Protein 2CNR (pdb70)

Foldseek 3Di:
DAQDLLRLLLLLLVQLCVQARDHSVRRDLPAFCVPRSVHALCSQLPRVVVSLVVSAFDDDSNVSSVGGGPNSSSVVSVVRHD

InterPro domains:
  IPR001633 EAL domain [PS50883] (1-82)
  IPR003231 Acyl carrier protein [MF_01217] (7-81)
  IPR003231 Acyl carrier protein [PTHR20863] (3-81)
  IPR009081 Phosphopantetheine binding ACP domain [PF00550] (12-77)
  IPR009081 Phosphopantetheine binding ACP domain [PS50075] (3-81)
  IPR036736 ACP-like superfamily [G3DSA:1.10.1200.10] (2-82)
  IPR036736 ACP-like superfamily [SSF47336] (2-81)

Solvent-accessible surface area: 4601 Å² total; per-residue (Å²): 173,78,12,92,79,140,92,1,19,56,10,0,0,99,22,0,76,131,42,49,44,21,80,83,158,46,8,99,50,134,18,28,0,62,110,61,1,113,10,91,61,130,29,0,26,114,23,1,24,52,0,6,111,120,41,66,0,118,19,77,98,90,45,3,82,92,3,119,32,0,1,79,1,0,105,66,3,31,116,98,55,74

Structure (mmCIF, N/CA/C/O backbone):
data_2CNR
#
_entry.id   2CNR
#
_cell.length_a   1.000
_cell.length_b   1.000
_cell.length_c   1.000
_cell.angle_alpha   90.00
_cell.angle_beta   90.00
_cell.angle_gamma   90.00
#
_symmetry.space_group_name_H-M   'P 1'
#
loop_
_atom_site.group_PDB
_atom_site.id
_atom_site.type_symbol
_atom_site.label_atom_id
_atom_site.label_alt_id
_atom_site.label_comp_id
_atom_site.label_asym_id
_atom_site.label_entity_id
_atom_site.label_seq_id
_atom_site.pdbx_PDB_ins_code
_atom_site.Cartn_x
_atom_site.Cartn_y
_atom_site.Cartn_z
_atom_site.occupancy
_atom_site.B_iso_or_equiv
_atom_site.auth_seq_id
_atom_site.auth_comp_id
_atom_site.auth_asym_id
_atom_site.auth_atom_id
_atom_site.pdbx_PDB_model_num
ATOM 1 N N . MET A 1 1 ? 14.892 -1.597 3.726 1.00 0.00 1 MET A N 1
ATOM 2 C CA . MET A 1 1 ? 15.452 -2.831 3.135 1.00 0.00 1 MET A CA 1
ATOM 3 C C . MET A 1 1 ? 14.608 -3.267 1.948 1.00 0.00 1 MET A C 1
ATOM 4 O O . MET A 1 1 ? 13.385 -3.135 1.964 1.00 0.00 1 MET A O 1
ATOM 20 N N . ALA A 1 2 ? 15.266 -3.795 0.926 1.00 0.00 2 ALA A N 1
ATOM 21 C CA . ALA A 1 2 ? 14.605 -4.120 -0.330 1.00 0.00 2 ALA A CA 1
ATOM 22 C C . ALA A 1 2 ? 13.762 -5.389 -0.224 1.00 0.00 2 ALA A C 1
ATOM 23 O O . ALA A 1 2 ? 14.285 -6.488 -0.026 1.00 0.00 2 ALA A O 1
ATOM 30 N N . ALA A 1 3 ? 12.454 -5.223 -0.349 1.00 0.00 3 ALA A N 1
ATOM 31 C CA . ALA A 1 3 ? 11.530 -6.347 -0.391 1.00 0.00 3 ALA A CA 1
ATOM 32 C C . ALA A 1 3 ? 10.862 -6.398 -1.755 1.00 0.00 3 ALA A C 1
ATOM 33 O O . ALA A 1 3 ? 10.625 -5.355 -2.368 1.00 0.00 3 ALA A O 1
ATOM 40 N N . THR A 1 4 ? 10.563 -7.591 -2.240 1.00 0.00 4 THR A N 1
ATOM 41 C CA . THR A 1 4 ? 9.931 -7.723 -3.538 1.00 0.00 4 THR A CA 1
ATOM 42 C C . THR A 1 4 ? 8.410 -7.672 -3.395 1.00 0.00 4 THR A C 1
ATOM 43 O O . THR A 1 4 ? 7.898 -7.373 -2.313 1.00 0.00 4 THR A O 1
ATOM 54 N N . GLN A 1 5 ? 7.700 -7.984 -4.476 1.00 0.00 5 GLN A N 1
ATOM 55 C CA . GLN A 1 5 ? 6.263 -7.754 -4.559 1.00 0.00 5 GLN A CA 1
ATOM 56 C C . GLN A 1 5 ? 5.499 -8.465 -3.447 1.00 0.00 5 GLN A C 1
ATOM 57 O O . GLN A 1 5 ? 4.794 -7.821 -2.683 1.00 0.00 5 GLN A O 1
ATOM 71 N N . GLU A 1 6 ? 5.667 -9.779 -3.334 1.00 0.00 6 GLU A N 1
ATOM 72 C CA . GLU A 1 6 ? 4.894 -10.565 -2.372 1.00 0.00 6 GLU A CA 1
ATOM 73 C C . GLU A 1 6 ? 5.266 -10.213 -0.932 1.00 0.00 6 GLU A C 1
ATOM 74 O O . GLU A 1 6 ? 4.412 -10.210 -0.046 1.00 0.00 6 GLU A O 1
ATOM 86 N N . GLU A 1 7 ? 6.535 -9.899 -0.717 1.00 0.00 7 GLU A N 1
ATOM 87 C CA . GLU A 1 7 ? 7.034 -9.546 0.606 1.00 0.00 7 GLU A CA 1
ATOM 88 C C . GLU A 1 7 ? 6.391 -8.251 1.085 1.00 0.00 7 GLU A C 1
ATOM 89 O O . GLU A 1 7 ? 5.797 -8.190 2.170 1.00 0.00 7 GLU A O 1
ATOM 101 N N . ILE A 1 8 ? 6.488 -7.222 0.253 1.00 0.00 8 ILE A N 1
ATOM 102 C CA . ILE A 1 8 ? 5.940 -5.918 0.584 1.00 0.00 8 ILE A CA 1
ATOM 103 C C . ILE A 1 8 ? 4.404 -5.972 0.556 1.00 0.00 8 ILE A C 1
ATOM 104 O O . ILE A 1 8 ? 3.744 -5.344 1.378 1.00 0.00 8 ILE A O 1
ATOM 120 N N . VAL A 1 9 ? 3.845 -6.767 -0.359 1.00 0.00 9 VAL A N 1
ATOM 121 C CA . VAL A 1 9 ? 2.397 -6.963 -0.425 1.00 0.00 9 VAL A CA 1
ATOM 122 C C . VAL A 1 9 ? 1.867 -7.549 0.878 1.00 0.00 9 VAL A C 1
ATOM 123 O O . VAL A 1 9 ? 0.832 -7.115 1.373 1.00 0.00 9 VAL A O 1
ATOM 136 N N . ALA A 1 10 ? 2.588 -8.512 1.442 1.00 0.00 10 ALA A N 1
ATOM 137 C CA . ALA A 1 10 ? 2.199 -9.105 2.714 1.00 0.00 10 ALA A CA 1
ATOM 138 C C . ALA A 1 10 ? 2.142 -8.043 3.808 1.00 0.00 10 ALA A C 1
ATOM 139 O O . ALA A 1 10 ? 1.165 -7.961 4.556 1.00 0.00 10 ALA A O 1
ATOM 146 N N . GLY A 1 11 ? 3.182 -7.216 3.879 1.00 0.00 11 GLY A N 1
ATOM 147 C CA . GLY A 1 11 ? 3.218 -6.153 4.869 1.00 0.00 11 GLY A CA 1
ATOM 148 C C . GLY A 1 11 ? 2.194 -5.060 4.601 1.00 0.00 11 GLY A C 1
ATOM 149 O O . GLY A 1 11 ? 1.689 -4.433 5.531 1.00 0.00 11 GLY A O 1
ATOM 153 N N . LEU A 1 12 ? 1.901 -4.832 3.328 1.00 0.00 12 LEU A N 1
ATOM 154 C CA . LEU A 1 12 ? 0.902 -3.851 2.923 1.00 0.00 12 LEU A CA 1
ATOM 155 C C . LEU A 1 12 ? -0.498 -4.379 3.258 1.00 0.00 12 LEU A C 1
ATOM 156 O O . LEU A 1 12 ? -1.296 -3.700 3.905 1.00 0.00 12 LEU A O 1
ATOM 172 N N . ALA A 1 13 ? -0.766 -5.612 2.829 1.00 0.00 13 ALA A N 1
ATOM 173 C CA . ALA A 1 13 ? -2.046 -6.282 3.064 1.00 0.00 13 ALA A CA 1
ATOM 174 C C . ALA A 1 13 ? -2.401 -6.301 4.540 1.00 0.00 13 ALA A C 1
ATOM 175 O O . ALA A 1 13 ? -3.511 -5.933 4.933 1.00 0.00 13 ALA A O 1
ATOM 182 N N . GLU A 1 14 ? -1.439 -6.728 5.340 1.00 0.00 14 GLU A N 1
ATOM 183 C CA . GLU A 1 14 ? -1.591 -6.816 6.781 1.00 0.00 14 GLU A CA 1
ATOM 184 C C . GLU A 1 14 ? -2.064 -5.485 7.363 1.00 0.00 14 GLU A C 1
ATOM 185 O O . GLU A 1 14 ? -2.862 -5.446 8.299 1.00 0.00 14 GLU A O 1
ATOM 197 N N . ILE A 1 15 ? -1.577 -4.400 6.783 1.00 0.00 15 ILE A N 1
ATOM 198 C CA . ILE A 1 15 ? -1.843 -3.078 7.304 1.00 0.00 15 ILE A CA 1
ATOM 199 C C . ILE A 1 15 ? -3.143 -2.471 6.752 1.00 0.00 15 ILE A C 1
ATOM 200 O O . ILE A 1 15 ? -3.843 -1.756 7.465 1.00 0.00 15 ILE A O 1
ATOM 216 N N . VAL A 1 16 ? -3.484 -2.760 5.498 1.00 0.00 16 VAL A N 1
ATOM 217 C CA . VAL A 1 16 ? -4.734 -2.245 4.935 1.00 0.00 16 VAL A CA 1
ATOM 218 C C . VAL A 1 16 ? -5.917 -2.930 5.608 1.00 0.00 16 VAL A C 1
ATOM 219 O O . VAL A 1 16 ? -7.022 -2.385 5.668 1.00 0.00 16 VAL A O 1
ATOM 232 N N . ASN A 1 17 ? -5.667 -4.131 6.119 1.00 0.00 17 ASN A N 1
ATOM 233 C CA . ASN A 1 17 ? -6.664 -4.880 6.876 1.00 0.00 17 ASN A CA 1
ATOM 234 C C . ASN A 1 17 ? -7.041 -4.118 8.150 1.00 0.00 17 ASN A C 1
ATOM 235 O O . ASN A 1 17 ? -8.114 -4.317 8.717 1.00 0.00 17 ASN A O 1
ATOM 246 N N . GLU A 1 18 ? -6.150 -3.221 8.572 1.00 0.00 18 GLU A N 1
ATOM 247 C CA . GLU A 1 18 ? -6.375 -2.378 9.733 1.00 0.00 18 GLU A CA 1
ATOM 248 C C . GLU A 1 18 ? -7.323 -1.238 9.366 1.00 0.00 18 GLU A C 1
ATOM 249 O O . GLU A 1 18 ? -8.058 -0.724 10.203 1.00 0.00 18 GLU A O 1
ATOM 261 N N . ILE A 1 19 ? -7.306 -0.865 8.090 1.00 0.00 19 ILE A N 1
ATOM 262 C CA . ILE A 1 19 ? -8.085 0.267 7.609 1.00 0.00 19 ILE A CA 1
ATOM 263 C C . ILE A 1 19 ? -9.481 -0.163 7.177 1.00 0.00 19 ILE A C 1
ATOM 264 O O . ILE A 1 19 ? -10.482 0.406 7.612 1.00 0.00 19 ILE A O 1
ATOM 280 N N . ALA A 1 20 ? -9.543 -1.166 6.315 1.00 0.00 20 ALA A N 1
ATOM 281 C CA . ALA A 1 20 ? -10.814 -1.606 5.764 1.00 0.00 20 ALA A CA 1
ATOM 282 C C . ALA A 1 20 ? -11.028 -3.094 5.999 1.00 0.00 20 ALA A C 1
ATOM 283 O O . ALA A 1 20 ? -11.635 -3.485 6.997 1.00 0.00 20 ALA A O 1
ATOM 290 N N . GLY A 1 21 ? -10.533 -3.928 5.091 1.00 0.00 21 GLY A N 1
ATOM 291 C CA . GLY A 1 21 ? -10.663 -5.356 5.288 1.00 0.00 21 GLY A CA 1
ATOM 292 C C . GLY A 1 21 ? -10.590 -6.168 4.008 1.00 0.00 21 GLY A C 1
ATOM 293 O O . GLY A 1 21 ? -11.489 -6.953 3.723 1.00 0.00 21 GLY A O 1
ATOM 297 N N . ILE A 1 22 ? -9.538 -5.973 3.224 1.00 0.00 22 ILE A N 1
ATOM 298 C CA . ILE A 1 22 ? -9.232 -6.904 2.150 1.00 0.00 22 ILE A CA 1
ATOM 299 C C . ILE A 1 22 ? -8.340 -8.003 2.716 1.00 0.00 22 ILE A C 1
ATOM 300 O O . ILE A 1 22 ? -7.322 -7.707 3.348 1.00 0.00 22 ILE A O 1
ATOM 316 N N . PRO A 1 23 ? -8.731 -9.276 2.550 1.00 0.00 23 PRO A N 1
ATOM 317 C CA . PRO A 1 23 ? -7.918 -10.411 2.993 1.00 0.00 23 PRO A CA 1
ATOM 318 C C . PRO A 1 23 ? -6.500 -10.331 2.438 1.00 0.00 23 PRO A C 1
ATOM 319 O O . PRO A 1 23 ? -6.300 -9.881 1.308 1.00 0.00 23 PRO A O 1
ATOM 330 N N . VAL A 1 24 ? -5.526 -10.768 3.229 1.00 0.00 24 VAL A N 1
ATOM 331 C CA . VAL A 1 24 ? -4.117 -10.677 2.844 1.00 0.00 24 VAL A CA 1
ATOM 332 C C . VAL A 1 24 ? -3.850 -11.335 1.487 1.00 0.00 24 VAL A C 1
ATOM 333 O O . VAL A 1 24 ? -3.001 -10.878 0.728 1.00 0.00 24 VAL A O 1
ATOM 346 N N . GLU A 1 25 ? -4.593 -12.394 1.178 1.00 0.00 25 GLU A N 1
ATOM 347 C CA . GLU A 1 25 ? -4.421 -13.103 -0.085 1.00 0.00 25 GLU A CA 1
ATOM 348 C C . GLU A 1 25 ? -5.129 -12.392 -1.239 1.00 0.00 25 GLU A C 1
ATOM 349 O O . GLU A 1 25 ? -4.832 -12.650 -2.406 1.00 0.00 25 GLU A O 1
ATOM 361 N N . ASP A 1 26 ? -6.066 -11.505 -0.923 1.00 0.00 26 ASP A N 1
ATOM 362 C CA . ASP A 1 26 ? -6.836 -10.825 -1.961 1.00 0.00 26 ASP A CA 1
ATOM 363 C C . ASP A 1 26 ? -6.111 -9.577 -2.440 1.00 0.00 26 ASP A C 1
ATOM 364 O O . ASP A 1 26 ? -6.407 -9.049 -3.513 1.00 0.00 26 ASP A O 1
ATOM 373 N N . VAL A 1 27 ? -5.166 -9.108 -1.637 1.00 0.00 27 VAL A N 1
ATOM 374 C CA . VAL A 1 27 ? -4.387 -7.932 -1.980 1.00 0.00 27 VAL A CA 1
ATOM 375 C C . VAL A 1 27 ? -3.558 -8.193 -3.229 1.00 0.00 27 VAL A C 1
ATOM 376 O O . VAL A 1 27 ? -2.647 -9.018 -3.238 1.00 0.00 27 VAL A O 1
ATOM 389 N N . LYS A 1 28 ? -3.921 -7.489 -4.284 1.00 0.00 28 LYS A N 1
ATOM 390 C CA . LYS A 1 28 ? -3.330 -7.676 -5.590 1.00 0.00 28 LYS A CA 1
ATOM 391 C C . LYS A 1 28 ? -3.036 -6.322 -6.188 1.00 0.00 28 LYS A C 1
ATOM 392 O O . LYS A 1 28 ? -3.599 -5.314 -5.758 1.00 0.00 28 LYS A O 1
ATOM 411 N N . LEU A 1 29 ? -2.194 -6.296 -7.198 1.00 0.00 29 LEU A N 1
ATOM 412 C CA . LEU A 1 29 ? -1.865 -5.056 -7.870 1.00 0.00 29 LEU A CA 1
ATOM 413 C C . LEU A 1 29 ? -2.997 -4.638 -8.805 1.00 0.00 29 LEU A C 1
ATOM 414 O O . LEU A 1 29 ? -2.953 -3.569 -9.410 1.00 0.00 29 LEU A O 1
ATOM 430 N N . ASP A 1 30 ? -4.022 -5.482 -8.891 1.00 0.00 30 ASP A N 1
ATOM 431 C CA . ASP A 1 30 ? -5.139 -5.250 -9.802 1.00 0.00 30 ASP A CA 1
ATOM 432 C C . ASP A 1 30 ? -6.370 -4.687 -9.099 1.00 0.00 30 ASP A C 1
ATOM 433 O O . ASP A 1 30 ? -7.332 -4.307 -9.765 1.00 0.00 30 ASP A O 1
ATOM 442 N N . LYS A 1 31 ? -6.368 -4.625 -7.769 1.00 0.00 31 LYS A N 1
ATOM 443 C CA . LYS A 1 31 ? -7.546 -4.142 -7.075 1.00 0.00 31 LYS A CA 1
ATOM 444 C C . LYS A 1 31 ? -7.334 -2.699 -6.638 1.00 0.00 31 LYS A C 1
ATOM 445 O O . LYS A 1 31 ? -6.239 -2.314 -6.217 1.00 0.00 31 LYS A O 1
ATOM 464 N N . SER A 1 32 ? -8.372 -1.903 -6.765 1.00 0.00 32 SER A N 1
ATOM 465 C CA . SER A 1 32 ? -8.272 -0.471 -6.555 1.00 0.00 32 SER A CA 1
ATOM 466 C C . SER A 1 32 ? -8.427 -0.121 -5.078 1.00 0.00 32 SER A C 1
ATOM 467 O O . SER A 1 32 ? -9.324 -0.620 -4.412 1.00 0.00 32 SER A O 1
ATOM 475 N N . PHE A 1 33 ? -7.544 0.734 -4.573 1.00 0.00 33 PHE A N 1
ATOM 476 C CA . PHE A 1 33 ? -7.600 1.170 -3.183 1.00 0.00 33 PHE A CA 1
ATOM 477 C C . PHE A 1 33 ? -8.923 1.863 -2.900 1.00 0.00 33 PHE A C 1
ATOM 478 O O . PHE A 1 33 ? -9.598 1.577 -1.914 1.00 0.00 33 PHE A O 1
ATOM 495 N N . THR A 1 34 ? -9.290 2.759 -3.790 1.00 0.00 34 THR A N 1
ATOM 496 C CA . THR A 1 34 ? -10.488 3.549 -3.634 1.00 0.00 34 THR A CA 1
ATOM 497 C C . THR A 1 34 ? -11.749 2.702 -3.850 1.00 0.00 34 THR A C 1
ATOM 498 O O . THR A 1 34 ? -12.776 2.921 -3.203 1.00 0.00 34 THR A O 1
ATOM 509 N N . ASP A 1 35 ? -11.666 1.735 -4.765 1.00 0.00 35 ASP A N 1
ATOM 510 C CA . ASP A 1 35 ? -12.829 0.908 -5.109 1.00 0.00 35 ASP A CA 1
ATOM 511 C C . ASP A 1 35 ? -12.873 -0.389 -4.298 1.00 0.00 35 ASP A C 1
ATOM 512 O O . ASP A 1 35 ? -13.722 -0.564 -3.425 1.00 0.00 35 ASP A O 1
ATOM 521 N N . ASP A 1 36 ? -11.926 -1.276 -4.581 1.00 0.00 36 ASP A N 1
ATOM 522 C CA . ASP A 1 36 ? -11.898 -2.617 -3.992 1.00 0.00 36 ASP A CA 1
ATOM 523 C C . ASP A 1 36 ? -11.572 -2.571 -2.511 1.00 0.00 36 ASP A C 1
ATOM 524 O O . ASP A 1 36 ? -12.241 -3.204 -1.699 1.00 0.00 36 ASP A O 1
ATOM 533 N N . LEU A 1 37 ? -10.520 -1.841 -2.171 1.00 0.00 37 LEU A N 1
ATOM 534 C CA . LEU A 1 37 ? -10.076 -1.741 -0.785 1.00 0.00 37 LEU A CA 1
ATOM 535 C C . LEU A 1 37 ? -11.111 -0.987 0.043 1.00 0.00 37 LEU A C 1
ATOM 536 O O . LEU A 1 37 ? -11.147 -1.119 1.265 1.00 0.00 37 LEU A O 1
ATOM 552 N N . ASP A 1 38 ? -11.952 -0.204 -0.649 1.00 0.00 38 ASP A N 1
ATOM 553 C CA . ASP A 1 38 ? -13.009 0.589 -0.015 1.00 0.00 38 ASP A CA 1
ATOM 554 C C . ASP A 1 38 ? -12.391 1.556 0.990 1.00 0.00 38 ASP A C 1
ATOM 555 O O . ASP A 1 38 ? -12.940 1.819 2.060 1.00 0.00 38 ASP A O 1
ATOM 564 N N . VAL A 1 39 ? -11.239 2.097 0.614 1.00 0.00 39 VAL A N 1
ATOM 565 C CA . VAL A 1 39 ? -10.471 2.947 1.500 1.00 0.00 39 VAL A CA 1
ATOM 566 C C . VAL A 1 39 ? -10.681 4.420 1.148 1.00 0.00 39 VAL A C 1
ATOM 567 O O . VAL A 1 39 ? -11.036 4.757 0.012 1.00 0.00 39 VAL A O 1
ATOM 580 N N . ASP A 1 40 ? -10.462 5.290 2.124 1.00 0.00 40 ASP A N 1
ATOM 581 C CA . ASP A 1 40 ? -10.544 6.727 1.902 1.00 0.00 40 ASP A CA 1
ATOM 582 C C . ASP A 1 40 ? -9.161 7.305 1.727 1.00 0.00 40 ASP A C 1
ATOM 583 O O . ASP A 1 40 ? -8.195 6.754 2.243 1.00 0.00 40 ASP A O 1
ATOM 592 N N . SER A 1 41 ? -9.090 8.434 1.034 1.00 0.00 41 SER A N 1
ATOM 593 C CA . SER A 1 41 ? -7.828 9.106 0.754 1.00 0.00 41 SER A CA 1
ATOM 594 C C . SER A 1 41 ? -7.010 9.313 2.030 1.00 0.00 41 SER A C 1
ATOM 595 O O . SER A 1 41 ? -5.811 9.050 2.054 1.00 0.00 41 SER A O 1
ATOM 603 N N . LEU A 1 42 ? -7.661 9.766 3.093 1.00 0.00 42 LEU A N 1
ATOM 604 C CA . LEU A 1 42 ? -6.981 9.961 4.366 1.00 0.00 42 LEU A CA 1
ATOM 605 C C . LEU A 1 42 ? -6.620 8.604 4.967 1.00 0.00 42 LEU A C 1
ATOM 606 O O . LEU A 1 42 ? -5.484 8.377 5.381 1.00 0.00 42 LEU A O 1
ATOM 622 N N . SER A 1 43 ? -7.597 7.709 4.986 1.00 0.00 43 SER A N 1
ATOM 623 C CA . SER A 1 43 ? -7.435 6.380 5.565 1.00 0.00 43 SER A CA 1
ATOM 624 C C . SER A 1 43 ? -6.235 5.643 4.960 1.00 0.00 43 SER A C 1
ATOM 625 O O . SER A 1 43 ? -5.363 5.139 5.689 1.00 0.00 43 SER A O 1
ATOM 633 N N . MET A 1 44 ? -6.184 5.600 3.628 1.00 0.00 44 MET A N 1
ATOM 634 C CA . MET A 1 44 ? -5.093 4.938 2.926 1.00 0.00 44 MET A CA 1
ATOM 635 C C . MET A 1 44 ? -3.761 5.584 3.273 1.00 0.00 44 MET A C 1
ATOM 636 O O . MET A 1 44 ? -2.815 4.903 3.631 1.00 0.00 44 MET A O 1
ATOM 650 N N . VAL A 1 45 ? -3.702 6.899 3.224 1.00 0.00 45 VAL A N 1
ATOM 651 C CA . VAL A 1 45 ? -2.470 7.601 3.538 1.00 0.00 45 VAL A CA 1
ATOM 652 C C . VAL A 1 45 ? -2.032 7.337 4.982 1.00 0.00 45 VAL A C 1
ATOM 653 O O . VAL A 1 45 ? -0.845 7.328 5.280 1.00 0.00 45 VAL A O 1
ATOM 666 N N . GLU A 1 46 ? -2.973 7.058 5.869 1.00 0.00 46 GLU A N 1
ATOM 667 C CA . GLU A 1 46 ? -2.626 6.918 7.273 1.00 0.00 46 GLU A CA 1
ATOM 668 C C . GLU A 1 46 ? -1.898 5.608 7.549 1.00 0.00 46 GLU A C 1
ATOM 669 O O . GLU A 1 46 ? -0.706 5.613 7.885 1.00 0.00 46 GLU A O 1
ATOM 681 N N . VAL A 1 47 ? -2.570 4.481 7.370 1.00 0.00 47 VAL A N 1
ATOM 682 C CA . VAL A 1 47 ? -1.961 3.227 7.760 1.00 0.00 47 VAL A CA 1
ATOM 683 C C . VAL A 1 47 ? -1.089 2.674 6.637 1.00 0.00 47 VAL A C 1
ATOM 684 O O . VAL A 1 47 ? -0.173 1.898 6.886 1.00 0.00 47 VAL A O 1
ATOM 697 N N . VAL A 1 48 ? -1.323 3.112 5.405 1.00 0.00 48 VAL A N 1
ATOM 698 C CA . VAL A 1 48 ? -0.515 2.624 4.292 1.00 0.00 48 VAL A CA 1
ATOM 699 C C . VAL A 1 48 ? 0.830 3.361 4.247 1.00 0.00 48 VAL A C 1
ATOM 700 O O . VAL A 1 48 ? 1.824 2.812 3.780 1.00 0.00 48 VAL A O 1
ATOM 713 N N . VAL A 1 49 ? 0.871 4.591 4.767 1.00 0.00 49 VAL A N 1
ATOM 714 C CA . VAL A 1 49 ? 2.151 5.266 4.998 1.00 0.00 49 VAL A CA 1
ATOM 715 C C . VAL A 1 49 ? 2.882 4.591 6.155 1.00 0.00 49 VAL A C 1
ATOM 716 O O . VAL A 1 49 ? 4.102 4.445 6.143 1.00 0.00 49 VAL A O 1
ATOM 729 N N . ALA A 1 50 ? 2.126 4.140 7.146 1.00 0.00 50 ALA A N 1
ATOM 730 C CA . ALA A 1 50 ? 2.702 3.325 8.208 1.00 0.00 50 ALA A CA 1
ATOM 731 C C . ALA A 1 50 ? 3.247 2.014 7.628 1.00 0.00 50 ALA A C 1
ATOM 732 O O . ALA A 1 50 ? 4.141 1.387 8.198 1.00 0.00 50 ALA A O 1
ATOM 739 N N . ALA A 1 51 ? 2.710 1.618 6.473 1.00 0.00 51 ALA A N 1
ATOM 740 C CA . ALA A 1 51 ? 3.154 0.412 5.781 1.00 0.00 51 ALA A CA 1
ATOM 741 C C . ALA A 1 51 ? 4.378 0.676 4.916 1.00 0.00 51 ALA A C 1
ATOM 742 O O . ALA A 1 51 ? 5.226 -0.200 4.760 1.00 0.00 51 ALA A O 1
ATOM 749 N N . GLU A 1 52 ? 4.474 1.872 4.345 1.00 0.00 52 GLU A N 1
ATOM 750 C CA . GLU A 1 52 ? 5.599 2.188 3.477 1.00 0.00 52 GLU A CA 1
ATOM 751 C C . GLU A 1 52 ? 6.885 2.253 4.299 1.00 0.00 52 GLU A C 1
ATOM 752 O O . GLU A 1 52 ? 7.880 1.598 3.981 1.00 0.00 52 GLU A O 1
ATOM 764 N N . GLU A 1 53 ? 6.842 2.995 5.391 1.00 0.00 53 GLU A N 1
ATOM 765 C CA . GLU A 1 53 ? 8.025 3.232 6.195 1.00 0.00 53 GLU A CA 1
ATOM 766 C C . GLU A 1 53 ? 8.522 1.965 6.884 1.00 0.00 53 GLU A C 1
ATOM 767 O O . GLU A 1 53 ? 9.693 1.877 7.252 1.00 0.00 53 GLU A O 1
ATOM 779 N N . ARG A 1 54 ? 7.649 0.979 7.055 1.00 0.00 54 ARG A N 1
ATOM 780 C CA . ARG A 1 54 ? 8.030 -0.228 7.779 1.00 0.00 54 ARG A CA 1
ATOM 781 C C . ARG A 1 54 ? 8.984 -1.088 6.949 1.00 0.00 54 ARG A C 1
ATOM 782 O O . ARG A 1 54 ? 9.703 -1.927 7.491 1.00 0.00 54 ARG A O 1
ATOM 803 N N . PHE A 1 55 ? 8.997 -0.863 5.639 1.00 0.00 55 PHE A N 1
ATOM 804 C CA . PHE A 1 55 ? 9.960 -1.521 4.756 1.00 0.00 55 PHE A CA 1
ATOM 805 C C . PHE A 1 55 ? 11.109 -0.570 4.442 1.00 0.00 55 PHE A C 1
ATOM 806 O O . PHE A 1 55 ? 12.089 -0.945 3.797 1.00 0.00 55 PHE A O 1
ATOM 823 N N . ASP A 1 56 ? 10.970 0.659 4.934 1.00 0.00 56 ASP A N 1
ATOM 824 C CA . ASP A 1 56 ? 11.923 1.742 4.686 1.00 0.00 56 ASP A CA 1
ATOM 825 C C . ASP A 1 56 ? 11.944 2.124 3.208 1.00 0.00 56 ASP A C 1
ATOM 826 O O . ASP A 1 56 ? 12.902 1.865 2.483 1.00 0.00 56 ASP A O 1
ATOM 835 N N . VAL A 1 57 ? 10.839 2.697 2.762 1.00 0.00 57 VAL A N 1
ATOM 836 C CA . VAL A 1 57 ? 10.749 3.270 1.422 1.00 0.00 57 VAL A CA 1
ATOM 837 C C . VAL A 1 57 ? 10.489 4.769 1.547 1.00 0.00 57 VAL A C 1
ATOM 838 O O . VAL A 1 57 ? 10.152 5.241 2.630 1.00 0.00 57 VAL A O 1
ATOM 851 N N . LYS A 1 58 ? 10.679 5.525 0.474 1.00 0.00 58 LYS A N 1
ATOM 852 C CA . LYS A 1 58 ? 10.433 6.954 0.525 1.00 0.00 58 LYS A CA 1
ATOM 853 C C . LYS A 1 58 ? 9.404 7.372 -0.526 1.00 0.00 58 LYS A C 1
ATOM 854 O O . LYS A 1 58 ? 9.674 7.341 -1.734 1.00 0.00 58 LYS A O 1
ATOM 873 N N . ILE A 1 59 ? 8.221 7.743 -0.049 1.00 0.00 59 ILE A N 1
ATOM 874 C CA . ILE A 1 59 ? 7.168 8.309 -0.885 1.00 0.00 59 ILE A CA 1
ATOM 875 C C . ILE A 1 59 ? 6.475 9.434 -0.117 1.00 0.00 59 ILE A C 1
ATOM 876 O O . ILE A 1 59 ? 6.357 9.367 1.104 1.00 0.00 59 ILE A O 1
ATOM 892 N N . PRO A 1 60 ? 6.075 10.518 -0.805 1.00 0.00 60 PRO A N 1
ATOM 893 C CA . PRO A 1 60 ? 5.374 11.633 -0.167 1.00 0.00 60 PRO A CA 1
ATOM 894 C C . PRO A 1 60 ? 4.052 11.185 0.451 1.00 0.00 60 PRO A C 1
ATOM 895 O O . PRO A 1 60 ? 3.313 10.410 -0.155 1.00 0.00 60 PRO A O 1
ATOM 906 N N . ASP A 1 61 ? 3.762 11.691 1.647 1.00 0.00 61 ASP A N 1
ATOM 907 C CA . ASP A 1 61 ? 2.561 11.312 2.402 1.00 0.00 61 ASP A CA 1
ATOM 908 C C . ASP A 1 61 ? 1.318 11.353 1.517 1.00 0.00 61 ASP A C 1
ATOM 909 O O . ASP A 1 61 ? 0.615 10.355 1.335 1.00 0.00 61 ASP A O 1
ATOM 918 N N . ASP A 1 62 ? 1.085 12.524 0.941 1.00 0.00 62 ASP A N 1
ATOM 919 C CA . ASP A 1 62 ? -0.117 12.796 0.156 1.00 0.00 62 ASP A CA 1
ATOM 920 C C . ASP A 1 62 ? -0.171 11.932 -1.103 1.00 0.00 62 ASP A C 1
ATOM 921 O O . ASP A 1 62 ? -1.239 11.699 -1.654 1.00 0.00 62 ASP A O 1
ATOM 930 N N . ASP A 1 63 ? 0.982 11.423 -1.526 1.00 0.00 63 ASP A N 1
ATOM 931 C CA . ASP A 1 63 ? 1.094 10.705 -2.797 1.00 0.00 63 ASP A CA 1
ATOM 932 C C . ASP A 1 63 ? 0.317 9.389 -2.760 1.00 0.00 63 ASP A C 1
ATOM 933 O O . ASP A 1 63 ? -0.070 8.864 -3.803 1.00 0.00 63 ASP A O 1
ATOM 942 N N . VAL A 1 64 ? 0.063 8.867 -1.558 1.00 0.00 64 VAL A N 1
ATOM 943 C CA . VAL A 1 64 ? -0.689 7.622 -1.426 1.00 0.00 64 VAL A CA 1
ATOM 944 C C . VAL A 1 64 ? -2.126 7.799 -1.939 1.00 0.00 64 VAL A C 1
ATOM 945 O O . VAL A 1 64 ? -2.724 6.862 -2.450 1.00 0.00 64 VAL A O 1
ATOM 958 N N . LYS A 1 65 ? -2.664 9.015 -1.841 1.00 0.00 65 LYS A N 1
ATOM 959 C CA . LYS A 1 65 ? -4.022 9.289 -2.318 1.00 0.00 65 LYS A CA 1
ATOM 960 C C . LYS A 1 65 ? -4.059 9.352 -3.849 1.00 0.00 65 LYS A C 1
ATOM 961 O O . LYS A 1 65 ? -5.124 9.303 -4.471 1.00 0.00 65 LYS A O 1
ATOM 980 N N . ASN A 1 66 ? -2.879 9.455 -4.445 1.00 0.00 66 ASN A N 1
ATOM 981 C CA . ASN A 1 66 ? -2.755 9.600 -5.889 1.00 0.00 66 ASN A CA 1
ATOM 982 C C . ASN A 1 66 ? -2.912 8.248 -6.578 1.00 0.00 66 ASN A C 1
ATOM 983 O O . ASN A 1 66 ? -3.456 8.156 -7.681 1.00 0.00 66 ASN A O 1
ATOM 994 N N . LEU A 1 67 ? -2.468 7.199 -5.901 1.00 0.00 67 LEU A N 1
ATOM 995 C CA . LEU A 1 67 ? -2.557 5.850 -6.436 1.00 0.00 67 LEU A CA 1
ATOM 996 C C . LEU A 1 67 ? -3.940 5.273 -6.180 1.00 0.00 67 LEU A C 1
ATOM 997 O O . LEU A 1 67 ? -4.406 5.207 -5.047 1.00 0.00 67 LEU A O 1
ATOM 1013 N N . LYS A 1 68 ? -4.599 4.876 -7.256 1.00 0.00 68 LYS A N 1
ATOM 1014 C CA . LYS A 1 68 ? -5.982 4.437 -7.186 1.00 0.00 68 LYS A CA 1
ATOM 1015 C C . LYS A 1 68 ? -6.084 2.947 -6.907 1.00 0.00 68 LYS A C 1
ATOM 1016 O O . LYS A 1 68 ? -7.162 2.442 -6.607 1.00 0.00 68 LYS A O 1
ATOM 1035 N N . THR A 1 69 ? -4.969 2.242 -7.001 1.00 0.00 69 THR A N 1
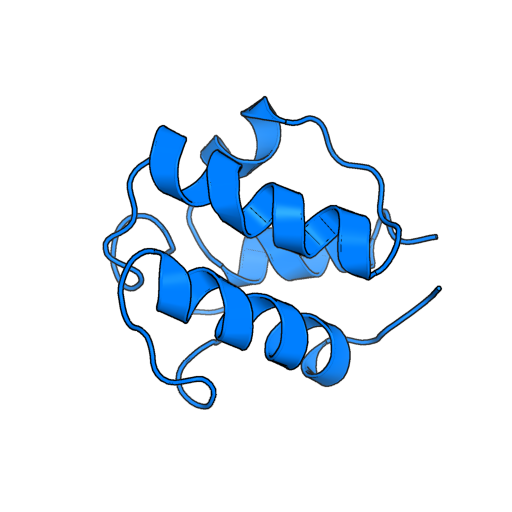ATOM 1036 C CA . THR A 1 69 ? -4.951 0.821 -6.697 1.00 0.00 69 THR A CA 1
ATOM 1037 C C . THR A 1 69 ? -3.889 0.533 -5.655 1.00 0.00 69 THR A C 1
ATOM 1038 O O . THR A 1 69 ? -2.935 1.299 -5.511 1.00 0.00 69 THR A O 1
ATOM 1049 N N . VAL A 1 70 ? -4.054 -0.558 -4.924 1.00 0.00 70 VAL A N 1
ATOM 1050 C CA . VAL A 1 70 ? -3.052 -0.962 -3.950 1.00 0.00 70 VAL A CA 1
ATOM 1051 C C . VAL A 1 70 ? -1.777 -1.374 -4.664 1.00 0.00 70 VAL A C 1
ATOM 1052 O O . VAL A 1 70 ? -0.672 -1.143 -4.171 1.00 0.00 70 VAL A O 1
ATOM 1065 N N . GLY A 1 71 ? -1.943 -1.937 -5.853 1.00 0.00 71 GLY A N 1
ATOM 1066 C CA . GLY A 1 71 ? -0.814 -2.395 -6.623 1.00 0.00 71 GLY A CA 1
ATOM 1067 C C . GLY A 1 71 ? 0.021 -1.260 -7.177 1.00 0.00 71 GLY A C 1
ATOM 1068 O O . GLY A 1 71 ? 1.246 -1.371 -7.269 1.00 0.00 71 GLY A O 1
ATOM 1072 N N . ASP A 1 72 ? -0.641 -0.166 -7.545 1.00 0.00 72 ASP A N 1
ATOM 1073 C CA . ASP A 1 72 ? 0.045 1.018 -8.056 1.00 0.00 72 ASP A CA 1
ATOM 1074 C C . ASP A 1 72 ? 0.993 1.546 -6.991 1.00 0.00 72 ASP A C 1
ATOM 1075 O O . ASP A 1 72 ? 2.109 1.977 -7.280 1.00 0.00 72 ASP A O 1
ATOM 1084 N N . ALA A 1 73 ? 0.534 1.464 -5.747 1.00 0.00 73 ALA A N 1
ATOM 1085 C CA . ALA A 1 73 ? 1.343 1.831 -4.598 1.00 0.00 73 ALA A CA 1
ATOM 1086 C C . ALA A 1 73 ? 2.543 0.933 -4.481 1.00 0.00 73 ALA A C 1
ATOM 1087 O O . ALA A 1 73 ? 3.662 1.396 -4.276 1.00 0.00 73 ALA A O 1
ATOM 1094 N N . THR A 1 74 ? 2.298 -0.362 -4.612 1.00 0.00 74 THR A N 1
ATOM 1095 C CA . THR A 1 74 ? 3.312 -1.342 -4.333 1.00 0.00 74 THR A CA 1
ATOM 1096 C C . THR A 1 74 ? 4.466 -1.163 -5.287 1.00 0.00 74 THR A C 1
ATOM 1097 O O . THR A 1 74 ? 5.605 -1.056 -4.870 1.00 0.00 74 THR A O 1
ATOM 1108 N N . LYS A 1 75 ? 4.151 -1.074 -6.567 1.00 0.00 75 LYS A N 1
ATOM 1109 C CA . LYS A 1 75 ? 5.167 -0.914 -7.587 1.00 0.00 75 LYS A CA 1
ATOM 1110 C C . LYS A 1 75 ? 5.937 0.394 -7.408 1.00 0.00 75 LYS A C 1
ATOM 1111 O O . LYS A 1 75 ? 7.144 0.427 -7.609 1.00 0.00 75 LYS A O 1
ATOM 1130 N N . TYR A 1 76 ? 5.249 1.458 -6.995 1.00 0.00 76 TYR A N 1
ATOM 1131 C CA . TYR A 1 76 ? 5.920 2.724 -6.715 1.00 0.00 76 TYR A CA 1
ATOM 1132 C C . TYR A 1 76 ? 6.822 2.578 -5.492 1.00 0.00 76 TYR A C 1
ATOM 1133 O O . TYR A 1 76 ? 7.944 3.087 -5.466 1.00 0.00 76 TYR A O 1
ATOM 1151 N N . ILE A 1 77 ? 6.328 1.869 -4.483 1.00 0.00 77 ILE A N 1
ATOM 1152 C CA . ILE A 1 77 ? 7.128 1.546 -3.312 1.00 0.00 77 ILE A CA 1
ATOM 1153 C C . ILE A 1 77 ? 8.320 0.675 -3.713 1.00 0.00 77 ILE A C 1
ATOM 1154 O O . ILE A 1 77 ? 9.422 0.827 -3.195 1.00 0.00 77 ILE A O 1
ATOM 1170 N N . LEU A 1 78 ? 8.085 -0.212 -4.667 1.00 0.00 78 LEU A N 1
ATOM 1171 C CA . LEU A 1 78 ? 9.105 -1.127 -5.154 1.00 0.00 78 LEU A CA 1
ATOM 1172 C C . LEU A 1 78 ? 10.153 -0.395 -5.988 1.00 0.00 78 LEU A C 1
ATOM 1173 O O . LEU A 1 78 ? 11.299 -0.835 -6.078 1.00 0.00 78 LEU A O 1
ATOM 1189 N N . ASP A 1 79 ? 9.764 0.715 -6.599 1.00 0.00 79 ASP A N 1
ATOM 1190 C CA . ASP A 1 79 ? 10.697 1.525 -7.375 1.00 0.00 79 ASP A CA 1
ATOM 1191 C C . ASP A 1 79 ? 11.501 2.450 -6.471 1.00 0.00 79 ASP A C 1
ATOM 1192 O O . ASP A 1 79 ? 12.678 2.697 -6.714 1.00 0.00 79 ASP A O 1
ATOM 1201 N N . HIS A 1 80 ? 10.863 2.950 -5.423 1.00 0.00 80 HIS A N 1
ATOM 1202 C CA . HIS A 1 80 ? 11.483 3.948 -4.558 1.00 0.00 80 HIS A CA 1
ATOM 1203 C C . HIS A 1 80 ? 11.904 3.355 -3.216 1.00 0.00 80 HIS A C 1
ATOM 1204 O O . HIS A 1 80 ? 12.090 4.086 -2.237 1.00 0.00 80 HIS A O 1
ATOM 1219 N N . GLN A 1 81 ? 12.056 2.038 -3.174 1.00 0.00 81 GLN A N 1
ATOM 1220 C CA . GLN A 1 81 ? 12.428 1.347 -1.941 1.00 0.00 81 GLN A CA 1
ATOM 1221 C C . GLN A 1 81 ? 13.907 1.527 -1.634 1.00 0.00 81 GLN A C 1
ATOM 1222 O O . GLN A 1 81 ? 14.719 1.723 -2.539 1.00 0.00 81 GLN A O 1
ATOM 1236 N N . ALA A 1 82 ? 14.244 1.465 -0.359 1.00 0.00 82 ALA A N 1
ATOM 1237 C CA . ALA A 1 82 ? 15.627 1.573 0.068 1.00 0.00 82 ALA A CA 1
ATOM 1238 C C . ALA A 1 82 ? 16.052 0.310 0.802 1.00 0.00 82 ALA A C 1
ATOM 1239 O O . ALA A 1 82 ? 15.633 0.129 1.959 1.00 0.00 82 ALA A O 1
ATOM 1247 N N . MET A 1 1 ? 17.654 -4.436 2.609 1.00 0.00 1 MET A N 2
ATOM 1248 C CA . MET A 1 1 ? 16.335 -4.294 3.272 1.00 0.00 1 MET A CA 2
ATOM 1249 C C . MET A 1 1 ? 15.212 -4.219 2.241 1.00 0.00 1 MET A C 2
ATOM 1250 O O . MET A 1 1 ? 14.090 -3.831 2.562 1.00 0.00 1 MET A O 2
ATOM 1266 N N . ALA A 1 2 ? 15.508 -4.618 1.011 1.00 0.00 2 ALA A N 2
ATOM 1267 C CA . ALA A 1 2 ? 14.525 -4.576 -0.059 1.00 0.00 2 ALA A CA 2
ATOM 1268 C C . ALA A 1 2 ? 13.611 -5.795 0.001 1.00 0.00 2 ALA A C 2
ATOM 1269 O O . ALA A 1 2 ? 14.080 -6.927 0.136 1.00 0.00 2 ALA A O 2
ATOM 1276 N N . ALA A 1 3 ? 12.313 -5.557 -0.080 1.00 0.00 3 ALA A N 2
ATOM 1277 C CA . ALA A 1 3 ? 11.333 -6.629 -0.038 1.00 0.00 3 ALA A CA 2
ATOM 1278 C C . ALA A 1 3 ? 10.628 -6.756 -1.377 1.00 0.00 3 ALA A C 2
ATOM 1279 O O . ALA A 1 3 ? 10.321 -5.750 -2.017 1.00 0.00 3 ALA A O 2
ATOM 1286 N N . THR A 1 4 ? 10.374 -7.981 -1.802 1.00 0.00 4 THR A N 2
ATOM 1287 C CA . THR A 1 4 ? 9.683 -8.212 -3.055 1.00 0.00 4 THR A CA 2
ATOM 1288 C C . THR A 1 4 ? 8.170 -8.147 -2.859 1.00 0.00 4 THR A C 2
ATOM 1289 O O . THR A 1 4 ? 7.690 -7.763 -1.785 1.00 0.00 4 THR A O 2
ATOM 1300 N N . GLN A 1 5 ? 7.427 -8.544 -3.885 1.00 0.00 5 GLN A N 2
ATOM 1301 C CA . GLN A 1 5 ? 5.993 -8.318 -3.929 1.00 0.00 5 GLN A CA 2
ATOM 1302 C C . GLN A 1 5 ? 5.244 -9.144 -2.884 1.00 0.00 5 GLN A C 2
ATOM 1303 O O . GLN A 1 5 ? 4.415 -8.604 -2.162 1.00 0.00 5 GLN A O 2
ATOM 1317 N N . GLU A 1 6 ? 5.544 -10.438 -2.783 1.00 0.00 6 GLU A N 2
ATOM 1318 C CA . GLU A 1 6 ? 4.792 -11.328 -1.893 1.00 0.00 6 GLU A CA 2
ATOM 1319 C C . GLU A 1 6 ? 4.922 -10.890 -0.437 1.00 0.00 6 GLU A C 2
ATOM 1320 O O . GLU A 1 6 ? 3.944 -10.869 0.308 1.00 0.00 6 GLU A O 2
ATOM 1332 N N . GLU A 1 7 ? 6.130 -10.513 -0.053 1.00 0.00 7 GLU A N 2
ATOM 1333 C CA . GLU A 1 7 ? 6.410 -10.123 1.318 1.00 0.00 7 GLU A CA 2
ATOM 1334 C C . GLU A 1 7 ? 5.731 -8.800 1.649 1.00 0.00 7 GLU A C 2
ATOM 1335 O O . GLU A 1 7 ? 5.007 -8.685 2.642 1.00 0.00 7 GLU A O 2
ATOM 1347 N N . ILE A 1 8 ? 5.960 -7.804 0.800 1.00 0.00 8 ILE A N 2
ATOM 1348 C CA . ILE A 1 8 ? 5.422 -6.471 1.019 1.00 0.00 8 ILE A CA 2
ATOM 1349 C C . ILE A 1 8 ? 3.892 -6.502 0.934 1.00 0.00 8 ILE A C 2
ATOM 1350 O O . ILE A 1 8 ? 3.211 -5.814 1.688 1.00 0.00 8 ILE A O 2
ATOM 1366 N N . VAL A 1 9 ? 3.363 -7.332 0.034 1.00 0.00 9 VAL A N 2
ATOM 1367 C CA . VAL A 1 9 ? 1.923 -7.469 -0.135 1.00 0.00 9 VAL A CA 2
ATOM 1368 C C . VAL A 1 9 ? 1.263 -7.968 1.144 1.00 0.00 9 VAL A C 2
ATOM 1369 O O . VAL A 1 9 ? 0.216 -7.462 1.528 1.00 0.00 9 VAL A O 2
ATOM 1382 N N . ALA A 1 10 ? 1.878 -8.933 1.815 1.00 0.00 10 ALA A N 2
ATOM 1383 C CA . ALA A 1 10 ? 1.335 -9.431 3.073 1.00 0.00 10 ALA A CA 2
ATOM 1384 C C . ALA A 1 10 ? 1.300 -8.321 4.113 1.00 0.00 10 ALA A C 2
ATOM 1385 O O . ALA A 1 10 ? 0.307 -8.152 4.823 1.00 0.00 10 ALA A O 2
ATOM 1392 N N . GLY A 1 11 ? 2.389 -7.561 4.186 1.00 0.00 11 GLY A N 2
ATOM 1393 C CA . GLY A 1 11 ? 2.461 -6.446 5.112 1.00 0.00 11 GLY A CA 2
ATOM 1394 C C . GLY A 1 11 ? 1.455 -5.360 4.780 1.00 0.00 11 GLY A C 2
ATOM 1395 O O . GLY A 1 11 ? 0.766 -4.849 5.662 1.00 0.00 11 GLY A O 2
ATOM 1399 N N . LEU A 1 12 ? 1.376 -5.017 3.500 1.00 0.00 12 LEU A N 2
ATOM 1400 C CA . LEU A 1 12 ? 0.424 -4.023 3.017 1.00 0.00 12 LEU A CA 2
ATOM 1401 C C . LEU A 1 12 ? -1.001 -4.508 3.300 1.00 0.00 12 LEU A C 2
ATOM 1402 O O . LEU A 1 12 ? -1.798 -3.799 3.903 1.00 0.00 12 LEU A O 2
ATOM 1418 N N . ALA A 1 13 ? -1.281 -5.743 2.890 1.00 0.00 13 ALA A N 2
ATOM 1419 C CA . ALA A 1 13 ? -2.611 -6.339 3.001 1.00 0.00 13 ALA A CA 2
ATOM 1420 C C . ALA A 1 13 ? -3.167 -6.265 4.413 1.00 0.00 13 ALA A C 2
ATOM 1421 O O . ALA A 1 13 ? -4.242 -5.706 4.639 1.00 0.00 13 ALA A O 2
ATOM 1428 N N . GLU A 1 14 ? -2.434 -6.831 5.359 1.00 0.00 14 GLU A N 2
ATOM 1429 C CA . GLU A 1 14 ? -2.890 -6.898 6.737 1.00 0.00 14 GLU A CA 2
ATOM 1430 C C . GLU A 1 14 ? -3.059 -5.497 7.312 1.00 0.00 14 GLU A C 2
ATOM 1431 O O . GLU A 1 14 ? -3.960 -5.240 8.111 1.00 0.00 14 GLU A O 2
ATOM 1443 N N . ILE A 1 15 ? -2.212 -4.588 6.869 1.00 0.00 15 ILE A N 2
ATOM 1444 C CA . ILE A 1 15 ? -2.253 -3.219 7.339 1.00 0.00 15 ILE A CA 2
ATOM 1445 C C . ILE A 1 15 ? -3.475 -2.483 6.778 1.00 0.00 15 ILE A C 2
ATOM 1446 O O . ILE A 1 15 ? -4.078 -1.660 7.463 1.00 0.00 15 ILE A O 2
ATOM 1462 N N . VAL A 1 16 ? -3.866 -2.802 5.550 1.00 0.00 16 VAL A N 2
ATOM 1463 C CA . VAL A 1 16 ? -5.065 -2.201 4.974 1.00 0.00 16 VAL A CA 2
ATOM 1464 C C . VAL A 1 16 ? -6.304 -2.813 5.608 1.00 0.00 16 VAL A C 2
ATOM 1465 O O . VAL A 1 16 ? -7.368 -2.194 5.653 1.00 0.00 16 VAL A O 2
ATOM 1478 N N . ASN A 1 17 ? -6.155 -4.031 6.108 1.00 0.00 17 ASN A N 2
ATOM 1479 C CA . ASN A 1 17 ? -7.240 -4.704 6.805 1.00 0.00 17 ASN A CA 2
ATOM 1480 C C . ASN A 1 17 ? -7.575 -3.952 8.092 1.00 0.00 17 ASN A C 2
ATOM 1481 O O . ASN A 1 17 ? -8.715 -3.968 8.550 1.00 0.00 17 ASN A O 2
ATOM 1492 N N . GLU A 1 18 ? -6.572 -3.278 8.661 1.00 0.00 18 GLU A N 2
ATOM 1493 C CA . GLU A 1 18 ? -6.788 -2.417 9.819 1.00 0.00 18 GLU A CA 2
ATOM 1494 C C . GLU A 1 18 ? -7.684 -1.252 9.432 1.00 0.00 18 GLU A C 2
ATOM 1495 O O . GLU A 1 18 ? -8.559 -0.834 10.191 1.00 0.00 18 GLU A O 2
ATOM 1507 N N . ILE A 1 19 ? -7.464 -0.755 8.228 1.00 0.00 19 ILE A N 2
ATOM 1508 C CA . ILE A 1 19 ? -8.163 0.418 7.742 1.00 0.00 19 ILE A CA 2
ATOM 1509 C C . ILE A 1 19 ? -9.596 0.082 7.352 1.00 0.00 19 ILE A C 2
ATOM 1510 O O . ILE A 1 19 ? -10.544 0.713 7.815 1.00 0.00 19 ILE A O 2
ATOM 1526 N N . ALA A 1 20 ? -9.741 -0.922 6.500 1.00 0.00 20 ALA A N 2
ATOM 1527 C CA . ALA A 1 20 ? -11.045 -1.294 5.978 1.00 0.00 20 ALA A CA 2
ATOM 1528 C C . ALA A 1 20 ? -11.283 -2.793 6.133 1.00 0.00 20 ALA A C 2
ATOM 1529 O O . ALA A 1 20 ? -11.856 -3.228 7.131 1.00 0.00 20 ALA A O 2
ATOM 1536 N N . GLY A 1 21 ? -10.830 -3.590 5.167 1.00 0.00 21 GLY A N 2
ATOM 1537 C CA . GLY A 1 21 ? -10.931 -5.027 5.327 1.00 0.00 21 GLY A CA 2
ATOM 1538 C C . GLY A 1 21 ? -10.982 -5.817 4.030 1.00 0.00 21 GLY A C 2
ATOM 1539 O O . GLY A 1 21 ? -11.968 -6.500 3.757 1.00 0.00 21 GLY A O 2
ATOM 1543 N N . ILE A 1 22 ? -9.930 -5.730 3.228 1.00 0.00 22 ILE A N 2
ATOM 1544 C CA . ILE A 1 22 ? -9.732 -6.687 2.148 1.00 0.00 22 ILE A CA 2
ATOM 1545 C C . ILE A 1 22 ? -8.948 -7.874 2.703 1.00 0.00 22 ILE A C 2
ATOM 1546 O O . ILE A 1 22 ? -7.984 -7.678 3.450 1.00 0.00 22 ILE A O 2
ATOM 1562 N N . PRO A 1 23 ? -9.370 -9.113 2.399 1.00 0.00 23 PRO A N 2
ATOM 1563 C CA . PRO A 1 23 ? -8.615 -10.311 2.776 1.00 0.00 23 PRO A CA 2
ATOM 1564 C C . PRO A 1 23 ? -7.168 -10.225 2.297 1.00 0.00 23 PRO A C 2
ATOM 1565 O O . PRO A 1 23 ? -6.902 -9.728 1.203 1.00 0.00 23 PRO A O 2
ATOM 1576 N N . VAL A 1 24 ? -6.235 -10.715 3.105 1.00 0.00 24 VAL A N 2
ATOM 1577 C CA . VAL A 1 24 ? -4.814 -10.561 2.805 1.00 0.00 24 VAL A CA 2
ATOM 1578 C C . VAL A 1 24 ? -4.438 -11.261 1.500 1.00 0.00 24 VAL A C 2
ATOM 1579 O O . VAL A 1 24 ? -3.539 -10.824 0.783 1.00 0.00 24 VAL A O 2
ATOM 1592 N N . GLU A 1 25 ? -5.148 -12.335 1.198 1.00 0.00 25 GLU A N 2
ATOM 1593 C CA . GLU A 1 25 ? -4.930 -13.091 -0.026 1.00 0.00 25 GLU A CA 2
ATOM 1594 C C . GLU A 1 25 ? -5.615 -12.423 -1.218 1.00 0.00 25 GLU A C 2
ATOM 1595 O O . GLU A 1 25 ? -5.305 -12.728 -2.372 1.00 0.00 25 GLU A O 2
ATOM 1607 N N . ASP A 1 26 ? -6.552 -11.520 -0.940 1.00 0.00 26 ASP A N 2
ATOM 1608 C CA . ASP A 1 26 ? -7.292 -10.841 -2.000 1.00 0.00 26 ASP A CA 2
ATOM 1609 C C . ASP A 1 26 ? -6.532 -9.603 -2.465 1.00 0.00 26 ASP A C 2
ATOM 1610 O O . ASP A 1 26 ? -6.832 -9.030 -3.519 1.00 0.00 26 ASP A O 2
ATOM 1619 N N . VAL A 1 27 ? -5.545 -9.195 -1.674 1.00 0.00 27 VAL A N 2
ATOM 1620 C CA . VAL A 1 27 ? -4.751 -8.019 -1.986 1.00 0.00 27 VAL A CA 2
ATOM 1621 C C . VAL A 1 27 ? -3.829 -8.295 -3.154 1.00 0.00 27 VAL A C 2
ATOM 1622 O O . VAL A 1 27 ? -2.934 -9.134 -3.086 1.00 0.00 27 VAL A O 2
ATOM 1635 N N . LYS A 1 28 ? -4.088 -7.577 -4.231 1.00 0.00 28 LYS A N 2
ATOM 1636 C CA . LYS A 1 28 ? -3.398 -7.763 -5.488 1.00 0.00 28 LYS A CA 2
ATOM 1637 C C . LYS A 1 28 ? -3.043 -6.407 -6.058 1.00 0.00 28 LYS A C 2
ATOM 1638 O O . LYS A 1 28 ? -3.535 -5.385 -5.582 1.00 0.00 28 LYS A O 2
ATOM 1657 N N . LEU A 1 29 ? -2.227 -6.396 -7.087 1.00 0.00 29 LEU A N 2
ATOM 1658 C CA . LEU A 1 29 ? -1.842 -5.152 -7.724 1.00 0.00 29 LEU A CA 2
ATOM 1659 C C . LEU A 1 29 ? -2.951 -4.650 -8.639 1.00 0.00 29 LEU A C 2
ATOM 1660 O O . LEU A 1 29 ? -2.858 -3.569 -9.215 1.00 0.00 29 LEU A O 2
ATOM 1676 N N . ASP A 1 30 ? -4.012 -5.436 -8.736 1.00 0.00 30 ASP A N 2
ATOM 1677 C CA . ASP A 1 30 ? -5.089 -5.159 -9.672 1.00 0.00 30 ASP A CA 2
ATOM 1678 C C . ASP A 1 30 ? -6.243 -4.429 -9.001 1.00 0.00 30 ASP A C 2
ATOM 1679 O O . ASP A 1 30 ? -7.032 -3.769 -9.675 1.00 0.00 30 ASP A O 2
ATOM 1688 N N . LYS A 1 31 ? -6.352 -4.534 -7.680 1.00 0.00 31 LYS A N 2
ATOM 1689 C CA . LYS A 1 31 ? -7.540 -4.042 -7.009 1.00 0.00 31 LYS A CA 2
ATOM 1690 C C . LYS A 1 31 ? -7.332 -2.602 -6.547 1.00 0.00 31 LYS A C 2
ATOM 1691 O O . LYS A 1 31 ? -6.228 -2.215 -6.151 1.00 0.00 31 LYS A O 2
ATOM 1710 N N . SER A 1 32 ? -8.389 -1.811 -6.614 1.00 0.00 32 SER A N 2
ATOM 1711 C CA . SER A 1 32 ? -8.293 -0.383 -6.365 1.00 0.00 32 SER A CA 2
ATOM 1712 C C . SER A 1 32 ? -8.363 -0.070 -4.873 1.00 0.00 32 SER A C 2
ATOM 1713 O O . SER A 1 32 ? -9.205 -0.606 -4.162 1.00 0.00 32 SER A O 2
ATOM 1721 N N . PHE A 1 33 ? -7.479 0.810 -4.408 1.00 0.00 33 PHE A N 2
ATOM 1722 C CA . PHE A 1 33 ? -7.445 1.209 -3.006 1.00 0.00 33 PHE A CA 2
ATOM 1723 C C . PHE A 1 33 ? -8.748 1.884 -2.615 1.00 0.00 33 PHE A C 2
ATOM 1724 O O . PHE A 1 33 ? -9.346 1.570 -1.591 1.00 0.00 33 PHE A O 2
ATOM 1741 N N . THR A 1 34 ? -9.187 2.802 -3.447 1.00 0.00 34 THR A N 2
ATOM 1742 C CA . THR A 1 34 ? -10.377 3.571 -3.160 1.00 0.00 34 THR A CA 2
ATOM 1743 C C . THR A 1 34 ? -11.649 2.762 -3.433 1.00 0.00 34 THR A C 2
ATOM 1744 O O . THR A 1 34 ? -12.681 2.968 -2.789 1.00 0.00 34 THR A O 2
ATOM 1755 N N . ASP A 1 35 ? -11.565 1.840 -4.384 1.00 0.00 35 ASP A N 2
ATOM 1756 C CA . ASP A 1 35 ? -12.728 1.051 -4.800 1.00 0.00 35 ASP A CA 2
ATOM 1757 C C . ASP A 1 35 ? -12.831 -0.261 -4.019 1.00 0.00 35 ASP A C 2
ATOM 1758 O O . ASP A 1 35 ? -13.754 -0.455 -3.226 1.00 0.00 35 ASP A O 2
ATOM 1767 N N . ASP A 1 36 ? -11.861 -1.144 -4.236 1.00 0.00 36 ASP A N 2
ATOM 1768 C CA . ASP A 1 36 ? -11.854 -2.474 -3.620 1.00 0.00 36 ASP A CA 2
ATOM 1769 C C . ASP A 1 36 ? -11.548 -2.387 -2.139 1.00 0.00 36 ASP A C 2
ATOM 1770 O O . ASP A 1 36 ? -12.313 -2.864 -1.305 1.00 0.00 36 ASP A O 2
ATOM 1779 N N . LEU A 1 37 ? -10.408 -1.779 -1.823 1.00 0.00 37 LEU A N 2
ATOM 1780 C CA . LEU A 1 37 ? -9.950 -1.670 -0.445 1.00 0.00 37 LEU A CA 2
ATOM 1781 C C . LEU A 1 37 ? -10.918 -0.807 0.352 1.00 0.00 37 LEU A C 2
ATOM 1782 O O . LEU A 1 37 ? -10.979 -0.911 1.572 1.00 0.00 37 LEU A O 2
ATOM 1798 N N . ASP A 1 38 ? -11.675 0.031 -0.366 1.00 0.00 38 ASP A N 2
ATOM 1799 C CA . ASP A 1 38 ? -12.643 0.949 0.237 1.00 0.00 38 ASP A CA 2
ATOM 1800 C C . ASP A 1 38 ? -11.963 1.800 1.299 1.00 0.00 38 ASP A C 2
ATOM 1801 O O . ASP A 1 38 ? -12.238 1.681 2.496 1.00 0.00 38 ASP A O 2
ATOM 1810 N N . VAL A 1 39 ? -11.047 2.639 0.846 1.00 0.00 39 VAL A N 2
ATOM 1811 C CA . VAL A 1 39 ? -10.206 3.392 1.744 1.00 0.00 39 VAL A CA 2
ATOM 1812 C C . VAL A 1 39 ? -10.333 4.902 1.485 1.00 0.00 39 VAL A C 2
ATOM 1813 O O . VAL A 1 39 ? -10.511 5.333 0.343 1.00 0.00 39 VAL A O 2
ATOM 1826 N N . ASP A 1 40 ? -10.283 5.700 2.551 1.00 0.00 40 ASP A N 2
ATOM 1827 C CA . ASP A 1 40 ? -10.350 7.158 2.423 1.00 0.00 40 ASP A CA 2
ATOM 1828 C C . ASP A 1 40 ? -8.964 7.730 2.238 1.00 0.00 40 ASP A C 2
ATOM 1829 O O . ASP A 1 40 ? -7.983 7.073 2.565 1.00 0.00 40 ASP A O 2
ATOM 1838 N N . SER A 1 41 ? -8.902 8.970 1.757 1.00 0.00 41 SER A N 2
ATOM 1839 C CA . SER A 1 41 ? -7.632 9.644 1.515 1.00 0.00 41 SER A CA 2
ATOM 1840 C C . SER A 1 41 ? -6.768 9.626 2.770 1.00 0.00 41 SER A C 2
ATOM 1841 O O . SER A 1 41 ? -5.600 9.244 2.726 1.00 0.00 41 SER A O 2
ATOM 1849 N N . LEU A 1 42 ? -7.356 10.020 3.893 1.00 0.00 42 LEU A N 2
ATOM 1850 C CA . LEU A 1 42 ? -6.653 10.001 5.166 1.00 0.00 42 LEU A CA 2
ATOM 1851 C C . LEU A 1 42 ? -6.289 8.566 5.530 1.00 0.00 42 LEU A C 2
ATOM 1852 O O . LEU A 1 42 ? -5.144 8.262 5.849 1.00 0.00 42 LEU A O 2
ATOM 1868 N N . SER A 1 43 ? -7.281 7.693 5.451 1.00 0.00 43 SER A N 2
ATOM 1869 C CA . SER A 1 43 ? -7.147 6.302 5.847 1.00 0.00 43 SER A CA 2
ATOM 1870 C C . SER A 1 43 ? -5.991 5.605 5.119 1.00 0.00 43 SER A C 2
ATOM 1871 O O . SER A 1 43 ? -5.134 4.972 5.754 1.00 0.00 43 SER A O 2
ATOM 1879 N N . MET A 1 44 ? -5.961 5.737 3.792 1.00 0.00 44 MET A N 2
ATOM 1880 C CA . MET A 1 44 ? -4.911 5.119 2.986 1.00 0.00 44 MET A CA 2
ATOM 1881 C C . MET A 1 44 ? -3.546 5.679 3.349 1.00 0.00 44 MET A C 2
ATOM 1882 O O . MET A 1 44 ? -2.592 4.935 3.520 1.00 0.00 44 MET A O 2
ATOM 1896 N N . VAL A 1 45 ? -3.456 6.978 3.515 1.00 0.00 45 VAL A N 2
ATOM 1897 C CA . VAL A 1 45 ? -2.192 7.588 3.882 1.00 0.00 45 VAL A CA 2
ATOM 1898 C C . VAL A 1 45 ? -1.800 7.211 5.316 1.00 0.00 45 VAL A C 2
ATOM 1899 O O . VAL A 1 45 ? -0.629 7.147 5.646 1.00 0.00 45 VAL A O 2
ATOM 1912 N N . GLU A 1 46 ? -2.772 6.894 6.150 1.00 0.00 46 GLU A N 2
ATOM 1913 C CA . GLU A 1 46 ? -2.489 6.671 7.559 1.00 0.00 46 GLU A CA 2
ATOM 1914 C C . GLU A 1 46 ? -1.759 5.346 7.777 1.00 0.00 46 GLU A C 2
ATOM 1915 O O . GLU A 1 46 ? -0.573 5.324 8.137 1.00 0.00 46 GLU A O 2
ATOM 1927 N N . VAL A 1 47 ? -2.427 4.238 7.497 1.00 0.00 47 VAL A N 2
ATOM 1928 C CA . VAL A 1 47 ? -1.847 2.950 7.816 1.00 0.00 47 VAL A CA 2
ATOM 1929 C C . VAL A 1 47 ? -0.969 2.440 6.675 1.00 0.00 47 VAL A C 2
ATOM 1930 O O . VAL A 1 47 ? -0.058 1.646 6.895 1.00 0.00 47 VAL A O 2
ATOM 1943 N N . VAL A 1 48 ? -1.198 2.928 5.458 1.00 0.00 48 VAL A N 2
ATOM 1944 C CA . VAL A 1 48 ? -0.386 2.479 4.335 1.00 0.00 48 VAL A CA 2
ATOM 1945 C C . VAL A 1 48 ? 0.967 3.199 4.347 1.00 0.00 48 VAL A C 2
ATOM 1946 O O . VAL A 1 48 ? 1.966 2.661 3.875 1.00 0.00 48 VAL A O 2
ATOM 1959 N N . VAL A 1 49 ? 1.011 4.402 4.928 1.00 0.00 49 VAL A N 2
ATOM 1960 C CA . VAL A 1 49 ? 2.291 5.056 5.197 1.00 0.00 49 VAL A CA 2
ATOM 1961 C C . VAL A 1 49 ? 3.020 4.303 6.305 1.00 0.00 49 VAL A C 2
ATOM 1962 O O . VAL A 1 49 ? 4.234 4.106 6.251 1.00 0.00 49 VAL A O 2
ATOM 1975 N N . ALA A 1 50 ? 2.269 3.842 7.298 1.00 0.00 50 ALA A N 2
ATOM 1976 C CA . ALA A 1 50 ? 2.833 2.969 8.322 1.00 0.00 50 ALA A CA 2
ATOM 1977 C C . ALA A 1 50 ? 3.408 1.693 7.690 1.00 0.00 50 ALA A C 2
ATOM 1978 O O . ALA A 1 50 ? 4.307 1.056 8.246 1.00 0.00 50 ALA A O 2
ATOM 1985 N N . ALA A 1 51 ? 2.882 1.331 6.520 1.00 0.00 51 ALA A N 2
ATOM 1986 C CA . ALA A 1 51 ? 3.339 0.149 5.798 1.00 0.00 51 ALA A CA 2
ATOM 1987 C C . ALA A 1 51 ? 4.565 0.432 4.932 1.00 0.00 51 ALA A C 2
ATOM 1988 O O . ALA A 1 51 ? 5.443 -0.415 4.816 1.00 0.00 51 ALA A O 2
ATOM 1995 N N . GLU A 1 52 ? 4.627 1.606 4.321 1.00 0.00 52 GLU A N 2
ATOM 1996 C CA . GLU A 1 52 ? 5.744 1.929 3.445 1.00 0.00 52 GLU A CA 2
ATOM 1997 C C . GLU A 1 52 ? 7.025 2.070 4.257 1.00 0.00 52 GLU A C 2
ATOM 1998 O O . GLU A 1 52 ? 8.045 1.445 3.953 1.00 0.00 52 GLU A O 2
ATOM 2010 N N . GLU A 1 53 ? 6.945 2.840 5.330 1.00 0.00 53 GLU A N 2
ATOM 2011 C CA . GLU A 1 53 ? 8.113 3.165 6.124 1.00 0.00 53 GLU A CA 2
ATOM 2012 C C . GLU A 1 53 ? 8.722 1.928 6.783 1.00 0.00 53 GLU A C 2
ATOM 2013 O O . GLU A 1 53 ? 9.930 1.882 7.028 1.00 0.00 53 GLU A O 2
ATOM 2025 N N . ARG A 1 54 ? 7.899 0.913 7.056 1.00 0.00 54 ARG A N 2
ATOM 2026 C CA . ARG A 1 54 ? 8.391 -0.295 7.720 1.00 0.00 54 ARG A CA 2
ATOM 2027 C C . ARG A 1 54 ? 9.172 -1.174 6.751 1.00 0.00 54 ARG A C 2
ATOM 2028 O O . ARG A 1 54 ? 9.805 -2.146 7.154 1.00 0.00 54 ARG A O 2
ATOM 2049 N N . PHE A 1 55 ? 9.120 -0.832 5.472 1.00 0.00 55 PHE A N 2
ATOM 2050 C CA . PHE A 1 55 ? 9.939 -1.502 4.473 1.00 0.00 55 PHE A CA 2
ATOM 2051 C C . PHE A 1 55 ? 11.078 -0.587 4.047 1.00 0.00 55 PHE A C 2
ATOM 2052 O O . PHE A 1 55 ? 11.695 -0.777 2.997 1.00 0.00 55 PHE A O 2
ATOM 2069 N N . ASP A 1 56 ? 11.327 0.417 4.889 1.00 0.00 56 ASP A N 2
ATOM 2070 C CA . ASP A 1 56 ? 12.465 1.324 4.745 1.00 0.00 56 ASP A CA 2
ATOM 2071 C C . ASP A 1 56 ? 12.362 2.199 3.504 1.00 0.00 56 ASP A C 2
ATOM 2072 O O . ASP A 1 56 ? 13.367 2.706 3.008 1.00 0.00 56 ASP A O 2
ATOM 2081 N N . VAL A 1 57 ? 11.149 2.411 3.024 1.00 0.00 57 VAL A N 2
ATOM 2082 C CA . VAL A 1 57 ? 10.927 3.332 1.924 1.00 0.00 57 VAL A CA 2
ATOM 2083 C C . VAL A 1 57 ? 10.113 4.517 2.426 1.00 0.00 57 VAL A C 2
ATOM 2084 O O . VAL A 1 57 ? 9.360 4.392 3.393 1.00 0.00 57 VAL A O 2
ATOM 2097 N N . LYS A 1 58 ? 10.291 5.669 1.812 1.00 0.00 58 LYS A N 2
ATOM 2098 C CA . LYS A 1 58 ? 9.412 6.781 2.081 1.00 0.00 58 LYS A CA 2
ATOM 2099 C C . LYS A 1 58 ? 9.014 7.463 0.781 1.00 0.00 58 LYS A C 2
ATOM 2100 O O . LYS A 1 58 ? 9.848 8.053 0.091 1.00 0.00 58 LYS A O 2
ATOM 2119 N N . ILE A 1 59 ? 7.737 7.368 0.464 1.00 0.00 59 ILE A N 2
ATOM 2120 C CA . ILE A 1 59 ? 7.172 7.994 -0.712 1.00 0.00 59 ILE A CA 2
ATOM 2121 C C . ILE A 1 59 ? 6.418 9.246 -0.284 1.00 0.00 59 ILE A C 2
ATOM 2122 O O . ILE A 1 59 ? 6.179 9.447 0.911 1.00 0.00 59 ILE A O 2
ATOM 2138 N N . PRO A 1 60 ? 6.069 10.129 -1.226 1.00 0.00 60 PRO A N 2
ATOM 2139 C CA . PRO A 1 60 ? 5.225 11.278 -0.919 1.00 0.00 60 PRO A CA 2
ATOM 2140 C C . PRO A 1 60 ? 3.922 10.839 -0.265 1.00 0.00 60 PRO A C 2
ATOM 2141 O O . PRO A 1 60 ? 3.159 10.074 -0.849 1.00 0.00 60 PRO A O 2
ATOM 2152 N N . ASP A 1 61 ? 3.688 11.301 0.957 1.00 0.00 61 ASP A N 2
ATOM 2153 C CA . ASP A 1 61 ? 2.490 10.929 1.713 1.00 0.00 61 ASP A CA 2
ATOM 2154 C C . ASP A 1 61 ? 1.238 11.229 0.909 1.00 0.00 61 ASP A C 2
ATOM 2155 O O . ASP A 1 61 ? 0.291 10.441 0.876 1.00 0.00 61 ASP A O 2
ATOM 2164 N N . ASP A 1 62 ? 1.262 12.369 0.238 1.00 0.00 62 ASP A N 2
ATOM 2165 C CA . ASP A 1 62 ? 0.164 12.797 -0.613 1.00 0.00 62 ASP A CA 2
ATOM 2166 C C . ASP A 1 62 ? -0.025 11.850 -1.799 1.00 0.00 62 ASP A C 2
ATOM 2167 O O . ASP A 1 62 ? -1.120 11.759 -2.360 1.00 0.00 62 ASP A O 2
ATOM 2176 N N . ASP A 1 63 ? 1.028 11.130 -2.166 1.00 0.00 63 ASP A N 2
ATOM 2177 C CA . ASP A 1 63 ? 0.979 10.267 -3.340 1.00 0.00 63 ASP A CA 2
ATOM 2178 C C . ASP A 1 63 ? 0.238 8.976 -3.030 1.00 0.00 63 ASP A C 2
ATOM 2179 O O . ASP A 1 63 ? -0.342 8.369 -3.925 1.00 0.00 63 ASP A O 2
ATOM 2188 N N . VAL A 1 64 ? 0.221 8.568 -1.757 1.00 0.00 64 VAL A N 2
ATOM 2189 C CA . VAL A 1 64 ? -0.580 7.408 -1.361 1.00 0.00 64 VAL A CA 2
ATOM 2190 C C . VAL A 1 64 ? -2.051 7.710 -1.629 1.00 0.00 64 VAL A C 2
ATOM 2191 O O . VAL A 1 64 ? -2.826 6.827 -1.967 1.00 0.00 64 VAL A O 2
ATOM 2204 N N . LYS A 1 65 ? -2.410 8.982 -1.495 1.00 0.00 65 LYS A N 2
ATOM 2205 C CA . LYS A 1 65 ? -3.746 9.457 -1.838 1.00 0.00 65 LYS A CA 2
ATOM 2206 C C . LYS A 1 65 ? -3.923 9.467 -3.358 1.00 0.00 65 LYS A C 2
ATOM 2207 O O . LYS A 1 65 ? -5.022 9.252 -3.879 1.00 0.00 65 LYS A O 2
ATOM 2226 N N . ASN A 1 66 ? -2.824 9.714 -4.052 1.00 0.00 66 ASN A N 2
ATOM 2227 C CA . ASN A 1 66 ? -2.830 9.904 -5.494 1.00 0.00 66 ASN A CA 2
ATOM 2228 C C . ASN A 1 66 ? -3.080 8.580 -6.213 1.00 0.00 66 ASN A C 2
ATOM 2229 O O . ASN A 1 66 ? -3.803 8.526 -7.209 1.00 0.00 66 ASN A O 2
ATOM 2240 N N . LEU A 1 67 ? -2.478 7.517 -5.698 1.00 0.00 67 LEU A N 2
ATOM 2241 C CA . LEU A 1 67 ? -2.669 6.184 -6.252 1.00 0.00 67 LEU A CA 2
ATOM 2242 C C . LEU A 1 67 ? -4.019 5.618 -5.847 1.00 0.00 67 LEU A C 2
ATOM 2243 O O . LEU A 1 67 ? -4.406 5.657 -4.680 1.00 0.00 67 LEU A O 2
ATOM 2259 N N . LYS A 1 68 ? -4.738 5.096 -6.827 1.00 0.00 68 LYS A N 2
ATOM 2260 C CA . LYS A 1 68 ? -6.101 4.646 -6.610 1.00 0.00 68 LYS A CA 2
ATOM 2261 C C . LYS A 1 68 ? -6.185 3.129 -6.553 1.00 0.00 68 LYS A C 2
ATOM 2262 O O . LYS A 1 68 ? -7.260 2.577 -6.354 1.00 0.00 68 LYS A O 2
ATOM 2281 N N . THR A 1 69 ? -5.056 2.453 -6.729 1.00 0.00 69 THR A N 2
ATOM 2282 C CA . THR A 1 69 ? -5.006 1.003 -6.588 1.00 0.00 69 THR A CA 2
ATOM 2283 C C . THR A 1 69 ? -3.907 0.622 -5.610 1.00 0.00 69 THR A C 2
ATOM 2284 O O . THR A 1 69 ? -2.892 1.318 -5.512 1.00 0.00 69 THR A O 2
ATOM 2295 N N . VAL A 1 70 ? -4.103 -0.465 -4.874 1.00 0.00 70 VAL A N 2
ATOM 2296 C CA . VAL A 1 70 ? -3.081 -0.921 -3.945 1.00 0.00 70 VAL A CA 2
ATOM 2297 C C . VAL A 1 70 ? -1.851 -1.376 -4.715 1.00 0.00 70 VAL A C 2
ATOM 2298 O O . VAL A 1 70 ? -0.721 -1.198 -4.269 1.00 0.00 70 VAL A O 2
ATOM 2311 N N . GLY A 1 71 ? -2.076 -1.917 -5.900 1.00 0.00 71 GLY A N 2
ATOM 2312 C CA . GLY A 1 71 ? -0.983 -2.414 -6.692 1.00 0.00 71 GLY A CA 2
ATOM 2313 C C . GLY A 1 71 ? -0.072 -1.317 -7.189 1.00 0.00 71 GLY A C 2
ATOM 2314 O O . GLY A 1 71 ? 1.149 -1.456 -7.134 1.00 0.00 71 GLY A O 2
ATOM 2318 N N . ASP A 1 72 ? -0.662 -0.224 -7.662 1.00 0.00 72 ASP A N 2
ATOM 2319 C CA . ASP A 1 72 ? 0.112 0.920 -8.131 1.00 0.00 72 ASP A CA 2
ATOM 2320 C C . ASP A 1 72 ? 1.002 1.433 -7.009 1.00 0.00 72 ASP A C 2
ATOM 2321 O O . ASP A 1 72 ? 2.172 1.744 -7.224 1.00 0.00 72 ASP A O 2
ATOM 2330 N N . ALA A 1 73 ? 0.436 1.479 -5.805 1.00 0.00 73 ALA A N 2
ATOM 2331 C CA . ALA A 1 73 ? 1.185 1.847 -4.608 1.00 0.00 73 ALA A CA 2
ATOM 2332 C C . ALA A 1 73 ? 2.335 0.908 -4.378 1.00 0.00 73 ALA A C 2
ATOM 2333 O O . ALA A 1 73 ? 3.495 1.309 -4.330 1.00 0.00 73 ALA A O 2
ATOM 2340 N N . THR A 1 74 ? 1.977 -0.352 -4.220 1.00 0.00 74 THR A N 2
ATOM 2341 C CA . THR A 1 74 ? 2.913 -1.375 -3.845 1.00 0.00 74 THR A CA 2
ATOM 2342 C C . THR A 1 74 ? 4.051 -1.469 -4.851 1.00 0.00 74 THR A C 2
ATOM 2343 O O . THR A 1 74 ? 5.216 -1.470 -4.473 1.00 0.00 74 THR A O 2
ATOM 2354 N N . LYS A 1 75 ? 3.713 -1.492 -6.135 1.00 0.00 75 LYS A N 2
ATOM 2355 C CA . LYS A 1 75 ? 4.721 -1.595 -7.181 1.00 0.00 75 LYS A CA 2
ATOM 2356 C C . LYS A 1 75 ? 5.593 -0.338 -7.203 1.00 0.00 75 LYS A C 2
ATOM 2357 O O . LYS A 1 75 ? 6.782 -0.412 -7.490 1.00 0.00 75 LYS A O 2
ATOM 2376 N N . TYR A 1 76 ? 4.995 0.811 -6.879 1.00 0.00 76 TYR A N 2
ATOM 2377 C CA . TYR A 1 76 ? 5.737 2.067 -6.765 1.00 0.00 76 TYR A CA 2
ATOM 2378 C C . TYR A 1 76 ? 6.699 2.002 -5.579 1.00 0.00 76 TYR A C 2
ATOM 2379 O O . TYR A 1 76 ? 7.850 2.434 -5.670 1.00 0.00 76 TYR A O 2
ATOM 2397 N N . ILE A 1 77 ? 6.213 1.448 -4.474 1.00 0.00 77 ILE A N 2
ATOM 2398 C CA . ILE A 1 77 ? 7.043 1.181 -3.303 1.00 0.00 77 ILE A CA 2
ATOM 2399 C C . ILE A 1 77 ? 8.205 0.268 -3.676 1.00 0.00 77 ILE A C 2
ATOM 2400 O O . ILE A 1 77 ? 9.352 0.522 -3.323 1.00 0.00 77 ILE A O 2
ATOM 2416 N N . LEU A 1 78 ? 7.883 -0.782 -4.410 1.00 0.00 78 LEU A N 2
ATOM 2417 C CA . LEU A 1 78 ? 8.857 -1.777 -4.831 1.00 0.00 78 LEU A CA 2
ATOM 2418 C C . LEU A 1 78 ? 9.867 -1.185 -5.809 1.00 0.00 78 LEU A C 2
ATOM 2419 O O . LEU A 1 78 ? 11.059 -1.491 -5.757 1.00 0.00 78 LEU A O 2
ATOM 2435 N N . ASP A 1 79 ? 9.380 -0.321 -6.683 1.00 0.00 79 ASP A N 2
ATOM 2436 C CA . ASP A 1 79 ? 10.198 0.287 -7.724 1.00 0.00 79 ASP A CA 2
ATOM 2437 C C . ASP A 1 79 ? 11.129 1.356 -7.144 1.00 0.00 79 ASP A C 2
ATOM 2438 O O . ASP A 1 79 ? 12.141 1.703 -7.747 1.00 0.00 79 ASP A O 2
ATOM 2447 N N . HIS A 1 80 ? 10.788 1.875 -5.968 1.00 0.00 80 HIS A N 2
ATOM 2448 C CA . HIS A 1 80 ? 11.570 2.948 -5.353 1.00 0.00 80 HIS A CA 2
ATOM 2449 C C . HIS A 1 80 ? 11.954 2.628 -3.915 1.00 0.00 80 HIS A C 2
ATOM 2450 O O . HIS A 1 80 ? 12.137 3.532 -3.104 1.00 0.00 80 HIS A O 2
ATOM 2465 N N . GLN A 1 81 ? 12.099 1.354 -3.609 1.00 0.00 81 GLN A N 2
ATOM 2466 C CA . GLN A 1 81 ? 12.406 0.931 -2.248 1.00 0.00 81 GLN A CA 2
ATOM 2467 C C . GLN A 1 81 ? 13.888 1.107 -1.930 1.00 0.00 81 GLN A C 2
ATOM 2468 O O . GLN A 1 81 ? 14.664 1.563 -2.772 1.00 0.00 81 GLN A O 2
ATOM 2482 N N . ALA A 1 82 ? 14.271 0.740 -0.715 1.00 0.00 82 ALA A N 2
ATOM 2483 C CA . ALA A 1 82 ? 15.645 0.885 -0.262 1.00 0.00 82 ALA A CA 2
ATOM 2484 C C . ALA A 1 82 ? 16.461 -0.358 -0.589 1.00 0.00 82 ALA A C 2
ATOM 2485 O O . ALA A 1 82 ? 16.208 -1.411 0.025 1.00 0.00 82 ALA A O 2
ATOM 2493 N N . MET A 1 1 ? -16.732 -7.495 -3.021 1.00 0.00 1 MET A N 3
ATOM 2494 C CA . MET A 1 1 ? -16.783 -6.014 -3.028 1.00 0.00 1 MET A CA 3
ATOM 2495 C C . MET A 1 1 ? -15.715 -5.447 -2.100 1.00 0.00 1 MET A C 3
ATOM 2496 O O . MET A 1 1 ? -14.729 -4.871 -2.554 1.00 0.00 1 MET A O 3
ATOM 2512 N N . ALA A 1 2 ? -15.912 -5.621 -0.799 1.00 0.00 2 ALA A N 3
ATOM 2513 C CA . ALA A 1 2 ? -14.917 -5.212 0.177 1.00 0.00 2 ALA A CA 3
ATOM 2514 C C . ALA A 1 2 ? -13.760 -6.198 0.160 1.00 0.00 2 ALA A C 3
ATOM 2515 O O . ALA A 1 2 ? -13.963 -7.401 -0.019 1.00 0.00 2 ALA A O 3
ATOM 2522 N N . ALA A 1 3 ? -12.556 -5.694 0.339 1.00 0.00 3 ALA A N 3
ATOM 2523 C CA . ALA A 1 3 ? -11.372 -6.523 0.231 1.00 0.00 3 ALA A CA 3
ATOM 2524 C C . ALA A 1 3 ? -10.684 -6.632 1.577 1.00 0.00 3 ALA A C 3
ATOM 2525 O O . ALA A 1 3 ? -10.466 -5.628 2.252 1.00 0.00 3 ALA A O 3
ATOM 2532 N N . THR A 1 4 ? -10.361 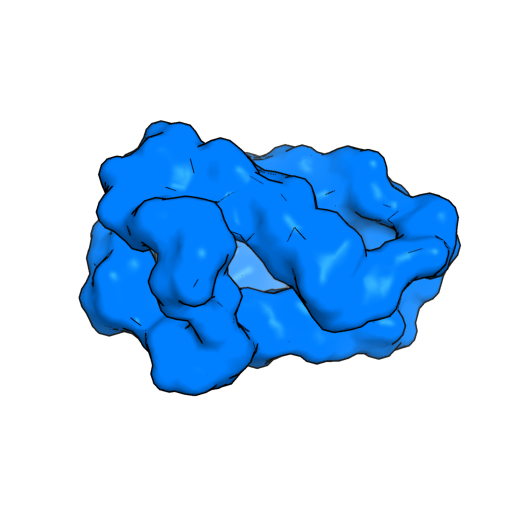-7.850 1.971 1.00 0.00 4 THR A N 3
ATOM 2533 C CA . THR A 1 4 ? -9.664 -8.078 3.218 1.00 0.00 4 THR A CA 3
ATOM 2534 C C . THR A 1 4 ? -8.156 -7.994 2.989 1.00 0.00 4 THR A C 3
ATOM 2535 O O . THR A 1 4 ? -7.716 -7.530 1.931 1.00 0.00 4 THR A O 3
ATOM 2546 N N . GLN A 1 5 ? -7.372 -8.452 3.959 1.00 0.00 5 GLN A N 3
ATOM 2547 C CA . GLN A 1 5 ? -5.934 -8.258 3.930 1.00 0.00 5 GLN A CA 3
ATOM 2548 C C . GLN A 1 5 ? -5.308 -8.963 2.735 1.00 0.00 5 GLN A C 3
ATOM 2549 O O . GLN A 1 5 ? -4.671 -8.328 1.906 1.00 0.00 5 GLN A O 3
ATOM 2563 N N . GLU A 1 6 ? -5.540 -10.263 2.620 1.00 0.00 6 GLU A N 3
ATOM 2564 C CA . GLU A 1 6 ? -4.886 -11.074 1.598 1.00 0.00 6 GLU A CA 3
ATOM 2565 C C . GLU A 1 6 ? -5.232 -10.583 0.197 1.00 0.00 6 GLU A C 3
ATOM 2566 O O . GLU A 1 6 ? -4.388 -10.596 -0.700 1.00 0.00 6 GLU A O 3
ATOM 2578 N N . GLU A 1 7 ? -6.463 -10.130 0.025 1.00 0.00 7 GLU A N 3
ATOM 2579 C CA . GLU A 1 7 ? -6.933 -9.664 -1.270 1.00 0.00 7 GLU A CA 3
ATOM 2580 C C . GLU A 1 7 ? -6.240 -8.360 -1.649 1.00 0.00 7 GLU A C 3
ATOM 2581 O O . GLU A 1 7 ? -5.586 -8.257 -2.693 1.00 0.00 7 GLU A O 3
ATOM 2593 N N . ILE A 1 8 ? -6.364 -7.373 -0.772 1.00 0.00 8 ILE A N 3
ATOM 2594 C CA . ILE A 1 8 ? -5.803 -6.054 -1.018 1.00 0.00 8 ILE A CA 3
ATOM 2595 C C . ILE A 1 8 ? -4.279 -6.141 -1.091 1.00 0.00 8 ILE A C 3
ATOM 2596 O O . ILE A 1 8 ? -3.647 -5.443 -1.882 1.00 0.00 8 ILE A O 3
ATOM 2612 N N . VAL A 1 9 ? -3.704 -7.035 -0.290 1.00 0.00 9 VAL A N 3
ATOM 2613 C CA . VAL A 1 9 ? -2.268 -7.257 -0.290 1.00 0.00 9 VAL A CA 3
ATOM 2614 C C . VAL A 1 9 ? -1.796 -7.742 -1.654 1.00 0.00 9 VAL A C 3
ATOM 2615 O O . VAL A 1 9 ? -0.753 -7.318 -2.127 1.00 0.00 9 VAL A O 3
ATOM 2628 N N . ALA A 1 10 ? -2.575 -8.602 -2.299 1.00 0.00 10 ALA A N 3
ATOM 2629 C CA . ALA A 1 10 ? -2.223 -9.078 -3.632 1.00 0.00 10 ALA A CA 3
ATOM 2630 C C . ALA A 1 10 ? -2.148 -7.918 -4.613 1.00 0.00 10 ALA A C 3
ATOM 2631 O O . ALA A 1 10 ? -1.187 -7.799 -5.378 1.00 0.00 10 ALA A O 3
ATOM 2638 N N . GLY A 1 11 ? -3.158 -7.058 -4.578 1.00 0.00 11 GLY A N 3
ATOM 2639 C CA . GLY A 1 11 ? -3.172 -5.898 -5.454 1.00 0.00 11 GLY A CA 3
ATOM 2640 C C . GLY A 1 11 ? -2.085 -4.896 -5.108 1.00 0.00 11 GLY A C 3
ATOM 2641 O O . GLY A 1 11 ? -1.471 -4.299 -5.994 1.00 0.00 11 GLY A O 3
ATOM 2645 N N . LEU A 1 12 ? -1.861 -4.714 -3.812 1.00 0.00 12 LEU A N 3
ATOM 2646 C CA . LEU A 1 12 ? -0.835 -3.806 -3.316 1.00 0.00 12 LEU A CA 3
ATOM 2647 C C . LEU A 1 12 ? 0.554 -4.335 -3.687 1.00 0.00 12 LEU A C 3
ATOM 2648 O O . LEU A 1 12 ? 1.362 -3.623 -4.281 1.00 0.00 12 LEU A O 3
ATOM 2664 N N . ALA A 1 13 ? 0.799 -5.600 -3.354 1.00 0.00 13 ALA A N 3
ATOM 2665 C CA . ALA A 1 13 ? 2.085 -6.256 -3.589 1.00 0.00 13 ALA A CA 3
ATOM 2666 C C . ALA A 1 13 ? 2.485 -6.200 -5.050 1.00 0.00 13 ALA A C 3
ATOM 2667 O O . ALA A 1 13 ? 3.615 -5.837 -5.380 1.00 0.00 13 ALA A O 3
ATOM 2674 N N . GLU A 1 14 ? 1.547 -6.565 -5.914 1.00 0.00 14 GLU A N 3
ATOM 2675 C CA . GLU A 1 14 ? 1.755 -6.540 -7.357 1.00 0.00 14 GLU A CA 3
ATOM 2676 C C . GLU A 1 14 ? 2.275 -5.179 -7.806 1.00 0.00 14 GLU A C 3
ATOM 2677 O O . GLU A 1 14 ? 3.118 -5.078 -8.699 1.00 0.00 14 GLU A O 3
ATOM 2689 N N . ILE A 1 15 ? 1.781 -4.140 -7.157 1.00 0.00 15 ILE A N 3
ATOM 2690 C CA . ILE A 1 15 ? 2.076 -2.780 -7.545 1.00 0.00 15 ILE A CA 3
ATOM 2691 C C . ILE A 1 15 ? 3.377 -2.267 -6.912 1.00 0.00 15 ILE A C 3
ATOM 2692 O O . ILE A 1 15 ? 4.169 -1.599 -7.578 1.00 0.00 15 ILE A O 3
ATOM 2708 N N . VAL A 1 16 ? 3.622 -2.596 -5.641 1.00 0.00 16 VAL A N 3
ATOM 2709 C CA . VAL A 1 16 ? 4.854 -2.158 -4.984 1.00 0.00 16 VAL A CA 3
ATOM 2710 C C . VAL A 1 16 ? 6.043 -2.871 -5.604 1.00 0.00 16 VAL A C 3
ATOM 2711 O O . VAL A 1 16 ? 7.178 -2.386 -5.559 1.00 0.00 16 VAL A O 3
ATOM 2724 N N . ASN A 1 17 ? 5.764 -4.034 -6.178 1.00 0.00 17 ASN A N 3
ATOM 2725 C CA . ASN A 1 17 ? 6.773 -4.818 -6.863 1.00 0.00 17 ASN A CA 3
ATOM 2726 C C . ASN A 1 17 ? 7.392 -4.015 -8.007 1.00 0.00 17 ASN A C 3
ATOM 2727 O O . ASN A 1 17 ? 8.549 -4.234 -8.365 1.00 0.00 17 ASN A O 3
ATOM 2738 N N . GLU A 1 18 ? 6.630 -3.069 -8.561 1.00 0.00 18 GLU A N 3
ATOM 2739 C CA . GLU A 1 18 ? 7.163 -2.183 -9.588 1.00 0.00 18 GLU A CA 3
ATOM 2740 C C . GLU A 1 18 ? 8.117 -1.179 -8.970 1.00 0.00 18 GLU A C 3
ATOM 2741 O O . GLU A 1 18 ? 9.230 -0.976 -9.460 1.00 0.00 18 GLU A O 3
ATOM 2753 N N . ILE A 1 19 ? 7.671 -0.567 -7.882 1.00 0.00 19 ILE A N 3
ATOM 2754 C CA . ILE A 1 19 ? 8.413 0.505 -7.243 1.00 0.00 19 ILE A CA 3
ATOM 2755 C C . ILE A 1 19 ? 9.792 0.034 -6.814 1.00 0.00 19 ILE A C 3
ATOM 2756 O O . ILE A 1 19 ? 10.805 0.641 -7.160 1.00 0.00 19 ILE A O 3
ATOM 2772 N N . ALA A 1 20 ? 9.825 -1.060 -6.070 1.00 0.00 20 ALA A N 3
ATOM 2773 C CA . ALA A 1 20 ? 11.078 -1.573 -5.550 1.00 0.00 20 ALA A CA 3
ATOM 2774 C C . ALA A 1 20 ? 11.255 -3.039 -5.914 1.00 0.00 20 ALA A C 3
ATOM 2775 O O . ALA A 1 20 ? 11.888 -3.360 -6.922 1.00 0.00 20 ALA A O 3
ATOM 2782 N N . GLY A 1 21 ? 10.683 -3.932 -5.115 1.00 0.00 21 GLY A N 3
ATOM 2783 C CA . GLY A 1 21 ? 10.762 -5.340 -5.437 1.00 0.00 21 GLY A CA 3
ATOM 2784 C C . GLY A 1 21 ? 10.620 -6.257 -4.235 1.00 0.00 21 GLY A C 3
ATOM 2785 O O . GLY A 1 21 ? 11.529 -7.025 -3.930 1.00 0.00 21 GLY A O 3
ATOM 2789 N N . ILE A 1 22 ? 9.493 -6.169 -3.536 1.00 0.00 22 ILE A N 3
ATOM 2790 C CA . ILE A 1 22 ? 9.135 -7.186 -2.552 1.00 0.00 22 ILE A CA 3
ATOM 2791 C C . ILE A 1 22 ? 8.219 -8.207 -3.224 1.00 0.00 22 ILE A C 3
ATOM 2792 O O . ILE A 1 22 ? 7.246 -7.825 -3.883 1.00 0.00 22 ILE A O 3
ATOM 2808 N N . PRO A 1 23 ? 8.532 -9.507 -3.120 1.00 0.00 23 PRO A N 3
ATOM 2809 C CA . PRO A 1 23 ? 7.658 -10.565 -3.634 1.00 0.00 23 PRO A CA 3
ATOM 2810 C C . PRO A 1 23 ? 6.248 -10.449 -3.071 1.00 0.00 23 PRO A C 3
ATOM 2811 O O . PRO A 1 23 ? 6.065 -10.019 -1.929 1.00 0.00 23 PRO A O 3
ATOM 2822 N N . VAL A 1 24 ? 5.257 -10.855 -3.855 1.00 0.00 24 VAL A N 3
ATOM 2823 C CA . VAL A 1 24 ? 3.861 -10.726 -3.448 1.00 0.00 24 VAL A CA 3
ATOM 2824 C C . VAL A 1 24 ? 3.573 -11.597 -2.226 1.00 0.00 24 VAL A C 3
ATOM 2825 O O . VAL A 1 24 ? 2.579 -11.407 -1.529 1.00 0.00 24 VAL A O 3
ATOM 2838 N N . GLU A 1 25 ? 4.459 -12.553 -1.988 1.00 0.00 25 GLU A N 3
ATOM 2839 C CA . GLU A 1 25 ? 4.346 -13.462 -0.858 1.00 0.00 25 GLU A CA 3
ATOM 2840 C C . GLU A 1 25 ? 4.868 -12.815 0.427 1.00 0.00 25 GLU A C 3
ATOM 2841 O O . GLU A 1 25 ? 4.510 -13.229 1.529 1.00 0.00 25 GLU A O 3
ATOM 2853 N N . ASP A 1 26 ? 5.707 -11.790 0.281 1.00 0.00 26 ASP A N 3
ATOM 2854 C CA . ASP A 1 26 ? 6.401 -11.208 1.430 1.00 0.00 26 ASP A CA 3
ATOM 2855 C C . ASP A 1 26 ? 5.707 -9.944 1.918 1.00 0.00 26 ASP A C 3
ATOM 2856 O O . ASP A 1 26 ? 6.001 -9.443 3.007 1.00 0.00 26 ASP A O 3
ATOM 2865 N N . VAL A 1 27 ? 4.798 -9.415 1.110 1.00 0.00 27 VAL A N 3
ATOM 2866 C CA . VAL A 1 27 ? 4.085 -8.199 1.472 1.00 0.00 27 VAL A CA 3
ATOM 2867 C C . VAL A 1 27 ? 3.122 -8.473 2.614 1.00 0.00 27 VAL A C 3
ATOM 2868 O O . VAL A 1 27 ? 2.244 -9.326 2.518 1.00 0.00 27 VAL A O 3
ATOM 2881 N N . LYS A 1 28 ? 3.312 -7.740 3.698 1.00 0.00 28 LYS A N 3
ATOM 2882 C CA . LYS A 1 28 ? 2.589 -7.967 4.935 1.00 0.00 28 LYS A CA 3
ATOM 2883 C C . LYS A 1 28 ? 2.342 -6.634 5.603 1.00 0.00 28 LYS A C 3
ATOM 2884 O O . LYS A 1 28 ? 2.983 -5.644 5.258 1.00 0.00 28 LYS A O 3
ATOM 2903 N N . LEU A 1 29 ? 1.455 -6.614 6.577 1.00 0.00 29 LEU A N 3
ATOM 2904 C CA . LEU A 1 29 ? 1.187 -5.401 7.339 1.00 0.00 29 LEU A CA 3
ATOM 2905 C C . LEU A 1 29 ? 2.321 -5.147 8.323 1.00 0.00 29 LEU A C 3
ATOM 2906 O O . LEU A 1 29 ? 2.324 -4.162 9.058 1.00 0.00 29 LEU A O 3
ATOM 2922 N N . ASP A 1 30 ? 3.283 -6.057 8.308 1.00 0.00 30 ASP A N 3
ATOM 2923 C CA . ASP A 1 30 ? 4.378 -6.061 9.261 1.00 0.00 30 ASP A CA 3
ATOM 2924 C C . ASP A 1 30 ? 5.633 -5.394 8.695 1.00 0.00 30 ASP A C 3
ATOM 2925 O O . ASP A 1 30 ? 6.475 -4.918 9.453 1.00 0.00 30 ASP A O 3
ATOM 2934 N N . LYS A 1 31 ? 5.753 -5.325 7.365 1.00 0.00 31 LYS A N 3
ATOM 2935 C CA . LYS A 1 31 ? 6.987 -4.844 6.766 1.00 0.00 31 LYS A CA 3
ATOM 2936 C C . LYS A 1 31 ? 6.878 -3.355 6.430 1.00 0.00 31 LYS A C 3
ATOM 2937 O O . LYS A 1 31 ? 5.824 -2.869 6.008 1.00 0.00 31 LYS A O 3
ATOM 2956 N N . SER A 1 32 ? 7.965 -2.636 6.641 1.00 0.00 32 SER A N 3
ATOM 2957 C CA . SER A 1 32 ? 7.973 -1.190 6.502 1.00 0.00 32 SER A CA 3
ATOM 2958 C C . SER A 1 32 ? 8.116 -0.776 5.041 1.00 0.00 32 SER A C 3
ATOM 2959 O O . SER A 1 32 ? 8.963 -1.295 4.326 1.00 0.00 32 SER A O 3
ATOM 2967 N N . PHE A 1 33 ? 7.279 0.163 4.607 1.00 0.00 33 PHE A N 3
ATOM 2968 C CA . PHE A 1 33 ? 7.360 0.708 3.258 1.00 0.00 33 PHE A CA 3
ATOM 2969 C C . PHE A 1 33 ? 8.720 1.341 3.033 1.00 0.00 33 PHE A C 3
ATOM 2970 O O . PHE A 1 33 ? 9.386 1.093 2.033 1.00 0.00 33 PHE A O 3
ATOM 2987 N N . THR A 1 34 ? 9.132 2.149 3.983 1.00 0.00 34 THR A N 3
ATOM 2988 C CA . THR A 1 34 ? 10.367 2.883 3.863 1.00 0.00 34 THR A CA 3
ATOM 2989 C C . THR A 1 34 ? 11.583 1.975 4.067 1.00 0.00 34 THR A C 3
ATOM 2990 O O . THR A 1 34 ? 12.595 2.125 3.386 1.00 0.00 34 THR A O 3
ATOM 3001 N N . ASP A 1 35 ? 11.474 1.022 4.989 1.00 0.00 35 ASP A N 3
ATOM 3002 C CA . ASP A 1 35 ? 12.614 0.165 5.323 1.00 0.00 35 ASP A CA 3
ATOM 3003 C C . ASP A 1 35 ? 12.638 -1.125 4.498 1.00 0.00 35 ASP A C 3
ATOM 3004 O O . ASP A 1 35 ? 13.599 -1.392 3.773 1.00 0.00 35 ASP A O 3
ATOM 3013 N N . ASP A 1 36 ? 11.580 -1.924 4.616 1.00 0.00 36 ASP A N 3
ATOM 3014 C CA . ASP A 1 36 ? 11.511 -3.230 3.954 1.00 0.00 36 ASP A CA 3
ATOM 3015 C C . ASP A 1 36 ? 11.273 -3.076 2.460 1.00 0.00 36 ASP A C 3
ATOM 3016 O O . ASP A 1 36 ? 11.964 -3.683 1.647 1.00 0.00 36 ASP A O 3
ATOM 3025 N N . LEU A 1 37 ? 10.280 -2.270 2.110 1.00 0.00 37 LEU A N 3
ATOM 3026 C CA . LEU A 1 37 ? 9.943 -2.038 0.710 1.00 0.00 37 LEU A CA 3
ATOM 3027 C C . LEU A 1 37 ? 11.014 -1.162 0.063 1.00 0.00 37 LEU A C 3
ATOM 3028 O O . LEU A 1 37 ? 11.097 -1.087 -1.156 1.00 0.00 37 LEU A O 3
ATOM 3044 N N . ASP A 1 38 ? 11.822 -0.503 0.907 1.00 0.00 38 ASP A N 3
ATOM 3045 C CA . ASP A 1 38 ? 12.902 0.389 0.451 1.00 0.00 38 ASP A CA 3
ATOM 3046 C C . ASP A 1 38 ? 12.318 1.478 -0.443 1.00 0.00 38 ASP A C 3
ATOM 3047 O O . ASP A 1 38 ? 12.940 1.943 -1.397 1.00 0.00 38 ASP A O 3
ATOM 3056 N N . VAL A 1 39 ? 11.109 1.890 -0.110 1.00 0.00 39 VAL A N 3
ATOM 3057 C CA . VAL A 1 39 ? 10.349 2.778 -0.962 1.00 0.00 39 VAL A CA 3
ATOM 3058 C C . VAL A 1 39 ? 10.657 4.243 -0.668 1.00 0.00 39 VAL A C 3
ATOM 3059 O O . VAL A 1 39 ? 11.155 4.594 0.402 1.00 0.00 39 VAL A O 3
ATOM 3072 N N . ASP A 1 40 ? 10.337 5.086 -1.630 1.00 0.00 40 ASP A N 3
ATOM 3073 C CA . ASP A 1 40 ? 10.631 6.507 -1.550 1.00 0.00 40 ASP A CA 3
ATOM 3074 C C . ASP A 1 40 ? 9.356 7.320 -1.450 1.00 0.00 40 ASP A C 3
ATOM 3075 O O . ASP A 1 40 ? 8.318 6.872 -1.907 1.00 0.00 40 ASP A O 3
ATOM 3084 N N . SER A 1 41 ? 9.471 8.520 -0.878 1.00 0.00 41 SER A N 3
ATOM 3085 C CA . SER A 1 41 ? 8.348 9.444 -0.696 1.00 0.00 41 SER A CA 3
ATOM 3086 C C . SER A 1 41 ? 7.435 9.494 -1.926 1.00 0.00 41 SER A C 3
ATOM 3087 O O . SER A 1 41 ? 6.246 9.164 -1.847 1.00 0.00 41 SER A O 3
ATOM 3095 N N . LEU A 1 42 ? 7.996 9.871 -3.066 1.00 0.00 42 LEU A N 3
ATOM 3096 C CA . LEU A 1 42 ? 7.214 9.989 -4.284 1.00 0.00 42 LEU A CA 3
ATOM 3097 C C . LEU A 1 42 ? 6.877 8.594 -4.794 1.00 0.00 42 LEU A C 3
ATOM 3098 O O . LEU A 1 42 ? 5.752 8.321 -5.187 1.00 0.00 42 LEU A O 3
ATOM 3114 N N . SER A 1 43 ? 7.864 7.713 -4.748 1.00 0.00 43 SER A N 3
ATOM 3115 C CA . SER A 1 43 ? 7.718 6.350 -5.244 1.00 0.00 43 SER A CA 3
ATOM 3116 C C . SER A 1 43 ? 6.510 5.645 -4.622 1.00 0.00 43 SER A C 3
ATOM 3117 O O . SER A 1 43 ? 5.664 5.088 -5.337 1.00 0.00 43 SER A O 3
ATOM 3125 N N . MET A 1 44 ? 6.427 5.679 -3.295 1.00 0.00 44 MET A N 3
ATOM 3126 C CA . MET A 1 44 ? 5.327 5.047 -2.583 1.00 0.00 44 MET A CA 3
ATOM 3127 C C . MET A 1 44 ? 4.009 5.697 -2.951 1.00 0.00 44 MET A C 3
ATOM 3128 O O . MET A 1 44 ? 3.055 5.015 -3.291 1.00 0.00 44 MET A O 3
ATOM 3142 N N . VAL A 1 45 ? 3.964 7.012 -2.935 1.00 0.00 45 VAL A N 3
ATOM 3143 C CA . VAL A 1 45 ? 2.737 7.710 -3.269 1.00 0.00 45 VAL A CA 3
ATOM 3144 C C . VAL A 1 45 ? 2.369 7.494 -4.741 1.00 0.00 45 VAL A C 3
ATOM 3145 O O . VAL A 1 45 ? 1.210 7.572 -5.112 1.00 0.00 45 VAL A O 3
ATOM 3158 N N . GLU A 1 46 ? 3.342 7.157 -5.572 1.00 0.00 46 GLU A N 3
ATOM 3159 C CA . GLU A 1 46 ? 3.093 7.049 -7.002 1.00 0.00 46 GLU A CA 3
ATOM 3160 C C . GLU A 1 46 ? 2.326 5.768 -7.350 1.00 0.00 46 GLU A C 3
ATOM 3161 O O . GLU A 1 46 ? 1.141 5.813 -7.721 1.00 0.00 46 GLU A O 3
ATOM 3173 N N . VAL A 1 47 ? 2.956 4.616 -7.164 1.00 0.00 47 VAL A N 3
ATOM 3174 C CA . VAL A 1 47 ? 2.330 3.384 -7.592 1.00 0.00 47 VAL A CA 3
ATOM 3175 C C . VAL A 1 47 ? 1.367 2.867 -6.527 1.00 0.00 47 VAL A C 3
ATOM 3176 O O . VAL A 1 47 ? 0.422 2.145 -6.833 1.00 0.00 47 VAL A O 3
ATOM 3189 N N . VAL A 1 48 ? 1.567 3.273 -5.277 1.00 0.00 48 VAL A N 3
ATOM 3190 C CA . VAL A 1 48 ? 0.678 2.831 -4.211 1.00 0.00 48 VAL A CA 3
ATOM 3191 C C . VAL A 1 48 ? -0.615 3.659 -4.221 1.00 0.00 48 VAL A C 3
ATOM 3192 O O . VAL A 1 48 ? -1.652 3.203 -3.744 1.00 0.00 48 VAL A O 3
ATOM 3205 N N . VAL A 1 49 ? -0.569 4.866 -4.799 1.00 0.00 49 VAL A N 3
ATOM 3206 C CA . VAL A 1 49 ? -1.804 5.591 -5.104 1.00 0.00 49 VAL A CA 3
ATOM 3207 C C . VAL A 1 49 ? -2.551 4.866 -6.214 1.00 0.00 49 VAL A C 3
ATOM 3208 O O . VAL A 1 49 ? -3.776 4.769 -6.203 1.00 0.00 49 VAL A O 3
ATOM 3221 N N . ALA A 1 50 ? -1.807 4.324 -7.168 1.00 0.00 50 ALA A N 3
ATOM 3222 C CA . ALA A 1 50 ? -2.414 3.472 -8.180 1.00 0.00 50 ALA A CA 3
ATOM 3223 C C . ALA A 1 50 ? -3.011 2.214 -7.532 1.00 0.00 50 ALA A C 3
ATOM 3224 O O . ALA A 1 50 ? -3.943 1.607 -8.059 1.00 0.00 50 ALA A O 3
ATOM 3231 N N . ALA A 1 51 ? -2.471 1.842 -6.372 1.00 0.00 51 ALA A N 3
ATOM 3232 C CA . ALA A 1 51 ? -2.916 0.649 -5.655 1.00 0.00 51 ALA A CA 3
ATOM 3233 C C . ALA A 1 51 ? -4.162 0.908 -4.816 1.00 0.00 51 ALA A C 3
ATOM 3234 O O . ALA A 1 51 ? -5.031 0.046 -4.714 1.00 0.00 51 ALA A O 3
ATOM 3241 N N . GLU A 1 52 ? -4.258 2.079 -4.209 1.00 0.00 52 GLU A N 3
ATOM 3242 C CA . GLU A 1 52 ? -5.415 2.398 -3.386 1.00 0.00 52 GLU A CA 3
ATOM 3243 C C . GLU A 1 52 ? -6.659 2.510 -4.254 1.00 0.00 52 GLU A C 3
ATOM 3244 O O . GLU A 1 52 ? -7.687 1.882 -3.990 1.00 0.00 52 GLU A O 3
ATOM 3256 N N . GLU A 1 53 ? -6.533 3.261 -5.329 1.00 0.00 53 GLU A N 3
ATOM 3257 C CA . GLU A 1 53 ? -7.663 3.598 -6.165 1.00 0.00 53 GLU A CA 3
ATOM 3258 C C . GLU A 1 53 ? -8.175 2.390 -6.947 1.00 0.00 53 GLU A C 3
ATOM 3259 O O . GLU A 1 53 ? -9.344 2.352 -7.336 1.00 0.00 53 GLU A O 3
ATOM 3271 N N . ARG A 1 54 ? -7.315 1.393 -7.163 1.00 0.00 54 ARG A N 3
ATOM 3272 C CA . ARG A 1 54 ? -7.734 0.181 -7.866 1.00 0.00 54 ARG A CA 3
ATOM 3273 C C . ARG A 1 54 ? -8.625 -0.676 -6.965 1.00 0.00 54 ARG A C 3
ATOM 3274 O O . ARG A 1 54 ? -9.240 -1.640 -7.418 1.00 0.00 54 ARG A O 3
ATOM 3295 N N . PHE A 1 55 ? -8.681 -0.319 -5.684 1.00 0.00 55 PHE A N 3
ATOM 3296 C CA . PHE A 1 55 ? -9.560 -0.986 -4.735 1.00 0.00 55 PHE A CA 3
ATOM 3297 C C . PHE A 1 55 ? -10.704 -0.064 -4.331 1.00 0.00 55 PHE A C 3
ATOM 3298 O O . PHE A 1 55 ? -11.345 -0.266 -3.299 1.00 0.00 55 PHE A O 3
ATOM 3315 N N . ASP A 1 56 ? -10.940 0.953 -5.163 1.00 0.00 56 ASP A N 3
ATOM 3316 C CA . ASP A 1 56 ? -12.097 1.844 -5.031 1.00 0.00 56 ASP A CA 3
ATOM 3317 C C . ASP A 1 56 ? -12.032 2.702 -3.770 1.00 0.00 56 ASP A C 3
ATOM 3318 O O . ASP A 1 56 ? -13.064 3.133 -3.252 1.00 0.00 56 ASP A O 3
ATOM 3327 N N . VAL A 1 57 ? -10.826 2.971 -3.284 1.00 0.00 57 VAL A N 3
ATOM 3328 C CA . VAL A 1 57 ? -10.656 3.881 -2.162 1.00 0.00 57 VAL A CA 3
ATOM 3329 C C . VAL A 1 57 ? -9.822 5.081 -2.593 1.00 0.00 57 VAL A C 3
ATOM 3330 O O . VAL A 1 57 ? -9.073 5.003 -3.566 1.00 0.00 57 VAL A O 3
ATOM 3343 N N . LYS A 1 58 ? -9.983 6.196 -1.897 1.00 0.00 58 LYS A N 3
ATOM 3344 C CA . LYS A 1 58 ? -9.103 7.329 -2.091 1.00 0.00 58 LYS A CA 3
ATOM 3345 C C . LYS A 1 58 ? -8.669 7.905 -0.751 1.00 0.00 58 LYS A C 3
ATOM 3346 O O . LYS A 1 58 ? -9.487 8.414 0.021 1.00 0.00 58 LYS A O 3
ATOM 3365 N N . ILE A 1 59 ? -7.381 7.800 -0.484 1.00 0.00 59 ILE A N 3
ATOM 3366 C CA . ILE A 1 59 ? -6.786 8.353 0.716 1.00 0.00 59 ILE A CA 3
ATOM 3367 C C . ILE A 1 59 ? -6.025 9.631 0.364 1.00 0.00 59 ILE A C 3
ATOM 3368 O O . ILE A 1 59 ? -5.754 9.889 -0.813 1.00 0.00 59 ILE A O 3
ATOM 3384 N N . PRO A 1 60 ? -5.695 10.469 1.360 1.00 0.00 60 PRO A N 3
ATOM 3385 C CA . PRO A 1 60 ? -4.891 11.665 1.129 1.00 0.00 60 PRO A CA 3
ATOM 3386 C C . PRO A 1 60 ? -3.512 11.305 0.583 1.00 0.00 60 PRO A C 3
ATOM 3387 O O . PRO A 1 60 ? -2.850 10.405 1.100 1.00 0.00 60 PRO A O 3
ATOM 3398 N N . ASP A 1 61 ? -3.099 11.994 -0.472 1.00 0.00 61 ASP A N 3
ATOM 3399 C CA . ASP A 1 61 ? -1.811 11.739 -1.116 1.00 0.00 61 ASP A CA 3
ATOM 3400 C C . ASP A 1 61 ? -0.681 11.726 -0.092 1.00 0.00 61 ASP A C 3
ATOM 3401 O O . ASP A 1 61 ? 0.098 10.770 -0.009 1.00 0.00 61 ASP A O 3
ATOM 3410 N N . ASP A 1 62 ? -0.631 12.781 0.712 1.00 0.00 62 ASP A N 3
ATOM 3411 C CA . ASP A 1 62 ? 0.412 12.946 1.721 1.00 0.00 62 ASP A CA 3
ATOM 3412 C C . ASP A 1 62 ? 0.375 11.835 2.765 1.00 0.00 62 ASP A C 3
ATOM 3413 O O . ASP A 1 62 ? 1.372 11.581 3.441 1.00 0.00 62 ASP A O 3
ATOM 3422 N N . ASP A 1 63 ? -0.767 11.164 2.887 1.00 0.00 63 ASP A N 3
ATOM 3423 C CA . ASP A 1 63 ? -0.956 10.178 3.944 1.00 0.00 63 ASP A CA 3
ATOM 3424 C C . ASP A 1 63 ? -0.132 8.924 3.674 1.00 0.00 63 ASP A C 3
ATOM 3425 O O . ASP A 1 63 ? 0.379 8.314 4.606 1.00 0.00 63 ASP A O 3
ATOM 3434 N N . VAL A 1 64 ? 0.028 8.548 2.400 1.00 0.00 64 VAL A N 3
ATOM 3435 C CA . VAL A 1 64 ? 0.845 7.376 2.064 1.00 0.00 64 VAL A CA 3
ATOM 3436 C C . VAL A 1 64 ? 2.274 7.583 2.556 1.00 0.00 64 VAL A C 3
ATOM 3437 O O . VAL A 1 64 ? 2.907 6.672 3.074 1.00 0.00 64 VAL A O 3
ATOM 3450 N N . LYS A 1 65 ? 2.755 8.806 2.406 1.00 0.00 65 LYS A N 3
ATOM 3451 C CA . LYS A 1 65 ? 4.085 9.190 2.861 1.00 0.00 65 LYS A CA 3
ATOM 3452 C C . LYS A 1 65 ? 4.137 9.275 4.394 1.00 0.00 65 LYS A C 3
ATOM 3453 O O . LYS A 1 65 ? 5.206 9.195 5.005 1.00 0.00 65 LYS A O 3
ATOM 3472 N N . ASN A 1 66 ? 2.974 9.411 5.011 1.00 0.00 66 ASN A N 3
ATOM 3473 C CA . ASN A 1 66 ? 2.886 9.563 6.458 1.00 0.00 66 ASN A CA 3
ATOM 3474 C C . ASN A 1 66 ? 3.131 8.231 7.165 1.00 0.00 66 ASN A C 3
ATOM 3475 O O . ASN A 1 66 ? 3.738 8.188 8.237 1.00 0.00 66 ASN A O 3
ATOM 3486 N N . LEU A 1 67 ? 2.678 7.148 6.550 1.00 0.00 67 LEU A N 3
ATOM 3487 C CA . LEU A 1 67 ? 2.840 5.813 7.119 1.00 0.00 67 LEU A CA 3
ATOM 3488 C C . LEU A 1 67 ? 4.226 5.248 6.851 1.00 0.00 67 LEU A C 3
ATOM 3489 O O . LEU A 1 67 ? 4.896 5.625 5.890 1.00 0.00 67 LEU A O 3
ATOM 3505 N N . LYS A 1 68 ? 4.661 4.351 7.726 1.00 0.00 68 LYS A N 3
ATOM 3506 C CA . LYS A 1 68 ? 6.010 3.815 7.653 1.00 0.00 68 LYS A CA 3
ATOM 3507 C C . LYS A 1 68 ? 6.006 2.401 7.109 1.00 0.00 68 LYS A C 3
ATOM 3508 O O . LYS A 1 68 ? 6.974 1.972 6.494 1.00 0.00 68 LYS A O 3
ATOM 3527 N N . THR A 1 69 ? 4.925 1.676 7.340 1.00 0.00 69 THR A N 3
ATOM 3528 C CA . THR A 1 69 ? 4.828 0.302 6.886 1.00 0.00 69 THR A CA 3
ATOM 3529 C C . THR A 1 69 ? 3.798 0.206 5.781 1.00 0.00 69 THR A C 3
ATOM 3530 O O . THR A 1 69 ? 2.912 1.055 5.686 1.00 0.00 69 THR A O 3
ATOM 3541 N N . VAL A 1 70 ? 3.904 -0.813 4.944 1.00 0.00 70 VAL A N 3
ATOM 3542 C CA . VAL A 1 70 ? 2.890 -1.034 3.933 1.00 0.00 70 VAL A CA 3
ATOM 3543 C C . VAL A 1 70 ? 1.565 -1.357 4.611 1.00 0.00 70 VAL A C 3
ATOM 3544 O O . VAL A 1 70 ? 0.499 -0.961 4.140 1.00 0.00 70 VAL A O 3
ATOM 3557 N N . GLY A 1 71 ? 1.657 -1.999 5.768 1.00 0.00 71 GLY A N 3
ATOM 3558 C CA . GLY A 1 71 ? 0.477 -2.395 6.499 1.00 0.00 71 GLY A CA 3
ATOM 3559 C C . GLY A 1 71 ? -0.375 -1.220 6.940 1.00 0.00 71 GLY A C 3
ATOM 3560 O O . GLY A 1 71 ? -1.604 -1.316 6.954 1.00 0.00 71 GLY A O 3
ATOM 3564 N N . ASP A 1 72 ? 0.278 -0.112 7.297 1.00 0.00 72 ASP A N 3
ATOM 3565 C CA . ASP A 1 72 ? -0.427 1.104 7.702 1.00 0.00 72 ASP A CA 3
ATOM 3566 C C . ASP A 1 72 ? -1.385 1.549 6.612 1.00 0.00 72 ASP A C 3
ATOM 3567 O O . ASP A 1 72 ? -2.586 1.680 6.847 1.00 0.00 72 ASP A O 3
ATOM 3576 N N . ALA A 1 73 ? -0.840 1.777 5.418 1.00 0.00 73 ALA A N 3
ATOM 3577 C CA . ALA A 1 73 ? -1.648 2.158 4.264 1.00 0.00 73 ALA A CA 3
ATOM 3578 C C . ALA A 1 73 ? -2.723 1.137 4.018 1.00 0.00 73 ALA A C 3
ATOM 3579 O O . ALA A 1 73 ? -3.872 1.478 3.770 1.00 0.00 73 ALA A O 3
ATOM 3586 N N . THR A 1 74 ? -2.330 -0.122 4.086 1.00 0.00 74 THR A N 3
ATOM 3587 C CA . THR A 1 74 ? -3.227 -1.210 3.800 1.00 0.00 74 THR A CA 3
ATOM 3588 C C . THR A 1 74 ? -4.463 -1.142 4.695 1.00 0.00 74 THR A C 3
ATOM 3589 O O . THR A 1 74 ? -5.581 -1.101 4.197 1.00 0.00 74 THR A O 3
ATOM 3600 N N . LYS A 1 75 ? -4.260 -1.074 6.008 1.00 0.00 75 LYS A N 3
ATOM 3601 C CA . LYS A 1 75 ? -5.379 -1.009 6.943 1.00 0.00 75 LYS A CA 3
ATOM 3602 C C . LYS A 1 75 ? -6.138 0.306 6.768 1.00 0.00 75 LYS A C 3
ATOM 3603 O O . LYS A 1 75 ? -7.364 0.346 6.866 1.00 0.00 75 LYS A O 3
ATOM 3622 N N . TYR A 1 76 ? -5.398 1.378 6.502 1.00 0.00 76 TYR A N 3
ATOM 3623 C CA . TYR A 1 76 ? -5.991 2.686 6.250 1.00 0.00 76 TYR A CA 3
ATOM 3624 C C . TYR A 1 76 ? -6.924 2.605 5.038 1.00 0.00 76 TYR A C 3
ATOM 3625 O O . TYR A 1 76 ? -8.019 3.167 5.038 1.00 0.00 76 TYR A O 3
ATOM 3643 N N . ILE A 1 77 ? -6.470 1.889 4.018 1.00 0.00 77 ILE A N 3
ATOM 3644 C CA . ILE A 1 77 ? -7.274 1.601 2.838 1.00 0.00 77 ILE A CA 3
ATOM 3645 C C . ILE A 1 77 ? -8.467 0.730 3.197 1.00 0.00 77 ILE A C 3
ATOM 3646 O O . ILE A 1 77 ? -9.600 1.022 2.829 1.00 0.00 77 ILE A O 3
ATOM 3662 N N . LEU A 1 78 ? -8.197 -0.331 3.933 1.00 0.00 78 LEU A N 3
ATOM 3663 C CA . LEU A 1 78 ? -9.196 -1.344 4.238 1.00 0.00 78 LEU A CA 3
ATOM 3664 C C . LEU A 1 78 ? -10.338 -0.798 5.090 1.00 0.00 78 LEU A C 3
ATOM 3665 O O . LEU A 1 78 ? -11.509 -1.069 4.818 1.00 0.00 78 LEU A O 3
ATOM 3681 N N . ASP A 1 79 ? -10.002 -0.025 6.109 1.00 0.00 79 ASP A N 3
ATOM 3682 C CA . ASP A 1 79 ? -11.010 0.510 7.019 1.00 0.00 79 ASP A CA 3
ATOM 3683 C C . ASP A 1 79 ? -11.641 1.791 6.490 1.00 0.00 79 ASP A C 3
ATOM 3684 O O . ASP A 1 79 ? -12.576 2.317 7.091 1.00 0.00 79 ASP A O 3
ATOM 3693 N N . HIS A 1 80 ? -11.139 2.298 5.372 1.00 0.00 80 HIS A N 3
ATOM 3694 C CA . HIS A 1 80 ? -11.685 3.519 4.787 1.00 0.00 80 HIS A CA 3
ATOM 3695 C C . HIS A 1 80 ? -12.070 3.326 3.326 1.00 0.00 80 HIS A C 3
ATOM 3696 O O . HIS A 1 80 ? -12.287 4.301 2.606 1.00 0.00 80 HIS A O 3
ATOM 3711 N N . GLN A 1 81 ? -12.168 2.077 2.888 1.00 0.00 81 GLN A N 3
ATOM 3712 C CA . GLN A 1 81 ? -12.560 1.795 1.515 1.00 0.00 81 GLN A CA 3
ATOM 3713 C C . GLN A 1 81 ? -14.062 1.992 1.363 1.00 0.00 81 GLN A C 3
ATOM 3714 O O . GLN A 1 81 ? -14.805 1.865 2.338 1.00 0.00 81 GLN A O 3
ATOM 3728 N N . ALA A 1 82 ? -14.498 2.315 0.153 1.00 0.00 82 ALA A N 3
ATOM 3729 C CA . ALA A 1 82 ? -15.893 2.651 -0.098 1.00 0.00 82 ALA A CA 3
ATOM 3730 C C . ALA A 1 82 ? -16.795 1.424 0.023 1.00 0.00 82 ALA A C 3
ATOM 3731 O O . ALA A 1 82 ? -17.329 1.185 1.127 1.00 0.00 82 ALA A O 3
ATOM 3739 N N . MET A 1 1 ? -16.485 -8.368 -3.265 1.00 0.00 1 MET A N 4
ATOM 3740 C CA . MET A 1 1 ? -16.051 -7.265 -4.152 1.00 0.00 1 MET A CA 4
ATOM 3741 C C . MET A 1 1 ? -14.986 -6.428 -3.465 1.00 0.00 1 MET A C 4
ATOM 3742 O O . MET A 1 1 ? -13.972 -6.083 -4.067 1.00 0.00 1 MET A O 4
ATOM 3758 N N . ALA A 1 2 ? -15.231 -6.088 -2.203 1.00 0.00 2 ALA A N 4
ATOM 3759 C CA . ALA A 1 2 ? -14.245 -5.383 -1.406 1.00 0.00 2 ALA A CA 4
ATOM 3760 C C . ALA A 1 2 ? -13.081 -6.311 -1.095 1.00 0.00 2 ALA A C 4
ATOM 3761 O O . ALA A 1 2 ? -13.277 -7.418 -0.595 1.00 0.00 2 ALA A O 4
ATOM 3768 N N . ALA A 1 3 ? -11.878 -5.859 -1.403 1.00 0.00 3 ALA A N 4
ATOM 3769 C CA . ALA A 1 3 ? -10.692 -6.678 -1.251 1.00 0.00 3 ALA A CA 4
ATOM 3770 C C . ALA A 1 3 ? -10.289 -6.760 0.205 1.00 0.00 3 ALA A C 4
ATOM 3771 O O . ALA A 1 3 ? -9.979 -5.745 0.834 1.00 0.00 3 ALA A O 4
ATOM 3778 N N . THR A 1 4 ? -10.326 -7.964 0.744 1.00 0.00 4 THR A N 4
ATOM 3779 C CA . THR A 1 4 ? -9.913 -8.184 2.115 1.00 0.00 4 THR A CA 4
ATOM 3780 C C . THR A 1 4 ? -8.394 -8.282 2.180 1.00 0.00 4 THR A C 4
ATOM 3781 O O . THR A 1 4 ? -7.735 -8.228 1.143 1.00 0.00 4 THR A O 4
ATOM 3792 N N . GLN A 1 5 ? -7.843 -8.441 3.381 1.00 0.00 5 GLN A N 4
ATOM 3793 C CA . GLN A 1 5 ? -6.405 -8.374 3.591 1.00 0.00 5 GLN A CA 4
ATOM 3794 C C . GLN A 1 5 ? -5.629 -9.256 2.608 1.00 0.00 5 GLN A C 4
ATOM 3795 O O . GLN A 1 5 ? -4.733 -8.776 1.931 1.00 0.00 5 GLN A O 4
ATOM 3809 N N . GLU A 1 6 ? -5.987 -10.534 2.526 1.00 0.00 6 GLU A N 4
ATOM 3810 C CA . GLU A 1 6 ? -5.320 -11.467 1.611 1.00 0.00 6 GLU A CA 4
ATOM 3811 C C . GLU A 1 6 ? -5.349 -10.955 0.164 1.00 0.00 6 GLU A C 4
ATOM 3812 O O . GLU A 1 6 ? -4.319 -10.894 -0.517 1.00 0.00 6 GLU A O 4
ATOM 3824 N N . GLU A 1 7 ? -6.528 -10.555 -0.276 1.00 0.00 7 GLU A N 4
ATOM 3825 C CA . GLU A 1 7 ? -6.741 -10.114 -1.645 1.00 0.00 7 GLU A CA 4
ATOM 3826 C C . GLU A 1 7 ? -5.991 -8.816 -1.930 1.00 0.00 7 GLU A C 4
ATOM 3827 O O . GLU A 1 7 ? -5.264 -8.709 -2.922 1.00 0.00 7 GLU A O 4
ATOM 3839 N N . ILE A 1 8 ? -6.183 -7.834 -1.055 1.00 0.00 8 ILE A N 4
ATOM 3840 C CA . ILE A 1 8 ? -5.584 -6.517 -1.229 1.00 0.00 8 ILE A CA 4
ATOM 3841 C C . ILE A 1 8 ? -4.070 -6.588 -1.093 1.00 0.00 8 ILE A C 4
ATOM 3842 O O . ILE A 1 8 ? -3.351 -5.874 -1.782 1.00 0.00 8 ILE A O 4
ATOM 3858 N N . VAL A 1 9 ? -3.593 -7.457 -0.207 1.00 0.00 9 VAL A N 4
ATOM 3859 C CA . VAL A 1 9 ? -2.164 -7.650 -0.010 1.00 0.00 9 VAL A CA 4
ATOM 3860 C C . VAL A 1 9 ? -1.508 -8.111 -1.304 1.00 0.00 9 VAL A C 4
ATOM 3861 O O . VAL A 1 9 ? -0.396 -7.698 -1.625 1.00 0.00 9 VAL A O 4
ATOM 3874 N N . ALA A 1 10 ? -2.221 -8.925 -2.070 1.00 0.00 10 ALA A N 4
ATOM 3875 C CA . ALA A 1 10 ? -1.709 -9.377 -3.362 1.00 0.00 10 ALA A CA 4
ATOM 3876 C C . ALA A 1 10 ? -1.640 -8.216 -4.350 1.00 0.00 10 ALA A C 4
ATOM 3877 O O . ALA A 1 10 ? -0.653 -8.055 -5.070 1.00 0.00 10 ALA A O 4
ATOM 3884 N N . GLY A 1 11 ? -2.691 -7.404 -4.362 1.00 0.00 11 GLY A N 4
ATOM 3885 C CA . GLY A 1 11 ? -2.736 -6.253 -5.241 1.00 0.00 11 GLY A CA 4
ATOM 3886 C C . GLY A 1 11 ? -1.722 -5.199 -4.841 1.00 0.00 11 GLY A C 4
ATOM 3887 O O . GLY A 1 11 ? -1.052 -4.613 -5.690 1.00 0.00 11 GLY A O 4
ATOM 3891 N N . LEU A 1 12 ? -1.618 -4.965 -3.539 1.00 0.00 12 LEU A N 4
ATOM 3892 C CA . LEU A 1 12 ? -0.658 -4.017 -2.988 1.00 0.00 12 LEU A CA 4
ATOM 3893 C C . LEU A 1 12 ? 0.760 -4.486 -3.303 1.00 0.00 12 LEU A C 4
ATOM 3894 O O . LEU A 1 12 ? 1.607 -3.697 -3.719 1.00 0.00 12 LEU A O 4
ATOM 3910 N N . ALA A 1 13 ? 0.994 -5.786 -3.121 1.00 0.00 13 ALA A N 4
ATOM 3911 C CA . ALA A 1 13 ? 2.277 -6.407 -3.438 1.00 0.00 13 ALA A CA 4
ATOM 3912 C C . ALA A 1 13 ? 2.673 -6.141 -4.879 1.00 0.00 13 ALA A C 4
ATOM 3913 O O . ALA A 1 13 ? 3.756 -5.622 -5.148 1.00 0.00 13 ALA A O 4
ATOM 3920 N N . GLU A 1 14 ? 1.778 -6.497 -5.792 1.00 0.00 14 GLU A N 4
ATOM 3921 C CA . GLU A 1 14 ? 1.985 -6.282 -7.216 1.00 0.00 14 GLU A CA 4
ATOM 3922 C C . GLU A 1 14 ? 2.339 -4.823 -7.492 1.00 0.00 14 GLU A C 4
ATOM 3923 O O . GLU A 1 14 ? 3.245 -4.521 -8.268 1.00 0.00 14 GLU A O 4
ATOM 3935 N N . ILE A 1 15 ? 1.615 -3.936 -6.833 1.00 0.00 15 ILE A N 4
ATOM 3936 C CA . ILE A 1 15 ? 1.796 -2.504 -6.984 1.00 0.00 15 ILE A CA 4
ATOM 3937 C C . ILE A 1 15 ? 3.190 -2.047 -6.548 1.00 0.00 15 ILE A C 4
ATOM 3938 O O . ILE A 1 15 ? 3.903 -1.397 -7.311 1.00 0.00 15 ILE A O 4
ATOM 3954 N N . VAL A 1 16 ? 3.585 -2.390 -5.331 1.00 0.00 16 VAL A N 4
ATOM 3955 C CA . VAL A 1 16 ? 4.866 -1.936 -4.804 1.00 0.00 16 VAL A CA 4
ATOM 3956 C C . VAL A 1 16 ? 6.018 -2.632 -5.519 1.00 0.00 16 VAL A C 4
ATOM 3957 O O . VAL A 1 16 ? 7.144 -2.126 -5.552 1.00 0.00 16 VAL A O 4
ATOM 3970 N N . ASN A 1 17 ? 5.733 -3.794 -6.086 1.00 0.00 17 ASN A N 4
ATOM 3971 C CA . ASN A 1 17 ? 6.724 -4.531 -6.855 1.00 0.00 17 ASN A CA 4
ATOM 3972 C C . ASN A 1 17 ? 7.191 -3.698 -8.050 1.00 0.00 17 ASN A C 4
ATOM 3973 O O . ASN A 1 17 ? 8.333 -3.819 -8.491 1.00 0.00 17 ASN A O 4
ATOM 3984 N N . GLU A 1 18 ? 6.308 -2.832 -8.555 1.00 0.00 18 GLU A N 4
ATOM 3985 C CA . GLU A 1 18 ? 6.677 -1.912 -9.627 1.00 0.00 18 GLU A CA 4
ATOM 3986 C C . GLU A 1 18 ? 7.607 -0.833 -9.098 1.00 0.00 18 GLU A C 4
ATOM 3987 O O . GLU A 1 18 ? 8.602 -0.487 -9.733 1.00 0.00 18 GLU A O 4
ATOM 3999 N N . ILE A 1 19 ? 7.276 -0.313 -7.927 1.00 0.00 19 ILE A N 4
ATOM 4000 C CA . ILE A 1 19 ? 8.024 0.780 -7.337 1.00 0.00 19 ILE A CA 4
ATOM 4001 C C . ILE A 1 19 ? 9.440 0.349 -6.982 1.00 0.00 19 ILE A C 4
ATOM 4002 O O . ILE A 1 19 ? 10.416 0.984 -7.382 1.00 0.00 19 ILE A O 4
ATOM 4018 N N . ALA A 1 20 ? 9.543 -0.739 -6.240 1.00 0.00 20 ALA A N 4
ATOM 4019 C CA . ALA A 1 20 ? 10.829 -1.224 -5.784 1.00 0.00 20 ALA A CA 4
ATOM 4020 C C . ALA A 1 20 ? 11.013 -2.695 -6.137 1.00 0.00 20 ALA A C 4
ATOM 4021 O O . ALA A 1 20 ? 11.736 -3.021 -7.078 1.00 0.00 20 ALA A O 4
ATOM 4028 N N . GLY A 1 21 ? 10.366 -3.585 -5.392 1.00 0.00 21 GLY A N 4
ATOM 4029 C CA . GLY A 1 21 ? 10.419 -4.990 -5.742 1.00 0.00 21 GLY A CA 4
ATOM 4030 C C . GLY A 1 21 ? 10.377 -5.932 -4.556 1.00 0.00 21 GLY A C 4
ATOM 4031 O O . GLY A 1 21 ? 11.228 -6.814 -4.435 1.00 0.00 21 GLY A O 4
ATOM 4035 N N . ILE A 1 22 ? 9.402 -5.754 -3.674 1.00 0.00 22 ILE A N 4
ATOM 4036 C CA . ILE A 1 22 ? 9.132 -6.753 -2.649 1.00 0.00 22 ILE A CA 4
ATOM 4037 C C . ILE A 1 22 ? 8.303 -7.876 -3.273 1.00 0.00 22 ILE A C 4
ATOM 4038 O O . ILE A 1 22 ? 7.261 -7.607 -3.880 1.00 0.00 22 ILE A O 4
ATOM 4054 N N . PRO A 1 23 ? 8.775 -9.136 -3.174 1.00 0.00 23 PRO A N 4
ATOM 4055 C CA . PRO A 1 23 ? 8.033 -10.299 -3.663 1.00 0.00 23 PRO A CA 4
ATOM 4056 C C . PRO A 1 23 ? 6.620 -10.344 -3.088 1.00 0.00 23 PRO A C 4
ATOM 4057 O O . PRO A 1 23 ? 6.396 -9.937 -1.949 1.00 0.00 23 PRO A O 4
ATOM 4068 N N . VAL A 1 24 ? 5.681 -10.858 -3.871 1.00 0.00 24 VAL A N 4
ATOM 4069 C CA . VAL A 1 24 ? 4.263 -10.810 -3.516 1.00 0.00 24 VAL A CA 4
ATOM 4070 C C . VAL A 1 24 ? 3.965 -11.559 -2.214 1.00 0.00 24 VAL A C 4
ATOM 4071 O O . VAL A 1 24 ? 3.061 -11.191 -1.467 1.00 0.00 24 VAL A O 4
ATOM 4084 N N . GLU A 1 25 ? 4.739 -12.599 -1.938 1.00 0.00 25 GLU A N 4
ATOM 4085 C CA . GLU A 1 25 ? 4.556 -13.389 -0.726 1.00 0.00 25 GLU A CA 4
ATOM 4086 C C . GLU A 1 25 ? 5.191 -12.705 0.488 1.00 0.00 25 GLU A C 4
ATOM 4087 O O . GLU A 1 25 ? 4.873 -13.028 1.633 1.00 0.00 25 GLU A O 4
ATOM 4099 N N . ASP A 1 26 ? 6.076 -11.752 0.232 1.00 0.00 26 ASP A N 4
ATOM 4100 C CA . ASP A 1 26 ? 6.841 -11.109 1.296 1.00 0.00 26 ASP A CA 4
ATOM 4101 C C . ASP A 1 26 ? 6.064 -9.944 1.898 1.00 0.00 26 ASP A C 4
ATOM 4102 O O . ASP A 1 26 ? 6.360 -9.493 3.007 1.00 0.00 26 ASP A O 4
ATOM 4111 N N . VAL A 1 27 ? 5.070 -9.456 1.161 1.00 0.00 27 VAL A N 4
ATOM 4112 C CA . VAL A 1 27 ? 4.268 -8.327 1.615 1.00 0.00 27 VAL A CA 4
ATOM 4113 C C . VAL A 1 27 ? 3.433 -8.718 2.820 1.00 0.00 27 VAL A C 4
ATOM 4114 O O . VAL A 1 27 ? 2.622 -9.646 2.772 1.00 0.00 27 VAL A O 4
ATOM 4127 N N . LYS A 1 28 ? 3.666 -8.007 3.906 1.00 0.00 28 LYS A N 4
ATOM 4128 C CA . LYS A 1 28 ? 3.033 -8.289 5.172 1.00 0.00 28 LYS A CA 4
ATOM 4129 C C . LYS A 1 28 ? 2.721 -6.974 5.855 1.00 0.00 28 LYS A C 4
ATOM 4130 O O . LYS A 1 28 ? 3.257 -5.935 5.471 1.00 0.00 28 LYS A O 4
ATOM 4149 N N . LEU A 1 29 ? 1.884 -7.014 6.869 1.00 0.00 29 LEU A N 4
ATOM 4150 C CA . LEU A 1 29 ? 1.463 -5.800 7.552 1.00 0.00 29 LEU A CA 4
ATOM 4151 C C . LEU A 1 29 ? 2.535 -5.286 8.514 1.00 0.00 29 LEU A C 4
ATOM 4152 O O . LEU A 1 29 ? 2.376 -4.223 9.119 1.00 0.00 29 LEU A O 4
ATOM 4168 N N . ASP A 1 30 ? 3.629 -6.025 8.641 1.00 0.00 30 ASP A N 4
ATOM 4169 C CA . ASP A 1 30 ? 4.675 -5.678 9.595 1.00 0.00 30 ASP A CA 4
ATOM 4170 C C . ASP A 1 30 ? 5.923 -5.131 8.905 1.00 0.00 30 ASP A C 4
ATOM 4171 O O . ASP A 1 30 ? 6.829 -4.626 9.570 1.00 0.00 30 ASP A O 4
ATOM 4180 N N . LYS A 1 31 ? 5.974 -5.198 7.576 1.00 0.00 31 LYS A N 4
ATOM 4181 C CA . LYS A 1 31 ? 7.151 -4.732 6.868 1.00 0.00 31 LYS A CA 4
ATOM 4182 C C . LYS A 1 31 ? 6.972 -3.255 6.520 1.00 0.00 31 LYS A C 4
ATOM 4183 O O . LYS A 1 31 ? 5.877 -2.809 6.169 1.00 0.00 31 LYS A O 4
ATOM 4202 N N . SER A 1 32 ? 8.036 -2.491 6.655 1.00 0.00 32 SER A N 4
ATOM 4203 C CA . SER A 1 32 ? 7.955 -1.046 6.541 1.00 0.00 32 SER A CA 4
ATOM 4204 C C . SER A 1 32 ? 8.148 -0.591 5.100 1.00 0.00 32 SER A C 4
ATOM 4205 O O . SER A 1 32 ? 9.036 -1.074 4.405 1.00 0.00 32 SER A O 4
ATOM 4213 N N . PHE A 1 33 ? 7.306 0.340 4.659 1.00 0.00 33 PHE A N 4
ATOM 4214 C CA . PHE A 1 33 ? 7.391 0.889 3.310 1.00 0.00 33 PHE A CA 4
ATOM 4215 C C . PHE A 1 33 ? 8.760 1.505 3.080 1.00 0.00 33 PHE A C 4
ATOM 4216 O O . PHE A 1 33 ? 9.419 1.243 2.075 1.00 0.00 33 PHE A O 4
ATOM 4233 N N . THR A 1 34 ? 9.185 2.302 4.036 1.00 0.00 34 THR A N 4
ATOM 4234 C CA . THR A 1 34 ? 10.440 3.011 3.938 1.00 0.00 34 THR A CA 4
ATOM 4235 C C . THR A 1 34 ? 11.630 2.066 4.094 1.00 0.00 34 THR A C 4
ATOM 4236 O O . THR A 1 34 ? 12.687 2.280 3.496 1.00 0.00 34 THR A O 4
ATOM 4247 N N . ASP A 1 35 ? 11.459 1.016 4.894 1.00 0.00 35 ASP A N 4
ATOM 4248 C CA . ASP A 1 35 ? 12.556 0.094 5.174 1.00 0.00 35 ASP A CA 4
ATOM 4249 C C . ASP A 1 35 ? 12.559 -1.084 4.208 1.00 0.00 35 ASP A C 4
ATOM 4250 O O . ASP A 1 35 ? 13.420 -1.193 3.337 1.00 0.00 35 ASP A O 4
ATOM 4259 N N . ASP A 1 36 ? 11.564 -1.944 4.361 1.00 0.00 36 ASP A N 4
ATOM 4260 C CA . ASP A 1 36 ? 11.516 -3.216 3.649 1.00 0.00 36 ASP A CA 4
ATOM 4261 C C . ASP A 1 36 ? 11.149 -3.009 2.197 1.00 0.00 36 ASP A C 4
ATOM 4262 O O . ASP A 1 36 ? 11.804 -3.538 1.303 1.00 0.00 36 ASP A O 4
ATOM 4271 N N . LEU A 1 37 ? 10.099 -2.232 1.965 1.00 0.00 37 LEU A N 4
ATOM 4272 C CA . LEU A 1 37 ? 9.618 -1.980 0.611 1.00 0.00 37 LEU A CA 4
ATOM 4273 C C . LEU A 1 37 ? 10.644 -1.174 -0.177 1.00 0.00 37 LEU A C 4
ATOM 4274 O O . LEU A 1 37 ? 10.588 -1.140 -1.400 1.00 0.00 37 LEU A O 4
ATOM 4290 N N . ASP A 1 38 ? 11.574 -0.532 0.539 1.00 0.00 38 ASP A N 4
ATOM 4291 C CA . ASP A 1 38 ? 12.634 0.273 -0.080 1.00 0.00 38 ASP A CA 4
ATOM 4292 C C . ASP A 1 38 ? 12.013 1.416 -0.874 1.00 0.00 38 ASP A C 4
ATOM 4293 O O . ASP A 1 38 ? 12.511 1.827 -1.919 1.00 0.00 38 ASP A O 4
ATOM 4302 N N . VAL A 1 39 ? 10.926 1.946 -0.347 1.00 0.00 39 VAL A N 4
ATOM 4303 C CA . VAL A 1 39 ? 10.133 2.902 -1.084 1.00 0.00 39 VAL A CA 4
ATOM 4304 C C . VAL A 1 39 ? 10.460 4.345 -0.678 1.00 0.00 39 VAL A C 4
ATOM 4305 O O . VAL A 1 39 ? 10.864 4.622 0.454 1.00 0.00 39 VAL A O 4
ATOM 4318 N N . ASP A 1 40 ? 10.299 5.252 -1.631 1.00 0.00 40 ASP A N 4
ATOM 4319 C CA . ASP A 1 40 ? 10.439 6.684 -1.382 1.00 0.00 40 ASP A CA 4
ATOM 4320 C C . ASP A 1 40 ? 9.077 7.307 -1.164 1.00 0.00 40 ASP A C 4
ATOM 4321 O O . ASP A 1 40 ? 8.083 6.788 -1.659 1.00 0.00 40 ASP A O 4
ATOM 4330 N N . SER A 1 41 ? 9.044 8.422 -0.439 1.00 0.00 41 SER A N 4
ATOM 4331 C CA . SER A 1 41 ? 7.797 9.092 -0.096 1.00 0.00 41 SER A CA 4
ATOM 4332 C C . SER A 1 41 ? 6.935 9.349 -1.335 1.00 0.00 41 SER A C 4
ATOM 4333 O O . SER A 1 41 ? 5.732 9.080 -1.328 1.00 0.00 41 SER A O 4
ATOM 4341 N N . LEU A 1 42 ? 7.546 9.831 -2.408 1.00 0.00 42 LEU A N 4
ATOM 4342 C CA . LEU A 1 42 ? 6.800 10.075 -3.632 1.00 0.00 42 LEU A CA 4
ATOM 4343 C C . LEU A 1 42 ? 6.553 8.765 -4.358 1.00 0.00 42 LEU A C 4
ATOM 4344 O O . LEU A 1 42 ? 5.471 8.543 -4.885 1.00 0.00 42 LEU A O 4
ATOM 4360 N N . SER A 1 43 ? 7.548 7.892 -4.354 1.00 0.00 43 SER A N 4
ATOM 4361 C CA . SER A 1 43 ? 7.423 6.596 -4.998 1.00 0.00 43 SER A CA 4
ATOM 4362 C C . SER A 1 43 ? 6.213 5.828 -4.467 1.00 0.00 43 SER A C 4
ATOM 4363 O O . SER A 1 43 ? 5.399 5.330 -5.246 1.00 0.00 43 SER A O 4
ATOM 4371 N N . MET A 1 44 ? 6.078 5.759 -3.146 1.00 0.00 44 MET A N 4
ATOM 4372 C CA . MET A 1 44 ? 4.942 5.077 -2.543 1.00 0.00 44 MET A CA 4
ATOM 4373 C C . MET A 1 44 ? 3.640 5.757 -2.928 1.00 0.00 44 MET A C 4
ATOM 4374 O O . MET A 1 44 ? 2.695 5.100 -3.338 1.00 0.00 44 MET A O 4
ATOM 4388 N N . VAL A 1 45 ? 3.595 7.072 -2.847 1.00 0.00 45 VAL A N 4
ATOM 4389 C CA . VAL A 1 45 ? 2.382 7.787 -3.220 1.00 0.00 45 VAL A CA 4
ATOM 4390 C C . VAL A 1 45 ? 2.082 7.604 -4.711 1.00 0.00 45 VAL A C 4
ATOM 4391 O O . VAL A 1 45 ? 0.944 7.684 -5.143 1.00 0.00 45 VAL A O 4
ATOM 4404 N N . GLU A 1 46 ? 3.102 7.290 -5.486 1.00 0.00 46 GLU A N 4
ATOM 4405 C CA . GLU A 1 46 ? 2.965 7.213 -6.930 1.00 0.00 46 GLU A CA 4
ATOM 4406 C C . GLU A 1 46 ? 2.208 5.955 -7.360 1.00 0.00 46 GLU A C 4
ATOM 4407 O O . GLU A 1 46 ? 1.073 6.033 -7.850 1.00 0.00 46 GLU A O 4
ATOM 4419 N N . VAL A 1 47 ? 2.785 4.785 -7.128 1.00 0.00 47 VAL A N 4
ATOM 4420 C CA . VAL A 1 47 ? 2.149 3.573 -7.598 1.00 0.00 47 VAL A CA 4
ATOM 4421 C C . VAL A 1 47 ? 1.191 3.008 -6.551 1.00 0.00 47 VAL A C 4
ATOM 4422 O O . VAL A 1 47 ? 0.274 2.266 -6.887 1.00 0.00 47 VAL A O 4
ATOM 4435 N N . VAL A 1 48 ? 1.353 3.382 -5.282 1.00 0.00 48 VAL A N 4
ATOM 4436 C CA . VAL A 1 48 ? 0.432 2.894 -4.257 1.00 0.00 48 VAL A CA 4
ATOM 4437 C C . VAL A 1 48 ? -0.864 3.717 -4.290 1.00 0.00 48 VAL A C 4
ATOM 4438 O O . VAL A 1 48 ? -1.891 3.294 -3.769 1.00 0.00 48 VAL A O 4
ATOM 4451 N N . VAL A 1 49 ? -0.819 4.887 -4.931 1.00 0.00 49 VAL A N 4
ATOM 4452 C CA . VAL A 1 49 ? -2.046 5.595 -5.287 1.00 0.00 49 VAL A CA 4
ATOM 4453 C C . VAL A 1 49 ? -2.654 4.952 -6.530 1.00 0.00 49 VAL A C 4
ATOM 4454 O O . VAL A 1 49 ? -3.872 4.859 -6.676 1.00 0.00 49 VAL A O 4
ATOM 4467 N N . ALA A 1 50 ? -1.802 4.471 -7.424 1.00 0.00 50 ALA A N 4
ATOM 4468 C CA . ALA A 1 50 ? -2.276 3.610 -8.499 1.00 0.00 50 ALA A CA 4
ATOM 4469 C C . ALA A 1 50 ? -2.938 2.364 -7.904 1.00 0.00 50 ALA A C 4
ATOM 4470 O O . ALA A 1 50 ? -3.787 1.731 -8.530 1.00 0.00 50 ALA A O 4
ATOM 4477 N N . ALA A 1 51 ? -2.543 2.034 -6.676 1.00 0.00 51 ALA A N 4
ATOM 4478 C CA . ALA A 1 51 ? -3.122 0.919 -5.947 1.00 0.00 51 ALA A CA 4
ATOM 4479 C C . ALA A 1 51 ? -4.435 1.304 -5.281 1.00 0.00 51 ALA A C 4
ATOM 4480 O O . ALA A 1 51 ? -5.364 0.509 -5.258 1.00 0.00 51 ALA A O 4
ATOM 4487 N N . GLU A 1 52 ? -4.525 2.519 -4.739 1.00 0.00 52 GLU A N 4
ATOM 4488 C CA . GLU A 1 52 ? -5.716 2.907 -3.993 1.00 0.00 52 GLU A CA 4
ATOM 4489 C C . GLU A 1 52 ? -6.934 2.834 -4.907 1.00 0.00 52 GLU A C 4
ATOM 4490 O O . GLU A 1 52 ? -7.947 2.213 -4.586 1.00 0.00 52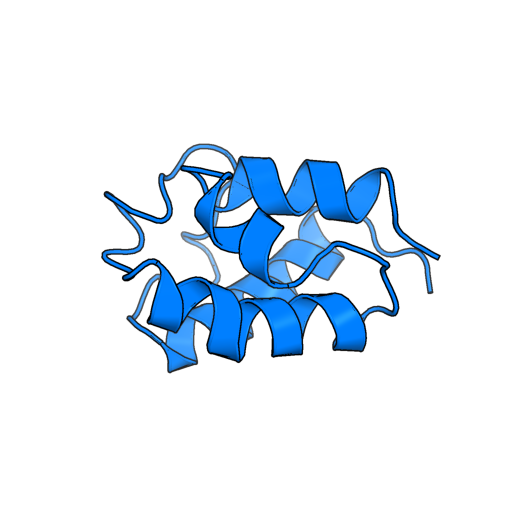 GLU A O 4
ATOM 4502 N N . GLU A 1 53 ? -6.791 3.400 -6.087 1.00 0.00 53 GLU A N 4
ATOM 4503 C CA . GLU A 1 53 ? -7.912 3.559 -6.980 1.00 0.00 53 GLU A CA 4
ATOM 4504 C C . GLU A 1 53 ? -8.329 2.246 -7.649 1.00 0.00 53 GLU A C 4
ATOM 4505 O O . GLU A 1 53 ? -9.469 2.120 -8.093 1.00 0.00 53 GLU A O 4
ATOM 4517 N N . ARG A 1 54 ? -7.432 1.261 -7.721 1.00 0.00 54 ARG A N 4
ATOM 4518 C CA . ARG A 1 54 ? -7.819 -0.041 -8.272 1.00 0.00 54 ARG A CA 4
ATOM 4519 C C . ARG A 1 54 ? -8.683 -0.796 -7.269 1.00 0.00 54 ARG A C 4
ATOM 4520 O O . ARG A 1 54 ? -9.305 -1.804 -7.602 1.00 0.00 54 ARG A O 4
ATOM 4541 N N . PHE A 1 55 ? -8.721 -0.296 -6.038 1.00 0.00 55 PHE A N 4
ATOM 4542 C CA . PHE A 1 55 ? -9.589 -0.857 -5.017 1.00 0.00 55 PHE A CA 4
ATOM 4543 C C . PHE A 1 55 ? -10.821 0.028 -4.851 1.00 0.00 55 PHE A C 4
ATOM 4544 O O . PHE A 1 55 ? -11.597 -0.143 -3.910 1.00 0.00 55 PHE A O 4
ATOM 4561 N N . ASP A 1 56 ? -10.974 0.982 -5.779 1.00 0.00 56 ASP A N 4
ATOM 4562 C CA . ASP A 1 56 ? -12.119 1.898 -5.800 1.00 0.00 56 ASP A CA 4
ATOM 4563 C C . ASP A 1 56 ? -12.172 2.773 -4.556 1.00 0.00 56 ASP A C 4
ATOM 4564 O O . ASP A 1 56 ? -13.247 3.192 -4.130 1.00 0.00 56 ASP A O 4
ATOM 4573 N N . VAL A 1 57 ? -11.013 3.076 -3.995 1.00 0.00 57 VAL A N 4
ATOM 4574 C CA . VAL A 1 57 ? -10.937 3.912 -2.808 1.00 0.00 57 VAL A CA 4
ATOM 4575 C C . VAL A 1 57 ? -10.215 5.214 -3.140 1.00 0.00 57 VAL A C 4
ATOM 4576 O O . VAL A 1 57 ? -9.549 5.310 -4.170 1.00 0.00 57 VAL A O 4
ATOM 4589 N N . LYS A 1 58 ? -10.371 6.213 -2.284 1.00 0.00 58 LYS A N 4
ATOM 4590 C CA . LYS A 1 58 ? -9.643 7.464 -2.427 1.00 0.00 58 LYS A CA 4
ATOM 4591 C C . LYS A 1 58 ? -8.954 7.825 -1.119 1.00 0.00 58 LYS A C 4
ATOM 4592 O O . LYS A 1 58 ? -9.618 8.060 -0.107 1.00 0.00 58 LYS A O 4
ATOM 4611 N N . ILE A 1 59 ? -7.630 7.859 -1.132 1.00 0.00 59 ILE A N 4
ATOM 4612 C CA . ILE A 1 59 ? -6.870 8.271 0.041 1.00 0.00 59 ILE A CA 4
ATOM 4613 C C . ILE A 1 59 ? -6.063 9.532 -0.271 1.00 0.00 59 ILE A C 4
ATOM 4614 O O . ILE A 1 59 ? -5.833 9.860 -1.434 1.00 0.00 59 ILE A O 4
ATOM 4630 N N . PRO A 1 60 ? -5.670 10.281 0.764 1.00 0.00 60 PRO A N 4
ATOM 4631 C CA . PRO A 1 60 ? -4.825 11.466 0.603 1.00 0.00 60 PRO A CA 4
ATOM 4632 C C . PRO A 1 60 ? -3.399 11.109 0.182 1.00 0.00 60 PRO A C 4
ATOM 4633 O O . PRO A 1 60 ? -2.799 10.188 0.740 1.00 0.00 60 PRO A O 4
ATOM 4644 N N . ASP A 1 61 ? -2.868 11.851 -0.794 1.00 0.00 61 ASP A N 4
ATOM 4645 C CA . ASP A 1 61 ? -1.498 11.651 -1.282 1.00 0.00 61 ASP A CA 4
ATOM 4646 C C . ASP A 1 61 ? -0.513 11.601 -0.122 1.00 0.00 61 ASP A C 4
ATOM 4647 O O . ASP A 1 61 ? 0.198 10.615 0.079 1.00 0.00 61 ASP A O 4
ATOM 4656 N N . ASP A 1 62 ? -0.497 12.673 0.654 1.00 0.00 62 ASP A N 4
ATOM 4657 C CA . ASP A 1 62 ? 0.453 12.821 1.750 1.00 0.00 62 ASP A CA 4
ATOM 4658 C C . ASP A 1 62 ? 0.186 11.842 2.883 1.00 0.00 62 ASP A C 4
ATOM 4659 O O . ASP A 1 62 ? 1.054 11.606 3.713 1.00 0.00 62 ASP A O 4
ATOM 4668 N N . ASP A 1 63 ? -1.004 11.268 2.930 1.00 0.00 63 ASP A N 4
ATOM 4669 C CA . ASP A 1 63 ? -1.309 10.323 3.990 1.00 0.00 63 ASP A CA 4
ATOM 4670 C C . ASP A 1 63 ? -0.631 8.983 3.710 1.00 0.00 63 ASP A C 4
ATOM 4671 O O . ASP A 1 63 ? -0.420 8.183 4.619 1.00 0.00 63 ASP A O 4
ATOM 4680 N N . VAL A 1 64 ? -0.255 8.757 2.448 1.00 0.00 64 VAL A N 4
ATOM 4681 C CA . VAL A 1 64 ? 0.502 7.562 2.088 1.00 0.00 64 VAL A CA 4
ATOM 4682 C C . VAL A 1 64 ? 1.935 7.684 2.595 1.00 0.00 64 VAL A C 4
ATOM 4683 O O . VAL A 1 64 ? 2.419 6.814 3.306 1.00 0.00 64 VAL A O 4
ATOM 4696 N N . LYS A 1 65 ? 2.605 8.788 2.258 1.00 0.00 65 LYS A N 4
ATOM 4697 C CA . LYS A 1 65 ? 3.980 9.007 2.717 1.00 0.00 65 LYS A CA 4
ATOM 4698 C C . LYS A 1 65 ? 4.015 9.249 4.228 1.00 0.00 65 LYS A C 4
ATOM 4699 O O . LYS A 1 65 ? 5.084 9.332 4.838 1.00 0.00 65 LYS A O 4
ATOM 4718 N N . ASN A 1 66 ? 2.831 9.369 4.814 1.00 0.00 66 ASN A N 4
ATOM 4719 C CA . ASN A 1 66 ? 2.678 9.526 6.250 1.00 0.00 66 ASN A CA 4
ATOM 4720 C C . ASN A 1 66 ? 2.888 8.184 6.950 1.00 0.00 66 ASN A C 4
ATOM 4721 O O . ASN A 1 66 ? 3.478 8.118 8.026 1.00 0.00 66 ASN A O 4
ATOM 4732 N N . LEU A 1 67 ? 2.435 7.111 6.306 1.00 0.00 67 LEU A N 4
ATOM 4733 C CA . LEU A 1 67 ? 2.569 5.767 6.860 1.00 0.00 67 LEU A CA 4
ATOM 4734 C C . LEU A 1 67 ? 3.886 5.129 6.434 1.00 0.00 67 LEU A C 4
ATOM 4735 O O . LEU A 1 67 ? 4.228 5.091 5.256 1.00 0.00 67 LEU A O 4
ATOM 4751 N N . LYS A 1 68 ? 4.628 4.635 7.416 1.00 0.00 68 LYS A N 4
ATOM 4752 C CA . LYS A 1 68 ? 5.961 4.092 7.172 1.00 0.00 68 LYS A CA 4
ATOM 4753 C C . LYS A 1 68 ? 5.932 2.584 6.977 1.00 0.00 68 LYS A C 4
ATOM 4754 O O . LYS A 1 68 ? 6.972 1.962 6.781 1.00 0.00 68 LYS A O 4
ATOM 4773 N N . THR A 1 69 ? 4.750 1.993 7.031 1.00 0.00 69 THR A N 4
ATOM 4774 C CA . THR A 1 69 ? 4.615 0.556 6.844 1.00 0.00 69 THR A CA 4
ATOM 4775 C C . THR A 1 69 ? 3.535 0.251 5.822 1.00 0.00 69 THR A C 4
ATOM 4776 O O . THR A 1 69 ? 2.556 0.991 5.705 1.00 0.00 69 THR A O 4
ATOM 4787 N N . VAL A 1 70 ? 3.708 -0.831 5.077 1.00 0.00 70 VAL A N 4
ATOM 4788 C CA . VAL A 1 70 ? 2.705 -1.231 4.106 1.00 0.00 70 VAL A CA 4
ATOM 4789 C C . VAL A 1 70 ? 1.454 -1.720 4.823 1.00 0.00 70 VAL A C 4
ATOM 4790 O O . VAL A 1 70 ? 0.338 -1.484 4.371 1.00 0.00 70 VAL A O 4
ATOM 4803 N N . GLY A 1 71 ? 1.651 -2.360 5.967 1.00 0.00 71 GLY A N 4
ATOM 4804 C CA . GLY A 1 71 ? 0.535 -2.861 6.737 1.00 0.00 71 GLY A CA 4
ATOM 4805 C C . GLY A 1 71 ? -0.421 -1.763 7.156 1.00 0.00 71 GLY A C 4
ATOM 4806 O O . GLY A 1 71 ? -1.640 -1.937 7.096 1.00 0.00 71 GLY A O 4
ATOM 4810 N N . ASP A 1 72 ? 0.135 -0.628 7.569 1.00 0.00 72 ASP A N 4
ATOM 4811 C CA . ASP A 1 72 ? -0.672 0.522 7.970 1.00 0.00 72 ASP A CA 4
ATOM 4812 C C . ASP A 1 72 ? -1.504 1.005 6.790 1.00 0.00 72 ASP A C 4
ATOM 4813 O O . ASP A 1 72 ? -2.715 1.175 6.905 1.00 0.00 72 ASP A O 4
ATOM 4822 N N . ALA A 1 73 ? -0.839 1.192 5.648 1.00 0.00 73 ALA A N 4
ATOM 4823 C CA . ALA A 1 73 ? -1.507 1.581 4.406 1.00 0.00 73 ALA A CA 4
ATOM 4824 C C . ALA A 1 73 ? -2.649 0.657 4.092 1.00 0.00 73 ALA A C 4
ATOM 4825 O O . ALA A 1 73 ? -3.779 1.082 3.873 1.00 0.00 73 ALA A O 4
ATOM 4832 N N . THR A 1 74 ? -2.318 -0.617 4.056 1.00 0.00 74 THR A N 4
ATOM 4833 C CA . THR A 1 74 ? -3.250 -1.635 3.659 1.00 0.00 74 THR A CA 4
ATOM 4834 C C . THR A 1 74 ? -4.482 -1.614 4.555 1.00 0.00 74 THR A C 4
ATOM 4835 O O . THR A 1 74 ? -5.601 -1.565 4.066 1.00 0.00 74 THR A O 4
ATOM 4846 N N . LYS A 1 75 ? -4.265 -1.582 5.864 1.00 0.00 75 LYS A N 4
ATOM 4847 C CA . LYS A 1 75 ? -5.368 -1.592 6.817 1.00 0.00 75 LYS A CA 4
ATOM 4848 C C . LYS A 1 75 ? -6.137 -0.270 6.750 1.00 0.00 75 LYS A C 4
ATOM 4849 O O . LYS A 1 75 ? -7.333 -0.223 7.016 1.00 0.00 75 LYS A O 4
ATOM 4868 N N . TYR A 1 76 ? -5.435 0.800 6.387 1.00 0.00 76 TYR A N 4
ATOM 4869 C CA . TYR A 1 76 ? -6.054 2.104 6.155 1.00 0.00 76 TYR A CA 4
ATOM 4870 C C . TYR A 1 76 ? -6.993 2.025 4.949 1.00 0.00 76 TYR A C 4
ATOM 4871 O O . TYR A 1 76 ? -8.131 2.495 4.998 1.00 0.00 76 TYR A O 4
ATOM 4889 N N . ILE A 1 77 ? -6.500 1.413 3.876 1.00 0.00 77 ILE A N 4
ATOM 4890 C CA . ILE A 1 77 ? -7.302 1.153 2.683 1.00 0.00 77 ILE A CA 4
ATOM 4891 C C . ILE A 1 77 ? -8.466 0.220 3.019 1.00 0.00 77 ILE A C 4
ATOM 4892 O O . ILE A 1 77 ? -9.570 0.369 2.504 1.00 0.00 77 ILE A O 4
ATOM 4908 N N . LEU A 1 78 ? -8.203 -0.730 3.903 1.00 0.00 78 LEU A N 4
ATOM 4909 C CA . LEU A 1 78 ? -9.197 -1.712 4.316 1.00 0.00 78 LEU A CA 4
ATOM 4910 C C . LEU A 1 78 ? -10.291 -1.083 5.178 1.00 0.00 78 LEU A C 4
ATOM 4911 O O . LEU A 1 78 ? -11.445 -1.514 5.147 1.00 0.00 78 LEU A O 4
ATOM 4927 N N . ASP A 1 79 ? -9.926 -0.067 5.944 1.00 0.00 79 ASP A N 4
ATOM 4928 C CA . ASP A 1 79 ? -10.881 0.619 6.811 1.00 0.00 79 ASP A CA 4
ATOM 4929 C C . ASP A 1 79 ? -11.666 1.674 6.036 1.00 0.00 79 ASP A C 4
ATOM 4930 O O . ASP A 1 79 ? -12.881 1.799 6.194 1.00 0.00 79 ASP A O 4
ATOM 4939 N N . HIS A 1 80 ? -10.968 2.414 5.187 1.00 0.00 80 HIS A N 4
ATOM 4940 C CA . HIS A 1 80 ? -11.565 3.535 4.469 1.00 0.00 80 HIS A CA 4
ATOM 4941 C C . HIS A 1 80 ? -12.032 3.150 3.070 1.00 0.00 80 HIS A C 4
ATOM 4942 O O . HIS A 1 80 ? -12.333 4.027 2.260 1.00 0.00 80 HIS A O 4
ATOM 4957 N N . GLN A 1 81 ? -12.099 1.856 2.783 1.00 0.00 81 GLN A N 4
ATOM 4958 C CA . GLN A 1 81 ? -12.551 1.398 1.472 1.00 0.00 81 GLN A CA 4
ATOM 4959 C C . GLN A 1 81 ? -14.013 1.773 1.250 1.00 0.00 81 GLN A C 4
ATOM 4960 O O . GLN A 1 81 ? -14.851 1.611 2.143 1.00 0.00 81 GLN A O 4
ATOM 4974 N N . ALA A 1 82 ? -14.312 2.283 0.067 1.00 0.00 82 ALA A N 4
ATOM 4975 C CA . ALA A 1 82 ? -15.646 2.768 -0.229 1.00 0.00 82 ALA A CA 4
ATOM 4976 C C . ALA A 1 82 ? -16.052 2.417 -1.650 1.00 0.00 82 ALA A C 4
ATOM 4977 O O . ALA A 1 82 ? -16.006 3.313 -2.515 1.00 0.00 82 ALA A O 4
ATOM 4985 N N . MET A 1 1 ? 18.097 4.695 -4.250 1.00 0.00 1 MET A N 5
ATOM 4986 C CA . MET A 1 1 ? 17.391 5.607 -3.326 1.00 0.00 1 MET A CA 5
ATOM 4987 C C . MET A 1 1 ? 16.096 4.972 -2.849 1.00 0.00 1 MET A C 5
ATOM 4988 O O . MET A 1 1 ? 15.262 4.559 -3.655 1.00 0.00 1 MET A O 5
ATOM 5004 N N . ALA A 1 2 ? 15.941 4.885 -1.539 1.00 0.00 2 ALA A N 5
ATOM 5005 C CA . ALA A 1 2 ? 14.752 4.297 -0.948 1.00 0.00 2 ALA A CA 5
ATOM 5006 C C . ALA A 1 2 ? 13.691 5.359 -0.681 1.00 0.00 2 ALA A C 5
ATOM 5007 O O . ALA A 1 2 ? 14.010 6.507 -0.364 1.00 0.00 2 ALA A O 5
ATOM 5014 N N . ALA A 1 3 ? 12.434 4.967 -0.798 1.00 0.00 3 ALA A N 5
ATOM 5015 C CA . ALA A 1 3 ? 11.327 5.880 -0.601 1.00 0.00 3 ALA A CA 5
ATOM 5016 C C . ALA A 1 3 ? 10.918 5.883 0.854 1.00 0.00 3 ALA A C 5
ATOM 5017 O O . ALA A 1 3 ? 10.840 4.829 1.485 1.00 0.00 3 ALA A O 5
ATOM 5024 N N . THR A 1 4 ? 10.666 7.055 1.398 1.00 0.00 4 THR A N 5
ATOM 5025 C CA . THR A 1 4 ? 10.240 7.143 2.773 1.00 0.00 4 THR A CA 5
ATOM 5026 C C . THR A 1 4 ? 8.725 7.314 2.823 1.00 0.00 4 THR A C 5
ATOM 5027 O O . THR A 1 4 ? 8.060 7.184 1.792 1.00 0.00 4 THR A O 5
ATOM 5038 N N . GLN A 1 5 ? 8.191 7.596 4.007 1.00 0.00 5 GLN A N 5
ATOM 5039 C CA . GLN A 1 5 ? 6.748 7.664 4.227 1.00 0.00 5 GLN A CA 5
ATOM 5040 C C . GLN A 1 5 ? 6.040 8.517 3.177 1.00 0.00 5 GLN A C 5
ATOM 5041 O O . GLN A 1 5 ? 5.108 8.057 2.533 1.00 0.00 5 GLN A O 5
ATOM 5055 N N . GLU A 1 6 ? 6.503 9.742 2.999 1.00 0.00 6 GLU A N 5
ATOM 5056 C CA . GLU A 1 6 ? 5.840 10.699 2.119 1.00 0.00 6 GLU A CA 5
ATOM 5057 C C . GLU A 1 6 ? 5.815 10.219 0.660 1.00 0.00 6 GLU A C 5
ATOM 5058 O O . GLU A 1 6 ? 4.773 10.250 0.008 1.00 0.00 6 GLU A O 5
ATOM 5070 N N . GLU A 1 7 ? 6.949 9.749 0.160 1.00 0.00 7 GLU A N 5
ATOM 5071 C CA . GLU A 1 7 ? 7.050 9.353 -1.240 1.00 0.00 7 GLU A CA 5
ATOM 5072 C C . GLU A 1 7 ? 6.361 8.015 -1.488 1.00 0.00 7 GLU A C 5
ATOM 5073 O O . GLU A 1 7 ? 5.641 7.848 -2.475 1.00 0.00 7 GLU A O 5
ATOM 5085 N N . ILE A 1 8 ? 6.579 7.065 -0.587 1.00 0.00 8 ILE A N 5
ATOM 5086 C CA . ILE A 1 8 ? 5.985 5.745 -0.720 1.00 0.00 8 ILE A CA 5
ATOM 5087 C C . ILE A 1 8 ? 4.461 5.870 -0.646 1.00 0.00 8 ILE A C 5
ATOM 5088 O O . ILE A 1 8 ? 3.735 5.166 -1.342 1.00 0.00 8 ILE A O 5
ATOM 5104 N N . VAL A 1 9 ? 3.994 6.819 0.160 1.00 0.00 9 VAL A N 5
ATOM 5105 C CA . VAL A 1 9 ? 2.577 7.118 0.255 1.00 0.00 9 VAL A CA 5
ATOM 5106 C C . VAL A 1 9 ? 2.065 7.654 -1.073 1.00 0.00 9 VAL A C 5
ATOM 5107 O O . VAL A 1 9 ? 1.002 7.258 -1.537 1.00 0.00 9 VAL A O 5
ATOM 5120 N N . ALA A 1 10 ? 2.843 8.529 -1.696 1.00 0.00 10 ALA A N 5
ATOM 5121 C CA . ALA A 1 10 ? 2.484 9.073 -2.996 1.00 0.00 10 ALA A CA 5
ATOM 5122 C C . ALA A 1 10 ? 2.373 7.957 -4.034 1.00 0.00 10 ALA A C 5
ATOM 5123 O O . ALA A 1 10 ? 1.410 7.901 -4.798 1.00 0.00 10 ALA A O 5
ATOM 5130 N N . GLY A 1 11 ? 3.361 7.064 -4.038 1.00 0.00 11 GLY A N 5
ATOM 5131 C CA . GLY A 1 11 ? 3.356 5.938 -4.955 1.00 0.00 11 GLY A CA 5
ATOM 5132 C C . GLY A 1 11 ? 2.234 4.960 -4.652 1.00 0.00 11 GLY A C 5
ATOM 5133 O O . GLY A 1 11 ? 1.610 4.414 -5.566 1.00 0.00 11 GLY A O 5
ATOM 5137 N N . LEU A 1 12 ? 1.985 4.736 -3.364 1.00 0.00 12 LEU A N 5
ATOM 5138 C CA . LEU A 1 12 ? 0.897 3.871 -2.924 1.00 0.00 12 LEU A CA 5
ATOM 5139 C C . LEU A 1 12 ? -0.441 4.485 -3.328 1.00 0.00 12 LEU A C 5
ATOM 5140 O O . LEU A 1 12 ? -1.281 3.822 -3.933 1.00 0.00 12 LEU A O 5
ATOM 5156 N N . ALA A 1 13 ? -0.614 5.766 -3.014 1.00 0.00 13 ALA A N 5
ATOM 5157 C CA . ALA A 1 13 ? -1.831 6.502 -3.352 1.00 0.00 13 ALA A CA 5
ATOM 5158 C C . ALA A 1 13 ? -2.112 6.445 -4.843 1.00 0.00 13 ALA A C 5
ATOM 5159 O O . ALA A 1 13 ? -3.221 6.116 -5.269 1.00 0.00 13 ALA A O 5
ATOM 5166 N N . GLU A 1 14 ? -1.086 6.770 -5.619 1.00 0.00 14 GLU A N 5
ATOM 5167 C CA . GLU A 1 14 ? -1.159 6.783 -7.072 1.00 0.00 14 GLU A CA 5
ATOM 5168 C C . GLU A 1 14 ? -1.690 5.451 -7.602 1.00 0.00 14 GLU A C 5
ATOM 5169 O O . GLU A 1 14 ? -2.447 5.409 -8.573 1.00 0.00 14 GLU A O 5
ATOM 5181 N N . ILE A 1 15 ? -1.302 4.371 -6.939 1.00 0.00 15 ILE A N 5
ATOM 5182 C CA . ILE A 1 15 ? -1.655 3.038 -7.382 1.00 0.00 15 ILE A CA 5
ATOM 5183 C C . ILE A 1 15 ? -3.011 2.580 -6.825 1.00 0.00 15 ILE A C 5
ATOM 5184 O O . ILE A 1 15 ? -3.797 1.958 -7.540 1.00 0.00 15 ILE A O 5
ATOM 5200 N N . VAL A 1 16 ? -3.305 2.900 -5.567 1.00 0.00 16 VAL A N 5
ATOM 5201 C CA . VAL A 1 16 ? -4.579 2.497 -4.974 1.00 0.00 16 VAL A CA 5
ATOM 5202 C C . VAL A 1 16 ? -5.722 3.286 -5.603 1.00 0.00 16 VAL A C 5
ATOM 5203 O O . VAL A 1 16 ? -6.869 2.836 -5.626 1.00 0.00 16 VAL A O 5
ATOM 5216 N N . ASN A 1 17 ? -5.399 4.465 -6.120 1.00 0.00 17 ASN A N 5
ATOM 5217 C CA . ASN A 1 17 ? -6.381 5.298 -6.803 1.00 0.00 17 ASN A CA 5
ATOM 5218 C C . ASN A 1 17 ? -6.913 4.571 -8.039 1.00 0.00 17 ASN A C 5
ATOM 5219 O O . ASN A 1 17 ? -8.034 4.819 -8.481 1.00 0.00 17 ASN A O 5
ATOM 5230 N N . GLU A 1 18 ? -6.113 3.641 -8.568 1.00 0.00 18 GLU A N 5
ATOM 5231 C CA . GLU A 1 18 ? -6.537 2.819 -9.698 1.00 0.00 18 GLU A CA 5
ATOM 5232 C C . GLU A 1 18 ? -7.578 1.805 -9.237 1.00 0.00 18 GLU A C 5
ATOM 5233 O O . GLU A 1 18 ? -8.560 1.536 -9.932 1.00 0.00 18 GLU A O 5
ATOM 5245 N N . ILE A 1 19 ? -7.352 1.261 -8.048 1.00 0.00 19 ILE A N 5
ATOM 5246 C CA . ILE A 1 19 ? -8.218 0.237 -7.491 1.00 0.00 19 ILE A CA 5
ATOM 5247 C C . ILE A 1 19 ? -9.552 0.826 -7.042 1.00 0.00 19 ILE A C 5
ATOM 5248 O O . ILE A 1 19 ? -10.618 0.317 -7.393 1.00 0.00 19 ILE A O 5
ATOM 5264 N N . ALA A 1 20 ? -9.484 1.893 -6.259 1.00 0.00 20 ALA A N 5
ATOM 5265 C CA . ALA A 1 20 ? -10.685 2.499 -5.710 1.00 0.00 20 ALA A CA 5
ATOM 5266 C C . ALA A 1 20 ? -10.755 3.985 -6.041 1.00 0.00 20 ALA A C 5
ATOM 5267 O O . ALA A 1 20 ? -11.484 4.390 -6.946 1.00 0.00 20 ALA A O 5
ATOM 5274 N N . GLY A 1 21 ? -9.995 4.795 -5.318 1.00 0.00 21 GLY A N 5
ATOM 5275 C CA . GLY A 1 21 ? -9.950 6.209 -5.623 1.00 0.00 21 GLY A CA 5
ATOM 5276 C C . GLY A 1 21 ? -9.816 7.095 -4.399 1.00 0.00 21 GLY A C 5
ATOM 5277 O O . GLY A 1 21 ? -10.501 8.110 -4.291 1.00 0.00 21 GLY A O 5
ATOM 5281 N N . ILE A 1 22 ? -8.940 6.726 -3.475 1.00 0.00 22 ILE A N 5
ATOM 5282 C CA . ILE A 1 22 ? -8.618 7.612 -2.365 1.00 0.00 22 ILE A CA 5
ATOM 5283 C C . ILE A 1 22 ? -7.715 8.735 -2.871 1.00 0.00 22 ILE A C 5
ATOM 5284 O O . ILE A 1 22 ? -6.794 8.484 -3.655 1.00 0.00 22 ILE A O 5
ATOM 5300 N N . PRO A 1 23 ? -8.001 9.988 -2.478 1.00 0.00 23 PRO A N 5
ATOM 5301 C CA . PRO A 1 23 ? -7.155 11.131 -2.821 1.00 0.00 23 PRO A CA 5
ATOM 5302 C C . PRO A 1 23 ? -5.702 10.893 -2.413 1.00 0.00 23 PRO A C 5
ATOM 5303 O O . PRO A 1 23 ? -5.434 10.279 -1.379 1.00 0.00 23 PRO A O 5
ATOM 5314 N N . VAL A 1 24 ? -4.773 11.385 -3.220 1.00 0.00 24 VAL A N 5
ATOM 5315 C CA . VAL A 1 24 ? -3.352 11.151 -2.989 1.00 0.00 24 VAL A CA 5
ATOM 5316 C C . VAL A 1 24 ? -2.920 11.698 -1.627 1.00 0.00 24 VAL A C 5
ATOM 5317 O O . VAL A 1 24 ? -2.127 11.078 -0.921 1.00 0.00 24 VAL A O 5
ATOM 5330 N N . GLU A 1 25 ? -3.473 12.845 -1.253 1.00 0.00 25 GLU A N 5
ATOM 5331 C CA . GLU A 1 25 ? -3.180 13.452 0.041 1.00 0.00 25 GLU A CA 5
ATOM 5332 C C . GLU A 1 25 ? -3.876 12.708 1.186 1.00 0.00 25 GLU A C 5
ATOM 5333 O O . GLU A 1 25 ? -3.498 12.854 2.348 1.00 0.00 25 GLU A O 5
ATOM 5345 N N . ASP A 1 26 ? -4.890 11.908 0.865 1.00 0.00 26 ASP A N 5
ATOM 5346 C CA . ASP A 1 26 ? -5.723 11.295 1.900 1.00 0.00 26 ASP A CA 5
ATOM 5347 C C . ASP A 1 26 ? -5.141 9.974 2.377 1.00 0.00 26 ASP A C 5
ATOM 5348 O O . ASP A 1 26 ? -5.530 9.467 3.427 1.00 0.00 26 ASP A O 5
ATOM 5357 N N . VAL A 1 27 ? -4.226 9.408 1.605 1.00 0.00 27 VAL A N 5
ATOM 5358 C CA . VAL A 1 27 ? -3.611 8.143 1.976 1.00 0.00 27 VAL A CA 5
ATOM 5359 C C . VAL A 1 27 ? -2.788 8.304 3.252 1.00 0.00 27 VAL A C 5
ATOM 5360 O O . VAL A 1 27 ? -1.815 9.058 3.301 1.00 0.00 27 VAL A O 5
ATOM 5373 N N . LYS A 1 28 ? -3.210 7.590 4.286 1.00 0.00 28 LYS A N 5
ATOM 5374 C CA . LYS A 1 28 ? -2.665 7.746 5.621 1.00 0.00 28 LYS A CA 5
ATOM 5375 C C . LYS A 1 28 ? -2.547 6.382 6.274 1.00 0.00 28 LYS A C 5
ATOM 5376 O O . LYS A 1 28 ? -3.192 5.429 5.843 1.00 0.00 28 LYS A O 5
ATOM 5395 N N . LEU A 1 29 ? -1.750 6.289 7.320 1.00 0.00 29 LEU A N 5
ATOM 5396 C CA . LEU A 1 29 ? -1.519 5.013 7.978 1.00 0.00 29 LEU A CA 5
ATOM 5397 C C . LEU A 1 29 ? -2.681 4.657 8.900 1.00 0.00 29 LEU A C 5
ATOM 5398 O O . LEU A 1 29 ? -2.717 3.569 9.472 1.00 0.00 29 LEU A O 5
ATOM 5414 N N . ASP A 1 30 ? -3.641 5.566 9.025 1.00 0.00 30 ASP A N 5
ATOM 5415 C CA . ASP A 1 30 ? -4.774 5.345 9.915 1.00 0.00 30 ASP A CA 5
ATOM 5416 C C . ASP A 1 30 ? -6.027 4.934 9.148 1.00 0.00 30 ASP A C 5
ATOM 5417 O O . ASP A 1 30 ? -7.021 4.538 9.757 1.00 0.00 30 ASP A O 5
ATOM 5426 N N . LYS A 1 31 ? -5.990 4.996 7.816 1.00 0.00 31 LYS A N 5
ATOM 5427 C CA . LYS A 1 31 ? -7.166 4.667 7.041 1.00 0.00 31 LYS A CA 5
ATOM 5428 C C . LYS A 1 31 ? -7.041 3.217 6.570 1.00 0.00 31 LYS A C 5
ATOM 5429 O O . LYS A 1 31 ? -5.971 2.772 6.155 1.00 0.00 31 LYS A O 5
ATOM 5448 N N . SER A 1 32 ? -8.110 2.457 6.703 1.00 0.00 32 SER A N 5
ATOM 5449 C CA . SER A 1 32 ? -8.039 1.019 6.477 1.00 0.00 32 SER A CA 5
ATOM 5450 C C . SER A 1 32 ? -8.310 0.669 5.015 1.00 0.00 32 SER A C 5
ATOM 5451 O O . SER A 1 32 ? -9.164 1.272 4.385 1.00 0.00 32 SER A O 5
ATOM 5459 N N . PHE A 1 33 ? -7.572 -0.305 4.481 1.00 0.00 33 PHE A N 5
ATOM 5460 C CA . PHE A 1 33 ? -7.788 -0.776 3.115 1.00 0.00 33 PHE A CA 5
ATOM 5461 C C . PHE A 1 33 ? -9.210 -1.286 2.956 1.00 0.00 33 PHE A C 5
ATOM 5462 O O . PHE A 1 33 ? -9.936 -0.882 2.049 1.00 0.00 33 PHE A O 5
ATOM 5479 N N . THR A 1 34 ? -9.599 -2.157 3.866 1.00 0.00 34 THR A N 5
ATOM 5480 C CA . THR A 1 34 ? -10.901 -2.792 3.816 1.00 0.00 34 THR A CA 5
ATOM 5481 C C . THR A 1 34 ? -12.021 -1.793 4.111 1.00 0.00 34 THR A C 5
ATOM 5482 O O . THR A 1 34 ? -13.123 -1.897 3.573 1.00 0.00 34 THR A O 5
ATOM 5493 N N . ASP A 1 35 ? -11.728 -0.823 4.971 1.00 0.00 35 ASP A N 5
ATOM 5494 C CA . ASP A 1 35 ? -12.729 0.150 5.412 1.00 0.00 35 ASP A CA 5
ATOM 5495 C C . ASP A 1 35 ? -12.729 1.401 4.536 1.00 0.00 35 ASP A C 5
ATOM 5496 O O . ASP A 1 35 ? -13.670 1.656 3.784 1.00 0.00 35 ASP A O 5
ATOM 5505 N N . ASP A 1 36 ? -11.644 2.159 4.638 1.00 0.00 36 ASP A N 5
ATOM 5506 C CA . ASP A 1 36 ? -11.534 3.483 4.028 1.00 0.00 36 ASP A CA 5
ATOM 5507 C C . ASP A 1 36 ? -11.245 3.385 2.534 1.00 0.00 36 ASP A C 5
ATOM 5508 O O . ASP A 1 36 ? -11.941 3.988 1.714 1.00 0.00 36 ASP A O 5
ATOM 5517 N N . LEU A 1 37 ? -10.217 2.608 2.185 1.00 0.00 37 LEU A N 5
ATOM 5518 C CA . LEU A 1 37 ? -9.772 2.490 0.797 1.00 0.00 37 LEU A CA 5
ATOM 5519 C C . LEU A 1 37 ? -10.847 1.844 -0.062 1.00 0.00 37 LEU A C 5
ATOM 5520 O O . LEU A 1 37 ? -10.758 1.874 -1.283 1.00 0.00 37 LEU A O 5
ATOM 5536 N N . ASP A 1 38 ? -11.853 1.256 0.592 1.00 0.00 38 ASP A N 5
ATOM 5537 C CA . ASP A 1 38 ? -12.956 0.586 -0.103 1.00 0.00 38 ASP A CA 5
ATOM 5538 C C . ASP A 1 38 ? -12.400 -0.521 -0.995 1.00 0.00 38 ASP A C 5
ATOM 5539 O O . ASP A 1 38 ? -12.874 -0.755 -2.108 1.00 0.00 38 ASP A O 5
ATOM 5548 N N . VAL A 1 39 ? -11.386 -1.214 -0.488 1.00 0.00 39 VAL A N 5
ATOM 5549 C CA . VAL A 1 39 ? -10.662 -2.187 -1.285 1.00 0.00 39 VAL A CA 5
ATOM 5550 C C . VAL A 1 39 ? -11.059 -3.613 -0.899 1.00 0.00 39 VAL A C 5
ATOM 5551 O O . VAL A 1 39 ? -11.444 -3.877 0.241 1.00 0.00 39 VAL A O 5
ATOM 5564 N N . ASP A 1 40 ? -10.996 -4.517 -1.864 1.00 0.00 40 ASP A N 5
ATOM 5565 C CA . ASP A 1 40 ? -11.193 -5.933 -1.594 1.00 0.00 40 ASP A CA 5
ATOM 5566 C C . ASP A 1 40 ? -9.839 -6.609 -1.432 1.00 0.00 40 ASP A C 5
ATOM 5567 O O . ASP A 1 40 ? -8.806 -6.024 -1.780 1.00 0.00 40 ASP A O 5
ATOM 5576 N N . SER A 1 41 ? -9.840 -7.827 -0.910 1.00 0.00 41 SER A N 5
ATOM 5577 C CA . SER A 1 41 ? -8.602 -8.552 -0.653 1.00 0.00 41 SER A CA 5
ATOM 5578 C C . SER A 1 41 ? -7.737 -8.657 -1.913 1.00 0.00 41 SER A C 5
ATOM 5579 O O . SER A 1 41 ? -6.589 -8.215 -1.915 1.00 0.00 41 SER A O 5
ATOM 5587 N N . LEU A 1 42 ? -8.289 -9.218 -2.985 1.00 0.00 42 LEU A N 5
ATOM 5588 C CA . LEU A 1 42 ? -7.553 -9.348 -4.238 1.00 0.00 42 LEU A CA 5
ATOM 5589 C C . LEU A 1 42 ? -7.222 -7.984 -4.828 1.00 0.00 42 LEU A C 5
ATOM 5590 O O . LEU A 1 42 ? -6.134 -7.781 -5.356 1.00 0.00 42 LEU A O 5
ATOM 5606 N N . SER A 1 43 ? -8.156 -7.052 -4.722 1.00 0.00 43 SER A N 5
ATOM 5607 C CA . SER A 1 43 ? -7.979 -5.727 -5.296 1.00 0.00 43 SER A CA 5
ATOM 5608 C C . SER A 1 43 ? -6.661 -5.099 -4.833 1.00 0.00 43 SER A C 5
ATOM 5609 O O . SER A 1 43 ? -5.824 -4.710 -5.662 1.00 0.00 43 SER A O 5
ATOM 5617 N N . MET A 1 44 ? -6.458 -5.030 -3.513 1.00 0.00 44 MET A N 5
ATOM 5618 C CA . MET A 1 44 ? -5.224 -4.466 -2.980 1.00 0.00 44 MET A CA 5
ATOM 5619 C C . MET A 1 44 ? -4.033 -5.313 -3.380 1.00 0.00 44 MET A C 5
ATOM 5620 O O . MET A 1 44 ? -3.056 -4.791 -3.891 1.00 0.00 44 MET A O 5
ATOM 5634 N N . VAL A 1 45 ? -4.130 -6.617 -3.200 1.00 0.00 45 VAL A N 5
ATOM 5635 C CA . VAL A 1 45 ? -3.031 -7.502 -3.550 1.00 0.00 45 VAL A CA 5
ATOM 5636 C C . VAL A 1 45 ? -2.618 -7.312 -5.012 1.00 0.00 45 VAL A C 5
ATOM 5637 O O . VAL A 1 45 ? -1.459 -7.469 -5.355 1.00 0.00 45 VAL A O 5
ATOM 5650 N N . GLU A 1 46 ? -3.545 -6.906 -5.864 1.00 0.00 46 GLU A N 5
ATOM 5651 C CA . GLU A 1 46 ? -3.225 -6.781 -7.273 1.00 0.00 46 GLU A CA 5
ATOM 5652 C C . GLU A 1 46 ? -2.419 -5.514 -7.561 1.00 0.00 46 GLU A C 5
ATOM 5653 O O . GLU A 1 46 ? -1.230 -5.590 -7.898 1.00 0.00 46 GLU A O 5
ATOM 5665 N N . VAL A 1 47 ? -3.015 -4.340 -7.376 1.00 0.00 47 VAL A N 5
ATOM 5666 C CA . VAL A 1 47 ? -2.321 -3.127 -7.762 1.00 0.00 47 VAL A CA 5
ATOM 5667 C C . VAL A 1 47 ? -1.357 -2.670 -6.665 1.00 0.00 47 VAL A C 5
ATOM 5668 O O . VAL A 1 47 ? -0.376 -1.984 -6.937 1.00 0.00 47 VAL A O 5
ATOM 5681 N N . VAL A 1 48 ? -1.598 -3.091 -5.430 1.00 0.00 48 VAL A N 5
ATOM 5682 C CA . VAL A 1 48 ? -0.712 -2.715 -4.334 1.00 0.00 48 VAL A CA 5
ATOM 5683 C C . VAL A 1 48 ? 0.542 -3.601 -4.335 1.00 0.00 48 VAL A C 5
ATOM 5684 O O . VAL A 1 48 ? 1.573 -3.226 -3.781 1.00 0.00 48 VAL A O 5
ATOM 5697 N N . VAL A 1 49 ? 0.469 -4.766 -4.989 1.00 0.00 49 VAL A N 5
ATOM 5698 C CA . VAL A 1 49 ? 1.682 -5.537 -5.275 1.00 0.00 49 VAL A CA 5
ATOM 5699 C C . VAL A 1 49 ? 2.443 -4.872 -6.420 1.00 0.00 49 VAL A C 5
ATOM 5700 O O . VAL A 1 49 ? 3.672 -4.870 -6.466 1.00 0.00 49 VAL A O 5
ATOM 5713 N N . ALA A 1 50 ? 1.713 -4.268 -7.338 1.00 0.00 50 ALA A N 5
ATOM 5714 C CA . ALA A 1 50 ? 2.347 -3.425 -8.337 1.00 0.00 50 ALA A CA 5
ATOM 5715 C C . ALA A 1 50 ? 3.046 -2.248 -7.648 1.00 0.00 50 ALA A C 5
ATOM 5716 O O . ALA A 1 50 ? 4.003 -1.676 -8.173 1.00 0.00 50 ALA A O 5
ATOM 5723 N N . ALA A 1 51 ? 2.565 -1.911 -6.449 1.00 0.00 51 ALA A N 5
ATOM 5724 C CA . ALA A 1 51 ? 3.138 -0.828 -5.657 1.00 0.00 51 ALA A CA 5
ATOM 5725 C C . ALA A 1 51 ? 4.363 -1.284 -4.873 1.00 0.00 51 ALA A C 5
ATOM 5726 O O . ALA A 1 51 ? 5.282 -0.500 -4.657 1.00 0.00 51 ALA A O 5
ATOM 5733 N N . GLU A 1 52 ? 4.389 -2.544 -4.444 1.00 0.00 52 GLU A N 5
ATOM 5734 C CA . GLU A 1 52 ? 5.521 -3.035 -3.663 1.00 0.00 52 GLU A CA 5
ATOM 5735 C C . GLU A 1 52 ? 6.771 -3.045 -4.538 1.00 0.00 52 GLU A C 5
ATOM 5736 O O . GLU A 1 52 ? 7.780 -2.414 -4.220 1.00 0.00 52 GLU A O 5
ATOM 5748 N N . GLU A 1 53 ? 6.673 -3.701 -5.679 1.00 0.00 53 GLU A N 5
ATOM 5749 C CA . GLU A 1 53 ? 7.819 -3.894 -6.539 1.00 0.00 53 GLU A CA 5
ATOM 5750 C C . GLU A 1 53 ? 8.249 -2.599 -7.229 1.00 0.00 53 GLU A C 5
ATOM 5751 O O . GLU A 1 53 ? 9.391 -2.485 -7.674 1.00 0.00 53 GLU A O 5
ATOM 5763 N N . ARG A 1 54 ? 7.349 -1.618 -7.314 1.00 0.00 54 ARG A N 5
ATOM 5764 C CA . ARG A 1 54 ? 7.697 -0.333 -7.925 1.00 0.00 54 ARG A CA 5
ATOM 5765 C C . ARG A 1 54 ? 8.678 0.426 -7.028 1.00 0.00 54 ARG A C 5
ATOM 5766 O O . ARG A 1 54 ? 9.316 1.389 -7.455 1.00 0.00 54 ARG A O 5
ATOM 5787 N N . PHE A 1 55 ? 8.788 -0.018 -5.779 1.00 0.00 55 PHE A N 5
ATOM 5788 C CA . PHE A 1 55 ? 9.760 0.537 -4.845 1.00 0.00 55 PHE A CA 5
ATOM 5789 C C . PHE A 1 55 ? 10.894 -0.458 -4.619 1.00 0.00 55 PHE A C 5
ATOM 5790 O O . PHE A 1 55 ? 11.668 -0.336 -3.668 1.00 0.00 55 PHE A O 5
ATOM 5807 N N . ASP A 1 56 ? 10.959 -1.450 -5.508 1.00 0.00 56 ASP A N 5
ATOM 5808 C CA . ASP A 1 56 ? 12.047 -2.431 -5.546 1.00 0.00 56 ASP A CA 5
ATOM 5809 C C . ASP A 1 56 ? 12.033 -3.341 -4.314 1.00 0.00 56 ASP A C 5
ATOM 5810 O O . ASP A 1 56 ? 13.063 -3.890 -3.919 1.00 0.00 56 ASP A O 5
ATOM 5819 N N . VAL A 1 57 ? 10.861 -3.539 -3.727 1.00 0.00 57 VAL A N 5
ATOM 5820 C CA . VAL A 1 57 ? 10.740 -4.416 -2.573 1.00 0.00 57 VAL A CA 5
ATOM 5821 C C . VAL A 1 57 ? 9.903 -5.637 -2.943 1.00 0.00 57 VAL A C 5
ATOM 5822 O O . VAL A 1 57 ? 9.255 -5.652 -3.989 1.00 0.00 57 VAL A O 5
ATOM 5835 N N . LYS A 1 58 ? 9.948 -6.665 -2.108 1.00 0.00 58 LYS A N 5
ATOM 5836 C CA . LYS A 1 58 ? 9.127 -7.845 -2.310 1.00 0.00 58 LYS A CA 5
ATOM 5837 C C . LYS A 1 58 ? 8.430 -8.235 -1.015 1.00 0.00 58 LYS A C 5
ATOM 5838 O O . LYS A 1 58 ? 9.080 -8.508 -0.003 1.00 0.00 58 LYS A O 5
ATOM 5857 N N . ILE A 1 59 ? 7.113 -8.225 -1.045 1.00 0.00 59 ILE A N 5
ATOM 5858 C CA . ILE A 1 59 ? 6.317 -8.688 0.075 1.00 0.00 59 ILE A CA 5
ATOM 5859 C C . ILE A 1 59 ? 5.463 -9.866 -0.380 1.00 0.00 59 ILE A C 5
ATOM 5860 O O . ILE A 1 59 ? 5.190 -10.012 -1.572 1.00 0.00 59 ILE A O 5
ATOM 5876 N N . PRO A 1 60 ? 5.065 -10.749 0.540 1.00 0.00 60 PRO A N 5
ATOM 5877 C CA . PRO A 1 60 ? 4.158 -11.849 0.214 1.00 0.00 60 PRO A CA 5
ATOM 5878 C C . PRO A 1 60 ? 2.791 -11.335 -0.229 1.00 0.00 60 PRO A C 5
ATOM 5879 O O . PRO A 1 60 ? 2.192 -10.497 0.447 1.00 0.00 60 PRO A O 5
ATOM 5890 N N . ASP A 1 61 ? 2.313 -11.820 -1.376 1.00 0.00 61 ASP A N 5
ATOM 5891 C CA . ASP A 1 61 ? 0.966 -11.497 -1.853 1.00 0.00 61 ASP A CA 5
ATOM 5892 C C . ASP A 1 61 ? -0.046 -11.769 -0.753 1.00 0.00 61 ASP A C 5
ATOM 5893 O O . ASP A 1 61 ? -0.988 -11.000 -0.539 1.00 0.00 61 ASP A O 5
ATOM 5902 N N . ASP A 1 62 ? 0.184 -12.873 -0.050 1.00 0.00 62 ASP A N 5
ATOM 5903 C CA . ASP A 1 62 ? -0.642 -13.275 1.080 1.00 0.00 62 ASP A CA 5
ATOM 5904 C C . ASP A 1 62 ? -0.713 -12.167 2.132 1.00 0.00 62 ASP A C 5
ATOM 5905 O O . ASP A 1 62 ? -1.753 -11.944 2.738 1.00 0.00 62 ASP A O 5
ATOM 5914 N N . ASP A 1 63 ? 0.382 -11.440 2.310 1.00 0.00 63 ASP A N 5
ATOM 5915 C CA . ASP A 1 63 ? 0.470 -10.454 3.381 1.00 0.00 63 ASP A CA 5
ATOM 5916 C C . ASP A 1 63 ? -0.338 -9.202 3.087 1.00 0.00 63 ASP A C 5
ATOM 5917 O O . ASP A 1 63 ? -0.830 -8.569 4.016 1.00 0.00 63 ASP A O 5
ATOM 5926 N N . VAL A 1 64 ? -0.501 -8.844 1.813 1.00 0.00 64 VAL A N 5
ATOM 5927 C CA . VAL A 1 64 ? -1.236 -7.622 1.479 1.00 0.00 64 VAL A CA 5
ATOM 5928 C C . VAL A 1 64 ? -2.678 -7.717 1.973 1.00 0.00 64 VAL A C 5
ATOM 5929 O O . VAL A 1 64 ? -3.220 -6.755 2.500 1.00 0.00 64 VAL A O 5
ATOM 5942 N N . LYS A 1 65 ? -3.292 -8.886 1.822 1.00 0.00 65 LYS A N 5
ATOM 5943 C CA . LYS A 1 65 ? -4.650 -9.091 2.314 1.00 0.00 65 LYS A CA 5
ATOM 5944 C C . LYS A 1 65 ? -4.667 -9.467 3.800 1.00 0.00 65 LYS A C 5
ATOM 5945 O O . LYS A 1 65 ? -5.734 -9.575 4.406 1.00 0.00 65 LYS A O 5
ATOM 5964 N N . ASN A 1 66 ? -3.491 -9.666 4.389 1.00 0.00 66 ASN A N 5
ATOM 5965 C CA . ASN A 1 66 ? -3.408 -9.955 5.822 1.00 0.00 66 ASN A CA 5
ATOM 5966 C C . ASN A 1 66 ? -3.508 -8.668 6.626 1.00 0.00 66 ASN A C 5
ATOM 5967 O O . ASN A 1 66 ? -3.891 -8.678 7.797 1.00 0.00 66 ASN A O 5
ATOM 5978 N N . LEU A 1 67 ? -3.163 -7.559 5.987 1.00 0.00 67 LEU A N 5
ATOM 5979 C CA . LEU A 1 67 ? -3.240 -6.256 6.625 1.00 0.00 67 LEU A CA 5
ATOM 5980 C C . LEU A 1 67 ? -4.557 -5.576 6.285 1.00 0.00 67 LEU A C 5
ATOM 5981 O O . LEU A 1 67 ? -5.077 -5.724 5.183 1.00 0.00 67 LEU A O 5
ATOM 5997 N N . LYS A 1 68 ? -5.106 -4.851 7.250 1.00 0.00 68 LYS A N 5
ATOM 5998 C CA . LYS A 1 68 ? -6.438 -4.284 7.103 1.00 0.00 68 LYS A CA 5
ATOM 5999 C C . LYS A 1 68 ? -6.375 -2.804 6.755 1.00 0.00 68 LYS A C 5
ATOM 6000 O O . LYS A 1 68 ? -7.360 -2.231 6.292 1.00 0.00 68 LYS A O 5
ATOM 6019 N N . THR A 1 69 ? -5.228 -2.180 6.988 1.00 0.00 69 THR A N 5
ATOM 6020 C CA . THR A 1 69 ? -5.068 -0.763 6.705 1.00 0.00 69 THR A CA 5
ATOM 6021 C C . THR A 1 69 ? -3.977 -0.556 5.668 1.00 0.00 69 THR A C 5
ATOM 6022 O O . THR A 1 69 ? -3.089 -1.394 5.523 1.00 0.00 69 THR A O 5
ATOM 6033 N N . VAL A 1 70 ? -4.033 0.562 4.956 1.00 0.00 70 VAL A N 5
ATOM 6034 C CA . VAL A 1 70 ? -2.980 0.900 4.007 1.00 0.00 70 VAL A CA 5
ATOM 6035 C C . VAL A 1 70 ? -1.671 1.148 4.749 1.00 0.00 70 VAL A C 5
ATOM 6036 O O . VAL A 1 70 ? -0.592 0.798 4.268 1.00 0.00 70 VAL A O 5
ATOM 6049 N N . GLY A 1 71 ? -1.786 1.703 5.949 1.00 0.00 71 GLY A N 5
ATOM 6050 C CA . GLY A 1 71 ? -0.619 2.012 6.742 1.00 0.00 71 GLY A CA 5
ATOM 6051 C C . GLY A 1 71 ? 0.216 0.786 7.056 1.00 0.00 71 GLY A C 5
ATOM 6052 O O . GLY A 1 71 ? 1.447 0.866 7.102 1.00 0.00 71 GLY A O 5
ATOM 6056 N N . ASP A 1 72 ? -0.457 -0.347 7.265 1.00 0.00 72 ASP A N 5
ATOM 6057 C CA . ASP A 1 72 ? 0.224 -1.606 7.552 1.00 0.00 72 ASP A CA 5
ATOM 6058 C C . ASP A 1 72 ? 1.168 -1.972 6.424 1.00 0.00 72 ASP A C 5
ATOM 6059 O O . ASP A 1 72 ? 2.369 -2.123 6.640 1.00 0.00 72 ASP A O 5
ATOM 6068 N N . ALA A 1 73 ? 0.616 -2.107 5.218 1.00 0.00 73 ALA A N 5
ATOM 6069 C CA . ALA A 1 73 ? 1.410 -2.436 4.039 1.00 0.00 73 ALA A CA 5
ATOM 6070 C C . ALA A 1 73 ? 2.529 -1.449 3.855 1.00 0.00 73 ALA A C 5
ATOM 6071 O O . ALA A 1 73 ? 3.674 -1.825 3.631 1.00 0.00 73 ALA A O 5
ATOM 6078 N N . THR A 1 74 ? 2.176 -0.182 3.949 1.00 0.00 74 THR A N 5
ATOM 6079 C CA . THR A 1 74 ? 3.108 0.886 3.699 1.00 0.00 74 THR A CA 5
ATOM 6080 C C . THR A 1 74 ? 4.331 0.774 4.611 1.00 0.00 74 THR A C 5
ATOM 6081 O O . THR A 1 74 ? 5.461 0.719 4.131 1.00 0.00 74 THR A O 5
ATOM 6092 N N . LYS A 1 75 ? 4.105 0.697 5.920 1.00 0.00 75 LYS A N 5
ATOM 6093 C CA . LYS A 1 75 ? 5.210 0.625 6.868 1.00 0.00 75 LYS A CA 5
ATOM 6094 C C . LYS A 1 75 ? 5.917 -0.727 6.754 1.00 0.00 75 LYS A C 5
ATOM 6095 O O . LYS A 1 75 ? 7.121 -0.825 6.964 1.00 0.00 75 LYS A O 5
ATOM 6114 N N . TYR A 1 76 ? 5.156 -1.759 6.406 1.00 0.00 76 TYR A N 5
ATOM 6115 C CA . TYR A 1 76 ? 5.709 -3.090 6.152 1.00 0.00 76 TYR A CA 5
ATOM 6116 C C . TYR A 1 76 ? 6.699 -3.030 4.986 1.00 0.00 76 TYR A C 5
ATOM 6117 O O . TYR A 1 76 ? 7.793 -3.591 5.055 1.00 0.00 76 TYR A O 5
ATOM 6135 N N . ILE A 1 77 ? 6.294 -2.338 3.925 1.00 0.00 77 ILE A N 5
ATOM 6136 C CA . ILE A 1 77 ? 7.152 -2.084 2.772 1.00 0.00 77 ILE A CA 5
ATOM 6137 C C . ILE A 1 77 ? 8.399 -1.322 3.192 1.00 0.00 77 ILE A C 5
ATOM 6138 O O . ILE A 1 77 ? 9.515 -1.658 2.803 1.00 0.00 77 ILE A O 5
ATOM 6154 N N . LEU A 1 78 ? 8.191 -0.317 4.016 1.00 0.00 78 LEU A N 5
ATOM 6155 C CA . LEU A 1 78 ? 9.253 0.581 4.429 1.00 0.00 78 LEU A CA 5
ATOM 6156 C C . LEU A 1 78 ? 10.226 -0.091 5.391 1.00 0.00 78 LEU A C 5
ATOM 6157 O O . LEU A 1 78 ? 11.405 0.258 5.438 1.00 0.00 78 LEU A O 5
ATOM 6173 N N . ASP A 1 79 ? 9.730 -1.051 6.154 1.00 0.00 79 ASP A N 5
ATOM 6174 C CA . ASP A 1 79 ? 10.554 -1.755 7.130 1.00 0.00 79 ASP A CA 5
ATOM 6175 C C . ASP A 1 79 ? 11.524 -2.704 6.431 1.00 0.00 79 ASP A C 5
ATOM 6176 O O . ASP A 1 79 ? 12.587 -3.023 6.963 1.00 0.00 79 ASP A O 5
ATOM 6185 N N . HIS A 1 80 ? 11.157 -3.129 5.225 1.00 0.00 80 HIS A N 5
ATOM 6186 C CA . HIS A 1 80 ? 11.966 -4.073 4.458 1.00 0.00 80 HIS A CA 5
ATOM 6187 C C . HIS A 1 80 ? 12.311 -3.500 3.087 1.00 0.00 80 HIS A C 5
ATOM 6188 O O . HIS A 1 80 ? 12.514 -4.247 2.131 1.00 0.00 80 HIS A O 5
ATOM 6203 N N . GLN A 1 81 ? 12.396 -2.178 3.003 1.00 0.00 81 GLN A N 5
ATOM 6204 C CA . GLN A 1 81 ? 12.586 -1.496 1.721 1.00 0.00 81 GLN A CA 5
ATOM 6205 C C . GLN A 1 81 ? 13.971 -1.764 1.126 1.00 0.00 81 GLN A C 5
ATOM 6206 O O . GLN A 1 81 ? 14.847 -2.329 1.781 1.00 0.00 81 GLN A O 5
ATOM 6220 N N . ALA A 1 82 ? 14.157 -1.343 -0.118 1.00 0.00 82 ALA A N 5
ATOM 6221 C CA . ALA A 1 82 ? 15.428 -1.517 -0.805 1.00 0.00 82 ALA A CA 5
ATOM 6222 C C . ALA A 1 82 ? 16.231 -0.220 -0.793 1.00 0.00 82 ALA A C 5
ATOM 6223 O O . ALA A 1 82 ? 17.095 -0.065 0.095 1.00 0.00 82 ALA A O 5
ATOM 6231 N N . MET A 1 1 ? -17.277 7.493 2.653 1.00 0.00 1 MET A N 6
ATOM 6232 C CA . MET A 1 1 ? -16.643 6.929 3.866 1.00 0.00 1 MET A CA 6
ATOM 6233 C C . MET A 1 1 ? -15.312 6.276 3.505 1.00 0.00 1 MET A C 6
ATOM 6234 O O . MET A 1 1 ? -14.585 5.804 4.376 1.00 0.00 1 MET A O 6
ATOM 6250 N N . ALA A 1 2 ? -15.001 6.239 2.213 1.00 0.00 2 ALA A N 6
ATOM 6251 C CA . ALA A 1 2 ? -13.758 5.652 1.747 1.00 0.00 2 ALA A CA 6
ATOM 6252 C C . ALA A 1 2 ? -12.767 6.740 1.363 1.00 0.00 2 ALA A C 6
ATOM 6253 O O . ALA A 1 2 ? -13.136 7.907 1.236 1.00 0.00 2 ALA A O 6
ATOM 6260 N N . ALA A 1 3 ? -11.514 6.359 1.184 1.00 0.00 3 ALA A N 6
ATOM 6261 C CA . ALA A 1 3 ? -10.476 7.310 0.847 1.00 0.00 3 ALA A CA 6
ATOM 6262 C C . ALA A 1 3 ? -10.086 7.168 -0.612 1.00 0.00 3 ALA A C 6
ATOM 6263 O O . ALA A 1 3 ? -10.012 6.056 -1.139 1.00 0.00 3 ALA A O 6
ATOM 6270 N N . THR A 1 4 ? -9.857 8.290 -1.269 1.00 0.00 4 THR A N 6
ATOM 6271 C CA . THR A 1 4 ? -9.450 8.275 -2.656 1.00 0.00 4 THR A CA 6
ATOM 6272 C C . THR A 1 4 ? -7.933 8.142 -2.752 1.00 0.00 4 THR A C 6
ATOM 6273 O O . THR A 1 4 ? -7.272 7.885 -1.747 1.00 0.00 4 THR A O 6
ATOM 6284 N N . GLN A 1 5 ? -7.387 8.339 -3.946 1.00 0.00 5 GLN A N 6
ATOM 6285 C CA . GLN A 1 5 ? -5.979 8.059 -4.212 1.00 0.00 5 GLN A CA 6
ATOM 6286 C C . GLN A 1 5 ? -5.056 8.802 -3.247 1.00 0.00 5 GLN A C 6
ATOM 6287 O O . GLN A 1 5 ? -4.266 8.185 -2.542 1.00 0.00 5 GLN A O 6
ATOM 6301 N N . GLU A 1 6 ? -5.178 10.121 -3.198 1.00 0.00 6 GLU A N 6
ATOM 6302 C CA . GLU A 1 6 ? -4.287 10.939 -2.376 1.00 0.00 6 GLU A CA 6
ATOM 6303 C C . GLU A 1 6 ? -4.474 10.648 -0.888 1.00 0.00 6 GLU A C 6
ATOM 6304 O O . GLU A 1 6 ? -3.517 10.668 -0.115 1.00 0.00 6 GLU A O 6
ATOM 6316 N N . GLU A 1 7 ? -5.708 10.352 -0.505 1.00 0.00 7 GLU A N 6
ATOM 6317 C CA . GLU A 1 7 ? -6.039 10.071 0.884 1.00 0.00 7 GLU A CA 6
ATOM 6318 C C . GLU A 1 7 ? -5.461 8.729 1.312 1.00 0.00 7 GLU A C 6
ATOM 6319 O O . GLU A 1 7 ? -4.780 8.628 2.332 1.00 0.00 7 GLU A O 6
ATOM 6331 N N . ILE A 1 8 ? -5.737 7.701 0.516 1.00 0.00 8 ILE A N 6
ATOM 6332 C CA . ILE A 1 8 ? -5.274 6.354 0.815 1.00 0.00 8 ILE A CA 6
ATOM 6333 C C . ILE A 1 8 ? -3.746 6.298 0.719 1.00 0.00 8 ILE A C 6
ATOM 6334 O O . ILE A 1 8 ? -3.100 5.563 1.458 1.00 0.00 8 ILE A O 6
ATOM 6350 N N . VAL A 1 9 ? -3.179 7.104 -0.177 1.00 0.00 9 VAL A N 6
ATOM 6351 C CA . VAL A 1 9 ? -1.732 7.217 -0.309 1.00 0.00 9 VAL A CA 6
ATOM 6352 C C . VAL A 1 9 ? -1.106 7.683 1.003 1.00 0.00 9 VAL A C 6
ATOM 6353 O O . VAL A 1 9 ? -0.104 7.130 1.441 1.00 0.00 9 VAL A O 6
ATOM 6366 N N . ALA A 1 10 ? -1.715 8.678 1.640 1.00 0.00 10 ALA A N 6
ATOM 6367 C CA . ALA A 1 10 ? -1.236 9.163 2.929 1.00 0.00 10 ALA A CA 6
ATOM 6368 C C . ALA A 1 10 ? -1.316 8.062 3.983 1.00 0.00 10 ALA A C 6
ATOM 6369 O O . ALA A 1 10 ? -0.436 7.937 4.836 1.00 0.00 10 ALA A O 6
ATOM 6376 N N . GLY A 1 11 ? -2.376 7.263 3.914 1.00 0.00 11 GLY A N 6
ATOM 6377 C CA . GLY A 1 11 ? -2.534 6.157 4.838 1.00 0.00 11 GLY A CA 6
ATOM 6378 C C . GLY A 1 11 ? -1.543 5.041 4.563 1.00 0.00 11 GLY A C 6
ATOM 6379 O O . GLY A 1 11 ? -0.954 4.483 5.486 1.00 0.00 11 GLY A O 6
ATOM 6383 N N . LEU A 1 12 ? -1.359 4.724 3.287 1.00 0.00 12 LEU A N 6
ATOM 6384 C CA . LEU A 1 12 ? -0.388 3.723 2.869 1.00 0.00 12 LEU A CA 6
ATOM 6385 C C . LEU A 1 12 ? 1.017 4.195 3.239 1.00 0.00 12 LEU A C 6
ATOM 6386 O O . LEU A 1 12 ? 1.840 3.419 3.714 1.00 0.00 12 LEU A O 6
ATOM 6402 N N . ALA A 1 13 ? 1.263 5.483 3.033 1.00 0.00 13 ALA A N 6
ATOM 6403 C CA . ALA A 1 13 ? 2.532 6.108 3.386 1.00 0.00 13 ALA A CA 6
ATOM 6404 C C . ALA A 1 13 ? 2.833 5.937 4.864 1.00 0.00 13 ALA A C 6
ATOM 6405 O O . ALA A 1 13 ? 3.914 5.487 5.241 1.00 0.00 13 ALA A O 6
ATOM 6412 N N . GLU A 1 14 ? 1.863 6.304 5.689 1.00 0.00 14 GLU A N 6
ATOM 6413 C CA . GLU A 1 14 ? 1.957 6.150 7.132 1.00 0.00 14 GLU A CA 6
ATOM 6414 C C . GLU A 1 14 ? 2.284 4.703 7.487 1.00 0.00 14 GLU A C 6
ATOM 6415 O O . GLU A 1 14 ? 3.079 4.423 8.382 1.00 0.00 14 GLU A O 6
ATOM 6427 N N . ILE A 1 15 ? 1.666 3.796 6.750 1.00 0.00 15 ILE A N 6
ATOM 6428 C CA . ILE A 1 15 ? 1.831 2.369 6.951 1.00 0.00 15 ILE A CA 6
ATOM 6429 C C . ILE A 1 15 ? 3.243 1.892 6.590 1.00 0.00 15 ILE A C 6
ATOM 6430 O O . ILE A 1 15 ? 3.912 1.246 7.395 1.00 0.00 15 ILE A O 6
ATOM 6446 N N . VAL A 1 16 ? 3.703 2.215 5.388 1.00 0.00 16 VAL A N 6
ATOM 6447 C CA . VAL A 1 16 ? 5.021 1.766 4.947 1.00 0.00 16 VAL A CA 6
ATOM 6448 C C . VAL A 1 16 ? 6.112 2.457 5.762 1.00 0.00 16 VAL A C 6
ATOM 6449 O O . VAL A 1 16 ? 7.239 1.972 5.855 1.00 0.00 16 VAL A O 6
ATOM 6462 N N . ASN A 1 17 ? 5.769 3.605 6.331 1.00 0.00 17 ASN A N 6
ATOM 6463 C CA . ASN A 1 17 ? 6.665 4.323 7.229 1.00 0.00 17 ASN A CA 6
ATOM 6464 C C . ASN A 1 17 ? 7.028 3.452 8.434 1.00 0.00 17 ASN A C 6
ATOM 6465 O O . ASN A 1 17 ? 8.131 3.549 8.972 1.00 0.00 17 ASN A O 6
ATOM 6476 N N . GLU A 1 18 ? 6.096 2.589 8.842 1.00 0.00 18 GLU A N 6
ATOM 6477 C CA . GLU A 1 18 ? 6.336 1.659 9.941 1.00 0.00 18 GLU A CA 6
ATOM 6478 C C . GLU A 1 18 ? 7.207 0.497 9.474 1.00 0.00 18 GLU A C 6
ATOM 6479 O O . GLU A 1 18 ? 7.904 -0.142 10.266 1.00 0.00 18 GLU A O 6
ATOM 6491 N N . ILE A 1 19 ? 7.159 0.238 8.176 1.00 0.00 19 ILE A N 6
ATOM 6492 C CA . ILE A 1 19 ? 7.882 -0.873 7.581 1.00 0.00 19 ILE A CA 6
ATOM 6493 C C . ILE A 1 19 ? 9.340 -0.521 7.323 1.00 0.00 19 ILE A C 6
ATOM 6494 O O . ILE A 1 19 ? 10.251 -1.211 7.784 1.00 0.00 19 ILE A O 6
ATOM 6510 N N . ALA A 1 20 ? 9.552 0.564 6.604 1.00 0.00 20 ALA A N 6
ATOM 6511 C CA . ALA A 1 20 ? 10.880 0.922 6.155 1.00 0.00 20 ALA A CA 6
ATOM 6512 C C . ALA A 1 20 ? 11.162 2.393 6.412 1.00 0.00 20 ALA A C 6
ATOM 6513 O O . ALA A 1 20 ? 11.851 2.734 7.371 1.00 0.00 20 ALA A O 6
ATOM 6520 N N . GLY A 1 21 ? 10.628 3.270 5.569 1.00 0.00 21 GLY A N 6
ATOM 6521 C CA . GLY A 1 21 ? 10.791 4.688 5.815 1.00 0.00 21 GLY A CA 6
ATOM 6522 C C . GLY A 1 21 ? 10.774 5.555 4.567 1.00 0.00 21 GLY A C 6
ATOM 6523 O O . GLY A 1 21 ? 11.740 6.271 4.299 1.00 0.00 21 GLY A O 6
ATOM 6527 N N . ILE A 1 22 ? 9.699 5.485 3.791 1.00 0.00 22 ILE A N 6
ATOM 6528 C CA . ILE A 1 22 ? 9.443 6.502 2.777 1.00 0.00 22 ILE A CA 6
ATOM 6529 C C . ILE A 1 22 ? 8.596 7.599 3.411 1.00 0.00 22 ILE A C 6
ATOM 6530 O O . ILE A 1 22 ? 7.598 7.305 4.076 1.00 0.00 22 ILE A O 6
ATOM 6546 N N . PRO A 1 23 ? 9.005 8.868 3.262 1.00 0.00 23 PRO A N 6
ATOM 6547 C CA . PRO A 1 23 ? 8.240 10.004 3.781 1.00 0.00 23 PRO A CA 6
ATOM 6548 C C . PRO A 1 23 ? 6.791 9.986 3.298 1.00 0.00 23 PRO A C 6
ATOM 6549 O O . PRO A 1 23 ? 6.507 9.550 2.182 1.00 0.00 23 PRO A O 6
ATOM 6560 N N . VAL A 1 24 ? 5.877 10.471 4.135 1.00 0.00 24 VAL A N 6
ATOM 6561 C CA . VAL A 1 24 ? 4.453 10.448 3.810 1.00 0.00 24 VAL A CA 6
ATOM 6562 C C . VAL A 1 24 ? 4.155 11.257 2.550 1.00 0.00 24 VAL A C 6
ATOM 6563 O O . VAL A 1 24 ? 3.187 10.993 1.841 1.00 0.00 24 VAL A O 6
ATOM 6576 N N . GLU A 1 25 ? 5.002 12.239 2.283 1.00 0.00 25 GLU A N 6
ATOM 6577 C CA . GLU A 1 25 ? 4.863 13.085 1.108 1.00 0.00 25 GLU A CA 6
ATOM 6578 C C . GLU A 1 25 ? 5.435 12.413 -0.142 1.00 0.00 25 GLU A C 6
ATOM 6579 O O . GLU A 1 25 ? 5.131 12.820 -1.263 1.00 0.00 25 GLU A O 6
ATOM 6591 N N . ASP A 1 26 ? 6.262 11.391 0.050 1.00 0.00 26 ASP A N 6
ATOM 6592 C CA . ASP A 1 26 ? 7.012 10.806 -1.060 1.00 0.00 26 ASP A CA 6
ATOM 6593 C C . ASP A 1 26 ? 6.315 9.577 -1.638 1.00 0.00 26 ASP A C 6
ATOM 6594 O O . ASP A 1 26 ? 6.652 9.120 -2.731 1.00 0.00 26 ASP A O 6
ATOM 6603 N N . VAL A 1 27 ? 5.358 9.031 -0.902 1.00 0.00 27 VAL A N 6
ATOM 6604 C CA . VAL A 1 27 ? 4.624 7.868 -1.378 1.00 0.00 27 VAL A CA 6
ATOM 6605 C C . VAL A 1 27 ? 3.741 8.240 -2.559 1.00 0.00 27 VAL A C 6
ATOM 6606 O O . VAL A 1 27 ? 2.956 9.185 -2.504 1.00 0.00 27 VAL A O 6
ATOM 6619 N N . LYS A 1 28 ? 3.906 7.492 -3.635 1.00 0.00 28 LYS A N 6
ATOM 6620 C CA . LYS A 1 28 ? 3.232 7.760 -4.890 1.00 0.00 28 LYS A CA 6
ATOM 6621 C C . LYS A 1 28 ? 2.800 6.441 -5.501 1.00 0.00 28 LYS A C 6
ATOM 6622 O O . LYS A 1 28 ? 3.173 5.384 -5.003 1.00 0.00 28 LYS A O 6
ATOM 6641 N N . LEU A 1 29 ? 2.050 6.490 -6.588 1.00 0.00 29 LEU A N 6
ATOM 6642 C CA . LEU A 1 29 ? 1.733 5.278 -7.334 1.00 0.00 29 LEU A CA 6
ATOM 6643 C C . LEU A 1 29 ? 2.904 4.950 -8.254 1.00 0.00 29 LEU A C 6
ATOM 6644 O O . LEU A 1 29 ? 2.923 3.932 -8.944 1.00 0.00 29 LEU A O 6
ATOM 6660 N N . ASP A 1 30 ? 3.880 5.842 -8.225 1.00 0.00 30 ASP A N 6
ATOM 6661 C CA . ASP A 1 30 ? 4.997 5.843 -9.156 1.00 0.00 30 ASP A CA 6
ATOM 6662 C C . ASP A 1 30 ? 6.230 5.129 -8.596 1.00 0.00 30 ASP A C 6
ATOM 6663 O O . ASP A 1 30 ? 7.029 4.579 -9.352 1.00 0.00 30 ASP A O 6
ATOM 6672 N N . LYS A 1 31 ? 6.381 5.099 -7.276 1.00 0.00 31 LYS A N 6
ATOM 6673 C CA . LYS A 1 31 ? 7.588 4.536 -6.696 1.00 0.00 31 LYS A CA 6
ATOM 6674 C C . LYS A 1 31 ? 7.383 3.051 -6.403 1.00 0.00 31 LYS A C 6
ATOM 6675 O O . LYS A 1 31 ? 6.285 2.621 -6.045 1.00 0.00 31 LYS A O 6
ATOM 6694 N N . SER A 1 32 ? 8.430 2.268 -6.584 1.00 0.00 32 SER A N 6
ATOM 6695 C CA . SER A 1 32 ? 8.317 0.823 -6.504 1.00 0.00 32 SER A CA 6
ATOM 6696 C C . SER A 1 32 ? 8.423 0.345 -5.059 1.00 0.00 32 SER A C 6
ATOM 6697 O O . SER A 1 32 ? 9.288 0.796 -4.312 1.00 0.00 32 SER A O 6
ATOM 6705 N N . PHE A 1 33 ? 7.539 -0.572 -4.678 1.00 0.00 33 PHE A N 6
ATOM 6706 C CA . PHE A 1 33 ? 7.511 -1.126 -3.329 1.00 0.00 33 PHE A CA 6
ATOM 6707 C C . PHE A 1 33 ? 8.823 -1.825 -3.024 1.00 0.00 33 PHE A C 6
ATOM 6708 O O . PHE A 1 33 ? 9.442 -1.595 -1.987 1.00 0.00 33 PHE A O 6
ATOM 6725 N N . THR A 1 34 ? 9.248 -2.658 -3.957 1.00 0.00 34 THR A N 6
ATOM 6726 C CA . THR A 1 34 ? 10.454 -3.445 -3.795 1.00 0.00 34 THR A CA 6
ATOM 6727 C C . THR A 1 34 ? 11.699 -2.561 -3.761 1.00 0.00 34 THR A C 6
ATOM 6728 O O . THR A 1 34 ? 12.630 -2.812 -2.998 1.00 0.00 34 THR A O 6
ATOM 6739 N N . ASP A 1 35 ? 11.700 -1.518 -4.582 1.00 0.00 35 ASP A N 6
ATOM 6740 C CA . ASP A 1 35 ? 12.884 -0.680 -4.742 1.00 0.00 35 ASP A CA 6
ATOM 6741 C C . ASP A 1 35 ? 12.869 0.520 -3.793 1.00 0.00 35 ASP A C 6
ATOM 6742 O O . ASP A 1 35 ? 13.698 0.625 -2.891 1.00 0.00 35 ASP A O 6
ATOM 6751 N N . ASP A 1 36 ? 11.903 1.407 -4.004 1.00 0.00 36 ASP A N 6
ATOM 6752 C CA . ASP A 1 36 ? 11.821 2.673 -3.271 1.00 0.00 36 ASP A CA 6
ATOM 6753 C C . ASP A 1 36 ? 11.462 2.459 -1.814 1.00 0.00 36 ASP A C 6
ATOM 6754 O O . ASP A 1 36 ? 12.095 3.016 -0.922 1.00 0.00 36 ASP A O 6
ATOM 6763 N N . LEU A 1 37 ? 10.429 1.659 -1.582 1.00 0.00 37 LEU A N 6
ATOM 6764 C CA . LEU A 1 37 ? 9.861 1.504 -0.249 1.00 0.00 37 LEU A CA 6
ATOM 6765 C C . LEU A 1 37 ? 10.756 0.646 0.632 1.00 0.00 37 LEU A C 6
ATOM 6766 O O . LEU A 1 37 ? 10.471 0.488 1.814 1.00 0.00 37 LEU A O 6
ATOM 6782 N N . ASP A 1 38 ? 11.831 0.107 0.044 1.00 0.00 38 ASP A N 6
ATOM 6783 C CA . ASP A 1 38 ? 12.760 -0.774 0.758 1.00 0.00 38 ASP A CA 6
ATOM 6784 C C . ASP A 1 38 ? 11.972 -1.870 1.468 1.00 0.00 38 ASP A C 6
ATOM 6785 O O . ASP A 1 38 ? 12.015 -2.008 2.690 1.00 0.00 38 ASP A O 6
ATOM 6794 N N . VAL A 1 39 ? 11.225 -2.636 0.694 1.00 0.00 39 VAL A N 6
ATOM 6795 C CA . VAL A 1 39 ? 10.288 -3.572 1.270 1.00 0.00 39 VAL A CA 6
ATOM 6796 C C . VAL A 1 39 ? 10.564 -5.001 0.811 1.00 0.00 39 VAL A C 6
ATOM 6797 O O . VAL A 1 39 ? 11.112 -5.229 -0.269 1.00 0.00 39 VAL A O 6
ATOM 6810 N N . ASP A 1 40 ? 10.193 -5.953 1.656 1.00 0.00 40 ASP A N 6
ATOM 6811 C CA . ASP A 1 40 ? 10.332 -7.371 1.342 1.00 0.00 40 ASP A CA 6
ATOM 6812 C C . ASP A 1 40 ? 8.957 -8.037 1.357 1.00 0.00 40 ASP A C 6
ATOM 6813 O O . ASP A 1 40 ? 8.011 -7.477 1.908 1.00 0.00 40 ASP A O 6
ATOM 6822 N N . SER A 1 41 ? 8.866 -9.217 0.746 1.00 0.00 41 SER A N 6
ATOM 6823 C CA . SER A 1 41 ? 7.635 -10.005 0.686 1.00 0.00 41 SER A CA 6
ATOM 6824 C C . SER A 1 41 ? 6.827 -9.973 1.992 1.00 0.00 41 SER A C 6
ATOM 6825 O O . SER A 1 41 ? 5.669 -9.555 1.998 1.00 0.00 41 SER A O 6
ATOM 6833 N N . LEU A 1 42 ? 7.430 -10.391 3.095 1.00 0.00 42 LEU A N 6
ATOM 6834 C CA . LEU A 1 42 ? 6.708 -10.437 4.359 1.00 0.00 42 LEU A CA 6
ATOM 6835 C C . LEU A 1 42 ? 6.525 -9.037 4.914 1.00 0.00 42 LEU A C 6
ATOM 6836 O O . LEU A 1 42 ? 5.446 -8.678 5.365 1.00 0.00 42 LEU A O 6
ATOM 6852 N N . SER A 1 43 ? 7.592 -8.266 4.860 1.00 0.00 43 SER A N 6
ATOM 6853 C CA . SER A 1 43 ? 7.593 -6.884 5.306 1.00 0.00 43 SER A CA 6
ATOM 6854 C C . SER A 1 43 ? 6.359 -6.124 4.798 1.00 0.00 43 SER A C 6
ATOM 6855 O O . SER A 1 43 ? 5.534 -5.626 5.592 1.00 0.00 43 SER A O 6
ATOM 6863 N N . MET A 1 44 ? 6.215 -6.078 3.475 1.00 0.00 44 MET A N 6
ATOM 6864 C CA . MET A 1 44 ? 5.107 -5.377 2.844 1.00 0.00 44 MET A CA 6
ATOM 6865 C C . MET A 1 44 ? 3.777 -5.975 3.273 1.00 0.00 44 MET A C 6
ATOM 6866 O O . MET A 1 44 ? 2.894 -5.265 3.729 1.00 0.00 44 MET A O 6
ATOM 6880 N N . VAL A 1 45 ? 3.653 -7.283 3.175 1.00 0.00 45 VAL A N 6
ATOM 6881 C CA . VAL A 1 45 ? 2.402 -7.939 3.511 1.00 0.00 45 VAL A CA 6
ATOM 6882 C C . VAL A 1 45 ? 2.064 -7.756 4.995 1.00 0.00 45 VAL A C 6
ATOM 6883 O O . VAL A 1 45 ? 0.912 -7.823 5.385 1.00 0.00 45 VAL A O 6
ATOM 6896 N N . GLU A 1 46 ? 3.064 -7.468 5.812 1.00 0.00 46 GLU A N 6
ATOM 6897 C CA . GLU A 1 46 ? 2.832 -7.293 7.239 1.00 0.00 46 GLU A CA 6
ATOM 6898 C C . GLU A 1 46 ? 2.064 -6.014 7.522 1.00 0.00 46 GLU A C 6
ATOM 6899 O O . GLU A 1 46 ? 0.894 -6.050 7.928 1.00 0.00 46 GLU A O 6
ATOM 6911 N N . VAL A 1 47 ? 2.676 -4.879 7.253 1.00 0.00 47 VAL A N 6
ATOM 6912 C CA . VAL A 1 47 ? 2.040 -3.641 7.639 1.00 0.00 47 VAL A CA 6
ATOM 6913 C C . VAL A 1 47 ? 1.141 -3.121 6.522 1.00 0.00 47 VAL A C 6
ATOM 6914 O O . VAL A 1 47 ? 0.200 -2.375 6.778 1.00 0.00 47 VAL A O 6
ATOM 6927 N N . VAL A 1 48 ? 1.383 -3.550 5.286 1.00 0.00 48 VAL A N 6
ATOM 6928 C CA . VAL A 1 48 ? 0.549 -3.094 4.174 1.00 0.00 48 VAL A CA 6
ATOM 6929 C C . VAL A 1 48 ? -0.762 -3.879 4.142 1.00 0.00 48 VAL A C 6
ATOM 6930 O O . VAL A 1 48 ? -1.772 -3.388 3.648 1.00 0.00 48 VAL A O 6
ATOM 6943 N N . VAL A 1 49 ? -0.763 -5.086 4.711 1.00 0.00 49 VAL A N 6
ATOM 6944 C CA . VAL A 1 49 ? -2.020 -5.783 4.970 1.00 0.00 49 VAL A CA 6
ATOM 6945 C C . VAL A 1 49 ? -2.758 -5.066 6.093 1.00 0.00 49 VAL A C 6
ATOM 6946 O O . VAL A 1 49 ? -3.976 -4.886 6.047 1.00 0.00 49 VAL A O 6
ATOM 6959 N N . ALA A 1 50 ? -2.003 -4.610 7.091 1.00 0.00 50 ALA A N 6
ATOM 6960 C CA . ALA A 1 50 ? -2.570 -3.740 8.113 1.00 0.00 50 ALA A CA 6
ATOM 6961 C C . ALA A 1 50 ? -3.119 -2.453 7.482 1.00 0.00 50 ALA A C 6
ATOM 6962 O O . ALA A 1 50 ? -3.972 -1.779 8.064 1.00 0.00 50 ALA A O 6
ATOM 6969 N N . ALA A 1 51 ? -2.626 -2.125 6.288 1.00 0.00 51 ALA A N 6
ATOM 6970 C CA . ALA A 1 51 ? -3.076 -0.943 5.560 1.00 0.00 51 ALA A CA 6
ATOM 6971 C C . ALA A 1 51 ? -4.333 -1.220 4.755 1.00 0.00 51 ALA A C 6
ATOM 6972 O O . ALA A 1 51 ? -5.277 -0.437 4.789 1.00 0.00 51 ALA A O 6
ATOM 6979 N N . GLU A 1 52 ? -4.353 -2.326 4.028 1.00 0.00 52 GLU A N 6
ATOM 6980 C CA . GLU A 1 52 ? -5.475 -2.619 3.154 1.00 0.00 52 GLU A CA 6
ATOM 6981 C C . GLU A 1 52 ? -6.745 -2.793 3.972 1.00 0.00 52 GLU A C 6
ATOM 6982 O O . GLU A 1 52 ? -7.782 -2.194 3.678 1.00 0.00 52 GLU A O 6
ATOM 6994 N N . GLU A 1 53 ? -6.642 -3.560 5.040 1.00 0.00 53 GLU A N 6
ATOM 6995 C CA . GLU A 1 53 ? -7.796 -3.876 5.852 1.00 0.00 53 GLU A CA 6
ATOM 6996 C C . GLU A 1 53 ? -8.327 -2.660 6.612 1.00 0.00 53 GLU A C 6
ATOM 6997 O O . GLU A 1 53 ? -9.510 -2.622 6.952 1.00 0.00 53 GLU A O 6
ATOM 7009 N N . ARG A 1 54 ? -7.474 -1.666 6.876 1.00 0.00 54 ARG A N 6
ATOM 7010 C CA . ARG A 1 54 ? -7.920 -0.478 7.606 1.00 0.00 54 ARG A CA 6
ATOM 7011 C C . ARG A 1 54 ? -8.756 0.417 6.696 1.00 0.00 54 ARG A C 6
ATOM 7012 O O . ARG A 1 54 ? -9.504 1.270 7.171 1.00 0.00 54 ARG A O 6
ATOM 7033 N N . PHE A 1 55 ? -8.626 0.216 5.384 1.00 0.00 55 PHE A N 6
ATOM 7034 C CA . PHE A 1 55 ? -9.484 0.894 4.421 1.00 0.00 55 PHE A CA 6
ATOM 7035 C C . PHE A 1 55 ? -10.629 -0.033 4.023 1.00 0.00 55 PHE A C 6
ATOM 7036 O O . PHE A 1 55 ? -11.381 0.242 3.089 1.00 0.00 55 PHE A O 6
ATOM 7053 N N . ASP A 1 56 ? -10.726 -1.135 4.763 1.00 0.00 56 ASP A N 6
ATOM 7054 C CA . ASP A 1 56 ? -11.806 -2.110 4.635 1.00 0.00 56 ASP A CA 6
ATOM 7055 C C . ASP A 1 56 ? -11.772 -2.837 3.289 1.00 0.00 56 ASP A C 6
ATOM 7056 O O . ASP A 1 56 ? -12.762 -2.885 2.556 1.00 0.00 56 ASP A O 6
ATOM 7065 N N . VAL A 1 57 ? -10.611 -3.394 2.973 1.00 0.00 57 VAL A N 6
ATOM 7066 C CA . VAL A 1 57 ? -10.460 -4.279 1.833 1.00 0.00 57 VAL A CA 6
ATOM 7067 C C . VAL A 1 57 ? -9.588 -5.461 2.246 1.00 0.00 57 VAL A C 6
ATOM 7068 O O . VAL A 1 57 ? -8.792 -5.344 3.176 1.00 0.00 57 VAL A O 6
ATOM 7081 N N . LYS A 1 58 ? -9.779 -6.602 1.607 1.00 0.00 58 LYS A N 6
ATOM 7082 C CA . LYS A 1 58 ? -8.962 -7.770 1.891 1.00 0.00 58 LYS A CA 6
ATOM 7083 C C . LYS A 1 58 ? -8.505 -8.429 0.598 1.00 0.00 58 LYS A C 6
ATOM 7084 O O . LYS A 1 58 ? -9.319 -8.982 -0.150 1.00 0.00 58 LYS A O 6
ATOM 7103 N N . ILE A 1 59 ? -7.212 -8.365 0.332 1.00 0.00 59 ILE A N 6
ATOM 7104 C CA . ILE A 1 59 ? -6.648 -8.987 -0.852 1.00 0.00 59 ILE A CA 6
ATOM 7105 C C . ILE A 1 59 ? -5.803 -10.190 -0.438 1.00 0.00 59 ILE A C 6
ATOM 7106 O O . ILE A 1 59 ? -5.508 -10.361 0.744 1.00 0.00 59 ILE A O 6
ATOM 7122 N N . PRO A 1 60 ? -5.441 -11.075 -1.376 1.00 0.00 60 PRO A N 6
ATOM 7123 C CA . PRO A 1 60 ? -4.545 -12.190 -1.075 1.00 0.00 60 PRO A CA 6
ATOM 7124 C C . PRO A 1 60 ? -3.158 -11.697 -0.676 1.00 0.00 60 PRO A C 6
ATOM 7125 O O . PRO A 1 60 ? -2.604 -10.812 -1.324 1.00 0.00 60 PRO A O 6
ATOM 7136 N N . ASP A 1 61 ? -2.606 -12.274 0.390 1.00 0.00 61 ASP A N 6
ATOM 7137 C CA . ASP A 1 61 ? -1.271 -11.906 0.878 1.00 0.00 61 ASP A CA 6
ATOM 7138 C C . ASP A 1 61 ? -0.266 -11.956 -0.263 1.00 0.00 61 ASP A C 6
ATOM 7139 O O . ASP A 1 61 ? 0.569 -11.067 -0.430 1.00 0.00 61 ASP A O 6
ATOM 7148 N N . ASP A 1 62 ? -0.375 -13.015 -1.049 1.00 0.00 62 ASP A N 6
ATOM 7149 C CA . ASP A 1 62 ? 0.495 -13.238 -2.195 1.00 0.00 62 ASP A CA 6
ATOM 7150 C C . ASP A 1 62 ? 0.443 -12.074 -3.184 1.00 0.00 62 ASP A C 6
ATOM 7151 O O . ASP A 1 62 ? 1.444 -11.754 -3.828 1.00 0.00 62 ASP A O 6
ATOM 7160 N N . ASP A 1 63 ? -0.709 -11.418 -3.272 1.00 0.00 63 ASP A N 6
ATOM 7161 C CA . ASP A 1 63 ? -0.916 -10.382 -4.275 1.00 0.00 63 ASP A CA 6
ATOM 7162 C C . ASP A 1 63 ? -0.151 -9.111 -3.920 1.00 0.00 63 ASP A C 6
ATOM 7163 O O . ASP A 1 63 ? 0.363 -8.435 -4.808 1.00 0.00 63 ASP A O 6
ATOM 7172 N N . VAL A 1 64 ? -0.049 -8.795 -2.622 1.00 0.00 64 VAL A N 6
ATOM 7173 C CA . VAL A 1 64 ? 0.721 -7.626 -2.186 1.00 0.00 64 VAL A CA 6
ATOM 7174 C C . VAL A 1 64 ? 2.164 -7.757 -2.658 1.00 0.00 64 VAL A C 6
ATOM 7175 O O . VAL A 1 64 ? 2.754 -6.805 -3.156 1.00 0.00 64 VAL A O 6
ATOM 7188 N N . LYS A 1 65 ? 2.714 -8.957 -2.527 1.00 0.00 65 LYS A N 6
ATOM 7189 C CA . LYS A 1 65 ? 4.080 -9.231 -2.964 1.00 0.00 65 LYS A CA 6
ATOM 7190 C C . LYS A 1 65 ? 4.155 -9.326 -4.493 1.00 0.00 65 LYS A C 6
ATOM 7191 O O . LYS A 1 65 ? 5.219 -9.149 -5.091 1.00 0.00 65 LYS A O 6
ATOM 7210 N N . ASN A 1 66 ? 3.020 -9.576 -5.125 1.00 0.00 66 ASN A N 6
ATOM 7211 C CA . ASN A 1 66 ? 2.970 -9.728 -6.573 1.00 0.00 66 ASN A CA 6
ATOM 7212 C C . ASN A 1 66 ? 3.128 -8.365 -7.248 1.00 0.00 66 ASN A C 6
ATOM 7213 O O . ASN A 1 66 ? 3.641 -8.264 -8.361 1.00 0.00 66 ASN A O 6
ATOM 7224 N N . LEU A 1 67 ? 2.708 -7.314 -6.555 1.00 0.00 67 LEU A N 6
ATOM 7225 C CA . LEU A 1 67 ? 2.837 -5.958 -7.077 1.00 0.00 67 LEU A CA 6
ATOM 7226 C C . LEU A 1 67 ? 4.186 -5.354 -6.702 1.00 0.00 67 LEU A C 6
ATOM 7227 O O . LEU A 1 67 ? 4.658 -5.502 -5.575 1.00 0.00 67 LEU A O 6
ATOM 7243 N N . LYS A 1 68 ? 4.809 -4.683 -7.665 1.00 0.00 68 LYS A N 6
ATOM 7244 C CA . LYS A 1 68 ? 6.181 -4.211 -7.503 1.00 0.00 68 LYS A CA 6
ATOM 7245 C C . LYS A 1 68 ? 6.246 -2.732 -7.130 1.00 0.00 68 LYS A C 6
ATOM 7246 O O . LYS A 1 68 ? 7.295 -2.244 -6.715 1.00 0.00 68 LYS A O 6
ATOM 7265 N N . THR A 1 69 ? 5.146 -2.011 -7.294 1.00 0.00 69 THR A N 6
ATOM 7266 C CA . THR A 1 69 ? 5.100 -0.606 -6.902 1.00 0.00 69 THR A CA 6
ATOM 7267 C C . THR A 1 69 ? 4.100 -0.427 -5.775 1.00 0.00 69 THR A C 6
ATOM 7268 O O . THR A 1 69 ? 3.207 -1.256 -5.606 1.00 0.00 69 THR A O 6
ATOM 7279 N N . VAL A 1 70 ? 4.235 0.638 -4.995 1.00 0.00 70 VAL A N 6
ATOM 7280 C CA . VAL A 1 70 ? 3.263 0.902 -3.948 1.00 0.00 70 VAL A CA 6
ATOM 7281 C C . VAL A 1 70 ? 1.940 1.323 -4.578 1.00 0.00 70 VAL A C 6
ATOM 7282 O O . VAL A 1 70 ? 0.865 1.119 -4.010 1.00 0.00 70 VAL A O 6
ATOM 7295 N N . GLY A 1 71 ? 2.030 1.847 -5.793 1.00 0.00 71 GLY A N 6
ATOM 7296 C CA . GLY A 1 71 ? 0.853 2.276 -6.505 1.00 0.00 71 GLY A CA 6
ATOM 7297 C C . GLY A 1 71 ? -0.082 1.132 -6.837 1.00 0.00 71 GLY A C 6
ATOM 7298 O O . GLY A 1 71 ? -1.301 1.291 -6.784 1.00 0.00 71 GLY A O 6
ATOM 7302 N N . ASP A 1 72 ? 0.491 -0.021 -7.170 1.00 0.00 72 ASP A N 6
ATOM 7303 C CA . ASP A 1 72 ? -0.297 -1.194 -7.539 1.00 0.00 72 ASP A CA 6
ATOM 7304 C C . ASP A 1 72 ? -1.269 -1.567 -6.427 1.00 0.00 72 ASP A C 6
ATOM 7305 O O . ASP A 1 72 ? -2.476 -1.605 -6.644 1.00 0.00 72 ASP A O 6
ATOM 7314 N N . ALA A 1 73 ? -0.735 -1.831 -5.233 1.00 0.00 73 ALA A N 6
ATOM 7315 C CA . ALA A 1 73 ? -1.563 -2.182 -4.077 1.00 0.00 73 ALA A CA 6
ATOM 7316 C C . ALA A 1 73 ? -2.594 -1.122 -3.820 1.00 0.00 73 ALA A C 6
ATOM 7317 O O . ALA A 1 73 ? -3.774 -1.408 -3.663 1.00 0.00 73 ALA A O 6
ATOM 7324 N N . THR A 1 74 ? -2.121 0.103 -3.769 1.00 0.00 74 THR A N 6
ATOM 7325 C CA . THR A 1 74 ? -2.960 1.228 -3.468 1.00 0.00 74 THR A CA 6
ATOM 7326 C C . THR A 1 74 ? -4.148 1.295 -4.427 1.00 0.00 74 THR A C 6
ATOM 7327 O O . THR A 1 74 ? -5.295 1.369 -3.997 1.00 0.00 74 THR A O 6
ATOM 7338 N N . LYS A 1 75 ? -3.865 1.223 -5.723 1.00 0.00 75 LYS A N 6
ATOM 7339 C CA . LYS A 1 75 ? -4.906 1.285 -6.738 1.00 0.00 75 LYS A CA 6
ATOM 7340 C C . LYS A 1 75 ? -5.786 0.037 -6.674 1.00 0.00 75 LYS A C 6
ATOM 7341 O O . LYS A 1 75 ? -6.978 0.089 -6.971 1.00 0.00 75 LYS A O 6
ATOM 7360 N N . TYR A 1 76 ? -5.181 -1.079 -6.276 1.00 0.00 76 TYR A N 6
ATOM 7361 C CA . TYR A 1 76 ? -5.889 -2.348 -6.118 1.00 0.00 76 TYR A CA 6
ATOM 7362 C C . TYR A 1 76 ? -6.892 -2.240 -4.973 1.00 0.00 76 TYR A C 6
ATOM 7363 O O . TYR A 1 76 ? -8.033 -2.695 -5.081 1.00 0.00 76 TYR A O 6
ATOM 7381 N N . ILE A 1 77 ? -6.445 -1.619 -3.882 1.00 0.00 77 ILE A N 6
ATOM 7382 C CA . ILE A 1 77 ? -7.302 -1.321 -2.741 1.00 0.00 77 ILE A CA 6
ATOM 7383 C C . ILE A 1 77 ? -8.458 -0.426 -3.169 1.00 0.00 77 ILE A C 6
ATOM 7384 O O . ILE A 1 77 ? -9.599 -0.613 -2.757 1.00 0.00 77 ILE A O 6
ATOM 7400 N N . LEU A 1 78 ? -8.144 0.527 -4.023 1.00 0.00 78 LEU A N 6
ATOM 7401 C CA . LEU A 1 78 ? -9.101 1.531 -4.455 1.00 0.00 78 LEU A CA 6
ATOM 7402 C C . LEU A 1 78 ? -10.139 0.956 -5.414 1.00 0.00 78 LEU A C 6
ATOM 7403 O O . LEU A 1 78 ? -11.319 1.299 -5.347 1.00 0.00 78 LEU A O 6
ATOM 7419 N N . ASP A 1 79 ? -9.699 0.076 -6.298 1.00 0.00 79 ASP A N 6
ATOM 7420 C CA . ASP A 1 79 ? -10.584 -0.504 -7.301 1.00 0.00 79 ASP A CA 6
ATOM 7421 C C . ASP A 1 79 ? -11.480 -1.583 -6.693 1.00 0.00 79 ASP A C 6
ATOM 7422 O O . ASP A 1 79 ? -12.591 -1.817 -7.165 1.00 0.00 79 ASP A O 6
ATOM 7431 N N . HIS A 1 80 ? -11.005 -2.223 -5.628 1.00 0.00 80 HIS A N 6
ATOM 7432 C CA . HIS A 1 80 ? -11.742 -3.325 -5.015 1.00 0.00 80 HIS A CA 6
ATOM 7433 C C . HIS A 1 80 ? -12.161 -2.989 -3.588 1.00 0.00 80 HIS A C 6
ATOM 7434 O O . HIS A 1 80 ? -12.356 -3.882 -2.766 1.00 0.00 80 HIS A O 6
ATOM 7449 N N . GLN A 1 81 ? -12.318 -1.703 -3.305 1.00 0.00 81 GLN A N 6
ATOM 7450 C CA . GLN A 1 81 ? -12.672 -1.254 -1.960 1.00 0.00 81 GLN A CA 6
ATOM 7451 C C . GLN A 1 81 ? -14.119 -1.613 -1.614 1.00 0.00 81 GLN A C 6
ATOM 7452 O O . GLN A 1 81 ? -15.029 -1.406 -2.425 1.00 0.00 81 GLN A O 6
ATOM 7466 N N . ALA A 1 82 ? -14.309 -2.154 -0.406 1.00 0.00 82 ALA A N 6
ATOM 7467 C CA . ALA A 1 82 ? -15.633 -2.484 0.124 1.00 0.00 82 ALA A CA 6
ATOM 7468 C C . ALA A 1 82 ? -16.354 -3.511 -0.748 1.00 0.00 82 ALA A C 6
ATOM 7469 O O . ALA A 1 82 ? -15.994 -4.705 -0.679 1.00 0.00 82 ALA A O 6
ATOM 7477 N N . MET A 1 1 ? 17.334 -8.541 1.694 1.00 0.00 1 MET A N 7
ATOM 7478 C CA . MET A 1 1 ? 16.914 -8.333 3.102 1.00 0.00 1 MET A CA 7
ATOM 7479 C C . MET A 1 1 ? 15.683 -7.435 3.166 1.00 0.00 1 MET A C 7
ATOM 7480 O O . MET A 1 1 ? 14.891 -7.521 4.103 1.00 0.00 1 MET A O 7
ATOM 7496 N N . ALA A 1 2 ? 15.526 -6.567 2.171 1.00 0.00 2 ALA A N 7
ATOM 7497 C CA . ALA A 1 2 ? 14.346 -5.723 2.083 1.00 0.00 2 ALA A CA 7
ATOM 7498 C C . ALA A 1 2 ? 13.180 -6.522 1.529 1.00 0.00 2 ALA A C 7
ATOM 7499 O O . ALA A 1 2 ? 13.377 -7.539 0.866 1.00 0.00 2 ALA A O 7
ATOM 7506 N N . ALA A 1 3 ? 11.974 -6.058 1.792 1.00 0.00 3 ALA A N 7
ATOM 7507 C CA . ALA A 1 3 ? 10.787 -6.782 1.394 1.00 0.00 3 ALA A CA 7
ATOM 7508 C C . ALA A 1 3 ? 10.517 -6.575 -0.081 1.00 0.00 3 ALA A C 7
ATOM 7509 O O . ALA A 1 3 ? 10.342 -5.444 -0.539 1.00 0.00 3 ALA A O 7
ATOM 7516 N N . THR A 1 4 ? 10.505 -7.663 -0.824 1.00 0.00 4 THR A N 7
ATOM 7517 C CA . THR A 1 4 ? 10.207 -7.604 -2.237 1.00 0.00 4 THR A CA 7
ATOM 7518 C C . THR A 1 4 ? 8.694 -7.641 -2.438 1.00 0.00 4 THR A C 7
ATOM 7519 O O . THR A 1 4 ? 7.950 -7.562 -1.461 1.00 0.00 4 THR A O 7
ATOM 7530 N N . GLN A 1 5 ? 8.242 -7.770 -3.682 1.00 0.00 5 GLN A N 7
ATOM 7531 C CA . GLN A 1 5 ? 6.827 -7.591 -4.017 1.00 0.00 5 GLN A CA 7
ATOM 7532 C C . GLN A 1 5 ? 5.900 -8.429 -3.133 1.00 0.00 5 GLN A C 7
ATOM 7533 O O . GLN A 1 5 ? 5.012 -7.886 -2.483 1.00 0.00 5 GLN A O 7
ATOM 7547 N N . GLU A 1 6 ? 6.112 -9.738 -3.100 1.00 0.00 6 GLU A N 7
ATOM 7548 C CA . GLU A 1 6 ? 5.242 -10.634 -2.334 1.00 0.00 6 GLU A CA 7
ATOM 7549 C C . GLU A 1 6 ? 5.336 -10.350 -0.832 1.00 0.00 6 GLU A C 7
ATOM 7550 O O . GLU A 1 6 ? 4.344 -10.436 -0.103 1.00 0.00 6 GLU A O 7
ATOM 7562 N N . GLU A 1 7 ? 6.530 -9.990 -0.387 1.00 0.00 7 GLU A N 7
ATOM 7563 C CA . GLU A 1 7 ? 6.798 -9.778 1.027 1.00 0.00 7 GLU A CA 7
ATOM 7564 C C . GLU A 1 7 ? 6.172 -8.476 1.508 1.00 0.00 7 GLU A C 7
ATOM 7565 O O . GLU A 1 7 ? 5.479 -8.442 2.527 1.00 0.00 7 GLU A O 7
ATOM 7577 N N . ILE A 1 8 ? 6.401 -7.405 0.759 1.00 0.00 8 ILE A N 7
ATOM 7578 C CA . ILE A 1 8 ? 5.844 -6.110 1.109 1.00 0.00 8 ILE A CA 7
ATOM 7579 C C . ILE A 1 8 ? 4.332 -6.127 0.935 1.00 0.00 8 ILE A C 7
ATOM 7580 O O . ILE A 1 8 ? 3.613 -5.479 1.684 1.00 0.00 8 ILE A O 7
ATOM 7596 N N . VAL A 1 9 ? 3.857 -6.885 -0.050 1.00 0.00 9 VAL A N 7
ATOM 7597 C CA . VAL A 1 9 ? 2.429 -7.047 -0.268 1.00 0.00 9 VAL A CA 7
ATOM 7598 C C . VAL A 1 9 ? 1.768 -7.635 0.973 1.00 0.00 9 VAL A C 7
ATOM 7599 O O . VAL A 1 9 ? 0.660 -7.248 1.336 1.00 0.00 9 VAL A O 7
ATOM 7612 N N . ALA A 1 10 ? 2.477 -8.529 1.650 1.00 0.00 10 ALA A N 7
ATOM 7613 C CA . ALA A 1 10 ? 1.981 -9.106 2.892 1.00 0.00 10 ALA A CA 7
ATOM 7614 C C . ALA A 1 10 ? 1.886 -8.034 3.974 1.00 0.00 10 ALA A C 7
ATOM 7615 O O . ALA A 1 10 ? 0.887 -7.938 4.684 1.00 0.00 10 ALA A O 7
ATOM 7622 N N . GLY A 1 11 ? 2.922 -7.209 4.068 1.00 0.00 11 GLY A N 7
ATOM 7623 C CA . GLY A 1 11 ? 2.938 -6.142 5.055 1.00 0.00 11 GLY A CA 7
ATOM 7624 C C . GLY A 1 11 ? 1.963 -5.027 4.726 1.00 0.00 11 GLY A C 7
ATOM 7625 O O . GLY A 1 11 ? 1.328 -4.461 5.616 1.00 0.00 11 GLY A O 7
ATOM 7629 N N . LEU A 1 12 ? 1.855 -4.712 3.440 1.00 0.00 12 LEU A N 7
ATOM 7630 C CA . LEU A 1 12 ? 0.905 -3.721 2.957 1.00 0.00 12 LEU A CA 7
ATOM 7631 C C . LEU A 1 12 ? -0.509 -4.201 3.271 1.00 0.00 12 LEU A C 7
ATOM 7632 O O . LEU A 1 12 ? -1.343 -3.442 3.757 1.00 0.00 12 LEU A O 7
ATOM 7648 N N . ALA A 1 13 ? -0.749 -5.479 3.007 1.00 0.00 13 ALA A N 7
ATOM 7649 C CA . ALA A 1 13 ? -2.026 -6.112 3.307 1.00 0.00 13 ALA A CA 7
ATOM 7650 C C . ALA A 1 13 ? -2.357 -6.023 4.788 1.00 0.00 13 ALA A C 7
ATOM 7651 O O . ALA A 1 13 ? -3.463 -5.632 5.168 1.00 0.00 13 ALA A O 7
ATOM 7658 N N . GLU A 1 14 ? -1.380 -6.387 5.611 1.00 0.00 14 GLU A N 7
ATOM 7659 C CA . GLU A 1 14 ? -1.499 -6.312 7.065 1.00 0.00 14 GLU A CA 7
ATOM 7660 C C . GLU A 1 14 ? -1.900 -4.899 7.488 1.00 0.00 14 GLU A C 7
ATOM 7661 O O . GLU A 1 14 ? -2.621 -4.699 8.466 1.00 0.00 14 GLU A O 7
ATOM 7673 N N . ILE A 1 15 ? -1.427 -3.932 6.719 1.00 0.00 15 ILE A N 7
ATOM 7674 C CA . ILE A 1 15 ? -1.680 -2.529 6.974 1.00 0.00 15 ILE A CA 7
ATOM 7675 C C . ILE A 1 15 ? -3.079 -2.095 6.532 1.00 0.00 15 ILE A C 7
ATOM 7676 O O . ILE A 1 15 ? -3.810 -1.478 7.303 1.00 0.00 15 ILE A O 7
ATOM 7692 N N . VAL A 1 16 ? -3.454 -2.404 5.294 1.00 0.00 16 VAL A N 7
ATOM 7693 C CA . VAL A 1 16 ? -4.747 -1.971 4.769 1.00 0.00 16 VAL A CA 7
ATOM 7694 C C . VAL A 1 16 ? -5.873 -2.678 5.511 1.00 0.00 16 VAL A C 7
ATOM 7695 O O . VAL A 1 16 ? -7.008 -2.198 5.558 1.00 0.00 16 VAL A O 7
ATOM 7708 N N . ASN A 1 17 ? -5.544 -3.830 6.083 1.00 0.00 17 ASN A N 7
ATOM 7709 C CA . ASN A 1 17 ? -6.471 -4.574 6.927 1.00 0.00 17 ASN A CA 7
ATOM 7710 C C . ASN A 1 17 ? -6.885 -3.729 8.137 1.00 0.00 17 ASN A C 7
ATOM 7711 O O . ASN A 1 17 ? -7.965 -3.910 8.698 1.00 0.00 17 ASN A O 7
ATOM 7722 N N . GLU A 1 18 ? -6.025 -2.785 8.508 1.00 0.00 18 GLU A N 7
ATOM 7723 C CA . GLU A 1 18 ? -6.312 -1.847 9.589 1.00 0.00 18 GLU A CA 7
ATOM 7724 C C . GLU A 1 18 ? -7.337 -0.817 9.130 1.00 0.00 18 GLU A C 7
ATOM 7725 O O . GLU A 1 18 ? -8.129 -0.308 9.923 1.00 0.00 18 GLU A O 7
ATOM 7737 N N . ILE A 1 19 ? -7.318 -0.524 7.835 1.00 0.00 19 ILE A N 7
ATOM 7738 C CA . ILE A 1 19 ? -8.120 0.556 7.280 1.00 0.00 19 ILE A CA 7
ATOM 7739 C C . ILE A 1 19 ? -9.540 0.100 6.969 1.00 0.00 19 ILE A C 7
ATOM 7740 O O . ILE A 1 19 ? -10.511 0.710 7.421 1.00 0.00 19 ILE A O 7
ATOM 7756 N N . ALA A 1 20 ? -9.662 -0.981 6.210 1.00 0.00 20 ALA A N 7
ATOM 7757 C CA . ALA A 1 20 ? -10.965 -1.427 5.741 1.00 0.00 20 ALA A CA 7
ATOM 7758 C C . ALA A 1 20 ? -11.180 -2.912 6.000 1.00 0.00 20 ALA A C 7
ATOM 7759 O O . ALA A 1 20 ? -11.713 -3.290 7.043 1.00 0.00 20 ALA A O 7
ATOM 7766 N N . GLY A 1 21 ? -10.767 -3.762 5.062 1.00 0.00 21 GLY A N 7
ATOM 7767 C CA . GLY A 1 21 ? -10.940 -5.186 5.267 1.00 0.00 21 GLY A CA 7
ATOM 7768 C C . GLY A 1 21 ? -10.716 -6.032 4.028 1.00 0.00 21 GLY A C 7
ATOM 7769 O O . GLY A 1 21 ? -11.606 -6.773 3.610 1.00 0.00 21 GLY A O 7
ATOM 7773 N N . ILE A 1 22 ? -9.541 -5.914 3.426 1.00 0.00 22 ILE A N 7
ATOM 7774 C CA . ILE A 1 22 ? -9.092 -6.909 2.464 1.00 0.00 22 ILE A CA 7
ATOM 7775 C C . ILE A 1 22 ? -8.151 -7.874 3.177 1.00 0.00 22 ILE A C 7
ATOM 7776 O O . ILE A 1 22 ? -7.160 -7.440 3.768 1.00 0.00 22 ILE A O 7
ATOM 7792 N N . PRO A 1 23 ? -8.466 -9.181 3.172 1.00 0.00 23 PRO A N 7
ATOM 7793 C CA . PRO A 1 23 ? -7.606 -10.200 3.783 1.00 0.00 23 PRO A CA 7
ATOM 7794 C C . PRO A 1 23 ? -6.180 -10.118 3.253 1.00 0.00 23 PRO A C 7
ATOM 7795 O O . PRO A 1 23 ? -5.966 -9.796 2.081 1.00 0.00 23 PRO A O 7
ATOM 7806 N N . VAL A 1 24 ? -5.214 -10.419 4.113 1.00 0.00 24 VAL A N 7
ATOM 7807 C CA . VAL A 1 24 ? -3.799 -10.336 3.751 1.00 0.00 24 VAL A CA 7
ATOM 7808 C C . VAL A 1 24 ? -3.462 -11.233 2.561 1.00 0.00 24 VAL A C 7
ATOM 7809 O O . VAL A 1 24 ? -2.472 -11.021 1.865 1.00 0.00 24 VAL A O 7
ATOM 7822 N N . GLU A 1 25 ? -4.297 -12.233 2.343 1.00 0.00 25 GLU A N 7
ATOM 7823 C CA . GLU A 1 25 ? -4.120 -13.174 1.250 1.00 0.00 25 GLU A CA 7
ATOM 7824 C C . GLU A 1 25 ? -4.655 -12.617 -0.072 1.00 0.00 25 GLU A C 7
ATOM 7825 O O . GLU A 1 25 ? -4.309 -13.117 -1.142 1.00 0.00 25 GLU A O 7
ATOM 7837 N N . ASP A 1 26 ? -5.498 -11.584 -0.004 1.00 0.00 26 ASP A N 7
ATOM 7838 C CA . ASP A 1 26 ? -6.192 -11.097 -1.196 1.00 0.00 26 ASP A CA 7
ATOM 7839 C C . ASP A 1 26 ? -5.559 -9.828 -1.754 1.00 0.00 26 ASP A C 7
ATOM 7840 O O . ASP A 1 26 ? -5.927 -9.377 -2.838 1.00 0.00 26 ASP A O 7
ATOM 7849 N N . VAL A 1 27 ? -4.630 -9.236 -1.019 1.00 0.00 27 VAL A N 7
ATOM 7850 C CA . VAL A 1 27 ? -3.967 -8.029 -1.497 1.00 0.00 27 VAL A CA 7
ATOM 7851 C C . VAL A 1 27 ? -3.086 -8.347 -2.694 1.00 0.00 27 VAL A C 7
ATOM 7852 O O . VAL A 1 27 ? -2.201 -9.199 -2.630 1.00 0.00 27 VAL A O 7
ATOM 7865 N N . LYS A 1 28 ? -3.360 -7.652 -3.786 1.00 0.00 28 LYS A N 7
ATOM 7866 C CA . LYS A 1 28 ? -2.749 -7.932 -5.070 1.00 0.00 28 LYS A CA 7
ATOM 7867 C C . LYS A 1 28 ? -2.457 -6.616 -5.763 1.00 0.00 28 LYS A C 7
ATOM 7868 O O . LYS A 1 28 ? -2.982 -5.580 -5.366 1.00 0.00 28 LYS A O 7
ATOM 7887 N N . LEU A 1 29 ? -1.655 -6.653 -6.807 1.00 0.00 29 LEU A N 7
ATOM 7888 C CA . LEU A 1 29 ? -1.412 -5.469 -7.611 1.00 0.00 29 LEU A CA 7
ATOM 7889 C C . LEU A 1 29 ? -2.588 -5.242 -8.548 1.00 0.00 29 LEU A C 7
ATOM 7890 O O . LEU A 1 29 ? -2.642 -4.254 -9.277 1.00 0.00 29 LEU A O 7
ATOM 7906 N N . ASP A 1 30 ? -3.538 -6.166 -8.497 1.00 0.00 30 ASP A N 7
ATOM 7907 C CA . ASP A 1 30 ? -4.665 -6.170 -9.411 1.00 0.00 30 ASP A CA 7
ATOM 7908 C C . ASP A 1 30 ? -5.874 -5.449 -8.818 1.00 0.00 30 ASP A C 7
ATOM 7909 O O . ASP A 1 30 ? -6.768 -5.033 -9.554 1.00 0.00 30 ASP A O 7
ATOM 7918 N N . LYS A 1 31 ? -5.924 -5.293 -7.499 1.00 0.00 31 LYS A N 7
ATOM 7919 C CA . LYS A 1 31 ? -7.123 -4.753 -6.887 1.00 0.00 31 LYS A CA 7
ATOM 7920 C C . LYS A 1 31 ? -6.954 -3.268 -6.572 1.00 0.00 31 LYS A C 7
ATOM 7921 O O . LYS A 1 31 ? -5.864 -2.805 -6.233 1.00 0.00 31 LYS A O 7
ATOM 7940 N N . SER A 1 32 ? -8.037 -2.531 -6.714 1.00 0.00 32 SER A N 7
ATOM 7941 C CA . SER A 1 32 ? -8.011 -1.084 -6.610 1.00 0.00 32 SER A CA 7
ATOM 7942 C C . SER A 1 32 ? -8.186 -0.634 -5.161 1.00 0.00 32 SER A C 7
ATOM 7943 O O . SER A 1 32 ? -9.054 -1.133 -4.452 1.00 0.00 32 SER A O 7
ATOM 7951 N N . PHE A 1 33 ? -7.351 0.308 -4.730 1.00 0.00 33 PHE A N 7
ATOM 7952 C CA . PHE A 1 33 ? -7.459 0.887 -3.397 1.00 0.00 33 PHE A CA 7
ATOM 7953 C C . PHE A 1 33 ? -8.829 1.519 -3.207 1.00 0.00 33 PHE A C 7
ATOM 7954 O O . PHE A 1 33 ? -9.470 1.360 -2.170 1.00 0.00 33 PHE A O 7
ATOM 7971 N N . THR A 1 34 ? -9.274 2.218 -4.233 1.00 0.00 34 THR A N 7
ATOM 7972 C CA . THR A 1 34 ? -10.518 2.953 -4.174 1.00 0.00 34 THR A CA 7
ATOM 7973 C C . THR A 1 34 ? -11.728 2.032 -4.364 1.00 0.00 34 THR A C 7
ATOM 7974 O O . THR A 1 34 ? -12.791 2.266 -3.794 1.00 0.00 34 THR A O 7
ATOM 7985 N N . ASP A 1 35 ? -11.555 0.986 -5.162 1.00 0.00 35 ASP A N 7
ATOM 7986 C CA . ASP A 1 35 ? -12.658 0.085 -5.493 1.00 0.00 35 ASP A CA 7
ATOM 7987 C C . ASP A 1 35 ? -12.722 -1.108 -4.541 1.00 0.00 35 ASP A C 7
ATOM 7988 O O . ASP A 1 35 ? -13.738 -1.349 -3.895 1.00 0.00 35 ASP A O 7
ATOM 7997 N N . ASP A 1 36 ? -11.619 -1.845 -4.461 1.00 0.00 36 ASP A N 7
ATOM 7998 C CA . ASP A 1 36 ? -11.581 -3.115 -3.740 1.00 0.00 36 ASP A CA 7
ATOM 7999 C C . ASP A 1 36 ? -11.222 -2.930 -2.270 1.00 0.00 36 ASP A C 7
ATOM 8000 O O . ASP A 1 36 ? -11.779 -3.596 -1.398 1.00 0.00 36 ASP A O 7
ATOM 8009 N N . LEU A 1 37 ? -10.275 -2.039 -1.999 1.00 0.00 37 LEU A N 7
ATOM 8010 C CA . LEU A 1 37 ? -9.756 -1.860 -0.644 1.00 0.00 37 LEU A CA 7
ATOM 8011 C C . LEU A 1 37 ? -10.710 -1.035 0.217 1.00 0.00 37 LEU A C 7
ATOM 8012 O O . LEU A 1 37 ? -10.451 -0.856 1.402 1.00 0.00 37 LEU A O 7
ATOM 8028 N N . ASP A 1 38 ? -11.802 -0.541 -0.383 1.00 0.00 38 ASP A N 7
ATOM 8029 C CA . ASP A 1 38 ? -12.778 0.309 0.327 1.00 0.00 38 ASP A CA 7
ATOM 8030 C C . ASP A 1 38 ? -12.083 1.482 1.006 1.00 0.00 38 ASP A C 7
ATOM 8031 O O . ASP A 1 38 ? -12.450 1.886 2.111 1.00 0.00 38 ASP A O 7
ATOM 8040 N N . VAL A 1 39 ? -11.094 2.042 0.334 1.00 0.00 39 VAL A N 7
ATOM 8041 C CA . VAL A 1 39 ? -10.233 3.032 0.950 1.00 0.00 39 VAL A CA 7
ATOM 8042 C C . VAL A 1 39 ? -10.496 4.443 0.398 1.00 0.00 39 VAL A C 7
ATOM 8043 O O . VAL A 1 39 ? -10.765 4.621 -0.794 1.00 0.00 39 VAL A O 7
ATOM 8056 N N . ASP A 1 40 ? -10.451 5.433 1.287 1.00 0.00 40 ASP A N 7
ATOM 8057 C CA . ASP A 1 40 ? -10.534 6.841 0.892 1.00 0.00 40 ASP A CA 7
ATOM 8058 C C . ASP A 1 40 ? -9.149 7.418 0.753 1.00 0.00 40 ASP A C 7
ATOM 8059 O O . ASP A 1 40 ? -8.202 6.863 1.298 1.00 0.00 40 ASP A O 7
ATOM 8068 N N . SER A 1 41 ? -9.049 8.553 0.062 1.00 0.00 41 SER A N 7
ATOM 8069 C CA . SER A 1 41 ? -7.778 9.246 -0.118 1.00 0.00 41 SER A CA 7
ATOM 8070 C C . SER A 1 41 ? -7.059 9.440 1.223 1.00 0.00 41 SER A C 7
ATOM 8071 O O . SER A 1 41 ? -5.849 9.244 1.324 1.00 0.00 41 SER A O 7
ATOM 8079 N N . LEU A 1 42 ? -7.814 9.801 2.254 1.00 0.00 42 LEU A N 7
ATOM 8080 C CA . LEU A 1 42 ? -7.247 9.945 3.585 1.00 0.00 42 LEU A CA 7
ATOM 8081 C C . LEU A 1 42 ? -6.881 8.581 4.162 1.00 0.00 42 LEU A C 7
ATOM 8082 O O . LEU A 1 42 ? -5.744 8.361 4.564 1.00 0.00 42 LEU A O 7
ATOM 8098 N N . SER A 1 43 ? -7.845 7.667 4.171 1.00 0.00 43 SER A N 7
ATOM 8099 C CA . SER A 1 43 ? -7.654 6.342 4.746 1.00 0.00 43 SER A CA 7
ATOM 8100 C C . SER A 1 43 ? -6.397 5.667 4.195 1.00 0.00 43 SER A C 7
ATOM 8101 O O . SER A 1 43 ? -5.566 5.165 4.961 1.00 0.00 43 SER A O 7
ATOM 8109 N N . MET A 1 44 ? -6.250 5.678 2.870 1.00 0.00 44 MET A N 7
ATOM 8110 C CA . MET A 1 44 ? -5.075 5.096 2.234 1.00 0.00 44 MET A CA 7
ATOM 8111 C C . MET A 1 44 ? -3.809 5.795 2.699 1.00 0.00 44 MET A C 7
ATOM 8112 O O . MET A 1 44 ? -2.928 5.164 3.259 1.00 0.00 44 MET A O 7
ATOM 8126 N N . VAL A 1 45 ? -3.734 7.098 2.523 1.00 0.00 45 VAL A N 7
ATOM 8127 C CA . VAL A 1 45 ? -2.530 7.827 2.887 1.00 0.00 45 VAL A CA 7
ATOM 8128 C C . VAL A 1 45 ? -2.233 7.707 4.387 1.00 0.00 45 VAL A C 7
ATOM 8129 O O . VAL A 1 45 ? -1.090 7.788 4.804 1.00 0.00 45 VAL A O 7
ATOM 8142 N N . GLU A 1 46 ? -3.247 7.449 5.193 1.00 0.00 46 GLU A N 7
ATOM 8143 C CA . GLU A 1 46 ? -3.049 7.405 6.629 1.00 0.00 46 GLU A CA 7
ATOM 8144 C C . GLU A 1 46 ? -2.293 6.139 7.048 1.00 0.00 46 GLU A C 7
ATOM 8145 O O . GLU A 1 46 ? -1.135 6.205 7.483 1.00 0.00 46 GLU A O 7
ATOM 8157 N N . VAL A 1 47 ? -2.901 4.974 6.859 1.00 0.00 47 VAL A N 7
ATOM 8158 C CA . VAL A 1 47 ? -2.293 3.761 7.355 1.00 0.00 47 VAL A CA 7
ATOM 8159 C C . VAL A 1 47 ? -1.336 3.174 6.319 1.00 0.00 47 VAL A C 7
ATOM 8160 O O . VAL A 1 47 ? -0.437 2.418 6.663 1.00 0.00 47 VAL A O 7
ATOM 8173 N N . VAL A 1 48 ? -1.496 3.550 5.051 1.00 0.00 48 VAL A N 7
ATOM 8174 C CA . VAL A 1 48 ? -0.588 3.062 4.015 1.00 0.00 48 VAL A CA 7
ATOM 8175 C C . VAL A 1 48 ? 0.718 3.867 4.041 1.00 0.00 48 VAL A C 7
ATOM 8176 O O . VAL A 1 48 ? 1.746 3.404 3.556 1.00 0.00 48 VAL A O 7
ATOM 8189 N N . VAL A 1 49 ? 0.686 5.059 4.641 1.00 0.00 49 VAL A N 7
ATOM 8190 C CA . VAL A 1 49 ? 1.922 5.754 4.991 1.00 0.00 49 VAL A CA 7
ATOM 8191 C C . VAL A 1 49 ? 2.551 5.058 6.196 1.00 0.00 49 VAL A C 7
ATOM 8192 O O . VAL A 1 49 ? 3.771 4.937 6.308 1.00 0.00 49 VAL A O 7
ATOM 8205 N N . ALA A 1 50 ? 1.708 4.554 7.085 1.00 0.00 50 ALA A N 7
ATOM 8206 C CA . ALA A 1 50 ? 2.192 3.677 8.144 1.00 0.00 50 ALA A CA 7
ATOM 8207 C C . ALA A 1 50 ? 2.785 2.401 7.533 1.00 0.00 50 ALA A C 7
ATOM 8208 O O . ALA A 1 50 ? 3.608 1.728 8.149 1.00 0.00 50 ALA A O 7
ATOM 8215 N N . ALA A 1 51 ? 2.374 2.097 6.300 1.00 0.00 51 ALA A N 7
ATOM 8216 C CA . ALA A 1 51 ? 2.861 0.925 5.584 1.00 0.00 51 ALA A CA 7
ATOM 8217 C C . ALA A 1 51 ? 4.176 1.208 4.877 1.00 0.00 51 ALA A C 7
ATOM 8218 O O . ALA A 1 51 ? 5.023 0.327 4.774 1.00 0.00 51 ALA A O 7
ATOM 8225 N N . GLU A 1 52 ? 4.355 2.427 4.385 1.00 0.00 52 GLU A N 7
ATOM 8226 C CA . GLU A 1 52 ? 5.571 2.749 3.665 1.00 0.00 52 GLU A CA 7
ATOM 8227 C C . GLU A 1 52 ? 6.754 2.750 4.633 1.00 0.00 52 GLU A C 7
ATOM 8228 O O . GLU A 1 52 ? 7.763 2.074 4.416 1.00 0.00 52 GLU A O 7
ATOM 8240 N N . GLU A 1 53 ? 6.595 3.453 5.740 1.00 0.00 53 GLU A N 7
ATOM 8241 C CA . GLU A 1 53 ? 7.687 3.660 6.670 1.00 0.00 53 GLU A CA 7
ATOM 8242 C C . GLU A 1 53 ? 8.113 2.368 7.368 1.00 0.00 53 GLU A C 7
ATOM 8243 O O . GLU A 1 53 ? 9.260 2.250 7.805 1.00 0.00 53 GLU A O 7
ATOM 8255 N N . ARG A 1 54 ? 7.207 1.401 7.474 1.00 0.00 54 ARG A N 7
ATOM 8256 C CA . ARG A 1 54 ? 7.535 0.141 8.139 1.00 0.00 54 ARG A CA 7
ATOM 8257 C C . ARG A 1 54 ? 8.474 -0.692 7.277 1.00 0.00 54 ARG A C 7
ATOM 8258 O O . ARG A 1 54 ? 9.111 -1.626 7.755 1.00 0.00 54 ARG A O 7
ATOM 8279 N N . PHE A 1 55 ? 8.557 -0.344 6.002 1.00 0.00 55 PHE A N 7
ATOM 8280 C CA . PHE A 1 55 ? 9.508 -0.970 5.103 1.00 0.00 55 PHE A CA 7
ATOM 8281 C C . PHE A 1 55 ? 10.637 0.005 4.808 1.00 0.00 55 PHE A C 7
ATOM 8282 O O . PHE A 1 55 ? 11.395 -0.166 3.856 1.00 0.00 55 PHE A O 7
ATOM 8299 N N . ASP A 1 56 ? 10.707 1.038 5.647 1.00 0.00 56 ASP A N 7
ATOM 8300 C CA . ASP A 1 56 ? 11.787 2.030 5.628 1.00 0.00 56 ASP A CA 7
ATOM 8301 C C . ASP A 1 56 ? 11.840 2.787 4.304 1.00 0.00 56 ASP A C 7
ATOM 8302 O O . ASP A 1 56 ? 12.897 3.233 3.869 1.00 0.00 56 ASP A O 7
ATOM 8311 N N . VAL A 1 57 ? 10.686 3.000 3.700 1.00 0.00 57 VAL A N 7
ATOM 8312 C CA . VAL A 1 57 ? 10.623 3.716 2.436 1.00 0.00 57 VAL A CA 7
ATOM 8313 C C . VAL A 1 57 ? 9.943 5.057 2.654 1.00 0.00 57 VAL A C 7
ATOM 8314 O O . VAL A 1 57 ? 9.281 5.265 3.671 1.00 0.00 57 VAL A O 7
ATOM 8327 N N . LYS A 1 58 ? 10.143 5.967 1.718 1.00 0.00 58 LYS A N 7
ATOM 8328 C CA . LYS A 1 58 ? 9.630 7.314 1.841 1.00 0.00 58 LYS A CA 7
ATOM 8329 C C . LYS A 1 58 ? 8.991 7.740 0.521 1.00 0.00 58 LYS A C 7
ATOM 8330 O O . LYS A 1 58 ? 9.689 7.926 -0.479 1.00 0.00 58 LYS A O 7
ATOM 8349 N N . ILE A 1 59 ? 7.672 7.879 0.512 1.00 0.00 59 ILE A N 7
ATOM 8350 C CA . ILE A 1 59 ? 6.958 8.310 -0.685 1.00 0.00 59 ILE A CA 7
ATOM 8351 C C . ILE A 1 59 ? 6.175 9.590 -0.404 1.00 0.00 59 ILE A C 7
ATOM 8352 O O . ILE A 1 59 ? 5.955 9.947 0.754 1.00 0.00 59 ILE A O 7
ATOM 8368 N N . PRO A 1 60 ? 5.793 10.329 -1.456 1.00 0.00 60 PRO A N 7
ATOM 8369 C CA . PRO A 1 60 ? 4.950 11.520 -1.321 1.00 0.00 60 PRO A CA 7
ATOM 8370 C C . PRO A 1 60 ? 3.548 11.166 -0.836 1.00 0.00 60 PRO A C 7
ATOM 8371 O O . PRO A 1 60 ? 2.958 10.188 -1.295 1.00 0.00 60 PRO A O 7
ATOM 8382 N N . ASP A 1 61 ? 3.019 11.966 0.084 1.00 0.00 61 ASP A N 7
ATOM 8383 C CA . ASP A 1 61 ? 1.696 11.708 0.649 1.00 0.00 61 ASP A CA 7
ATOM 8384 C C . ASP A 1 61 ? 0.619 11.734 -0.436 1.00 0.00 61 ASP A C 7
ATOM 8385 O O . ASP A 1 61 ? -0.231 10.845 -0.500 1.00 0.00 61 ASP A O 7
ATOM 8394 N N . ASP A 1 62 ? 0.684 12.726 -1.317 1.00 0.00 62 ASP A N 7
ATOM 8395 C CA . ASP A 1 62 ? -0.332 12.899 -2.349 1.00 0.00 62 ASP A CA 7
ATOM 8396 C C . ASP A 1 62 ? -0.199 11.826 -3.418 1.00 0.00 62 ASP A C 7
ATOM 8397 O O . ASP A 1 62 ? -1.126 11.578 -4.183 1.00 0.00 62 ASP A O 7
ATOM 8406 N N . ASP A 1 63 ? 0.961 11.188 -3.471 1.00 0.00 63 ASP A N 7
ATOM 8407 C CA . ASP A 1 63 ? 1.195 10.128 -4.441 1.00 0.00 63 ASP A CA 7
ATOM 8408 C C . ASP A 1 63 ? 0.312 8.928 -4.120 1.00 0.00 63 ASP A C 7
ATOM 8409 O O . ASP A 1 63 ? -0.299 8.344 -5.014 1.00 0.00 63 ASP A O 7
ATOM 8418 N N . VAL A 1 64 ? 0.207 8.598 -2.827 1.00 0.00 64 VAL A N 7
ATOM 8419 C CA . VAL A 1 64 ? -0.579 7.441 -2.391 1.00 0.00 64 VAL A CA 7
ATOM 8420 C C . VAL A 1 64 ? -2.036 7.580 -2.806 1.00 0.00 64 VAL A C 7
ATOM 8421 O O . VAL A 1 64 ? -2.618 6.662 -3.365 1.00 0.00 64 VAL A O 7
ATOM 8434 N N . LYS A 1 65 ? -2.616 8.743 -2.550 1.00 0.00 65 LYS A N 7
ATOM 8435 C CA . LYS A 1 65 ? -4.032 8.970 -2.835 1.00 0.00 65 LYS A CA 7
ATOM 8436 C C . LYS A 1 65 ? -4.277 9.211 -4.326 1.00 0.00 65 LYS A C 7
ATOM 8437 O O . LYS A 1 65 ? -5.417 9.401 -4.759 1.00 0.00 65 LYS A O 7
ATOM 8456 N N . ASN A 1 66 ? -3.202 9.209 -5.100 1.00 0.00 66 ASN A N 7
ATOM 8457 C CA . ASN A 1 66 ? -3.289 9.401 -6.541 1.00 0.00 66 ASN A CA 7
ATOM 8458 C C . ASN A 1 66 ? -3.402 8.055 -7.249 1.00 0.00 66 ASN A C 7
ATOM 8459 O O . ASN A 1 66 ? -4.111 7.918 -8.250 1.00 0.00 66 ASN A O 7
ATOM 8470 N N . LEU A 1 67 ? -2.700 7.063 -6.717 1.00 0.00 67 LEU A N 7
ATOM 8471 C CA . LEU A 1 67 ? -2.717 5.724 -7.285 1.00 0.00 67 LEU A CA 7
ATOM 8472 C C . LEU A 1 67 ? -4.027 5.019 -6.966 1.00 0.00 67 LEU A C 7
ATOM 8473 O O . LEU A 1 67 ? -4.548 5.112 -5.854 1.00 0.00 67 LEU A O 7
ATOM 8489 N N . LYS A 1 68 ? -4.558 4.320 -7.955 1.00 0.00 68 LYS A N 7
ATOM 8490 C CA . LYS A 1 68 ? -5.898 3.768 -7.854 1.00 0.00 68 LYS A CA 7
ATOM 8491 C C . LYS A 1 68 ? -5.889 2.323 -7.376 1.00 0.00 68 LYS A C 7
ATOM 8492 O O . LYS A 1 68 ? -6.899 1.834 -6.884 1.00 0.00 68 LYS A O 7
ATOM 8511 N N . THR A 1 69 ? -4.765 1.636 -7.517 1.00 0.00 69 THR A N 7
ATOM 8512 C CA . THR A 1 69 ? -4.677 0.246 -7.088 1.00 0.00 69 THR A CA 7
ATOM 8513 C C . THR A 1 69 ? -3.659 0.120 -5.968 1.00 0.00 69 THR A C 7
ATOM 8514 O O . THR A 1 69 ? -2.771 0.959 -5.841 1.00 0.00 69 THR A O 7
ATOM 8525 N N . VAL A 1 70 ? -3.781 -0.916 -5.148 1.00 0.00 70 VAL A N 7
ATOM 8526 C CA . VAL A 1 70 ? -2.803 -1.141 -4.094 1.00 0.00 70 VAL A CA 7
ATOM 8527 C C . VAL A 1 70 ? -1.456 -1.490 -4.717 1.00 0.00 70 VAL A C 7
ATOM 8528 O O . VAL A 1 70 ? -0.397 -1.163 -4.175 1.00 0.00 70 VAL A O 7
ATOM 8541 N N . GLY A 1 71 ? -1.513 -2.097 -5.896 1.00 0.00 71 GLY A N 7
ATOM 8542 C CA . GLY A 1 71 ? -0.309 -2.484 -6.594 1.00 0.00 71 GLY A CA 7
ATOM 8543 C C . GLY A 1 71 ? 0.545 -1.292 -6.989 1.00 0.00 71 GLY A C 7
ATOM 8544 O O . GLY A 1 71 ? 1.775 -1.371 -6.947 1.00 0.00 71 GLY A O 7
ATOM 8548 N N . ASP A 1 72 ? -0.106 -0.186 -7.360 1.00 0.00 72 ASP A N 7
ATOM 8549 C CA . ASP A 1 72 ? 0.600 1.030 -7.779 1.00 0.00 72 ASP A CA 7
ATOM 8550 C C . ASP A 1 72 ? 1.585 1.485 -6.712 1.00 0.00 72 ASP A C 7
ATOM 8551 O O . ASP A 1 72 ? 2.786 1.576 -6.966 1.00 0.00 72 ASP A O 7
ATOM 8560 N N . ALA A 1 73 ? 1.065 1.763 -5.516 1.00 0.00 73 ALA A N 7
ATOM 8561 C CA . ALA A 1 73 ? 1.897 2.205 -4.397 1.00 0.00 73 ALA A CA 7
ATOM 8562 C C . ALA A 1 73 ? 2.999 1.223 -4.134 1.00 0.00 73 ALA A C 7
ATOM 8563 O O . ALA A 1 73 ? 4.152 1.594 -3.983 1.00 0.00 73 ALA A O 7
ATOM 8570 N N . THR A 1 74 ? 2.619 -0.034 -4.075 1.00 0.00 74 THR A N 7
ATOM 8571 C CA . THR A 1 74 ? 3.539 -1.083 -3.728 1.00 0.00 74 THR A CA 7
ATOM 8572 C C . THR A 1 74 ? 4.728 -1.102 -4.687 1.00 0.00 74 THR A C 7
ATOM 8573 O O . THR A 1 74 ? 5.873 -1.046 -4.254 1.00 0.00 74 THR A O 7
ATOM 8584 N N . LYS A 1 75 ? 4.453 -1.125 -5.988 1.00 0.00 75 LYS A N 7
ATOM 8585 C CA . LYS A 1 75 ? 5.514 -1.150 -6.990 1.00 0.00 75 LYS A CA 7
ATOM 8586 C C . LYS A 1 75 ? 6.308 0.157 -6.949 1.00 0.00 75 LYS A C 7
ATOM 8587 O O . LYS A 1 75 ? 7.521 0.170 -7.150 1.00 0.00 75 LYS A O 7
ATOM 8606 N N . TYR A 1 76 ? 5.610 1.247 -6.667 1.00 0.00 76 TYR A N 7
ATOM 8607 C CA . TYR A 1 76 ? 6.231 2.559 -6.525 1.00 0.00 76 TYR A CA 7
ATOM 8608 C C . TYR A 1 76 ? 7.212 2.556 -5.351 1.00 0.00 76 TYR A C 7
ATOM 8609 O O . TYR A 1 76 ? 8.339 3.041 -5.461 1.00 0.00 76 TYR A O 7
ATOM 8627 N N . ILE A 1 77 ? 6.762 1.994 -4.233 1.00 0.00 77 ILE A N 7
ATOM 8628 C CA . ILE A 1 77 ? 7.591 1.820 -3.046 1.00 0.00 77 ILE A CA 7
ATOM 8629 C C . ILE A 1 77 ? 8.841 1.011 -3.370 1.00 0.00 77 ILE A C 7
ATOM 8630 O O . ILE A 1 77 ? 9.954 1.372 -2.993 1.00 0.00 77 ILE A O 7
ATOM 8646 N N . LEU A 1 78 ? 8.633 -0.068 -4.100 1.00 0.00 78 LEU A N 7
ATOM 8647 C CA . LEU A 1 78 ? 9.664 -1.056 -4.354 1.00 0.00 78 LEU A CA 7
ATOM 8648 C C . LEU A 1 78 ? 10.820 -0.497 -5.180 1.00 0.00 78 LEU A C 7
ATOM 8649 O O . LEU A 1 78 ? 11.926 -1.034 -5.146 1.00 0.00 78 LEU A O 7
ATOM 8665 N N . ASP A 1 79 ? 10.572 0.579 -5.914 1.00 0.00 79 ASP A N 7
ATOM 8666 C CA . ASP A 1 79 ? 11.619 1.199 -6.722 1.00 0.00 79 ASP A CA 7
ATOM 8667 C C . ASP A 1 79 ? 12.441 2.192 -5.895 1.00 0.00 79 ASP A C 7
ATOM 8668 O O . ASP A 1 79 ? 13.593 2.481 -6.216 1.00 0.00 79 ASP A O 7
ATOM 8677 N N . HIS A 1 80 ? 11.853 2.687 -4.813 1.00 0.00 80 HIS A N 7
ATOM 8678 C CA . HIS A 1 80 ? 12.490 3.724 -3.995 1.00 0.00 80 HIS A CA 7
ATOM 8679 C C . HIS A 1 80 ? 12.637 3.278 -2.545 1.00 0.00 80 HIS A C 7
ATOM 8680 O O . HIS A 1 80 ? 12.683 4.110 -1.638 1.00 0.00 80 HIS A O 7
ATOM 8695 N N . GLN A 1 81 ? 12.741 1.976 -2.333 1.00 0.00 81 GLN A N 7
ATOM 8696 C CA . GLN A 1 81 ? 12.711 1.416 -0.989 1.00 0.00 81 GLN A CA 7
ATOM 8697 C C . GLN A 1 81 ? 14.018 1.658 -0.233 1.00 0.00 81 GLN A C 7
ATOM 8698 O O . GLN A 1 81 ? 15.092 1.709 -0.834 1.00 0.00 81 GLN A O 7
ATOM 8712 N N . ALA A 1 82 ? 13.892 1.807 1.089 1.00 0.00 82 ALA A N 7
ATOM 8713 C CA . ALA A 1 82 ? 15.025 2.027 1.990 1.00 0.00 82 ALA A CA 7
ATOM 8714 C C . ALA A 1 82 ? 15.717 3.357 1.714 1.00 0.00 82 ALA A C 7
ATOM 8715 O O . ALA A 1 82 ? 16.890 3.340 1.285 1.00 0.00 82 ALA A O 7
ATOM 8723 N N . MET A 1 1 ? -18.496 5.558 3.538 1.00 0.00 1 MET A N 8
ATOM 8724 C CA . MET A 1 1 ? -17.808 6.469 2.603 1.00 0.00 1 MET A CA 8
ATOM 8725 C C . MET A 1 1 ? -16.560 5.801 2.052 1.00 0.00 1 MET A C 8
ATOM 8726 O O . MET A 1 1 ? -15.869 5.080 2.771 1.00 0.00 1 MET A O 8
ATOM 8742 N N . ALA A 1 2 ? -16.277 6.031 0.778 1.00 0.00 2 ALA A N 8
ATOM 8743 C CA . ALA A 1 2 ? -15.116 5.431 0.136 1.00 0.00 2 ALA A CA 8
ATOM 8744 C C . ALA A 1 2 ? -13.878 6.295 0.337 1.00 0.00 2 ALA A C 8
ATOM 8745 O O . ALA A 1 2 ? -13.977 7.501 0.568 1.00 0.00 2 ALA A O 8
ATOM 8752 N N . ALA A 1 3 ? -12.716 5.671 0.250 1.00 0.00 3 ALA A N 8
ATOM 8753 C CA . ALA A 1 3 ? -11.457 6.378 0.400 1.00 0.00 3 ALA A CA 8
ATOM 8754 C C . ALA A 1 3 ? -10.785 6.516 -0.952 1.00 0.00 3 ALA A C 8
ATOM 8755 O O . ALA A 1 3 ? -10.486 5.519 -1.604 1.00 0.00 3 ALA A O 8
ATOM 8762 N N . THR A 1 4 ? -10.574 7.747 -1.385 1.00 0.00 4 THR A N 8
ATOM 8763 C CA . THR A 1 4 ? -9.931 7.998 -2.659 1.00 0.00 4 THR A CA 8
ATOM 8764 C C . THR A 1 4 ? -8.413 7.811 -2.550 1.00 0.00 4 THR A C 8
ATOM 8765 O O . THR A 1 4 ? -7.898 7.438 -1.489 1.00 0.00 4 THR A O 8
ATOM 8776 N N . GLN A 1 5 ? -7.708 8.079 -3.644 1.00 0.00 5 GLN A N 8
ATOM 8777 C CA . GLN A 1 5 ? -6.271 7.867 -3.715 1.00 0.00 5 GLN A CA 8
ATOM 8778 C C . GLN A 1 5 ? -5.545 8.673 -2.645 1.00 0.00 5 GLN A C 8
ATOM 8779 O O . GLN A 1 5 ? -4.797 8.116 -1.853 1.00 0.00 5 GLN A O 8
ATOM 8793 N N . GLU A 1 6 ? -5.809 9.971 -2.597 1.00 0.00 6 GLU A N 8
ATOM 8794 C CA . GLU A 1 6 ? -5.136 10.870 -1.668 1.00 0.00 6 GLU A CA 8
ATOM 8795 C C . GLU A 1 6 ? -5.373 10.447 -0.216 1.00 0.00 6 GLU A C 8
ATOM 8796 O O . GLU A 1 6 ? -4.486 10.561 0.632 1.00 0.00 6 GLU A O 8
ATOM 8808 N N . GLU A 1 7 ? -6.564 9.933 0.048 1.00 0.00 7 GLU A N 8
ATOM 8809 C CA . GLU A 1 7 ? -6.946 9.498 1.385 1.00 0.00 7 GLU A CA 8
ATOM 8810 C C . GLU A 1 7 ? -6.149 8.261 1.796 1.00 0.00 7 GLU A C 8
ATOM 8811 O O . GLU A 1 7 ? -5.426 8.258 2.806 1.00 0.00 7 GLU A O 8
ATOM 8823 N N . ILE A 1 8 ? -6.279 7.214 0.993 1.00 0.00 8 ILE A N 8
ATOM 8824 C CA . ILE A 1 8 ? -5.664 5.936 1.293 1.00 0.00 8 ILE A CA 8
ATOM 8825 C C . ILE A 1 8 ? -4.141 6.039 1.179 1.00 0.00 8 ILE A C 8
ATOM 8826 O O . ILE A 1 8 ? -3.417 5.404 1.938 1.00 0.00 8 ILE A O 8
ATOM 8842 N N . VAL A 1 9 ? -3.660 6.869 0.255 1.00 0.00 9 VAL A N 8
ATOM 8843 C CA . VAL A 1 9 ? -2.229 7.094 0.098 1.00 0.00 9 VAL A CA 8
ATOM 8844 C C . VAL A 1 9 ? -1.631 7.676 1.371 1.00 0.00 9 VAL A C 8
ATOM 8845 O O . VAL A 1 9 ? -0.565 7.249 1.796 1.00 0.00 9 VAL A O 8
ATOM 8858 N N . ALA A 1 10 ? -2.328 8.624 1.991 1.00 0.00 10 ALA A N 8
ATOM 8859 C CA . ALA A 1 10 ? -1.860 9.195 3.248 1.00 0.00 10 ALA A CA 8
ATOM 8860 C C . ALA A 1 10 ? -1.718 8.108 4.303 1.00 0.00 10 ALA A C 8
ATOM 8861 O O . ALA A 1 10 ? -0.723 8.057 5.029 1.00 0.00 10 ALA A O 8
ATOM 8868 N N . GLY A 1 11 ? -2.714 7.230 4.371 1.00 0.00 11 GLY A N 8
ATOM 8869 C CA . GLY A 1 11 ? -2.666 6.133 5.321 1.00 0.00 11 GLY A CA 8
ATOM 8870 C C . GLY A 1 11 ? -1.614 5.098 4.962 1.00 0.00 11 GLY A C 8
ATOM 8871 O O . GLY A 1 11 ? -0.908 4.592 5.836 1.00 0.00 11 GLY A O 8
ATOM 8875 N N . LEU A 1 12 ? -1.517 4.782 3.674 1.00 0.00 12 LEU A N 8
ATOM 8876 C CA . LEU A 1 12 ? -0.528 3.833 3.174 1.00 0.00 12 LEU A CA 8
ATOM 8877 C C . LEU A 1 12 ? 0.877 4.374 3.458 1.00 0.00 12 LEU A C 8
ATOM 8878 O O . LEU A 1 12 ? 1.732 3.669 3.988 1.00 0.00 12 LEU A O 8
ATOM 8894 N N . ALA A 1 13 ? 1.078 5.645 3.128 1.00 0.00 13 ALA A N 8
ATOM 8895 C CA . ALA A 1 13 ? 2.356 6.324 3.324 1.00 0.00 13 ALA A CA 8
ATOM 8896 C C . ALA A 1 13 ? 2.792 6.293 4.781 1.00 0.00 13 ALA A C 8
ATOM 8897 O O . ALA A 1 13 ? 3.926 5.921 5.093 1.00 0.00 13 ALA A O 8
ATOM 8904 N N . GLU A 1 14 ? 1.877 6.688 5.658 1.00 0.00 14 GLU A N 8
ATOM 8905 C CA . GLU A 1 14 ? 2.129 6.728 7.092 1.00 0.00 14 GLU A CA 8
ATOM 8906 C C . GLU A 1 14 ? 2.656 5.387 7.589 1.00 0.00 14 GLU A C 8
ATOM 8907 O O . GLU A 1 14 ? 3.527 5.325 8.461 1.00 0.00 14 GLU A O 8
ATOM 8919 N N . ILE A 1 15 ? 2.126 4.323 7.010 1.00 0.00 15 ILE A N 8
ATOM 8920 C CA . ILE A 1 15 ? 2.434 2.981 7.449 1.00 0.00 15 ILE A CA 8
ATOM 8921 C C . ILE A 1 15 ? 3.688 2.410 6.768 1.00 0.00 15 ILE A C 8
ATOM 8922 O O . ILE A 1 15 ? 4.446 1.666 7.386 1.00 0.00 15 ILE A O 8
ATOM 8938 N N . VAL A 1 16 ? 3.928 2.760 5.506 1.00 0.00 16 VAL A N 8
ATOM 8939 C CA . VAL A 1 16 ? 5.128 2.277 4.824 1.00 0.00 16 VAL A CA 8
ATOM 8940 C C . VAL A 1 16 ? 6.353 2.960 5.409 1.00 0.00 16 VAL A C 8
ATOM 8941 O O . VAL A 1 16 ? 7.465 2.433 5.363 1.00 0.00 16 VAL A O 8
ATOM 8954 N N . ASN A 1 17 ? 6.134 4.138 5.973 1.00 0.00 17 ASN A N 8
ATOM 8955 C CA . ASN A 1 17 ? 7.192 4.870 6.644 1.00 0.00 17 ASN A CA 8
ATOM 8956 C C . ASN A 1 17 ? 7.643 4.108 7.894 1.00 0.00 17 ASN A C 8
ATOM 8957 O O . ASN A 1 17 ? 8.756 4.299 8.386 1.00 0.00 17 ASN A O 8
ATOM 8968 N N . GLU A 1 18 ? 6.776 3.219 8.384 1.00 0.00 18 GLU A N 8
ATOM 8969 C CA . GLU A 1 18 ? 7.124 2.335 9.492 1.00 0.00 18 GLU A CA 8
ATOM 8970 C C . GLU A 1 18 ? 8.034 1.221 9.008 1.00 0.00 18 GLU A C 8
ATOM 8971 O O . GLU A 1 18 ? 8.858 0.700 9.758 1.00 0.00 18 GLU A O 8
ATOM 8983 N N . ILE A 1 19 ? 7.873 0.859 7.747 1.00 0.00 19 ILE A N 8
ATOM 8984 C CA . ILE A 1 19 ? 8.632 -0.234 7.171 1.00 0.00 19 ILE A CA 8
ATOM 8985 C C . ILE A 1 19 ? 9.997 0.246 6.703 1.00 0.00 19 ILE A C 8
ATOM 8986 O O . ILE A 1 19 ? 11.025 -0.314 7.079 1.00 0.00 19 ILE A O 8
ATOM 9002 N N . ALA A 1 20 ? 10.005 1.294 5.892 1.00 0.00 20 ALA A N 8
ATOM 9003 C CA . ALA A 1 20 ? 11.250 1.795 5.337 1.00 0.00 20 ALA A CA 8
ATOM 9004 C C . ALA A 1 20 ? 11.389 3.295 5.558 1.00 0.00 20 ALA A C 8
ATOM 9005 O O . ALA A 1 20 ? 11.890 3.721 6.599 1.00 0.00 20 ALA A O 8
ATOM 9012 N N . GLY A 1 21 ? 10.936 4.105 4.604 1.00 0.00 21 GLY A N 8
ATOM 9013 C CA . GLY A 1 21 ? 11.021 5.536 4.799 1.00 0.00 21 GLY A CA 8
ATOM 9014 C C . GLY A 1 21 ? 10.809 6.363 3.544 1.00 0.00 21 GLY A C 8
ATOM 9015 O O . GLY A 1 21 ? 11.654 7.184 3.195 1.00 0.00 21 GLY A O 8
ATOM 9019 N N . ILE A 1 22 ? 9.696 6.153 2.854 1.00 0.00 22 ILE A N 8
ATOM 9020 C CA . ILE A 1 22 ? 9.266 7.112 1.843 1.00 0.00 22 ILE A CA 8
ATOM 9021 C C . ILE A 1 22 ? 8.408 8.176 2.528 1.00 0.00 22 ILE A C 8
ATOM 9022 O O . ILE A 1 22 ? 7.452 7.839 3.230 1.00 0.00 22 ILE A O 8
ATOM 9038 N N . PRO A 1 23 ? 8.763 9.467 2.379 1.00 0.00 23 PRO A N 8
ATOM 9039 C CA . PRO A 1 23 ? 7.968 10.573 2.923 1.00 0.00 23 PRO A CA 8
ATOM 9040 C C . PRO A 1 23 ? 6.519 10.495 2.450 1.00 0.00 23 PRO A C 8
ATOM 9041 O O . PRO A 1 23 ? 6.258 10.069 1.325 1.00 0.00 23 PRO A O 8
ATOM 9052 N N . VAL A 1 24 ? 5.581 10.911 3.298 1.00 0.00 24 VAL A N 8
ATOM 9053 C CA . VAL A 1 24 ? 4.159 10.752 2.994 1.00 0.00 24 VAL A CA 8
ATOM 9054 C C . VAL A 1 24 ? 3.764 11.500 1.718 1.00 0.00 24 VAL A C 8
ATOM 9055 O O . VAL A 1 24 ? 2.824 11.114 1.026 1.00 0.00 24 VAL A O 8
ATOM 9068 N N . GLU A 1 25 ? 4.504 12.558 1.399 1.00 0.00 25 GLU A N 8
ATOM 9069 C CA . GLU A 1 25 ? 4.235 13.358 0.206 1.00 0.00 25 GLU A CA 8
ATOM 9070 C C . GLU A 1 25 ? 4.803 12.696 -1.047 1.00 0.00 25 GLU A C 8
ATOM 9071 O O . GLU A 1 25 ? 4.393 13.000 -2.169 1.00 0.00 25 GLU A O 8
ATOM 9083 N N . ASP A 1 26 ? 5.739 11.778 -0.846 1.00 0.00 26 ASP A N 8
ATOM 9084 C CA . ASP A 1 26 ? 6.443 11.148 -1.958 1.00 0.00 26 ASP A CA 8
ATOM 9085 C C . ASP A 1 26 ? 5.721 9.891 -2.417 1.00 0.00 26 ASP A C 8
ATOM 9086 O O . ASP A 1 26 ? 5.947 9.407 -3.524 1.00 0.00 26 ASP A O 8
ATOM 9095 N N . VAL A 1 27 ? 4.860 9.355 -1.560 1.00 0.00 27 VAL A N 8
ATOM 9096 C CA . VAL A 1 27 ? 4.113 8.151 -1.891 1.00 0.00 27 VAL A CA 8
ATOM 9097 C C . VAL A 1 27 ? 3.136 8.422 -3.022 1.00 0.00 27 VAL A C 8
ATOM 9098 O O . VAL A 1 27 ? 2.216 9.231 -2.901 1.00 0.00 27 VAL A O 8
ATOM 9111 N N . LYS A 1 28 ? 3.362 7.734 -4.125 1.00 0.00 28 LYS A N 8
ATOM 9112 C CA . LYS A 1 28 ? 2.633 7.971 -5.351 1.00 0.00 28 LYS A CA 8
ATOM 9113 C C . LYS A 1 28 ? 2.371 6.643 -6.023 1.00 0.00 28 LYS A C 8
ATOM 9114 O O . LYS A 1 28 ? 2.930 5.623 -5.619 1.00 0.00 28 LYS A O 8
ATOM 9133 N N . LEU A 1 29 ? 1.556 6.650 -7.057 1.00 0.00 29 LEU A N 8
ATOM 9134 C CA . LEU A 1 29 ? 1.233 5.424 -7.760 1.00 0.00 29 LEU A CA 8
ATOM 9135 C C . LEU A 1 29 ? 2.340 5.077 -8.751 1.00 0.00 29 LEU A C 8
ATOM 9136 O O . LEU A 1 29 ? 2.316 4.025 -9.383 1.00 0.00 29 LEU A O 8
ATOM 9152 N N . ASP A 1 30 ? 3.325 5.964 -8.862 1.00 0.00 30 ASP A N 8
ATOM 9153 C CA . ASP A 1 30 ? 4.367 5.828 -9.873 1.00 0.00 30 ASP A CA 8
ATOM 9154 C C . ASP A 1 30 ? 5.733 5.505 -9.270 1.00 0.00 30 ASP A C 8
ATOM 9155 O O . ASP A 1 30 ? 6.752 5.597 -9.958 1.00 0.00 30 ASP A O 8
ATOM 9164 N N . LYS A 1 31 ? 5.770 5.121 -7.999 1.00 0.00 31 LYS A N 8
ATOM 9165 C CA . LYS A 1 31 ? 7.021 4.698 -7.398 1.00 0.00 31 LYS A CA 8
ATOM 9166 C C . LYS A 1 31 ? 6.941 3.213 -7.042 1.00 0.00 31 LYS A C 8
ATOM 9167 O O . LYS A 1 31 ? 5.884 2.713 -6.647 1.00 0.00 31 LYS A O 8
ATOM 9186 N N . SER A 1 32 ? 8.045 2.505 -7.207 1.00 0.00 32 SER A N 8
ATOM 9187 C CA . SER A 1 32 ? 8.050 1.059 -7.055 1.00 0.00 32 SER A CA 8
ATOM 9188 C C . SER A 1 32 ? 8.159 0.674 -5.585 1.00 0.00 32 SER A C 8
ATOM 9189 O O . SER A 1 32 ? 8.952 1.247 -4.843 1.00 0.00 32 SER A O 8
ATOM 9197 N N . PHE A 1 33 ? 7.359 -0.300 -5.176 1.00 0.00 33 PHE A N 8
ATOM 9198 C CA . PHE A 1 33 ? 7.337 -0.757 -3.796 1.00 0.00 33 PHE A CA 8
ATOM 9199 C C . PHE A 1 33 ? 8.672 -1.388 -3.438 1.00 0.00 33 PHE A C 8
ATOM 9200 O O . PHE A 1 33 ? 9.269 -1.077 -2.410 1.00 0.00 33 PHE A O 8
ATOM 9217 N N . THR A 1 34 ? 9.139 -2.262 -4.314 1.00 0.00 34 THR A N 8
ATOM 9218 C CA . THR A 1 34 ? 10.378 -2.982 -4.094 1.00 0.00 34 THR A CA 8
ATOM 9219 C C . THR A 1 34 ? 11.580 -2.042 -4.129 1.00 0.00 34 THR A C 8
ATOM 9220 O O . THR A 1 34 ? 12.515 -2.184 -3.345 1.00 0.00 34 THR A O 8
ATOM 9231 N N . ASP A 1 35 ? 11.531 -1.071 -5.029 1.00 0.00 35 ASP A N 8
ATOM 9232 C CA . ASP A 1 35 ? 12.674 -0.197 -5.269 1.00 0.00 35 ASP A CA 8
ATOM 9233 C C . ASP A 1 35 ? 12.618 1.055 -4.402 1.00 0.00 35 ASP A C 8
ATOM 9234 O O . ASP A 1 35 ? 13.427 1.231 -3.494 1.00 0.00 35 ASP A O 8
ATOM 9243 N N . ASP A 1 36 ? 11.648 1.918 -4.681 1.00 0.00 36 ASP A N 8
ATOM 9244 C CA . ASP A 1 36 ? 11.569 3.228 -4.038 1.00 0.00 36 ASP A CA 8
ATOM 9245 C C . ASP A 1 36 ? 11.176 3.101 -2.578 1.00 0.00 36 ASP A C 8
ATOM 9246 O O . ASP A 1 36 ? 11.817 3.679 -1.702 1.00 0.00 36 ASP A O 8
ATOM 9255 N N . LEU A 1 37 ? 10.130 2.324 -2.318 1.00 0.00 37 LEU A N 8
ATOM 9256 C CA . LEU A 1 37 ? 9.611 2.174 -0.963 1.00 0.00 37 LEU A CA 8
ATOM 9257 C C . LEU A 1 37 ? 10.596 1.408 -0.090 1.00 0.00 37 LEU A C 8
ATOM 9258 O O . LEU A 1 37 ? 10.412 1.352 1.120 1.00 0.00 37 LEU A O 8
ATOM 9274 N N . ASP A 1 38 ? 11.623 0.814 -0.718 1.00 0.00 38 ASP A N 8
ATOM 9275 C CA . ASP A 1 38 ? 12.674 0.083 0.006 1.00 0.00 38 ASP A CA 8
ATOM 9276 C C . ASP A 1 38 ? 12.038 -1.004 0.870 1.00 0.00 38 ASP A C 8
ATOM 9277 O O . ASP A 1 38 ? 12.295 -1.113 2.070 1.00 0.00 38 ASP A O 8
ATOM 9286 N N . VAL A 1 39 ? 11.198 -1.813 0.242 1.00 0.00 39 VAL A N 8
ATOM 9287 C CA . VAL A 1 39 ? 10.359 -2.737 0.976 1.00 0.00 39 VAL A CA 8
ATOM 9288 C C . VAL A 1 39 ? 10.599 -4.185 0.537 1.00 0.00 39 VAL A C 8
ATOM 9289 O O . VAL A 1 39 ? 10.903 -4.455 -0.628 1.00 0.00 39 VAL A O 8
ATOM 9302 N N . ASP A 1 40 ? 10.480 -5.108 1.487 1.00 0.00 40 ASP A N 8
ATOM 9303 C CA . ASP A 1 40 ? 10.617 -6.535 1.203 1.00 0.00 40 ASP A CA 8
ATOM 9304 C C . ASP A 1 40 ? 9.258 -7.183 1.155 1.00 0.00 40 ASP A C 8
ATOM 9305 O O . ASP A 1 40 ? 8.305 -6.630 1.691 1.00 0.00 40 ASP A O 8
ATOM 9314 N N . SER A 1 41 ? 9.198 -8.374 0.565 1.00 0.00 41 SER A N 8
ATOM 9315 C CA . SER A 1 41 ? 7.953 -9.129 0.432 1.00 0.00 41 SER A CA 8
ATOM 9316 C C . SER A 1 41 ? 7.210 -9.211 1.768 1.00 0.00 41 SER A C 8
ATOM 9317 O O . SER A 1 41 ? 6.027 -8.877 1.855 1.00 0.00 41 SER A O 8
ATOM 9325 N N . LEU A 1 42 ? 7.917 -9.625 2.811 1.00 0.00 42 LEU A N 8
ATOM 9326 C CA . LEU A 1 42 ? 7.319 -9.722 4.136 1.00 0.00 42 LEU A CA 8
ATOM 9327 C C . LEU A 1 42 ? 7.060 -8.336 4.709 1.00 0.00 42 LEU A C 8
ATOM 9328 O O . LEU A 1 42 ? 6.001 -8.082 5.269 1.00 0.00 42 LEU A O 8
ATOM 9344 N N . SER A 1 43 ? 8.027 -7.446 4.549 1.00 0.00 43 SER A N 8
ATOM 9345 C CA . SER A 1 43 ? 7.927 -6.093 5.074 1.00 0.00 43 SER A CA 8
ATOM 9346 C C . SER A 1 43 ? 6.656 -5.395 4.568 1.00 0.00 43 SER A C 8
ATOM 9347 O O . SER A 1 43 ? 5.822 -4.951 5.371 1.00 0.00 43 SER A O 8
ATOM 9355 N N . MET A 1 44 ? 6.495 -5.335 3.238 1.00 0.00 44 MET A N 8
ATOM 9356 C CA . MET A 1 44 ? 5.313 -4.721 2.636 1.00 0.00 44 MET A CA 8
ATOM 9357 C C . MET A 1 44 ? 4.053 -5.364 3.170 1.00 0.00 44 MET A C 8
ATOM 9358 O O . MET A 1 44 ? 3.231 -4.702 3.786 1.00 0.00 44 MET A O 8
ATOM 9372 N N . VAL A 1 45 ? 3.933 -6.662 2.987 1.00 0.00 45 VAL A N 8
ATOM 9373 C CA . VAL A 1 45 ? 2.720 -7.360 3.356 1.00 0.00 45 VAL A CA 8
ATOM 9374 C C . VAL A 1 45 ? 2.395 -7.183 4.840 1.00 0.00 45 VAL A C 8
ATOM 9375 O O . VAL A 1 45 ? 1.238 -7.201 5.229 1.00 0.00 45 VAL A O 8
ATOM 9388 N N . GLU A 1 46 ? 3.399 -6.946 5.665 1.00 0.00 46 GLU A N 8
ATOM 9389 C CA . GLU A 1 46 ? 3.157 -6.839 7.091 1.00 0.00 46 GLU A CA 8
ATOM 9390 C C . GLU A 1 46 ? 2.458 -5.531 7.440 1.00 0.00 46 GLU A C 8
ATOM 9391 O O . GLU A 1 46 ? 1.293 -5.529 7.855 1.00 0.00 46 GLU A O 8
ATOM 9403 N N . VAL A 1 47 ? 3.127 -4.409 7.238 1.00 0.00 47 VAL A N 8
ATOM 9404 C CA . VAL A 1 47 ? 2.562 -3.161 7.689 1.00 0.00 47 VAL A CA 8
ATOM 9405 C C . VAL A 1 47 ? 1.599 -2.593 6.647 1.00 0.00 47 VAL A C 8
ATOM 9406 O O . VAL A 1 47 ? 0.677 -1.857 6.985 1.00 0.00 47 VAL A O 8
ATOM 9419 N N . VAL A 1 48 ? 1.763 -2.985 5.387 1.00 0.00 48 VAL A N 8
ATOM 9420 C CA . VAL A 1 48 ? 0.864 -2.502 4.343 1.00 0.00 48 VAL A CA 8
ATOM 9421 C C . VAL A 1 48 ? -0.496 -3.194 4.462 1.00 0.00 48 VAL A C 8
ATOM 9422 O O . VAL A 1 48 ? -1.529 -2.594 4.172 1.00 0.00 48 VAL A O 8
ATOM 9435 N N . VAL A 1 49 ? -0.502 -4.442 4.939 1.00 0.00 49 VAL A N 8
ATOM 9436 C CA . VAL A 1 49 ? -1.759 -5.117 5.253 1.00 0.00 49 VAL A CA 8
ATOM 9437 C C . VAL A 1 49 ? -2.404 -4.462 6.476 1.00 0.00 49 VAL A C 8
ATOM 9438 O O . VAL A 1 49 ? -3.623 -4.334 6.565 1.00 0.00 49 VAL A O 8
ATOM 9451 N N . ALA A 1 50 ? -1.580 -4.008 7.412 1.00 0.00 50 ALA A N 8
ATOM 9452 C CA . ALA A 1 50 ? -2.087 -3.223 8.530 1.00 0.00 50 ALA A CA 8
ATOM 9453 C C . ALA A 1 50 ? -2.741 -1.926 8.028 1.00 0.00 50 ALA A C 8
ATOM 9454 O O . ALA A 1 50 ? -3.619 -1.361 8.685 1.00 0.00 50 ALA A O 8
ATOM 9461 N N . ALA A 1 51 ? -2.304 -1.464 6.859 1.00 0.00 51 ALA A N 8
ATOM 9462 C CA . ALA A 1 51 ? -2.850 -0.255 6.247 1.00 0.00 51 ALA A CA 8
ATOM 9463 C C . ALA A 1 51 ? -4.107 -0.547 5.436 1.00 0.00 51 ALA A C 8
ATOM 9464 O O . ALA A 1 51 ? -5.066 0.220 5.479 1.00 0.00 51 ALA A O 8
ATOM 9471 N N . GLU A 1 52 ? -4.100 -1.647 4.698 1.00 0.00 52 GLU A N 8
ATOM 9472 C CA . GLU A 1 52 ? -5.222 -1.989 3.835 1.00 0.00 52 GLU A CA 8
ATOM 9473 C C . GLU A 1 52 ? -6.488 -2.187 4.665 1.00 0.00 52 GLU A C 8
ATOM 9474 O O . GLU A 1 52 ? -7.554 -1.660 4.339 1.00 0.00 52 GLU A O 8
ATOM 9486 N N . GLU A 1 53 ? -6.349 -2.894 5.770 1.00 0.00 53 GLU A N 8
ATOM 9487 C CA . GLU A 1 53 ? -7.480 -3.218 6.617 1.00 0.00 53 GLU A CA 8
ATOM 9488 C C . GLU A 1 53 ? -8.064 -1.983 7.305 1.00 0.00 53 GLU A C 8
ATOM 9489 O O . GLU A 1 53 ? -9.270 -1.917 7.544 1.00 0.00 53 GLU A O 8
ATOM 9501 N N . ARG A 1 54 ? -7.226 -0.996 7.611 1.00 0.00 54 ARG A N 8
ATOM 9502 C CA . ARG A 1 54 ? -7.700 0.187 8.329 1.00 0.00 54 ARG A CA 8
ATOM 9503 C C . ARG A 1 54 ? -8.510 1.102 7.407 1.00 0.00 54 ARG A C 8
ATOM 9504 O O . ARG A 1 54 ? -9.245 1.971 7.871 1.00 0.00 54 ARG A O 8
ATOM 9525 N N . PHE A 1 55 ? -8.376 0.896 6.102 1.00 0.00 55 PHE A N 8
ATOM 9526 C CA . PHE A 1 55 ? -9.166 1.640 5.127 1.00 0.00 55 PHE A CA 8
ATOM 9527 C C . PHE A 1 55 ? -10.273 0.767 4.557 1.00 0.00 55 PHE A C 8
ATOM 9528 O O . PHE A 1 55 ? -10.901 1.119 3.557 1.00 0.00 55 PHE A O 8
ATOM 9545 N N . ASP A 1 56 ? -10.498 -0.368 5.217 1.00 0.00 56 ASP A N 8
ATOM 9546 C CA . ASP A 1 56 ? -11.559 -1.299 4.852 1.00 0.00 56 ASP A CA 8
ATOM 9547 C C . ASP A 1 56 ? -11.430 -1.778 3.413 1.00 0.00 56 ASP A C 8
ATOM 9548 O O . ASP A 1 56 ? -12.203 -1.384 2.546 1.00 0.00 56 ASP A O 8
ATOM 9557 N N . VAL A 1 57 ? -10.427 -2.595 3.150 1.00 0.00 57 VAL A N 8
ATOM 9558 C CA . VAL A 1 57 ? -10.315 -3.258 1.862 1.00 0.00 57 VAL A CA 8
ATOM 9559 C C . VAL A 1 57 ? -10.101 -4.756 2.065 1.00 0.00 57 VAL A C 8
ATOM 9560 O O . VAL A 1 57 ? -9.817 -5.198 3.182 1.00 0.00 57 VAL A O 8
ATOM 9573 N N . LYS A 1 58 ? -10.270 -5.532 1.003 1.00 0.00 58 LYS A N 8
ATOM 9574 C CA . LYS A 1 58 ? -10.021 -6.960 1.059 1.00 0.00 58 LYS A CA 8
ATOM 9575 C C . LYS A 1 58 ? -9.085 -7.376 -0.068 1.00 0.00 58 LYS A C 8
ATOM 9576 O O . LYS A 1 58 ? -9.447 -7.329 -1.245 1.00 0.00 58 LYS A O 8
ATOM 9595 N N . ILE A 1 59 ? -7.880 -7.769 0.307 1.00 0.00 59 ILE A N 8
ATOM 9596 C CA . ILE A 1 59 ? -6.866 -8.205 -0.640 1.00 0.00 59 ILE A CA 8
ATOM 9597 C C . ILE A 1 59 ? -5.971 -9.251 0.020 1.00 0.00 59 ILE A C 8
ATOM 9598 O O . ILE A 1 59 ? -5.557 -9.090 1.162 1.00 0.00 59 ILE A O 8
ATOM 9614 N N . PRO A 1 60 ? -5.708 -10.368 -0.669 1.00 0.00 60 PRO A N 8
ATOM 9615 C CA . PRO A 1 60 ? -4.836 -11.416 -0.146 1.00 0.00 60 PRO A CA 8
ATOM 9616 C C . PRO A 1 60 ? -3.404 -10.918 0.010 1.00 0.00 60 PRO A C 8
ATOM 9617 O O . PRO A 1 60 ? -2.902 -10.180 -0.836 1.00 0.00 60 PRO A O 8
ATOM 9628 N N . ASP A 1 61 ? -2.752 -11.335 1.089 1.00 0.00 61 ASP A N 8
ATOM 9629 C CA . ASP A 1 61 ? -1.366 -10.946 1.359 1.00 0.00 61 ASP A CA 8
ATOM 9630 C C . ASP A 1 61 ? -0.476 -11.338 0.189 1.00 0.00 61 ASP A C 8
ATOM 9631 O O . ASP A 1 61 ? 0.505 -10.662 -0.136 1.00 0.00 61 ASP A O 8
ATOM 9640 N N . ASP A 1 62 ? -0.860 -12.432 -0.448 1.00 0.00 62 ASP A N 8
ATOM 9641 C CA . ASP A 1 62 ? -0.172 -12.956 -1.614 1.00 0.00 62 ASP A CA 8
ATOM 9642 C C . ASP A 1 62 ? -0.163 -11.945 -2.762 1.00 0.00 62 ASP A C 8
ATOM 9643 O O . ASP A 1 62 ? 0.747 -11.944 -3.588 1.00 0.00 62 ASP A O 8
ATOM 9652 N N . ASP A 1 63 ? -1.160 -11.065 -2.797 1.00 0.00 63 ASP A N 8
ATOM 9653 C CA . ASP A 1 63 ? -1.278 -10.102 -3.883 1.00 0.00 63 ASP A CA 8
ATOM 9654 C C . ASP A 1 63 ? -0.408 -8.872 -3.616 1.00 0.00 63 ASP A C 8
ATOM 9655 O O . ASP A 1 63 ? 0.195 -8.329 -4.542 1.00 0.00 63 ASP A O 8
ATOM 9664 N N . VAL A 1 64 ? -0.302 -8.453 -2.343 1.00 0.00 64 VAL A N 8
ATOM 9665 C CA . VAL A 1 64 ? 0.479 -7.259 -2.004 1.00 0.00 64 VAL A CA 8
ATOM 9666 C C . VAL A 1 64 ? 1.939 -7.440 -2.407 1.00 0.00 64 VAL A C 8
ATOM 9667 O O . VAL A 1 64 ? 2.539 -6.551 -2.995 1.00 0.00 64 VAL A O 8
ATOM 9680 N N . LYS A 1 65 ? 2.504 -8.604 -2.115 1.00 0.00 65 LYS A N 8
ATOM 9681 C CA . LYS A 1 65 ? 3.900 -8.863 -2.450 1.00 0.00 65 LYS A CA 8
ATOM 9682 C C . LYS A 1 65 ? 4.059 -9.234 -3.923 1.00 0.00 65 LYS A C 8
ATOM 9683 O O . LYS A 1 65 ? 5.171 -9.445 -4.404 1.00 0.00 65 LYS A O 8
ATOM 9702 N N . ASN A 1 66 ? 2.940 -9.311 -4.632 1.00 0.00 66 ASN A N 8
ATOM 9703 C CA . ASN A 1 66 ? 2.961 -9.639 -6.052 1.00 0.00 66 ASN A CA 8
ATOM 9704 C C . ASN A 1 66 ? 3.006 -8.359 -6.876 1.00 0.00 66 ASN A C 8
ATOM 9705 O O . ASN A 1 66 ? 3.398 -8.366 -8.042 1.00 0.00 66 ASN A O 8
ATOM 9716 N N . LEU A 1 67 ? 2.620 -7.254 -6.252 1.00 0.00 67 LEU A N 8
ATOM 9717 C CA . LEU A 1 67 ? 2.699 -5.951 -6.892 1.00 0.00 67 LEU A CA 8
ATOM 9718 C C . LEU A 1 67 ? 4.012 -5.269 -6.527 1.00 0.00 67 LEU A C 8
ATOM 9719 O O . LEU A 1 67 ? 4.372 -5.171 -5.355 1.00 0.00 67 LEU A O 8
ATOM 9735 N N . LYS A 1 68 ? 4.738 -4.813 -7.541 1.00 0.00 68 LYS A N 8
ATOM 9736 C CA . LYS A 1 68 ? 6.073 -4.259 -7.334 1.00 0.00 68 LYS A CA 8
ATOM 9737 C C . LYS A 1 68 ? 6.041 -2.736 -7.252 1.00 0.00 68 LYS A C 8
ATOM 9738 O O . LYS A 1 68 ? 7.081 -2.093 -7.140 1.00 0.00 68 LYS A O 8
ATOM 9757 N N . THR A 1 69 ? 4.849 -2.157 -7.302 1.00 0.00 69 THR A N 8
ATOM 9758 C CA . THR A 1 69 ? 4.690 -0.719 -7.143 1.00 0.00 69 THR A CA 8
ATOM 9759 C C . THR A 1 69 ? 3.632 -0.445 -6.090 1.00 0.00 69 THR A C 8
ATOM 9760 O O . THR A 1 69 ? 2.652 -1.183 -5.989 1.00 0.00 69 THR A O 8
ATOM 9771 N N . VAL A 1 70 ? 3.824 0.603 -5.301 1.00 0.00 70 VAL A N 8
ATOM 9772 C CA . VAL A 1 70 ? 2.857 0.939 -4.269 1.00 0.00 70 VAL A CA 8
ATOM 9773 C C . VAL A 1 70 ? 1.531 1.331 -4.906 1.00 0.00 70 VAL A C 8
ATOM 9774 O O . VAL A 1 70 ? 0.462 0.963 -4.419 1.00 0.00 70 VAL A O 8
ATOM 9787 N N . GLY A 1 71 ? 1.616 2.024 -6.033 1.00 0.00 71 GLY A N 8
ATOM 9788 C CA . GLY A 1 71 ? 0.430 2.486 -6.710 1.00 0.00 71 GLY A CA 8
ATOM 9789 C C . GLY A 1 71 ? -0.445 1.354 -7.198 1.00 0.00 71 GLY A C 8
ATOM 9790 O O . GLY A 1 71 ? -1.670 1.488 -7.229 1.00 0.00 71 GLY A O 8
ATOM 9794 N N . ASP A 1 72 ? 0.178 0.237 -7.574 1.00 0.00 72 ASP A N 8
ATOM 9795 C CA . ASP A 1 72 ? -0.567 -0.942 -8.006 1.00 0.00 72 ASP A CA 8
ATOM 9796 C C . ASP A 1 72 ? -1.469 -1.406 -6.875 1.00 0.00 72 ASP A C 8
ATOM 9797 O O . ASP A 1 72 ? -2.673 -1.570 -7.060 1.00 0.00 72 ASP A O 8
ATOM 9806 N N . ALA A 1 73 ? -0.877 -1.571 -5.691 1.00 0.00 73 ALA A N 8
ATOM 9807 C CA . ALA A 1 73 ? -1.632 -1.926 -4.492 1.00 0.00 73 ALA A CA 8
ATOM 9808 C C . ALA A 1 73 ? -2.734 -0.937 -4.247 1.00 0.00 73 ALA A C 8
ATOM 9809 O O . ALA A 1 73 ? -3.874 -1.307 -4.021 1.00 0.00 73 ALA A O 8
ATOM 9816 N N . THR A 1 74 ? -2.367 0.328 -4.283 1.00 0.00 74 THR A N 8
ATOM 9817 C CA . THR A 1 74 ? -3.281 1.383 -3.932 1.00 0.00 74 THR A CA 8
ATOM 9818 C C . THR A 1 74 ? -4.511 1.350 -4.832 1.00 0.00 74 THR A C 8
ATOM 9819 O O . THR A 1 74 ? -5.634 1.283 -4.345 1.00 0.00 74 THR A O 8
ATOM 9830 N N . LYS A 1 75 ? -4.294 1.341 -6.143 1.00 0.00 75 LYS A N 8
ATOM 9831 C CA . LYS A 1 75 ? -5.395 1.337 -7.100 1.00 0.00 75 LYS A CA 8
ATOM 9832 C C . LYS A 1 75 ? -6.179 0.025 -6.994 1.00 0.00 75 LYS A C 8
ATOM 9833 O O . LYS A 1 75 ? -7.403 0.004 -7.147 1.00 0.00 75 LYS A O 8
ATOM 9852 N N . TYR A 1 76 ? -5.458 -1.058 -6.711 1.00 0.00 76 TYR A N 8
ATOM 9853 C CA . TYR A 1 76 ? -6.064 -2.367 -6.470 1.00 0.00 76 TYR A CA 8
ATOM 9854 C C . TYR A 1 76 ? -6.969 -2.299 -5.241 1.00 0.00 76 TYR A C 8
ATOM 9855 O O . TYR A 1 76 ? -8.116 -2.755 -5.268 1.00 0.00 76 TYR A O 8
ATOM 9873 N N . ILE A 1 77 ? -6.438 -1.706 -4.175 1.00 0.00 77 ILE A N 8
ATOM 9874 C CA . ILE A 1 77 ? -7.176 -1.511 -2.937 1.00 0.00 77 ILE A CA 8
ATOM 9875 C C . ILE A 1 77 ? -8.431 -0.686 -3.186 1.00 0.00 77 ILE A C 8
ATOM 9876 O O . ILE A 1 77 ? -9.526 -1.046 -2.756 1.00 0.00 77 ILE A O 8
ATOM 9892 N N . LEU A 1 78 ? -8.254 0.397 -3.921 1.00 0.00 78 LEU A N 8
ATOM 9893 C CA . LEU A 1 78 ? -9.324 1.343 -4.195 1.00 0.00 78 LEU A CA 8
ATOM 9894 C C . LEU A 1 78 ? -10.479 0.694 -4.958 1.00 0.00 78 LEU A C 8
ATOM 9895 O O . LEU A 1 78 ? -11.624 1.136 -4.862 1.00 0.00 78 LEU A O 8
ATOM 9911 N N . ASP A 1 79 ? -10.177 -0.356 -5.708 1.00 0.00 79 ASP A N 8
ATOM 9912 C CA . ASP A 1 79 ? -11.187 -1.032 -6.512 1.00 0.00 79 ASP A CA 8
ATOM 9913 C C . ASP A 1 79 ? -11.909 -2.116 -5.713 1.00 0.00 79 ASP A C 8
ATOM 9914 O O . ASP A 1 79 ? -13.084 -2.395 -5.949 1.00 0.00 79 ASP A O 8
ATOM 9923 N N . HIS A 1 80 ? -11.212 -2.709 -4.748 1.00 0.00 80 HIS A N 8
ATOM 9924 C CA . HIS A 1 80 ? -11.744 -3.862 -4.017 1.00 0.00 80 HIS A CA 8
ATOM 9925 C C . HIS A 1 80 ? -11.958 -3.552 -2.540 1.00 0.00 80 HIS A C 8
ATOM 9926 O O . HIS A 1 80 ? -11.865 -4.446 -1.695 1.00 0.00 80 HIS A O 8
ATOM 9941 N N . GLN A 1 81 ? -12.259 -2.302 -2.224 1.00 0.00 81 GLN A N 8
ATOM 9942 C CA . GLN A 1 81 ? -12.444 -1.911 -0.836 1.00 0.00 81 GLN A CA 8
ATOM 9943 C C . GLN A 1 81 ? -13.892 -2.091 -0.393 1.00 0.00 81 GLN A C 8
ATOM 9944 O O . GLN A 1 81 ? -14.815 -2.061 -1.215 1.00 0.00 81 GLN A O 8
ATOM 9958 N N . ALA A 1 82 ? -14.062 -2.270 0.915 1.00 0.00 82 ALA A N 8
ATOM 9959 C CA . ALA A 1 82 ? -15.368 -2.426 1.549 1.00 0.00 82 ALA A CA 8
ATOM 9960 C C . ALA A 1 82 ? -16.170 -3.572 0.942 1.00 0.00 82 ALA A C 8
ATOM 9961 O O . ALA A 1 82 ? -17.258 -3.313 0.384 1.00 0.00 82 ALA A O 8
ATOM 9969 N N . MET A 1 1 ? 13.987 2.690 -3.348 1.00 0.00 1 MET A N 9
ATOM 9970 C CA . MET A 1 1 ? 13.890 4.128 -3.029 1.00 0.00 1 MET A CA 9
ATOM 9971 C C . MET A 1 1 ? 13.142 4.304 -1.715 1.00 0.00 1 MET A C 9
ATOM 9972 O O . MET A 1 1 ? 12.001 3.859 -1.575 1.00 0.00 1 MET A O 9
ATOM 9988 N N . ALA A 1 2 ? 13.795 4.927 -0.745 1.00 0.00 2 ALA A N 9
ATOM 9989 C CA . ALA A 1 2 ? 13.182 5.154 0.553 1.00 0.00 2 ALA A CA 9
ATOM 9990 C C . ALA A 1 2 ? 12.461 6.492 0.572 1.00 0.00 2 ALA A C 9
ATOM 9991 O O . ALA A 1 2 ? 13.095 7.551 0.593 1.00 0.00 2 ALA A O 9
ATOM 9998 N N . ALA A 1 3 ? 11.138 6.432 0.545 1.00 0.00 3 ALA A N 9
ATOM 9999 C CA . ALA A 1 3 ? 10.309 7.621 0.569 1.00 0.00 3 ALA A CA 9
ATOM 10000 C C . ALA A 1 3 ? 9.514 7.642 1.858 1.00 0.00 3 ALA A C 9
ATOM 10001 O O . ALA A 1 3 ? 9.078 6.595 2.336 1.00 0.00 3 ALA A O 9
ATOM 10008 N N . THR A 1 4 ? 9.333 8.819 2.426 1.00 0.00 4 THR A N 9
ATOM 10009 C CA . THR A 1 4 ? 8.651 8.937 3.695 1.00 0.00 4 THR A CA 9
ATOM 10010 C C . THR A 1 4 ? 7.140 8.761 3.523 1.00 0.00 4 THR A C 9
ATOM 10011 O O . THR A 1 4 ? 6.656 8.572 2.405 1.00 0.00 4 THR A O 9
ATOM 10022 N N . GLN A 1 5 ? 6.405 8.857 4.626 1.00 0.00 5 GLN A N 9
ATOM 10023 C CA . GLN A 1 5 ? 5.010 8.477 4.674 1.00 0.00 5 GLN A CA 9
ATOM 10024 C C . GLN A 1 5 ? 4.168 9.177 3.609 1.00 0.00 5 GLN A C 9
ATOM 10025 O O . GLN A 1 5 ? 3.548 8.518 2.789 1.00 0.00 5 GLN A O 9
ATOM 10039 N N . GLU A 1 6 ? 4.183 10.500 3.592 1.00 0.00 6 GLU A N 9
ATOM 10040 C CA . GLU A 1 6 ? 3.300 11.255 2.712 1.00 0.00 6 GLU A CA 9
ATOM 10041 C C . GLU A 1 6 ? 3.662 11.045 1.244 1.00 0.00 6 GLU A C 9
ATOM 10042 O O . GLU A 1 6 ? 2.792 11.026 0.374 1.00 0.00 6 GLU A O 9
ATOM 10054 N N . GLU A 1 7 ? 4.944 10.857 0.985 1.00 0.00 7 GLU A N 9
ATOM 10055 C CA . GLU A 1 7 ? 5.438 10.727 -0.375 1.00 0.00 7 GLU A CA 9
ATOM 10056 C C . GLU A 1 7 ? 5.134 9.335 -0.930 1.00 0.00 7 GLU A C 9
ATOM 10057 O O . GLU A 1 7 ? 4.607 9.194 -2.041 1.00 0.00 7 GLU A O 9
ATOM 10069 N N . ILE A 1 8 ? 5.441 8.308 -0.147 1.00 0.00 8 ILE A N 9
ATOM 10070 C CA . ILE A 1 8 ? 5.170 6.936 -0.555 1.00 0.00 8 ILE A CA 9
ATOM 10071 C C . ILE A 1 8 ? 3.656 6.708 -0.590 1.00 0.00 8 ILE A C 9
ATOM 10072 O O . ILE A 1 8 ? 3.146 5.994 -1.452 1.00 0.00 8 ILE A O 9
ATOM 10088 N N . VAL A 1 9 ? 2.943 7.354 0.333 1.00 0.00 9 VAL A N 9
ATOM 10089 C CA . VAL A 1 9 ? 1.488 7.300 0.357 1.00 0.00 9 VAL A CA 9
ATOM 10090 C C . VAL A 1 9 ? 0.908 7.872 -0.931 1.00 0.00 9 VAL A C 9
ATOM 10091 O O . VAL A 1 9 ? -0.058 7.342 -1.459 1.00 0.00 9 VAL A O 9
ATOM 10104 N N . ALA A 1 10 ? 1.513 8.934 -1.449 1.00 0.00 10 ALA A N 9
ATOM 10105 C CA . ALA A 1 10 ? 1.083 9.502 -2.719 1.00 0.00 10 ALA A CA 9
ATOM 10106 C C . ALA A 1 10 ? 1.174 8.460 -3.827 1.00 0.00 10 ALA A C 9
ATOM 10107 O O . ALA A 1 10 ? 0.220 8.253 -4.576 1.00 0.00 10 ALA A O 9
ATOM 10114 N N . GLY A 1 11 ? 2.316 7.783 -3.904 1.00 0.00 11 GLY A N 9
ATOM 10115 C CA . GLY A 1 11 ? 2.497 6.751 -4.913 1.00 0.00 11 GLY A CA 9
ATOM 10116 C C . GLY A 1 11 ? 1.600 5.545 -4.691 1.00 0.00 11 GLY A C 9
ATOM 10117 O O . GLY A 1 11 ? 1.103 4.947 -5.646 1.00 0.00 11 GLY A O 9
ATOM 10121 N N . LEU A 1 12 ? 1.397 5.191 -3.429 1.00 0.00 12 LEU A N 9
ATOM 10122 C CA . LEU A 1 12 ? 0.534 4.072 -3.066 1.00 0.00 12 LEU A CA 9
ATOM 10123 C C . LEU A 1 12 ? -0.928 4.424 -3.385 1.00 0.00 12 LEU A C 9
ATOM 10124 O O . LEU A 1 12 ? -1.633 3.661 -4.044 1.00 0.00 12 LEU A O 9
ATOM 10140 N N . ALA A 1 13 ? -1.352 5.606 -2.933 1.00 0.00 13 ALA A N 9
ATOM 10141 C CA . ALA A 1 13 ? -2.718 6.097 -3.131 1.00 0.00 13 ALA A CA 9
ATOM 10142 C C . ALA A 1 13 ? -3.075 6.162 -4.603 1.00 0.00 13 ALA A C 9
ATOM 10143 O O . ALA A 1 13 ? -4.152 5.724 -5.013 1.00 0.00 13 ALA A O 9
ATOM 10150 N N . GLU A 1 14 ? -2.154 6.715 -5.382 1.00 0.00 14 GLU A N 9
ATOM 10151 C CA . GLU A 1 14 ? -2.307 6.834 -6.825 1.00 0.00 14 GLU A CA 9
ATOM 10152 C C . GLU A 1 14 ? -2.678 5.488 -7.437 1.00 0.00 14 GLU A C 9
ATOM 10153 O O . GLU A 1 14 ? -3.476 5.408 -8.369 1.00 0.00 14 GLU A O 9
ATOM 10165 N N . ILE A 1 15 ? -2.110 4.434 -6.878 1.00 0.00 15 ILE A N 9
ATOM 10166 C CA . ILE A 1 15 ? -2.297 3.099 -7.402 1.00 0.00 15 ILE A CA 9
ATOM 10167 C C . ILE A 1 15 ? -3.550 2.412 -6.833 1.00 0.00 15 ILE A C 9
ATOM 10168 O O . ILE A 1 15 ? -4.254 1.708 -7.556 1.00 0.00 15 ILE A O 9
ATOM 10184 N N . VAL A 1 16 ? -3.851 2.627 -5.551 1.00 0.00 16 VAL A N 9
ATOM 10185 C CA . VAL A 1 16 ? -5.029 1.999 -4.948 1.00 0.00 16 VAL A CA 9
ATOM 10186 C C . VAL A 1 16 ? -6.299 2.598 -5.532 1.00 0.00 16 VAL A C 9
ATOM 10187 O O . VAL A 1 16 ? -7.355 1.958 -5.558 1.00 0.00 16 VAL A O 9
ATOM 10200 N N . ASN A 1 17 ? -6.185 3.829 -6.011 1.00 0.00 17 ASN A N 9
ATOM 10201 C CA . ASN A 1 17 ? -7.305 4.512 -6.635 1.00 0.00 17 ASN A CA 9
ATOM 10202 C C . ASN A 1 17 ? -7.745 3.754 -7.888 1.00 0.00 17 ASN A C 9
ATOM 10203 O O . ASN A 1 17 ? -8.896 3.849 -8.310 1.00 0.00 17 ASN A O 9
ATOM 10214 N N . GLU A 1 18 ? -6.819 2.986 -8.464 1.00 0.00 18 GLU A N 9
ATOM 10215 C CA . GLU A 1 18 ? -7.132 2.142 -9.612 1.00 0.00 18 GLU A CA 9
ATOM 10216 C C . GLU A 1 18 ? -7.964 0.948 -9.167 1.00 0.00 18 GLU A C 9
ATOM 10217 O O . GLU A 1 18 ? -8.934 0.565 -9.826 1.00 0.00 18 GLU A O 9
ATOM 10229 N N . ILE A 1 19 ? -7.586 0.375 -8.033 1.00 0.00 19 ILE A N 9
ATOM 10230 C CA . ILE A 1 19 ? -8.240 -0.822 -7.522 1.00 0.00 19 ILE A CA 9
ATOM 10231 C C . ILE A 1 19 ? -9.665 -0.524 -7.084 1.00 0.00 19 ILE A C 9
ATOM 10232 O O . ILE A 1 19 ? -10.614 -1.181 -7.517 1.00 0.00 19 ILE A O 9
ATOM 10248 N N . ALA A 1 20 ? -9.813 0.473 -6.229 1.00 0.00 20 ALA A N 9
ATOM 10249 C CA . ALA A 1 20 ? -11.115 0.811 -5.690 1.00 0.00 20 ALA A CA 9
ATOM 10250 C C . ALA A 1 20 ? -11.420 2.286 -5.902 1.00 0.00 20 ALA A C 9
ATOM 10251 O O . ALA A 1 20 ? -12.062 2.654 -6.888 1.00 0.00 20 ALA A O 9
ATOM 10258 N N . GLY A 1 21 ? -10.953 3.136 -4.994 1.00 0.00 21 GLY A N 9
ATOM 10259 C CA . GLY A 1 21 ? -11.135 4.559 -5.185 1.00 0.00 21 GLY A CA 9
ATOM 10260 C C . GLY A 1 21 ? -11.179 5.362 -3.901 1.00 0.00 21 GLY A C 9
ATOM 10261 O O . GLY A 1 21 ? -12.135 6.099 -3.664 1.00 0.00 21 GLY A O 9
ATOM 10265 N N . ILE A 1 22 ? -10.164 5.223 -3.060 1.00 0.00 22 ILE A N 9
ATOM 10266 C CA . ILE A 1 22 ? -9.983 6.163 -1.963 1.00 0.00 22 ILE A CA 9
ATOM 10267 C C . ILE A 1 22 ? -9.270 7.392 -2.513 1.00 0.00 22 ILE A C 9
ATOM 10268 O O . ILE A 1 22 ? -8.280 7.255 -3.238 1.00 0.00 22 ILE A O 9
ATOM 10284 N N . PRO A 1 23 ? -9.784 8.599 -2.236 1.00 0.00 23 PRO A N 9
ATOM 10285 C CA . PRO A 1 23 ? -9.119 9.839 -2.634 1.00 0.00 23 PRO A CA 9
ATOM 10286 C C . PRO A 1 23 ? -7.654 9.836 -2.210 1.00 0.00 23 PRO A C 9
ATOM 10287 O O . PRO A 1 23 ? -7.331 9.417 -1.100 1.00 0.00 23 PRO A O 9
ATOM 10298 N N . VAL A 1 24 ? -6.774 10.297 -3.091 1.00 0.00 24 VAL A N 9
ATOM 10299 C CA . VAL A 1 24 ? -5.333 10.259 -2.832 1.00 0.00 24 VAL A CA 9
ATOM 10300 C C . VAL A 1 24 ? -4.961 10.989 -1.539 1.00 0.00 24 VAL A C 9
ATOM 10301 O O . VAL A 1 24 ? -3.972 10.652 -0.892 1.00 0.00 24 VAL A O 9
ATOM 10314 N N . GLU A 1 25 ? -5.764 11.973 -1.162 1.00 0.00 25 GLU A N 9
ATOM 10315 C CA . GLU A 1 25 ? -5.530 12.725 0.063 1.00 0.00 25 GLU A CA 9
ATOM 10316 C C . GLU A 1 25 ? -6.060 11.977 1.292 1.00 0.00 25 GLU A C 9
ATOM 10317 O O . GLU A 1 25 ? -5.664 12.268 2.421 1.00 0.00 25 GLU A O 9
ATOM 10329 N N . ASP A 1 26 ? -6.948 11.008 1.066 1.00 0.00 26 ASP A N 9
ATOM 10330 C CA . ASP A 1 26 ? -7.614 10.301 2.162 1.00 0.00 26 ASP A CA 9
ATOM 10331 C C . ASP A 1 26 ? -6.828 9.067 2.575 1.00 0.00 26 ASP A C 9
ATOM 10332 O O . ASP A 1 26 ? -7.063 8.500 3.643 1.00 0.00 26 ASP A O 9
ATOM 10341 N N . VAL A 1 27 ? -5.913 8.635 1.715 1.00 0.00 27 VAL A N 9
ATOM 10342 C CA . VAL A 1 27 ? -5.095 7.468 2.003 1.00 0.00 27 VAL A CA 9
ATOM 10343 C C . VAL A 1 27 ? -4.189 7.743 3.191 1.00 0.00 27 VAL A C 9
ATOM 10344 O O . VAL A 1 27 ? -3.333 8.627 3.160 1.00 0.00 27 VAL A O 9
ATOM 10357 N N . LYS A 1 28 ? -4.406 6.980 4.242 1.00 0.00 28 LYS A N 9
ATOM 10358 C CA . LYS A 1 28 ? -3.741 7.194 5.505 1.00 0.00 28 LYS A CA 9
ATOM 10359 C C . LYS A 1 28 ? -3.252 5.865 6.033 1.00 0.00 28 LYS A C 9
ATOM 10360 O O . LYS A 1 28 ? -3.663 4.815 5.547 1.00 0.00 28 LYS A O 9
ATOM 10379 N N . LEU A 1 29 ? -2.404 5.906 7.038 1.00 0.00 29 LEU A N 9
ATOM 10380 C CA . LEU A 1 29 ? -1.936 4.688 7.679 1.00 0.00 29 LEU A CA 9
ATOM 10381 C C . LEU A 1 29 ? -2.992 4.178 8.646 1.00 0.00 29 LEU A C 9
ATOM 10382 O O . LEU A 1 29 ? -2.850 3.118 9.251 1.00 0.00 29 LEU A O 9
ATOM 10398 N N . ASP A 1 30 ? -4.063 4.945 8.760 1.00 0.00 30 ASP A N 9
ATOM 10399 C CA . ASP A 1 30 ? -5.099 4.689 9.741 1.00 0.00 30 ASP A CA 9
ATOM 10400 C C . ASP A 1 30 ? -6.308 3.984 9.125 1.00 0.00 30 ASP A C 9
ATOM 10401 O O . ASP A 1 30 ? -7.162 3.484 9.855 1.00 0.00 30 ASP A O 9
ATOM 10410 N N . LYS A 1 31 ? -6.401 3.937 7.793 1.00 0.00 31 LYS A N 9
ATOM 10411 C CA . LYS A 1 31 ? -7.594 3.392 7.163 1.00 0.00 31 LYS A CA 9
ATOM 10412 C C . LYS A 1 31 ? -7.345 1.959 6.696 1.00 0.00 31 LYS A C 9
ATOM 10413 O O . LYS A 1 31 ? -6.244 1.617 6.255 1.00 0.00 31 LYS A O 9
ATOM 10432 N N . SER A 1 32 ? -8.361 1.121 6.815 1.00 0.00 32 SER A N 9
ATOM 10433 C CA . SER A 1 32 ? -8.212 -0.300 6.545 1.00 0.00 32 SER A CA 9
ATOM 10434 C C . SER A 1 32 ? -8.358 -0.601 5.059 1.00 0.00 32 SER A C 9
ATOM 10435 O O . SER A 1 32 ? -9.267 -0.097 4.408 1.00 0.00 32 SER A O 9
ATOM 10443 N N . PHE A 1 33 ? -7.458 -1.429 4.535 1.00 0.00 33 PHE A N 9
ATOM 10444 C CA . PHE A 1 33 ? -7.514 -1.865 3.144 1.00 0.00 33 PHE A CA 9
ATOM 10445 C C . PHE A 1 33 ? -8.833 -2.569 2.868 1.00 0.00 33 PHE A C 9
ATOM 10446 O O . PHE A 1 33 ? -9.467 -2.356 1.840 1.00 0.00 33 PHE A O 9
ATOM 10463 N N . THR A 1 34 ? -9.243 -3.399 3.806 1.00 0.00 34 THR A N 9
ATOM 10464 C CA . THR A 1 34 ? -10.441 -4.191 3.645 1.00 0.00 34 THR A CA 9
ATOM 10465 C C . THR A 1 34 ? -11.698 -3.351 3.883 1.00 0.00 34 THR A C 9
ATOM 10466 O O . THR A 1 34 ? -12.705 -3.518 3.196 1.00 0.00 34 THR A O 9
ATOM 10477 N N . ASP A 1 35 ? -11.621 -2.424 4.837 1.00 0.00 35 ASP A N 9
ATOM 10478 C CA . ASP A 1 35 ? -12.795 -1.650 5.250 1.00 0.00 35 ASP A CA 9
ATOM 10479 C C . ASP A 1 35 ? -12.927 -0.355 4.443 1.00 0.00 35 ASP A C 9
ATOM 10480 O O . ASP A 1 35 ? -13.943 -0.114 3.792 1.00 0.00 35 ASP A O 9
ATOM 10489 N N . ASP A 1 36 ? -11.885 0.470 4.488 1.00 0.00 36 ASP A N 9
ATOM 10490 C CA . ASP A 1 36 ? -11.883 1.765 3.804 1.00 0.00 36 ASP A CA 9
ATOM 10491 C C . ASP A 1 36 ? -11.644 1.595 2.317 1.00 0.00 36 ASP A C 9
ATOM 10492 O O . ASP A 1 36 ? -12.442 2.032 1.493 1.00 0.00 36 ASP A O 9
ATOM 10501 N N . LEU A 1 37 ? -10.524 0.957 1.988 1.00 0.00 37 LEU A N 9
ATOM 10502 C CA . LEU A 1 37 ? -10.094 0.806 0.604 1.00 0.00 37 LEU A CA 9
ATOM 10503 C C . LEU A 1 37 ? -11.035 -0.133 -0.147 1.00 0.00 37 LEU A C 9
ATOM 10504 O O . LEU A 1 37 ? -10.990 -0.199 -1.370 1.00 0.00 37 LEU A O 9
ATOM 10520 N N . ASP A 1 38 ? -11.873 -0.855 0.606 1.00 0.00 38 ASP A N 9
ATOM 10521 C CA . ASP A 1 38 ? -12.869 -1.776 0.036 1.00 0.00 38 ASP A CA 9
ATOM 10522 C C . ASP A 1 38 ? -12.192 -2.772 -0.907 1.00 0.00 38 ASP A C 9
ATOM 10523 O O . ASP A 1 38 ? -12.744 -3.190 -1.927 1.00 0.00 38 ASP A O 9
ATOM 10532 N N . VAL A 1 39 ? -10.994 -3.173 -0.534 1.00 0.00 39 VAL A N 9
ATOM 10533 C CA . VAL A 1 39 ? -10.153 -3.968 -1.403 1.00 0.00 39 VAL A CA 9
ATOM 10534 C C . VAL A 1 39 ? -10.260 -5.460 -1.066 1.00 0.00 39 VAL A C 9
ATOM 10535 O O . VAL A 1 39 ? -10.510 -5.830 0.083 1.00 0.00 39 VAL A O 9
ATOM 10548 N N . ASP A 1 40 ? -10.107 -6.308 -2.080 1.00 0.00 40 ASP A N 9
ATOM 10549 C CA . ASP A 1 40 ? -10.013 -7.751 -1.871 1.00 0.00 40 ASP A CA 9
ATOM 10550 C C . ASP A 1 40 ? -8.553 -8.155 -1.796 1.00 0.00 40 ASP A C 9
ATOM 10551 O O . ASP A 1 40 ? -7.685 -7.391 -2.217 1.00 0.00 40 ASP A O 9
ATOM 10560 N N . SER A 1 41 ? -8.288 -9.352 -1.278 1.00 0.00 41 SER A N 9
ATOM 10561 C CA . SER A 1 41 ? -6.918 -9.847 -1.128 1.00 0.00 41 SER A CA 9
ATOM 10562 C C . SER A 1 41 ? -6.172 -9.845 -2.461 1.00 0.00 41 SER A C 9
ATOM 10563 O O . SER A 1 41 ? -5.008 -9.452 -2.530 1.00 0.00 41 SER A O 9
ATOM 10571 N N . LEU A 1 42 ? -6.835 -10.273 -3.522 1.00 0.00 42 LEU A N 9
ATOM 10572 C CA . LEU A 1 42 ? -6.212 -10.242 -4.834 1.00 0.00 42 LEU A CA 9
ATOM 10573 C C . LEU A 1 42 ? -6.108 -8.813 -5.350 1.00 0.00 42 LEU A C 9
ATOM 10574 O O . LEU A 1 42 ? -5.051 -8.396 -5.808 1.00 0.00 42 LEU A O 9
ATOM 10590 N N . SER A 1 43 ? -7.199 -8.067 -5.246 1.00 0.00 43 SER A N 9
ATOM 10591 C CA . SER A 1 43 ? -7.247 -6.695 -5.731 1.00 0.00 43 SER A CA 9
ATOM 10592 C C . SER A 1 43 ? -6.062 -5.877 -5.196 1.00 0.00 43 SER A C 9
ATOM 10593 O O . SER A 1 43 ? -5.318 -5.250 -5.969 1.00 0.00 43 SER A O 9
ATOM 10601 N N . MET A 1 44 ? -5.876 -5.912 -3.875 1.00 0.00 44 MET A N 9
ATOM 10602 C CA . MET A 1 44 ? -4.767 -5.203 -3.242 1.00 0.00 44 MET A CA 9
ATOM 10603 C C . MET A 1 44 ? -3.436 -5.689 -3.783 1.00 0.00 44 MET A C 9
ATOM 10604 O O . MET A 1 44 ? -2.690 -4.921 -4.369 1.00 0.00 44 MET A O 9
ATOM 10618 N N . VAL A 1 45 ? -3.162 -6.976 -3.628 1.00 0.00 45 VAL A N 9
ATOM 10619 C CA . VAL A 1 45 ? -1.879 -7.535 -4.023 1.00 0.00 45 VAL A CA 9
ATOM 10620 C C . VAL A 1 45 ? -1.613 -7.301 -5.513 1.00 0.00 45 VAL A C 9
ATOM 10621 O O . VAL A 1 45 ? -0.477 -7.289 -5.955 1.00 0.00 45 VAL A O 9
ATOM 10634 N N . GLU A 1 46 ? -2.663 -7.073 -6.279 1.00 0.00 46 GLU A N 9
ATOM 10635 C CA . GLU A 1 46 ? -2.510 -6.848 -7.704 1.00 0.00 46 GLU A CA 9
ATOM 10636 C C . GLU A 1 46 ? -1.845 -5.498 -7.973 1.00 0.00 46 GLU A C 9
ATOM 10637 O O . GLU A 1 46 ? -0.695 -5.433 -8.427 1.00 0.00 46 GLU A O 9
ATOM 10649 N N . VAL A 1 47 ? -2.525 -4.412 -7.633 1.00 0.00 47 VAL A N 9
ATOM 10650 C CA . VAL A 1 47 ? -1.996 -3.104 -7.966 1.00 0.00 47 VAL A CA 9
ATOM 10651 C C . VAL A 1 47 ? -1.095 -2.568 -6.849 1.00 0.00 47 VAL A C 9
ATOM 10652 O O . VAL A 1 47 ? -0.221 -1.744 -7.096 1.00 0.00 47 VAL A O 9
ATOM 10665 N N . VAL A 1 48 ? -1.273 -3.068 -5.628 1.00 0.00 48 VAL A N 9
ATOM 10666 C CA . VAL A 1 48 ? -0.442 -2.625 -4.506 1.00 0.00 48 VAL A CA 9
ATOM 10667 C C . VAL A 1 48 ? 0.933 -3.303 -4.556 1.00 0.00 48 VAL A C 9
ATOM 10668 O O . VAL A 1 48 ? 1.916 -2.765 -4.053 1.00 0.00 48 VAL A O 9
ATOM 10681 N N . VAL A 1 49 ? 1.008 -4.476 -5.186 1.00 0.00 49 VAL A N 9
ATOM 10682 C CA . VAL A 1 49 ? 2.301 -5.087 -5.480 1.00 0.00 49 VAL A CA 9
ATOM 10683 C C . VAL A 1 49 ? 2.952 -4.349 -6.642 1.00 0.00 49 VAL A C 9
ATOM 10684 O O . VAL A 1 49 ? 4.163 -4.131 -6.666 1.00 0.00 49 VAL A O 9
ATOM 10697 N N . ALA A 1 50 ? 2.135 -3.920 -7.594 1.00 0.00 50 ALA A N 9
ATOM 10698 C CA . ALA A 1 50 ? 2.621 -3.019 -8.628 1.00 0.00 50 ALA A CA 9
ATOM 10699 C C . ALA A 1 50 ? 3.123 -1.713 -7.997 1.00 0.00 50 ALA A C 9
ATOM 10700 O O . ALA A 1 50 ? 3.934 -0.990 -8.580 1.00 0.00 50 ALA A O 9
ATOM 10707 N N . ALA A 1 51 ? 2.633 -1.424 -6.793 1.00 0.00 51 ALA A N 9
ATOM 10708 C CA . ALA A 1 51 ? 3.025 -0.229 -6.059 1.00 0.00 51 ALA A CA 9
ATOM 10709 C C . ALA A 1 51 ? 4.299 -0.443 -5.248 1.00 0.00 51 ALA A C 9
ATOM 10710 O O . ALA A 1 51 ? 5.087 0.486 -5.082 1.00 0.00 51 ALA A O 9
ATOM 10717 N N . GLU A 1 52 ? 4.510 -1.654 -4.741 1.00 0.00 52 GLU A N 9
ATOM 10718 C CA . GLU A 1 52 ? 5.674 -1.913 -3.908 1.00 0.00 52 GLU A CA 9
ATOM 10719 C C . GLU A 1 52 ? 6.940 -1.839 -4.753 1.00 0.00 52 GLU A C 9
ATOM 10720 O O . GLU A 1 52 ? 7.889 -1.124 -4.426 1.00 0.00 52 GLU A O 9
ATOM 10732 N N . GLU A 1 53 ? 6.925 -2.527 -5.876 1.00 0.00 53 GLU A N 9
ATOM 10733 C CA . GLU A 1 53 ? 8.108 -2.647 -6.700 1.00 0.00 53 GLU A CA 9
ATOM 10734 C C . GLU A 1 53 ? 8.524 -1.312 -7.315 1.00 0.00 53 GLU A C 9
ATOM 10735 O O . GLU A 1 53 ? 9.703 -1.092 -7.577 1.00 0.00 53 GLU A O 9
ATOM 10747 N N . ARG A 1 54 ? 7.569 -0.412 -7.522 1.00 0.00 54 ARG A N 9
ATOM 10748 C CA . ARG A 1 54 ? 7.874 0.867 -8.156 1.00 0.00 54 ARG A CA 9
ATOM 10749 C C . ARG A 1 54 ? 8.625 1.789 -7.199 1.00 0.00 54 ARG A C 9
ATOM 10750 O O . ARG A 1 54 ? 9.169 2.814 -7.608 1.00 0.00 54 ARG A O 9
ATOM 10771 N N . PHE A 1 55 ? 8.644 1.423 -5.923 1.00 0.00 55 PHE A N 9
ATOM 10772 C CA . PHE A 1 55 ? 9.434 2.146 -4.935 1.00 0.00 55 PHE A CA 9
ATOM 10773 C C . PHE A 1 55 ? 10.688 1.358 -4.581 1.00 0.00 55 PHE A C 9
ATOM 10774 O O . PHE A 1 55 ? 11.468 1.768 -3.722 1.00 0.00 55 PHE A O 9
ATOM 10791 N N . ASP A 1 56 ? 10.873 0.234 -5.266 1.00 0.00 56 ASP A N 9
ATOM 10792 C CA . ASP A 1 56 ? 12.006 -0.660 -5.031 1.00 0.00 56 ASP A CA 9
ATOM 10793 C C . ASP A 1 56 ? 12.047 -1.130 -3.583 1.00 0.00 56 ASP A C 9
ATOM 10794 O O . ASP A 1 56 ? 13.014 -0.891 -2.857 1.00 0.00 56 ASP A O 9
ATOM 10803 N N . VAL A 1 57 ? 10.972 -1.775 -3.168 1.00 0.00 57 VAL A N 9
ATOM 10804 C CA . VAL A 1 57 ? 10.895 -2.391 -1.853 1.00 0.00 57 VAL A CA 9
ATOM 10805 C C . VAL A 1 57 ? 10.640 -3.884 -2.019 1.00 0.00 57 VAL A C 9
ATOM 10806 O O . VAL A 1 57 ? 10.248 -4.324 -3.101 1.00 0.00 57 VAL A O 9
ATOM 10819 N N . LYS A 1 58 ? 10.889 -4.660 -0.979 1.00 0.00 58 LYS A N 9
ATOM 10820 C CA . LYS A 1 58 ? 10.623 -6.084 -1.035 1.00 0.00 58 LYS A CA 9
ATOM 10821 C C . LYS A 1 58 ? 9.693 -6.501 0.100 1.00 0.00 58 LYS A C 9
ATOM 10822 O O . LYS A 1 58 ? 10.073 -6.478 1.273 1.00 0.00 58 LYS A O 9
ATOM 10841 N N . ILE A 1 59 ? 8.473 -6.871 -0.258 1.00 0.00 59 ILE A N 9
ATOM 10842 C CA . ILE A 1 59 ? 7.497 -7.358 0.705 1.00 0.00 59 ILE A CA 9
ATOM 10843 C C . ILE A 1 59 ? 6.810 -8.607 0.163 1.00 0.00 59 ILE A C 9
ATOM 10844 O O . ILE A 1 59 ? 6.500 -8.686 -1.023 1.00 0.00 59 ILE A O 9
ATOM 10860 N N . PRO A 1 60 ? 6.624 -9.632 1.015 1.00 0.00 60 PRO A N 9
ATOM 10861 C CA . PRO A 1 60 ? 5.909 -10.848 0.629 1.00 0.00 60 PRO A CA 9
ATOM 10862 C C . PRO A 1 60 ? 4.479 -10.541 0.195 1.00 0.00 60 PRO A C 9
ATOM 10863 O O . PRO A 1 60 ? 3.724 -9.901 0.928 1.00 0.00 60 PRO A O 9
ATOM 10874 N N . ASP A 1 61 ? 4.116 -11.003 -0.998 1.00 0.00 61 ASP A N 9
ATOM 10875 C CA . ASP A 1 61 ? 2.796 -10.737 -1.569 1.00 0.00 61 ASP A CA 9
ATOM 10876 C C . ASP A 1 61 ? 1.678 -11.212 -0.639 1.00 0.00 61 ASP A C 9
ATOM 10877 O O . ASP A 1 61 ? 0.639 -10.563 -0.520 1.00 0.00 61 ASP A O 9
ATOM 10886 N N . ASP A 1 62 ? 1.911 -12.322 0.052 1.00 0.00 62 ASP A N 9
ATOM 10887 C CA . ASP A 1 62 ? 0.915 -12.883 0.960 1.00 0.00 62 ASP A CA 9
ATOM 10888 C C . ASP A 1 62 ? 0.757 -12.012 2.202 1.00 0.00 62 ASP A C 9
ATOM 10889 O O . ASP A 1 62 ? -0.255 -12.088 2.896 1.00 0.00 62 ASP A O 9
ATOM 10898 N N . ASP A 1 63 ? 1.749 -11.175 2.476 1.00 0.00 63 ASP A N 9
ATOM 10899 C CA . ASP A 1 63 ? 1.713 -10.341 3.664 1.00 0.00 63 ASP A CA 9
ATOM 10900 C C . ASP A 1 63 ? 0.879 -9.088 3.414 1.00 0.00 63 ASP A C 9
ATOM 10901 O O . ASP A 1 63 ? 0.363 -8.483 4.353 1.00 0.00 63 ASP A O 9
ATOM 10910 N N . VAL A 1 64 ? 0.702 -8.720 2.143 1.00 0.00 64 VAL A N 9
ATOM 10911 C CA . VAL A 1 64 ? -0.110 -7.557 1.810 1.00 0.00 64 VAL A CA 9
ATOM 10912 C C . VAL A 1 64 ? -1.564 -7.827 2.174 1.00 0.00 64 VAL A C 9
ATOM 10913 O O . VAL A 1 64 ? -2.252 -6.959 2.698 1.00 0.00 64 VAL A O 9
ATOM 10926 N N . LYS A 1 65 ? -2.020 -9.054 1.938 1.00 0.00 65 LYS A N 9
ATOM 10927 C CA . LYS A 1 65 ? -3.391 -9.419 2.278 1.00 0.00 65 LYS A CA 9
ATOM 10928 C C . LYS A 1 65 ? -3.490 -9.826 3.742 1.00 0.00 65 LYS A C 9
ATOM 10929 O O . LYS A 1 65 ? -4.573 -10.134 4.246 1.00 0.00 65 LYS A O 9
ATOM 10948 N N . ASN A 1 66 ? -2.346 -9.848 4.402 1.00 0.00 66 ASN A N 9
ATOM 10949 C CA . ASN A 1 66 ? -2.275 -10.136 5.824 1.00 0.00 66 ASN A CA 9
ATOM 10950 C C . ASN A 1 66 ? -2.586 -8.869 6.608 1.00 0.00 66 ASN A C 9
ATOM 10951 O O . ASN A 1 66 ? -3.231 -8.908 7.655 1.00 0.00 66 ASN A O 9
ATOM 10962 N N . LEU A 1 67 ? -2.136 -7.745 6.075 1.00 0.00 67 LEU A N 9
ATOM 10963 C CA . LEU A 1 67 ? -2.396 -6.447 6.677 1.00 0.00 67 LEU A CA 9
ATOM 10964 C C . LEU A 1 67 ? -3.757 -5.921 6.244 1.00 0.00 67 LEU A C 9
ATOM 10965 O O . LEU A 1 67 ? -4.075 -5.863 5.058 1.00 0.00 67 LEU A O 9
ATOM 10981 N N . LYS A 1 68 ? -4.572 -5.563 7.225 1.00 0.00 68 LYS A N 9
ATOM 10982 C CA . LYS A 1 68 ? -5.935 -5.130 6.965 1.00 0.00 68 LYS A CA 9
ATOM 10983 C C . LYS A 1 68 ? -6.034 -3.619 6.814 1.00 0.00 68 LYS A C 9
ATOM 10984 O O . LYS A 1 68 ? -7.105 -3.100 6.537 1.00 0.00 68 LYS A O 9
ATOM 11003 N N . THR A 1 69 ? -4.923 -2.919 6.986 1.00 0.00 69 THR A N 9
ATOM 11004 C CA . THR A 1 69 ? -4.894 -1.475 6.802 1.00 0.00 69 THR A CA 9
ATOM 11005 C C . THR A 1 69 ? -3.858 -1.116 5.749 1.00 0.00 69 THR A C 9
ATOM 11006 O O . THR A 1 69 ? -2.844 -1.797 5.627 1.00 0.00 69 THR A O 9
ATOM 11017 N N . VAL A 1 70 ? -4.098 -0.052 4.991 1.00 0.00 70 VAL A N 9
ATOM 11018 C CA . VAL A 1 70 ? -3.131 0.375 3.989 1.00 0.00 70 VAL A CA 9
ATOM 11019 C C . VAL A 1 70 ? -1.860 0.861 4.670 1.00 0.00 70 VAL A C 9
ATOM 11020 O O . VAL A 1 70 ? -0.754 0.653 4.173 1.00 0.00 70 VAL A O 9
ATOM 11033 N N . GLY A 1 71 ? -2.029 1.456 5.842 1.00 0.00 71 GLY A N 9
ATOM 11034 C CA . GLY A 1 71 ? -0.905 1.987 6.576 1.00 0.00 71 GLY A CA 9
ATOM 11035 C C . GLY A 1 71 ? 0.076 0.920 7.016 1.00 0.00 71 GLY A C 9
ATOM 11036 O O . GLY A 1 71 ? 1.286 1.148 7.010 1.00 0.00 71 GLY A O 9
ATOM 11040 N N . ASP A 1 72 ? -0.441 -0.244 7.390 1.00 0.00 72 ASP A N 9
ATOM 11041 C CA . ASP A 1 72 ? 0.403 -1.344 7.838 1.00 0.00 72 ASP A CA 9
ATOM 11042 C C . ASP A 1 72 ? 1.356 -1.748 6.717 1.00 0.00 72 ASP A C 9
ATOM 11043 O O . ASP A 1 72 ? 2.561 -1.889 6.936 1.00 0.00 72 ASP A O 9
ATOM 11052 N N . ALA A 1 73 ? 0.807 -1.901 5.510 1.00 0.00 73 ALA A N 9
ATOM 11053 C CA . ALA A 1 73 ? 1.616 -2.164 4.320 1.00 0.00 73 ALA A CA 9
ATOM 11054 C C . ALA A 1 73 ? 2.650 -1.092 4.143 1.00 0.00 73 ALA A C 9
ATOM 11055 O O . ALA A 1 73 ? 3.839 -1.364 4.020 1.00 0.00 73 ALA A O 9
ATOM 11062 N N . THR A 1 74 ? 2.159 0.132 4.107 1.00 0.00 74 THR A N 9
ATOM 11063 C CA . THR A 1 74 ? 2.984 1.281 3.848 1.00 0.00 74 THR A CA 9
ATOM 11064 C C . THR A 1 74 ? 4.166 1.321 4.810 1.00 0.00 74 THR A C 9
ATOM 11065 O O . THR A 1 74 ? 5.309 1.405 4.381 1.00 0.00 74 THR A O 9
ATOM 11076 N N . LYS A 1 75 ? 3.886 1.190 6.103 1.00 0.00 75 LYS A N 9
ATOM 11077 C CA . LYS A 1 75 ? 4.925 1.247 7.124 1.00 0.00 75 LYS A CA 9
ATOM 11078 C C . LYS A 1 75 ? 5.876 0.055 6.997 1.00 0.00 75 LYS A C 9
ATOM 11079 O O . LYS A 1 75 ? 7.080 0.182 7.225 1.00 0.00 75 LYS A O 9
ATOM 11098 N N . TYR A 1 76 ? 5.326 -1.098 6.625 1.00 0.00 76 TYR A N 9
ATOM 11099 C CA . TYR A 1 76 ? 6.125 -2.298 6.388 1.00 0.00 76 TYR A CA 9
ATOM 11100 C C . TYR A 1 76 ? 7.050 -2.067 5.198 1.00 0.00 76 TYR A C 9
ATOM 11101 O O . TYR A 1 76 ? 8.229 -2.436 5.222 1.00 0.00 76 TYR A O 9
ATOM 11119 N N . ILE A 1 77 ? 6.501 -1.441 4.166 1.00 0.00 77 ILE A N 9
ATOM 11120 C CA . ILE A 1 77 ? 7.275 -1.011 3.014 1.00 0.00 77 ILE A CA 9
ATOM 11121 C C . ILE A 1 77 ? 8.359 -0.031 3.447 1.00 0.00 77 ILE A C 9
ATOM 11122 O O . ILE A 1 77 ? 9.500 -0.125 3.017 1.00 0.00 77 ILE A O 9
ATOM 11138 N N . LEU A 1 78 ? 7.987 0.881 4.334 1.00 0.00 78 LEU A N 9
ATOM 11139 C CA . LEU A 1 78 ? 8.882 1.930 4.810 1.00 0.00 78 LEU A CA 9
ATOM 11140 C C . LEU A 1 78 ? 10.079 1.365 5.576 1.00 0.00 78 LEU A C 9
ATOM 11141 O O . LEU A 1 78 ? 11.116 2.017 5.695 1.00 0.00 78 LEU A O 9
ATOM 11157 N N . ASP A 1 79 ? 9.932 0.162 6.107 1.00 0.00 79 ASP A N 9
ATOM 11158 C CA . ASP A 1 79 ? 11.019 -0.478 6.833 1.00 0.00 79 ASP A CA 9
ATOM 11159 C C . ASP A 1 79 ? 11.923 -1.266 5.889 1.00 0.00 79 ASP A C 9
ATOM 11160 O O . ASP A 1 79 ? 13.149 -1.232 6.009 1.00 0.00 79 ASP A O 9
ATOM 11169 N N . HIS A 1 80 ? 11.312 -1.954 4.932 1.00 0.00 80 HIS A N 9
ATOM 11170 C CA . HIS A 1 80 ? 12.040 -2.896 4.083 1.00 0.00 80 HIS A CA 9
ATOM 11171 C C . HIS A 1 80 ? 12.288 -2.328 2.689 1.00 0.00 80 HIS A C 9
ATOM 11172 O O . HIS A 1 80 ? 12.540 -3.076 1.743 1.00 0.00 80 HIS A O 9
ATOM 11187 N N . GLN A 1 81 ? 12.218 -1.013 2.561 1.00 0.00 81 GLN A N 9
ATOM 11188 C CA . GLN A 1 81 ? 12.454 -0.369 1.278 1.00 0.00 81 GLN A CA 9
ATOM 11189 C C . GLN A 1 81 ? 13.939 -0.110 1.074 1.00 0.00 81 GLN A C 9
ATOM 11190 O O . GLN A 1 81 ? 14.645 0.263 2.011 1.00 0.00 81 GLN A O 9
ATOM 11204 N N . ALA A 1 82 ? 14.404 -0.326 -0.149 1.00 0.00 82 ALA A N 9
ATOM 11205 C CA . ALA A 1 82 ? 15.816 -0.157 -0.469 1.00 0.00 82 ALA A CA 9
ATOM 11206 C C . ALA A 1 82 ? 16.183 1.318 -0.582 1.00 0.00 82 ALA A C 9
ATOM 11207 O O . ALA A 1 82 ? 15.551 2.028 -1.390 1.00 0.00 82 ALA A O 9
ATOM 11215 N N . MET A 1 1 ? -16.762 -6.421 -2.324 1.00 0.00 1 MET A N 10
ATOM 11216 C CA . MET A 1 1 ? -16.111 -5.481 -3.266 1.00 0.00 1 MET A CA 10
ATOM 11217 C C . MET A 1 1 ? -14.670 -5.239 -2.846 1.00 0.00 1 MET A C 10
ATOM 11218 O O . MET A 1 1 ? -13.750 -5.270 -3.668 1.00 0.00 1 MET A O 10
ATOM 11234 N N . ALA A 1 2 ? -14.484 -4.998 -1.557 1.00 0.00 2 ALA A N 10
ATOM 11235 C CA . ALA A 1 2 ? -13.166 -4.751 -1.004 1.00 0.00 2 ALA A CA 10
ATOM 11236 C C . ALA A 1 2 ? -12.393 -6.049 -0.814 1.00 0.00 2 ALA A C 10
ATOM 11237 O O . ALA A 1 2 ? -12.960 -7.140 -0.882 1.00 0.00 2 ALA A O 10
ATOM 11244 N N . ALA A 1 3 ? -11.095 -5.921 -0.581 1.00 0.00 3 ALA A N 10
ATOM 11245 C CA . ALA A 1 3 ? -10.230 -7.066 -0.365 1.00 0.00 3 ALA A CA 10
ATOM 11246 C C . ALA A 1 3 ? -9.687 -7.042 1.047 1.00 0.00 3 ALA A C 10
ATOM 11247 O O . ALA A 1 3 ? -9.343 -5.975 1.563 1.00 0.00 3 ALA A O 10
ATOM 11254 N N . THR A 1 4 ? -9.605 -8.202 1.674 1.00 0.00 4 THR A N 10
ATOM 11255 C CA . THR A 1 4 ? -9.077 -8.283 3.018 1.00 0.00 4 THR A CA 10
ATOM 11256 C C . THR A 1 4 ? -7.549 -8.238 2.991 1.00 0.00 4 THR A C 10
ATOM 11257 O O . THR A 1 4 ? -6.953 -8.067 1.927 1.00 0.00 4 THR A O 10
ATOM 11268 N N . GLN A 1 5 ? -6.926 -8.410 4.151 1.00 0.00 5 GLN A N 10
ATOM 11269 C CA . GLN A 1 5 ? -5.496 -8.174 4.317 1.00 0.00 5 GLN A CA 10
ATOM 11270 C C . GLN A 1 5 ? -4.649 -8.961 3.321 1.00 0.00 5 GLN A C 10
ATOM 11271 O O . GLN A 1 5 ? -3.866 -8.380 2.582 1.00 0.00 5 GLN A O 10
ATOM 11285 N N . GLU A 1 6 ? -4.820 -10.273 3.286 1.00 0.00 6 GLU A N 10
ATOM 11286 C CA . GLU A 1 6 ? -3.959 -11.131 2.477 1.00 0.00 6 GLU A CA 10
ATOM 11287 C C . GLU A 1 6 ? -4.178 -10.877 0.989 1.00 0.00 6 GLU A C 10
ATOM 11288 O O . GLU A 1 6 ? -3.245 -10.939 0.187 1.00 0.00 6 GLU A O 10
ATOM 11300 N N . GLU A 1 7 ? -5.412 -10.572 0.633 1.00 0.00 7 GLU A N 10
ATOM 11301 C CA . GLU A 1 7 ? -5.767 -10.317 -0.753 1.00 0.00 7 GLU A CA 10
ATOM 11302 C C . GLU A 1 7 ? -5.267 -8.942 -1.186 1.00 0.00 7 GLU A C 10
ATOM 11303 O O . GLU A 1 7 ? -4.654 -8.795 -2.244 1.00 0.00 7 GLU A O 10
ATOM 11315 N N . ILE A 1 8 ? -5.520 -7.939 -0.353 1.00 0.00 8 ILE A N 10
ATOM 11316 C CA . ILE A 1 8 ? -5.117 -6.573 -0.652 1.00 0.00 8 ILE A CA 10
ATOM 11317 C C . ILE A 1 8 ? -3.591 -6.459 -0.581 1.00 0.00 8 ILE A C 10
ATOM 11318 O O . ILE A 1 8 ? -2.984 -5.687 -1.315 1.00 0.00 8 ILE A O 10
ATOM 11334 N N . VAL A 1 9 ? -2.978 -7.260 0.291 1.00 0.00 9 VAL A N 10
ATOM 11335 C CA . VAL A 1 9 ? -1.524 -7.336 0.393 1.00 0.00 9 VAL A CA 10
ATOM 11336 C C . VAL A 1 9 ? -0.921 -7.836 -0.916 1.00 0.00 9 VAL A C 10
ATOM 11337 O O . VAL A 1 9 ? 0.093 -7.316 -1.375 1.00 0.00 9 VAL A O 10
ATOM 11350 N N . ALA A 1 10 ? -1.562 -8.828 -1.526 1.00 0.00 10 ALA A N 10
ATOM 11351 C CA . ALA A 1 10 ? -1.118 -9.333 -2.818 1.00 0.00 10 ALA A CA 10
ATOM 11352 C C . ALA A 1 10 ? -1.188 -8.231 -3.870 1.00 0.00 10 ALA A C 10
ATOM 11353 O O . ALA A 1 10 ? -0.241 -8.022 -4.628 1.00 0.00 10 ALA A O 10
ATOM 11360 N N . GLY A 1 11 ? -2.310 -7.518 -3.894 1.00 0.00 11 GLY A N 10
ATOM 11361 C CA . GLY A 1 11 ? -2.479 -6.414 -4.825 1.00 0.00 11 GLY A CA 10
ATOM 11362 C C . GLY A 1 11 ? -1.524 -5.269 -4.542 1.00 0.00 11 GLY A C 10
ATOM 11363 O O . GLY A 1 11 ? -1.023 -4.626 -5.466 1.00 0.00 11 GLY A O 10
ATOM 11367 N N . LEU A 1 12 ? -1.287 -5.011 -3.262 1.00 0.00 12 LEU A N 10
ATOM 11368 C CA . LEU A 1 12 ? -0.340 -3.991 -2.837 1.00 0.00 12 LEU A CA 10
ATOM 11369 C C . LEU A 1 12 ? 1.056 -4.388 -3.299 1.00 0.00 12 LEU A C 10
ATOM 11370 O O . LEU A 1 12 ? 1.748 -3.613 -3.952 1.00 0.00 12 LEU A O 10
ATOM 11386 N N . ALA A 1 13 ? 1.436 -5.623 -2.981 1.00 0.00 13 ALA A N 10
ATOM 11387 C CA . ALA A 1 13 ? 2.735 -6.172 -3.353 1.00 0.00 13 ALA A CA 10
ATOM 11388 C C . ALA A 1 13 ? 2.971 -6.075 -4.850 1.00 0.00 13 ALA A C 10
ATOM 11389 O O . ALA A 1 13 ? 3.990 -5.545 -5.296 1.00 0.00 13 ALA A O 10
ATOM 11396 N N . GLU A 1 14 ? 2.008 -6.587 -5.612 1.00 0.00 14 GLU A N 10
ATOM 11397 C CA . GLU A 1 14 ? 2.056 -6.555 -7.070 1.00 0.00 14 GLU A CA 10
ATOM 11398 C C . GLU A 1 14 ? 2.365 -5.147 -7.569 1.00 0.00 14 GLU A C 10
ATOM 11399 O O . GLU A 1 14 ? 3.157 -4.953 -8.491 1.00 0.00 14 GLU A O 10
ATOM 11411 N N . ILE A 1 15 ? 1.755 -4.171 -6.926 1.00 0.00 15 ILE A N 10
ATOM 11412 C CA . ILE A 1 15 ? 1.826 -2.802 -7.379 1.00 0.00 15 ILE A CA 10
ATOM 11413 C C . ILE A 1 15 ? 3.083 -2.086 -6.864 1.00 0.00 15 ILE A C 10
ATOM 11414 O O . ILE A 1 15 ? 3.607 -1.197 -7.529 1.00 0.00 15 ILE A O 10
ATOM 11430 N N . VAL A 1 16 ? 3.586 -2.474 -5.697 1.00 0.00 16 VAL A N 10
ATOM 11431 C CA . VAL A 1 16 ? 4.825 -1.884 -5.199 1.00 0.00 16 VAL A CA 10
ATOM 11432 C C . VAL A 1 16 ? 6.015 -2.476 -5.944 1.00 0.00 16 VAL A C 10
ATOM 11433 O O . VAL A 1 16 ? 7.075 -1.854 -6.048 1.00 0.00 16 VAL A O 10
ATOM 11446 N N . ASN A 1 17 ? 5.827 -3.682 -6.469 1.00 0.00 17 ASN A N 10
ATOM 11447 C CA . ASN A 1 17 ? 6.821 -4.304 -7.338 1.00 0.00 17 ASN A CA 10
ATOM 11448 C C . ASN A 1 17 ? 7.010 -3.449 -8.591 1.00 0.00 17 ASN A C 10
ATOM 11449 O O . ASN A 1 17 ? 8.100 -3.385 -9.159 1.00 0.00 17 ASN A O 10
ATOM 11460 N N . GLU A 1 18 ? 5.932 -2.775 -8.994 1.00 0.00 18 GLU A N 10
ATOM 11461 C CA . GLU A 1 18 ? 5.980 -1.790 -10.074 1.00 0.00 18 GLU A CA 10
ATOM 11462 C C . GLU A 1 18 ? 6.897 -0.628 -9.688 1.00 0.00 18 GLU A C 10
ATOM 11463 O O . GLU A 1 18 ? 7.694 -0.151 -10.498 1.00 0.00 18 GLU A O 10
ATOM 11475 N N . ILE A 1 19 ? 6.792 -0.202 -8.434 1.00 0.00 19 ILE A N 10
ATOM 11476 C CA . ILE A 1 19 ? 7.503 0.979 -7.956 1.00 0.00 19 ILE A CA 10
ATOM 11477 C C . ILE A 1 19 ? 8.978 0.694 -7.704 1.00 0.00 19 ILE A C 10
ATOM 11478 O O . ILE A 1 19 ? 9.851 1.375 -8.240 1.00 0.00 19 ILE A O 10
ATOM 11494 N N . ALA A 1 20 ? 9.248 -0.316 -6.894 1.00 0.00 20 ALA A N 10
ATOM 11495 C CA . ALA A 1 20 ? 10.607 -0.603 -6.469 1.00 0.00 20 ALA A CA 10
ATOM 11496 C C . ALA A 1 20 ? 10.935 -2.074 -6.667 1.00 0.00 20 ALA A C 10
ATOM 11497 O O . ALA A 1 20 ? 11.620 -2.436 -7.622 1.00 0.00 20 ALA A O 10
ATOM 11504 N N . GLY A 1 21 ? 10.452 -2.925 -5.769 1.00 0.00 21 GLY A N 10
ATOM 11505 C CA . GLY A 1 21 ? 10.615 -4.349 -5.976 1.00 0.00 21 GLY A CA 10
ATOM 11506 C C . GLY A 1 21 ? 10.812 -5.159 -4.707 1.00 0.00 21 GLY A C 10
ATOM 11507 O O . GLY A 1 21 ? 11.854 -5.785 -4.533 1.00 0.00 21 GLY A O 10
ATOM 11511 N N . ILE A 1 22 ? 9.829 -5.137 -3.810 1.00 0.00 22 ILE A N 10
ATOM 11512 C CA . ILE A 1 22 ? 9.769 -6.124 -2.740 1.00 0.00 22 ILE A CA 10
ATOM 11513 C C . ILE A 1 22 ? 9.001 -7.336 -3.255 1.00 0.00 22 ILE A C 10
ATOM 11514 O O . ILE A 1 22 ? 7.924 -7.180 -3.837 1.00 0.00 22 ILE A O 10
ATOM 11530 N N . PRO A 1 23 ? 9.564 -8.547 -3.102 1.00 0.00 23 PRO A N 10
ATOM 11531 C CA . PRO A 1 23 ? 8.873 -9.786 -3.461 1.00 0.00 23 PRO A CA 10
ATOM 11532 C C . PRO A 1 23 ? 7.475 -9.849 -2.843 1.00 0.00 23 PRO A C 10
ATOM 11533 O O . PRO A 1 23 ? 7.278 -9.444 -1.694 1.00 0.00 23 PRO A O 10
ATOM 11544 N N . VAL A 1 24 ? 6.523 -10.372 -3.606 1.00 0.00 24 VAL A N 10
ATOM 11545 C CA . VAL A 1 24 ? 5.118 -10.386 -3.206 1.00 0.00 24 VAL A CA 10
ATOM 11546 C C . VAL A 1 24 ? 4.934 -11.080 -1.856 1.00 0.00 24 VAL A C 10
ATOM 11547 O O . VAL A 1 24 ? 4.085 -10.693 -1.050 1.00 0.00 24 VAL A O 10
ATOM 11560 N N . GLU A 1 25 ? 5.758 -12.086 -1.603 1.00 0.00 25 GLU A N 10
ATOM 11561 C CA . GLU A 1 25 ? 5.667 -12.867 -0.375 1.00 0.00 25 GLU A CA 10
ATOM 11562 C C . GLU A 1 25 ? 6.253 -12.118 0.827 1.00 0.00 25 GLU A C 10
ATOM 11563 O O . GLU A 1 25 ? 5.911 -12.407 1.974 1.00 0.00 25 GLU A O 10
ATOM 11575 N N . ASP A 1 26 ? 7.117 -11.144 0.566 1.00 0.00 26 ASP A N 10
ATOM 11576 C CA . ASP A 1 26 ? 7.822 -10.443 1.642 1.00 0.00 26 ASP A CA 10
ATOM 11577 C C . ASP A 1 26 ? 6.997 -9.271 2.145 1.00 0.00 26 ASP A C 10
ATOM 11578 O O . ASP A 1 26 ? 7.261 -8.726 3.220 1.00 0.00 26 ASP A O 10
ATOM 11587 N N . VAL A 1 27 ? 5.997 -8.888 1.363 1.00 0.00 27 VAL A N 10
ATOM 11588 C CA . VAL A 1 27 ? 5.146 -7.753 1.695 1.00 0.00 27 VAL A CA 10
ATOM 11589 C C . VAL A 1 27 ? 4.276 -8.073 2.897 1.00 0.00 27 VAL A C 10
ATOM 11590 O O . VAL A 1 27 ? 3.492 -9.019 2.884 1.00 0.00 27 VAL A O 10
ATOM 11603 N N . LYS A 1 28 ? 4.428 -7.269 3.933 1.00 0.00 28 LYS A N 10
ATOM 11604 C CA . LYS A 1 28 ? 3.810 -7.533 5.216 1.00 0.00 28 LYS A CA 10
ATOM 11605 C C . LYS A 1 28 ? 3.398 -6.225 5.849 1.00 0.00 28 LYS A C 10
ATOM 11606 O O . LYS A 1 28 ? 3.680 -5.164 5.308 1.00 0.00 28 LYS A O 10
ATOM 11625 N N . LEU A 1 29 ? 2.764 -6.295 7.004 1.00 0.00 29 LEU A N 10
ATOM 11626 C CA . LEU A 1 29 ? 2.351 -5.090 7.699 1.00 0.00 29 LEU A CA 10
ATOM 11627 C C . LEU A 1 29 ? 3.523 -4.510 8.480 1.00 0.00 29 LEU A C 10
ATOM 11628 O O . LEU A 1 29 ? 3.439 -3.415 9.037 1.00 0.00 29 LEU A O 10
ATOM 11644 N N . ASP A 1 30 ? 4.615 -5.258 8.512 1.00 0.00 30 ASP A N 10
ATOM 11645 C CA . ASP A 1 30 ? 5.751 -4.922 9.359 1.00 0.00 30 ASP A CA 10
ATOM 11646 C C . ASP A 1 30 ? 6.773 -4.085 8.611 1.00 0.00 30 ASP A C 10
ATOM 11647 O O . ASP A 1 30 ? 7.442 -3.237 9.200 1.00 0.00 30 ASP A O 10
ATOM 11656 N N . LYS A 1 31 ? 6.894 -4.320 7.314 1.00 0.00 31 LYS A N 10
ATOM 11657 C CA . LYS A 1 31 ? 8.000 -3.764 6.574 1.00 0.00 31 LYS A CA 10
ATOM 11658 C C . LYS A 1 31 ? 7.673 -2.333 6.158 1.00 0.00 31 LYS A C 10
ATOM 11659 O O . LYS A 1 31 ? 6.542 -2.021 5.781 1.00 0.00 31 LYS A O 10
ATOM 11678 N N . SER A 1 32 ? 8.651 -1.463 6.256 1.00 0.00 32 SER A N 10
ATOM 11679 C CA . SER A 1 32 ? 8.415 -0.040 6.093 1.00 0.00 32 SER A CA 10
ATOM 11680 C C . SER A 1 32 ? 8.516 0.364 4.624 1.00 0.00 32 SER A C 10
ATOM 11681 O O . SER A 1 32 ? 9.427 -0.065 3.923 1.00 0.00 32 SER A O 10
ATOM 11689 N N . PHE A 1 33 ? 7.571 1.178 4.158 1.00 0.00 33 PHE A N 10
ATOM 11690 C CA . PHE A 1 33 ? 7.579 1.665 2.779 1.00 0.00 33 PHE A CA 10
ATOM 11691 C C . PHE A 1 33 ? 8.883 2.390 2.480 1.00 0.00 33 PHE A C 10
ATOM 11692 O O . PHE A 1 33 ? 9.521 2.165 1.451 1.00 0.00 33 PHE A O 10
ATOM 11709 N N . THR A 1 34 ? 9.278 3.243 3.404 1.00 0.00 34 THR A N 10
ATOM 11710 C CA . THR A 1 34 ? 10.468 4.048 3.249 1.00 0.00 34 THR A CA 10
ATOM 11711 C C . THR A 1 34 ? 11.733 3.214 3.466 1.00 0.00 34 THR A C 10
ATOM 11712 O O . THR A 1 34 ? 12.757 3.441 2.820 1.00 0.00 34 THR A O 10
ATOM 11723 N N . ASP A 1 35 ? 11.644 2.233 4.359 1.00 0.00 35 ASP A N 10
ATOM 11724 C CA . ASP A 1 35 ? 12.820 1.469 4.778 1.00 0.00 35 ASP A CA 10
ATOM 11725 C C . ASP A 1 35 ? 13.024 0.219 3.922 1.00 0.00 35 ASP A C 10
ATOM 11726 O O . ASP A 1 35 ? 14.068 0.048 3.296 1.00 0.00 35 ASP A O 10
ATOM 11735 N N . ASP A 1 36 ? 12.015 -0.648 3.895 1.00 0.00 36 ASP A N 10
ATOM 11736 C CA . ASP A 1 36 ? 12.110 -1.934 3.202 1.00 0.00 36 ASP A CA 10
ATOM 11737 C C . ASP A 1 36 ? 11.662 -1.824 1.750 1.00 0.00 36 ASP A C 10
ATOM 11738 O O . ASP A 1 36 ? 12.337 -2.320 0.850 1.00 0.00 36 ASP A O 10
ATOM 11747 N N . LEU A 1 37 ? 10.516 -1.180 1.531 1.00 0.00 37 LEU A N 10
ATOM 11748 C CA . LEU A 1 37 ? 9.923 -1.099 0.193 1.00 0.00 37 LEU A CA 10
ATOM 11749 C C . LEU A 1 37 ? 10.785 -0.252 -0.737 1.00 0.00 37 LEU A C 10
ATOM 11750 O O . LEU A 1 37 ? 10.618 -0.312 -1.952 1.00 0.00 37 LEU A O 10
ATOM 11766 N N . ASP A 1 38 ? 11.694 0.538 -0.153 1.00 0.00 38 ASP A N 10
ATOM 11767 C CA . ASP A 1 38 ? 12.615 1.376 -0.925 1.00 0.00 38 ASP A CA 10
ATOM 11768 C C . ASP A 1 38 ? 11.844 2.409 -1.738 1.00 0.00 38 ASP A C 10
ATOM 11769 O O . ASP A 1 38 ? 12.273 2.814 -2.818 1.00 0.00 38 ASP A O 10
ATOM 11778 N N . VAL A 1 39 ? 10.725 2.861 -1.193 1.00 0.00 39 VAL A N 10
ATOM 11779 C CA . VAL A 1 39 ? 9.816 3.710 -1.936 1.00 0.00 39 VAL A CA 10
ATOM 11780 C C . VAL A 1 39 ? 10.008 5.189 -1.581 1.00 0.00 39 VAL A C 10
ATOM 11781 O O . VAL A 1 39 ? 10.371 5.530 -0.453 1.00 0.00 39 VAL A O 10
ATOM 11794 N N . ASP A 1 40 ? 9.779 6.056 -2.562 1.00 0.00 40 ASP A N 10
ATOM 11795 C CA . ASP A 1 40 ? 9.821 7.500 -2.346 1.00 0.00 40 ASP A CA 10
ATOM 11796 C C . ASP A 1 40 ? 8.415 8.014 -2.115 1.00 0.00 40 ASP A C 10
ATOM 11797 O O . ASP A 1 40 ? 7.447 7.324 -2.437 1.00 0.00 40 ASP A O 10
ATOM 11806 N N . SER A 1 41 ? 8.311 9.231 -1.595 1.00 0.00 41 SER A N 10
ATOM 11807 C CA . SER A 1 41 ? 7.022 9.853 -1.318 1.00 0.00 41 SER A CA 10
ATOM 11808 C C . SER A 1 41 ? 6.140 9.899 -2.569 1.00 0.00 41 SER A C 10
ATOM 11809 O O . SER A 1 41 ? 4.970 9.512 -2.532 1.00 0.00 41 SER A O 10
ATOM 11817 N N . LEU A 1 42 ? 6.701 10.365 -3.677 1.00 0.00 42 LEU A N 10
ATOM 11818 C CA . LEU A 1 42 ? 5.960 10.407 -4.932 1.00 0.00 42 LEU A CA 10
ATOM 11819 C C . LEU A 1 42 ? 5.691 8.983 -5.416 1.00 0.00 42 LEU A C 10
ATOM 11820 O O . LEU A 1 42 ? 4.554 8.626 -5.715 1.00 0.00 42 LEU A O 10
ATOM 11836 N N . SER A 1 43 ? 6.750 8.182 -5.467 1.00 0.00 43 SER A N 10
ATOM 11837 C CA . SER A 1 43 ? 6.683 6.803 -5.938 1.00 0.00 43 SER A CA 10
ATOM 11838 C C . SER A 1 43 ? 5.516 6.038 -5.300 1.00 0.00 43 SER A C 10
ATOM 11839 O O . SER A 1 43 ? 4.683 5.440 -6.001 1.00 0.00 43 SER A O 10
ATOM 11847 N N . MET A 1 44 ? 5.452 6.073 -3.973 1.00 0.00 44 MET A N 10
ATOM 11848 C CA . MET A 1 44 ? 4.399 5.379 -3.236 1.00 0.00 44 MET A CA 10
ATOM 11849 C C . MET A 1 44 ? 3.022 5.925 -3.594 1.00 0.00 44 MET A C 10
ATOM 11850 O O . MET A 1 44 ? 2.136 5.166 -3.963 1.00 0.00 44 MET A O 10
ATOM 11864 N N . VAL A 1 45 ? 2.852 7.238 -3.538 1.00 0.00 45 VAL A N 10
ATOM 11865 C CA . VAL A 1 45 ? 1.557 7.836 -3.841 1.00 0.00 45 VAL A CA 10
ATOM 11866 C C . VAL A 1 45 ? 1.126 7.511 -5.273 1.00 0.00 45 VAL A C 10
ATOM 11867 O O . VAL A 1 45 ? -0.055 7.446 -5.571 1.00 0.00 45 VAL A O 10
ATOM 11880 N N . GLU A 1 46 ? 2.081 7.244 -6.145 1.00 0.00 46 GLU A N 10
ATOM 11881 C CA . GLU A 1 46 ? 1.767 7.009 -7.543 1.00 0.00 46 GLU A CA 10
ATOM 11882 C C . GLU A 1 46 ? 1.116 5.643 -7.741 1.00 0.00 46 GLU A C 10
ATOM 11883 O O . GLU A 1 46 ? -0.079 5.546 -8.059 1.00 0.00 46 GLU A O 10
ATOM 11895 N N . VAL A 1 47 ? 1.859 4.577 -7.489 1.00 0.00 47 VAL A N 10
ATOM 11896 C CA . VAL A 1 47 ? 1.346 3.267 -7.811 1.00 0.00 47 VAL A CA 10
ATOM 11897 C C . VAL A 1 47 ? 0.541 2.691 -6.649 1.00 0.00 47 VAL A C 10
ATOM 11898 O O . VAL A 1 47 ? -0.325 1.845 -6.853 1.00 0.00 47 VAL A O 10
ATOM 11911 N N . VAL A 1 48 ? 0.774 3.179 -5.435 1.00 0.00 48 VAL A N 10
ATOM 11912 C CA . VAL A 1 48 ? 0.019 2.680 -4.287 1.00 0.00 48 VAL A CA 10
ATOM 11913 C C . VAL A 1 48 ? -1.365 3.332 -4.244 1.00 0.00 48 VAL A C 10
ATOM 11914 O O . VAL A 1 48 ? -2.321 2.734 -3.756 1.00 0.00 48 VAL A O 10
ATOM 11927 N N . VAL A 1 49 ? -1.484 4.543 -4.788 1.00 0.00 49 VAL A N 10
ATOM 11928 C CA . VAL A 1 49 ? -2.805 5.132 -5.003 1.00 0.00 49 VAL A CA 10
ATOM 11929 C C . VAL A 1 49 ? -3.527 4.367 -6.109 1.00 0.00 49 VAL A C 10
ATOM 11930 O O . VAL A 1 49 ? -4.743 4.174 -6.068 1.00 0.00 49 VAL A O 10
ATOM 11943 N N . ALA A 1 50 ? -2.769 3.902 -7.094 1.00 0.00 50 ALA A N 10
ATOM 11944 C CA . ALA A 1 50 ? -3.323 2.997 -8.088 1.00 0.00 50 ALA A CA 10
ATOM 11945 C C . ALA A 1 50 ? -3.794 1.698 -7.423 1.00 0.00 50 ALA A C 10
ATOM 11946 O O . ALA A 1 50 ? -4.698 1.028 -7.919 1.00 0.00 50 ALA A O 10
ATOM 11953 N N . ALA A 1 51 ? -3.181 1.357 -6.286 1.00 0.00 51 ALA A N 10
ATOM 11954 C CA . ALA A 1 51 ? -3.537 0.146 -5.548 1.00 0.00 51 ALA A CA 10
ATOM 11955 C C . ALA A 1 51 ? -4.779 0.341 -4.701 1.00 0.00 51 ALA A C 10
ATOM 11956 O O . ALA A 1 51 ? -5.575 -0.581 -4.550 1.00 0.00 51 ALA A O 10
ATOM 11963 N N . GLU A 1 52 ? -4.949 1.529 -4.140 1.00 0.00 52 GLU A N 10
ATOM 11964 C CA . GLU A 1 52 ? -6.094 1.781 -3.297 1.00 0.00 52 GLU A CA 10
ATOM 11965 C C . GLU A 1 52 ? -7.354 1.831 -4.157 1.00 0.00 52 GLU A C 10
ATOM 11966 O O . GLU A 1 52 ? -8.308 1.080 -3.937 1.00 0.00 52 GLU A O 10
ATOM 11978 N N . GLU A 1 53 ? -7.324 2.654 -5.191 1.00 0.00 53 GLU A N 10
ATOM 11979 C CA . GLU A 1 53 ? -8.491 2.864 -6.022 1.00 0.00 53 GLU A CA 10
ATOM 11980 C C . GLU A 1 53 ? -8.890 1.606 -6.798 1.00 0.00 53 GLU A C 10
ATOM 11981 O O . GLU A 1 53 ? -10.033 1.482 -7.238 1.00 0.00 53 GLU A O 10
ATOM 11993 N N . ARG A 1 54 ? -7.966 0.667 -6.974 1.00 0.00 54 ARG A N 10
ATOM 11994 C CA . ARG A 1 54 ? -8.280 -0.554 -7.712 1.00 0.00 54 ARG A CA 10
ATOM 11995 C C . ARG A 1 54 ? -9.201 -1.460 -6.886 1.00 0.00 54 ARG A C 10
ATOM 11996 O O . ARG A 1 54 ? -9.659 -2.498 -7.356 1.00 0.00 54 ARG A O 10
ATOM 12017 N N . PHE A 1 55 ? -9.456 -1.052 -5.644 1.00 0.00 55 PHE A N 10
ATOM 12018 C CA . PHE A 1 55 ? -10.435 -1.717 -4.792 1.00 0.00 55 PHE A CA 10
ATOM 12019 C C . PHE A 1 55 ? -11.533 -0.729 -4.399 1.00 0.00 55 PHE A C 10
ATOM 1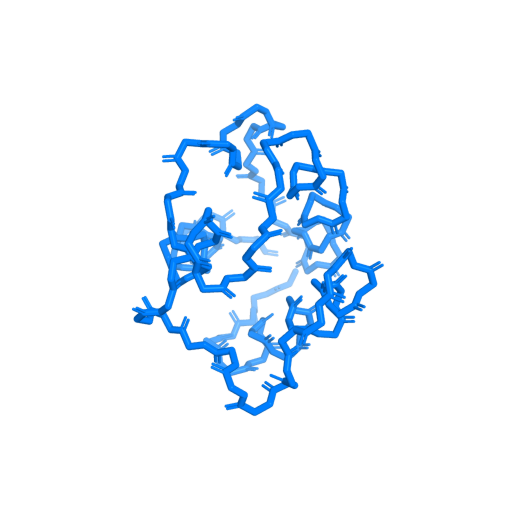2020 O O . PHE A 1 55 ? -12.338 -0.990 -3.506 1.00 0.00 55 PHE A O 10
ATOM 12037 N N . ASP A 1 56 ? -11.539 0.406 -5.101 1.00 0.00 56 ASP A N 10
ATOM 12038 C CA . ASP A 1 56 ? -12.488 1.506 -4.888 1.00 0.00 56 ASP A CA 10
ATOM 12039 C C . ASP A 1 56 ? -12.397 2.063 -3.474 1.00 0.00 56 ASP A C 10
ATOM 12040 O O . ASP A 1 56 ? -13.405 2.364 -2.832 1.00 0.00 56 ASP A O 10
ATOM 12049 N N . VAL A 1 57 ? -11.181 2.209 -2.993 1.00 0.00 57 VAL A N 10
ATOM 12050 C CA . VAL A 1 57 ? -10.940 2.964 -1.783 1.00 0.00 57 VAL A CA 10
ATOM 12051 C C . VAL A 1 57 ? -10.111 4.180 -2.154 1.00 0.00 57 VAL A C 10
ATOM 12052 O O . VAL A 1 57 ? -9.214 4.089 -2.986 1.00 0.00 57 VAL A O 10
ATOM 12065 N N . LYS A 1 58 ? -10.452 5.322 -1.595 1.00 0.00 58 LYS A N 10
ATOM 12066 C CA . LYS A 1 58 ? -9.808 6.564 -1.987 1.00 0.00 58 LYS A CA 10
ATOM 12067 C C . LYS A 1 58 ? -9.419 7.389 -0.774 1.00 0.00 58 LYS A C 10
ATOM 12068 O O . LYS A 1 58 ? -10.270 7.800 0.021 1.00 0.00 58 LYS A O 10
ATOM 12087 N N . ILE A 1 59 ? -8.127 7.612 -0.631 1.00 0.00 59 ILE A N 10
ATOM 12088 C CA . ILE A 1 59 ? -7.598 8.400 0.460 1.00 0.00 59 ILE A CA 10
ATOM 12089 C C . ILE A 1 59 ? -6.923 9.651 -0.093 1.00 0.00 59 ILE A C 10
ATOM 12090 O O . ILE A 1 59 ? -6.673 9.744 -1.296 1.00 0.00 59 ILE A O 10
ATOM 12106 N N . PRO A 1 60 ? -6.646 10.648 0.757 1.00 0.00 60 PRO A N 10
ATOM 12107 C CA . PRO A 1 60 ? -5.862 11.806 0.346 1.00 0.00 60 PRO A CA 10
ATOM 12108 C C . PRO A 1 60 ? -4.457 11.390 -0.079 1.00 0.00 60 PRO A C 10
ATOM 12109 O O . PRO A 1 60 ? -3.806 10.593 0.600 1.00 0.00 60 PRO A O 10
ATOM 12120 N N . ASP A 1 61 ? -4.000 11.926 -1.204 1.00 0.00 61 ASP A N 10
ATOM 12121 C CA . ASP A 1 61 ? -2.686 11.585 -1.761 1.00 0.00 61 ASP A CA 10
ATOM 12122 C C . ASP A 1 61 ? -1.589 11.751 -0.717 1.00 0.00 61 ASP A C 10
ATOM 12123 O O . ASP A 1 61 ? -0.684 10.918 -0.595 1.00 0.00 61 ASP A O 10
ATOM 12132 N N . ASP A 1 62 ? -1.696 12.825 0.054 1.00 0.00 62 ASP A N 10
ATOM 12133 C CA . ASP A 1 62 ? -0.688 13.175 1.047 1.00 0.00 62 ASP A CA 10
ATOM 12134 C C . ASP A 1 62 ? -0.614 12.124 2.155 1.00 0.00 62 ASP A C 10
ATOM 12135 O O . ASP A 1 62 ? 0.397 12.007 2.843 1.00 0.00 62 ASP A O 10
ATOM 12144 N N . ASP A 1 63 ? -1.677 11.339 2.304 1.00 0.00 63 ASP A N 10
ATOM 12145 C CA . ASP A 1 63 ? -1.734 10.327 3.353 1.00 0.00 63 ASP A CA 10
ATOM 12146 C C . ASP A 1 63 ? -0.813 9.153 3.050 1.00 0.00 63 ASP A C 10
ATOM 12147 O O . ASP A 1 63 ? -0.123 8.671 3.949 1.00 0.00 63 ASP A O 10
ATOM 12156 N N . VAL A 1 64 ? -0.780 8.699 1.790 1.00 0.00 64 VAL A N 10
ATOM 12157 C CA . VAL A 1 64 ? 0.104 7.589 1.415 1.00 0.00 64 VAL A CA 10
ATOM 12158 C C . VAL A 1 64 ? 1.547 7.970 1.712 1.00 0.00 64 VAL A C 10
ATOM 12159 O O . VAL A 1 64 ? 2.300 7.195 2.279 1.00 0.00 64 VAL A O 10
ATOM 12172 N N . LYS A 1 65 ? 1.899 9.195 1.363 1.00 0.00 65 LYS A N 10
ATOM 12173 C CA . LYS A 1 65 ? 3.256 9.700 1.546 1.00 0.00 65 LYS A CA 10
ATOM 12174 C C . LYS A 1 65 ? 3.636 9.803 3.029 1.00 0.00 65 LYS A C 10
ATOM 12175 O O . LYS A 1 65 ? 4.817 9.791 3.384 1.00 0.00 65 LYS A O 10
ATOM 12194 N N . ASN A 1 66 ? 2.633 9.889 3.892 1.00 0.00 66 ASN A N 10
ATOM 12195 C CA . ASN A 1 66 ? 2.872 10.144 5.307 1.00 0.00 66 ASN A CA 10
ATOM 12196 C C . ASN A 1 66 ? 2.968 8.840 6.102 1.00 0.00 66 ASN A C 10
ATOM 12197 O O . ASN A 1 66 ? 3.485 8.824 7.219 1.00 0.00 66 ASN A O 10
ATOM 12208 N N . LEU A 1 67 ? 2.482 7.745 5.533 1.00 0.00 67 LEU A N 10
ATOM 12209 C CA . LEU A 1 67 ? 2.585 6.453 6.201 1.00 0.00 67 LEU A CA 10
ATOM 12210 C C . LEU A 1 67 ? 3.900 5.772 5.854 1.00 0.00 67 LEU A C 10
ATOM 12211 O O . LEU A 1 67 ? 4.264 5.634 4.688 1.00 0.00 67 LEU A O 10
ATOM 12227 N N . LYS A 1 68 ? 4.616 5.354 6.888 1.00 0.00 68 LYS A N 10
ATOM 12228 C CA . LYS A 1 68 ? 5.979 4.876 6.731 1.00 0.00 68 LYS A CA 10
ATOM 12229 C C . LYS A 1 68 ? 6.054 3.373 6.492 1.00 0.00 68 LYS A C 10
ATOM 12230 O O . LYS A 1 68 ? 7.120 2.852 6.188 1.00 0.00 68 LYS A O 10
ATOM 12249 N N . THR A 1 69 ? 4.938 2.669 6.624 1.00 0.00 69 THR A N 10
ATOM 12250 C CA . THR A 1 69 ? 4.943 1.223 6.426 1.00 0.00 69 THR A CA 10
ATOM 12251 C C . THR A 1 69 ? 3.850 0.819 5.449 1.00 0.00 69 THR A C 10
ATOM 12252 O O . THR A 1 69 ? 2.868 1.541 5.262 1.00 0.00 69 THR A O 10
ATOM 12263 N N . VAL A 1 70 ? 4.023 -0.337 4.826 1.00 0.00 70 VAL A N 10
ATOM 12264 C CA . VAL A 1 70 ? 3.006 -0.880 3.941 1.00 0.00 70 VAL A CA 10
ATOM 12265 C C . VAL A 1 70 ? 1.865 -1.482 4.760 1.00 0.00 70 VAL A C 10
ATOM 12266 O O . VAL A 1 70 ? 0.743 -1.644 4.274 1.00 0.00 70 VAL A O 10
ATOM 12279 N N . GLY A 1 71 ? 2.144 -1.765 6.024 1.00 0.00 71 GLY A N 10
ATOM 12280 C CA . GLY A 1 71 ? 1.129 -2.304 6.898 1.00 0.00 71 GLY A CA 10
ATOM 12281 C C . GLY A 1 71 ? 0.143 -1.245 7.348 1.00 0.00 71 GLY A C 10
ATOM 12282 O O . GLY A 1 71 ? -1.067 -1.484 7.377 1.00 0.00 71 GLY A O 10
ATOM 12286 N N . ASP A 1 72 ? 0.662 -0.071 7.698 1.00 0.00 72 ASP A N 10
ATOM 12287 C CA . ASP A 1 72 ? -0.187 1.071 8.011 1.00 0.00 72 ASP A CA 10
ATOM 12288 C C . ASP A 1 72 ? -1.042 1.407 6.807 1.00 0.00 72 ASP A C 10
ATOM 12289 O O . ASP A 1 72 ? -2.214 1.735 6.941 1.00 0.00 72 ASP A O 10
ATOM 12298 N N . ALA A 1 73 ? -0.436 1.306 5.627 1.00 0.00 73 ALA A N 10
ATOM 12299 C CA . ALA A 1 73 ? -1.139 1.536 4.373 1.00 0.00 73 ALA A CA 10
ATOM 12300 C C . ALA A 1 73 ? -2.332 0.614 4.234 1.00 0.00 73 ALA A C 10
ATOM 12301 O O . ALA A 1 73 ? -3.458 1.063 4.046 1.00 0.00 73 ALA A O 10
ATOM 12308 N N . THR A 1 74 ? -2.069 -0.681 4.312 1.00 0.00 74 THR A N 10
ATOM 12309 C CA . THR A 1 74 ? -3.110 -1.673 4.147 1.00 0.00 74 THR A CA 10
ATOM 12310 C C . THR A 1 74 ? -4.208 -1.503 5.177 1.00 0.00 74 THR A C 10
ATOM 12311 O O . THR A 1 74 ? -5.369 -1.432 4.818 1.00 0.00 74 THR A O 10
ATOM 12322 N N . LYS A 1 75 ? -3.844 -1.410 6.447 1.00 0.00 75 LYS A N 10
ATOM 12323 C CA . LYS A 1 75 ? -4.834 -1.260 7.504 1.00 0.00 75 LYS A CA 10
ATOM 12324 C C . LYS A 1 75 ? -5.616 0.044 7.332 1.00 0.00 75 LYS A C 10
ATOM 12325 O O . LYS A 1 75 ? -6.822 0.084 7.569 1.00 0.00 75 LYS A O 10
ATOM 12344 N N . TYR A 1 76 ? -4.928 1.101 6.901 1.00 0.00 76 TYR A N 10
ATOM 12345 C CA . TYR A 1 76 ? -5.576 2.376 6.604 1.00 0.00 76 TYR A CA 10
ATOM 12346 C C . TYR A 1 76 ? -6.553 2.198 5.444 1.00 0.00 76 TYR A C 10
ATOM 12347 O O . TYR A 1 76 ? -7.663 2.738 5.461 1.00 0.00 76 TYR A O 10
ATOM 12365 N N . ILE A 1 77 ? -6.131 1.428 4.443 1.00 0.00 77 ILE A N 10
ATOM 12366 C CA . ILE A 1 77 ? -7.000 1.058 3.337 1.00 0.00 77 ILE A CA 10
ATOM 12367 C C . ILE A 1 77 ? -8.176 0.237 3.839 1.00 0.00 77 ILE A C 10
ATOM 12368 O O . ILE A 1 77 ? -9.321 0.568 3.577 1.00 0.00 77 ILE A O 10
ATOM 12384 N N . LEU A 1 78 ? -7.863 -0.813 4.582 1.00 0.00 78 LEU A N 10
ATOM 12385 C CA . LEU A 1 78 ? -8.849 -1.773 5.055 1.00 0.00 78 LEU A CA 10
ATOM 12386 C C . LEU A 1 78 ? -9.897 -1.104 5.935 1.00 0.00 78 LEU A C 10
ATOM 12387 O O . LEU A 1 78 ? -11.071 -1.474 5.906 1.00 0.00 78 LEU A O 10
ATOM 12403 N N . ASP A 1 79 ? -9.472 -0.113 6.704 1.00 0.00 79 ASP A N 10
ATOM 12404 C CA . ASP A 1 79 ? -10.383 0.650 7.548 1.00 0.00 79 ASP A CA 10
ATOM 12405 C C . ASP A 1 79 ? -11.322 1.500 6.692 1.00 0.00 79 ASP A C 10
ATOM 12406 O O . ASP A 1 79 ? -12.500 1.652 7.006 1.00 0.00 79 ASP A O 10
ATOM 12415 N N . HIS A 1 80 ? -10.797 2.023 5.585 1.00 0.00 80 HIS A N 10
ATOM 12416 C CA . HIS A 1 80 ? -11.571 2.898 4.701 1.00 0.00 80 HIS A CA 10
ATOM 12417 C C . HIS A 1 80 ? -12.120 2.132 3.498 1.00 0.00 80 HIS A C 10
ATOM 12418 O O . HIS A 1 80 ? -12.669 2.730 2.574 1.00 0.00 80 HIS A O 10
ATOM 12433 N N . GLN A 1 81 ? -11.963 0.813 3.519 1.00 0.00 81 GLN A N 10
ATOM 12434 C CA . GLN A 1 81 ? -12.398 -0.035 2.415 1.00 0.00 81 GLN A CA 10
ATOM 12435 C C . GLN A 1 81 ? -13.917 -0.061 2.314 1.00 0.00 81 GLN A C 10
ATOM 12436 O O . GLN A 1 81 ? -14.617 0.076 3.319 1.00 0.00 81 GLN A O 10
ATOM 12450 N N . ALA A 1 82 ? -14.421 -0.247 1.105 1.00 0.00 82 ALA A N 10
ATOM 12451 C CA . ALA A 1 82 ? -15.853 -0.232 0.871 1.00 0.00 82 ALA A CA 10
ATOM 12452 C C . ALA A 1 82 ? -16.414 -1.647 0.769 1.00 0.00 82 ALA A C 10
ATOM 12453 O O . ALA A 1 82 ? -16.423 -2.213 -0.345 1.00 0.00 82 ALA A O 10
ATOM 12461 N N . MET A 1 1 ? 16.893 -7.119 3.407 1.00 0.00 1 MET A N 11
ATOM 12462 C CA . MET A 1 1 ? 16.132 -5.914 3.823 1.00 0.00 1 MET A CA 11
ATOM 12463 C C . MET A 1 1 ? 15.058 -5.576 2.796 1.00 0.00 1 MET A C 11
ATOM 12464 O O . MET A 1 1 ? 13.993 -5.079 3.145 1.00 0.00 1 MET A O 11
ATOM 12480 N N . ALA A 1 2 ? 15.344 -5.849 1.528 1.00 0.00 2 ALA A N 11
ATOM 12481 C CA . ALA A 1 2 ? 14.410 -5.542 0.454 1.00 0.00 2 ALA A CA 11
ATOM 12482 C C . ALA A 1 2 ? 13.335 -6.619 0.341 1.00 0.00 2 ALA A C 11
ATOM 12483 O O . ALA A 1 2 ? 13.638 -7.809 0.234 1.00 0.00 2 ALA A O 11
ATOM 12490 N N . ALA A 1 3 ? 12.086 -6.189 0.366 1.00 0.00 3 ALA A N 11
ATOM 12491 C CA . ALA A 1 3 ? 10.960 -7.087 0.231 1.00 0.00 3 ALA A CA 11
ATOM 12492 C C . ALA A 1 3 ? 10.407 -6.997 -1.176 1.00 0.00 3 ALA A C 11
ATOM 12493 O O . ALA A 1 3 ? 10.104 -5.907 -1.662 1.00 0.00 3 ALA A O 11
ATOM 12500 N N . THR A 1 4 ? 10.305 -8.132 -1.842 1.00 0.00 4 THR A N 11
ATOM 12501 C CA . THR A 1 4 ? 9.773 -8.157 -3.186 1.00 0.00 4 THR A CA 11
ATOM 12502 C C . THR A 1 4 ? 8.251 -8.035 -3.162 1.00 0.00 4 THR A C 11
ATOM 12503 O O . THR A 1 4 ? 7.673 -7.686 -2.132 1.00 0.00 4 THR A O 11
ATOM 12514 N N . GLN A 1 5 ? 7.607 -8.342 -4.282 1.00 0.00 5 GLN A N 11
ATOM 12515 C CA . GLN A 1 5 ? 6.182 -8.090 -4.440 1.00 0.00 5 GLN A CA 11
ATOM 12516 C C . GLN A 1 5 ? 5.361 -8.774 -3.353 1.00 0.00 5 GLN A C 11
ATOM 12517 O O . GLN A 1 5 ? 4.640 -8.114 -2.619 1.00 0.00 5 GLN A O 11
ATOM 12531 N N . GLU A 1 6 ? 5.500 -10.083 -3.219 1.00 0.00 6 GLU A N 11
ATOM 12532 C CA . GLU A 1 6 ? 4.662 -10.840 -2.292 1.00 0.00 6 GLU A CA 11
ATOM 12533 C C . GLU A 1 6 ? 5.041 -10.553 -0.841 1.00 0.00 6 GLU A C 11
ATOM 12534 O O . GLU A 1 6 ? 4.193 -10.582 0.047 1.00 0.00 6 GLU A O 11
ATOM 12546 N N . GLU A 1 7 ? 6.312 -10.254 -0.616 1.00 0.00 7 GLU A N 11
ATOM 12547 C CA . GLU A 1 7 ? 6.789 -9.894 0.712 1.00 0.00 7 GLU A CA 11
ATOM 12548 C C . GLU A 1 7 ? 6.156 -8.584 1.162 1.00 0.00 7 GLU A C 11
ATOM 12549 O O . GLU A 1 7 ? 5.546 -8.504 2.232 1.00 0.00 7 GLU A O 11
ATOM 12561 N N . ILE A 1 8 ? 6.288 -7.561 0.325 1.00 0.00 8 ILE A N 11
ATOM 12562 C CA . ILE A 1 8 ? 5.755 -6.247 0.636 1.00 0.00 8 ILE A CA 11
ATOM 12563 C C . ILE A 1 8 ? 4.222 -6.293 0.612 1.00 0.00 8 ILE A C 11
ATOM 12564 O O . ILE A 1 8 ? 3.565 -5.626 1.407 1.00 0.00 8 ILE A O 11
ATOM 12580 N N . VAL A 1 9 ? 3.665 -7.125 -0.272 1.00 0.00 9 VAL A N 11
ATOM 12581 C CA . VAL A 1 9 ? 2.220 -7.315 -0.353 1.00 0.00 9 VAL A CA 11
ATOM 12582 C C . VAL A 1 9 ? 1.675 -7.885 0.953 1.00 0.00 9 VAL A C 11
ATOM 12583 O O . VAL A 1 9 ? 0.601 -7.495 1.399 1.00 0.00 9 VAL A O 11
ATOM 12596 N N . ALA A 1 10 ? 2.433 -8.785 1.577 1.00 0.00 10 ALA A N 11
ATOM 12597 C CA . ALA A 1 10 ? 2.046 -9.344 2.869 1.00 0.00 10 ALA A CA 11
ATOM 12598 C C . ALA A 1 10 ? 1.996 -8.251 3.930 1.00 0.00 10 ALA A C 11
ATOM 12599 O O . ALA A 1 10 ? 1.050 -8.180 4.719 1.00 0.00 10 ALA A O 11
ATOM 12606 N N . GLY A 1 11 ? 3.015 -7.395 3.940 1.00 0.00 11 GLY A N 11
ATOM 12607 C CA . GLY A 1 11 ? 3.046 -6.285 4.877 1.00 0.00 11 GLY A CA 11
ATOM 12608 C C . GLY A 1 11 ? 1.972 -5.256 4.573 1.00 0.00 11 GLY A C 11
ATOM 12609 O O . GLY A 1 11 ? 1.341 -4.718 5.483 1.00 0.00 11 GLY A O 11
ATOM 12613 N N . LEU A 1 12 ? 1.766 -4.994 3.285 1.00 0.00 12 LEU A N 11
ATOM 12614 C CA . LEU A 1 12 ? 0.740 -4.063 2.820 1.00 0.00 12 LEU A CA 11
ATOM 12615 C C . LEU A 1 12 ? -0.645 -4.585 3.215 1.00 0.00 12 LEU A C 11
ATOM 12616 O O . LEU A 1 12 ? -1.453 -3.860 3.793 1.00 0.00 12 LEU A O 11
ATOM 12632 N N . ALA A 1 13 ? -0.889 -5.860 2.922 1.00 0.00 13 ALA A N 11
ATOM 12633 C CA . ALA A 1 13 ? -2.150 -6.518 3.256 1.00 0.00 13 ALA A CA 11
ATOM 12634 C C . ALA A 1 13 ? -2.445 -6.408 4.739 1.00 0.00 13 ALA A C 11
ATOM 12635 O O . ALA A 1 13 ? -3.537 -6.001 5.143 1.00 0.00 13 ALA A O 11
ATOM 12642 N N . GLU A 1 14 ? -1.449 -6.761 5.534 1.00 0.00 14 GLU A N 11
ATOM 12643 C CA . GLU A 1 14 ? -1.550 -6.731 6.983 1.00 0.00 14 GLU A CA 11
ATOM 12644 C C . GLU A 1 14 ? -1.971 -5.352 7.476 1.00 0.00 14 GLU A C 11
ATOM 12645 O O . GLU A 1 14 ? -2.763 -5.227 8.411 1.00 0.00 14 GLU A O 11
ATOM 12657 N N . ILE A 1 15 ? -1.452 -4.322 6.831 1.00 0.00 15 ILE A N 11
ATOM 12658 C CA . ILE A 1 15 ? -1.648 -2.962 7.297 1.00 0.00 15 ILE A CA 11
ATOM 12659 C C . ILE A 1 15 ? -2.942 -2.335 6.766 1.00 0.00 15 ILE A C 11
ATOM 12660 O O . ILE A 1 15 ? -3.577 -1.542 7.457 1.00 0.00 15 ILE A O 11
ATOM 12676 N N . VAL A 1 16 ? -3.351 -2.690 5.555 1.00 0.00 16 VAL A N 11
ATOM 12677 C CA . VAL A 1 16 ? -4.609 -2.177 5.023 1.00 0.00 16 VAL A CA 11
ATOM 12678 C C . VAL A 1 16 ? -5.771 -2.880 5.709 1.00 0.00 16 VAL A C 11
ATOM 12679 O O . VAL A 1 16 ? -6.886 -2.357 5.782 1.00 0.00 16 VAL A O 11
ATOM 12692 N N . ASN A 1 17 ? -5.497 -4.072 6.220 1.00 0.00 17 ASN A N 11
ATOM 12693 C CA . ASN A 1 17 ? -6.470 -4.811 7.012 1.00 0.00 17 ASN A CA 11
ATOM 12694 C C . ASN A 1 17 ? -6.797 -4.030 8.292 1.00 0.00 17 ASN A C 11
ATOM 12695 O O . ASN A 1 17 ? -7.874 -4.177 8.865 1.00 0.00 17 ASN A O 11
ATOM 12706 N N . GLU A 1 18 ? -5.860 -3.176 8.712 1.00 0.00 18 GLU A N 11
ATOM 12707 C CA . GLU A 1 18 ? -6.064 -2.284 9.854 1.00 0.00 18 GLU A CA 11
ATOM 12708 C C . GLU A 1 18 ? -7.039 -1.169 9.494 1.00 0.00 18 GLU A C 11
ATOM 12709 O O . GLU A 1 18 ? -7.737 -0.630 10.354 1.00 0.00 18 GLU A O 11
ATOM 12721 N N . ILE A 1 19 ? -7.074 -0.830 8.210 1.00 0.00 19 ILE A N 11
ATOM 12722 C CA . ILE A 1 19 ? -7.846 0.309 7.737 1.00 0.00 19 ILE A CA 11
ATOM 12723 C C . ILE A 1 19 ? -9.255 -0.099 7.335 1.00 0.00 19 ILE A C 11
ATOM 12724 O O . ILE A 1 19 ? -10.237 0.462 7.816 1.00 0.00 19 ILE A O 11
ATOM 12740 N N . ALA A 1 20 ? -9.348 -1.085 6.460 1.00 0.00 20 ALA A N 11
ATOM 12741 C CA . ALA A 1 20 ? -10.632 -1.499 5.929 1.00 0.00 20 ALA A CA 11
ATOM 12742 C C . ALA A 1 20 ? -10.869 -2.980 6.178 1.00 0.00 20 ALA A C 11
ATOM 12743 O O . ALA A 1 20 ? -11.545 -3.348 7.134 1.00 0.00 20 ALA A O 11
ATOM 12750 N N . GLY A 1 21 ? -10.311 -3.832 5.325 1.00 0.00 21 GLY A N 11
ATOM 12751 C CA . GLY A 1 21 ? -10.412 -5.253 5.567 1.00 0.00 21 GLY A CA 11
ATOM 12752 C C . GLY A 1 21 ? -10.420 -6.101 4.311 1.00 0.00 21 GLY A C 11
ATOM 12753 O O . GLY A 1 21 ? -11.376 -6.830 4.068 1.00 0.00 21 GLY A O 11
ATOM 12757 N N . ILE A 1 22 ? -9.373 -6.010 3.503 1.00 0.00 22 ILE A N 11
ATOM 12758 C CA . ILE A 1 22 ? -9.168 -6.991 2.445 1.00 0.00 22 ILE A CA 11
ATOM 12759 C C . ILE A 1 22 ? -8.364 -8.153 3.014 1.00 0.00 22 ILE A C 11
ATOM 12760 O O . ILE A 1 22 ? -7.357 -7.933 3.694 1.00 0.00 22 ILE A O 11
ATOM 12776 N N . PRO A 1 23 ? -8.817 -9.400 2.795 1.00 0.00 23 PRO A N 11
ATOM 12777 C CA . PRO A 1 23 ? -8.066 -10.588 3.199 1.00 0.00 23 PRO A CA 11
ATOM 12778 C C . PRO A 1 23 ? -6.642 -10.549 2.649 1.00 0.00 23 PRO A C 11
ATOM 12779 O O . PRO A 1 23 ? -6.424 -10.123 1.513 1.00 0.00 23 PRO A O 11
ATOM 12790 N N . VAL A 1 24 ? -5.679 -11.000 3.445 1.00 0.00 24 VAL A N 11
ATOM 12791 C CA . VAL A 1 24 ? -4.269 -10.875 3.085 1.00 0.00 24 VAL A CA 11
ATOM 12792 C C . VAL A 1 24 ? -3.938 -11.658 1.814 1.00 0.00 24 VAL A C 11
ATOM 12793 O O . VAL A 1 24 ? -2.936 -11.395 1.152 1.00 0.00 24 VAL A O 11
ATOM 12806 N N . GLU A 1 25 ? -4.782 -12.626 1.485 1.00 0.00 25 GLU A N 11
ATOM 12807 C CA . GLU A 1 25 ? -4.598 -13.429 0.286 1.00 0.00 25 GLU A CA 11
ATOM 12808 C C . GLU A 1 25 ? -5.123 -12.703 -0.952 1.00 0.00 25 GLU A C 11
ATOM 12809 O O . GLU A 1 25 ? -4.728 -13.008 -2.080 1.00 0.00 25 GLU A O 11
ATOM 12821 N N . ASP A 1 26 ? -6.005 -11.728 -0.743 1.00 0.00 26 ASP A N 11
ATOM 12822 C CA . ASP A 1 26 ? -6.680 -11.070 -1.857 1.00 0.00 26 ASP A CA 11
ATOM 12823 C C . ASP A 1 26 ? -5.999 -9.764 -2.215 1.00 0.00 26 ASP A C 11
ATOM 12824 O O . ASP A 1 26 ? -6.338 -9.135 -3.214 1.00 0.00 26 ASP A O 11
ATOM 12833 N N . VAL A 1 27 ? -5.055 -9.340 -1.389 1.00 0.00 27 VAL A N 11
ATOM 12834 C CA . VAL A 1 27 ? -4.283 -8.148 -1.693 1.00 0.00 27 VAL A CA 11
ATOM 12835 C C . VAL A 1 27 ? -3.411 -8.409 -2.906 1.00 0.00 27 VAL A C 11
ATOM 12836 O O . VAL A 1 27 ? -2.463 -9.192 -2.864 1.00 0.00 27 VAL A O 11
ATOM 12849 N N . LYS A 1 28 ? -3.770 -7.756 -3.992 1.00 0.00 28 LYS A N 11
ATOM 12850 C CA . LYS A 1 28 ? -3.189 -8.020 -5.288 1.00 0.00 28 LYS A CA 11
ATOM 12851 C C . LYS A 1 28 ? -2.881 -6.710 -5.972 1.00 0.00 28 LYS A C 11
ATOM 12852 O O . LYS A 1 28 ? -3.404 -5.664 -5.587 1.00 0.00 28 LYS A O 11
ATOM 12871 N N . LEU A 1 29 ? -2.073 -6.768 -7.005 1.00 0.00 29 LEU A N 11
ATOM 12872 C CA . LEU A 1 29 ? -1.761 -5.586 -7.787 1.00 0.00 29 LEU A CA 11
ATOM 12873 C C . LEU A 1 29 ? -2.944 -5.212 -8.672 1.00 0.00 29 LEU A C 11
ATOM 12874 O O . LEU A 1 29 ? -2.925 -4.195 -9.365 1.00 0.00 29 LEU A O 11
ATOM 12890 N N . ASP A 1 30 ? -3.980 -6.034 -8.618 1.00 0.00 30 ASP A N 11
ATOM 12891 C CA . ASP A 1 30 ? -5.102 -5.909 -9.530 1.00 0.00 30 ASP A CA 11
ATOM 12892 C C . ASP A 1 30 ? -6.329 -5.290 -8.867 1.00 0.00 30 ASP A C 11
ATOM 12893 O O . ASP A 1 30 ? -7.311 -5.001 -9.547 1.00 0.00 30 ASP A O 11
ATOM 12902 N N . LYS A 1 31 ? -6.303 -5.088 -7.551 1.00 0.00 31 LYS A N 11
ATOM 12903 C CA . LYS A 1 31 ? -7.467 -4.539 -6.883 1.00 0.00 31 LYS A CA 11
ATOM 12904 C C . LYS A 1 31 ? -7.240 -3.068 -6.548 1.00 0.00 31 LYS A C 11
ATOM 12905 O O . LYS A 1 31 ? -6.130 -2.650 -6.194 1.00 0.00 31 LYS A O 11
ATOM 12924 N N . SER A 1 32 ? -8.284 -2.277 -6.693 1.00 0.00 32 SER A N 11
ATOM 12925 C CA . SER A 1 32 ? -8.170 -0.836 -6.562 1.00 0.00 32 SER A CA 11
ATOM 12926 C C . SER A 1 32 ? -8.244 -0.410 -5.098 1.00 0.00 32 SER A C 11
ATOM 12927 O O . SER A 1 32 ? -9.119 -0.850 -4.359 1.00 0.00 32 SER A O 11
ATOM 12935 N N . PHE A 1 33 ? -7.316 0.444 -4.689 1.00 0.00 33 PHE A N 11
ATOM 12936 C CA . PHE A 1 33 ? -7.267 0.936 -3.317 1.00 0.00 33 PHE A CA 11
ATOM 12937 C C . PHE A 1 33 ? -8.549 1.681 -2.978 1.00 0.00 33 PHE A C 11
ATOM 12938 O O . PHE A 1 33 ? -9.183 1.426 -1.958 1.00 0.00 33 PHE A O 11
ATOM 12955 N N . THR A 1 34 ? -8.939 2.580 -3.855 1.00 0.00 34 THR A N 11
ATOM 12956 C CA . THR A 1 34 ? -10.123 3.380 -3.646 1.00 0.00 34 THR A CA 11
ATOM 12957 C C . THR A 1 34 ? -11.396 2.540 -3.769 1.00 0.00 34 THR A C 11
ATOM 12958 O O . THR A 1 34 ? -12.364 2.750 -3.041 1.00 0.00 34 THR A O 11
ATOM 12969 N N . ASP A 1 35 ? -11.375 1.569 -4.676 1.00 0.00 35 ASP A N 11
ATOM 12970 C CA . ASP A 1 35 ? -12.569 0.788 -4.980 1.00 0.00 35 ASP A CA 11
ATOM 12971 C C . ASP A 1 35 ? -12.656 -0.467 -4.114 1.00 0.00 35 ASP A C 11
ATOM 12972 O O . ASP A 1 35 ? -13.499 -0.563 -3.222 1.00 0.00 35 ASP A O 11
ATOM 12981 N N . ASP A 1 36 ? -11.752 -1.407 -4.364 1.00 0.00 36 ASP A N 11
ATOM 12982 C CA . ASP A 1 36 ? -11.786 -2.724 -3.726 1.00 0.00 36 ASP A CA 11
ATOM 12983 C C . ASP A 1 36 ? -11.394 -2.650 -2.264 1.00 0.00 36 ASP A C 11
ATOM 12984 O O . ASP A 1 36 ? -12.033 -3.263 -1.411 1.00 0.00 36 ASP A O 11
ATOM 12993 N N . LEU A 1 37 ? -10.336 -1.901 -1.977 1.00 0.00 37 LEU A N 11
ATOM 12994 C CA . LEU A 1 37 ? -9.843 -1.775 -0.610 1.00 0.00 37 LEU A CA 11
ATOM 12995 C C . LEU A 1 37 ? -10.822 -0.955 0.219 1.00 0.00 37 LEU A C 11
ATOM 12996 O O . LEU A 1 37 ? -10.756 -0.967 1.441 1.00 0.00 37 LEU A O 11
ATOM 13012 N N . ASP A 1 38 ? -11.726 -0.243 -0.467 1.00 0.00 38 ASP A N 11
ATOM 13013 C CA . ASP A 1 38 ? -12.745 0.590 0.190 1.00 0.00 38 ASP A CA 11
ATOM 13014 C C . ASP A 1 38 ? -12.068 1.668 1.033 1.00 0.00 38 ASP A C 11
ATOM 13015 O O . ASP A 1 38 ? -12.606 2.133 2.037 1.00 0.00 38 ASP A O 11
ATOM 13024 N N . VAL A 1 39 ? -10.888 2.087 0.601 1.00 0.00 39 VAL A N 11
ATOM 13025 C CA . VAL A 1 39 ? -10.070 2.980 1.395 1.00 0.00 39 VAL A CA 11
ATOM 13026 C C . VAL A 1 39 ? -10.344 4.441 1.031 1.00 0.00 39 VAL A C 11
ATOM 13027 O O . VAL A 1 39 ? -10.639 4.763 -0.124 1.00 0.00 39 VAL A O 11
ATOM 13040 N N . ASP A 1 40 ? -10.280 5.315 2.025 1.00 0.00 40 ASP A N 11
ATOM 13041 C CA . ASP A 1 40 ? -10.431 6.744 1.799 1.00 0.00 40 ASP A CA 11
ATOM 13042 C C . ASP A 1 40 ? -9.053 7.378 1.676 1.00 0.00 40 ASP A C 11
ATOM 13043 O O . ASP A 1 40 ? -8.064 6.806 2.146 1.00 0.00 40 ASP A O 11
ATOM 13052 N N . SER A 1 41 ? -8.992 8.552 1.058 1.00 0.00 41 SER A N 11
ATOM 13053 C CA . SER A 1 41 ? -7.732 9.237 0.803 1.00 0.00 41 SER A CA 11
ATOM 13054 C C . SER A 1 41 ? -6.910 9.402 2.082 1.00 0.00 41 SER A C 11
ATOM 13055 O O . SER A 1 41 ? -5.699 9.171 2.085 1.00 0.00 41 SER A O 11
ATOM 13063 N N . LEU A 1 42 ? -7.565 9.768 3.173 1.00 0.00 42 LEU A N 11
ATOM 13064 C CA . LEU A 1 42 ? -6.856 9.954 4.429 1.00 0.00 42 LEU A CA 11
ATOM 13065 C C . LEU A 1 42 ? -6.475 8.593 5.011 1.00 0.00 42 LEU A C 11
ATOM 13066 O O . LEU A 1 42 ? -5.340 8.384 5.436 1.00 0.00 42 LEU A O 11
ATOM 13082 N N . SER A 1 43 ? -7.430 7.672 5.001 1.00 0.00 43 SER A N 11
ATOM 13083 C CA . SER A 1 43 ? -7.231 6.330 5.532 1.00 0.00 43 SER A CA 11
ATOM 13084 C C . SER A 1 43 ? -5.982 5.669 4.939 1.00 0.00 43 SER A C 11
ATOM 13085 O O . SER A 1 43 ? -5.100 5.195 5.671 1.00 0.00 43 SER A O 11
ATOM 13093 N N . MET A 1 44 ? -5.917 5.652 3.611 1.00 0.00 44 MET A N 11
ATOM 13094 C CA . MET A 1 44 ? -4.798 5.052 2.903 1.00 0.00 44 MET A CA 11
ATOM 13095 C C . MET A 1 44 ? -3.490 5.720 3.290 1.00 0.00 44 MET A C 11
ATOM 13096 O O . MET A 1 44 ? -2.540 5.051 3.667 1.00 0.00 44 MET A O 11
ATOM 13110 N N . VAL A 1 45 ? -3.445 7.038 3.248 1.00 0.00 45 VAL A N 11
ATOM 13111 C CA . VAL A 1 45 ? -2.217 7.739 3.574 1.00 0.00 45 VAL A CA 11
ATOM 13112 C C . VAL A 1 45 ? -1.792 7.465 5.024 1.00 0.00 45 VAL A C 11
ATOM 13113 O O . VAL A 1 45 ? -0.612 7.473 5.337 1.00 0.00 45 VAL A O 11
ATOM 13126 N N . GLU A 1 46 ? -2.743 7.147 5.892 1.00 0.00 46 GLU A N 11
ATOM 13127 C CA . GLU A 1 46 ? -2.423 6.980 7.303 1.00 0.00 46 GLU A CA 11
ATOM 13128 C C . GLU A 1 46 ? -1.679 5.669 7.562 1.00 0.00 46 GLU A C 11
ATOM 13129 O O . GLU A 1 46 ? -0.489 5.679 7.903 1.00 0.00 46 GLU A O 11
ATOM 13141 N N . VAL A 1 47 ? -2.338 4.536 7.347 1.00 0.00 47 VAL A N 11
ATOM 13142 C CA . VAL A 1 47 ? -1.730 3.273 7.717 1.00 0.00 47 VAL A CA 11
ATOM 13143 C C . VAL A 1 47 ? -0.897 2.706 6.570 1.00 0.00 47 VAL A C 11
ATOM 13144 O O . VAL A 1 47 ? 0.001 1.901 6.788 1.00 0.00 47 VAL A O 11
ATOM 13157 N N . VAL A 1 48 ? -1.150 3.161 5.350 1.00 0.00 48 VAL A N 11
ATOM 13158 C CA . VAL A 1 48 ? -0.354 2.698 4.221 1.00 0.00 48 VAL A CA 11
ATOM 13159 C C . VAL A 1 48 ? 0.979 3.456 4.184 1.00 0.00 48 VAL A C 11
ATOM 13160 O O . VAL A 1 48 ? 1.962 2.970 3.632 1.00 0.00 48 VAL A O 11
ATOM 13173 N N . VAL A 1 49 ? 1.025 4.634 4.808 1.00 0.00 49 VAL A N 11
ATOM 13174 C CA . VAL A 1 49 ? 2.306 5.296 5.055 1.00 0.00 49 VAL A CA 11
ATOM 13175 C C . VAL A 1 49 ? 3.012 4.612 6.221 1.00 0.00 49 VAL A C 11
ATOM 13176 O O . VAL A 1 49 ? 4.235 4.534 6.273 1.00 0.00 49 VAL A O 11
ATOM 13189 N N . ALA A 1 50 ? 2.238 4.082 7.151 1.00 0.00 50 ALA A N 11
ATOM 13190 C CA . ALA A 1 50 ? 2.805 3.206 8.162 1.00 0.00 50 ALA A CA 11
ATOM 13191 C C . ALA A 1 50 ? 3.410 1.966 7.487 1.00 0.00 50 ALA A C 11
ATOM 13192 O O . ALA A 1 50 ? 4.332 1.342 8.010 1.00 0.00 50 ALA A O 11
ATOM 13199 N N . ALA A 1 51 ? 2.892 1.635 6.303 1.00 0.00 51 ALA A N 11
ATOM 13200 C CA . ALA A 1 51 ? 3.384 0.502 5.529 1.00 0.00 51 ALA A CA 11
ATOM 13201 C C . ALA A 1 51 ? 4.628 0.868 4.727 1.00 0.00 51 ALA A C 11
ATOM 13202 O O . ALA A 1 51 ? 5.532 0.050 4.580 1.00 0.00 51 ALA A O 11
ATOM 13209 N N . GLU A 1 52 ? 4.684 2.094 4.214 1.00 0.00 52 GLU A N 11
ATOM 13210 C CA . GLU A 1 52 ? 5.828 2.507 3.418 1.00 0.00 52 GLU A CA 11
ATOM 13211 C C . GLU A 1 52 ? 7.081 2.505 4.285 1.00 0.00 52 GLU A C 11
ATOM 13212 O O . GLU A 1 52 ? 8.117 1.949 3.921 1.00 0.00 52 GLU A O 11
ATOM 13224 N N . GLU A 1 53 ? 6.949 3.067 5.471 1.00 0.00 53 GLU A N 11
ATOM 13225 C CA . GLU A 1 53 ? 8.082 3.300 6.334 1.00 0.00 53 GLU A CA 11
ATOM 13226 C C . GLU A 1 53 ? 8.579 2.017 6.994 1.00 0.00 53 GLU A C 11
ATOM 13227 O O . GLU A 1 53 ? 9.731 1.946 7.415 1.00 0.00 53 GLU A O 11
ATOM 13239 N N . ARG A 1 54 ? 7.729 0.993 7.080 1.00 0.00 54 ARG A N 11
ATOM 13240 C CA . ARG A 1 54 ? 8.160 -0.278 7.666 1.00 0.00 54 ARG A CA 11
ATOM 13241 C C . ARG A 1 54 ? 9.008 -1.060 6.665 1.00 0.00 54 ARG A C 11
ATOM 13242 O O . ARG A 1 54 ? 9.546 -2.120 6.982 1.00 0.00 54 ARG A O 11
ATOM 13263 N N . PHE A 1 55 ? 9.116 -0.524 5.455 1.00 0.00 55 PHE A N 11
ATOM 13264 C CA . PHE A 1 55 ? 10.017 -1.069 4.448 1.00 0.00 55 PHE A CA 11
ATOM 13265 C C . PHE A 1 55 ? 11.075 -0.024 4.103 1.00 0.00 55 PHE A C 11
ATOM 13266 O O . PHE A 1 55 ? 11.754 -0.110 3.076 1.00 0.00 55 PHE A O 11
ATOM 13283 N N . ASP A 1 56 ? 11.185 0.971 4.990 1.00 0.00 56 ASP A N 11
ATOM 13284 C CA . ASP A 1 56 ? 12.207 2.018 4.909 1.00 0.00 56 ASP A CA 11
ATOM 13285 C C . ASP A 1 56 ? 12.132 2.809 3.612 1.00 0.00 56 ASP A C 11
ATOM 13286 O O . ASP A 1 56 ? 13.133 2.981 2.918 1.00 0.00 56 ASP A O 11
ATOM 13295 N N . VAL A 1 57 ? 10.951 3.303 3.294 1.00 0.00 57 VAL A N 11
ATOM 13296 C CA . VAL A 1 57 ? 10.784 4.194 2.156 1.00 0.00 57 VAL A CA 11
ATOM 13297 C C . VAL A 1 57 ? 9.944 5.393 2.577 1.00 0.00 57 VAL A C 11
ATOM 13298 O O . VAL A 1 57 ? 9.200 5.308 3.554 1.00 0.00 57 VAL A O 11
ATOM 13311 N N . LYS A 1 58 ? 10.091 6.511 1.884 1.00 0.00 58 LYS A N 11
ATOM 13312 C CA . LYS A 1 58 ? 9.218 7.640 2.124 1.00 0.00 58 LYS A CA 11
ATOM 13313 C C . LYS A 1 58 ? 8.739 8.234 0.808 1.00 0.00 58 LYS A C 11
ATOM 13314 O O . LYS A 1 58 ? 9.522 8.801 0.042 1.00 0.00 58 LYS A O 11
ATOM 13333 N N . ILE A 1 59 ? 7.453 8.083 0.554 1.00 0.00 59 ILE A N 11
ATOM 13334 C CA . ILE A 1 59 ? 6.819 8.626 -0.630 1.00 0.00 59 ILE A CA 11
ATOM 13335 C C . ILE A 1 59 ? 5.998 9.854 -0.252 1.00 0.00 59 ILE A C 11
ATOM 13336 O O . ILE A 1 59 ? 5.722 10.078 0.928 1.00 0.00 59 ILE A O 11
ATOM 13352 N N . PRO A 1 60 ? 5.619 10.686 -1.234 1.00 0.00 60 PRO A N 11
ATOM 13353 C CA . PRO A 1 60 ? 4.787 11.864 -0.974 1.00 0.00 60 PRO A CA 11
ATOM 13354 C C . PRO A 1 60 ? 3.422 11.486 -0.400 1.00 0.00 60 PRO A C 11
ATOM 13355 O O . PRO A 1 60 ? 2.773 10.554 -0.880 1.00 0.00 60 PRO A O 11
ATOM 13366 N N . ASP A 1 61 ? 2.993 12.224 0.624 1.00 0.00 61 ASP A N 11
ATOM 13367 C CA . ASP A 1 61 ? 1.703 11.987 1.282 1.00 0.00 61 ASP A CA 11
ATOM 13368 C C . ASP A 1 61 ? 0.577 11.905 0.264 1.00 0.00 61 ASP A C 11
ATOM 13369 O O . ASP A 1 61 ? -0.181 10.934 0.222 1.00 0.00 61 ASP A O 11
ATOM 13378 N N . ASP A 1 62 ? 0.494 12.926 -0.576 1.00 0.00 62 ASP A N 11
ATOM 13379 C CA . ASP A 1 62 ? -0.592 13.055 -1.532 1.00 0.00 62 ASP A CA 11
ATOM 13380 C C . ASP A 1 62 ? -0.470 12.034 -2.656 1.00 0.00 62 ASP A C 11
ATOM 13381 O O . ASP A 1 62 ? -1.440 11.761 -3.355 1.00 0.00 62 ASP A O 11
ATOM 13390 N N . ASP A 1 63 ? 0.712 11.466 -2.835 1.00 0.00 63 ASP A N 11
ATOM 13391 C CA . ASP A 1 63 ? 0.925 10.514 -3.917 1.00 0.00 63 ASP A CA 11
ATOM 13392 C C . ASP A 1 63 ? 0.283 9.169 -3.577 1.00 0.00 63 ASP A C 11
ATOM 13393 O O . ASP A 1 63 ? -0.039 8.387 -4.468 1.00 0.00 63 ASP A O 11
ATOM 13402 N N . VAL A 1 64 ? 0.073 8.903 -2.281 1.00 0.00 64 VAL A N 11
ATOM 13403 C CA . VAL A 1 64 ? -0.613 7.676 -1.868 1.00 0.00 64 VAL A CA 11
ATOM 13404 C C . VAL A 1 64 ? -2.072 7.719 -2.313 1.00 0.00 64 VAL A C 11
ATOM 13405 O O . VAL A 1 64 ? -2.591 6.747 -2.842 1.00 0.00 64 VAL A O 11
ATOM 13418 N N . LYS A 1 65 ? -2.726 8.861 -2.126 1.00 0.00 65 LYS A N 11
ATOM 13419 C CA . LYS A 1 65 ? -4.118 9.007 -2.553 1.00 0.00 65 LYS A CA 11
ATOM 13420 C C . LYS A 1 65 ? -4.188 9.157 -4.073 1.00 0.00 65 LYS A C 11
ATOM 13421 O O . LYS A 1 65 ? -5.254 9.040 -4.680 1.00 0.00 65 LYS A O 11
ATOM 13440 N N . ASN A 1 66 ? -3.033 9.424 -4.670 1.00 0.00 66 ASN A N 11
ATOM 13441 C CA . ASN A 1 66 ? -2.921 9.607 -6.108 1.00 0.00 66 ASN A CA 11
ATOM 13442 C C . ASN A 1 66 ? -3.041 8.262 -6.817 1.00 0.00 66 ASN A C 11
ATOM 13443 O O . ASN A 1 66 ? -3.696 8.146 -7.855 1.00 0.00 66 ASN A O 11
ATOM 13454 N N . LEU A 1 67 ? -2.417 7.245 -6.238 1.00 0.00 67 LEU A N 11
ATOM 13455 C CA . LEU A 1 67 ? -2.480 5.898 -6.787 1.00 0.00 67 LEU A CA 11
ATOM 13456 C C . LEU A 1 67 ? -3.799 5.235 -6.413 1.00 0.00 67 LEU A C 11
ATOM 13457 O O . LEU A 1 67 ? -4.246 5.301 -5.267 1.00 0.00 67 LEU A O 11
ATOM 13473 N N . LYS A 1 68 ? -4.428 4.602 -7.391 1.00 0.00 68 LYS A N 11
ATOM 13474 C CA . LYS A 1 68 ? -5.783 4.096 -7.211 1.00 0.00 68 LYS A CA 11
ATOM 13475 C C . LYS A 1 68 ? -5.815 2.587 -7.017 1.00 0.00 68 LYS A C 11
ATOM 13476 O O . LYS A 1 68 ? -6.882 2.011 -6.825 1.00 0.00 68 LYS A O 11
ATOM 13495 N N . THR A 1 69 ? -4.657 1.939 -7.055 1.00 0.00 69 THR A N 11
ATOM 13496 C CA . THR A 1 69 ? -4.597 0.499 -6.831 1.00 0.00 69 THR A CA 11
ATOM 13497 C C . THR A 1 69 ? -3.502 0.169 -5.825 1.00 0.00 69 THR A C 11
ATOM 13498 O O . THR A 1 69 ? -2.495 0.873 -5.741 1.00 0.00 69 THR A O 11
ATOM 13509 N N . VAL A 1 70 ? -3.697 -0.896 -5.056 1.00 0.00 70 VAL A N 11
ATOM 13510 C CA . VAL A 1 70 ? -2.688 -1.332 -4.102 1.00 0.00 70 VAL A CA 11
ATOM 13511 C C . VAL A 1 70 ? -1.482 -1.898 -4.849 1.00 0.00 70 VAL A C 11
ATOM 13512 O O . VAL A 1 70 ? -0.361 -1.925 -4.335 1.00 0.00 70 VAL A O 11
ATOM 13525 N N . GLY A 1 71 ? -1.716 -2.298 -6.091 1.00 0.00 71 GLY A N 11
ATOM 13526 C CA . GLY A 1 71 ? -0.648 -2.825 -6.907 1.00 0.00 71 GLY A CA 11
ATOM 13527 C C . GLY A 1 71 ? 0.277 -1.742 -7.425 1.00 0.00 71 GLY A C 11
ATOM 13528 O O . GLY A 1 71 ? 1.491 -1.928 -7.482 1.00 0.00 71 GLY A O 11
ATOM 13532 N N . ASP A 1 72 ? -0.295 -0.611 -7.811 1.00 0.00 72 ASP A N 11
ATOM 13533 C CA . ASP A 1 72 ? 0.505 0.528 -8.236 1.00 0.00 72 ASP A CA 11
ATOM 13534 C C . ASP A 1 72 ? 1.280 1.068 -7.044 1.00 0.00 72 ASP A C 11
ATOM 13535 O O . ASP A 1 72 ? 2.427 1.502 -7.165 1.00 0.00 72 ASP A O 11
ATOM 13544 N N . ALA A 1 73 ? 0.638 1.004 -5.881 1.00 0.00 73 ALA A N 11
ATOM 13545 C CA . ALA A 1 73 ? 1.255 1.412 -4.627 1.00 0.00 73 ALA A CA 11
ATOM 13546 C C . ALA A 1 73 ? 2.517 0.621 -4.351 1.00 0.00 73 ALA A C 11
ATOM 13547 O O . ALA A 1 73 ? 3.546 1.182 -3.978 1.00 0.00 73 ALA A O 11
ATOM 13554 N N . THR A 1 74 ? 2.422 -0.688 -4.527 1.00 0.00 74 THR A N 11
ATOM 13555 C CA . THR A 1 74 ? 3.514 -1.570 -4.189 1.00 0.00 74 THR A CA 11
ATOM 13556 C C . THR A 1 74 ? 4.696 -1.290 -5.081 1.00 0.00 74 THR A C 11
ATOM 13557 O O . THR A 1 74 ? 5.789 -1.049 -4.594 1.00 0.00 74 THR A O 11
ATOM 13568 N N . LYS A 1 75 ? 4.458 -1.282 -6.382 1.00 0.00 75 LYS A N 11
ATOM 13569 C CA . LYS A 1 75 ? 5.503 -0.985 -7.348 1.00 0.00 75 LYS A CA 11
ATOM 13570 C C . LYS A 1 75 ? 6.123 0.387 -7.075 1.00 0.00 75 LYS A C 11
ATOM 13571 O O . LYS A 1 75 ? 7.335 0.571 -7.209 1.00 0.00 75 LYS A O 11
ATOM 13590 N N . TYR A 1 76 ? 5.290 1.345 -6.675 1.00 0.00 76 TYR A N 11
ATOM 13591 C CA . TYR A 1 76 ? 5.770 2.674 -6.313 1.00 0.00 76 TYR A CA 11
ATOM 13592 C C . TYR A 1 76 ? 6.699 2.590 -5.096 1.00 0.00 76 TYR A C 11
ATOM 13593 O O . TYR A 1 76 ? 7.757 3.223 -5.063 1.00 0.00 76 TYR A O 11
ATOM 13611 N N . ILE A 1 77 ? 6.294 1.795 -4.106 1.00 0.00 77 ILE A N 11
ATOM 13612 C CA . ILE A 1 77 ? 7.114 1.540 -2.922 1.00 0.00 77 ILE A CA 11
ATOM 13613 C C . ILE A 1 77 ? 8.392 0.782 -3.288 1.00 0.00 77 ILE A C 11
ATOM 13614 O O . ILE A 1 77 ? 9.494 1.172 -2.903 1.00 0.00 77 ILE A O 11
ATOM 13630 N N . LEU A 1 78 ? 8.221 -0.278 -4.065 1.00 0.00 78 LEU A N 11
ATOM 13631 C CA . LEU A 1 78 ? 9.291 -1.214 -4.384 1.00 0.00 78 LEU A CA 11
ATOM 13632 C C . LEU A 1 78 ? 10.503 -0.528 -5.010 1.00 0.00 78 LEU A C 11
ATOM 13633 O O . LEU A 1 78 ? 11.640 -0.776 -4.604 1.00 0.00 78 LEU A O 11
ATOM 13649 N N . ASP A 1 79 ? 10.259 0.347 -5.978 1.00 0.00 79 ASP A N 11
ATOM 13650 C CA . ASP A 1 79 ? 11.341 0.987 -6.727 1.00 0.00 79 ASP A CA 11
ATOM 13651 C C . ASP A 1 79 ? 12.105 2.019 -5.896 1.00 0.00 79 ASP A C 11
ATOM 13652 O O . ASP A 1 79 ? 13.101 2.571 -6.360 1.00 0.00 79 ASP A O 11
ATOM 13661 N N . HIS A 1 80 ? 11.635 2.300 -4.684 1.00 0.00 80 HIS A N 11
ATOM 13662 C CA . HIS A 1 80 ? 12.294 3.289 -3.829 1.00 0.00 80 HIS A CA 11
ATOM 13663 C C . HIS A 1 80 ? 12.576 2.739 -2.433 1.00 0.00 80 HIS A C 11
ATOM 13664 O O . HIS A 1 80 ? 13.107 3.450 -1.579 1.00 0.00 80 HIS A O 11
ATOM 13679 N N . GLN A 1 81 ? 12.229 1.478 -2.203 1.00 0.00 81 GLN A N 11
ATOM 13680 C CA . GLN A 1 81 ? 12.336 0.890 -0.868 1.00 0.00 81 GLN A CA 11
ATOM 13681 C C . GLN A 1 81 ? 13.802 0.728 -0.453 1.00 0.00 81 GLN A C 11
ATOM 13682 O O . GLN A 1 81 ? 14.684 0.648 -1.311 1.00 0.00 81 GLN A O 11
ATOM 13696 N N . ALA A 1 82 ? 14.043 0.687 0.862 1.00 0.00 82 ALA A N 11
ATOM 13697 C CA . ALA A 1 82 ? 15.380 0.476 1.428 1.00 0.00 82 ALA A CA 11
ATOM 13698 C C . ALA A 1 82 ? 16.416 1.419 0.816 1.00 0.00 82 ALA A C 11
ATOM 13699 O O . ALA A 1 82 ? 17.212 0.968 -0.034 1.00 0.00 82 ALA A O 11
ATOM 13707 N N . MET A 1 1 ? -19.083 6.262 1.213 1.00 0.00 1 MET A N 12
ATOM 13708 C CA . MET A 1 1 ? -17.797 6.815 1.695 1.00 0.00 1 MET A CA 12
ATOM 13709 C C . MET A 1 1 ? -16.637 6.028 1.105 1.00 0.00 1 MET A C 12
ATOM 13710 O O . MET A 1 1 ? -16.342 4.918 1.547 1.00 0.00 1 MET A O 12
ATOM 13726 N N . ALA A 1 2 ? -16.003 6.586 0.088 1.00 0.00 2 ALA A N 12
ATOM 13727 C CA . ALA A 1 2 ? -14.870 5.942 -0.553 1.00 0.00 2 ALA A CA 12
ATOM 13728 C C . ALA A 1 2 ? -13.618 6.781 -0.382 1.00 0.00 2 ALA A C 12
ATOM 13729 O O . ALA A 1 2 ? -13.681 8.010 -0.372 1.00 0.00 2 ALA A O 12
ATOM 13736 N N . ALA A 1 3 ? -12.482 6.120 -0.237 1.00 0.00 3 ALA A N 12
ATOM 13737 C CA . ALA A 1 3 ? -11.222 6.819 -0.128 1.00 0.00 3 ALA A CA 12
ATOM 13738 C C . ALA A 1 3 ? -10.518 6.781 -1.464 1.00 0.00 3 ALA A C 12
ATOM 13739 O O . ALA A 1 3 ? -10.282 5.706 -2.016 1.00 0.00 3 ALA A O 12
ATOM 13746 N N . THR A 1 4 ? -10.211 7.948 -1.987 1.00 0.00 4 THR A N 12
ATOM 13747 C CA . THR A 1 4 ? -9.566 8.053 -3.276 1.00 0.00 4 THR A CA 12
ATOM 13748 C C . THR A 1 4 ? -8.051 7.918 -3.113 1.00 0.00 4 THR A C 12
ATOM 13749 O O . THR A 1 4 ? -7.570 7.428 -2.087 1.00 0.00 4 THR A O 12
ATOM 13760 N N . GLN A 1 5 ? -7.311 8.359 -4.119 1.00 0.00 5 GLN A N 12
ATOM 13761 C CA . GLN A 1 5 ? -5.878 8.175 -4.171 1.00 0.00 5 GLN A CA 12
ATOM 13762 C C . GLN A 1 5 ? -5.166 8.829 -2.986 1.00 0.00 5 GLN A C 12
ATOM 13763 O O . GLN A 1 5 ? -4.461 8.159 -2.240 1.00 0.00 5 GLN A O 12
ATOM 13777 N N . GLU A 1 6 ? -5.383 10.121 -2.790 1.00 0.00 6 GLU A N 12
ATOM 13778 C CA . GLU A 1 6 ? -4.616 10.877 -1.802 1.00 0.00 6 GLU A CA 12
ATOM 13779 C C . GLU A 1 6 ? -4.910 10.417 -0.370 1.00 0.00 6 GLU A C 12
ATOM 13780 O O . GLU A 1 6 ? -3.998 10.313 0.452 1.00 0.00 6 GLU A O 12
ATOM 13792 N N . GLU A 1 7 ? -6.173 10.127 -0.081 1.00 0.00 7 GLU A N 12
ATOM 13793 C CA . GLU A 1 7 ? -6.573 9.713 1.259 1.00 0.00 7 GLU A CA 12
ATOM 13794 C C . GLU A 1 7 ? -5.911 8.391 1.630 1.00 0.00 7 GLU A C 12
ATOM 13795 O O . GLU A 1 7 ? -5.239 8.274 2.661 1.00 0.00 7 GLU A O 12
ATOM 13807 N N . ILE A 1 8 ? -6.088 7.404 0.766 1.00 0.00 8 ILE A N 12
ATOM 13808 C CA . ILE A 1 8 ? -5.568 6.071 1.014 1.00 0.00 8 ILE A CA 12
ATOM 13809 C C . ILE A 1 8 ? -4.038 6.083 0.950 1.00 0.00 8 ILE A C 12
ATOM 13810 O O . ILE A 1 8 ? -3.375 5.321 1.649 1.00 0.00 8 ILE A O 12
ATOM 13826 N N . VAL A 1 9 ? -3.486 6.979 0.134 1.00 0.00 9 VAL A N 12
ATOM 13827 C CA . VAL A 1 9 ? -2.041 7.136 0.030 1.00 0.00 9 VAL A CA 12
ATOM 13828 C C . VAL A 1 9 ? -1.448 7.574 1.363 1.00 0.00 9 VAL A C 12
ATOM 13829 O O . VAL A 1 9 ? -0.393 7.092 1.755 1.00 0.00 9 VAL A O 12
ATOM 13842 N N . ALA A 1 10 ? -2.136 8.464 2.074 1.00 0.00 10 ALA A N 12
ATOM 13843 C CA . ALA A 1 10 ? -1.690 8.867 3.406 1.00 0.00 10 ALA A CA 12
ATOM 13844 C C . ALA A 1 10 ? -1.705 7.672 4.347 1.00 0.00 10 ALA A C 12
ATOM 13845 O O . ALA A 1 10 ? -0.798 7.495 5.163 1.00 0.00 10 ALA A O 12
ATOM 13852 N N . GLY A 1 11 ? -2.742 6.853 4.223 1.00 0.00 11 GLY A N 12
ATOM 13853 C CA . GLY A 1 11 ? -2.827 5.638 5.007 1.00 0.00 11 GLY A CA 12
ATOM 13854 C C . GLY A 1 11 ? -1.722 4.659 4.659 1.00 0.00 11 GLY A C 12
ATOM 13855 O O . GLY A 1 11 ? -1.061 4.120 5.543 1.00 0.00 11 GLY A O 12
ATOM 13859 N N . LEU A 1 12 ? -1.522 4.442 3.364 1.00 0.00 12 LEU A N 12
ATOM 13860 C CA . LEU A 1 12 ? -0.466 3.563 2.873 1.00 0.00 12 LEU A CA 12
ATOM 13861 C C . LEU A 1 12 ? 0.899 4.106 3.297 1.00 0.00 12 LEU A C 12
ATOM 13862 O O . LEU A 1 12 ? 1.793 3.351 3.669 1.00 0.00 12 LEU A O 12
ATOM 13878 N N . ALA A 1 13 ? 1.036 5.425 3.245 1.00 0.00 13 ALA A N 12
ATOM 13879 C CA . ALA A 1 13 ? 2.255 6.107 3.664 1.00 0.00 13 ALA A CA 12
ATOM 13880 C C . ALA A 1 13 ? 2.590 5.794 5.112 1.00 0.00 13 ALA A C 12
ATOM 13881 O O . ALA A 1 13 ? 3.687 5.324 5.415 1.00 0.00 13 ALA A O 12
ATOM 13888 N N . GLU A 1 14 ? 1.629 6.064 5.993 1.00 0.00 14 GLU A N 12
ATOM 13889 C CA . GLU A 1 14 ? 1.760 5.776 7.421 1.00 0.00 14 GLU A CA 12
ATOM 13890 C C . GLU A 1 14 ? 2.210 4.336 7.618 1.00 0.00 14 GLU A C 12
ATOM 13891 O O . GLU A 1 14 ? 3.066 4.029 8.449 1.00 0.00 14 GLU A O 12
ATOM 13903 N N . ILE A 1 15 ? 1.625 3.477 6.810 1.00 0.00 15 ILE A N 12
ATOM 13904 C CA . ILE A 1 15 ? 1.882 2.056 6.840 1.00 0.00 15 ILE A CA 12
ATOM 13905 C C . ILE A 1 15 ? 3.321 1.714 6.471 1.00 0.00 15 ILE A C 12
ATOM 13906 O O . ILE A 1 15 ? 4.032 1.091 7.255 1.00 0.00 15 ILE A O 12
ATOM 13922 N N . VAL A 1 16 ? 3.755 2.120 5.288 1.00 0.00 16 VAL A N 12
ATOM 13923 C CA . VAL A 1 16 ? 5.078 1.744 4.812 1.00 0.00 16 VAL A CA 12
ATOM 13924 C C . VAL A 1 16 ? 6.155 2.496 5.584 1.00 0.00 16 VAL A C 12
ATOM 13925 O O . VAL A 1 16 ? 7.299 2.046 5.680 1.00 0.00 16 VAL A O 12
ATOM 13938 N N . ASN A 1 17 ? 5.780 3.641 6.140 1.00 0.00 17 ASN A N 12
ATOM 13939 C CA . ASN A 1 17 ? 6.668 4.405 7.012 1.00 0.00 17 ASN A CA 12
ATOM 13940 C C . ASN A 1 17 ? 7.068 3.550 8.212 1.00 0.00 17 ASN A C 12
ATOM 13941 O O . ASN A 1 17 ? 8.165 3.687 8.752 1.00 0.00 17 ASN A O 12
ATOM 13952 N N . GLU A 1 18 ? 6.166 2.651 8.606 1.00 0.00 18 GLU A N 12
ATOM 13953 C CA . GLU A 1 18 ? 6.412 1.735 9.713 1.00 0.00 18 GLU A CA 12
ATOM 13954 C C . GLU A 1 18 ? 7.296 0.577 9.259 1.00 0.00 18 GLU A C 12
ATOM 13955 O O . GLU A 1 18 ? 7.950 -0.081 10.070 1.00 0.00 18 GLU A O 12
ATOM 13967 N N . ILE A 1 19 ? 7.328 0.353 7.952 1.00 0.00 19 ILE A N 12
ATOM 13968 C CA . ILE A 1 19 ? 8.055 -0.772 7.387 1.00 0.00 19 ILE A CA 12
ATOM 13969 C C . ILE A 1 19 ? 9.498 -0.405 7.045 1.00 0.00 19 ILE A C 12
ATOM 13970 O O . ILE A 1 19 ? 10.435 -1.063 7.499 1.00 0.00 19 ILE A O 12
ATOM 13986 N N . ALA A 1 20 ? 9.678 0.649 6.256 1.00 0.00 20 ALA A N 12
ATOM 13987 C CA . ALA A 1 20 ? 10.998 0.983 5.749 1.00 0.00 20 ALA A CA 12
ATOM 13988 C C . ALA A 1 20 ? 11.332 2.460 5.959 1.00 0.00 20 ALA A C 12
ATOM 13989 O O . ALA A 1 20 ? 11.815 2.840 7.027 1.00 0.00 20 ALA A O 12
ATOM 13996 N N . GLY A 1 21 ? 11.067 3.304 4.960 1.00 0.00 21 GLY A N 12
ATOM 13997 C CA . GLY A 1 21 ? 11.385 4.711 5.119 1.00 0.00 21 GLY A CA 12
ATOM 13998 C C . GLY A 1 21 ? 11.053 5.596 3.926 1.00 0.00 21 GLY A C 12
ATOM 13999 O O . GLY A 1 21 ? 11.825 6.497 3.601 1.00 0.00 21 GLY A O 12
ATOM 14003 N N . ILE A 1 22 ? 9.925 5.359 3.265 1.00 0.00 22 ILE A N 12
ATOM 14004 C CA . ILE A 1 22 ? 9.414 6.346 2.314 1.00 0.00 22 ILE A CA 12
ATOM 14005 C C . ILE A 1 22 ? 8.556 7.355 3.073 1.00 0.00 22 ILE A C 12
ATOM 14006 O O . ILE A 1 22 ? 7.626 6.966 3.786 1.00 0.00 22 ILE A O 12
ATOM 14022 N N . PRO A 1 23 ? 8.882 8.658 2.967 1.00 0.00 23 PRO A N 12
ATOM 14023 C CA . PRO A 1 23 ? 8.114 9.724 3.621 1.00 0.00 23 PRO A CA 12
ATOM 14024 C C . PRO A 1 23 ? 6.659 9.747 3.160 1.00 0.00 23 PRO A C 12
ATOM 14025 O O . PRO A 1 23 ? 6.347 9.311 2.052 1.00 0.00 23 PRO A O 12
ATOM 14036 N N . VAL A 1 24 ? 5.781 10.285 4.003 1.00 0.00 24 VAL A N 12
ATOM 14037 C CA . VAL A 1 24 ? 4.343 10.250 3.748 1.00 0.00 24 VAL A CA 12
ATOM 14038 C C . VAL A 1 24 ? 3.988 10.905 2.413 1.00 0.00 24 VAL A C 12
ATOM 14039 O O . VAL A 1 24 ? 3.158 10.400 1.662 1.00 0.00 24 VAL A O 12
ATOM 14052 N N . GLU A 1 25 ? 4.638 12.014 2.117 1.00 0.00 25 GLU A N 12
ATOM 14053 C CA . GLU A 1 25 ? 4.339 12.770 0.912 1.00 0.00 25 GLU A CA 12
ATOM 14054 C C . GLU A 1 25 ? 5.026 12.174 -0.321 1.00 0.00 25 GLU A C 12
ATOM 14055 O O . GLU A 1 25 ? 4.653 12.481 -1.453 1.00 0.00 25 GLU A O 12
ATOM 14067 N N . ASP A 1 26 ? 6.025 11.318 -0.103 1.00 0.00 26 ASP A N 12
ATOM 14068 C CA . ASP A 1 26 ? 6.783 10.730 -1.213 1.00 0.00 26 ASP A CA 12
ATOM 14069 C C . ASP A 1 26 ? 6.024 9.559 -1.824 1.00 0.00 26 ASP A C 12
ATOM 14070 O O . ASP A 1 26 ? 6.348 9.097 -2.921 1.00 0.00 26 ASP A O 12
ATOM 14079 N N . VAL A 1 27 ? 5.025 9.068 -1.101 1.00 0.00 27 VAL A N 12
ATOM 14080 C CA . VAL A 1 27 ? 4.253 7.919 -1.550 1.00 0.00 27 VAL A CA 12
ATOM 14081 C C . VAL A 1 27 ? 3.479 8.257 -2.816 1.00 0.00 27 VAL A C 12
ATOM 14082 O O . VAL A 1 27 ? 2.668 9.180 -2.851 1.00 0.00 27 VAL A O 12
ATOM 14095 N N . LYS A 1 28 ? 3.750 7.487 -3.854 1.00 0.00 28 LYS A N 12
ATOM 14096 C CA . LYS A 1 28 ? 3.228 7.748 -5.181 1.00 0.00 28 LYS A CA 12
ATOM 14097 C C . LYS A 1 28 ? 2.825 6.432 -5.818 1.00 0.00 28 LYS A C 12
ATOM 14098 O O . LYS A 1 28 ? 3.458 5.406 -5.568 1.00 0.00 28 LYS A O 12
ATOM 14117 N N . LEU A 1 29 ? 1.785 6.449 -6.639 1.00 0.00 29 LEU A N 12
ATOM 14118 C CA . LEU A 1 29 ? 1.323 5.226 -7.286 1.00 0.00 29 LEU A CA 12
ATOM 14119 C C . LEU A 1 29 ? 2.323 4.783 -8.350 1.00 0.00 29 LEU A C 12
ATOM 14120 O O . LEU A 1 29 ? 2.208 3.698 -8.924 1.00 0.00 29 LEU A O 12
ATOM 14136 N N . ASP A 1 30 ? 3.310 5.629 -8.596 1.00 0.00 30 ASP A N 12
ATOM 14137 C CA . ASP A 1 30 ? 4.305 5.371 -9.621 1.00 0.00 30 ASP A CA 12
ATOM 14138 C C . ASP A 1 30 ? 5.666 5.013 -9.020 1.00 0.00 30 ASP A C 12
ATOM 14139 O O . ASP A 1 30 ? 6.654 4.922 -9.742 1.00 0.00 30 ASP A O 12
ATOM 14148 N N . LYS A 1 31 ? 5.728 4.803 -7.703 1.00 0.00 31 LYS A N 12
ATOM 14149 C CA . LYS A 1 31 ? 6.961 4.333 -7.091 1.00 0.00 31 LYS A CA 12
ATOM 14150 C C . LYS A 1 31 ? 6.799 2.859 -6.719 1.00 0.00 31 LYS A C 12
ATOM 14151 O O . LYS A 1 31 ? 5.703 2.414 -6.372 1.00 0.00 31 LYS A O 12
ATOM 14170 N N . SER A 1 32 ? 7.871 2.098 -6.815 1.00 0.00 32 SER A N 12
ATOM 14171 C CA . SER A 1 32 ? 7.781 0.652 -6.675 1.00 0.00 32 SER A CA 12
ATOM 14172 C C . SER A 1 32 ? 8.090 0.202 -5.248 1.00 0.00 32 SER A C 12
ATOM 14173 O O . SER A 1 32 ? 9.015 0.705 -4.627 1.00 0.00 32 SER A O 12
ATOM 14181 N N . PHE A 1 33 ? 7.311 -0.752 -4.735 1.00 0.00 33 PHE A N 12
ATOM 14182 C CA . PHE A 1 33 ? 7.531 -1.297 -3.394 1.00 0.00 33 PHE A CA 12
ATOM 14183 C C . PHE A 1 33 ? 8.931 -1.885 -3.288 1.00 0.00 33 PHE A C 12
ATOM 14184 O O . PHE A 1 33 ? 9.662 -1.632 -2.330 1.00 0.00 33 PHE A O 12
ATOM 14201 N N . THR A 1 34 ? 9.294 -2.656 -4.294 1.00 0.00 34 THR A N 12
ATOM 14202 C CA . THR A 1 34 ? 10.567 -3.346 -4.315 1.00 0.00 34 THR A CA 12
ATOM 14203 C C . THR A 1 34 ? 11.715 -2.404 -4.677 1.00 0.00 34 THR A C 12
ATOM 14204 O O . THR A 1 34 ? 12.849 -2.594 -4.239 1.00 0.00 34 THR A O 12
ATOM 14215 N N . ASP A 1 35 ? 11.412 -1.398 -5.485 1.00 0.00 35 ASP A N 12
ATOM 14216 C CA . ASP A 1 35 ? 12.437 -0.507 -6.015 1.00 0.00 35 ASP A CA 12
ATOM 14217 C C . ASP A 1 35 ? 12.633 0.730 -5.128 1.00 0.00 35 ASP A C 12
ATOM 14218 O O . ASP A 1 35 ? 13.756 1.066 -4.753 1.00 0.00 35 ASP A O 12
ATOM 14227 N N . ASP A 1 36 ? 11.524 1.396 -4.796 1.00 0.00 36 ASP A N 12
ATOM 14228 C CA . ASP A 1 36 ? 11.546 2.645 -4.026 1.00 0.00 36 ASP A CA 12
ATOM 14229 C C . ASP A 1 36 ? 11.352 2.394 -2.539 1.00 0.00 36 ASP A C 12
ATOM 14230 O O . ASP A 1 36 ? 12.130 2.863 -1.715 1.00 0.00 36 ASP A O 12
ATOM 14239 N N . LEU A 1 37 ? 10.289 1.660 -2.211 1.00 0.00 37 LEU A N 12
ATOM 14240 C CA . LEU A 1 37 ? 9.829 1.528 -0.826 1.00 0.00 37 LEU A CA 12
ATOM 14241 C C . LEU A 1 37 ? 10.824 0.744 0.028 1.00 0.00 37 LEU A C 12
ATOM 14242 O O . LEU A 1 37 ? 10.699 0.724 1.253 1.00 0.00 37 LEU A O 12
ATOM 14258 N N . ASP A 1 38 ? 11.802 0.108 -0.625 1.00 0.00 38 ASP A N 12
ATOM 14259 C CA . ASP A 1 38 ? 12.799 -0.722 0.065 1.00 0.00 38 ASP A CA 12
ATOM 14260 C C . ASP A 1 38 ? 12.116 -1.836 0.851 1.00 0.00 38 ASP A C 12
ATOM 14261 O O . ASP A 1 38 ? 12.578 -2.234 1.922 1.00 0.00 38 ASP A O 12
ATOM 14270 N N . VAL A 1 39 ? 11.029 -2.363 0.300 1.00 0.00 39 VAL A N 12
ATOM 14271 C CA . VAL A 1 39 ? 10.201 -3.307 1.027 1.00 0.00 39 VAL A CA 12
ATOM 14272 C C . VAL A 1 39 ? 10.514 -4.751 0.624 1.00 0.00 39 VAL A C 12
ATOM 14273 O O . VAL A 1 39 ? 10.910 -5.017 -0.514 1.00 0.00 39 VAL A O 12
ATOM 14286 N N . ASP A 1 40 ? 10.354 -5.670 1.572 1.00 0.00 40 ASP A N 12
ATOM 14287 C CA . ASP A 1 40 ? 10.546 -7.096 1.314 1.00 0.00 40 ASP A CA 12
ATOM 14288 C C . ASP A 1 40 ? 9.204 -7.816 1.316 1.00 0.00 40 ASP A C 12
ATOM 14289 O O . ASP A 1 40 ? 8.181 -7.217 1.654 1.00 0.00 40 ASP A O 12
ATOM 14298 N N . SER A 1 41 ? 9.227 -9.108 0.978 1.00 0.00 41 SER A N 12
ATOM 14299 C CA . SER A 1 41 ? 8.013 -9.921 0.868 1.00 0.00 41 SER A CA 12
ATOM 14300 C C . SER A 1 41 ? 7.138 -9.819 2.117 1.00 0.00 41 SER A C 12
ATOM 14301 O O . SER A 1 41 ? 5.981 -9.399 2.047 1.00 0.00 41 SER A O 12
ATOM 14309 N N . LEU A 1 42 ? 7.688 -10.195 3.261 1.00 0.00 42 LEU A N 12
ATOM 14310 C CA . LEU A 1 42 ? 6.919 -10.172 4.493 1.00 0.00 42 LEU A CA 12
ATOM 14311 C C . LEU A 1 42 ? 6.621 -8.743 4.922 1.00 0.00 42 LEU A C 12
ATOM 14312 O O . LEU A 1 42 ? 5.516 -8.442 5.356 1.00 0.00 42 LEU A O 12
ATOM 14328 N N . SER A 1 43 ? 7.606 -7.873 4.780 1.00 0.00 43 SER A N 12
ATOM 14329 C CA . SER A 1 43 ? 7.470 -6.480 5.174 1.00 0.00 43 SER A CA 12
ATOM 14330 C C . SER A 1 43 ? 6.199 -5.865 4.585 1.00 0.00 43 SER A C 12
ATOM 14331 O O . SER A 1 43 ? 5.317 -5.384 5.318 1.00 0.00 43 SER A O 12
ATOM 14339 N N . MET A 1 44 ? 6.096 -5.933 3.261 1.00 0.00 44 MET A N 12
ATOM 14340 C CA . MET A 1 44 ? 4.978 -5.344 2.543 1.00 0.00 44 MET A CA 12
ATOM 14341 C C . MET A 1 44 ? 3.668 -6.003 2.944 1.00 0.00 44 MET A C 12
ATOM 14342 O O . MET A 1 44 ? 2.706 -5.328 3.262 1.00 0.00 44 MET A O 12
ATOM 14356 N N . VAL A 1 45 ? 3.638 -7.318 2.981 1.00 0.00 45 VAL A N 12
ATOM 14357 C CA . VAL A 1 45 ? 2.400 -8.013 3.276 1.00 0.00 45 VAL A CA 12
ATOM 14358 C C . VAL A 1 45 ? 1.972 -7.780 4.729 1.00 0.00 45 VAL A C 12
ATOM 14359 O O . VAL A 1 45 ? 0.791 -7.800 5.044 1.00 0.00 45 VAL A O 12
ATOM 14372 N N . GLU A 1 46 ? 2.919 -7.469 5.597 1.00 0.00 46 GLU A N 12
ATOM 14373 C CA . GLU A 1 46 ? 2.612 -7.336 7.014 1.00 0.00 46 GLU A CA 12
ATOM 14374 C C . GLU A 1 46 ? 1.883 -6.027 7.308 1.00 0.00 46 GLU A C 12
ATOM 14375 O O . GLU A 1 46 ? 0.685 -6.025 7.637 1.00 0.00 46 GLU A O 12
ATOM 14387 N N . VAL A 1 47 ? 2.555 -4.898 7.122 1.00 0.00 47 VAL A N 12
ATOM 14388 C CA . VAL A 1 47 ? 1.955 -3.649 7.525 1.00 0.00 47 VAL A CA 12
ATOM 14389 C C . VAL A 1 47 ? 1.033 -3.121 6.430 1.00 0.00 47 VAL A C 12
ATOM 14390 O O . VAL A 1 47 ? 0.079 -2.401 6.709 1.00 0.00 47 VAL A O 12
ATOM 14403 N N . VAL A 1 48 ? 1.276 -3.517 5.184 1.00 0.00 48 VAL A N 12
ATOM 14404 C CA . VAL A 1 48 ? 0.427 -3.057 4.088 1.00 0.00 48 VAL A CA 12
ATOM 14405 C C . VAL A 1 48 ? -0.898 -3.831 4.076 1.00 0.00 48 VAL A C 12
ATOM 14406 O O . VAL A 1 48 ? -1.891 -3.362 3.526 1.00 0.00 48 VAL A O 12
ATOM 14419 N N . VAL A 1 49 ? -0.930 -5.007 4.712 1.00 0.00 49 VAL A N 12
ATOM 14420 C CA . VAL A 1 49 ? -2.206 -5.673 4.980 1.00 0.00 49 VAL A CA 12
ATOM 14421 C C . VAL A 1 49 ? -2.915 -4.955 6.122 1.00 0.00 49 VAL A C 12
ATOM 14422 O O . VAL A 1 49 ? -4.135 -4.842 6.148 1.00 0.00 49 VAL A O 12
ATOM 14435 N N . ALA A 1 50 ? -2.141 -4.428 7.055 1.00 0.00 50 ALA A N 12
ATOM 14436 C CA . ALA A 1 50 ? -2.704 -3.541 8.062 1.00 0.00 50 ALA A CA 12
ATOM 14437 C C . ALA A 1 50 ? -3.245 -2.261 7.406 1.00 0.00 50 ALA A C 12
ATOM 14438 O O . ALA A 1 50 ? -4.035 -1.528 8.004 1.00 0.00 50 ALA A O 12
ATOM 14445 N N . ALA A 1 51 ? -2.797 -1.990 6.177 1.00 0.00 51 ALA A N 12
ATOM 14446 C CA . ALA A 1 51 ? -3.288 -0.849 5.403 1.00 0.00 51 ALA A CA 12
ATOM 14447 C C . ALA A 1 51 ? -4.599 -1.163 4.703 1.00 0.00 51 ALA A C 12
ATOM 14448 O O . ALA A 1 51 ? -5.478 -0.308 4.619 1.00 0.00 51 ALA A O 12
ATOM 14455 N N . GLU A 1 52 ? -4.735 -2.380 4.197 1.00 0.00 52 GLU A N 12
ATOM 14456 C CA . GLU A 1 52 ? -5.921 -2.737 3.446 1.00 0.00 52 GLU A CA 12
ATOM 14457 C C . GLU A 1 52 ? -7.142 -2.741 4.362 1.00 0.00 52 GLU A C 12
ATOM 14458 O O . GLU A 1 52 ? -8.173 -2.139 4.056 1.00 0.00 52 GLU A O 12
ATOM 14470 N N . GLU A 1 53 ? -6.988 -3.351 5.521 1.00 0.00 53 GLU A N 12
ATOM 14471 C CA . GLU A 1 53 ? -8.090 -3.541 6.439 1.00 0.00 53 GLU A CA 12
ATOM 14472 C C . GLU A 1 53 ? -8.580 -2.223 7.038 1.00 0.00 53 GLU A C 12
ATOM 14473 O O . GLU A 1 53 ? -9.749 -2.099 7.406 1.00 0.00 53 GLU A O 12
ATOM 14485 N N . ARG A 1 54 ? -7.694 -1.233 7.129 1.00 0.00 54 ARG A N 12
ATOM 14486 C CA . ARG A 1 54 ? -8.042 0.028 7.776 1.00 0.00 54 ARG A CA 12
ATOM 14487 C C . ARG A 1 54 ? -8.859 0.922 6.849 1.00 0.00 54 ARG A C 12
ATOM 14488 O O . ARG A 1 54 ? -9.357 1.968 7.263 1.00 0.00 54 ARG A O 12
ATOM 14509 N N . PHE A 1 55 ? -8.995 0.505 5.600 1.00 0.00 55 PHE A N 12
ATOM 14510 C CA . PHE A 1 55 ? -9.859 1.197 4.653 1.00 0.00 55 PHE A CA 12
ATOM 14511 C C . PHE A 1 55 ? -10.995 0.275 4.231 1.00 0.00 55 PHE A C 12
ATOM 14512 O O . PHE A 1 55 ? -11.686 0.533 3.247 1.00 0.00 55 PHE A O 12
ATOM 14529 N N . ASP A 1 56 ? -11.169 -0.792 5.013 1.00 0.00 56 ASP A N 12
ATOM 14530 C CA . ASP A 1 56 ? -12.201 -1.806 4.787 1.00 0.00 56 ASP A CA 12
ATOM 14531 C C . ASP A 1 56 ? -12.120 -2.389 3.385 1.00 0.00 56 ASP A C 12
ATOM 14532 O O . ASP A 1 56 ? -12.949 -2.109 2.522 1.00 0.00 56 ASP A O 12
ATOM 14541 N N . VAL A 1 57 ? -11.087 -3.169 3.149 1.00 0.00 57 VAL A N 12
ATOM 14542 C CA . VAL A 1 57 ? -10.979 -3.935 1.925 1.00 0.00 57 VAL A CA 12
ATOM 14543 C C . VAL A 1 57 ? -10.438 -5.312 2.272 1.00 0.00 57 VAL A C 12
ATOM 14544 O O . VAL A 1 57 ? -9.968 -5.523 3.386 1.00 0.00 57 VAL A O 12
ATOM 14557 N N . LYS A 1 58 ? -10.534 -6.248 1.349 1.00 0.00 58 LYS A N 12
ATOM 14558 C CA . LYS A 1 58 ? -10.006 -7.580 1.569 1.00 0.00 58 LYS A CA 12
ATOM 14559 C C . LYS A 1 58 ? -9.211 -8.037 0.354 1.00 0.00 58 LYS A C 12
ATOM 14560 O O . LYS A 1 58 ? -9.771 -8.277 -0.717 1.00 0.00 58 LYS A O 12
ATOM 14579 N N . ILE A 1 59 ? -7.902 -8.133 0.522 1.00 0.00 59 ILE A N 12
ATOM 14580 C CA . ILE A 1 59 ? -7.028 -8.592 -0.543 1.00 0.00 59 ILE A CA 12
ATOM 14581 C C . ILE A 1 59 ? -6.244 -9.821 -0.097 1.00 0.00 59 ILE A C 12
ATOM 14582 O O . ILE A 1 59 ? -6.056 -10.049 1.096 1.00 0.00 59 ILE A O 12
ATOM 14598 N N . PRO A 1 60 ? -5.818 -10.653 -1.053 1.00 0.00 60 PRO A N 12
ATOM 14599 C CA . PRO A 1 60 ? -4.946 -11.794 -0.777 1.00 0.00 60 PRO A CA 12
ATOM 14600 C C . PRO A 1 60 ? -3.581 -11.356 -0.260 1.00 0.00 60 PRO A C 12
ATOM 14601 O O . PRO A 1 60 ? -3.026 -10.354 -0.719 1.00 0.00 60 PRO A O 12
ATOM 14612 N N . ASP A 1 61 ? -3.047 -12.112 0.695 1.00 0.00 61 ASP A N 12
ATOM 14613 C CA . ASP A 1 61 ? -1.726 -11.840 1.258 1.00 0.00 61 ASP A CA 12
ATOM 14614 C C . ASP A 1 61 ? -0.696 -11.796 0.139 1.00 0.00 61 ASP A C 12
ATOM 14615 O O . ASP A 1 61 ? 0.062 -10.835 0.001 1.00 0.00 61 ASP A O 12
ATOM 14624 N N . ASP A 1 62 ? -0.708 -12.845 -0.678 1.00 0.00 62 ASP A N 12
ATOM 14625 C CA . ASP A 1 62 ? 0.259 -13.007 -1.758 1.00 0.00 62 ASP A CA 12
ATOM 14626 C C . ASP A 1 62 ? 0.125 -11.923 -2.815 1.00 0.00 62 ASP A C 12
ATOM 14627 O O . ASP A 1 62 ? 1.094 -11.608 -3.501 1.00 0.00 62 ASP A O 12
ATOM 14636 N N . ASP A 1 63 ? -1.069 -11.354 -2.937 1.00 0.00 63 ASP A N 12
ATOM 14637 C CA . ASP A 1 63 ? -1.327 -10.339 -3.952 1.00 0.00 63 ASP A CA 12
ATOM 14638 C C . ASP A 1 63 ? -0.516 -9.081 -3.682 1.00 0.00 63 ASP A C 12
ATOM 14639 O O . ASP A 1 63 ? -0.056 -8.433 -4.615 1.00 0.00 63 ASP A O 12
ATOM 14648 N N . VAL A 1 64 ? -0.319 -8.753 -2.404 1.00 0.00 64 VAL A N 12
ATOM 14649 C CA . VAL A 1 64 ? 0.490 -7.592 -2.037 1.00 0.00 64 VAL A CA 12
ATOM 14650 C C . VAL A 1 64 ? 1.921 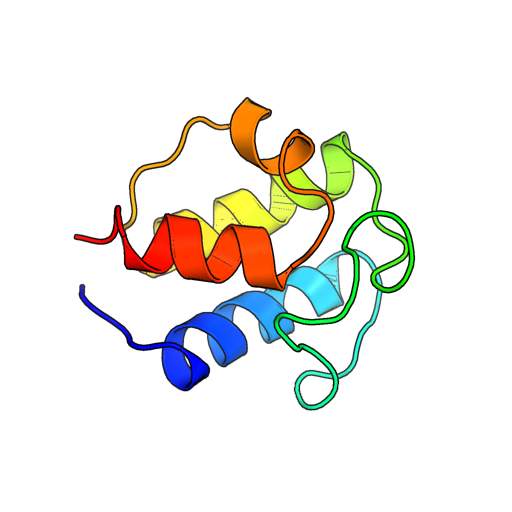-7.770 -2.540 1.00 0.00 64 VAL A C 12
ATOM 14651 O O . VAL A 1 64 ? 2.540 -6.831 -3.021 1.00 0.00 64 VAL A O 12
ATOM 14664 N N . LYS A 1 65 ? 2.429 -8.992 -2.444 1.00 0.00 65 LYS A N 12
ATOM 14665 C CA . LYS A 1 65 ? 3.780 -9.299 -2.896 1.00 0.00 65 LYS A CA 12
ATOM 14666 C C . LYS A 1 65 ? 3.812 -9.478 -4.416 1.00 0.00 65 LYS A C 12
ATOM 14667 O O . LYS A 1 65 ? 4.870 -9.417 -5.041 1.00 0.00 65 LYS A O 12
ATOM 14686 N N . ASN A 1 66 ? 2.645 -9.705 -5.003 1.00 0.00 66 ASN A N 12
ATOM 14687 C CA . ASN A 1 66 ? 2.537 -9.910 -6.444 1.00 0.00 66 ASN A CA 12
ATOM 14688 C C . ASN A 1 66 ? 2.707 -8.582 -7.171 1.00 0.00 66 ASN A C 12
ATOM 14689 O O . ASN A 1 66 ? 3.115 -8.539 -8.335 1.00 0.00 66 ASN A O 12
ATOM 14700 N N . LEU A 1 67 ? 2.420 -7.499 -6.467 1.00 0.00 67 LEU A N 12
ATOM 14701 C CA . LEU A 1 67 ? 2.584 -6.168 -7.017 1.00 0.00 67 LEU A CA 12
ATOM 14702 C C . LEU A 1 67 ? 3.909 -5.570 -6.573 1.00 0.00 67 LEU A C 12
ATOM 14703 O O . LEU A 1 67 ? 4.253 -5.583 -5.394 1.00 0.00 67 LEU A O 12
ATOM 14719 N N . LYS A 1 68 ? 4.659 -5.056 -7.534 1.00 0.00 68 LYS A N 12
ATOM 14720 C CA . LYS A 1 68 ? 5.995 -4.553 -7.267 1.00 0.00 68 LYS A CA 12
ATOM 14721 C C . LYS A 1 68 ? 5.991 -3.047 -7.043 1.00 0.00 68 LYS A C 12
ATOM 14722 O O . LYS A 1 68 ? 7.030 -2.456 -6.778 1.00 0.00 68 LYS A O 12
ATOM 14741 N N . THR A 1 69 ? 4.825 -2.427 -7.151 1.00 0.00 69 THR A N 12
ATOM 14742 C CA . THR A 1 69 ? 4.700 -0.992 -6.932 1.00 0.00 69 THR A CA 12
ATOM 14743 C C . THR A 1 69 ? 3.690 -0.721 -5.826 1.00 0.00 69 THR A C 12
ATOM 14744 O O . THR A 1 69 ? 2.721 -1.464 -5.682 1.00 0.00 69 THR A O 12
ATOM 14755 N N . VAL A 1 70 ? 3.905 0.330 -5.038 1.00 0.00 70 VAL A N 12
ATOM 14756 C CA . VAL A 1 70 ? 2.949 0.674 -3.993 1.00 0.00 70 VAL A CA 12
ATOM 14757 C C . VAL A 1 70 ? 1.633 1.105 -4.619 1.00 0.00 70 VAL A C 12
ATOM 14758 O O . VAL A 1 70 ? 0.559 0.798 -4.107 1.00 0.00 70 VAL A O 12
ATOM 14771 N N . GLY A 1 71 ? 1.734 1.769 -5.760 1.00 0.00 71 GLY A N 12
ATOM 14772 C CA . GLY A 1 71 ? 0.561 2.256 -6.441 1.00 0.00 71 GLY A CA 12
ATOM 14773 C C . GLY A 1 71 ? -0.366 1.147 -6.881 1.00 0.00 71 GLY A C 12
ATOM 14774 O O . GLY A 1 71 ? -1.580 1.341 -6.937 1.00 0.00 71 GLY A O 12
ATOM 14778 N N . ASP A 1 72 ? 0.202 -0.018 -7.177 1.00 0.00 72 ASP A N 12
ATOM 14779 C CA . ASP A 1 72 ? -0.586 -1.145 -7.655 1.00 0.00 72 ASP A CA 12
ATOM 14780 C C . ASP A 1 72 ? -1.491 -1.660 -6.545 1.00 0.00 72 ASP A C 12
ATOM 14781 O O . ASP A 1 72 ? -2.692 -1.827 -6.747 1.00 0.00 72 ASP A O 12
ATOM 14790 N N . ALA A 1 73 ? -0.913 -1.881 -5.360 1.00 0.00 73 ALA A N 12
ATOM 14791 C CA . ALA A 1 73 ? -1.694 -2.282 -4.185 1.00 0.00 73 ALA A CA 12
ATOM 14792 C C . ALA A 1 73 ? -2.740 -1.249 -3.884 1.00 0.00 73 ALA A C 12
ATOM 14793 O O . ALA A 1 73 ? -3.895 -1.563 -3.619 1.00 0.00 73 ALA A O 12
ATOM 14800 N N . THR A 1 74 ? -2.309 -0.009 -3.917 1.00 0.00 74 THR A N 12
ATOM 14801 C CA . THR A 1 74 ? -3.169 1.094 -3.592 1.00 0.00 74 THR A CA 12
ATOM 14802 C C . THR A 1 74 ? -4.373 1.133 -4.532 1.00 0.00 74 THR A C 12
ATOM 14803 O O . THR A 1 74 ? -5.512 1.143 -4.080 1.00 0.00 74 THR A O 12
ATOM 14814 N N . LYS A 1 75 ? -4.118 1.096 -5.834 1.00 0.00 75 LYS A N 12
ATOM 14815 C CA . LYS A 1 75 ? -5.188 1.122 -6.826 1.00 0.00 75 LYS A CA 12
ATOM 14816 C C . LYS A 1 75 ? -6.027 -0.155 -6.732 1.00 0.00 75 LYS A C 12
ATOM 14817 O O . LYS A 1 75 ? -7.224 -0.148 -7.008 1.00 0.00 75 LYS A O 12
ATOM 14836 N N . TYR A 1 76 ? -5.378 -1.240 -6.328 1.00 0.00 76 TYR A N 12
ATOM 14837 C CA . TYR A 1 76 ? -6.040 -2.519 -6.082 1.00 0.00 76 TYR A CA 12
ATOM 14838 C C . TYR A 1 76 ? -7.038 -2.377 -4.926 1.00 0.00 76 TYR A C 12
ATOM 14839 O O . TYR A 1 76 ? -8.186 -2.824 -5.016 1.00 0.00 76 TYR A O 12
ATOM 14857 N N . ILE A 1 77 ? -6.584 -1.743 -3.847 1.00 0.00 77 ILE A N 12
ATOM 14858 C CA . ILE A 1 77 ? -7.431 -1.430 -2.701 1.00 0.00 77 ILE A CA 12
ATOM 14859 C C . ILE A 1 77 ? -8.536 -0.465 -3.111 1.00 0.00 77 ILE A C 12
ATOM 14860 O O . ILE A 1 77 ? -9.691 -0.609 -2.717 1.00 0.00 77 ILE A O 12
ATOM 14876 N N . LEU A 1 78 ? -8.161 0.500 -3.929 1.00 0.00 78 LEU A N 12
ATOM 14877 C CA . LEU A 1 78 ? -9.071 1.539 -4.383 1.00 0.00 78 LEU A CA 12
ATOM 14878 C C . LEU A 1 78 ? -10.168 0.980 -5.276 1.00 0.00 78 LEU A C 12
ATOM 14879 O O . LEU A 1 78 ? -11.258 1.541 -5.362 1.00 0.00 78 LEU A O 12
ATOM 14895 N N . ASP A 1 79 ? -9.871 -0.125 -5.938 1.00 0.00 79 ASP A N 12
ATOM 14896 C CA . ASP A 1 79 ? -10.790 -0.704 -6.905 1.00 0.00 79 ASP A CA 12
ATOM 14897 C C . ASP A 1 79 ? -11.800 -1.629 -6.230 1.00 0.00 79 ASP A C 12
ATOM 14898 O O . ASP A 1 79 ? -12.957 -1.701 -6.641 1.00 0.00 79 ASP A O 12
ATOM 14907 N N . HIS A 1 80 ? -11.373 -2.320 -5.176 1.00 0.00 80 HIS A N 12
ATOM 14908 C CA . HIS A 1 80 ? -12.214 -3.345 -4.553 1.00 0.00 80 HIS A CA 12
ATOM 14909 C C . HIS A 1 80 ? -12.524 -3.044 -3.092 1.00 0.00 80 HIS A C 12
ATOM 14910 O O . HIS A 1 80 ? -12.888 -3.948 -2.341 1.00 0.00 80 HIS A O 12
ATOM 14925 N N . GLN A 1 81 ? -12.397 -1.788 -2.691 1.00 0.00 81 GLN A N 12
ATOM 14926 C CA . GLN A 1 81 ? -12.661 -1.414 -1.304 1.00 0.00 81 GLN A CA 12
ATOM 14927 C C . GLN A 1 81 ? -14.147 -1.556 -0.979 1.00 0.00 81 GLN A C 12
ATOM 14928 O O . GLN A 1 81 ? -14.998 -1.365 -1.851 1.00 0.00 81 GLN A O 12
ATOM 14942 N N . ALA A 1 82 ? -14.435 -1.895 0.278 1.00 0.00 82 ALA A N 12
ATOM 14943 C CA . ALA A 1 82 ? -15.796 -2.137 0.752 1.00 0.00 82 ALA A CA 12
ATOM 14944 C C . ALA A 1 82 ? -16.419 -3.335 0.041 1.00 0.00 82 ALA A C 12
ATOM 14945 O O . ALA A 1 82 ? -16.003 -4.476 0.337 1.00 0.00 82 ALA A O 12
ATOM 14953 N N . MET A 1 1 ? -17.841 -8.808 -1.563 1.00 0.00 1 MET A N 13
ATOM 14954 C CA . MET A 1 1 ? -16.919 -8.361 -2.635 1.00 0.00 1 MET A CA 13
ATOM 14955 C C . MET A 1 1 ? -15.836 -7.443 -2.073 1.00 0.00 1 MET A C 13
ATOM 14956 O O . MET A 1 1 ? -15.212 -6.681 -2.810 1.00 0.00 1 MET A O 13
ATOM 14972 N N . ALA A 1 2 ? -15.603 -7.519 -0.769 1.00 0.00 2 ALA A N 13
ATOM 14973 C CA . ALA A 1 2 ? -14.593 -6.690 -0.139 1.00 0.00 2 ALA A CA 13
ATOM 14974 C C . ALA A 1 2 ? -13.284 -7.455 -0.024 1.00 0.00 2 ALA A C 13
ATOM 14975 O O . ALA A 1 2 ? -13.274 -8.687 -0.012 1.00 0.00 2 ALA A O 13
ATOM 14982 N N . ALA A 1 3 ? -12.186 -6.726 0.059 1.00 0.00 3 ALA A N 13
ATOM 14983 C CA . ALA A 1 3 ? -10.875 -7.334 0.153 1.00 0.00 3 ALA A CA 13
ATOM 14984 C C . ALA A 1 3 ? -10.300 -7.090 1.531 1.00 0.00 3 ALA A C 13
ATOM 14985 O O . ALA A 1 3 ? -10.192 -5.944 1.965 1.00 0.00 3 ALA A O 13
ATOM 14992 N N . THR A 1 4 ? -9.970 -8.156 2.231 1.00 0.00 4 THR A N 13
ATOM 14993 C CA . THR A 1 4 ? -9.313 -8.031 3.513 1.00 0.00 4 THR A CA 13
ATOM 14994 C C . THR A 1 4 ? -7.801 -8.005 3.283 1.00 0.00 4 THR A C 13
ATOM 14995 O O . THR A 1 4 ? -7.356 -7.710 2.169 1.00 0.00 4 THR A O 13
ATOM 15006 N N . GLN A 1 5 ? -7.018 -8.323 4.307 1.00 0.00 5 GLN A N 13
ATOM 15007 C CA . GLN A 1 5 ? -5.577 -8.186 4.245 1.00 0.00 5 GLN A CA 13
ATOM 15008 C C . GLN A 1 5 ? -4.978 -9.010 3.113 1.00 0.00 5 GLN A C 13
ATOM 15009 O O . GLN A 1 5 ? -4.293 -8.470 2.254 1.00 0.00 5 GLN A O 13
ATOM 15023 N N . GLU A 1 6 ? -5.259 -10.307 3.111 1.00 0.00 6 GLU A N 13
ATOM 15024 C CA . GLU A 1 6 ? -4.671 -11.229 2.142 1.00 0.00 6 GLU A CA 13
ATOM 15025 C C . GLU A 1 6 ? -4.899 -10.766 0.698 1.00 0.00 6 GLU A C 13
ATOM 15026 O O . GLU A 1 6 ? -3.971 -10.758 -0.116 1.00 0.00 6 GLU A O 13
ATOM 15038 N N . GLU A 1 7 ? -6.118 -10.344 0.400 1.00 0.00 7 GLU A N 13
ATOM 15039 C CA . GLU A 1 7 ? -6.477 -9.925 -0.950 1.00 0.00 7 GLU A CA 13
ATOM 15040 C C . GLU A 1 7 ? -5.754 -8.642 -1.334 1.00 0.00 7 GLU A C 13
ATOM 15041 O O . GLU A 1 7 ? -5.037 -8.583 -2.339 1.00 0.00 7 GLU A O 13
ATOM 15053 N N . ILE A 1 8 ? -5.941 -7.616 -0.518 1.00 0.00 8 ILE A N 13
ATOM 15054 C CA . ILE A 1 8 ? -5.421 -6.298 -0.823 1.00 0.00 8 ILE A CA 13
ATOM 15055 C C . ILE A 1 8 ? -3.890 -6.310 -0.771 1.00 0.00 8 ILE A C 13
ATOM 15056 O O . ILE A 1 8 ? -3.233 -5.585 -1.515 1.00 0.00 8 ILE A O 13
ATOM 15072 N N . VAL A 1 9 ? -3.328 -7.167 0.082 1.00 0.00 9 VAL A N 13
ATOM 15073 C CA . VAL A 1 9 ? -1.880 -7.322 0.169 1.00 0.00 9 VAL A CA 13
ATOM 15074 C C . VAL A 1 9 ? -1.319 -7.809 -1.153 1.00 0.00 9 VAL A C 13
ATOM 15075 O O . VAL A 1 9 ? -0.310 -7.295 -1.618 1.00 0.00 9 VAL A O 13
ATOM 15088 N N . ALA A 1 10 ? -1.987 -8.782 -1.768 1.00 0.00 10 ALA A N 13
ATOM 15089 C CA . ALA A 1 10 ? -1.560 -9.290 -3.068 1.00 0.00 10 ALA A CA 13
ATOM 15090 C C . ALA A 1 10 ? -1.548 -8.172 -4.106 1.00 0.00 10 ALA A C 13
ATOM 15091 O O . ALA A 1 10 ? -0.609 -8.052 -4.897 1.00 0.00 10 ALA A O 13
ATOM 15098 N N . GLY A 1 11 ? -2.590 -7.351 -4.089 1.00 0.00 11 GLY A N 13
ATOM 15099 C CA . GLY A 1 11 ? -2.665 -6.234 -5.013 1.00 0.00 11 GLY A CA 13
ATOM 15100 C C . GLY A 1 11 ? -1.630 -5.166 -4.715 1.00 0.00 11 GLY A C 13
ATOM 15101 O O . GLY A 1 11 ? -0.978 -4.649 -5.627 1.00 0.00 11 GLY A O 13
ATOM 15105 N N . LEU A 1 12 ? -1.481 -4.837 -3.437 1.00 0.00 12 LEU A N 13
ATOM 15106 C CA . LEU A 1 12 ? -0.499 -3.854 -2.994 1.00 0.00 12 LEU A CA 13
ATOM 15107 C C . LEU A 1 12 ? 0.912 -4.348 -3.334 1.00 0.00 12 LEU A C 13
ATOM 15108 O O . LEU A 1 12 ? 1.725 -3.609 -3.888 1.00 0.00 12 LEU A O 13
ATOM 15124 N N . ALA A 1 13 ? 1.169 -5.618 -3.023 1.00 0.00 13 ALA A N 13
ATOM 15125 C CA . ALA A 1 13 ? 2.461 -6.254 -3.273 1.00 0.00 13 ALA A CA 13
ATOM 15126 C C . ALA A 1 13 ? 2.865 -6.154 -4.735 1.00 0.00 13 ALA A C 13
ATOM 15127 O O . ALA A 1 13 ? 3.965 -5.700 -5.056 1.00 0.00 13 ALA A O 13
ATOM 15134 N N . GLU A 1 14 ? 1.959 -6.580 -5.611 1.00 0.00 14 GLU A N 13
ATOM 15135 C CA . GLU A 1 14 ? 2.194 -6.565 -7.050 1.00 0.00 14 GLU A CA 13
ATOM 15136 C C . GLU A 1 14 ? 2.631 -5.178 -7.509 1.00 0.00 14 GLU A C 13
ATOM 15137 O O . GLU A 1 14 ? 3.486 -5.029 -8.385 1.00 0.00 14 GLU A O 13
ATOM 15149 N N . ILE A 1 15 ? 2.055 -4.165 -6.887 1.00 0.00 15 ILE A N 13
ATOM 15150 C CA . ILE A 1 15 ? 2.267 -2.802 -7.308 1.00 0.00 15 ILE A CA 13
ATOM 15151 C C . ILE A 1 15 ? 3.507 -2.170 -6.663 1.00 0.00 15 ILE A C 13
ATOM 15152 O O . ILE A 1 15 ? 4.169 -1.343 -7.281 1.00 0.00 15 ILE A O 13
ATOM 15168 N N . VAL A 1 16 ? 3.848 -2.556 -5.439 1.00 0.00 16 VAL A N 13
ATOM 15169 C CA . VAL A 1 16 ? 5.080 -2.052 -4.839 1.00 0.00 16 VAL A CA 13
ATOM 15170 C C . VAL A 1 16 ? 6.271 -2.740 -5.487 1.00 0.00 16 VAL A C 13
ATOM 15171 O O . VAL A 1 16 ? 7.365 -2.175 -5.582 1.00 0.00 16 VAL A O 13
ATOM 15184 N N . ASN A 1 17 ? 6.040 -3.964 -5.945 1.00 0.00 17 ASN A N 13
ATOM 15185 C CA . ASN A 1 17 ? 7.013 -4.686 -6.751 1.00 0.00 17 ASN A CA 13
ATOM 15186 C C . ASN A 1 17 ? 7.309 -3.878 -8.013 1.00 0.00 17 ASN A C 13
ATOM 15187 O O . ASN A 1 17 ? 8.415 -3.913 -8.548 1.00 0.00 17 ASN A O 13
ATOM 15198 N N . GLU A 1 18 ? 6.307 -3.122 -8.450 1.00 0.00 18 GLU A N 13
ATOM 15199 C CA . GLU A 1 18 ? 6.413 -2.279 -9.633 1.00 0.00 18 GLU A CA 13
ATOM 15200 C C . GLU A 1 18 ? 7.231 -1.027 -9.332 1.00 0.00 18 GLU A C 13
ATOM 15201 O O . GLU A 1 18 ? 7.787 -0.405 -10.237 1.00 0.00 18 GLU A O 13
ATOM 15213 N N . ILE A 1 19 ? 7.312 -0.666 -8.056 1.00 0.00 19 ILE A N 13
ATOM 15214 C CA . ILE A 1 19 ? 8.000 0.554 -7.658 1.00 0.00 19 ILE A CA 13
ATOM 15215 C C . ILE A 1 19 ? 9.457 0.279 -7.310 1.00 0.00 19 ILE A C 13
ATOM 15216 O O . ILE A 1 19 ? 10.364 0.904 -7.862 1.00 0.00 19 ILE A O 13
ATOM 15232 N N . ALA A 1 20 ? 9.672 -0.665 -6.401 1.00 0.00 20 ALA A N 13
ATOM 15233 C CA . ALA A 1 20 ? 11.016 -0.976 -5.935 1.00 0.00 20 ALA A CA 13
ATOM 15234 C C . ALA A 1 20 ? 11.323 -2.455 -6.129 1.00 0.00 20 ALA A C 13
ATOM 15235 O O . ALA A 1 20 ? 11.746 -2.866 -7.210 1.00 0.00 20 ALA A O 13
ATOM 15242 N N . GLY A 1 21 ? 11.079 -3.269 -5.107 1.00 0.00 21 GLY A N 13
ATOM 15243 C CA . GLY A 1 21 ? 11.353 -4.682 -5.249 1.00 0.00 21 GLY A CA 13
ATOM 15244 C C . GLY A 1 21 ? 11.167 -5.495 -3.980 1.00 0.00 21 GLY A C 13
ATOM 15245 O O . GLY A 1 21 ? 12.068 -6.231 -3.584 1.00 0.00 21 GLY A O 13
ATOM 15249 N N . ILE A 1 22 ? 10.025 -5.358 -3.326 1.00 0.00 22 ILE A N 13
ATOM 15250 C CA . ILE A 1 22 ? 9.617 -6.350 -2.342 1.00 0.00 22 ILE A CA 13
ATOM 15251 C C . ILE A 1 22 ? 8.718 -7.363 -3.036 1.00 0.00 22 ILE A C 13
ATOM 15252 O O . ILE A 1 22 ? 7.693 -6.993 -3.607 1.00 0.00 22 ILE A O 13
ATOM 15268 N N . PRO A 1 23 ? 9.111 -8.640 -3.038 1.00 0.00 23 PRO A N 13
ATOM 15269 C CA . PRO A 1 23 ? 8.319 -9.700 -3.659 1.00 0.00 23 PRO A CA 13
ATOM 15270 C C . PRO A 1 23 ? 6.966 -9.870 -2.973 1.00 0.00 23 PRO A C 13
ATOM 15271 O O . PRO A 1 23 ? 6.821 -9.562 -1.787 1.00 0.00 23 PRO A O 13
ATOM 15282 N N . VAL A 1 24 ? 5.983 -10.371 -3.714 1.00 0.00 24 VAL A N 13
ATOM 15283 C CA . VAL A 1 24 ? 4.629 -10.550 -3.180 1.00 0.00 24 VAL A CA 13
ATOM 15284 C C . VAL A 1 24 ? 4.621 -11.506 -1.986 1.00 0.00 24 VAL A C 13
ATOM 15285 O O . VAL A 1 24 ? 3.674 -11.528 -1.205 1.00 0.00 24 VAL A O 13
ATOM 15298 N N . GLU A 1 25 ? 5.689 -12.282 -1.856 1.00 0.00 25 GLU A N 13
ATOM 15299 C CA . GLU A 1 25 ? 5.832 -13.240 -0.770 1.00 0.00 25 GLU A CA 13
ATOM 15300 C C . GLU A 1 25 ? 6.226 -12.535 0.525 1.00 0.00 25 GLU A C 13
ATOM 15301 O O . GLU A 1 25 ? 6.025 -13.064 1.618 1.00 0.00 25 GLU A O 13
ATOM 15313 N N . ASP A 1 26 ? 6.781 -11.337 0.397 1.00 0.00 26 ASP A N 13
ATOM 15314 C CA . ASP A 1 26 ? 7.388 -10.661 1.535 1.00 0.00 26 ASP A CA 13
ATOM 15315 C C . ASP A 1 26 ? 6.524 -9.510 2.039 1.00 0.00 26 ASP A C 13
ATOM 15316 O O . ASP A 1 26 ? 6.776 -8.968 3.115 1.00 0.00 26 ASP A O 13
ATOM 15325 N N . VAL A 1 27 ? 5.511 -9.128 1.268 1.00 0.00 27 VAL A N 13
ATOM 15326 C CA . VAL A 1 27 ? 4.654 -8.010 1.650 1.00 0.00 27 VAL A CA 13
ATOM 15327 C C . VAL A 1 27 ? 3.750 -8.390 2.820 1.00 0.00 27 VAL A C 13
ATOM 15328 O O . VAL A 1 27 ? 2.987 -9.352 2.751 1.00 0.00 27 VAL A O 13
ATOM 15341 N N . LYS A 1 28 ? 3.850 -7.613 3.890 1.00 0.00 28 LYS A N 13
ATOM 15342 C CA . LYS A 1 28 ? 3.202 -7.920 5.152 1.00 0.00 28 LYS A CA 13
ATOM 15343 C C . LYS A 1 28 ? 2.842 -6.612 5.818 1.00 0.00 28 LYS A C 13
ATOM 15344 O O . LYS A 1 28 ? 3.348 -5.567 5.418 1.00 0.00 28 LYS A O 13
ATOM 15363 N N . LEU A 1 29 ? 2.006 -6.655 6.837 1.00 0.00 29 LEU A N 13
ATOM 15364 C CA . LEU A 1 29 ? 1.581 -5.432 7.499 1.00 0.00 29 LEU A CA 13
ATOM 15365 C C . LEU A 1 29 ? 2.667 -4.927 8.445 1.00 0.00 29 LEU A C 13
ATOM 15366 O O . LEU A 1 29 ? 2.538 -3.860 9.049 1.00 0.00 29 LEU A O 13
ATOM 15382 N N . ASP A 1 30 ? 3.742 -5.693 8.555 1.00 0.00 30 ASP A N 13
ATOM 15383 C CA . ASP A 1 30 ? 4.799 -5.395 9.511 1.00 0.00 30 ASP A CA 13
ATOM 15384 C C . ASP A 1 30 ? 5.907 -4.571 8.878 1.00 0.00 30 ASP A C 13
ATOM 15385 O O . ASP A 1 30 ? 6.560 -3.776 9.550 1.00 0.00 30 ASP A O 13
ATOM 15394 N N . LYS A 1 31 ? 6.116 -4.754 7.583 1.00 0.00 31 LYS A N 13
ATOM 15395 C CA . LYS A 1 31 ? 7.293 -4.208 6.941 1.00 0.00 31 LYS A CA 13
ATOM 15396 C C . LYS A 1 31 ? 7.054 -2.758 6.531 1.00 0.00 31 LYS A C 13
ATOM 15397 O O . LYS A 1 31 ? 5.966 -2.388 6.082 1.00 0.00 31 LYS A O 13
ATOM 15416 N N . SER A 1 32 ? 8.066 -1.935 6.722 1.00 0.00 32 SER A N 13
ATOM 15417 C CA . SER A 1 32 ? 7.933 -0.505 6.525 1.00 0.00 32 SER A CA 13
ATOM 15418 C C . SER A 1 32 ? 8.151 -0.136 5.059 1.00 0.00 32 SER A C 13
ATOM 15419 O O . SER A 1 32 ? 9.034 -0.681 4.407 1.00 0.00 32 SER A O 13
ATOM 15427 N N . PHE A 1 33 ? 7.332 0.776 4.547 1.00 0.00 33 PHE A N 13
ATOM 15428 C CA . PHE A 1 33 ? 7.460 1.248 3.171 1.00 0.00 33 PHE A CA 13
ATOM 15429 C C . PHE A 1 33 ? 8.835 1.847 2.939 1.00 0.00 33 PHE A C 13
ATOM 15430 O O . PHE A 1 33 ? 9.544 1.477 2.004 1.00 0.00 33 PHE A O 13
ATOM 15447 N N . THR A 1 34 ? 9.207 2.754 3.816 1.00 0.00 34 THR A N 13
ATOM 15448 C CA . THR A 1 34 ? 10.459 3.466 3.699 1.00 0.00 34 THR A CA 13
ATOM 15449 C C . THR A 1 34 ? 11.650 2.543 3.965 1.00 0.00 34 THR A C 13
ATOM 15450 O O . THR A 1 34 ? 12.706 2.687 3.354 1.00 0.00 34 THR A O 13
ATOM 15461 N N . ASP A 1 35 ? 11.461 1.583 4.867 1.00 0.00 35 ASP A N 13
ATOM 15462 C CA . ASP A 1 35 ? 12.554 0.707 5.291 1.00 0.00 35 ASP A CA 13
ATOM 15463 C C . ASP A 1 35 ? 12.613 -0.573 4.454 1.00 0.00 35 ASP A C 13
ATOM 15464 O O . ASP A 1 35 ? 13.521 -0.757 3.647 1.00 0.00 35 ASP A O 13
ATOM 15473 N N . ASP A 1 36 ? 11.621 -1.434 4.631 1.00 0.00 36 ASP A N 13
ATOM 15474 C CA . ASP A 1 36 ? 11.565 -2.723 3.938 1.00 0.00 36 ASP A CA 13
ATOM 15475 C C . ASP A 1 36 ? 11.305 -2.560 2.449 1.00 0.00 36 ASP A C 13
ATOM 15476 O O . ASP A 1 36 ? 12.060 -3.064 1.621 1.00 0.00 36 ASP A O 13
ATOM 15485 N N . LEU A 1 37 ? 10.212 -1.870 2.116 1.00 0.00 37 LEU A N 13
ATOM 15486 C CA . LEU A 1 37 ? 9.798 -1.716 0.721 1.00 0.00 37 LEU A CA 13
ATOM 15487 C C . LEU A 1 37 ? 10.845 -0.937 -0.068 1.00 0.00 37 LEU A C 13
ATOM 15488 O O . LEU A 1 37 ? 10.837 -0.957 -1.300 1.00 0.00 37 LEU A O 13
ATOM 15504 N N . ASP A 1 38 ? 11.734 -0.251 0.661 1.00 0.00 38 ASP A N 13
ATOM 15505 C CA . ASP A 1 38 ? 12.818 0.530 0.064 1.00 0.00 38 ASP A CA 13
ATOM 15506 C C . ASP A 1 38 ? 12.234 1.665 -0.774 1.00 0.00 38 ASP A C 13
ATOM 15507 O O . ASP A 1 38 ? 12.876 2.200 -1.678 1.00 0.00 38 ASP A O 13
ATOM 15516 N N . VAL A 1 39 ? 11.015 2.058 -0.431 1.00 0.00 39 VAL A N 13
ATOM 15517 C CA . VAL A 1 39 ? 10.271 3.008 -1.229 1.00 0.00 39 VAL A CA 13
ATOM 15518 C C . VAL A 1 39 ? 10.502 4.431 -0.725 1.00 0.00 39 VAL A C 13
ATOM 15519 O O . VAL A 1 39 ? 10.775 4.648 0.458 1.00 0.00 39 VAL A O 13
ATOM 15532 N N . ASP A 1 40 ? 10.428 5.391 -1.632 1.00 0.00 40 ASP A N 13
ATOM 15533 C CA . ASP A 1 40 ? 10.457 6.796 -1.253 1.00 0.00 40 ASP A CA 13
ATOM 15534 C C . ASP A 1 40 ? 9.030 7.302 -1.089 1.00 0.00 40 ASP A C 13
ATOM 15535 O O . ASP A 1 40 ? 8.087 6.671 -1.579 1.00 0.00 40 ASP A O 13
ATOM 15544 N N . SER A 1 41 ? 8.878 8.423 -0.395 1.00 0.00 41 SER A N 13
ATOM 15545 C CA . SER A 1 41 ? 7.579 9.033 -0.168 1.00 0.00 41 SER A CA 13
ATOM 15546 C C . SER A 1 41 ? 6.774 9.141 -1.466 1.00 0.00 41 SER A C 13
ATOM 15547 O O . SER A 1 41 ? 5.625 8.690 -1.541 1.00 0.00 41 SER A O 13
ATOM 15555 N N . LEU A 1 42 ? 7.390 9.697 -2.499 1.00 0.00 42 LEU A N 13
ATOM 15556 C CA . LEU A 1 42 ? 6.696 9.912 -3.757 1.00 0.00 42 LEU A CA 13
ATOM 15557 C C . LEU A 1 42 ? 6.454 8.574 -4.447 1.00 0.00 42 LEU A C 13
ATOM 15558 O O . LEU A 1 42 ? 5.364 8.321 -4.953 1.00 0.00 42 LEU A O 13
ATOM 15574 N N . SER A 1 43 ? 7.468 7.715 -4.425 1.00 0.00 43 SER A N 13
ATOM 15575 C CA . SER A 1 43 ? 7.401 6.417 -5.088 1.00 0.00 43 SER A CA 13
ATOM 15576 C C . SER A 1 43 ? 6.138 5.650 -4.691 1.00 0.00 43 SER A C 13
ATOM 15577 O O . SER A 1 43 ? 5.367 5.209 -5.560 1.00 0.00 43 SER A O 13
ATOM 15585 N N . MET A 1 44 ? 5.910 5.518 -3.382 1.00 0.00 44 MET A N 13
ATOM 15586 C CA . MET A 1 44 ? 4.746 4.790 -2.899 1.00 0.00 44 MET A CA 13
ATOM 15587 C C . MET A 1 44 ? 3.467 5.480 -3.322 1.00 0.00 44 MET A C 13
ATOM 15588 O O . MET A 1 44 ? 2.576 4.843 -3.861 1.00 0.00 44 MET A O 13
ATOM 15602 N N . VAL A 1 45 ? 3.380 6.782 -3.125 1.00 0.00 45 VAL A N 13
ATOM 15603 C CA . VAL A 1 45 ? 2.179 7.502 -3.520 1.00 0.00 45 VAL A CA 13
ATOM 15604 C C . VAL A 1 45 ? 1.890 7.313 -5.012 1.00 0.00 45 VAL A C 13
ATOM 15605 O O . VAL A 1 45 ? 0.746 7.336 -5.439 1.00 0.00 45 VAL A O 13
ATOM 15618 N N . GLU A 1 46 ? 2.923 7.057 -5.794 1.00 0.00 46 GLU A N 13
ATOM 15619 C CA . GLU A 1 46 ? 2.761 6.983 -7.230 1.00 0.00 46 GLU A CA 13
ATOM 15620 C C . GLU A 1 46 ? 2.063 5.680 -7.643 1.00 0.00 46 GLU A C 13
ATOM 15621 O O . GLU A 1 46 ? 0.906 5.701 -8.085 1.00 0.00 46 GLU A O 13
ATOM 15633 N N . VAL A 1 47 ? 2.705 4.537 -7.429 1.00 0.00 47 VAL A N 13
ATOM 15634 C CA . VAL A 1 47 ? 2.116 3.294 -7.897 1.00 0.00 47 VAL A CA 13
ATOM 15635 C C . VAL A 1 47 ? 1.156 2.707 -6.860 1.00 0.00 47 VAL A C 13
ATOM 15636 O O . VAL A 1 47 ? 0.256 1.947 -7.201 1.00 0.00 47 VAL A O 13
ATOM 15649 N N . VAL A 1 48 ? 1.300 3.094 -5.598 1.00 0.00 48 VAL A N 13
ATOM 15650 C CA . VAL A 1 48 ? 0.406 2.582 -4.565 1.00 0.00 48 VAL A CA 13
ATOM 15651 C C . VAL A 1 48 ? -0.930 3.334 -4.600 1.00 0.00 48 VAL A C 13
ATOM 15652 O O . VAL A 1 48 ? -1.945 2.829 -4.127 1.00 0.00 48 VAL A O 13
ATOM 15665 N N . VAL A 1 49 ? -0.940 4.528 -5.194 1.00 0.00 49 VAL A N 13
ATOM 15666 C CA . VAL A 1 49 ? -2.202 5.191 -5.509 1.00 0.00 49 VAL A CA 13
ATOM 15667 C C . VAL A 1 49 ? -2.826 4.524 -6.731 1.00 0.00 49 VAL A C 13
ATOM 15668 O O . VAL A 1 49 ? -4.044 4.372 -6.826 1.00 0.00 49 VAL A O 13
ATOM 15681 N N . ALA A 1 50 ? -1.986 4.079 -7.656 1.00 0.00 50 ALA A N 13
ATOM 15682 C CA . ALA A 1 50 ? -2.468 3.221 -8.730 1.00 0.00 50 ALA A CA 13
ATOM 15683 C C . ALA A 1 50 ? -3.088 1.942 -8.143 1.00 0.00 50 ALA A C 13
ATOM 15684 O O . ALA A 1 50 ? -3.937 1.303 -8.766 1.00 0.00 50 ALA A O 13
ATOM 15691 N N . ALA A 1 51 ? -2.662 1.589 -6.926 1.00 0.00 51 ALA A N 13
ATOM 15692 C CA . ALA A 1 51 ? -3.184 0.417 -6.226 1.00 0.00 51 ALA A CA 13
ATOM 15693 C C . ALA A 1 51 ? -4.477 0.722 -5.483 1.00 0.00 51 ALA A C 13
ATOM 15694 O O . ALA A 1 51 ? -5.354 -0.137 -5.392 1.00 0.00 51 ALA A O 13
ATOM 15701 N N . GLU A 1 52 ? -4.610 1.941 -4.962 1.00 0.00 52 GLU A N 13
ATOM 15702 C CA . GLU A 1 52 ? -5.778 2.282 -4.161 1.00 0.00 52 GLU A CA 13
ATOM 15703 C C . GLU A 1 52 ? -7.028 2.212 -5.027 1.00 0.00 52 GLU A C 13
ATOM 15704 O O . GLU A 1 52 ? -8.018 1.561 -4.681 1.00 0.00 52 GLU A O 13
ATOM 15716 N N . GLU A 1 53 ? -6.949 2.830 -6.192 1.00 0.00 53 GLU A N 13
ATOM 15717 C CA . GLU A 1 53 ? -8.110 2.988 -7.040 1.00 0.00 53 GLU A CA 13
ATOM 15718 C C . GLU A 1 53 ? -8.528 1.674 -7.700 1.00 0.00 53 GLU A C 13
ATOM 15719 O O . GLU A 1 53 ? -9.684 1.516 -8.087 1.00 0.00 53 GLU A O 13
ATOM 15731 N N . ARG A 1 54 ? -7.606 0.721 -7.818 1.00 0.00 54 ARG A N 13
ATOM 15732 C CA . ARG A 1 54 ? -7.937 -0.553 -8.457 1.00 0.00 54 ARG A CA 13
ATOM 15733 C C . ARG A 1 54 ? -8.658 -1.486 -7.488 1.00 0.00 54 ARG A C 13
ATOM 15734 O O . ARG A 1 54 ? -9.178 -2.522 -7.894 1.00 0.00 54 ARG A O 13
ATOM 15755 N N . PHE A 1 55 ? -8.678 -1.120 -6.210 1.00 0.00 55 PHE A N 13
ATOM 15756 C CA . PHE A 1 55 ? -9.483 -1.833 -5.220 1.00 0.00 55 PHE A CA 13
ATOM 15757 C C . PHE A 1 55 ? -10.701 -0.997 -4.857 1.00 0.00 55 PHE A C 13
ATOM 15758 O O . PHE A 1 55 ? -11.491 -1.369 -3.988 1.00 0.00 55 PHE A O 13
ATOM 15775 N N . ASP A 1 56 ? -10.835 0.133 -5.549 1.00 0.00 56 ASP A N 13
ATOM 15776 C CA . ASP A 1 56 ? -11.916 1.090 -5.325 1.00 0.00 56 ASP A CA 13
ATOM 15777 C C . ASP A 1 56 ? -11.938 1.570 -3.885 1.00 0.00 56 ASP A C 13
ATOM 15778 O O . ASP A 1 56 ? -12.807 1.201 -3.095 1.00 0.00 56 ASP A O 13
ATOM 15787 N N . VAL A 1 57 ? -10.945 2.368 -3.546 1.00 0.00 57 VAL A N 13
ATOM 15788 C CA . VAL A 1 57 ? -10.862 2.996 -2.244 1.00 0.00 57 VAL A CA 13
ATOM 15789 C C . VAL A 1 57 ? -10.548 4.470 -2.446 1.00 0.00 57 VAL A C 13
ATOM 15790 O O . VAL A 1 57 ? -10.216 4.878 -3.562 1.00 0.00 57 VAL A O 13
ATOM 15803 N N . LYS A 1 58 ? -10.695 5.274 -1.407 1.00 0.00 58 LYS A N 13
ATOM 15804 C CA . LYS A 1 58 ? -10.364 6.683 -1.505 1.00 0.00 58 LYS A CA 13
ATOM 15805 C C . LYS A 1 58 ? -9.340 7.070 -0.441 1.00 0.00 58 LYS A C 13
ATOM 15806 O O . LYS A 1 58 ? -9.654 7.093 0.751 1.00 0.00 58 LYS A O 13
ATOM 15825 N N . ILE A 1 59 ? -8.121 7.371 -0.868 1.00 0.00 59 ILE A N 13
ATOM 15826 C CA . ILE A 1 59 ? -7.107 7.909 0.033 1.00 0.00 59 ILE A CA 13
ATOM 15827 C C . ILE A 1 59 ? -6.384 9.089 -0.615 1.00 0.00 59 ILE A C 13
ATOM 15828 O O . ILE A 1 59 ? -6.062 9.057 -1.798 1.00 0.00 59 ILE A O 13
ATOM 15844 N N . PRO A 1 60 ? -6.181 10.175 0.148 1.00 0.00 60 PRO A N 13
ATOM 15845 C CA . PRO A 1 60 ? -5.424 11.336 -0.320 1.00 0.00 60 PRO A CA 13
ATOM 15846 C C . PRO A 1 60 ? -3.941 11.030 -0.537 1.00 0.00 60 PRO A C 13
ATOM 15847 O O . PRO A 1 60 ? -3.365 10.170 0.137 1.00 0.00 60 PRO A O 13
ATOM 15858 N N . ASP A 1 61 ? -3.337 11.760 -1.479 1.00 0.00 61 ASP A N 13
ATOM 15859 C CA . ASP A 1 61 ? -1.911 11.629 -1.806 1.00 0.00 61 ASP A CA 13
ATOM 15860 C C . ASP A 1 61 ? -1.056 11.683 -0.546 1.00 0.00 61 ASP A C 13
ATOM 15861 O O . ASP A 1 61 ? -0.178 10.840 -0.329 1.00 0.00 61 ASP A O 13
ATOM 15870 N N . ASP A 1 62 ? -1.342 12.681 0.284 1.00 0.00 62 ASP A N 13
ATOM 15871 C CA . ASP A 1 62 ? -0.570 12.949 1.493 1.00 0.00 62 ASP A CA 13
ATOM 15872 C C . ASP A 1 62 ? -0.449 11.731 2.389 1.00 0.00 62 ASP A C 13
ATOM 15873 O O . ASP A 1 62 ? 0.633 11.428 2.881 1.00 0.00 62 ASP A O 13
ATOM 15882 N N . ASP A 1 63 ? -1.547 11.028 2.581 1.00 0.00 63 ASP A N 13
ATOM 15883 C CA . ASP A 1 63 ? -1.595 9.950 3.553 1.00 0.00 63 ASP A CA 13
ATOM 15884 C C . ASP A 1 63 ? -0.634 8.814 3.211 1.00 0.00 63 ASP A C 13
ATOM 15885 O O . ASP A 1 63 ? -0.056 8.220 4.115 1.00 0.00 63 ASP A O 13
ATOM 15894 N N . VAL A 1 64 ? -0.418 8.533 1.919 1.00 0.00 64 VAL A N 13
ATOM 15895 C CA . VAL A 1 64 ? 0.455 7.420 1.538 1.00 0.00 64 VAL A CA 13
ATOM 15896 C C . VAL A 1 64 ? 1.912 7.721 1.902 1.00 0.00 64 VAL A C 13
ATOM 15897 O O . VAL A 1 64 ? 2.621 6.856 2.398 1.00 0.00 64 VAL A O 13
ATOM 15910 N N . LYS A 1 65 ? 2.356 8.953 1.673 1.00 0.00 65 LYS A N 13
ATOM 15911 C CA . LYS A 1 65 ? 3.730 9.326 1.998 1.00 0.00 65 LYS A CA 13
ATOM 15912 C C . LYS A 1 65 ? 3.871 9.752 3.458 1.00 0.00 65 LYS A C 13
ATOM 15913 O O . LYS A 1 65 ? 4.965 10.086 3.912 1.00 0.00 65 LYS A O 13
ATOM 15932 N N . ASN A 1 66 ? 2.764 9.738 4.189 1.00 0.00 66 ASN A N 13
ATOM 15933 C CA . ASN A 1 66 ? 2.798 10.024 5.622 1.00 0.00 66 ASN A CA 13
ATOM 15934 C C . ASN A 1 66 ? 2.978 8.737 6.413 1.00 0.00 66 ASN A C 13
ATOM 15935 O O . ASN A 1 66 ? 3.582 8.735 7.487 1.00 0.00 66 ASN A O 13
ATOM 15946 N N . LEU A 1 67 ? 2.455 7.647 5.878 1.00 0.00 67 LEU A N 13
ATOM 15947 C CA . LEU A 1 67 ? 2.594 6.349 6.510 1.00 0.00 67 LEU A CA 13
ATOM 15948 C C . LEU A 1 67 ? 3.946 5.740 6.179 1.00 0.00 67 LEU A C 13
ATOM 15949 O O . LEU A 1 67 ? 4.480 5.937 5.092 1.00 0.00 67 LEU A O 13
ATOM 15965 N N . LYS A 1 68 ? 4.506 5.016 7.135 1.00 0.00 68 LYS A N 13
ATOM 15966 C CA . LYS A 1 68 ? 5.867 4.524 7.006 1.00 0.00 68 LYS A CA 13
ATOM 15967 C C . LYS A 1 68 ? 5.910 3.011 6.829 1.00 0.00 68 LYS A C 13
ATOM 15968 O O . LYS A 1 68 ? 6.972 2.450 6.597 1.00 0.00 68 LYS A O 13
ATOM 15987 N N . THR A 1 69 ? 4.762 2.351 6.921 1.00 0.00 69 THR A N 13
ATOM 15988 C CA . THR A 1 69 ? 4.701 0.904 6.736 1.00 0.00 69 THR A CA 13
ATOM 15989 C C . THR A 1 69 ? 3.646 0.564 5.690 1.00 0.00 69 THR A C 13
ATOM 15990 O O . THR A 1 69 ? 2.697 1.326 5.492 1.00 0.00 69 THR A O 13
ATOM 16001 N N . VAL A 1 70 ? 3.804 -0.570 5.015 1.00 0.00 70 VAL A N 13
ATOM 16002 C CA . VAL A 1 70 ? 2.811 -0.995 4.030 1.00 0.00 70 VAL A CA 13
ATOM 16003 C C . VAL A 1 70 ? 1.556 -1.508 4.739 1.00 0.00 70 VAL A C 13
ATOM 16004 O O . VAL A 1 70 ? 0.451 -1.491 4.187 1.00 0.00 70 VAL A O 13
ATOM 16017 N N . GLY A 1 71 ? 1.728 -1.913 5.986 1.00 0.00 71 GLY A N 13
ATOM 16018 C CA . GLY A 1 71 ? 0.608 -2.378 6.770 1.00 0.00 71 GLY A CA 13
ATOM 16019 C C . GLY A 1 71 ? -0.296 -1.241 7.208 1.00 0.00 71 GLY A C 13
ATOM 16020 O O . GLY A 1 71 ? -1.507 -1.417 7.351 1.00 0.00 71 GLY A O 13
ATOM 16024 N N . ASP A 1 72 ? 0.298 -0.070 7.420 1.00 0.00 72 ASP A N 13
ATOM 16025 C CA . ASP A 1 72 ? -0.458 1.129 7.770 1.00 0.00 72 ASP A CA 13
ATOM 16026 C C . ASP A 1 72 ? -1.374 1.498 6.611 1.00 0.00 72 ASP A C 13
ATOM 16027 O O . ASP A 1 72 ? -2.566 1.752 6.789 1.00 0.00 72 ASP A O 13
ATOM 16036 N N . ALA A 1 73 ? -0.797 1.474 5.413 1.00 0.00 73 ALA A N 13
ATOM 16037 C CA . ALA A 1 73 ? -1.526 1.783 4.188 1.00 0.00 73 ALA A CA 13
ATOM 16038 C C . ALA A 1 73 ? -2.732 0.881 4.007 1.00 0.00 73 ALA A C 13
ATOM 16039 O O . ALA A 1 73 ? -3.822 1.343 3.673 1.00 0.00 73 ALA A O 13
ATOM 16046 N N . THR A 1 74 ? -2.535 -0.408 4.233 1.00 0.00 74 THR A N 13
ATOM 16047 C CA . THR A 1 74 ? -3.581 -1.377 3.998 1.00 0.00 74 THR A CA 13
ATOM 16048 C C . THR A 1 74 ? -4.718 -1.180 4.973 1.00 0.00 74 THR A C 13
ATOM 16049 O O . THR A 1 74 ? -5.873 -1.151 4.578 1.00 0.00 74 THR A O 13
ATOM 16060 N N . LYS A 1 75 ? -4.384 -1.000 6.241 1.00 0.00 75 LYS A N 13
ATOM 16061 C CA . LYS A 1 75 ? -5.398 -0.779 7.258 1.00 0.00 75 LYS A CA 13
ATOM 16062 C C . LYS A 1 75 ? -6.174 0.506 6.986 1.00 0.00 75 LYS A C 13
ATOM 16063 O O . LYS A 1 75 ? -7.361 0.595 7.296 1.00 0.00 75 LYS A O 13
ATOM 16082 N N . TYR A 1 76 ? -5.510 1.485 6.382 1.00 0.00 76 TYR A N 13
ATOM 16083 C CA . TYR A 1 76 ? -6.172 2.715 5.976 1.00 0.00 76 TYR A CA 13
ATOM 16084 C C . TYR A 1 76 ? -7.107 2.439 4.798 1.00 0.00 76 TYR A C 13
ATOM 16085 O O . TYR A 1 76 ? -8.279 2.824 4.814 1.00 0.00 76 TYR A O 13
ATOM 16103 N N . ILE A 1 77 ? -6.579 1.755 3.785 1.00 0.00 77 ILE A N 13
ATOM 16104 C CA . ILE A 1 77 ? -7.361 1.376 2.612 1.00 0.00 77 ILE A CA 13
ATOM 16105 C C . ILE A 1 77 ? -8.567 0.526 3.003 1.00 0.00 77 ILE A C 13
ATOM 16106 O O . ILE A 1 77 ? -9.694 0.811 2.613 1.00 0.00 77 ILE A O 13
ATOM 16122 N N . LEU A 1 78 ? -8.315 -0.493 3.805 1.00 0.00 78 LEU A N 13
ATOM 16123 C CA . LEU A 1 78 ? -9.326 -1.474 4.174 1.00 0.00 78 LEU A CA 13
ATOM 16124 C C . LEU A 1 78 ? -10.397 -0.884 5.088 1.00 0.00 78 LEU A C 13
ATOM 16125 O O . LEU A 1 78 ? -11.496 -1.429 5.205 1.00 0.00 78 LEU A O 13
ATOM 16141 N N . ASP A 1 79 ? -10.071 0.213 5.748 1.00 0.00 79 ASP A N 13
ATOM 16142 C CA . ASP A 1 79 ? -11.016 0.876 6.638 1.00 0.00 79 ASP A CA 13
ATOM 16143 C C . ASP A 1 79 ? -11.944 1.797 5.850 1.00 0.00 79 ASP A C 13
ATOM 16144 O O . ASP A 1 79 ? -13.049 2.118 6.290 1.00 0.00 79 ASP A O 13
ATOM 16153 N N . HIS A 1 80 ? -11.502 2.200 4.665 1.00 0.00 80 HIS A N 13
ATOM 16154 C CA . HIS A 1 80 ? -12.257 3.144 3.847 1.00 0.00 80 HIS A CA 13
ATOM 16155 C C . HIS A 1 80 ? -12.514 2.579 2.457 1.00 0.00 80 HIS A C 13
ATOM 16156 O O . HIS A 1 80 ? -12.751 3.326 1.507 1.00 0.00 80 HIS A O 13
ATOM 16171 N N . GLN A 1 81 ? -12.469 1.263 2.344 1.00 0.00 81 GLN A N 13
ATOM 16172 C CA . GLN A 1 81 ? -12.603 0.606 1.056 1.00 0.00 81 GLN A CA 13
ATOM 16173 C C . GLN A 1 81 ? -14.055 0.607 0.590 1.00 0.00 81 GLN A C 13
ATOM 16174 O O . GLN A 1 81 ? -14.967 0.412 1.394 1.00 0.00 81 GLN A O 13
ATOM 16188 N N . ALA A 1 82 ? -14.246 0.829 -0.708 1.00 0.00 82 ALA A N 13
ATOM 16189 C CA . ALA A 1 82 ? -15.573 0.873 -1.324 1.00 0.00 82 ALA A CA 13
ATOM 16190 C C . ALA A 1 82 ? -16.451 1.945 -0.692 1.00 0.00 82 ALA A C 13
ATOM 16191 O O . ALA A 1 82 ? -17.338 1.596 0.115 1.00 0.00 82 ALA A O 13
ATOM 16199 N N . MET A 1 1 ? 17.579 -8.311 1.768 1.00 0.00 1 MET A N 14
ATOM 16200 C CA . MET A 1 1 ? 16.893 -7.405 2.721 1.00 0.00 1 MET A CA 14
ATOM 16201 C C . MET A 1 1 ? 15.725 -6.683 2.058 1.00 0.00 1 MET A C 14
ATOM 16202 O O . MET A 1 1 ? 14.824 -6.202 2.743 1.00 0.00 1 MET A O 14
ATOM 16218 N N . ALA A 1 2 ? 15.746 -6.598 0.731 1.00 0.00 2 ALA A N 14
ATOM 16219 C CA . ALA A 1 2 ? 14.687 -5.921 -0.007 1.00 0.00 2 ALA A CA 14
ATOM 16220 C C . ALA A 1 2 ? 13.416 -6.753 -0.029 1.00 0.00 2 ALA A C 14
ATOM 16221 O O . ALA A 1 2 ? 13.463 -7.972 -0.199 1.00 0.00 2 ALA A O 14
ATOM 16228 N N . ALA A 1 3 ? 12.285 -6.090 0.151 1.00 0.00 3 ALA A N 14
ATOM 16229 C CA . ALA A 1 3 ? 10.997 -6.755 0.105 1.00 0.00 3 ALA A CA 14
ATOM 16230 C C . ALA A 1 3 ? 10.354 -6.551 -1.252 1.00 0.00 3 ALA A C 14
ATOM 16231 O O . ALA A 1 3 ? 9.891 -5.455 -1.561 1.00 0.00 3 ALA A O 14
ATOM 16238 N N . THR A 1 4 ? 10.343 -7.590 -2.068 1.00 0.00 4 THR A N 14
ATOM 16239 C CA . THR A 1 4 ? 9.752 -7.502 -3.390 1.00 0.00 4 THR A CA 14
ATOM 16240 C C . THR A 1 4 ? 8.221 -7.461 -3.294 1.00 0.00 4 THR A C 14
ATOM 16241 O O . THR A 1 4 ? 7.669 -7.304 -2.200 1.00 0.00 4 THR A O 14
ATOM 16252 N N . GLN A 1 5 ? 7.542 -7.618 -4.430 1.00 0.00 5 GLN A N 14
ATOM 16253 C CA . GLN A 1 5 ? 6.100 -7.410 -4.510 1.00 0.00 5 GLN A CA 14
ATOM 16254 C C . GLN A 1 5 ? 5.354 -8.227 -3.462 1.00 0.00 5 GLN A C 14
ATOM 16255 O O . GLN A 1 5 ? 4.645 -7.665 -2.642 1.00 0.00 5 GLN A O 14
ATOM 16269 N N . GLU A 1 6 ? 5.552 -9.540 -3.463 1.00 0.00 6 GLU A N 14
ATOM 16270 C CA . GLU A 1 6 ? 4.814 -10.428 -2.562 1.00 0.00 6 GLU A CA 14
ATOM 16271 C C . GLU A 1 6 ? 5.114 -10.130 -1.093 1.00 0.00 6 GLU A C 14
ATOM 16272 O O . GLU A 1 6 ? 4.218 -10.168 -0.249 1.00 0.00 6 GLU A O 14
ATOM 16284 N N . GLU A 1 7 ? 6.365 -9.815 -0.800 1.00 0.00 7 GLU A N 14
ATOM 16285 C CA . GLU A 1 7 ? 6.791 -9.545 0.567 1.00 0.00 7 GLU A CA 14
ATOM 16286 C C . GLU A 1 7 ? 6.166 -8.259 1.093 1.00 0.00 7 GLU A C 14
ATOM 16287 O O . GLU A 1 7 ? 5.515 -8.248 2.142 1.00 0.00 7 GLU A O 14
ATOM 16299 N N . ILE A 1 8 ? 6.354 -7.180 0.350 1.00 0.00 8 ILE A N 14
ATOM 16300 C CA . ILE A 1 8 ? 5.828 -5.890 0.749 1.00 0.00 8 ILE A CA 14
ATOM 16301 C C . ILE A 1 8 ? 4.299 -5.934 0.691 1.00 0.00 8 ILE A C 14
ATOM 16302 O O . ILE A 1 8 ? 3.629 -5.318 1.508 1.00 0.00 8 ILE A O 14
ATOM 16318 N N . VAL A 1 9 ? 3.759 -6.709 -0.251 1.00 0.00 9 VAL A N 14
ATOM 16319 C CA . VAL A 1 9 ? 2.318 -6.902 -0.353 1.00 0.00 9 VAL A CA 14
ATOM 16320 C C . VAL A 1 9 ? 1.777 -7.570 0.905 1.00 0.00 9 VAL A C 14
ATOM 16321 O O . VAL A 1 9 ? 0.717 -7.199 1.390 1.00 0.00 9 VAL A O 14
ATOM 16334 N N . ALA A 1 10 ? 2.517 -8.530 1.447 1.00 0.00 10 ALA A N 14
ATOM 16335 C CA . ALA A 1 10 ? 2.105 -9.197 2.676 1.00 0.00 10 ALA A CA 14
ATOM 16336 C C . ALA A 1 10 ? 1.978 -8.189 3.814 1.00 0.00 10 ALA A C 14
ATOM 16337 O O . ALA A 1 10 ? 0.990 -8.188 4.550 1.00 0.00 10 ALA A O 14
ATOM 16344 N N . GLY A 1 11 ? 2.969 -7.308 3.926 1.00 0.00 11 GLY A N 14
ATOM 16345 C CA . GLY A 1 11 ? 2.933 -6.274 4.944 1.00 0.00 11 GLY A CA 14
ATOM 16346 C C . GLY A 1 11 ? 1.892 -5.212 4.641 1.00 0.00 11 GLY A C 14
ATOM 16347 O O . GLY A 1 11 ? 1.175 -4.762 5.534 1.00 0.00 11 GLY A O 14
ATOM 16351 N N . LEU A 1 12 ? 1.815 -4.826 3.371 1.00 0.00 12 LEU A N 14
ATOM 16352 C CA . LEU A 1 12 ? 0.855 -3.829 2.907 1.00 0.00 12 LEU A CA 14
ATOM 16353 C C . LEU A 1 12 ? -0.567 -4.328 3.158 1.00 0.00 12 LEU A C 14
ATOM 16354 O O . LEU A 1 12 ? -1.361 -3.660 3.815 1.00 0.00 12 LEU A O 14
ATOM 16370 N N . ALA A 1 13 ? -0.860 -5.526 2.662 1.00 0.00 13 ALA A N 14
ATOM 16371 C CA . ALA A 1 13 ? -2.185 -6.124 2.770 1.00 0.00 13 ALA A CA 14
ATOM 16372 C C . ALA A 1 13 ? -2.630 -6.260 4.216 1.00 0.00 13 ALA A C 14
ATOM 16373 O O . ALA A 1 13 ? -3.733 -5.847 4.574 1.00 0.00 13 ALA A O 14
ATOM 16380 N N . GLU A 1 14 ? -1.763 -6.844 5.037 1.00 0.00 14 GLU A N 14
ATOM 16381 C CA . GLU A 1 14 ? -2.045 -7.035 6.455 1.00 0.00 14 GLU A CA 14
ATOM 16382 C C . GLU A 1 14 ? -2.393 -5.702 7.111 1.00 0.00 14 GLU A C 14
ATOM 16383 O O . GLU A 1 14 ? -3.256 -5.622 7.988 1.00 0.00 14 GLU A O 14
ATOM 16395 N N . ILE A 1 15 ? -1.728 -4.655 6.652 1.00 0.00 15 ILE A N 14
ATOM 16396 C CA . ILE A 1 15 ? -1.906 -3.333 7.216 1.00 0.00 15 ILE A CA 14
ATOM 16397 C C . ILE A 1 15 ? -3.156 -2.640 6.660 1.00 0.00 15 ILE A C 14
ATOM 16398 O O . ILE A 1 15 ? -3.804 -1.865 7.363 1.00 0.00 15 ILE A O 14
ATOM 16414 N N . VAL A 1 16 ? -3.515 -2.924 5.411 1.00 0.00 16 VAL A N 14
ATOM 16415 C CA . VAL A 1 16 ? -4.742 -2.368 4.845 1.00 0.00 16 VAL A CA 14
ATOM 16416 C C . VAL A 1 16 ? -5.949 -3.091 5.427 1.00 0.00 16 VAL A C 14
ATOM 16417 O O . VAL A 1 16 ? -7.044 -2.535 5.510 1.00 0.00 16 VAL A O 14
ATOM 16430 N N . ASN A 1 17 ? -5.735 -4.334 5.835 1.00 0.00 17 ASN A N 14
ATOM 16431 C CA . ASN A 1 17 ? -6.775 -5.112 6.494 1.00 0.00 17 ASN A CA 14
ATOM 16432 C C . ASN A 1 17 ? -7.150 -4.442 7.813 1.00 0.00 17 ASN A C 14
ATOM 16433 O O . ASN A 1 17 ? -8.283 -4.541 8.280 1.00 0.00 17 ASN A O 14
ATOM 16444 N N . GLU A 1 18 ? -6.179 -3.738 8.395 1.00 0.00 18 GLU A N 14
ATOM 16445 C CA . GLU A 1 18 ? -6.404 -2.949 9.600 1.00 0.00 18 GLU A CA 14
ATOM 16446 C C . GLU A 1 18 ? -7.343 -1.784 9.298 1.00 0.00 18 GLU A C 14
ATOM 16447 O O . GLU A 1 18 ? -8.183 -1.407 10.116 1.00 0.00 18 GLU A O 14
ATOM 16459 N N . ILE A 1 19 ? -7.194 -1.230 8.104 1.00 0.00 19 ILE A N 14
ATOM 16460 C CA . ILE A 1 19 ? -7.931 -0.042 7.712 1.00 0.00 19 ILE A CA 14
ATOM 16461 C C . ILE A 1 19 ? -9.349 -0.386 7.275 1.00 0.00 19 ILE A C 14
ATOM 16462 O O . ILE A 1 19 ? -10.319 0.183 7.777 1.00 0.00 19 ILE A O 14
ATOM 16478 N N . ALA A 1 20 ? -9.464 -1.324 6.346 1.00 0.00 20 ALA A N 14
ATOM 16479 C CA . ALA A 1 20 ? -10.760 -1.701 5.808 1.00 0.00 20 ALA A CA 14
ATOM 16480 C C . ALA A 1 20 ? -10.970 -3.207 5.885 1.00 0.00 20 ALA A C 14
ATOM 16481 O O . ALA A 1 20 ? -11.567 -3.697 6.841 1.00 0.00 20 ALA A O 14
ATOM 16488 N N . GLY A 1 21 ? -10.479 -3.948 4.896 1.00 0.00 21 GLY A N 14
ATOM 16489 C CA . GLY A 1 21 ? -10.599 -5.391 4.964 1.00 0.00 21 GLY A CA 14
ATOM 16490 C C . GLY A 1 21 ? -10.486 -6.106 3.630 1.00 0.00 21 GLY A C 14
ATOM 16491 O O . GLY A 1 21 ? -11.366 -6.885 3.272 1.00 0.00 21 GLY A O 14
ATOM 16495 N N . ILE A 1 22 ? -9.415 -5.855 2.886 1.00 0.00 22 ILE A N 14
ATOM 16496 C CA . ILE A 1 22 ? -9.073 -6.724 1.767 1.00 0.00 22 ILE A CA 14
ATOM 16497 C C . ILE A 1 22 ? -8.167 -7.834 2.294 1.00 0.00 22 ILE A C 14
ATOM 16498 O O . ILE A 1 22 ? -7.159 -7.550 2.947 1.00 0.00 22 ILE A O 14
ATOM 16514 N N . PRO A 1 23 ? -8.537 -9.106 2.072 1.00 0.00 23 PRO A N 14
ATOM 16515 C CA . PRO A 1 23 ? -7.717 -10.246 2.485 1.00 0.00 23 PRO A CA 14
ATOM 16516 C C . PRO A 1 23 ? -6.307 -10.152 1.915 1.00 0.00 23 PRO A C 14
ATOM 16517 O O . PRO A 1 23 ? -6.118 -9.658 0.801 1.00 0.00 23 PRO A O 14
ATOM 16528 N N . VAL A 1 24 ? -5.325 -10.637 2.667 1.00 0.00 24 VAL A N 14
ATOM 16529 C CA . VAL A 1 24 ? -3.923 -10.528 2.263 1.00 0.00 24 VAL A CA 14
ATOM 16530 C C . VAL A 1 24 ? -3.676 -11.107 0.865 1.00 0.00 24 VAL A C 14
ATOM 16531 O O . VAL A 1 24 ? -2.873 -10.581 0.098 1.00 0.00 24 VAL A O 14
ATOM 16544 N N . GLU A 1 25 ? -4.398 -12.169 0.534 1.00 0.00 25 GLU A N 14
ATOM 16545 C CA . GLU A 1 25 ? -4.244 -12.836 -0.752 1.00 0.00 25 GLU A CA 14
ATOM 16546 C C . GLU A 1 25 ? -5.014 -12.115 -1.864 1.00 0.00 25 GLU A C 14
ATOM 16547 O O . GLU A 1 25 ? -4.750 -12.329 -3.048 1.00 0.00 25 GLU A O 14
ATOM 16559 N N . ASP A 1 26 ? -5.965 -11.264 -1.488 1.00 0.00 26 ASP A N 14
ATOM 16560 C CA . ASP A 1 26 ? -6.809 -10.585 -2.474 1.00 0.00 26 ASP A CA 14
ATOM 16561 C C . ASP A 1 26 ? -6.108 -9.348 -3.018 1.00 0.00 26 ASP A C 14
ATOM 16562 O O . ASP A 1 26 ? -6.410 -8.879 -4.117 1.00 0.00 26 ASP A O 14
ATOM 16571 N N . VAL A 1 27 ? -5.160 -8.840 -2.244 1.00 0.00 27 VAL A N 14
ATOM 16572 C CA . VAL A 1 27 ? -4.426 -7.634 -2.599 1.00 0.00 27 VAL A CA 14
ATOM 16573 C C . VAL A 1 27 ? -3.633 -7.839 -3.876 1.00 0.00 27 VAL A C 14
ATOM 16574 O O . VAL A 1 27 ? -2.896 -8.815 -4.026 1.00 0.00 27 VAL A O 14
ATOM 16587 N N . LYS A 1 28 ? -3.813 -6.909 -4.792 1.00 0.00 28 LYS A N 14
ATOM 16588 C CA . LYS A 1 28 ? -3.232 -6.991 -6.108 1.00 0.00 28 LYS A CA 14
ATOM 16589 C C . LYS A 1 28 ? -2.880 -5.593 -6.562 1.00 0.00 28 LYS A C 14
ATOM 16590 O O . LYS A 1 28 ? -3.440 -4.621 -6.058 1.00 0.00 28 LYS A O 14
ATOM 16609 N N . LEU A 1 29 ? -1.986 -5.484 -7.518 1.00 0.00 29 LEU A N 14
ATOM 16610 C CA . LEU A 1 29 ? -1.579 -4.182 -8.018 1.00 0.00 29 LEU A CA 14
ATOM 16611 C C . LEU A 1 29 ? -2.638 -3.614 -8.955 1.00 0.00 29 LEU A C 14
ATOM 16612 O O . LEU A 1 29 ? -2.529 -2.481 -9.421 1.00 0.00 29 LEU A O 14
ATOM 16628 N N . ASP A 1 30 ? -3.671 -4.404 -9.211 1.00 0.00 30 ASP A N 14
ATOM 16629 C CA . ASP A 1 30 ? -4.730 -4.006 -10.125 1.00 0.00 30 ASP A CA 14
ATOM 16630 C C . ASP A 1 30 ? -6.022 -3.656 -9.392 1.00 0.00 30 ASP A C 14
ATOM 16631 O O . ASP A 1 30 ? -7.022 -3.319 -10.029 1.00 0.00 30 ASP A O 14
ATOM 16640 N N . LYS A 1 31 ? -6.027 -3.718 -8.062 1.00 0.00 31 LYS A N 14
ATOM 16641 C CA . LYS A 1 31 ? -7.225 -3.359 -7.328 1.00 0.00 31 LYS A CA 14
ATOM 16642 C C . LYS A 1 31 ? -7.054 -1.974 -6.711 1.00 0.00 31 LYS A C 14
ATOM 16643 O O . LYS A 1 31 ? -5.976 -1.621 -6.232 1.00 0.00 31 LYS A O 14
ATOM 16662 N N . SER A 1 32 ? -8.114 -1.187 -6.739 1.00 0.00 32 SER A N 14
ATOM 16663 C CA . SER A 1 32 ? -8.030 0.215 -6.371 1.00 0.00 32 SER A CA 14
ATOM 16664 C C . SER A 1 32 ? -8.220 0.410 -4.874 1.00 0.00 32 SER A C 14
ATOM 16665 O O . SER A 1 32 ? -9.097 -0.200 -4.273 1.00 0.00 32 SER A O 14
ATOM 16673 N N . PHE A 1 33 ? -7.397 1.263 -4.279 1.00 0.00 33 PHE A N 14
ATOM 16674 C CA . PHE A 1 33 ? -7.513 1.584 -2.863 1.00 0.00 33 PHE A CA 14
ATOM 16675 C C . PHE A 1 33 ? -8.885 2.168 -2.568 1.00 0.00 33 PHE A C 14
ATOM 16676 O O . PHE A 1 33 ? -9.586 1.725 -1.659 1.00 0.00 33 PHE A O 14
ATOM 16693 N N . THR A 1 34 ? -9.267 3.150 -3.363 1.00 0.00 34 THR A N 14
ATOM 16694 C CA . THR A 1 34 ? -10.528 3.836 -3.176 1.00 0.00 34 THR A CA 14
ATOM 16695 C C . THR A 1 34 ? -11.713 2.927 -3.514 1.00 0.00 34 THR A C 14
ATOM 16696 O O . THR A 1 34 ? -12.769 3.006 -2.884 1.00 0.00 34 THR A O 14
ATOM 16707 N N . ASP A 1 35 ? -11.522 2.061 -4.503 1.00 0.00 35 ASP A N 14
ATOM 16708 C CA . ASP A 1 35 ? -12.608 1.218 -5.006 1.00 0.00 35 ASP A CA 14
ATOM 16709 C C . ASP A 1 35 ? -12.653 -0.126 -4.275 1.00 0.00 35 ASP A C 14
ATOM 16710 O O . ASP A 1 35 ? -13.569 -0.392 -3.498 1.00 0.00 35 ASP A O 14
ATOM 16719 N N . ASP A 1 36 ? -11.639 -0.952 -4.515 1.00 0.00 36 ASP A N 14
ATOM 16720 C CA . ASP A 1 36 ? -11.569 -2.306 -3.964 1.00 0.00 36 ASP A CA 14
ATOM 16721 C C . ASP A 1 36 ? -11.262 -2.297 -2.477 1.00 0.00 36 ASP A C 14
ATOM 16722 O O . ASP A 1 36 ? -11.961 -2.924 -1.686 1.00 0.00 36 ASP A O 14
ATOM 16731 N N . LEU A 1 37 ? -10.194 -1.593 -2.106 1.00 0.00 37 LEU A N 14
ATOM 16732 C CA . LEU A 1 37 ? -9.684 -1.623 -0.736 1.00 0.00 37 LEU A CA 14
ATOM 16733 C C . LEU A 1 37 ? -10.676 -0.993 0.233 1.00 0.00 37 LEU A C 14
ATOM 16734 O O . LEU A 1 37 ? -10.493 -1.088 1.443 1.00 0.00 37 LEU A O 14
ATOM 16750 N N . ASP A 1 38 ? -11.707 -0.339 -0.315 1.00 0.00 38 ASP A N 14
ATOM 16751 C CA . ASP A 1 38 ? -12.778 0.258 0.487 1.00 0.00 38 ASP A CA 14
ATOM 16752 C C . ASP A 1 38 ? -12.202 1.328 1.411 1.00 0.00 38 ASP A C 14
ATOM 16753 O O . ASP A 1 38 ? -12.719 1.580 2.498 1.00 0.00 38 ASP A O 14
ATOM 16762 N N . VAL A 1 39 ? -11.143 1.983 0.954 1.00 0.00 39 VAL A N 14
ATOM 16763 C CA . VAL A 1 39 ? -10.395 2.886 1.808 1.00 0.00 39 VAL A CA 14
ATOM 16764 C C . VAL A 1 39 ? -10.733 4.349 1.507 1.00 0.00 39 VAL A C 14
ATOM 16765 O O . VAL A 1 39 ? -11.151 4.689 0.393 1.00 0.00 39 VAL A O 14
ATOM 16778 N N . ASP A 1 40 ? -10.576 5.201 2.514 1.00 0.00 40 ASP A N 14
ATOM 16779 C CA . ASP A 1 40 ? -10.655 6.642 2.317 1.00 0.00 40 ASP A CA 14
ATOM 16780 C C . ASP A 1 40 ? -9.260 7.205 2.108 1.00 0.00 40 ASP A C 14
ATOM 16781 O O . ASP A 1 40 ? -8.265 6.502 2.309 1.00 0.00 40 ASP A O 14
ATOM 16790 N N . SER A 1 41 ? -9.192 8.473 1.731 1.00 0.00 41 SER A N 14
ATOM 16791 C CA . SER A 1 41 ? -7.924 9.123 1.427 1.00 0.00 41 SER A CA 14
ATOM 16792 C C . SER A 1 41 ? -6.960 9.054 2.617 1.00 0.00 41 SER A C 14
ATOM 16793 O O . SER A 1 41 ? -5.876 8.472 2.517 1.00 0.00 41 SER A O 14
ATOM 16801 N N . LEU A 1 42 ? -7.362 9.617 3.750 1.00 0.00 42 LEU A N 14
ATOM 16802 C CA . LEU A 1 42 ? -6.485 9.666 4.911 1.00 0.00 42 LEU A CA 14
ATOM 16803 C C . LEU A 1 42 ? -6.272 8.265 5.475 1.00 0.00 42 LEU A C 14
ATOM 16804 O O . LEU A 1 42 ? -5.167 7.921 5.876 1.00 0.00 42 LEU A O 14
ATOM 16820 N N . SER A 1 43 ? -7.329 7.461 5.484 1.00 0.00 43 SER A N 14
ATOM 16821 C CA . SER A 1 43 ? -7.275 6.113 6.040 1.00 0.00 43 SER A CA 14
ATOM 16822 C C . SER A 1 43 ? -6.067 5.332 5.512 1.00 0.00 43 SER A C 14
ATOM 16823 O O . SER A 1 43 ? -5.255 4.808 6.290 1.00 0.00 43 SER A O 14
ATOM 16831 N N . MET A 1 44 ? -5.938 5.270 4.189 1.00 0.00 44 MET A N 14
ATOM 16832 C CA . MET A 1 44 ? -4.850 4.570 3.573 1.00 0.00 44 MET A CA 14
ATOM 16833 C C . MET A 1 44 ? -3.528 5.245 3.899 1.00 0.00 44 MET A C 14
ATOM 16834 O O . MET A 1 44 ? -2.561 4.584 4.247 1.00 0.00 44 MET A O 14
ATOM 16848 N N . VAL A 1 45 ? -3.499 6.562 3.842 1.00 0.00 45 VAL A N 14
ATOM 16849 C CA . VAL A 1 45 ? -2.289 7.293 4.174 1.00 0.00 45 VAL A CA 14
ATOM 16850 C C . VAL A 1 45 ? -1.871 7.005 5.620 1.00 0.00 45 VAL A C 14
ATOM 16851 O O . VAL A 1 45 ? -0.697 7.041 5.956 1.00 0.00 45 VAL A O 14
ATOM 16864 N N . GLU A 1 46 ? -2.825 6.653 6.460 1.00 0.00 46 GLU A N 14
ATOM 16865 C CA . GLU A 1 46 ? -2.546 6.462 7.870 1.00 0.00 46 GLU A CA 14
ATOM 16866 C C . GLU A 1 46 ? -1.787 5.164 8.116 1.00 0.00 46 GLU A C 14
ATOM 16867 O O . GLU A 1 46 ? -0.616 5.184 8.503 1.00 0.00 46 GLU A O 14
ATOM 16879 N N . VAL A 1 47 ? -2.418 4.033 7.846 1.00 0.00 47 VAL A N 14
ATOM 16880 C CA . VAL A 1 47 ? -1.794 2.770 8.188 1.00 0.00 47 VAL A CA 14
ATOM 16881 C C . VAL A 1 47 ? -0.854 2.302 7.079 1.00 0.00 47 VAL A C 14
ATOM 16882 O O . VAL A 1 47 ? 0.087 1.556 7.334 1.00 0.00 47 VAL A O 14
ATOM 16895 N N . VAL A 1 48 ? -1.073 2.763 5.852 1.00 0.00 48 VAL A N 14
ATOM 16896 C CA . VAL A 1 48 ? -0.214 2.349 4.747 1.00 0.00 48 VAL A CA 14
ATOM 16897 C C . VAL A 1 48 ? 1.103 3.139 4.765 1.00 0.00 48 VAL A C 14
ATOM 16898 O O . VAL A 1 48 ? 2.123 2.677 4.257 1.00 0.00 48 VAL A O 14
ATOM 16911 N N . VAL A 1 49 ? 1.088 4.317 5.387 1.00 0.00 49 VAL A N 14
ATOM 16912 C CA . VAL A 1 49 ? 2.327 5.041 5.663 1.00 0.00 49 VAL A CA 14
ATOM 16913 C C . VAL A 1 49 ? 3.036 4.395 6.852 1.00 0.00 49 VAL A C 14
ATOM 16914 O O . VAL A 1 49 ? 4.268 4.359 6.930 1.00 0.00 49 VAL A O 14
ATOM 16927 N N . ALA A 1 50 ? 2.258 3.847 7.772 1.00 0.00 50 ALA A N 14
ATOM 16928 C CA . ALA A 1 50 ? 2.830 3.013 8.815 1.00 0.00 50 ALA A CA 14
ATOM 16929 C C . ALA A 1 50 ? 3.509 1.791 8.188 1.00 0.00 50 ALA A C 14
ATOM 16930 O O . ALA A 1 50 ? 4.447 1.219 8.749 1.00 0.00 50 ALA A O 14
ATOM 16937 N N . ALA A 1 51 ? 3.032 1.417 7.001 1.00 0.00 51 ALA A N 14
ATOM 16938 C CA . ALA A 1 51 ? 3.580 0.292 6.254 1.00 0.00 51 ALA A CA 14
ATOM 16939 C C . ALA A 1 51 ? 4.825 0.681 5.471 1.00 0.00 51 ALA A C 14
ATOM 16940 O O . ALA A 1 51 ? 5.765 -0.103 5.385 1.00 0.00 51 ALA A O 14
ATOM 16947 N N . GLU A 1 52 ? 4.847 1.886 4.911 1.00 0.00 52 GLU A N 14
ATOM 16948 C CA . GLU A 1 52 ? 5.965 2.288 4.067 1.00 0.00 52 GLU A CA 14
ATOM 16949 C C . GLU A 1 52 ? 7.249 2.287 4.884 1.00 0.00 52 GLU A C 14
ATOM 16950 O O . GLU A 1 52 ? 8.233 1.636 4.534 1.00 0.00 52 GLU A O 14
ATOM 16962 N N . GLU A 1 53 ? 7.207 2.959 6.013 1.00 0.00 53 GLU A N 14
ATOM 16963 C CA . GLU A 1 53 ? 8.400 3.194 6.790 1.00 0.00 53 GLU A CA 14
ATOM 16964 C C . GLU A 1 53 ? 8.918 1.928 7.470 1.00 0.00 53 GLU A C 14
ATOM 16965 O O . GLU A 1 53 ? 10.107 1.837 7.783 1.00 0.00 53 GLU A O 14
ATOM 16977 N N . ARG A 1 54 ? 8.048 0.942 7.679 1.00 0.00 54 ARG A N 14
ATOM 16978 C CA . ARG A 1 54 ? 8.471 -0.301 8.330 1.00 0.00 54 ARG A CA 14
ATOM 16979 C C . ARG A 1 54 ? 9.285 -1.163 7.365 1.00 0.00 54 ARG A C 14
ATOM 16980 O O . ARG A 1 54 ? 10.029 -2.044 7.785 1.00 0.00 54 ARG A O 14
ATOM 17001 N N . PHE A 1 55 ? 9.149 -0.896 6.070 1.00 0.00 55 PHE A N 14
ATOM 17002 C CA . PHE A 1 55 ? 9.984 -1.547 5.067 1.00 0.00 55 PHE A CA 14
ATOM 17003 C C . PHE A 1 55 ? 11.134 -0.623 4.695 1.00 0.00 55 PHE A C 14
ATOM 17004 O O . PHE A 1 55 ? 11.905 -0.897 3.776 1.00 0.00 55 PHE A O 14
ATOM 17021 N N . ASP A 1 56 ? 11.220 0.477 5.440 1.00 0.00 56 ASP A N 14
ATOM 17022 C CA . ASP A 1 56 ? 12.280 1.470 5.302 1.00 0.00 56 ASP A CA 14
ATOM 17023 C C . ASP A 1 56 ? 12.292 2.090 3.910 1.00 0.00 56 ASP A C 14
ATOM 17024 O O . ASP A 1 56 ? 13.283 2.032 3.181 1.00 0.00 56 ASP A O 14
ATOM 17033 N N . VAL A 1 57 ? 11.162 2.677 3.556 1.00 0.00 57 VAL A N 14
ATOM 17034 C CA . VAL A 1 57 ? 11.011 3.407 2.309 1.00 0.00 57 VAL A CA 14
ATOM 17035 C C . VAL A 1 57 ? 10.306 4.721 2.610 1.00 0.00 57 VAL A C 14
ATOM 17036 O O . VAL A 1 57 ? 9.701 4.861 3.675 1.00 0.00 57 VAL A O 14
ATOM 17049 N N . LYS A 1 58 ? 10.392 5.690 1.714 1.00 0.00 58 LYS A N 14
ATOM 17050 C CA . LYS A 1 58 ? 9.655 6.917 1.911 1.00 0.00 58 LYS A CA 14
ATOM 17051 C C . LYS A 1 58 ? 8.823 7.259 0.685 1.00 0.00 58 LYS A C 14
ATOM 17052 O O . LYS A 1 58 ? 9.355 7.542 -0.389 1.00 0.00 58 LYS A O 14
ATOM 17071 N N . ILE A 1 59 ? 7.518 7.195 0.860 1.00 0.00 59 ILE A N 14
ATOM 17072 C CA . ILE A 1 59 ? 6.574 7.677 -0.131 1.00 0.00 59 ILE A CA 14
ATOM 17073 C C . ILE A 1 59 ? 5.754 8.808 0.480 1.00 0.00 59 ILE A C 14
ATOM 17074 O O . ILE A 1 59 ? 5.077 8.608 1.485 1.00 0.00 59 ILE A O 14
ATOM 17090 N N . PRO A 1 60 ? 5.856 10.026 -0.076 1.00 0.00 60 PRO A N 14
ATOM 17091 C CA . PRO A 1 60 ? 5.125 11.186 0.435 1.00 0.00 60 PRO A CA 14
ATOM 17092 C C . PRO A 1 60 ? 3.644 10.887 0.607 1.00 0.00 60 PRO A C 14
ATOM 17093 O O . PRO A 1 60 ? 3.037 10.218 -0.235 1.00 0.00 60 PRO A O 14
ATOM 17104 N N . ASP A 1 61 ? 3.065 11.365 1.701 1.00 0.00 61 ASP A N 14
ATOM 17105 C CA . ASP A 1 61 ? 1.654 11.128 1.977 1.00 0.00 61 ASP A CA 14
ATOM 17106 C C . ASP A 1 61 ? 0.791 11.668 0.846 1.00 0.00 61 ASP A C 14
ATOM 17107 O O . ASP A 1 61 ? -0.273 11.121 0.555 1.00 0.00 61 ASP A O 14
ATOM 17116 N N . ASP A 1 62 ? 1.280 12.716 0.185 1.00 0.00 62 ASP A N 14
ATOM 17117 C CA . ASP A 1 62 ? 0.581 13.314 -0.949 1.00 0.00 62 ASP A CA 14
ATOM 17118 C C . ASP A 1 62 ? 0.553 12.359 -2.141 1.00 0.00 62 ASP A C 14
ATOM 17119 O O . ASP A 1 62 ? -0.333 12.436 -2.986 1.00 0.00 62 ASP A O 14
ATOM 17128 N N . ASP A 1 63 ? 1.517 11.453 -2.208 1.00 0.00 63 ASP A N 14
ATOM 17129 C CA . ASP A 1 63 ? 1.525 10.446 -3.257 1.00 0.00 63 ASP A CA 14
ATOM 17130 C C . ASP A 1 63 ? 0.563 9.319 -2.910 1.00 0.00 63 ASP A C 14
ATOM 17131 O O . ASP A 1 63 ? -0.134 8.804 -3.778 1.00 0.00 63 ASP A O 14
ATOM 17140 N N . VAL A 1 64 ? 0.505 8.962 -1.625 1.00 0.00 64 VAL A N 14
ATOM 17141 C CA . VAL A 1 64 ? -0.376 7.886 -1.168 1.00 0.00 64 VAL A CA 14
ATOM 17142 C C . VAL A 1 64 ? -1.848 8.244 -1.400 1.00 0.00 64 VAL A C 14
ATOM 17143 O O . VAL A 1 64 ? -2.581 7.489 -2.028 1.00 0.00 64 VAL A O 14
ATOM 17156 N N . LYS A 1 65 ? -2.272 9.399 -0.897 1.00 0.00 65 LYS A N 14
ATOM 17157 C CA . LYS A 1 65 ? -3.637 9.888 -1.121 1.00 0.00 65 LYS A CA 14
ATOM 17158 C C . LYS A 1 65 ? -3.924 10.163 -2.608 1.00 0.00 65 LYS A C 14
ATOM 17159 O O . LYS A 1 65 ? -5.070 10.413 -2.986 1.00 0.00 65 LYS A O 14
ATOM 17178 N N . ASN A 1 66 ? -2.885 10.128 -3.437 1.00 0.00 66 ASN A N 14
ATOM 17179 C CA . ASN A 1 66 ? -3.028 10.408 -4.864 1.00 0.00 66 ASN A CA 14
ATOM 17180 C C . ASN A 1 66 ? -3.312 9.128 -5.640 1.00 0.00 66 ASN A C 14
ATOM 17181 O O . ASN A 1 66 ? -4.148 9.111 -6.547 1.00 0.00 66 ASN A O 14
ATOM 17192 N N . LEU A 1 67 ? -2.616 8.060 -5.273 1.00 0.00 67 LEU A N 14
ATOM 17193 C CA . LEU A 1 67 ? -2.747 6.788 -5.966 1.00 0.00 67 LEU A CA 14
ATOM 17194 C C . LEU A 1 67 ? -4.123 6.185 -5.741 1.00 0.00 67 LEU A C 14
ATOM 17195 O O . LEU A 1 67 ? -4.659 6.205 -4.635 1.00 0.00 67 LEU A O 14
ATOM 17211 N N . LYS A 1 68 ? -4.696 5.660 -6.813 1.00 0.00 68 LYS A N 14
ATOM 17212 C CA . LYS A 1 68 ? -6.063 5.184 -6.779 1.00 0.00 68 LYS A CA 14
ATOM 17213 C C . LYS A 1 68 ? -6.117 3.687 -6.531 1.00 0.00 68 LYS A C 14
ATOM 17214 O O . LYS A 1 68 ? -7.139 3.170 -6.093 1.00 0.00 68 LYS A O 14
ATOM 17233 N N . THR A 1 69 ? -5.020 2.991 -6.802 1.00 0.00 69 THR A N 14
ATOM 17234 C CA . THR A 1 69 ? -4.962 1.558 -6.571 1.00 0.00 69 THR A CA 14
ATOM 17235 C C . THR A 1 69 ? -3.858 1.241 -5.579 1.00 0.00 69 THR A C 14
ATOM 17236 O O . THR A 1 69 ? -2.899 1.999 -5.461 1.00 0.00 69 THR A O 14
ATOM 17247 N N . VAL A 1 70 ? -3.985 0.125 -4.874 1.00 0.00 70 VAL A N 14
ATOM 17248 C CA . VAL A 1 70 ? -2.950 -0.286 -3.937 1.00 0.00 70 VAL A CA 14
ATOM 17249 C C . VAL A 1 70 ? -1.655 -0.571 -4.684 1.00 0.00 70 VAL A C 14
ATOM 17250 O O . VAL A 1 70 ? -0.559 -0.331 -4.169 1.00 0.00 70 VAL A O 14
ATOM 17263 N N . GLY A 1 71 ? -1.789 -1.031 -5.920 1.00 0.00 71 GLY A N 14
ATOM 17264 C CA . GLY A 1 71 ? -0.631 -1.362 -6.710 1.00 0.00 71 GLY A CA 14
ATOM 17265 C C . GLY A 1 71 ? 0.239 -0.155 -6.999 1.00 0.00 71 GLY A C 14
ATOM 17266 O O . GLY A 1 71 ? 1.464 -0.276 -7.076 1.00 0.00 71 GLY A O 14
ATOM 17270 N N . ASP A 1 72 ? -0.397 1.007 -7.156 1.00 0.00 72 ASP A N 14
ATOM 17271 C CA . ASP A 1 72 ? 0.328 2.256 -7.378 1.00 0.00 72 ASP A CA 14
ATOM 17272 C C . ASP A 1 72 ? 1.289 2.514 -6.232 1.00 0.00 72 ASP A C 14
ATOM 17273 O O . ASP A 1 72 ? 2.480 2.735 -6.449 1.00 0.00 72 ASP A O 14
ATOM 17282 N N . ALA A 1 73 ? 0.762 2.476 -5.010 1.00 0.00 73 ALA A N 14
ATOM 17283 C CA . ALA A 1 73 ? 1.579 2.661 -3.815 1.00 0.00 73 ALA A CA 14
ATOM 17284 C C . ALA A 1 73 ? 2.684 1.646 -3.764 1.00 0.00 73 ALA A C 14
ATOM 17285 O O . ALA A 1 73 ? 3.852 1.986 -3.605 1.00 0.00 73 ALA A O 14
ATOM 17292 N N . THR A 1 74 ? 2.288 0.397 -3.901 1.00 0.00 74 THR A N 14
ATOM 17293 C CA . THR A 1 74 ? 3.191 -0.710 -3.746 1.00 0.00 74 THR A CA 14
ATOM 17294 C C . THR A 1 74 ? 4.370 -0.591 -4.702 1.00 0.00 74 THR A C 14
ATOM 17295 O O . THR A 1 74 ? 5.516 -0.605 -4.273 1.00 0.00 74 THR A O 14
ATOM 17306 N N . LYS A 1 75 ? 4.087 -0.417 -5.990 1.00 0.00 75 LYS A N 14
ATOM 17307 C CA . LYS A 1 75 ? 5.144 -0.328 -6.988 1.00 0.00 75 LYS A CA 14
ATOM 17308 C C . LYS A 1 75 ? 5.982 0.939 -6.770 1.00 0.00 75 LYS A C 14
ATOM 17309 O O . LYS A 1 75 ? 7.182 0.950 -7.040 1.00 0.00 75 LYS A O 14
ATOM 17328 N N . TYR A 1 76 ? 5.348 1.996 -6.261 1.00 0.00 76 TYR A N 14
ATOM 17329 C CA . TYR A 1 76 ? 6.052 3.236 -5.939 1.00 0.00 76 TYR A CA 14
ATOM 17330 C C . TYR A 1 76 ? 7.017 2.992 -4.777 1.00 0.00 76 TYR A C 14
ATOM 17331 O O . TYR A 1 76 ? 8.165 3.445 -4.792 1.00 0.00 76 TYR A O 14
ATOM 17349 N N . ILE A 1 77 ? 6.532 2.258 -3.779 1.00 0.00 77 ILE A N 14
ATOM 17350 C CA . ILE A 1 77 ? 7.351 1.822 -2.657 1.00 0.00 77 ILE A CA 14
ATOM 17351 C C . ILE A 1 77 ? 8.507 0.964 -3.151 1.00 0.00 77 ILE A C 14
ATOM 17352 O O . ILE A 1 77 ? 9.655 1.167 -2.771 1.00 0.00 77 ILE A O 14
ATOM 17368 N N . LEU A 1 78 ? 8.178 0.027 -4.025 1.00 0.00 78 LEU A N 14
ATOM 17369 C CA . LEU A 1 78 ? 9.135 -0.943 -4.536 1.00 0.00 78 LEU A CA 14
ATOM 17370 C C . LEU A 1 78 ? 10.267 -0.279 -5.309 1.00 0.00 78 LEU A C 14
ATOM 17371 O O . LEU A 1 78 ? 11.375 -0.806 -5.376 1.00 0.00 78 LEU A O 14
ATOM 17387 N N . ASP A 1 79 ? 9.982 0.872 -5.897 1.00 0.00 79 ASP A N 14
ATOM 17388 C CA . ASP A 1 79 ? 10.976 1.587 -6.686 1.00 0.00 79 ASP A CA 14
ATOM 17389 C C . ASP A 1 79 ? 11.964 2.321 -5.788 1.00 0.00 79 ASP A C 14
ATOM 17390 O O . ASP A 1 79 ? 13.166 2.347 -6.053 1.00 0.00 79 ASP A O 14
ATOM 17399 N N . HIS A 1 80 ? 11.454 2.903 -4.712 1.00 0.00 80 HIS A N 14
ATOM 17400 C CA . HIS A 1 80 ? 12.272 3.736 -3.834 1.00 0.00 80 HIS A CA 14
ATOM 17401 C C . HIS A 1 80 ? 12.597 3.014 -2.532 1.00 0.00 80 HIS A C 14
ATOM 17402 O O . HIS A 1 80 ? 12.933 3.652 -1.534 1.00 0.00 80 HIS A O 14
ATOM 17417 N N . GLN A 1 81 ? 12.516 1.689 -2.551 1.00 0.00 81 GLN A N 14
ATOM 17418 C CA . GLN A 1 81 ? 12.637 0.899 -1.329 1.00 0.00 81 GLN A CA 14
ATOM 17419 C C . GLN A 1 81 ? 14.093 0.716 -0.911 1.00 0.00 81 GLN A C 14
ATOM 17420 O O . GLN A 1 81 ? 15.019 1.142 -1.607 1.00 0.00 81 GLN A O 14
ATOM 17434 N N . ALA A 1 82 ? 14.277 0.085 0.240 1.00 0.00 82 ALA A N 14
ATOM 17435 C CA . ALA A 1 82 ? 15.601 -0.240 0.742 1.00 0.00 82 ALA A CA 14
ATOM 17436 C C . ALA A 1 82 ? 16.282 -1.270 -0.154 1.00 0.00 82 ALA A C 14
ATOM 17437 O O . ALA A 1 82 ? 15.805 -2.424 -0.210 1.00 0.00 82 ALA A O 14
ATOM 17445 N N . MET A 1 1 ? 12.489 -3.159 5.915 1.00 0.00 1 MET A N 15
ATOM 17446 C CA . MET A 1 1 ? 13.074 -4.313 5.195 1.00 0.00 1 MET A CA 15
ATOM 17447 C C . MET A 1 1 ? 12.783 -4.207 3.707 1.00 0.00 1 MET A C 15
ATOM 17448 O O . MET A 1 1 ? 11.647 -3.951 3.315 1.00 0.00 1 MET A O 15
ATOM 17464 N N . ALA A 1 2 ? 13.815 -4.379 2.887 1.00 0.00 2 ALA A N 15
ATOM 17465 C CA . ALA A 1 2 ? 13.648 -4.363 1.440 1.00 0.00 2 ALA A CA 15
ATOM 17466 C C . ALA A 1 2 ? 12.895 -5.605 0.985 1.00 0.00 2 ALA A C 15
ATOM 17467 O O . ALA A 1 2 ? 13.399 -6.728 1.084 1.00 0.00 2 ALA A O 15
ATOM 17474 N N . ALA A 1 3 ? 11.682 -5.395 0.510 1.00 0.00 3 ALA A N 15
ATOM 17475 C CA . ALA A 1 3 ? 10.787 -6.484 0.182 1.00 0.00 3 ALA A CA 15
ATOM 17476 C C . ALA A 1 3 ? 10.466 -6.506 -1.301 1.00 0.00 3 ALA A C 15
ATOM 17477 O O . ALA A 1 3 ? 10.403 -5.458 -1.950 1.00 0.00 3 ALA A O 15
ATOM 17484 N N . THR A 1 4 ? 10.269 -7.696 -1.837 1.00 0.00 4 THR A N 15
ATOM 17485 C CA . THR A 1 4 ? 9.752 -7.831 -3.181 1.00 0.00 4 THR A CA 15
ATOM 17486 C C . THR A 1 4 ? 8.226 -7.897 -3.107 1.00 0.00 4 THR A C 15
ATOM 17487 O O . THR A 1 4 ? 7.668 -7.762 -2.014 1.00 0.00 4 THR A O 15
ATOM 17498 N N . GLN A 1 5 ? 7.557 -8.118 -4.239 1.00 0.00 5 GLN A N 15
ATOM 17499 C CA . GLN A 1 5 ? 6.096 -8.042 -4.298 1.00 0.00 5 GLN A CA 15
ATOM 17500 C C . GLN A 1 5 ? 5.433 -8.871 -3.197 1.00 0.00 5 GLN A C 15
ATOM 17501 O O . GLN A 1 5 ? 4.683 -8.338 -2.392 1.00 0.00 5 GLN A O 15
ATOM 17515 N N . GLU A 1 6 ? 5.747 -10.160 -3.142 1.00 0.00 6 GLU A N 15
ATOM 17516 C CA . GLU A 1 6 ? 5.091 -11.080 -2.208 1.00 0.00 6 GLU A CA 15
ATOM 17517 C C . GLU A 1 6 ? 5.279 -10.654 -0.748 1.00 0.00 6 GLU A C 15
ATOM 17518 O O . GLU A 1 6 ? 4.344 -10.708 0.053 1.00 0.00 6 GLU A O 15
ATOM 17530 N N . GLU A 1 7 ? 6.481 -10.212 -0.419 1.00 0.00 7 GLU A N 15
ATOM 17531 C CA . GLU A 1 7 ? 6.817 -9.847 0.947 1.00 0.00 7 GLU A CA 15
ATOM 17532 C C . GLU A 1 7 ? 6.184 -8.511 1.315 1.00 0.00 7 GLU A C 15
ATOM 17533 O O . GLU A 1 7 ? 5.588 -8.365 2.383 1.00 0.00 7 GLU A O 15
ATOM 17545 N N . ILE A 1 8 ? 6.307 -7.543 0.417 1.00 0.00 8 ILE A N 15
ATOM 17546 C CA . ILE A 1 8 ? 5.757 -6.217 0.646 1.00 0.00 8 ILE A CA 15
ATOM 17547 C C . ILE A 1 8 ? 4.230 -6.302 0.693 1.00 0.00 8 ILE A C 15
ATOM 17548 O O . ILE A 1 8 ? 3.584 -5.594 1.457 1.00 0.00 8 ILE A O 15
ATOM 17564 N N . VAL A 1 9 ? 3.671 -7.208 -0.102 1.00 0.00 9 VAL A N 15
ATOM 17565 C CA . VAL A 1 9 ? 2.235 -7.430 -0.138 1.00 0.00 9 VAL A CA 15
ATOM 17566 C C . VAL A 1 9 ? 1.727 -7.934 1.207 1.00 0.00 9 VAL A C 15
ATOM 17567 O O . VAL A 1 9 ? 0.673 -7.509 1.662 1.00 0.00 9 VAL A O 15
ATOM 17580 N N . ALA A 1 10 ? 2.484 -8.816 1.856 1.00 0.00 10 ALA A N 15
ATOM 17581 C CA . ALA A 1 10 ? 2.111 -9.285 3.188 1.00 0.00 10 ALA A CA 15
ATOM 17582 C C . ALA A 1 10 ? 2.088 -8.119 4.167 1.00 0.00 10 ALA A C 15
ATOM 17583 O O . ALA A 1 10 ? 1.187 -8.006 4.998 1.00 0.00 10 ALA A O 15
ATOM 17590 N N . GLY A 1 11 ? 3.081 -7.246 4.045 1.00 0.00 11 GLY A N 15
ATOM 17591 C CA . GLY A 1 11 ? 3.138 -6.065 4.877 1.00 0.00 11 GLY A CA 15
ATOM 17592 C C . GLY A 1 11 ? 2.019 -5.095 4.562 1.00 0.00 11 GLY A C 15
ATOM 17593 O O . GLY A 1 11 ? 1.365 -4.581 5.465 1.00 0.00 11 GLY A O 15
ATOM 17597 N N . LEU A 1 12 ? 1.794 -4.859 3.275 1.00 0.00 12 LEU A N 15
ATOM 17598 C CA . LEU A 1 12 ? 0.726 -3.976 2.823 1.00 0.00 12 LEU A CA 15
ATOM 17599 C C . LEU A 1 12 ? -0.630 -4.553 3.235 1.00 0.00 12 LEU A C 15
ATOM 17600 O O . LEU A 1 12 ? -1.521 -3.822 3.662 1.00 0.00 12 LEU A O 15
ATOM 17616 N N . ALA A 1 13 ? -0.762 -5.871 3.118 1.00 0.00 13 ALA A N 15
ATOM 17617 C CA . ALA A 1 13 ? -1.972 -6.579 3.529 1.00 0.00 13 ALA A CA 15
ATOM 17618 C C . ALA A 1 13 ? -2.266 -6.326 4.995 1.00 0.00 13 ALA A C 15
ATOM 17619 O O . ALA A 1 13 ? -3.353 -5.877 5.357 1.00 0.00 13 ALA A O 15
ATOM 17626 N N . GLU A 1 14 ? -1.274 -6.614 5.827 1.00 0.00 14 GLU A N 15
ATOM 17627 C CA . GLU A 1 14 ? -1.355 -6.371 7.257 1.00 0.00 14 GLU A CA 15
ATOM 17628 C C . GLU A 1 14 ? -1.749 -4.926 7.529 1.00 0.00 14 GLU A C 15
ATOM 17629 O O . GLU A 1 14 ? -2.572 -4.637 8.393 1.00 0.00 14 GLU A O 15
ATOM 17641 N N . ILE A 1 15 ? -1.146 -4.036 6.768 1.00 0.00 15 ILE A N 15
ATOM 17642 C CA . ILE A 1 15 ? -1.364 -2.610 6.898 1.00 0.00 15 ILE A CA 15
ATOM 17643 C C . ILE A 1 15 ? -2.813 -2.216 6.609 1.00 0.00 15 ILE A C 15
ATOM 17644 O O . ILE A 1 15 ? -3.457 -1.561 7.425 1.00 0.00 15 ILE A O 15
ATOM 17660 N N . VAL A 1 16 ? -3.332 -2.617 5.461 1.00 0.00 16 VAL A N 15
ATOM 17661 C CA . VAL A 1 16 ? -4.691 -2.246 5.088 1.00 0.00 16 VAL A CA 15
ATOM 17662 C C . VAL A 1 16 ? -5.700 -2.996 5.951 1.00 0.00 16 VAL A C 15
ATOM 17663 O O . VAL A 1 16 ? -6.834 -2.552 6.134 1.00 0.00 16 VAL A O 15
ATOM 17676 N N . ASN A 1 17 ? -5.274 -4.135 6.483 1.00 0.00 17 ASN A N 15
ATOM 17677 C CA . ASN A 1 17 ? -6.104 -4.927 7.383 1.00 0.00 17 ASN A CA 15
ATOM 17678 C C . ASN A 1 17 ? -6.352 -4.155 8.683 1.00 0.00 17 ASN A C 15
ATOM 17679 O O . ASN A 1 17 ? -7.291 -4.441 9.427 1.00 0.00 17 ASN A O 15
ATOM 17690 N N . GLU A 1 18 ? -5.496 -3.168 8.942 1.00 0.00 18 GLU A N 15
ATOM 17691 C CA . GLU A 1 18 ? -5.659 -2.275 10.086 1.00 0.00 18 GLU A CA 15
ATOM 17692 C C . GLU A 1 18 ? -6.635 -1.155 9.743 1.00 0.00 18 GLU A C 15
ATOM 17693 O O . GLU A 1 18 ? -7.332 -0.636 10.609 1.00 0.00 18 GLU A O 15
ATOM 17705 N N . ILE A 1 19 ? -6.675 -0.796 8.463 1.00 0.00 19 ILE A N 15
ATOM 17706 C CA . ILE A 1 19 ? -7.465 0.340 8.004 1.00 0.00 19 ILE A CA 15
ATOM 17707 C C . ILE A 1 19 ? -8.919 -0.054 7.741 1.00 0.00 19 ILE A C 15
ATOM 17708 O O . ILE A 1 19 ? -9.843 0.563 8.265 1.00 0.00 19 ILE A O 15
ATOM 17724 N N . ALA A 1 20 ? -9.112 -1.087 6.935 1.00 0.00 20 ALA A N 15
ATOM 17725 C CA . ALA A 1 20 ? -10.446 -1.468 6.501 1.00 0.00 20 ALA A CA 15
ATOM 17726 C C . ALA A 1 20 ? -10.667 -2.967 6.663 1.00 0.00 20 ALA A C 15
ATOM 17727 O O . ALA A 1 20 ? -11.160 -3.416 7.696 1.00 0.00 20 ALA A O 15
ATOM 17734 N N . GLY A 1 21 ? -10.287 -3.749 5.657 1.00 0.00 21 GLY A N 15
ATOM 17735 C CA . GLY A 1 21 ? -10.415 -5.185 5.781 1.00 0.00 21 GLY A CA 15
ATOM 17736 C C . GLY A 1 21 ? -10.358 -5.938 4.464 1.00 0.00 21 GLY A C 15
ATOM 17737 O O . GLY A 1 21 ? -11.298 -6.655 4.123 1.00 0.00 21 GLY A O 15
ATOM 17741 N N . ILE A 1 22 ? -9.281 -5.762 3.708 1.00 0.00 22 ILE A N 15
ATOM 17742 C CA . ILE A 1 22 ? -8.981 -6.684 2.621 1.00 0.00 22 ILE A CA 15
ATOM 17743 C C . ILE A 1 22 ? -8.153 -7.839 3.181 1.00 0.00 22 ILE A C 15
ATOM 17744 O O . ILE A 1 22 ? -7.131 -7.611 3.830 1.00 0.00 22 ILE A O 15
ATOM 17760 N N . PRO A 1 23 ? -8.611 -9.088 2.985 1.00 0.00 23 PRO A N 15
ATOM 17761 C CA . PRO A 1 23 ? -7.871 -10.277 3.419 1.00 0.00 23 PRO A CA 15
ATOM 17762 C C . PRO A 1 23 ? -6.456 -10.298 2.856 1.00 0.00 23 PRO A C 15
ATOM 17763 O O . PRO A 1 23 ? -6.214 -9.808 1.753 1.00 0.00 23 PRO A O 15
ATOM 17774 N N . VAL A 1 24 ? -5.530 -10.867 3.616 1.00 0.00 24 VAL A N 15
ATOM 17775 C CA . VAL A 1 24 ? -4.123 -10.900 3.225 1.00 0.00 24 VAL A CA 15
ATOM 17776 C C . VAL A 1 24 ? -3.937 -11.518 1.836 1.00 0.00 24 VAL A C 15
ATOM 17777 O O . VAL A 1 24 ? -3.158 -11.022 1.022 1.00 0.00 24 VAL A O 15
ATOM 17790 N N . GLU A 1 25 ? -4.681 -12.578 1.562 1.00 0.00 25 GLU A N 15
ATOM 17791 C CA . GLU A 1 25 ? -4.579 -13.281 0.287 1.00 0.00 25 GLU A CA 15
ATOM 17792 C C . GLU A 1 25 ? -5.261 -12.497 -0.836 1.00 0.00 25 GLU A C 15
ATOM 17793 O O . GLU A 1 25 ? -5.033 -12.765 -2.013 1.00 0.00 25 GLU A O 15
ATOM 17805 N N . ASP A 1 26 ? -6.110 -11.540 -0.472 1.00 0.00 26 ASP A N 15
ATOM 17806 C CA . ASP A 1 26 ? -6.908 -10.822 -1.463 1.00 0.00 26 ASP A CA 15
ATOM 17807 C C . ASP A 1 26 ? -6.177 -9.586 -1.965 1.00 0.00 26 ASP A C 15
ATOM 17808 O O . ASP A 1 26 ? -6.650 -8.908 -2.877 1.00 0.00 26 ASP A O 15
ATOM 17817 N N . VAL A 1 27 ? -5.030 -9.287 -1.370 1.00 0.00 27 VAL A N 15
ATOM 17818 C CA . VAL A 1 27 ? -4.262 -8.120 -1.767 1.00 0.00 27 VAL A CA 15
ATOM 17819 C C . VAL A 1 27 ? -3.691 -8.332 -3.159 1.00 0.00 27 VAL A C 15
ATOM 17820 O O . VAL A 1 27 ? -2.888 -9.234 -3.395 1.00 0.00 27 VAL A O 15
ATOM 17833 N N . LYS A 1 28 ? -4.135 -7.494 -4.077 1.00 0.00 28 LYS A N 15
ATOM 17834 C CA . LYS A 1 28 ? -3.851 -7.662 -5.486 1.00 0.00 28 LYS A CA 15
ATOM 17835 C C . LYS A 1 28 ? -3.393 -6.346 -6.067 1.00 0.00 28 LYS A C 15
ATOM 17836 O O . LYS A 1 28 ? -3.891 -5.295 -5.679 1.00 0.00 28 LYS A O 15
ATOM 17855 N N . LEU A 1 29 ? -2.474 -6.403 -7.011 1.00 0.00 29 LEU A N 15
ATOM 17856 C CA . LEU A 1 29 ? -1.955 -5.195 -7.636 1.00 0.00 29 LEU A CA 15
ATOM 17857 C C . LEU A 1 29 ? -2.976 -4.595 -8.597 1.00 0.00 29 LEU A C 15
ATOM 17858 O O . LEU A 1 29 ? -2.756 -3.529 -9.165 1.00 0.00 29 LEU A O 15
ATOM 17874 N N . ASP A 1 30 ? -4.100 -5.282 -8.759 1.00 0.00 30 ASP A N 15
ATOM 17875 C CA . ASP A 1 30 ? -5.143 -4.835 -9.668 1.00 0.00 30 ASP A CA 15
ATOM 17876 C C . ASP A 1 30 ? -6.364 -4.311 -8.915 1.00 0.00 30 ASP A C 15
ATOM 17877 O O . ASP A 1 30 ? -7.268 -3.745 -9.525 1.00 0.00 30 ASP A O 15
ATOM 17886 N N . LYS A 1 31 ? -6.397 -4.473 -7.591 1.00 0.00 31 LYS A N 15
ATOM 17887 C CA . LYS A 1 31 ? -7.561 -4.038 -6.835 1.00 0.00 31 LYS A CA 15
ATOM 17888 C C . LYS A 1 31 ? -7.349 -2.603 -6.356 1.00 0.00 31 LYS A C 15
ATOM 17889 O O . LYS A 1 31 ? -6.242 -2.219 -5.970 1.00 0.00 31 LYS A O 15
ATOM 17908 N N . SER A 1 32 ? -8.400 -1.805 -6.413 1.00 0.00 32 SER A N 15
ATOM 17909 C CA . SER A 1 32 ? -8.278 -0.375 -6.190 1.00 0.00 32 SER A CA 15
ATOM 17910 C C . SER A 1 32 ? -8.407 -0.028 -4.709 1.00 0.00 32 SER A C 15
ATOM 17911 O O . SER A 1 32 ? -9.275 -0.550 -4.018 1.00 0.00 32 SER A O 15
ATOM 17919 N N . PHE A 1 33 ? -7.527 0.850 -4.233 1.00 0.00 33 PHE A N 15
ATOM 17920 C CA . PHE A 1 33 ? -7.555 1.312 -2.851 1.00 0.00 33 PHE A CA 15
ATOM 17921 C C . PHE A 1 33 ? -8.909 1.918 -2.526 1.00 0.00 33 PHE A C 15
ATOM 17922 O O . PHE A 1 33 ? -9.532 1.588 -1.519 1.00 0.00 33 PHE A O 15
ATOM 17939 N N . THR A 1 34 ? -9.361 2.787 -3.407 1.00 0.00 34 THR A N 15
ATOM 17940 C CA . THR A 1 34 ? -10.609 3.492 -3.217 1.00 0.00 34 THR A CA 15
ATOM 17941 C C . THR A 1 34 ? -11.807 2.556 -3.399 1.00 0.00 34 THR A C 15
ATOM 17942 O O . THR A 1 34 ? -12.827 2.705 -2.731 1.00 0.00 34 THR A O 15
ATOM 17953 N N . ASP A 1 35 ? -11.668 1.587 -4.298 1.00 0.00 35 ASP A N 15
ATOM 17954 C CA . ASP A 1 35 ? -12.787 0.716 -4.665 1.00 0.00 35 ASP A CA 15
ATOM 17955 C C . ASP A 1 35 ? -12.821 -0.552 -3.807 1.00 0.00 35 ASP A C 15
ATOM 17956 O O . ASP A 1 35 ? -13.735 -0.758 -3.011 1.00 0.00 35 ASP A O 15
ATOM 17965 N N . ASP A 1 36 ? -11.796 -1.380 -3.969 1.00 0.00 36 ASP A N 15
ATOM 17966 C CA . ASP A 1 36 ? -11.716 -2.682 -3.309 1.00 0.00 36 ASP A CA 15
ATOM 17967 C C . ASP A 1 36 ? -11.355 -2.545 -1.840 1.00 0.00 36 ASP A C 15
ATOM 17968 O O . ASP A 1 36 ? -12.033 -3.082 -0.967 1.00 0.00 36 ASP A O 15
ATOM 17977 N N . LEU A 1 37 ? -10.264 -1.826 -1.583 1.00 0.00 37 LEU A N 15
ATOM 17978 C CA . LEU A 1 37 ? -9.689 -1.732 -0.244 1.00 0.00 37 LEU A CA 15
ATOM 17979 C C . LEU A 1 37 ? -10.637 -0.998 0.703 1.00 0.00 37 LEU A C 15
ATOM 17980 O O . LEU A 1 37 ? -10.455 -1.043 1.917 1.00 0.00 37 LEU A O 15
ATOM 17996 N N . ASP A 1 38 ? -11.638 -0.320 0.128 1.00 0.00 38 ASP A N 15
ATOM 17997 C CA . ASP A 1 38 ? -12.642 0.425 0.900 1.00 0.00 38 ASP A CA 15
ATOM 17998 C C . ASP A 1 38 ? -11.953 1.528 1.694 1.00 0.00 38 ASP A C 15
ATOM 17999 O O . ASP A 1 38 ? -12.379 1.906 2.786 1.00 0.00 38 ASP A O 15
ATOM 18008 N N . VAL A 1 39 ? -10.889 2.064 1.116 1.00 0.00 39 VAL A N 15
ATOM 18009 C CA . VAL A 1 39 ? -10.040 2.989 1.826 1.00 0.00 39 VAL A CA 15
ATOM 18010 C C . VAL A 1 39 ? -10.383 4.430 1.460 1.00 0.00 39 VAL A C 15
ATOM 18011 O O . VAL A 1 39 ? -10.808 4.721 0.339 1.00 0.00 39 VAL A O 15
ATOM 18024 N N . ASP A 1 40 ? -10.229 5.321 2.422 1.00 0.00 40 ASP A N 15
ATOM 18025 C CA . ASP A 1 40 ? -10.396 6.743 2.179 1.00 0.00 40 ASP A CA 15
ATOM 18026 C C . ASP A 1 40 ? -9.035 7.371 1.915 1.00 0.00 40 ASP A C 15
ATOM 18027 O O . ASP A 1 40 ? -8.007 6.704 2.064 1.00 0.00 40 ASP A O 15
ATOM 18036 N N . SER A 1 41 ? -9.027 8.646 1.550 1.00 0.00 41 SER A N 15
ATOM 18037 C CA . SER A 1 41 ? -7.793 9.350 1.242 1.00 0.00 41 SER A CA 15
ATOM 18038 C C . SER A 1 41 ? -6.837 9.295 2.429 1.00 0.00 41 SER A C 15
ATOM 18039 O O . SER A 1 41 ? -5.704 8.813 2.319 1.00 0.00 41 SER A O 15
ATOM 18047 N N . LEU A 1 42 ? -7.314 9.765 3.573 1.00 0.00 42 LEU A N 15
ATOM 18048 C CA . LEU A 1 42 ? -6.509 9.781 4.778 1.00 0.00 42 LEU A CA 15
ATOM 18049 C C . LEU A 1 42 ? -6.194 8.367 5.237 1.00 0.00 42 LEU A C 15
ATOM 18050 O O . LEU A 1 42 ? -5.076 8.083 5.644 1.00 0.00 42 LEU A O 15
ATOM 18066 N N . SER A 1 43 ? -7.179 7.486 5.143 1.00 0.00 43 SER A N 15
ATOM 18067 C CA . SER A 1 43 ? -7.043 6.119 5.626 1.00 0.00 43 SER A CA 15
ATOM 18068 C C . SER A 1 43 ? -5.774 5.459 5.090 1.00 0.00 43 SER A C 15
ATOM 18069 O O . SER A 1 43 ? -4.933 4.977 5.865 1.00 0.00 43 SER A O 15
ATOM 18077 N N . MET A 1 44 ? -5.618 5.457 3.768 1.00 0.00 44 MET A N 15
ATOM 18078 C CA . MET A 1 44 ? -4.449 4.848 3.163 1.00 0.00 44 MET A CA 15
ATOM 18079 C C . MET A 1 44 ? -3.194 5.619 3.529 1.00 0.00 44 MET A C 15
ATOM 18080 O O . MET A 1 44 ? -2.178 5.029 3.857 1.00 0.00 44 MET A O 15
ATOM 18094 N N . VAL A 1 45 ? -3.270 6.934 3.529 1.00 0.00 45 VAL A N 15
ATOM 18095 C CA . VAL A 1 45 ? -2.109 7.727 3.887 1.00 0.00 45 VAL A CA 15
ATOM 18096 C C . VAL A 1 45 ? -1.695 7.458 5.343 1.00 0.00 45 VAL A C 15
ATOM 18097 O O . VAL A 1 45 ? -0.534 7.580 5.694 1.00 0.00 45 VAL A O 15
ATOM 18110 N N . GLU A 1 46 ? -2.631 7.025 6.172 1.00 0.00 46 GLU A N 15
ATOM 18111 C CA . GLU A 1 46 ? -2.333 6.793 7.579 1.00 0.00 46 GLU A CA 15
ATOM 18112 C C . GLU A 1 46 ? -1.514 5.527 7.778 1.00 0.00 46 GLU A C 15
ATOM 18113 O O . GLU A 1 46 ? -0.327 5.576 8.132 1.00 0.00 46 GLU A O 15
ATOM 18125 N N . VAL A 1 47 ? -2.108 4.384 7.488 1.00 0.00 47 VAL A N 15
ATOM 18126 C CA . VAL A 1 47 ? -1.450 3.145 7.824 1.00 0.00 47 VAL A CA 15
ATOM 18127 C C . VAL A 1 47 ? -0.591 2.664 6.664 1.00 0.00 47 VAL A C 15
ATOM 18128 O O . VAL A 1 47 ? 0.373 1.932 6.865 1.00 0.00 47 VAL A O 15
ATOM 18141 N N . VAL A 1 48 ? -0.897 3.115 5.449 1.00 0.00 48 VAL A N 15
ATOM 18142 C CA . VAL A 1 48 ? -0.098 2.714 4.298 1.00 0.00 48 VAL A CA 15
ATOM 18143 C C . VAL A 1 48 ? 1.175 3.561 4.236 1.00 0.00 48 VAL A C 15
ATOM 18144 O O . VAL A 1 48 ? 2.172 3.150 3.650 1.00 0.00 48 VAL A O 15
ATOM 18157 N N . VAL A 1 49 ? 1.160 4.737 4.872 1.00 0.00 49 VAL A N 15
ATOM 18158 C CA . VAL A 1 49 ? 2.404 5.475 5.091 1.00 0.00 49 VAL A CA 15
ATOM 18159 C C . VAL A 1 49 ? 3.211 4.789 6.192 1.00 0.00 49 VAL A C 15
ATOM 18160 O O . VAL A 1 49 ? 4.441 4.751 6.162 1.00 0.00 49 VAL A O 15
ATOM 18173 N N . ALA A 1 50 ? 2.509 4.213 7.158 1.00 0.00 50 ALA A N 15
ATOM 18174 C CA . ALA A 1 50 ? 3.162 3.346 8.132 1.00 0.00 50 ALA A CA 15
ATOM 18175 C C . ALA A 1 50 ? 3.725 2.099 7.442 1.00 0.00 50 ALA A C 15
ATOM 18176 O O . ALA A 1 50 ? 4.630 1.445 7.957 1.00 0.00 50 ALA A O 15
ATOM 18183 N N . ALA A 1 51 ? 3.185 1.783 6.267 1.00 0.00 51 ALA A N 15
ATOM 18184 C CA . ALA A 1 51 ? 3.651 0.647 5.480 1.00 0.00 51 ALA A CA 15
ATOM 18185 C C . ALA A 1 51 ? 4.897 1.001 4.691 1.00 0.00 51 ALA A C 15
ATOM 18186 O O . ALA A 1 51 ? 5.856 0.239 4.672 1.00 0.00 51 ALA A O 15
ATOM 18193 N N . GLU A 1 52 ? 4.884 2.156 4.043 1.00 0.00 52 GLU A N 15
ATOM 18194 C CA . GLU A 1 52 ? 5.989 2.548 3.188 1.00 0.00 52 GLU A CA 15
ATOM 18195 C C . GLU A 1 52 ? 7.281 2.608 3.998 1.00 0.00 52 GLU A C 15
ATOM 18196 O O . GLU A 1 52 ? 8.295 2.007 3.636 1.00 0.00 52 GLU A O 15
ATOM 18208 N N . GLU A 1 53 ? 7.209 3.283 5.129 1.00 0.00 53 GLU A N 15
ATOM 18209 C CA . GLU A 1 53 ? 8.373 3.530 5.953 1.00 0.00 53 GLU A CA 15
ATOM 18210 C C . GLU A 1 53 ? 8.984 2.227 6.476 1.00 0.00 53 GLU A C 15
ATOM 18211 O O . GLU A 1 53 ? 10.197 2.134 6.662 1.00 0.00 53 GLU A O 15
ATOM 18223 N N . ARG A 1 54 ? 8.147 1.212 6.685 1.00 0.00 54 ARG A N 15
ATOM 18224 C CA . ARG A 1 54 ? 8.614 -0.043 7.265 1.00 0.00 54 ARG A CA 15
ATOM 18225 C C . ARG A 1 54 ? 9.320 -0.888 6.205 1.00 0.00 54 ARG A C 15
ATOM 18226 O O . ARG A 1 54 ? 9.881 -1.946 6.499 1.00 0.00 54 ARG A O 15
ATOM 18247 N N . PHE A 1 55 ? 9.293 -0.403 4.968 1.00 0.00 55 PHE A N 15
ATOM 18248 C CA . PHE A 1 55 ? 10.013 -1.034 3.873 1.00 0.00 55 PHE A CA 15
ATOM 18249 C C . PHE A 1 55 ? 11.128 -0.115 3.370 1.00 0.00 55 PHE A C 15
ATOM 18250 O O . PHE A 1 55 ? 11.571 -0.224 2.226 1.00 0.00 55 PHE A O 15
ATOM 18267 N N . ASP A 1 56 ? 11.550 0.807 4.245 1.00 0.00 56 ASP A N 15
ATOM 18268 C CA . ASP A 1 56 ? 12.736 1.651 4.021 1.00 0.00 56 ASP A CA 15
ATOM 18269 C C . ASP A 1 56 ? 12.506 2.708 2.944 1.00 0.00 56 ASP A C 15
ATOM 18270 O O . ASP A 1 56 ? 13.462 3.288 2.425 1.00 0.00 56 ASP A O 15
ATOM 18279 N N . VAL A 1 57 ? 11.257 2.983 2.616 1.00 0.00 57 VAL A N 15
ATOM 18280 C CA . VAL A 1 57 ? 10.957 3.943 1.566 1.00 0.00 57 VAL A CA 15
ATOM 18281 C C . VAL A 1 57 ? 10.248 5.160 2.145 1.00 0.00 57 VAL A C 15
ATOM 18282 O O . VAL A 1 57 ? 9.690 5.099 3.242 1.00 0.00 57 VAL A O 15
ATOM 18295 N N . LYS A 1 58 ? 10.316 6.266 1.424 1.00 0.00 58 LYS A N 15
ATOM 18296 C CA . LYS A 1 58 ? 9.525 7.439 1.738 1.00 0.00 58 LYS A CA 15
ATOM 18297 C C . LYS A 1 58 ? 8.894 7.978 0.466 1.00 0.00 58 LYS A C 15
ATOM 18298 O O . LYS A 1 58 ? 9.592 8.487 -0.415 1.00 0.00 58 LYS A O 15
ATOM 18317 N N . ILE A 1 59 ? 7.584 7.862 0.367 1.00 0.00 59 ILE A N 15
ATOM 18318 C CA . ILE A 1 59 ? 6.862 8.361 -0.785 1.00 0.00 59 ILE A CA 15
ATOM 18319 C C . ILE A 1 59 ? 6.063 9.597 -0.386 1.00 0.00 59 ILE A C 15
ATOM 18320 O O . ILE A 1 59 ? 5.900 9.878 0.801 1.00 0.00 59 ILE A O 15
ATOM 18336 N N . PRO A 1 60 ? 5.609 10.391 -1.358 1.00 0.00 60 PRO A N 15
ATOM 18337 C CA . PRO A 1 60 ? 4.775 11.558 -1.077 1.00 0.00 60 PRO A CA 15
ATOM 18338 C C . PRO A 1 60 ? 3.424 11.156 -0.492 1.00 0.00 60 PRO A C 15
ATOM 18339 O O . PRO A 1 60 ? 2.738 10.296 -1.045 1.00 0.00 60 PRO A O 15
ATOM 18350 N N . ASP A 1 61 ? 3.053 11.780 0.623 1.00 0.00 61 ASP A N 15
ATOM 18351 C CA . ASP A 1 61 ? 1.773 11.519 1.284 1.00 0.00 61 ASP A CA 15
ATOM 18352 C C . ASP A 1 61 ? 0.632 11.642 0.281 1.00 0.00 61 ASP A C 15
ATOM 18353 O O . ASP A 1 61 ? -0.219 10.757 0.156 1.00 0.00 61 ASP A O 15
ATOM 18362 N N . ASP A 1 62 ? 0.655 12.746 -0.454 1.00 0.00 62 ASP A N 15
ATOM 18363 C CA . ASP A 1 62 ? -0.390 13.067 -1.418 1.00 0.00 62 ASP A CA 15
ATOM 18364 C C . ASP A 1 62 ? -0.365 12.104 -2.604 1.00 0.00 62 ASP A C 15
ATOM 18365 O O . ASP A 1 62 ? -1.356 11.956 -3.316 1.00 0.00 62 ASP A O 15
ATOM 18374 N N . ASP A 1 63 ? 0.763 11.432 -2.800 1.00 0.00 63 ASP A N 15
ATOM 18375 C CA . ASP A 1 63 ? 0.909 10.516 -3.923 1.00 0.00 63 ASP A CA 15
ATOM 18376 C C . ASP A 1 63 ? 0.114 9.243 -3.660 1.00 0.00 63 ASP A C 15
ATOM 18377 O O . ASP A 1 63 ? -0.508 8.700 -4.571 1.00 0.00 63 ASP A O 15
ATOM 18386 N N . VAL A 1 64 ? 0.112 8.783 -2.403 1.00 0.00 64 VAL A N 15
ATOM 18387 C CA . VAL A 1 64 ? -0.701 7.625 -2.024 1.00 0.00 64 VAL A CA 15
ATOM 18388 C C . VAL A 1 64 ? -2.165 7.939 -2.294 1.00 0.00 64 VAL A C 15
ATOM 18389 O O . VAL A 1 64 ? -2.907 7.124 -2.825 1.00 0.00 64 VAL A O 15
ATOM 18402 N N . LYS A 1 65 ? -2.550 9.149 -1.935 1.00 0.00 65 LYS A N 15
ATOM 18403 C CA . LYS A 1 65 ? -3.872 9.670 -2.232 1.00 0.00 65 LYS A CA 15
ATOM 18404 C C . LYS A 1 65 ? -4.143 9.711 -3.746 1.00 0.00 65 LYS A C 15
ATOM 18405 O O . LYS A 1 65 ? -5.283 9.542 -4.188 1.00 0.00 65 LYS A O 15
ATOM 18424 N N . ASN A 1 66 ? -3.104 9.911 -4.538 1.00 0.00 66 ASN A N 15
ATOM 18425 C CA . ASN A 1 66 ? -3.273 10.068 -5.979 1.00 0.00 66 ASN A CA 15
ATOM 18426 C C . ASN A 1 66 ? -3.451 8.718 -6.665 1.00 0.00 66 ASN A C 15
ATOM 18427 O O . ASN A 1 66 ? -4.084 8.628 -7.720 1.00 0.00 66 ASN A O 15
ATOM 18438 N N . LEU A 1 67 ? -2.905 7.668 -6.066 1.00 0.00 67 LEU A N 15
ATOM 18439 C CA . LEU A 1 67 ? -2.993 6.343 -6.659 1.00 0.00 67 LEU A CA 15
ATOM 18440 C C . LEU A 1 67 ? -4.311 5.668 -6.310 1.00 0.00 67 LEU A C 15
ATOM 18441 O O . LEU A 1 67 ? -4.783 5.723 -5.177 1.00 0.00 67 LEU A O 15
ATOM 18457 N N . LYS A 1 68 ? -4.905 5.042 -7.316 1.00 0.00 68 LYS A N 15
ATOM 18458 C CA . LYS A 1 68 ? -6.238 4.473 -7.194 1.00 0.00 68 LYS A CA 15
ATOM 18459 C C . LYS A 1 68 ? -6.204 3.035 -6.703 1.00 0.00 68 LYS A C 15
ATOM 18460 O O . LYS A 1 68 ? -7.188 2.550 -6.164 1.00 0.00 68 LYS A O 15
ATOM 18479 N N . THR A 1 69 ? -5.086 2.351 -6.891 1.00 0.00 69 THR A N 15
ATOM 18480 C CA . THR A 1 69 ? -5.010 0.933 -6.573 1.00 0.00 69 THR A CA 15
ATOM 18481 C C . THR A 1 69 ? -3.940 0.669 -5.527 1.00 0.00 69 THR A C 15
ATOM 18482 O O . THR A 1 69 ? -3.010 1.460 -5.371 1.00 0.00 69 THR A O 15
ATOM 18493 N N . VAL A 1 70 ? -4.066 -0.444 -4.810 1.00 0.00 70 VAL A N 15
ATOM 18494 C CA . VAL A 1 70 ? -3.025 -0.846 -3.881 1.00 0.00 70 VAL A CA 15
ATOM 18495 C C . VAL A 1 70 ? -1.778 -1.235 -4.662 1.00 0.00 70 VAL A C 15
ATOM 18496 O O . VAL A 1 70 ? -0.659 -0.919 -4.267 1.00 0.00 70 VAL A O 15
ATOM 18509 N N . GLY A 1 71 ? -1.996 -1.866 -5.808 1.00 0.00 71 GLY A N 15
ATOM 18510 C CA . GLY A 1 71 ? -0.901 -2.312 -6.641 1.00 0.00 71 GLY A CA 15
ATOM 18511 C C . GLY A 1 71 ? 0.006 -1.180 -7.085 1.00 0.00 71 GLY A C 15
ATOM 18512 O O . GLY A 1 71 ? 1.230 -1.328 -7.086 1.00 0.00 71 GLY A O 15
ATOM 18516 N N . ASP A 1 72 ? -0.596 -0.050 -7.454 1.00 0.00 72 ASP A N 15
ATOM 18517 C CA . ASP A 1 72 ? 0.155 1.112 -7.922 1.00 0.00 72 ASP A CA 15
ATOM 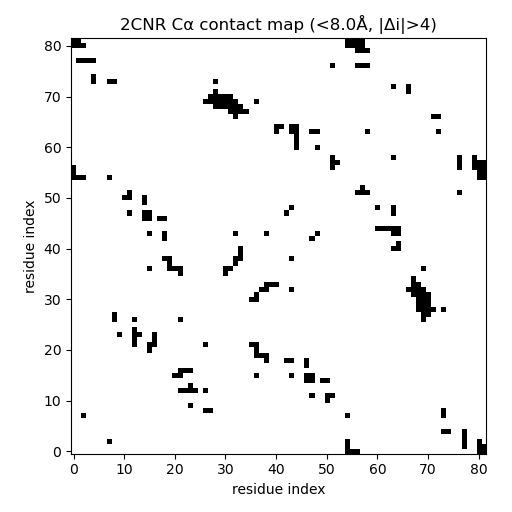18518 C C . ASP A 1 72 ? 1.098 1.611 -6.833 1.00 0.00 72 ASP A C 15
ATOM 18519 O O . ASP A 1 72 ? 2.291 1.789 -7.076 1.00 0.00 72 ASP A O 15
ATOM 18528 N N . ALA A 1 73 ? 0.554 1.812 -5.631 1.00 0.00 73 ALA A N 15
ATOM 18529 C CA . ALA A 1 73 ? 1.355 2.210 -4.472 1.00 0.00 73 ALA A CA 15
ATOM 18530 C C . ALA A 1 73 ? 2.486 1.246 -4.244 1.00 0.00 73 ALA A C 15
ATOM 18531 O O . ALA A 1 73 ? 3.637 1.634 -4.081 1.00 0.00 73 ALA A O 15
ATOM 18538 N N . THR A 1 74 ? 2.127 -0.017 -4.218 1.00 0.00 74 THR A N 15
ATOM 18539 C CA . THR A 1 74 ? 3.055 -1.063 -3.890 1.00 0.00 74 THR A CA 15
ATOM 18540 C C . THR A 1 74 ? 4.232 -1.064 -4.862 1.00 0.00 74 THR A C 15
ATOM 18541 O O . THR A 1 74 ? 5.383 -1.051 -4.438 1.00 0.00 74 THR A O 15
ATOM 18552 N N . LYS A 1 75 ? 3.938 -1.031 -6.160 1.00 0.00 75 LYS A N 15
ATOM 18553 C CA . LYS A 1 75 ? 4.985 -1.028 -7.182 1.00 0.00 75 LYS A CA 15
ATOM 18554 C C . LYS A 1 75 ? 5.789 0.271 -7.096 1.00 0.00 75 LYS A C 15
ATOM 18555 O O . LYS A 1 75 ? 7.012 0.274 -7.252 1.00 0.00 75 LYS A O 15
ATOM 18574 N N . TYR A 1 76 ? 5.079 1.365 -6.832 1.00 0.00 76 TYR A N 15
ATOM 18575 C CA . TYR A 1 76 ? 5.686 2.677 -6.620 1.00 0.00 76 TYR A CA 15
ATOM 18576 C C . TYR A 1 76 ? 6.702 2.609 -5.475 1.00 0.00 76 TYR A C 15
ATOM 18577 O O . TYR A 1 76 ? 7.803 3.154 -5.569 1.00 0.00 76 TYR A O 15
ATOM 18595 N N . ILE A 1 77 ? 6.318 1.925 -4.405 1.00 0.00 77 ILE A N 15
ATOM 18596 C CA . ILE A 1 77 ? 7.205 1.684 -3.272 1.00 0.00 77 ILE A CA 15
ATOM 18597 C C . ILE A 1 77 ? 8.376 0.802 -3.688 1.00 0.00 77 ILE A C 15
ATOM 18598 O O . ILE A 1 77 ? 9.537 1.129 -3.446 1.00 0.00 77 ILE A O 15
ATOM 18614 N N . LEU A 1 78 ? 8.040 -0.300 -4.340 1.00 0.00 78 LEU A N 15
ATOM 18615 C CA . LEU A 1 78 ? 8.987 -1.360 -4.661 1.00 0.00 78 LEU A CA 15
ATOM 18616 C C . LEU A 1 78 ? 10.217 -0.860 -5.416 1.00 0.00 78 LEU A C 15
ATOM 18617 O O . LEU A 1 78 ? 11.344 -1.233 -5.088 1.00 0.00 78 LEU A O 15
ATOM 18633 N N . ASP A 1 79 ? 10.010 -0.018 -6.413 1.00 0.00 79 ASP A N 15
ATOM 18634 C CA . ASP A 1 79 ? 11.118 0.452 -7.241 1.00 0.00 79 ASP A CA 15
ATOM 18635 C C . ASP A 1 79 ? 11.804 1.678 -6.650 1.00 0.00 79 ASP A C 15
ATOM 18636 O O . ASP A 1 79 ? 12.794 2.161 -7.190 1.00 0.00 79 ASP A O 15
ATOM 18645 N N . HIS A 1 80 ? 11.284 2.189 -5.546 1.00 0.00 80 HIS A N 15
ATOM 18646 C CA . HIS A 1 80 ? 11.834 3.403 -4.952 1.00 0.00 80 HIS A CA 15
ATOM 18647 C C . HIS A 1 80 ? 12.220 3.179 -3.497 1.00 0.00 80 HIS A C 15
ATOM 18648 O O . HIS A 1 80 ? 12.456 4.138 -2.762 1.00 0.00 80 HIS A O 15
ATOM 18663 N N . GLN A 1 81 ? 12.308 1.919 -3.087 1.00 0.00 81 GLN A N 15
ATOM 18664 C CA . GLN A 1 81 ? 12.525 1.594 -1.682 1.00 0.00 81 GLN A CA 15
ATOM 18665 C C . GLN A 1 81 ? 14.016 1.592 -1.330 1.00 0.00 81 GLN A C 15
ATOM 18666 O O . GLN A 1 81 ? 14.865 1.372 -2.198 1.00 0.00 81 GLN A O 15
ATOM 18680 N N . ALA A 1 82 ? 14.308 1.845 -0.053 1.00 0.00 82 ALA A N 15
ATOM 18681 C CA . ALA A 1 82 ? 15.671 1.808 0.487 1.00 0.00 82 ALA A CA 15
ATOM 18682 C C . ALA A 1 82 ? 16.618 2.726 -0.282 1.00 0.00 82 ALA A C 15
ATOM 18683 O O . ALA A 1 82 ? 16.421 3.960 -0.238 1.00 0.00 82 ALA A O 15
ATOM 18691 N N . MET A 1 1 ? -17.338 9.189 2.737 1.00 0.00 1 MET A N 16
ATOM 18692 C CA . MET A 1 1 ? -17.160 8.215 3.843 1.00 0.00 1 MET A CA 16
ATOM 18693 C C . MET A 1 1 ? -15.900 7.373 3.638 1.00 0.00 1 MET A C 16
ATOM 18694 O O . MET A 1 1 ? -15.296 6.900 4.601 1.00 0.00 1 MET A O 16
ATOM 18710 N N . ALA A 1 2 ? -15.501 7.190 2.385 1.00 0.00 2 ALA A N 16
ATOM 18711 C CA . ALA A 1 2 ? -14.294 6.441 2.069 1.00 0.00 2 ALA A CA 16
ATOM 18712 C C . ALA A 1 2 ? -13.148 7.398 1.755 1.00 0.00 2 ALA A C 16
ATOM 18713 O O . ALA A 1 2 ? -13.366 8.596 1.557 1.00 0.00 2 ALA A O 16
ATOM 18720 N N . ALA A 1 3 ? -11.935 6.870 1.708 1.00 0.00 3 ALA A N 16
ATOM 18721 C CA . ALA A 1 3 ? -10.761 7.682 1.456 1.00 0.00 3 ALA A CA 16
ATOM 18722 C C . ALA A 1 3 ? -10.385 7.588 -0.006 1.00 0.00 3 ALA A C 16
ATOM 18723 O O . ALA A 1 3 ? -10.391 6.496 -0.583 1.00 0.00 3 ALA A O 16
ATOM 18730 N N . THR A 1 4 ? -10.075 8.714 -0.611 1.00 0.00 4 THR A N 16
ATOM 18731 C CA . THR A 1 4 ? -9.652 8.711 -1.988 1.00 0.00 4 THR A CA 16
ATOM 18732 C C . THR A 1 4 ? -8.142 8.480 -2.057 1.00 0.00 4 THR A C 16
ATOM 18733 O O . THR A 1 4 ? -7.529 8.110 -1.053 1.00 0.00 4 THR A O 16
ATOM 18744 N N . GLN A 1 5 ? -7.544 8.705 -3.219 1.00 0.00 5 GLN A N 16
ATOM 18745 C CA . GLN A 1 5 ? -6.177 8.266 -3.463 1.00 0.00 5 GLN A CA 16
ATOM 18746 C C . GLN A 1 5 ? -5.182 8.869 -2.472 1.00 0.00 5 GLN A C 16
ATOM 18747 O O . GLN A 1 5 ? -4.479 8.138 -1.789 1.00 0.00 5 GLN A O 16
ATOM 18761 N N . GLU A 1 6 ? -5.141 10.191 -2.372 1.00 0.00 6 GLU A N 16
ATOM 18762 C CA . GLU A 1 6 ? -4.129 10.852 -1.547 1.00 0.00 6 GLU A CA 16
ATOM 18763 C C . GLU A 1 6 ? -4.339 10.545 -0.067 1.00 0.00 6 GLU A C 16
ATOM 18764 O O . GLU A 1 6 ? -3.382 10.447 0.699 1.00 0.00 6 GLU A O 16
ATOM 18776 N N . GLU A 1 7 ? -5.595 10.370 0.324 1.00 0.00 7 GLU A N 16
ATOM 18777 C CA . GLU A 1 7 ? -5.933 10.082 1.711 1.00 0.00 7 GLU A CA 16
ATOM 18778 C C . GLU A 1 7 ? -5.481 8.680 2.096 1.00 0.00 7 GLU A C 16
ATOM 18779 O O . GLU A 1 7 ? -4.852 8.483 3.137 1.00 0.00 7 GLU A O 16
ATOM 18791 N N . ILE A 1 8 ? -5.794 7.708 1.251 1.00 0.00 8 ILE A N 16
ATOM 18792 C CA . ILE A 1 8 ? -5.386 6.335 1.498 1.00 0.00 8 ILE A CA 16
ATOM 18793 C C . ILE A 1 8 ? -3.871 6.220 1.313 1.00 0.00 8 ILE A C 16
ATOM 18794 O O . ILE A 1 8 ? -3.209 5.470 2.022 1.00 0.00 8 ILE A O 16
ATOM 18810 N N . VAL A 1 9 ? -3.328 7.011 0.388 1.00 0.00 9 VAL A N 16
ATOM 18811 C CA . VAL A 1 9 ? -1.886 7.084 0.177 1.00 0.00 9 VAL A CA 16
ATOM 18812 C C . VAL A 1 9 ? -1.176 7.575 1.437 1.00 0.00 9 VAL A C 16
ATOM 18813 O O . VAL A 1 9 ? -0.152 7.025 1.824 1.00 0.00 9 VAL A O 16
ATOM 18826 N N . ALA A 1 10 ? -1.737 8.594 2.086 1.00 0.00 10 ALA A N 16
ATOM 18827 C CA . ALA A 1 10 ? -1.172 9.112 3.327 1.00 0.00 10 ALA A CA 16
ATOM 18828 C C . ALA A 1 10 ? -1.177 8.043 4.414 1.00 0.00 10 ALA A C 16
ATOM 18829 O O . ALA A 1 10 ? -0.184 7.850 5.117 1.00 0.00 10 ALA A O 16
ATOM 18836 N N . GLY A 1 11 ? -2.293 7.342 4.538 1.00 0.00 11 GLY A N 16
ATOM 18837 C CA . GLY A 1 11 ? -2.400 6.279 5.517 1.00 0.00 11 GLY A CA 16
ATOM 18838 C C . GLY A 1 11 ? -1.521 5.092 5.177 1.00 0.00 11 GLY A C 16
ATOM 18839 O O . GLY A 1 11 ? -1.016 4.404 6.068 1.00 0.00 11 GLY A O 16
ATOM 18843 N N . LEU A 1 12 ? -1.356 4.848 3.888 1.00 0.00 12 LEU A N 16
ATOM 18844 C CA . LEU A 1 12 ? -0.479 3.795 3.402 1.00 0.00 12 LEU A CA 16
ATOM 18845 C C . LEU A 1 12 ? 0.970 4.175 3.697 1.00 0.00 12 LEU A C 16
ATOM 18846 O O . LEU A 1 12 ? 1.733 3.388 4.252 1.00 0.00 12 LEU A O 16
ATOM 18862 N N . ALA A 1 13 ? 1.319 5.407 3.342 1.00 0.00 13 ALA A N 16
ATOM 18863 C CA . ALA A 1 13 ? 2.658 5.946 3.560 1.00 0.00 13 ALA A CA 16
ATOM 18864 C C . ALA A 1 13 ? 3.041 5.913 5.029 1.00 0.00 13 ALA A C 16
ATOM 18865 O O . ALA A 1 13 ? 4.139 5.486 5.382 1.00 0.00 13 ALA A O 16
ATOM 18872 N N . GLU A 1 14 ? 2.121 6.365 5.875 1.00 0.00 14 GLU A N 16
ATOM 18873 C CA . GLU A 1 14 ? 2.316 6.369 7.320 1.00 0.00 14 GLU A CA 16
ATOM 18874 C C . GLU A 1 14 ? 2.728 4.984 7.807 1.00 0.00 14 GLU A C 16
ATOM 18875 O O . GLU A 1 14 ? 3.561 4.840 8.701 1.00 0.00 14 GLU A O 16
ATOM 18887 N N . ILE A 1 15 ? 2.154 3.972 7.183 1.00 0.00 15 ILE A N 16
ATOM 18888 C CA . ILE A 1 15 ? 2.356 2.605 7.604 1.00 0.00 15 ILE A CA 16
ATOM 18889 C C . ILE A 1 15 ? 3.608 1.991 6.965 1.00 0.00 15 ILE A C 16
ATOM 18890 O O . ILE A 1 15 ? 4.319 1.220 7.609 1.00 0.00 15 ILE A O 16
ATOM 18906 N N . VAL A 1 16 ? 3.902 2.350 5.716 1.00 0.00 16 VAL A N 16
ATOM 18907 C CA . VAL A 1 16 ? 5.117 1.865 5.065 1.00 0.00 16 VAL A CA 16
ATOM 18908 C C . VAL A 1 16 ? 6.335 2.532 5.686 1.00 0.00 16 VAL A C 16
ATOM 18909 O O . VAL A 1 16 ? 7.449 2.004 5.645 1.00 0.00 16 VAL A O 16
ATOM 18922 N N . ASN A 1 17 ? 6.107 3.700 6.271 1.00 0.00 17 ASN A N 16
ATOM 18923 C CA . ASN A 1 17 ? 7.156 4.431 6.958 1.00 0.00 17 ASN A CA 16
ATOM 18924 C C . ASN A 1 17 ? 7.670 3.613 8.141 1.00 0.00 17 ASN A C 16
ATOM 18925 O O . ASN A 1 17 ? 8.808 3.780 8.572 1.00 0.00 17 ASN A O 16
ATOM 18936 N N . GLU A 1 18 ? 6.824 2.712 8.653 1.00 0.00 18 GLU A N 16
ATOM 18937 C CA . GLU A 1 18 ? 7.240 1.787 9.703 1.00 0.00 18 GLU A CA 16
ATOM 18938 C C . GLU A 1 18 ? 8.133 0.704 9.117 1.00 0.00 18 GLU A C 16
ATOM 18939 O O . GLU A 1 18 ? 9.117 0.286 9.731 1.00 0.00 18 GLU A O 16
ATOM 18951 N N . ILE A 1 19 ? 7.783 0.268 7.917 1.00 0.00 19 ILE A N 16
ATOM 18952 C CA . ILE A 1 19 ? 8.460 -0.841 7.276 1.00 0.00 19 ILE A CA 16
ATOM 18953 C C . ILE A 1 19 ? 9.863 -0.461 6.830 1.00 0.00 19 ILE A C 16
ATOM 18954 O O . ILE A 1 19 ? 10.838 -1.131 7.176 1.00 0.00 19 ILE A O 16
ATOM 18970 N N . ALA A 1 20 ? 9.964 0.617 6.070 1.00 0.00 20 ALA A N 16
ATOM 18971 C CA . ALA A 1 20 ? 11.241 1.017 5.505 1.00 0.00 20 ALA A CA 16
ATOM 18972 C C . ALA A 1 20 ? 11.507 2.503 5.724 1.00 0.00 20 ALA A C 16
ATOM 18973 O O . ALA A 1 20 ? 12.151 2.880 6.701 1.00 0.00 20 ALA A O 16
ATOM 18980 N N . GLY A 1 21 ? 11.015 3.354 4.827 1.00 0.00 21 GLY A N 16
ATOM 18981 C CA . GLY A 1 21 ? 11.202 4.779 5.020 1.00 0.00 21 GLY A CA 16
ATOM 18982 C C . GLY A 1 21 ? 11.044 5.617 3.760 1.00 0.00 21 GLY A C 16
ATOM 18983 O O . GLY A 1 21 ? 12.007 6.228 3.297 1.00 0.00 21 GLY A O 16
ATOM 18987 N N . ILE A 1 22 ? 9.844 5.629 3.190 1.00 0.00 22 ILE A N 16
ATOM 18988 C CA . ILE A 1 22 ? 9.482 6.642 2.203 1.00 0.00 22 ILE A CA 16
ATOM 18989 C C . ILE A 1 22 ? 8.654 7.726 2.892 1.00 0.00 22 ILE A C 16
ATOM 18990 O O . ILE A 1 22 ? 7.733 7.409 3.650 1.00 0.00 22 ILE A O 16
ATOM 19006 N N . PRO A 1 23 ? 8.998 9.011 2.684 1.00 0.00 23 PRO A N 16
ATOM 19007 C CA . PRO A 1 23 ? 8.205 10.133 3.202 1.00 0.00 23 PRO A CA 16
ATOM 19008 C C . PRO A 1 23 ? 6.747 10.047 2.753 1.00 0.00 23 PRO A C 16
ATOM 19009 O O . PRO A 1 23 ? 6.457 9.559 1.660 1.00 0.00 23 PRO A O 16
ATOM 19020 N N . VAL A 1 24 ? 5.836 10.534 3.587 1.00 0.00 24 VAL A N 16
ATOM 19021 C CA . VAL A 1 24 ? 4.410 10.410 3.314 1.00 0.00 24 VAL A CA 16
ATOM 19022 C C . VAL A 1 24 ? 4.035 11.092 1.998 1.00 0.00 24 VAL A C 16
ATOM 19023 O O . VAL A 1 24 ? 3.224 10.582 1.225 1.00 0.00 24 VAL A O 16
ATOM 19036 N N . GLU A 1 25 ? 4.657 12.232 1.739 1.00 0.00 25 GLU A N 16
ATOM 19037 C CA . GLU A 1 25 ? 4.379 13.008 0.536 1.00 0.00 25 GLU A CA 16
ATOM 19038 C C . GLU A 1 25 ? 5.049 12.374 -0.680 1.00 0.00 25 GLU A C 16
ATOM 19039 O O . GLU A 1 25 ? 4.687 12.655 -1.823 1.00 0.00 25 GLU A O 16
ATOM 19051 N N . ASP A 1 26 ? 6.029 11.517 -0.429 1.00 0.00 26 ASP A N 16
ATOM 19052 C CA . ASP A 1 26 ? 6.803 10.914 -1.505 1.00 0.00 26 ASP A CA 16
ATOM 19053 C C . ASP A 1 26 ? 6.077 9.705 -2.077 1.00 0.00 26 ASP A C 16
ATOM 19054 O O . ASP A 1 26 ? 6.324 9.308 -3.216 1.00 0.00 26 ASP A O 16
ATOM 19063 N N . VAL A 1 27 ? 5.183 9.119 -1.280 1.00 0.00 27 VAL A N 16
ATOM 19064 C CA . VAL A 1 27 ? 4.423 7.950 -1.708 1.00 0.00 27 VAL A CA 16
ATOM 19065 C C . VAL A 1 27 ? 3.477 8.309 -2.841 1.00 0.00 27 VAL A C 16
ATOM 19066 O O . VAL A 1 27 ? 2.632 9.198 -2.719 1.00 0.00 27 VAL A O 16
ATOM 19079 N N . LYS A 1 28 ? 3.653 7.609 -3.945 1.00 0.00 28 LYS A N 16
ATOM 19080 C CA . LYS A 1 28 ? 2.908 7.856 -5.159 1.00 0.00 28 LYS A CA 16
ATOM 19081 C C . LYS A 1 28 ? 2.646 6.529 -5.830 1.00 0.00 28 LYS A C 16
ATOM 19082 O O . LYS A 1 28 ? 3.224 5.515 -5.446 1.00 0.00 28 LYS A O 16
ATOM 19101 N N . LEU A 1 29 ? 1.805 6.532 -6.838 1.00 0.00 29 LEU A N 16
ATOM 19102 C CA . LEU A 1 29 ? 1.442 5.298 -7.510 1.00 0.00 29 LEU A CA 16
ATOM 19103 C C . LEU A 1 29 ? 2.495 4.888 -8.531 1.00 0.00 29 LEU A C 16
ATOM 19104 O O . LEU A 1 29 ? 2.384 3.835 -9.158 1.00 0.00 29 LEU A O 16
ATOM 19120 N N . ASP A 1 30 ? 3.520 5.713 -8.687 1.00 0.00 30 ASP A N 16
ATOM 19121 C CA . ASP A 1 30 ? 4.538 5.469 -9.699 1.00 0.00 30 ASP A CA 16
ATOM 19122 C C . ASP A 1 30 ? 5.875 5.076 -9.076 1.00 0.00 30 ASP A C 16
ATOM 19123 O O . ASP A 1 30 ? 6.848 4.851 -9.794 1.00 0.00 30 ASP A O 16
ATOM 19132 N N . LYS A 1 31 ? 5.931 4.968 -7.747 1.00 0.00 31 LYS A N 16
ATOM 19133 C CA . LYS A 1 31 ? 7.152 4.533 -7.101 1.00 0.00 31 LYS A CA 16
ATOM 19134 C C . LYS A 1 31 ? 7.007 3.057 -6.727 1.00 0.00 31 LYS A C 16
ATOM 19135 O O . LYS A 1 31 ? 5.926 2.608 -6.335 1.00 0.00 31 LYS A O 16
ATOM 19154 N N . SER A 1 32 ? 8.072 2.297 -6.871 1.00 0.00 32 SER A N 16
ATOM 19155 C CA . SER A 1 32 ? 7.985 0.852 -6.739 1.00 0.00 32 SER A CA 16
ATOM 19156 C C . SER A 1 32 ? 8.179 0.406 -5.293 1.00 0.00 32 SER A C 16
ATOM 19157 O O . SER A 1 32 ? 9.056 0.900 -4.595 1.00 0.00 32 SER A O 16
ATOM 19165 N N . PHE A 1 33 ? 7.345 -0.530 -4.849 1.00 0.00 33 PHE A N 16
ATOM 19166 C CA . PHE A 1 33 ? 7.428 -1.077 -3.498 1.00 0.00 33 PHE A CA 16
ATOM 19167 C C . PHE A 1 33 ? 8.787 -1.719 -3.268 1.00 0.00 33 PHE A C 16
ATOM 19168 O O . PHE A 1 33 ? 9.452 -1.475 -2.262 1.00 0.00 33 PHE A O 16
ATOM 19185 N N . THR A 1 34 ? 9.194 -2.533 -4.218 1.00 0.00 34 THR A N 16
ATOM 19186 C CA . THR A 1 34 ? 10.437 -3.260 -4.115 1.00 0.00 34 THR A CA 16
ATOM 19187 C C . THR A 1 34 ? 11.641 -2.335 -4.306 1.00 0.00 34 THR A C 16
ATOM 19188 O O . THR A 1 34 ? 12.684 -2.521 -3.677 1.00 0.00 34 THR A O 16
ATOM 19199 N N . ASP A 1 35 ? 11.483 -1.323 -5.153 1.00 0.00 35 ASP A N 16
ATOM 19200 C CA . ASP A 1 35 ? 12.593 -0.435 -5.503 1.00 0.00 35 ASP A CA 16
ATOM 19201 C C . ASP A 1 35 ? 12.652 0.780 -4.579 1.00 0.00 35 ASP A C 16
ATOM 19202 O O . ASP A 1 35 ? 13.586 0.931 -3.791 1.00 0.00 35 ASP A O 16
ATOM 19211 N N . ASP A 1 36 ? 11.633 1.624 -4.665 1.00 0.00 36 ASP A N 16
ATOM 19212 C CA . ASP A 1 36 ? 11.597 2.883 -3.924 1.00 0.00 36 ASP A CA 16
ATOM 19213 C C . ASP A 1 36 ? 11.274 2.651 -2.458 1.00 0.00 36 ASP A C 16
ATOM 19214 O O . ASP A 1 36 ? 11.953 3.171 -1.576 1.00 0.00 36 ASP A O 16
ATOM 19223 N N . LEU A 1 37 ? 10.224 1.873 -2.204 1.00 0.00 37 LEU A N 16
ATOM 19224 C CA . LEU A 1 37 ? 9.765 1.635 -0.837 1.00 0.00 37 LEU A CA 16
ATOM 19225 C C . LEU A 1 37 ? 10.761 0.763 -0.079 1.00 0.00 37 LEU A C 16
ATOM 19226 O O . LEU A 1 37 ? 10.686 0.666 1.142 1.00 0.00 37 LEU A O 16
ATOM 19242 N N . ASP A 1 38 ? 11.679 0.123 -0.821 1.00 0.00 38 ASP A N 16
ATOM 19243 C CA . ASP A 1 38 ? 12.760 -0.683 -0.233 1.00 0.00 38 ASP A CA 16
ATOM 19244 C C . ASP A 1 38 ? 12.173 -1.831 0.589 1.00 0.00 38 ASP A C 16
ATOM 19245 O O . ASP A 1 38 ? 12.759 -2.295 1.570 1.00 0.00 38 ASP A O 16
ATOM 19254 N N . VAL A 1 39 ? 11.021 -2.311 0.147 1.00 0.00 39 VAL A N 16
ATOM 19255 C CA . VAL A 1 39 ? 10.222 -3.232 0.932 1.00 0.00 39 VAL A CA 16
ATOM 19256 C C . VAL A 1 39 ? 10.457 -4.694 0.515 1.00 0.00 39 VAL A C 16
ATOM 19257 O O . VAL A 1 39 ? 10.808 -4.978 -0.632 1.00 0.00 39 VAL A O 16
ATOM 19270 N N . ASP A 1 40 ? 10.282 -5.609 1.467 1.00 0.00 40 ASP A N 16
ATOM 19271 C CA . ASP A 1 40 ? 10.437 -7.043 1.215 1.00 0.00 40 ASP A CA 16
ATOM 19272 C C . ASP A 1 40 ? 9.080 -7.706 1.125 1.00 0.00 40 ASP A C 16
ATOM 19273 O O . ASP A 1 40 ? 8.090 -7.124 1.549 1.00 0.00 40 ASP A O 16
ATOM 19282 N N . SER A 1 41 ? 9.054 -8.941 0.623 1.00 0.00 41 SER A N 16
ATOM 19283 C CA . SER A 1 41 ? 7.811 -9.689 0.447 1.00 0.00 41 SER A CA 16
ATOM 19284 C C . SER A 1 41 ? 6.985 -9.703 1.731 1.00 0.00 41 SER A C 16
ATOM 19285 O O . SER A 1 41 ? 5.822 -9.296 1.743 1.00 0.00 41 SER A O 16
ATOM 19293 N N . LEU A 1 42 ? 7.592 -10.164 2.814 1.00 0.00 42 LEU A N 16
ATOM 19294 C CA . LEU A 1 42 ? 6.934 -10.143 4.110 1.00 0.00 42 LEU A CA 16
ATOM 19295 C C . LEU A 1 42 ? 6.646 -8.715 4.540 1.00 0.00 42 LEU A C 16
ATOM 19296 O O . LEU A 1 42 ? 5.529 -8.397 4.921 1.00 0.00 42 LEU A O 16
ATOM 19312 N N . SER A 1 43 ? 7.656 -7.864 4.450 1.00 0.00 43 SER A N 16
ATOM 19313 C CA . SER A 1 43 ? 7.554 -6.484 4.896 1.00 0.00 43 SER A CA 16
ATOM 19314 C C . SER A 1 43 ? 6.319 -5.789 4.308 1.00 0.00 43 SER A C 16
ATOM 19315 O O . SER A 1 43 ? 5.479 -5.263 5.053 1.00 0.00 43 SER A O 16
ATOM 19323 N N . MET A 1 44 ? 6.194 -5.820 2.979 1.00 0.00 44 MET A N 16
ATOM 19324 C CA . MET A 1 44 ? 5.064 -5.193 2.298 1.00 0.00 44 MET A CA 16
ATOM 19325 C C . MET A 1 44 ? 3.748 -5.797 2.759 1.00 0.00 44 MET A C 16
ATOM 19326 O O . MET A 1 44 ? 2.838 -5.083 3.146 1.00 0.00 44 MET A O 16
ATOM 19340 N N . VAL A 1 45 ? 3.656 -7.109 2.764 1.00 0.00 45 VAL A N 16
ATOM 19341 C CA . VAL A 1 45 ? 2.419 -7.761 3.151 1.00 0.00 45 VAL A CA 16
ATOM 19342 C C . VAL A 1 45 ? 2.138 -7.572 4.647 1.00 0.00 45 VAL A C 16
ATOM 19343 O O . VAL A 1 45 ? 0.997 -7.614 5.080 1.00 0.00 45 VAL A O 16
ATOM 19356 N N . GLU A 1 46 ? 3.167 -7.296 5.429 1.00 0.00 46 GLU A N 16
ATOM 19357 C CA . GLU A 1 46 ? 3.005 -7.218 6.874 1.00 0.00 46 GLU A CA 16
ATOM 19358 C C . GLU A 1 46 ? 2.279 -5.941 7.294 1.00 0.00 46 GLU A C 16
ATOM 19359 O O . GLU A 1 46 ? 1.133 -5.991 7.758 1.00 0.00 46 GLU A O 16
ATOM 19371 N N . VAL A 1 47 ? 2.900 -4.789 7.085 1.00 0.00 47 VAL A N 16
ATOM 19372 C CA . VAL A 1 47 ? 2.320 -3.561 7.586 1.00 0.00 47 VAL A CA 16
ATOM 19373 C C . VAL A 1 47 ? 1.348 -2.961 6.574 1.00 0.00 47 VAL A C 16
ATOM 19374 O O . VAL A 1 47 ? 0.445 -2.213 6.940 1.00 0.00 47 VAL A O 16
ATOM 19387 N N . VAL A 1 48 ? 1.491 -3.326 5.304 1.00 0.00 48 VAL A N 16
ATOM 19388 C CA . VAL A 1 48 ? 0.585 -2.809 4.283 1.00 0.00 48 VAL A CA 16
ATOM 19389 C C . VAL A 1 48 ? -0.747 -3.566 4.322 1.00 0.00 48 VAL A C 16
ATOM 19390 O O . VAL A 1 48 ? -1.786 -3.020 3.958 1.00 0.00 48 VAL A O 16
ATOM 19403 N N . VAL A 1 49 ? -0.723 -4.817 4.792 1.00 0.00 49 VAL A N 16
ATOM 19404 C CA . VAL A 1 49 ? -1.964 -5.532 5.085 1.00 0.00 49 VAL A CA 16
ATOM 19405 C C . VAL A 1 49 ? -2.593 -4.954 6.348 1.00 0.00 49 VAL A C 16
ATOM 19406 O O . VAL A 1 49 ? -3.813 -4.841 6.464 1.00 0.00 49 VAL A O 16
ATOM 19419 N N . ALA A 1 50 ? -1.748 -4.547 7.288 1.00 0.00 50 ALA A N 16
ATOM 19420 C CA . ALA A 1 50 ? -2.222 -3.810 8.453 1.00 0.00 50 ALA A CA 16
ATOM 19421 C C . ALA A 1 50 ? -2.911 -2.515 8.007 1.00 0.00 50 ALA A C 16
ATOM 19422 O O . ALA A 1 50 ? -3.771 -1.977 8.704 1.00 0.00 50 ALA A O 16
ATOM 19429 N N . ALA A 1 51 ? -2.530 -2.030 6.824 1.00 0.00 51 ALA A N 16
ATOM 19430 C CA . ALA A 1 51 ? -3.118 -0.824 6.255 1.00 0.00 51 ALA A CA 16
ATOM 19431 C C . ALA A 1 51 ? -4.426 -1.112 5.524 1.00 0.00 51 ALA A C 16
ATOM 19432 O O . ALA A 1 51 ? -5.370 -0.332 5.632 1.00 0.00 51 ALA A O 16
ATOM 19439 N N . GLU A 1 52 ? -4.492 -2.231 4.794 1.00 0.00 52 GLU A N 16
ATOM 19440 C CA . GLU A 1 52 ? -5.668 -2.538 3.982 1.00 0.00 52 GLU A CA 16
ATOM 19441 C C . GLU A 1 52 ? -6.893 -2.628 4.875 1.00 0.00 52 GLU A C 16
ATOM 19442 O O . GLU A 1 52 ? -7.917 -1.987 4.630 1.00 0.00 52 GLU A O 16
ATOM 19454 N N . GLU A 1 53 ? -6.751 -3.369 5.951 1.00 0.00 53 GLU A N 16
ATOM 19455 C CA . GLU A 1 53 ? -7.852 -3.618 6.848 1.00 0.00 53 GLU A CA 16
ATOM 19456 C C . GLU A 1 53 ? -8.340 -2.343 7.528 1.00 0.00 53 GLU A C 16
ATOM 19457 O O . GLU A 1 53 ? -9.532 -2.198 7.791 1.00 0.00 53 GLU A O 16
ATOM 19469 N N . ARG A 1 54 ? -7.429 -1.414 7.808 1.00 0.00 54 ARG A N 16
ATOM 19470 C CA . ARG A 1 54 ? -7.796 -0.213 8.553 1.00 0.00 54 ARG A CA 16
ATOM 19471 C C . ARG A 1 54 ? -8.438 0.832 7.643 1.00 0.00 54 ARG A C 16
ATOM 19472 O O . ARG A 1 54 ? -8.914 1.866 8.107 1.00 0.00 54 ARG A O 16
ATOM 19493 N N . PHE A 1 55 ? -8.448 0.556 6.348 1.00 0.00 55 PHE A N 16
ATOM 19494 C CA . PHE A 1 55 ? -9.199 1.369 5.403 1.00 0.00 55 PHE A CA 16
ATOM 19495 C C . PHE A 1 55 ? -10.453 0.624 4.969 1.00 0.00 55 PHE A C 16
ATOM 19496 O O . PHE A 1 55 ? -11.187 1.077 4.094 1.00 0.00 55 PHE A O 16
ATOM 19513 N N . ASP A 1 56 ? -10.682 -0.515 5.622 1.00 0.00 56 ASP A N 16
ATOM 19514 C CA . ASP A 1 56 ? -11.845 -1.361 5.370 1.00 0.00 56 ASP A CA 16
ATOM 19515 C C . ASP A 1 56 ? -11.877 -1.855 3.925 1.00 0.00 56 ASP A C 16
ATOM 19516 O O . ASP A 1 56 ? -12.705 -1.431 3.119 1.00 0.00 56 ASP A O 16
ATOM 19525 N N . VAL A 1 57 ? -10.927 -2.717 3.596 1.00 0.00 57 VAL A N 16
ATOM 19526 C CA . VAL A 1 57 ? -10.887 -3.363 2.294 1.00 0.00 57 VAL A CA 16
ATOM 19527 C C . VAL A 1 57 ? -10.461 -4.815 2.464 1.00 0.00 57 VAL A C 16
ATOM 19528 O O . VAL A 1 57 ? -9.930 -5.189 3.511 1.00 0.00 57 VAL A O 16
ATOM 19541 N N . LYS A 1 58 ? -10.723 -5.636 1.462 1.00 0.00 58 LYS A N 16
ATOM 19542 C CA . LYS A 1 58 ? -10.173 -6.975 1.432 1.00 0.00 58 LYS A CA 16
ATOM 19543 C C . LYS A 1 58 ? -9.370 -7.176 0.159 1.00 0.00 58 LYS A C 16
ATOM 19544 O O . LYS A 1 58 ? -9.929 -7.223 -0.939 1.00 0.00 58 LYS A O 16
ATOM 19563 N N . ILE A 1 59 ? -8.062 -7.280 0.301 1.00 0.00 59 ILE A N 16
ATOM 19564 C CA . ILE A 1 59 ? -7.215 -7.638 -0.819 1.00 0.00 59 ILE A CA 16
ATOM 19565 C C . ILE A 1 59 ? -6.490 -8.936 -0.500 1.00 0.00 59 ILE A C 16
ATOM 19566 O O . ILE A 1 59 ? -6.289 -9.266 0.670 1.00 0.00 59 ILE A O 16
ATOM 19582 N N . PRO A 1 60 ? -6.148 -9.729 -1.518 1.00 0.00 60 PRO A N 16
ATOM 19583 C CA . PRO A 1 60 ? -5.347 -10.931 -1.325 1.00 0.00 60 PRO A CA 16
ATOM 19584 C C . PRO A 1 60 ? -3.977 -10.584 -0.764 1.00 0.00 60 PRO A C 16
ATOM 19585 O O . PRO A 1 60 ? -3.234 -9.807 -1.362 1.00 0.00 60 PRO A O 16
ATOM 19596 N N . ASP A 1 61 ? -3.663 -11.140 0.400 1.00 0.00 61 ASP A N 16
ATOM 19597 C CA . ASP A 1 61 ? -2.357 -10.950 1.028 1.00 0.00 61 ASP A CA 16
ATOM 19598 C C . ASP A 1 61 ? -1.245 -11.307 0.049 1.00 0.00 61 ASP A C 16
ATOM 19599 O O . ASP A 1 61 ? -0.221 -10.625 -0.034 1.00 0.00 61 ASP A O 16
ATOM 19608 N N . ASP A 1 62 ? -1.478 -12.366 -0.714 1.00 0.00 62 ASP A N 16
ATOM 19609 C CA . ASP A 1 62 ? -0.521 -12.840 -1.696 1.00 0.00 62 ASP A CA 16
ATOM 19610 C C . ASP A 1 62 ? -0.291 -11.771 -2.757 1.00 0.00 62 ASP A C 16
ATOM 19611 O O . ASP A 1 62 ? 0.831 -11.561 -3.216 1.00 0.00 62 ASP A O 16
ATOM 19620 N N . ASP A 1 63 ? -1.360 -11.060 -3.090 1.00 0.00 63 ASP A N 16
ATOM 19621 C CA . ASP A 1 63 ? -1.330 -10.077 -4.169 1.00 0.00 63 ASP A CA 16
ATOM 19622 C C . ASP A 1 63 ? -0.430 -8.893 -3.817 1.00 0.00 63 ASP A C 16
ATOM 19623 O O . ASP A 1 63 ? 0.243 -8.349 -4.691 1.00 0.00 63 ASP A O 16
ATOM 19632 N N . VAL A 1 64 ? -0.401 -8.513 -2.531 1.00 0.00 64 VAL A N 16
ATOM 19633 C CA . VAL A 1 64 ? 0.394 -7.361 -2.087 1.00 0.00 64 VAL A CA 16
ATOM 19634 C C . VAL A 1 64 ? 1.863 -7.558 -2.431 1.00 0.00 64 VAL A C 16
ATOM 19635 O O . VAL A 1 64 ? 2.560 -6.620 -2.790 1.00 0.00 64 VAL A O 16
ATOM 19648 N N . LYS A 1 65 ? 2.316 -8.791 -2.327 1.00 0.00 65 LYS A N 16
ATOM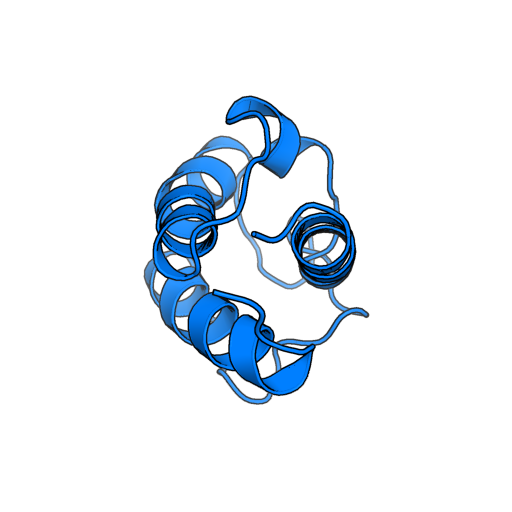 19649 C CA . LYS A 1 65 ? 3.699 -9.129 -2.626 1.00 0.00 65 LYS A CA 16
ATOM 19650 C C . LYS A 1 65 ? 3.943 -9.143 -4.136 1.00 0.00 65 LYS A C 16
ATOM 19651 O O . LYS A 1 65 ? 5.051 -8.871 -4.604 1.00 0.00 65 LYS A O 16
ATOM 19670 N N . ASN A 1 66 ? 2.895 -9.442 -4.891 1.00 0.00 66 ASN A N 16
ATOM 19671 C CA . ASN A 1 66 ? 3.007 -9.595 -6.339 1.00 0.00 66 ASN A CA 16
ATOM 19672 C C . ASN A 1 66 ? 3.034 -8.247 -7.047 1.00 0.00 66 ASN A C 16
ATOM 19673 O O . ASN A 1 66 ? 3.519 -8.146 -8.174 1.00 0.00 66 ASN A O 16
ATOM 19684 N N . LEU A 1 67 ? 2.524 -7.214 -6.394 1.00 0.00 67 LEU A N 16
ATOM 19685 C CA . LEU A 1 67 ? 2.547 -5.875 -6.968 1.00 0.00 67 LEU A CA 16
ATOM 19686 C C . LEU A 1 67 ? 3.875 -5.192 -6.679 1.00 0.00 67 LEU A C 16
ATOM 19687 O O . LEU A 1 67 ? 4.296 -5.072 -5.530 1.00 0.00 67 LEU A O 16
ATOM 19703 N N . LYS A 1 68 ? 4.544 -4.768 -7.747 1.00 0.00 68 LYS A N 16
ATOM 19704 C CA . LYS A 1 68 ? 5.889 -4.211 -7.648 1.00 0.00 68 LYS A CA 16
ATOM 19705 C C . LYS A 1 68 ? 5.870 -2.741 -7.254 1.00 0.00 68 LYS A C 16
ATOM 19706 O O . LYS A 1 68 ? 6.895 -2.187 -6.867 1.00 0.00 68 LYS A O 16
ATOM 19725 N N . THR A 1 69 ? 4.714 -2.109 -7.351 1.00 0.00 69 THR A N 16
ATOM 19726 C CA . THR A 1 69 ? 4.601 -0.696 -7.034 1.00 0.00 69 THR A CA 16
ATOM 19727 C C . THR A 1 69 ? 3.617 -0.490 -5.896 1.00 0.00 69 THR A C 16
ATOM 19728 O O . THR A 1 69 ? 2.665 -1.255 -5.752 1.00 0.00 69 THR A O 16
ATOM 19739 N N . VAL A 1 70 ? 3.847 0.536 -5.087 1.00 0.00 70 VAL A N 16
ATOM 19740 C CA . VAL A 1 70 ? 2.926 0.856 -4.004 1.00 0.00 70 VAL A CA 16
ATOM 19741 C C . VAL A 1 70 ? 1.578 1.265 -4.571 1.00 0.00 70 VAL A C 16
ATOM 19742 O O . VAL A 1 70 ? 0.527 0.924 -4.023 1.00 0.00 70 VAL A O 16
ATOM 19755 N N . GLY A 1 71 ? 1.626 1.961 -5.699 1.00 0.00 71 GLY A N 16
ATOM 19756 C CA . GLY A 1 71 ? 0.425 2.476 -6.310 1.00 0.00 71 GLY A CA 16
ATOM 19757 C C . GLY A 1 71 ? -0.484 1.388 -6.831 1.00 0.00 71 GLY A C 16
ATOM 19758 O O . GLY A 1 71 ? -1.707 1.555 -6.859 1.00 0.00 71 GLY A O 16
ATOM 19762 N N . ASP A 1 72 ? 0.112 0.274 -7.240 1.00 0.00 72 ASP A N 16
ATOM 19763 C CA . ASP A 1 72 ? -0.649 -0.864 -7.738 1.00 0.00 72 ASP A CA 16
ATOM 19764 C C . ASP A 1 72 ? -1.561 -1.379 -6.634 1.00 0.00 72 ASP A C 16
ATOM 19765 O O . ASP A 1 72 ? -2.725 -1.700 -6.865 1.00 0.00 72 ASP A O 16
ATOM 19774 N N . ALA A 1 73 ? -1.021 -1.409 -5.419 1.00 0.00 73 ALA A N 16
ATOM 19775 C CA . ALA A 1 73 ? -1.784 -1.812 -4.245 1.00 0.00 73 ALA A CA 16
ATOM 19776 C C . ALA A 1 73 ? -2.855 -0.800 -3.919 1.00 0.00 73 ALA A C 16
ATOM 19777 O O . ALA A 1 73 ? -3.959 -1.162 -3.529 1.00 0.00 73 ALA A O 16
ATOM 19784 N N . THR A 1 74 ? -2.522 0.473 -4.065 1.00 0.00 74 THR A N 16
ATOM 19785 C CA . THR A 1 74 ? -3.410 1.521 -3.623 1.00 0.00 74 THR A CA 16
ATOM 19786 C C . THR A 1 74 ? -4.682 1.500 -4.440 1.00 0.00 74 THR A C 16
ATOM 19787 O O . THR A 1 74 ? -5.772 1.435 -3.888 1.00 0.00 74 THR A O 16
ATOM 19798 N N . LYS A 1 75 ? -4.535 1.507 -5.758 1.00 0.00 75 LYS A N 16
ATOM 19799 C CA . LYS A 1 75 ? -5.683 1.422 -6.646 1.00 0.00 75 LYS A CA 16
ATOM 19800 C C . LYS A 1 75 ? -6.443 0.117 -6.405 1.00 0.00 75 LYS A C 16
ATOM 19801 O O . LYS A 1 75 ? -7.668 0.096 -6.437 1.00 0.00 75 LYS A O 16
ATOM 19820 N N . TYR A 1 76 ? -5.696 -0.950 -6.131 1.00 0.00 76 TYR A N 16
ATOM 19821 C CA . TYR A 1 76 ? -6.267 -2.268 -5.851 1.00 0.00 76 TYR A CA 16
ATOM 19822 C C . TYR A 1 76 ? -7.120 -2.230 -4.576 1.00 0.00 76 TYR A C 16
ATOM 19823 O O . TYR A 1 76 ? -8.163 -2.879 -4.482 1.00 0.00 76 TYR A O 16
ATOM 19841 N N . ILE A 1 77 ? -6.649 -1.483 -3.588 1.00 0.00 77 ILE A N 16
ATOM 19842 C CA . ILE A 1 77 ? -7.399 -1.263 -2.356 1.00 0.00 77 ILE A CA 16
ATOM 19843 C C . ILE A 1 77 ? -8.624 -0.399 -2.631 1.00 0.00 77 ILE A C 16
ATOM 19844 O O . ILE A 1 77 ? -9.683 -0.577 -2.034 1.00 0.00 77 ILE A O 16
ATOM 19860 N N . LEU A 1 78 ? -8.473 0.510 -3.571 1.00 0.00 78 LEU A N 16
ATOM 19861 C CA . LEU A 1 78 ? -9.483 1.513 -3.843 1.00 0.00 78 LEU A CA 16
ATOM 19862 C C . LEU A 1 78 ? -10.655 0.956 -4.655 1.00 0.00 78 LEU A C 16
ATOM 19863 O O . LEU A 1 78 ? -11.799 1.353 -4.444 1.00 0.00 78 LEU A O 16
ATOM 19879 N N . ASP A 1 79 ? -10.384 0.038 -5.576 1.00 0.00 79 ASP A N 16
ATOM 19880 C CA . ASP A 1 79 ? -11.452 -0.522 -6.403 1.00 0.00 79 ASP A CA 16
ATOM 19881 C C . ASP A 1 79 ? -12.105 -1.734 -5.735 1.00 0.00 79 ASP A C 16
ATOM 19882 O O . ASP A 1 79 ? -13.087 -2.273 -6.241 1.00 0.00 79 ASP A O 16
ATOM 19891 N N . HIS A 1 80 ? -11.567 -2.156 -4.594 1.00 0.00 80 HIS A N 16
ATOM 19892 C CA . HIS A 1 80 ? -12.127 -3.294 -3.859 1.00 0.00 80 HIS A CA 16
ATOM 19893 C C . HIS A 1 80 ? -12.491 -2.910 -2.426 1.00 0.00 80 HIS A C 16
ATOM 19894 O O . HIS A 1 80 ? -12.714 -3.783 -1.587 1.00 0.00 80 HIS A O 16
ATOM 19909 N N . GLN A 1 81 ? -12.555 -1.610 -2.143 1.00 0.00 81 GLN A N 16
ATOM 19910 C CA . GLN A 1 81 ? -12.786 -1.137 -0.778 1.00 0.00 81 GLN A CA 16
ATOM 19911 C C . GLN A 1 81 ? -14.240 -1.346 -0.349 1.00 0.00 81 GLN A C 16
ATOM 19912 O O . GLN A 1 81 ? -15.134 -1.468 -1.191 1.00 0.00 81 GLN A O 16
ATOM 19926 N N . ALA A 1 82 ? -14.447 -1.388 0.968 1.00 0.00 82 ALA A N 16
ATOM 19927 C CA . ALA A 1 82 ? -15.772 -1.530 1.568 1.00 0.00 82 ALA A CA 16
ATOM 19928 C C . ALA A 1 82 ? -16.414 -2.867 1.201 1.00 0.00 82 ALA A C 16
ATOM 19929 O O . ALA A 1 82 ? -15.990 -3.899 1.766 1.00 0.00 82 ALA A O 16
ATOM 19937 N N . MET A 1 1 ? 15.221 -7.403 3.915 1.00 0.00 1 MET A N 17
ATOM 19938 C CA . MET A 1 1 ? 15.025 -6.011 4.389 1.00 0.00 1 MET A CA 17
ATOM 19939 C C . MET A 1 1 ? 14.486 -5.143 3.255 1.00 0.00 1 MET A C 17
ATOM 19940 O O . MET A 1 1 ? 13.467 -4.477 3.410 1.00 0.00 1 MET A O 17
ATOM 19956 N N . ALA A 1 2 ? 15.163 -5.161 2.108 1.00 0.00 2 ALA A N 17
ATOM 19957 C CA . ALA A 1 2 ? 14.617 -4.561 0.908 1.00 0.00 2 ALA A CA 17
ATOM 19958 C C . ALA A 1 2 ? 13.633 -5.545 0.309 1.00 0.00 2 ALA A C 17
ATOM 19959 O O . ALA A 1 2 ? 14.023 -6.592 -0.209 1.00 0.00 2 ALA A O 17
ATOM 19966 N N . ALA A 1 3 ? 12.364 -5.217 0.412 1.00 0.00 3 ALA A N 17
ATOM 19967 C CA . ALA A 1 3 ? 11.313 -6.173 0.164 1.00 0.00 3 ALA A CA 17
ATOM 19968 C C . ALA A 1 3 ? 10.878 -6.143 -1.282 1.00 0.00 3 ALA A C 17
ATOM 19969 O O . ALA A 1 3 ? 10.755 -5.077 -1.889 1.00 0.00 3 ALA A O 17
ATOM 19976 N N . THR A 1 4 ? 10.660 -7.316 -1.832 1.00 0.00 4 THR A N 17
ATOM 19977 C CA . THR A 1 4 ? 10.130 -7.426 -3.163 1.00 0.00 4 THR A CA 17
ATOM 19978 C C . THR A 1 4 ? 8.606 -7.426 -3.099 1.00 0.00 4 THR A C 17
ATOM 19979 O O . THR A 1 4 ? 8.036 -7.153 -2.040 1.00 0.00 4 THR A O 17
ATOM 19990 N N . GLN A 1 5 ? 7.949 -7.747 -4.208 1.00 0.00 5 GLN A N 17
ATOM 19991 C CA . GLN A 1 5 ? 6.501 -7.599 -4.308 1.00 0.00 5 GLN A CA 17
ATOM 19992 C C . GLN A 1 5 ? 5.769 -8.355 -3.198 1.00 0.00 5 GLN A C 17
ATOM 19993 O O . GLN A 1 5 ? 5.010 -7.758 -2.448 1.00 0.00 5 GLN A O 17
ATOM 20007 N N . GLU A 1 6 ? 6.022 -9.655 -3.078 1.00 0.00 6 GLU A N 17
ATOM 20008 C CA . GLU A 1 6 ? 5.311 -10.489 -2.104 1.00 0.00 6 GLU A CA 17
ATOM 20009 C C . GLU A 1 6 ? 5.621 -10.063 -0.665 1.00 0.00 6 GLU A C 17
ATOM 20010 O O . GLU A 1 6 ? 4.740 -10.044 0.191 1.00 0.00 6 GLU A O 17
ATOM 20022 N N . GLU A 1 7 ? 6.873 -9.711 -0.413 1.00 0.00 7 GLU A N 17
ATOM 20023 C CA . GLU A 1 7 ? 7.311 -9.304 0.917 1.00 0.00 7 GLU A CA 17
ATOM 20024 C C . GLU A 1 7 ? 6.616 -8.019 1.348 1.00 0.00 7 GLU A C 17
ATOM 20025 O O . GLU A 1 7 ? 5.985 -7.954 2.409 1.00 0.00 7 GLU A O 17
ATOM 20037 N N . ILE A 1 8 ? 6.728 -7.000 0.509 1.00 0.00 8 ILE A N 17
ATOM 20038 C CA . ILE A 1 8 ? 6.161 -5.697 0.804 1.00 0.00 8 ILE A CA 17
ATOM 20039 C C . ILE A 1 8 ? 4.634 -5.780 0.771 1.00 0.00 8 ILE A C 17
ATOM 20040 O O . ILE A 1 8 ? 3.951 -5.095 1.527 1.00 0.00 8 ILE A O 17
ATOM 20056 N N . VAL A 1 9 ? 4.108 -6.667 -0.069 1.00 0.00 9 VAL A N 17
ATOM 20057 C CA . VAL A 1 9 ? 2.671 -6.797 -0.234 1.00 0.00 9 VAL A CA 17
ATOM 20058 C C . VAL A 1 9 ? 2.049 -7.395 1.019 1.00 0.00 9 VAL A C 17
ATOM 20059 O O . VAL A 1 9 ? 0.922 -7.070 1.369 1.00 0.00 9 VAL A O 17
ATOM 20072 N N . ALA A 1 10 ? 2.803 -8.254 1.702 1.00 0.00 10 ALA A N 17
ATOM 20073 C CA . ALA A 1 10 ? 2.356 -8.822 2.964 1.00 0.00 10 ALA A CA 17
ATOM 20074 C C . ALA A 1 10 ? 2.351 -7.749 4.043 1.00 0.00 10 ALA A C 17
ATOM 20075 O O . ALA A 1 10 ? 1.440 -7.689 4.871 1.00 0.00 10 ALA A O 17
ATOM 20082 N N . GLY A 1 11 ? 3.370 -6.899 4.022 1.00 0.00 11 GLY A N 17
ATOM 20083 C CA . GLY A 1 11 ? 3.432 -5.790 4.953 1.00 0.00 11 GLY A CA 17
ATOM 20084 C C . GLY A 1 11 ? 2.351 -4.764 4.678 1.00 0.00 11 GLY A C 17
ATOM 20085 O O . GLY A 1 11 ? 1.846 -4.116 5.598 1.00 0.00 11 GLY A O 17
ATOM 20089 N N . LEU A 1 12 ? 2.007 -4.620 3.408 1.00 0.00 12 LEU A N 17
ATOM 20090 C CA . LEU A 1 12 ? 0.927 -3.741 2.989 1.00 0.00 12 LEU A CA 17
ATOM 20091 C C . LEU A 1 12 ? -0.420 -4.357 3.383 1.00 0.00 12 LEU A C 17
ATOM 20092 O O . LEU A 1 12 ? -1.259 -3.699 3.996 1.00 0.00 12 LEU A O 17
ATOM 20108 N N . ALA A 1 13 ? -0.595 -5.634 3.039 1.00 0.00 13 ALA A N 17
ATOM 20109 C CA . ALA A 1 13 ? -1.823 -6.379 3.325 1.00 0.00 13 ALA A CA 17
ATOM 20110 C C . ALA A 1 13 ? -2.202 -6.290 4.794 1.00 0.00 13 ALA A C 17
ATOM 20111 O O . ALA A 1 13 ? -3.324 -5.908 5.135 1.00 0.00 13 ALA A O 17
ATOM 20118 N N . GLU A 1 14 ? -1.248 -6.643 5.648 1.00 0.00 14 GLU A N 17
ATOM 20119 C CA . GLU A 1 14 ? -1.429 -6.608 7.095 1.00 0.00 14 GLU A CA 17
ATOM 20120 C C . GLU A 1 14 ? -1.984 -5.264 7.546 1.00 0.00 14 GLU A C 17
ATOM 20121 O O . GLU A 1 14 ? -2.895 -5.191 8.370 1.00 0.00 14 GLU A O 17
ATOM 20133 N N . ILE A 1 15 ? -1.449 -4.209 6.967 1.00 0.00 15 ILE A N 17
ATOM 20134 C CA . ILE A 1 15 ? -1.705 -2.869 7.442 1.00 0.00 15 ILE A CA 17
ATOM 20135 C C . ILE A 1 15 ? -2.976 -2.265 6.838 1.00 0.00 15 ILE A C 17
ATOM 20136 O O . ILE A 1 15 ? -3.626 -1.432 7.462 1.00 0.00 15 ILE A O 17
ATOM 20152 N N . VAL A 1 16 ? -3.354 -2.686 5.641 1.00 0.00 16 VAL A N 17
ATOM 20153 C CA . VAL A 1 16 ? -4.624 -2.244 5.083 1.00 0.00 16 VAL A CA 17
ATOM 20154 C C . VAL A 1 16 ? -5.755 -3.001 5.766 1.00 0.00 16 VAL A C 17
ATOM 20155 O O . VAL A 1 16 ? -6.891 -2.525 5.842 1.00 0.00 16 VAL A O 17
ATOM 20168 N N . ASN A 1 17 ? -5.426 -4.180 6.282 1.00 0.00 17 ASN A N 17
ATOM 20169 C CA . ASN A 1 17 ? -6.373 -4.966 7.055 1.00 0.00 17 ASN A CA 17
ATOM 20170 C C . ASN A 1 17 ? -6.660 -4.246 8.374 1.00 0.00 17 ASN A C 17
ATOM 20171 O O . ASN A 1 17 ? -7.693 -4.464 9.008 1.00 0.00 17 ASN A O 17
ATOM 20182 N N . GLU A 1 18 ? -5.730 -3.367 8.761 1.00 0.00 18 GLU A N 17
ATOM 20183 C CA . GLU A 1 18 ? -5.917 -2.478 9.905 1.00 0.00 18 GLU A CA 17
ATOM 20184 C C . GLU A 1 18 ? -6.959 -1.411 9.583 1.00 0.00 18 GLU A C 17
ATOM 20185 O O . GLU A 1 18 ? -7.657 -0.925 10.471 1.00 0.00 18 GLU A O 17
ATOM 20197 N N . ILE A 1 19 ? -7.061 -1.062 8.305 1.00 0.00 19 ILE A N 17
ATOM 20198 C CA . ILE A 1 19 ? -7.884 0.062 7.879 1.00 0.00 19 ILE A CA 17
ATOM 20199 C C . ILE A 1 19 ? -9.290 -0.386 7.499 1.00 0.00 19 ILE A C 17
ATOM 20200 O O . ILE A 1 19 ? -10.276 0.096 8.058 1.00 0.00 19 ILE A O 17
ATOM 20216 N N . ALA A 1 20 ? -9.386 -1.333 6.578 1.00 0.00 20 ALA A N 17
ATOM 20217 C CA . ALA A 1 20 ? -10.687 -1.755 6.083 1.00 0.00 20 ALA A CA 17
ATOM 20218 C C . ALA A 1 20 ? -10.892 -3.250 6.279 1.00 0.00 20 ALA A C 17
ATOM 20219 O O . ALA A 1 20 ? -11.402 -3.678 7.317 1.00 0.00 20 ALA A O 17
ATOM 20226 N N . GLY A 1 21 ? -10.491 -4.052 5.300 1.00 0.00 21 GLY A N 17
ATOM 20227 C CA . GLY A 1 21 ? -10.603 -5.483 5.470 1.00 0.00 21 GLY A CA 17
ATOM 20228 C C . GLY A 1 21 ? -10.474 -6.295 4.195 1.00 0.00 21 GLY A C 17
ATOM 20229 O O . GLY A 1 21 ? -11.252 -7.222 3.981 1.00 0.00 21 GLY A O 17
ATOM 20233 N N . ILE A 1 22 ? -9.506 -5.966 3.344 1.00 0.00 22 ILE A N 17
ATOM 20234 C CA . ILE A 1 22 ? -9.144 -6.873 2.262 1.00 0.00 22 ILE A CA 17
ATOM 20235 C C . ILE A 1 22 ? -8.280 -7.981 2.847 1.00 0.00 22 ILE A C 17
ATOM 20236 O O . ILE A 1 22 ? -7.278 -7.696 3.514 1.00 0.00 22 ILE A O 17
ATOM 20252 N N . PRO A 1 23 ? -8.674 -9.248 2.649 1.00 0.00 23 PRO A N 17
ATOM 20253 C CA . PRO A 1 23 ? -7.895 -10.391 3.123 1.00 0.00 23 PRO A CA 17
ATOM 20254 C C . PRO A 1 23 ? -6.471 -10.346 2.586 1.00 0.00 23 PRO A C 17
ATOM 20255 O O . PRO A 1 23 ? -6.248 -9.948 1.443 1.00 0.00 23 PRO A O 17
ATOM 20266 N N . VAL A 1 24 ? -5.513 -10.751 3.406 1.00 0.00 24 VAL A N 17
ATOM 20267 C CA . VAL A 1 24 ? -4.108 -10.711 3.019 1.00 0.00 24 VAL A CA 17
ATOM 20268 C C . VAL A 1 24 ? -3.842 -11.554 1.768 1.00 0.00 24 VAL A C 17
ATOM 20269 O O . VAL A 1 24 ? -2.848 -11.358 1.073 1.00 0.00 24 VAL A O 17
ATOM 20282 N N . GLU A 1 25 ? -4.740 -12.491 1.491 1.00 0.00 25 GLU A N 17
ATOM 20283 C CA . GLU A 1 25 ? -4.627 -13.337 0.311 1.00 0.00 25 GLU A CA 17
ATOM 20284 C C . GLU A 1 25 ? -5.138 -12.618 -0.937 1.00 0.00 25 GLU A C 17
ATOM 20285 O O . GLU A 1 25 ? -4.823 -13.008 -2.060 1.00 0.00 25 GLU A O 17
ATOM 20297 N N . ASP A 1 26 ? -5.926 -11.567 -0.739 1.00 0.00 26 ASP A N 17
ATOM 20298 C CA . ASP A 1 26 ? -6.583 -10.896 -1.856 1.00 0.00 26 ASP A CA 17
ATOM 20299 C C . ASP A 1 26 ? -5.847 -9.622 -2.247 1.00 0.00 26 ASP A C 17
ATOM 20300 O O . ASP A 1 26 ? -6.180 -8.987 -3.247 1.00 0.00 26 ASP A O 17
ATOM 20309 N N . VAL A 1 27 ? -4.862 -9.234 -1.449 1.00 0.00 27 VAL A N 17
ATOM 20310 C CA . VAL A 1 27 ? -4.088 -8.037 -1.743 1.00 0.00 27 VAL A CA 17
ATOM 20311 C C . VAL A 1 27 ? -3.242 -8.252 -2.990 1.00 0.00 27 VAL A C 17
ATOM 20312 O O . VAL A 1 27 ? -2.372 -9.122 -3.031 1.00 0.00 27 VAL A O 17
ATOM 20325 N N . LYS A 1 28 ? -3.512 -7.444 -4.002 1.00 0.00 28 LYS A N 17
ATOM 20326 C CA . LYS A 1 28 ? -2.943 -7.634 -5.320 1.00 0.00 28 LYS A CA 17
ATOM 20327 C C . LYS A 1 28 ? -2.644 -6.286 -5.931 1.00 0.00 28 LYS A C 17
ATOM 20328 O O . LYS A 1 28 ? -3.223 -5.280 -5.530 1.00 0.00 28 LYS A O 17
ATOM 20347 N N . LEU A 1 29 ? -1.779 -6.272 -6.923 1.00 0.00 29 LEU A N 17
ATOM 20348 C CA . LEU A 1 29 ? -1.454 -5.045 -7.629 1.00 0.00 29 LEU A CA 17
ATOM 20349 C C . LEU A 1 29 ? -2.594 -4.632 -8.553 1.00 0.00 29 LEU A C 17
ATOM 20350 O O . LEU A 1 29 ? -2.557 -3.569 -9.172 1.00 0.00 29 LEU A O 17
ATOM 20366 N N . ASP A 1 30 ? -3.617 -5.467 -8.618 1.00 0.00 30 ASP A N 17
ATOM 20367 C CA . ASP A 1 30 ? -4.693 -5.280 -9.576 1.00 0.00 30 ASP A CA 17
ATOM 20368 C C . ASP A 1 30 ? -5.909 -4.627 -8.942 1.00 0.00 30 ASP A C 17
ATOM 20369 O O . ASP A 1 30 ? -6.794 -4.148 -9.652 1.00 0.00 30 ASP A O 17
ATOM 20378 N N . LYS A 1 31 ? -5.980 -4.607 -7.614 1.00 0.00 31 LYS A N 17
ATOM 20379 C CA . LYS A 1 31 ? -7.181 -4.127 -6.962 1.00 0.00 31 LYS A CA 17
ATOM 20380 C C . LYS A 1 31 ? -7.012 -2.671 -6.540 1.00 0.00 31 LYS A C 17
ATOM 20381 O O . LYS A 1 31 ? -5.927 -2.242 -6.139 1.00 0.00 31 LYS A O 17
ATOM 20400 N N . SER A 1 32 ? -8.086 -1.917 -6.658 1.00 0.00 32 SER A N 17
ATOM 20401 C CA . SER A 1 32 ? -8.056 -0.485 -6.438 1.00 0.00 32 SER A CA 17
ATOM 20402 C C . SER A 1 32 ? -8.203 -0.160 -4.958 1.00 0.00 32 SER A C 17
ATOM 20403 O O . SER A 1 32 ? -9.050 -0.727 -4.277 1.00 0.00 32 SER A O 17
ATOM 20411 N N . PHE A 1 33 ? -7.362 0.746 -4.468 1.00 0.00 33 PHE A N 17
ATOM 20412 C CA . PHE A 1 33 ? -7.432 1.196 -3.082 1.00 0.00 33 PHE A CA 17
ATOM 20413 C C . PHE A 1 33 ? -8.799 1.800 -2.804 1.00 0.00 33 PHE A C 17
ATOM 20414 O O . PHE A 1 33 ? -9.479 1.440 -1.841 1.00 0.00 33 PHE A O 17
ATOM 20431 N N . THR A 1 34 ? -9.202 2.699 -3.678 1.00 0.00 34 THR A N 17
ATOM 20432 C CA . THR A 1 34 ? -10.441 3.422 -3.520 1.00 0.00 34 THR A CA 17
ATOM 20433 C C . THR A 1 34 ? -11.647 2.515 -3.776 1.00 0.00 34 THR A C 17
ATOM 20434 O O . THR A 1 34 ? -12.707 2.689 -3.174 1.00 0.00 34 THR A O 17
ATOM 20445 N N . ASP A 1 35 ? -11.476 1.545 -4.667 1.00 0.00 35 ASP A N 17
ATOM 20446 C CA . ASP A 1 35 ? -12.580 0.672 -5.058 1.00 0.00 35 ASP A CA 17
ATOM 20447 C C . ASP A 1 35 ? -12.630 -0.598 -4.210 1.00 0.00 35 ASP A C 17
ATOM 20448 O O . ASP A 1 35 ? -13.531 -0.771 -3.392 1.00 0.00 35 ASP A O 17
ATOM 20457 N N . ASP A 1 36 ? -11.635 -1.464 -4.395 1.00 0.00 36 ASP A N 17
ATOM 20458 C CA . ASP A 1 36 ? -11.623 -2.794 -3.779 1.00 0.00 36 ASP A CA 17
ATOM 20459 C C . ASP A 1 36 ? -11.245 -2.736 -2.306 1.00 0.00 36 ASP A C 17
ATOM 20460 O O . ASP A 1 36 ? -11.874 -3.388 -1.473 1.00 0.00 36 ASP A O 17
ATOM 20469 N N . LEU A 1 37 ? -10.204 -1.967 -1.988 1.00 0.00 37 LEU A N 17
ATOM 20470 C CA . LEU A 1 37 ? -9.702 -1.894 -0.615 1.00 0.00 37 LEU A CA 17
ATOM 20471 C C . LEU A 1 37 ? -10.728 -1.232 0.297 1.00 0.00 37 LEU A C 17
ATOM 20472 O O . LEU A 1 37 ? -10.629 -1.344 1.518 1.00 0.00 37 LEU A O 17
ATOM 20488 N N . ASP A 1 38 ? -11.704 -0.548 -0.312 1.00 0.00 38 ASP A N 17
ATOM 20489 C CA . ASP A 1 38 ? -12.742 0.179 0.424 1.00 0.00 38 ASP A CA 17
ATOM 20490 C C . ASP A 1 38 ? -12.073 1.193 1.346 1.00 0.00 38 ASP A C 17
ATOM 20491 O O . ASP A 1 38 ? -12.452 1.368 2.502 1.00 0.00 38 ASP A O 17
ATOM 20500 N N . VAL A 1 39 ? -11.061 1.863 0.816 1.00 0.00 39 VAL A N 17
ATOM 20501 C CA . VAL A 1 39 ? -10.253 2.755 1.615 1.00 0.00 39 VAL A CA 17
ATOM 20502 C C . VAL A 1 39 ? -10.497 4.210 1.212 1.00 0.00 39 VAL A C 17
ATOM 20503 O O . VAL A 1 39 ? -10.751 4.507 0.042 1.00 0.00 39 VAL A O 17
ATOM 20516 N N . ASP A 1 40 ? -10.454 5.108 2.185 1.00 0.00 40 ASP A N 17
ATOM 20517 C CA . ASP A 1 40 ? -10.546 6.535 1.904 1.00 0.00 40 ASP A CA 17
ATOM 20518 C C . ASP A 1 40 ? -9.167 7.079 1.599 1.00 0.00 40 ASP A C 17
ATOM 20519 O O . ASP A 1 40 ? -8.160 6.419 1.875 1.00 0.00 40 ASP A O 17
ATOM 20528 N N . SER A 1 41 ? -9.123 8.288 1.060 1.00 0.00 41 SER A N 17
ATOM 20529 C CA . SER A 1 41 ? -7.867 8.941 0.744 1.00 0.00 41 SER A CA 17
ATOM 20530 C C . SER A 1 41 ? -6.967 9.002 1.979 1.00 0.00 41 SER A C 17
ATOM 20531 O O . SER A 1 41 ? -5.825 8.552 1.947 1.00 0.00 41 SER A O 17
ATOM 20539 N N . LEU A 1 42 ? -7.505 9.518 3.077 1.00 0.00 42 LEU A N 17
ATOM 20540 C CA . LEU A 1 42 ? -6.732 9.659 4.305 1.00 0.00 42 LEU A CA 17
ATOM 20541 C C . LEU A 1 42 ? -6.494 8.305 4.966 1.00 0.00 42 LEU A C 17
ATOM 20542 O O . LEU A 1 42 ? -5.396 8.030 5.433 1.00 0.00 42 LEU A O 17
ATOM 20558 N N . SER A 1 43 ? -7.526 7.468 4.987 1.00 0.00 43 SER A N 17
ATOM 20559 C CA . SER A 1 43 ? -7.441 6.141 5.584 1.00 0.00 43 SER A CA 17
ATOM 20560 C C . SER A 1 43 ? -6.191 5.396 5.105 1.00 0.00 43 SER A C 17
ATOM 20561 O O . SER A 1 43 ? -5.357 4.970 5.919 1.00 0.00 43 SER A O 17
ATOM 20569 N N . MET A 1 44 ? -6.041 5.272 3.787 1.00 0.00 44 MET A N 17
ATOM 20570 C CA . MET A 1 44 ? -4.880 4.594 3.231 1.00 0.00 44 MET A CA 17
ATOM 20571 C C . MET A 1 44 ? -3.609 5.354 3.563 1.00 0.00 44 MET A C 17
ATOM 20572 O O . MET A 1 44 ? -2.662 4.777 4.072 1.00 0.00 44 MET A O 17
ATOM 20586 N N . VAL A 1 45 ? -3.607 6.654 3.332 1.00 0.00 45 VAL A N 17
ATOM 20587 C CA . VAL A 1 45 ? -2.437 7.470 3.619 1.00 0.00 45 VAL A CA 17
ATOM 20588 C C . VAL A 1 45 ? -1.990 7.305 5.074 1.00 0.00 45 VAL A C 17
ATOM 20589 O O . VAL A 1 45 ? -0.812 7.389 5.380 1.00 0.00 45 VAL A O 17
ATOM 20602 N N . GLU A 1 46 ? -2.920 7.010 5.961 1.00 0.00 46 GLU A N 17
ATOM 20603 C CA . GLU A 1 46 ? -2.593 6.915 7.367 1.00 0.00 46 GLU A CA 17
ATOM 20604 C C . GLU A 1 46 ? -1.832 5.631 7.680 1.00 0.00 46 GLU A C 17
ATOM 20605 O O . GLU A 1 46 ? -0.641 5.668 8.020 1.00 0.00 46 GLU A O 17
ATOM 20617 N N . VAL A 1 47 ? -2.478 4.486 7.516 1.00 0.00 47 VAL A N 17
ATOM 20618 C CA . VAL A 1 47 ? -1.850 3.252 7.937 1.00 0.00 47 VAL A CA 17
ATOM 20619 C C . VAL A 1 47 ? -0.942 2.709 6.839 1.00 0.00 47 VAL A C 17
ATOM 20620 O O . VAL A 1 47 ? 0.002 1.972 7.114 1.00 0.00 47 VAL A O 17
ATOM 20633 N N . VAL A 1 48 ? -1.189 3.104 5.594 1.00 0.00 48 VAL A N 17
ATOM 20634 C CA . VAL A 1 48 ? -0.350 2.643 4.495 1.00 0.00 48 VAL A CA 17
ATOM 20635 C C . VAL A 1 48 ? 0.963 3.435 4.452 1.00 0.00 48 VAL A C 17
ATOM 20636 O O . VAL A 1 48 ? 1.977 2.933 3.978 1.00 0.00 48 VAL A O 17
ATOM 20649 N N . VAL A 1 49 ? 0.958 4.663 4.975 1.00 0.00 49 VAL A N 17
ATOM 20650 C CA . VAL A 1 49 ? 2.214 5.379 5.190 1.00 0.00 49 VAL A CA 17
ATOM 20651 C C . VAL A 1 49 ? 2.981 4.708 6.324 1.00 0.00 49 VAL A C 17
ATOM 20652 O O . VAL A 1 49 ? 4.203 4.591 6.291 1.00 0.00 49 VAL A O 17
ATOM 20665 N N . ALA A 1 50 ? 2.253 4.228 7.321 1.00 0.00 50 ALA A N 17
ATOM 20666 C CA . ALA A 1 50 ? 2.865 3.399 8.349 1.00 0.00 50 ALA A CA 17
ATOM 20667 C C . ALA A 1 50 ? 3.428 2.112 7.728 1.00 0.00 50 ALA A C 17
ATOM 20668 O O . ALA A 1 50 ? 4.341 1.491 8.273 1.00 0.00 50 ALA A O 17
ATOM 20675 N N . ALA A 1 51 ? 2.882 1.729 6.573 1.00 0.00 51 ALA A N 17
ATOM 20676 C CA . ALA A 1 51 ? 3.324 0.533 5.860 1.00 0.00 51 ALA A CA 17
ATOM 20677 C C . ALA A 1 51 ? 4.550 0.805 5.000 1.00 0.00 51 ALA A C 17
ATOM 20678 O O . ALA A 1 51 ? 5.415 -0.055 4.863 1.00 0.00 51 ALA A O 17
ATOM 20685 N N . GLU A 1 52 ? 4.627 1.990 4.410 1.00 0.00 52 GLU A N 17
ATOM 20686 C CA . GLU A 1 52 ? 5.759 2.326 3.561 1.00 0.00 52 GLU A CA 17
ATOM 20687 C C . GLU A 1 52 ? 7.009 2.490 4.416 1.00 0.00 52 GLU A C 17
ATOM 20688 O O . GLU A 1 52 ? 8.043 1.876 4.149 1.00 0.00 52 GLU A O 17
ATOM 20700 N N . GLU A 1 53 ? 6.889 3.258 5.490 1.00 0.00 53 GLU A N 17
ATOM 20701 C CA . GLU A 1 53 ? 8.028 3.565 6.333 1.00 0.00 53 GLU A CA 17
ATOM 20702 C C . GLU A 1 53 ? 8.554 2.328 7.047 1.00 0.00 53 GLU A C 17
ATOM 20703 O O . GLU A 1 53 ? 9.721 2.284 7.432 1.00 0.00 53 GLU A O 17
ATOM 20715 N N . ARG A 1 54 ? 7.707 1.317 7.221 1.00 0.00 54 ARG A N 17
ATOM 20716 C CA . ARG A 1 54 ? 8.128 0.102 7.919 1.00 0.00 54 ARG A CA 17
ATOM 20717 C C . ARG A 1 54 ? 9.090 -0.711 7.047 1.00 0.00 54 ARG A C 17
ATOM 20718 O O . ARG A 1 54 ? 9.717 -1.658 7.517 1.00 0.00 54 ARG A O 17
ATOM 20739 N N . PHE A 1 55 ? 9.200 -0.323 5.779 1.00 0.00 55 PHE A N 17
ATOM 20740 C CA . PHE A 1 55 ? 10.173 -0.915 4.866 1.00 0.00 55 PHE A CA 17
ATOM 20741 C C . PHE A 1 55 ? 11.254 0.108 4.523 1.00 0.00 55 PHE A C 17
ATOM 20742 O O . PHE A 1 55 ? 11.969 -0.030 3.529 1.00 0.00 55 PHE A O 17
ATOM 20759 N N . ASP A 1 56 ? 11.344 1.143 5.364 1.00 0.00 56 ASP A N 17
ATOM 20760 C CA . ASP A 1 56 ? 12.397 2.163 5.285 1.00 0.00 56 ASP A CA 17
ATOM 20761 C C . ASP A 1 56 ? 12.270 3.055 4.052 1.00 0.00 56 ASP A C 17
ATOM 20762 O O . ASP A 1 56 ? 13.257 3.641 3.598 1.00 0.00 56 ASP A O 17
ATOM 20771 N N . VAL A 1 57 ? 11.063 3.196 3.522 1.00 0.00 57 VAL A N 17
ATOM 20772 C CA . VAL A 1 57 ? 10.837 4.114 2.416 1.00 0.00 57 VAL A CA 17
ATOM 20773 C C . VAL A 1 57 ? 9.907 5.238 2.862 1.00 0.00 57 VAL A C 17
ATOM 20774 O O . VAL A 1 57 ? 9.108 5.054 3.778 1.00 0.00 57 VAL A O 17
ATOM 20787 N N . LYS A 1 58 ? 10.049 6.405 2.254 1.00 0.00 58 LYS A N 17
ATOM 20788 C CA . LYS A 1 58 ? 9.144 7.510 2.517 1.00 0.00 58 LYS A CA 17
ATOM 20789 C C . LYS A 1 58 ? 8.716 8.182 1.220 1.00 0.00 58 LYS A C 17
ATOM 20790 O O . LYS A 1 58 ? 9.550 8.597 0.409 1.00 0.00 58 LYS A O 17
ATOM 20809 N N . ILE A 1 59 ? 7.414 8.255 1.022 1.00 0.00 59 ILE A N 17
ATOM 20810 C CA . ILE A 1 59 ? 6.840 8.977 -0.096 1.00 0.00 59 ILE A CA 17
ATOM 20811 C C . ILE A 1 59 ? 6.015 10.142 0.451 1.00 0.00 59 ILE A C 17
ATOM 20812 O O . ILE A 1 59 ? 5.769 10.208 1.655 1.00 0.00 59 ILE A O 17
ATOM 20828 N N . PRO A 1 60 ? 5.621 11.108 -0.391 1.00 0.00 60 PRO A N 17
ATOM 20829 C CA . PRO A 1 60 ? 4.695 12.155 0.032 1.00 0.00 60 PRO A CA 17
ATOM 20830 C C . PRO A 1 60 ? 3.356 11.550 0.436 1.00 0.00 60 PRO A C 17
ATOM 20831 O O . PRO A 1 60 ? 2.759 10.810 -0.342 1.00 0.00 60 PRO A O 17
ATOM 20842 N N . ASP A 1 61 ? 2.897 11.854 1.651 1.00 0.00 61 ASP A N 17
ATOM 20843 C CA . ASP A 1 61 ? 1.639 11.304 2.176 1.00 0.00 61 ASP A CA 17
ATOM 20844 C C . ASP A 1 61 ? 0.521 11.431 1.149 1.00 0.00 61 ASP A C 17
ATOM 20845 O O . ASP A 1 61 ? -0.248 10.499 0.918 1.00 0.00 61 ASP A O 17
ATOM 20854 N N . ASP A 1 62 ? 0.473 12.590 0.512 1.00 0.00 62 ASP A N 17
ATOM 20855 C CA . ASP A 1 62 ? -0.572 12.922 -0.449 1.00 0.00 62 ASP A CA 17
ATOM 20856 C C . ASP A 1 62 ? -0.541 11.989 -1.662 1.00 0.00 62 ASP A C 17
ATOM 20857 O O . ASP A 1 62 ? -1.537 11.843 -2.369 1.00 0.00 62 ASP A O 17
ATOM 20866 N N . ASP A 1 63 ? 0.591 11.330 -1.883 1.00 0.00 63 ASP A N 17
ATOM 20867 C CA . ASP A 1 63 ? 0.782 10.531 -3.088 1.00 0.00 63 ASP A CA 17
ATOM 20868 C C . ASP A 1 63 ? 0.104 9.166 -2.969 1.00 0.00 63 ASP A C 17
ATOM 20869 O O . ASP A 1 63 ? -0.273 8.574 -3.978 1.00 0.00 63 ASP A O 17
ATOM 20878 N N . VAL A 1 64 ? -0.082 8.672 -1.739 1.00 0.00 64 VAL A N 17
ATOM 20879 C CA . VAL A 1 64 ? -0.858 7.442 -1.542 1.00 0.00 64 VAL A CA 17
ATOM 20880 C C . VAL A 1 64 ? -2.306 7.697 -1.965 1.00 0.00 64 VAL A C 17
ATOM 20881 O O . VAL A 1 64 ? -2.983 6.822 -2.486 1.00 0.00 64 VAL A O 17
ATOM 20894 N N . LYS A 1 65 ? -2.760 8.927 -1.746 1.00 0.00 65 LYS A N 17
ATOM 20895 C CA . LYS A 1 65 ? -4.047 9.392 -2.259 1.00 0.00 65 LYS A CA 17
ATOM 20896 C C . LYS A 1 65 ? -4.021 9.454 -3.790 1.00 0.00 65 LYS A C 17
ATOM 20897 O O . LYS A 1 65 ? -5.032 9.210 -4.455 1.00 0.00 65 LYS A O 17
ATOM 20916 N N . ASN A 1 66 ? -2.853 9.771 -4.332 1.00 0.00 66 ASN A N 17
ATOM 20917 C CA . ASN A 1 66 ? -2.682 10.006 -5.764 1.00 0.00 66 ASN A CA 17
ATOM 20918 C C . ASN A 1 66 ? -2.797 8.698 -6.551 1.00 0.00 66 ASN A C 17
ATOM 20919 O O . ASN A 1 66 ? -3.175 8.693 -7.723 1.00 0.00 66 ASN A O 17
ATOM 20930 N N . LEU A 1 67 ? -2.476 7.594 -5.896 1.00 0.00 67 LEU A N 17
ATOM 20931 C CA . LEU A 1 67 ? -2.575 6.281 -6.512 1.00 0.00 67 LEU A CA 17
ATOM 20932 C C . LEU A 1 67 ? -3.909 5.631 -6.183 1.00 0.00 67 LEU A C 17
ATOM 20933 O O . LEU A 1 67 ? -4.370 5.658 -5.046 1.00 0.00 67 LEU A O 17
ATOM 20949 N N . LYS A 1 68 ? -4.535 5.063 -7.203 1.00 0.00 68 LYS A N 17
ATOM 20950 C CA . LYS A 1 68 ? -5.886 4.541 -7.073 1.00 0.00 68 LYS A CA 17
ATOM 20951 C C . LYS A 1 68 ? -5.890 3.042 -6.820 1.00 0.00 68 LYS A C 17
ATOM 20952 O O . LYS A 1 68 ? -6.938 2.460 -6.566 1.00 0.00 68 LYS A O 17
ATOM 20971 N N . THR A 1 69 ? -4.729 2.410 -6.886 1.00 0.00 69 THR A N 17
ATOM 20972 C CA . THR A 1 69 ? -4.645 0.975 -6.666 1.00 0.00 69 THR A CA 17
ATOM 20973 C C . THR A 1 69 ? -3.557 0.666 -5.648 1.00 0.00 69 THR A C 17
ATOM 20974 O O . THR A 1 69 ? -2.596 1.424 -5.517 1.00 0.00 69 THR A O 17
ATOM 20985 N N . VAL A 1 70 ? -3.702 -0.438 -4.923 1.00 0.00 70 VAL A N 17
ATOM 20986 C CA . VAL A 1 70 ? -2.683 -0.838 -3.961 1.00 0.00 70 VAL A CA 17
ATOM 20987 C C . VAL A 1 70 ? -1.432 -1.311 -4.698 1.00 0.00 70 VAL A C 17
ATOM 20988 O O . VAL A 1 70 ? -0.317 -1.273 -4.168 1.00 0.00 70 VAL A O 17
ATOM 21001 N N . GLY A 1 71 ? -1.623 -1.711 -5.945 1.00 0.00 71 GLY A N 17
ATOM 21002 C CA . GLY A 1 71 ? -0.513 -2.163 -6.748 1.00 0.00 71 GLY A CA 17
ATOM 21003 C C . GLY A 1 71 ? 0.349 -1.019 -7.247 1.00 0.00 71 GLY A C 17
ATOM 21004 O O . GLY A 1 71 ? 1.574 -1.136 -7.336 1.00 0.00 71 GLY A O 17
ATOM 21008 N N . ASP A 1 72 ? -0.301 0.089 -7.578 1.00 0.00 72 ASP A N 17
ATOM 21009 C CA . ASP A 1 72 ? 0.393 1.304 -7.995 1.00 0.00 72 ASP A CA 17
ATOM 21010 C C . ASP A 1 72 ? 1.335 1.748 -6.880 1.00 0.00 72 ASP A C 17
ATOM 21011 O O . ASP A 1 72 ? 2.487 2.117 -7.116 1.00 0.00 72 ASP A O 17
ATOM 21020 N N . ALA A 1 73 ? 0.822 1.668 -5.655 1.00 0.00 73 ALA A N 17
ATOM 21021 C CA . ALA A 1 73 ? 1.586 2.004 -4.461 1.00 0.00 73 ALA A CA 17
ATOM 21022 C C . ALA A 1 73 ? 2.814 1.132 -4.312 1.00 0.00 73 ALA A C 17
ATOM 21023 O O . ALA A 1 73 ? 3.915 1.628 -4.070 1.00 0.00 73 ALA A O 17
ATOM 21030 N N . THR A 1 74 ? 2.623 -0.172 -4.455 1.00 0.00 74 THR A N 17
ATOM 21031 C CA . THR A 1 74 ? 3.683 -1.114 -4.174 1.00 0.00 74 THR A CA 17
ATOM 21032 C C . THR A 1 74 ? 4.846 -0.900 -5.115 1.00 0.00 74 THR A C 17
ATOM 21033 O O . THR A 1 74 ? 5.972 -0.746 -4.671 1.00 0.00 74 THR A O 17
ATOM 21044 N N . LYS A 1 75 ? 4.564 -0.846 -6.409 1.00 0.00 75 LYS A N 17
ATOM 21045 C CA . LYS A 1 75 ? 5.606 -0.626 -7.399 1.00 0.00 75 LYS A CA 17
ATOM 21046 C C . LYS A 1 75 ? 6.334 0.696 -7.153 1.00 0.00 75 LYS A C 17
ATOM 21047 O O . LYS A 1 75 ? 7.558 0.764 -7.268 1.00 0.00 75 LYS A O 17
ATOM 21066 N N . TYR A 1 76 ? 5.588 1.731 -6.777 1.00 0.00 76 TYR A N 17
ATOM 21067 C CA . TYR A 1 76 ? 6.189 3.023 -6.460 1.00 0.00 76 TYR A CA 17
ATOM 21068 C C . TYR A 1 76 ? 7.120 2.886 -5.252 1.00 0.00 76 TYR A C 17
ATOM 21069 O O . TYR A 1 76 ? 8.244 3.395 -5.257 1.00 0.00 76 TYR A O 17
ATOM 21087 N N . ILE A 1 77 ? 6.645 2.176 -4.234 1.00 0.00 77 ILE A N 17
ATOM 21088 C CA . ILE A 1 77 ? 7.446 1.875 -3.053 1.00 0.00 77 ILE A CA 17
ATOM 21089 C C . ILE A 1 77 ? 8.671 1.046 -3.428 1.00 0.00 77 ILE A C 17
ATOM 21090 O O . ILE A 1 77 ? 9.784 1.324 -2.992 1.00 0.00 77 ILE A O 17
ATOM 21106 N N . LEU A 1 78 ? 8.447 0.045 -4.266 1.00 0.00 78 LEU A N 17
ATOM 21107 C CA . LEU A 1 78 ? 9.475 -0.915 -4.637 1.00 0.00 78 LEU A CA 17
ATOM 21108 C C . LEU A 1 78 ? 10.610 -0.272 -5.427 1.00 0.00 78 LEU A C 17
ATOM 21109 O O . LEU A 1 78 ? 11.782 -0.583 -5.208 1.00 0.00 78 LEU A O 17
ATOM 21125 N N . ASP A 1 79 ? 10.265 0.622 -6.339 1.00 0.00 79 ASP A N 17
ATOM 21126 C CA . ASP A 1 79 ? 11.259 1.262 -7.195 1.00 0.00 79 ASP A CA 17
ATOM 21127 C C . ASP A 1 79 ? 12.058 2.318 -6.438 1.00 0.00 79 ASP A C 17
ATOM 21128 O O . ASP A 1 79 ? 13.241 2.529 -6.706 1.00 0.00 79 ASP A O 17
ATOM 21137 N N . HIS A 1 80 ? 11.417 2.972 -5.484 1.00 0.00 80 HIS A N 17
ATOM 21138 C CA . HIS A 1 80 ? 12.049 4.078 -4.775 1.00 0.00 80 HIS A CA 17
ATOM 21139 C C . HIS A 1 80 ? 12.383 3.715 -3.333 1.00 0.00 80 HIS A C 17
ATOM 21140 O O . HIS A 1 80 ? 12.550 4.603 -2.496 1.00 0.00 80 HIS A O 17
ATOM 21155 N N . GLN A 1 81 ? 12.510 2.428 -3.043 1.00 0.00 81 GLN A N 17
ATOM 21156 C CA . GLN A 1 81 ? 12.779 1.996 -1.680 1.00 0.00 81 GLN A CA 17
ATOM 21157 C C . GLN A 1 81 ? 14.248 2.221 -1.320 1.00 0.00 81 GLN A C 17
ATOM 21158 O O . GLN A 1 81 ? 14.989 2.848 -2.076 1.00 0.00 81 GLN A O 17
ATOM 21172 N N . ALA A 1 82 ? 14.647 1.728 -0.158 1.00 0.00 82 ALA A N 17
ATOM 21173 C CA . ALA A 1 82 ? 16.017 1.882 0.329 1.00 0.00 82 ALA A CA 17
ATOM 21174 C C . ALA A 1 82 ? 17.037 1.223 -0.604 1.00 0.00 82 ALA A C 17
ATOM 21175 O O . ALA A 1 82 ? 17.136 -0.023 -0.603 1.00 0.00 82 ALA A O 17
ATOM 21183 N N . MET A 1 1 ? 14.984 5.589 -4.943 1.00 0.00 1 MET A N 18
ATOM 21184 C CA . MET A 1 1 ? 15.594 4.397 -4.315 1.00 0.00 1 MET A CA 18
ATOM 21185 C C . MET A 1 1 ? 14.783 3.991 -3.097 1.00 0.00 1 MET A C 18
ATOM 21186 O O . MET A 1 1 ? 13.829 3.227 -3.211 1.00 0.00 1 MET A O 18
ATOM 21202 N N . ALA A 1 2 ? 15.152 4.518 -1.936 1.00 0.00 2 ALA A N 18
ATOM 21203 C CA . ALA A 1 2 ? 14.374 4.308 -0.730 1.00 0.00 2 ALA A CA 18
ATOM 21204 C C . ALA A 1 2 ? 13.435 5.485 -0.524 1.00 0.00 2 ALA A C 18
ATOM 21205 O O . ALA A 1 2 ? 13.861 6.640 -0.561 1.00 0.00 2 ALA A O 18
ATOM 21212 N N . ALA A 1 3 ? 12.165 5.195 -0.325 1.00 0.00 3 ALA A N 18
ATOM 21213 C CA . ALA A 1 3 ? 11.160 6.228 -0.191 1.00 0.00 3 ALA A CA 18
ATOM 21214 C C . ALA A 1 3 ? 10.623 6.256 1.225 1.00 0.00 3 ALA A C 18
ATOM 21215 O O . ALA A 1 3 ? 10.396 5.208 1.832 1.00 0.00 3 ALA A O 18
ATOM 21222 N N . THR A 1 4 ? 10.431 7.450 1.747 1.00 0.00 4 THR A N 18
ATOM 21223 C CA . THR A 1 4 ? 9.914 7.614 3.088 1.00 0.00 4 THR A CA 18
ATOM 21224 C C . THR A 1 4 ? 8.386 7.555 3.076 1.00 0.00 4 THR A C 18
ATOM 21225 O O . THR A 1 4 ? 7.782 7.259 2.042 1.00 0.00 4 THR A O 18
ATOM 21236 N N . GLN A 1 5 ? 7.770 7.857 4.211 1.00 0.00 5 GLN A N 18
ATOM 21237 C CA . GLN A 1 5 ? 6.337 7.663 4.395 1.00 0.00 5 GLN A CA 18
ATOM 21238 C C . GLN A 1 5 ? 5.516 8.389 3.327 1.00 0.00 5 GLN A C 18
ATOM 21239 O O . GLN A 1 5 ? 4.740 7.770 2.610 1.00 0.00 5 GLN A O 18
ATOM 21253 N N . GLU A 1 6 ? 5.717 9.691 3.200 1.00 0.00 6 GLU A N 18
ATOM 21254 C CA . GLU A 1 6 ? 4.915 10.502 2.291 1.00 0.00 6 GLU A CA 18
ATOM 21255 C C . GLU A 1 6 ? 5.191 10.147 0.830 1.00 0.00 6 GLU A C 18
ATOM 21256 O O . GLU A 1 6 ? 4.279 10.139 0.002 1.00 0.00 6 GLU A O 18
ATOM 21268 N N . GLU A 1 7 ? 6.442 9.834 0.526 1.00 0.00 7 GLU A N 18
ATOM 21269 C CA . GLU A 1 7 ? 6.841 9.493 -0.834 1.00 0.00 7 GLU A CA 18
ATOM 21270 C C . GLU A 1 7 ? 6.155 8.207 -1.289 1.00 0.00 7 GLU A C 18
ATOM 21271 O O . GLU A 1 7 ? 5.510 8.161 -2.341 1.00 0.00 7 GLU A O 18
ATOM 21283 N N . ILE A 1 8 ? 6.291 7.169 -0.479 1.00 0.00 8 ILE A N 18
ATOM 21284 C CA . ILE A 1 8 ? 5.722 5.873 -0.797 1.00 0.00 8 ILE A CA 18
ATOM 21285 C C . ILE A 1 8 ? 4.196 5.933 -0.700 1.00 0.00 8 ILE A C 18
ATOM 21286 O O . ILE A 1 8 ? 3.497 5.276 -1.465 1.00 0.00 8 ILE A O 18
ATOM 21302 N N . VAL A 1 9 ? 3.688 6.750 0.224 1.00 0.00 9 VAL A N 18
ATOM 21303 C CA . VAL A 1 9 ? 2.250 6.936 0.383 1.00 0.00 9 VAL A CA 18
ATOM 21304 C C . VAL A 1 9 ? 1.630 7.480 -0.899 1.00 0.00 9 VAL A C 18
ATOM 21305 O O . VAL A 1 9 ? 0.565 7.027 -1.312 1.00 0.00 9 VAL A O 18
ATOM 21318 N N . ALA A 1 10 ? 2.305 8.432 -1.536 1.00 0.00 10 ALA A N 18
ATOM 21319 C CA . ALA A 1 10 ? 1.839 8.966 -2.811 1.00 0.00 10 ALA A CA 18
ATOM 21320 C C . ALA A 1 10 ? 1.809 7.868 -3.872 1.00 0.00 10 ALA A C 18
ATOM 21321 O O . ALA A 1 10 ? 0.831 7.731 -4.611 1.00 0.00 10 ALA A O 18
ATOM 21328 N N . GLY A 1 11 ? 2.877 7.076 -3.926 1.00 0.00 11 GLY A N 18
ATOM 21329 C CA . GLY A 1 11 ? 2.944 5.980 -4.877 1.00 0.00 11 GLY A CA 18
ATOM 21330 C C . GLY A 1 11 ? 1.904 4.914 -4.594 1.00 0.00 11 GLY A C 18
ATOM 21331 O O . GLY A 1 11 ? 1.271 4.390 -5.512 1.00 0.00 11 GLY A O 18
ATOM 21335 N N . LEU A 1 12 ? 1.731 4.595 -3.315 1.00 0.00 12 LEU A N 18
ATOM 21336 C CA . LEU A 1 12 ? 0.724 3.635 -2.881 1.00 0.00 12 LEU A CA 18
ATOM 21337 C C . LEU A 1 12 ? -0.666 4.168 -3.237 1.00 0.00 12 LEU A C 18
ATOM 21338 O O . LEU A 1 12 ? -1.479 3.459 -3.823 1.00 0.00 12 LEU A O 18
ATOM 21354 N N . ALA A 1 13 ? -0.901 5.436 -2.906 1.00 0.00 13 ALA A N 18
ATOM 21355 C CA . ALA A 1 13 ? -2.164 6.113 -3.190 1.00 0.00 13 ALA A CA 18
ATOM 21356 C C . ALA A 1 13 ? -2.512 6.048 -4.668 1.00 0.00 13 ALA A C 18
ATOM 21357 O O . ALA A 1 13 ? -3.625 5.675 -5.044 1.00 0.00 13 ALA A O 18
ATOM 21364 N N . GLU A 1 14 ? -1.538 6.417 -5.488 1.00 0.00 14 GLU A N 18
ATOM 21365 C CA . GLU A 1 14 ? -1.673 6.407 -6.939 1.00 0.00 14 GLU A CA 18
ATOM 21366 C C . GLU A 1 14 ? -2.130 5.037 -7.432 1.00 0.00 14 GLU A C 18
ATOM 21367 O O . GLU A 1 14 ? -2.914 4.926 -8.373 1.00 0.00 14 GLU A O 18
ATOM 21379 N N . ILE A 1 15 ? -1.641 4.001 -6.775 1.00 0.00 15 ILE A N 18
ATOM 21380 C CA . ILE A 1 15 ? -1.886 2.643 -7.209 1.00 0.00 15 ILE A CA 18
ATOM 21381 C C . ILE A 1 15 ? -3.188 2.060 -6.636 1.00 0.00 15 ILE A C 18
ATOM 21382 O O . ILE A 1 15 ? -3.855 1.268 -7.300 1.00 0.00 15 ILE A O 18
ATOM 21398 N N . VAL A 1 16 ? -3.573 2.452 -5.424 1.00 0.00 16 VAL A N 18
ATOM 21399 C CA . VAL A 1 16 ? -4.823 1.951 -4.848 1.00 0.00 16 VAL A CA 18
ATOM 21400 C C . VAL A 1 16 ? -6.014 2.586 -5.556 1.00 0.00 16 VAL A C 18
ATOM 21401 O O . VAL A 1 16 ? -7.117 2.033 -5.575 1.00 0.00 16 VAL A O 18
ATOM 21414 N N . ASN A 1 17 ? -5.783 3.755 -6.138 1.00 0.00 17 ASN A N 18
ATOM 21415 C CA . ASN A 1 17 ? -6.810 4.440 -6.915 1.00 0.00 17 ASN A CA 18
ATOM 21416 C C . ASN A 1 17 ? -7.200 3.587 -8.116 1.00 0.00 17 ASN A C 18
ATOM 21417 O O . ASN A 1 17 ? -8.338 3.628 -8.577 1.00 0.00 17 ASN A O 18
ATOM 21428 N N . GLU A 1 18 ? -6.247 2.786 -8.584 1.00 0.00 18 GLU A N 18
ATOM 21429 C CA . GLU A 1 18 ? -6.471 1.872 -9.698 1.00 0.00 18 GLU A CA 18
ATOM 21430 C C . GLU A 1 18 ? -7.363 0.714 -9.263 1.00 0.00 18 GLU A C 18
ATOM 21431 O O . GLU A 1 18 ? -8.021 0.076 -10.083 1.00 0.00 18 GLU A O 18
ATOM 21443 N N . ILE A 1 19 ? -7.368 0.452 -7.964 1.00 0.00 19 ILE A N 18
ATOM 21444 C CA . ILE A 1 19 ? -8.128 -0.651 -7.404 1.00 0.00 19 ILE A CA 18
ATOM 21445 C C . ILE A 1 19 ? -9.559 -0.228 -7.098 1.00 0.00 19 ILE A C 18
ATOM 21446 O O . ILE A 1 19 ? -10.518 -0.858 -7.549 1.00 0.00 19 ILE A O 18
ATOM 21462 N N . ALA A 1 20 ? -9.695 0.857 -6.346 1.00 0.00 20 ALA A N 18
ATOM 21463 C CA . ALA A 1 20 ? -11.002 1.319 -5.905 1.00 0.00 20 ALA A CA 18
ATOM 21464 C C . ALA A 1 20 ? -11.168 2.810 -6.168 1.00 0.00 20 ALA A C 18
ATOM 21465 O O . ALA A 1 20 ? -11.878 3.208 -7.093 1.00 0.00 20 ALA A O 18
ATOM 21472 N N . GLY A 1 21 ? -10.524 3.641 -5.356 1.00 0.00 21 GLY A N 18
ATOM 21473 C CA . GLY A 1 21 ? -10.550 5.063 -5.628 1.00 0.00 21 GLY A CA 18
ATOM 21474 C C . GLY A 1 21 ? -10.532 5.949 -4.396 1.00 0.00 21 GLY A C 18
ATOM 21475 O O . GLY A 1 21 ? -11.399 6.806 -4.243 1.00 0.00 21 GLY A O 18
ATOM 21479 N N . ILE A 1 22 ? -9.560 5.756 -3.515 1.00 0.00 22 ILE A N 18
ATOM 21480 C CA . ILE A 1 22 ? -9.289 6.751 -2.484 1.00 0.00 22 ILE A CA 18
ATOM 21481 C C . ILE A 1 22 ? -8.448 7.855 -3.110 1.00 0.00 22 ILE A C 18
ATOM 21482 O O . ILE A 1 22 ? -7.471 7.565 -3.804 1.00 0.00 22 ILE A O 18
ATOM 21498 N N . PRO A 1 23 ? -8.843 9.124 -2.935 1.00 0.00 23 PRO A N 18
ATOM 21499 C CA . PRO A 1 23 ? -8.048 10.260 -3.395 1.00 0.00 23 PRO A CA 18
ATOM 21500 C C . PRO A 1 23 ? -6.613 10.168 -2.891 1.00 0.00 23 PRO A C 18
ATOM 21501 O O . PRO A 1 23 ? -6.379 9.777 -1.746 1.00 0.00 23 PRO A O 18
ATOM 21512 N N . VAL A 1 24 ? -5.656 10.528 -3.740 1.00 0.00 24 VAL A N 18
ATOM 21513 C CA . VAL A 1 24 ? -4.241 10.380 -3.410 1.00 0.00 24 VAL A CA 18
ATOM 21514 C C . VAL A 1 24 ? -3.874 11.127 -2.130 1.00 0.00 24 VAL A C 18
ATOM 21515 O O . VAL A 1 24 ? -2.941 10.748 -1.427 1.00 0.00 24 VAL A O 18
ATOM 21528 N N . GLU A 1 25 ? -4.634 12.167 -1.822 1.00 0.00 25 GLU A N 18
ATOM 21529 C CA . GLU A 1 25 ? -4.395 12.969 -0.632 1.00 0.00 25 GLU A CA 18
ATOM 21530 C C . GLU A 1 25 ? -4.965 12.311 0.621 1.00 0.00 25 GLU A C 18
ATOM 21531 O O . GLU A 1 25 ? -4.574 12.649 1.736 1.00 0.00 25 GLU A O 18
ATOM 21543 N N . ASP A 1 26 ? -5.886 11.372 0.448 1.00 0.00 26 ASP A N 18
ATOM 21544 C CA . ASP A 1 26 ? -6.597 10.810 1.592 1.00 0.00 26 ASP A CA 18
ATOM 21545 C C . ASP A 1 26 ? -5.947 9.524 2.078 1.00 0.00 26 ASP A C 18
ATOM 21546 O O . ASP A 1 26 ? -6.326 8.989 3.117 1.00 0.00 26 ASP A O 18
ATOM 21555 N N . VAL A 1 27 ? -4.981 9.016 1.325 1.00 0.00 27 VAL A N 18
ATOM 21556 C CA . VAL A 1 27 ? -4.278 7.808 1.729 1.00 0.00 27 VAL A CA 18
ATOM 21557 C C . VAL A 1 27 ? -3.425 8.087 2.956 1.00 0.00 27 VAL A C 18
ATOM 21558 O O . VAL A 1 27 ? -2.438 8.818 2.902 1.00 0.00 27 VAL A O 18
ATOM 21571 N N . LYS A 1 28 ? -3.836 7.499 4.062 1.00 0.00 28 LYS A N 18
ATOM 21572 C CA . LYS A 1 28 ? -3.230 7.744 5.351 1.00 0.00 28 LYS A CA 18
ATOM 21573 C C . LYS A 1 28 ? -2.965 6.407 6.007 1.00 0.00 28 LYS A C 18
ATOM 21574 O O . LYS A 1 28 ? -3.566 5.405 5.620 1.00 0.00 28 LYS A O 18
ATOM 21593 N N . LEU A 1 29 ? -2.105 6.384 7.006 1.00 0.00 29 LEU A N 18
ATOM 21594 C CA . LEU A 1 29 ? -1.783 5.136 7.682 1.00 0.00 29 LEU A CA 18
ATOM 21595 C C . LEU A 1 29 ? -2.933 4.712 8.591 1.00 0.00 29 LEU A C 18
ATOM 21596 O O . LEU A 1 29 ? -2.925 3.622 9.160 1.00 0.00 29 LEU A O 18
ATOM 21612 N N . ASP A 1 30 ? -3.931 5.577 8.695 1.00 0.00 30 ASP A N 18
ATOM 21613 C CA . ASP A 1 30 ? -5.029 5.383 9.628 1.00 0.00 30 ASP A CA 18
ATOM 21614 C C . ASP A 1 30 ? -6.236 4.725 8.963 1.00 0.00 30 ASP A C 18
ATOM 21615 O O . ASP A 1 30 ? -7.083 4.145 9.642 1.00 0.00 30 ASP A O 18
ATOM 21624 N N . LYS A 1 31 ? -6.311 4.776 7.635 1.00 0.00 31 LYS A N 18
ATOM 21625 C CA . LYS A 1 31 ? -7.481 4.256 6.951 1.00 0.00 31 LYS A CA 18
ATOM 21626 C C . LYS A 1 31 ? -7.243 2.803 6.543 1.00 0.00 31 LYS A C 18
ATOM 21627 O O . LYS A 1 31 ? -6.126 2.410 6.208 1.00 0.00 31 LYS A O 18
ATOM 21646 N N . SER A 1 32 ? -8.284 1.999 6.609 1.00 0.00 32 SER A N 18
ATOM 21647 C CA . SER A 1 32 ? -8.154 0.574 6.376 1.00 0.00 32 SER A CA 18
ATOM 21648 C C . SER A 1 32 ? -8.359 0.233 4.906 1.00 0.00 32 SER A C 18
ATOM 21649 O O . SER A 1 32 ? -9.281 0.737 4.271 1.00 0.00 32 SER A O 18
ATOM 21657 N N . PHE A 1 33 ? -7.487 -0.618 4.371 1.00 0.00 33 PHE A N 18
ATOM 21658 C CA . PHE A 1 33 ? -7.619 -1.109 3.001 1.00 0.00 33 PHE A CA 18
ATOM 21659 C C . PHE A 1 33 ? -8.987 -1.731 2.797 1.00 0.00 33 PHE A C 18
ATOM 21660 O O . PHE A 1 33 ? -9.717 -1.373 1.877 1.00 0.00 33 PHE A O 18
ATOM 21677 N N . THR A 1 34 ? -9.326 -2.654 3.679 1.00 0.00 34 THR A N 18
ATOM 21678 C CA . THR A 1 34 ? -10.561 -3.399 3.572 1.00 0.00 34 THR A CA 18
ATOM 21679 C C . THR A 1 34 ? -11.782 -2.482 3.625 1.00 0.00 34 THR A C 18
ATOM 21680 O O . THR A 1 34 ? -12.719 -2.639 2.843 1.00 0.00 34 THR A O 18
ATOM 21691 N N . ASP A 1 35 ? -11.774 -1.524 4.542 1.00 0.00 35 ASP A N 18
ATOM 21692 C CA . ASP A 1 35 ? -12.934 -0.661 4.719 1.00 0.00 35 ASP A CA 18
ATOM 21693 C C . ASP A 1 35 ? -12.817 0.631 3.917 1.00 0.00 35 ASP A C 18
ATOM 21694 O O . ASP A 1 35 ? -13.553 0.842 2.955 1.00 0.00 35 ASP A O 18
ATOM 21703 N N . ASP A 1 36 ? -11.883 1.483 4.323 1.00 0.00 36 ASP A N 18
ATOM 21704 C CA . ASP A 1 36 ? -11.753 2.830 3.767 1.00 0.00 36 ASP A CA 18
ATOM 21705 C C . ASP A 1 36 ? -11.371 2.800 2.298 1.00 0.00 36 ASP A C 18
ATOM 21706 O O . ASP A 1 36 ? -11.952 3.518 1.488 1.00 0.00 36 ASP A O 18
ATOM 21715 N N . LEU A 1 37 ? -10.391 1.970 1.957 1.00 0.00 37 LEU A N 18
ATOM 21716 C CA . LEU A 1 37 ? -9.919 1.878 0.581 1.00 0.00 37 LEU A CA 18
ATOM 21717 C C . LEU A 1 37 ? -10.948 1.154 -0.272 1.00 0.00 37 LEU A C 18
ATOM 21718 O O . LEU A 1 37 ? -10.843 1.154 -1.494 1.00 0.00 37 LEU A O 18
ATOM 21734 N N . ASP A 1 38 ? -11.935 0.539 0.395 1.00 0.00 38 ASP A N 18
ATOM 21735 C CA . ASP A 1 38 ? -12.982 -0.235 -0.275 1.00 0.00 38 ASP A CA 18
ATOM 21736 C C . ASP A 1 38 ? -12.328 -1.324 -1.118 1.00 0.00 38 ASP A C 18
ATOM 21737 O O . ASP A 1 38 ? -12.707 -1.571 -2.262 1.00 0.00 38 ASP A O 18
ATOM 21746 N N . VAL A 1 39 ? -11.331 -1.975 -0.535 1.00 0.00 39 VAL A N 18
ATOM 21747 C CA . VAL A 1 39 ? -10.514 -2.921 -1.267 1.00 0.00 39 VAL A CA 18
ATOM 21748 C C . VAL A 1 39 ? -10.855 -4.365 -0.888 1.00 0.00 39 VAL A C 18
ATOM 21749 O O . VAL A 1 39 ? -11.223 -4.654 0.253 1.00 0.00 39 VAL A O 18
ATOM 21762 N N . ASP A 1 40 ? -10.750 -5.261 -1.859 1.00 0.00 40 ASP A N 18
ATOM 21763 C CA . ASP A 1 40 ? -10.843 -6.693 -1.598 1.00 0.00 40 ASP A CA 18
ATOM 21764 C C . ASP A 1 40 ? -9.454 -7.250 -1.348 1.00 0.00 40 ASP A C 18
ATOM 21765 O O . ASP A 1 40 ? -8.474 -6.704 -1.853 1.00 0.00 40 ASP A O 18
ATOM 21774 N N . SER A 1 41 ? -9.380 -8.338 -0.591 1.00 0.00 41 SER A N 18
ATOM 21775 C CA . SER A 1 41 ? -8.106 -8.956 -0.236 1.00 0.00 41 SER A CA 18
ATOM 21776 C C . SER A 1 41 ? -7.282 -9.310 -1.480 1.00 0.00 41 SER A C 18
ATOM 21777 O O . SER A 1 41 ? -6.071 -9.088 -1.519 1.00 0.00 41 SER A O 18
ATOM 21785 N N . LEU A 1 42 ? -7.936 -9.835 -2.506 1.00 0.00 42 LEU A N 18
ATOM 21786 C CA . LEU A 1 42 ? -7.233 -10.179 -3.735 1.00 0.00 42 LEU A CA 18
ATOM 21787 C C . LEU A 1 42 ? -6.854 -8.902 -4.486 1.00 0.00 42 LEU A C 18
ATOM 21788 O O . LEU A 1 42 ? -5.730 -8.758 -4.965 1.00 0.00 42 LEU A O 18
ATOM 21804 N N . SER A 1 43 ? -7.791 -7.967 -4.548 1.00 0.00 43 SER A N 18
ATOM 21805 C CA . SER A 1 43 ? -7.608 -6.732 -5.296 1.00 0.00 43 SER A CA 18
ATOM 21806 C C . SER A 1 43 ? -6.397 -5.952 -4.778 1.00 0.00 43 SER A C 18
ATOM 21807 O O . SER A 1 43 ? -5.527 -5.528 -5.555 1.00 0.00 43 SER A O 18
ATOM 21815 N N . MET A 1 44 ? -6.346 -5.776 -3.461 1.00 0.00 44 MET A N 18
ATOM 21816 C CA . MET A 1 44 ? -5.233 -5.087 -2.823 1.00 0.00 44 MET A CA 18
ATOM 21817 C C . MET A 1 44 ? -3.922 -5.770 -3.165 1.00 0.00 44 MET A C 18
ATOM 21818 O O . MET A 1 44 ? -2.985 -5.125 -3.610 1.00 0.00 44 MET A O 18
ATOM 21832 N N . VAL A 1 45 ? -3.870 -7.080 -3.012 1.00 0.00 45 VAL A N 18
ATOM 21833 C CA . VAL A 1 45 ? -2.645 -7.809 -3.287 1.00 0.00 45 VAL A CA 18
ATOM 21834 C C . VAL A 1 45 ? -2.206 -7.631 -4.748 1.00 0.00 45 VAL A C 18
ATOM 21835 O O . VAL A 1 45 ? -1.026 -7.675 -5.055 1.00 0.00 45 VAL A O 18
ATOM 21848 N N . GLU A 1 46 ? -3.143 -7.356 -5.639 1.00 0.00 46 GLU A N 18
ATOM 21849 C CA . GLU A 1 46 ? -2.800 -7.230 -7.045 1.00 0.00 46 GLU A CA 18
ATOM 21850 C C . GLU A 1 46 ? -2.044 -5.930 -7.307 1.00 0.00 46 GLU A C 18
ATOM 21851 O O . GLU A 1 46 ? -0.853 -5.951 -7.630 1.00 0.00 46 GLU A O 18
ATOM 21863 N N . VAL A 1 47 ? -2.699 -4.793 -7.109 1.00 0.00 47 VAL A N 18
ATOM 21864 C CA . VAL A 1 47 ? -2.089 -3.533 -7.480 1.00 0.00 47 VAL A CA 18
ATOM 21865 C C . VAL A 1 47 ? -1.180 -3.004 -6.366 1.00 0.00 47 VAL A C 18
ATOM 21866 O O . VAL A 1 47 ? -0.246 -2.250 -6.628 1.00 0.00 47 VAL A O 18
ATOM 21879 N N . VAL A 1 48 ? -1.408 -3.435 -5.128 1.00 0.00 48 VAL A N 18
ATOM 21880 C CA . VAL A 1 48 ? -0.567 -2.978 -4.022 1.00 0.00 48 VAL A CA 18
ATOM 21881 C C . VAL A 1 48 ? 0.765 -3.736 -4.024 1.00 0.00 48 VAL A C 18
ATOM 21882 O O . VAL A 1 48 ? 1.788 -3.202 -3.603 1.00 0.00 48 VAL A O 18
ATOM 21895 N N . VAL A 1 49 ? 0.763 -4.968 -4.537 1.00 0.00 49 VAL A N 18
ATOM 21896 C CA . VAL A 1 49 ? 2.017 -5.676 -4.790 1.00 0.00 49 VAL A CA 18
ATOM 21897 C C . VAL A 1 49 ? 2.729 -5.033 -5.980 1.00 0.00 49 VAL A C 18
ATOM 21898 O O . VAL A 1 49 ? 3.955 -4.959 -6.033 1.00 0.00 49 VAL A O 18
ATOM 21911 N N . ALA A 1 50 ? 1.951 -4.534 -6.926 1.00 0.00 50 ALA A N 18
ATOM 21912 C CA . ALA A 1 50 ? 2.507 -3.735 -8.008 1.00 0.00 50 ALA A CA 18
ATOM 21913 C C . ALA A 1 50 ? 3.185 -2.484 -7.442 1.00 0.00 50 ALA A C 18
ATOM 21914 O O . ALA A 1 50 ? 4.115 -1.941 -8.037 1.00 0.00 50 ALA A O 18
ATOM 21921 N N . ALA A 1 51 ? 2.714 -2.047 -6.274 1.00 0.00 51 ALA A N 18
ATOM 21922 C CA . ALA A 1 51 ? 3.261 -0.873 -5.607 1.00 0.00 51 ALA A CA 18
ATOM 21923 C C . ALA A 1 51 ? 4.519 -1.205 -4.813 1.00 0.00 51 ALA A C 18
ATOM 21924 O O . ALA A 1 51 ? 5.458 -0.416 -4.784 1.00 0.00 51 ALA A O 18
ATOM 21931 N N . GLU A 1 52 ? 4.548 -2.366 -4.174 1.00 0.00 52 GLU A N 18
ATOM 21932 C CA . GLU A 1 52 ? 5.693 -2.731 -3.353 1.00 0.00 52 GLU A CA 18
ATOM 21933 C C . GLU A 1 52 ? 6.938 -2.861 -4.224 1.00 0.00 52 GLU A C 18
ATOM 21934 O O . GLU A 1 52 ? 7.992 -2.300 -3.924 1.00 0.00 52 GLU A O 18
ATOM 21946 N N . GLU A 1 53 ? 6.793 -3.549 -5.337 1.00 0.00 53 GLU A N 18
ATOM 21947 C CA . GLU A 1 53 ? 7.924 -3.869 -6.183 1.00 0.00 53 GLU A CA 18
ATOM 21948 C C . GLU A 1 53 ? 8.483 -2.636 -6.893 1.00 0.00 53 GLU A C 18
ATOM 21949 O O . GLU A 1 53 ? 9.669 -2.598 -7.225 1.00 0.00 53 GLU A O 18
ATOM 21961 N N . ARG A 1 54 ? 7.648 -1.621 -7.116 1.00 0.00 54 ARG A N 18
ATOM 21962 C CA . ARG A 1 54 ? 8.114 -0.398 -7.775 1.00 0.00 54 ARG A CA 18
ATOM 21963 C C . ARG A 1 54 ? 8.892 0.478 -6.796 1.00 0.00 54 ARG A C 18
ATOM 21964 O O . ARG A 1 54 ? 9.465 1.498 -7.178 1.00 0.00 54 ARG A O 18
ATOM 21985 N N . PHE A 1 55 ? 8.908 0.074 -5.532 1.00 0.00 55 PHE A N 18
ATOM 21986 C CA . PHE A 1 55 ? 9.710 0.752 -4.521 1.00 0.00 55 PHE A CA 18
ATOM 21987 C C . PHE A 1 55 ? 10.853 -0.145 -4.063 1.00 0.00 55 PHE A C 18
ATOM 21988 O O . PHE A 1 55 ? 11.435 0.065 -2.999 1.00 0.00 55 PHE A O 18
ATOM 22005 N N . ASP A 1 56 ? 11.159 -1.143 -4.893 1.00 0.00 56 ASP A N 18
ATOM 22006 C CA . ASP A 1 56 ? 12.308 -2.026 -4.682 1.00 0.00 56 ASP A CA 18
ATOM 22007 C C . ASP A 1 56 ? 12.178 -2.867 -3.413 1.00 0.00 56 ASP A C 18
ATOM 22008 O O . ASP A 1 56 ? 13.158 -3.077 -2.696 1.00 0.00 56 ASP A O 18
ATOM 22017 N N . VAL A 1 57 ? 10.983 -3.364 -3.140 1.00 0.00 57 VAL A N 18
ATOM 22018 C CA . VAL A 1 57 ? 10.799 -4.291 -2.033 1.00 0.00 57 VAL A CA 18
ATOM 22019 C C . VAL A 1 57 ? 10.077 -5.547 -2.517 1.00 0.00 57 VAL A C 18
ATOM 22020 O O . VAL A 1 57 ? 9.455 -5.539 -3.583 1.00 0.00 57 VAL A O 18
ATOM 22033 N N . LYS A 1 58 ? 10.202 -6.628 -1.764 1.00 0.00 58 LYS A N 18
ATOM 22034 C CA . LYS A 1 58 ? 9.415 -7.823 -2.009 1.00 0.00 58 LYS A CA 18
ATOM 22035 C C . LYS A 1 58 ? 8.868 -8.369 -0.694 1.00 0.00 58 LYS A C 18
ATOM 22036 O O . LYS A 1 58 ? 9.626 -8.809 0.177 1.00 0.00 58 LYS A O 18
ATOM 22055 N N . ILE A 1 59 ? 7.561 -8.310 -0.531 1.00 0.00 59 ILE A N 18
ATOM 22056 C CA . ILE A 1 59 ? 6.916 -8.920 0.617 1.00 0.00 59 ILE A CA 18
ATOM 22057 C C . ILE A 1 59 ? 6.167 -10.161 0.147 1.00 0.00 59 ILE A C 18
ATOM 22058 O O . ILE A 1 59 ? 5.989 -10.359 -1.059 1.00 0.00 59 ILE A O 18
ATOM 22074 N N . PRO A 1 60 ? 5.776 -11.051 1.062 1.00 0.00 60 PRO A N 18
ATOM 22075 C CA . PRO A 1 60 ? 4.883 -12.152 0.723 1.00 0.00 60 PRO A CA 18
ATOM 22076 C C . PRO A 1 60 ? 3.534 -11.603 0.279 1.00 0.00 60 PRO A C 18
ATOM 22077 O O . PRO A 1 60 ? 2.989 -10.713 0.929 1.00 0.00 60 PRO A O 18
ATOM 22088 N N . ASP A 1 61 ? 3.000 -12.118 -0.823 1.00 0.00 61 ASP A N 18
ATOM 22089 C CA . ASP A 1 61 ? 1.749 -11.603 -1.379 1.00 0.00 61 ASP A CA 18
ATOM 22090 C C . ASP A 1 61 ? 0.626 -11.663 -0.343 1.00 0.00 61 ASP A C 18
ATOM 22091 O O . ASP A 1 61 ? -0.224 -10.775 -0.278 1.00 0.00 61 ASP A O 18
ATOM 22100 N N . ASP A 1 62 ? 0.658 -12.692 0.494 1.00 0.00 62 ASP A N 18
ATOM 22101 C CA . ASP A 1 62 ? -0.363 -12.875 1.518 1.00 0.00 62 ASP A CA 18
ATOM 22102 C C . ASP A 1 62 ? -0.243 -11.807 2.600 1.00 0.00 62 ASP A C 18
ATOM 22103 O O . ASP A 1 62 ? -1.180 -11.568 3.349 1.00 0.00 62 ASP A O 18
ATOM 22112 N N . ASP A 1 63 ? 0.907 -11.155 2.677 1.00 0.00 63 ASP A N 18
ATOM 22113 C CA . ASP A 1 63 ? 1.124 -10.151 3.708 1.00 0.00 63 ASP A CA 18
ATOM 22114 C C . ASP A 1 63 ? 0.271 -8.916 3.430 1.00 0.00 63 ASP A C 18
ATOM 22115 O O . ASP A 1 63 ? -0.182 -8.255 4.359 1.00 0.00 63 ASP A O 18
ATOM 22124 N N . VAL A 1 64 ? 0.013 -8.625 2.150 1.00 0.00 64 VAL A N 18
ATOM 22125 C CA . VAL A 1 64 ? -0.811 -7.471 1.805 1.00 0.00 64 VAL A CA 18
ATOM 22126 C C . VAL A 1 64 ? -2.222 -7.636 2.366 1.00 0.00 64 VAL A C 18
ATOM 22127 O O . VAL A 1 64 ? -2.714 -6.757 3.059 1.00 0.00 64 VAL A O 18
ATOM 22140 N N . LYS A 1 65 ? -2.862 -8.775 2.096 1.00 0.00 65 LYS A N 18
ATOM 22141 C CA . LYS A 1 65 ? -4.204 -9.025 2.632 1.00 0.00 65 LYS A CA 18
ATOM 22142 C C . LYS A 1 65 ? -4.141 -9.457 4.094 1.00 0.00 65 LYS A C 18
ATOM 22143 O O . LYS A 1 65 ? -5.169 -9.631 4.753 1.00 0.00 65 LYS A O 18
ATOM 22162 N N . ASN A 1 66 ? -2.927 -9.632 4.591 1.00 0.00 66 ASN A N 18
ATOM 22163 C CA . ASN A 1 66 ? -2.712 -9.966 5.991 1.00 0.00 66 ASN A CA 18
ATOM 22164 C C . ASN A 1 66 ? -2.987 -8.729 6.832 1.00 0.00 66 ASN A C 18
ATOM 22165 O O . ASN A 1 66 ? -3.593 -8.803 7.899 1.00 0.00 66 ASN A O 18
ATOM 22176 N N . LEU A 1 67 ? -2.565 -7.585 6.309 1.00 0.00 67 LEU A N 18
ATOM 22177 C CA . LEU A 1 67 ? -2.832 -6.299 6.935 1.00 0.00 67 LEU A CA 18
ATOM 22178 C C . LEU A 1 67 ? -4.147 -5.729 6.425 1.00 0.00 67 LEU A C 18
ATOM 22179 O O . LEU A 1 67 ? -4.528 -5.951 5.277 1.00 0.00 67 LEU A O 18
ATOM 22195 N N . LYS A 1 68 ? -4.853 -5.004 7.284 1.00 0.00 68 LYS A N 18
ATOM 22196 C CA . LYS A 1 68 ? -6.180 -4.519 6.938 1.00 0.00 68 LYS A CA 18
ATOM 22197 C C . LYS A 1 68 ? -6.181 -3.014 6.700 1.00 0.00 68 LYS A C 18
ATOM 22198 O O . LYS A 1 68 ? -7.140 -2.476 6.166 1.00 0.00 68 LYS A O 18
ATOM 22217 N N . THR A 1 69 ? -5.110 -2.335 7.093 1.00 0.00 69 THR A N 18
ATOM 22218 C CA . THR A 1 69 ? -5.007 -0.896 6.875 1.00 0.00 69 THR A CA 18
ATOM 22219 C C . THR A 1 69 ? -3.983 -0.608 5.786 1.00 0.00 69 THR A C 18
ATOM 22220 O O . THR A 1 69 ? -3.043 -1.379 5.603 1.00 0.00 69 THR A O 18
ATOM 22231 N N . VAL A 1 70 ? -4.144 0.495 5.061 1.00 0.00 70 VAL A N 18
ATOM 22232 C CA . VAL A 1 70 ? -3.165 0.848 4.043 1.00 0.00 70 VAL A CA 18
ATOM 22233 C C . VAL A 1 70 ? -1.865 1.274 4.711 1.00 0.00 70 VAL A C 18
ATOM 22234 O O . VAL A 1 70 ? -0.771 1.052 4.184 1.00 0.00 70 VAL A O 18
ATOM 22247 N N . GLY A 1 71 ? -1.993 1.829 5.907 1.00 0.00 71 GLY A N 18
ATOM 22248 C CA . GLY A 1 71 ? -0.835 2.295 6.632 1.00 0.00 71 GLY A CA 18
ATOM 22249 C C . GLY A 1 71 ? 0.081 1.167 7.060 1.00 0.00 71 GLY A C 18
ATOM 22250 O O . GLY A 1 71 ? 1.297 1.346 7.150 1.00 0.00 71 GLY A O 18
ATOM 22254 N N . ASP A 1 72 ? -0.505 0.000 7.313 1.00 0.00 72 ASP A N 18
ATOM 22255 C CA . ASP A 1 72 ? 0.252 -1.161 7.772 1.00 0.00 72 ASP A CA 18
ATOM 22256 C C . ASP A 1 72 ? 1.215 -1.629 6.689 1.00 0.00 72 ASP A C 18
ATOM 22257 O O . ASP A 1 72 ? 2.418 -1.739 6.926 1.00 0.00 72 ASP A O 18
ATOM 22266 N N . ALA A 1 73 ? 0.678 -1.869 5.493 1.00 0.00 73 ALA A N 18
ATOM 22267 C CA . ALA A 1 73 ? 1.490 -2.268 4.341 1.00 0.00 73 ALA A CA 18
ATOM 22268 C C . ALA A 1 73 ? 2.606 -1.292 4.115 1.00 0.00 73 ALA A C 18
ATOM 22269 O O . ALA A 1 73 ? 3.762 -1.667 3.969 1.00 0.00 73 ALA A O 18
ATOM 22276 N N . THR A 1 74 ? 2.227 -0.033 4.073 1.00 0.00 74 THR A N 18
ATOM 22277 C CA . THR A 1 74 ? 3.149 1.031 3.793 1.00 0.00 74 THR A CA 18
ATOM 22278 C C . THR A 1 74 ? 4.330 0.999 4.759 1.00 0.00 74 THR A C 18
ATOM 22279 O O . THR A 1 74 ? 5.477 0.943 4.334 1.00 0.00 74 THR A O 18
ATOM 22290 N N . LYS A 1 75 ? 4.038 0.976 6.055 1.00 0.00 75 LYS A N 18
ATOM 22291 C CA . LYS A 1 75 ? 5.079 0.960 7.077 1.00 0.00 75 LYS A CA 18
ATOM 22292 C C . LYS A 1 75 ? 5.890 -0.335 6.988 1.00 0.00 75 LYS A C 18
ATOM 22293 O O . LYS A 1 75 ? 7.110 -0.335 7.163 1.00 0.00 75 LYS A O 18
ATOM 22312 N N . TYR A 1 76 ? 5.197 -1.431 6.704 1.00 0.00 76 TYR A N 18
ATOM 22313 C CA . TYR A 1 76 ? 5.824 -2.734 6.522 1.00 0.00 76 TYR A CA 18
ATOM 22314 C C . TYR A 1 76 ? 6.822 -2.681 5.364 1.00 0.00 76 TYR A C 18
ATOM 22315 O O . TYR A 1 76 ? 7.954 -3.158 5.476 1.00 0.00 76 TYR A O 18
ATOM 22333 N N . ILE A 1 77 ? 6.384 -2.086 4.259 1.00 0.00 77 ILE A N 18
ATOM 22334 C CA . ILE A 1 77 ? 7.239 -1.859 3.101 1.00 0.00 77 ILE A CA 18
ATOM 22335 C C . ILE A 1 77 ? 8.416 -0.973 3.479 1.00 0.00 77 ILE A C 18
ATOM 22336 O O . ILE A 1 77 ? 9.566 -1.276 3.168 1.00 0.00 77 ILE A O 18
ATOM 22352 N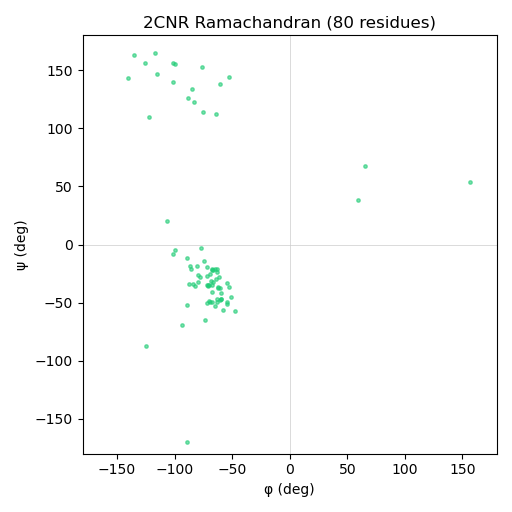 N . LEU A 1 78 ? 8.109 0.099 4.189 1.00 0.00 78 LEU A N 18
ATOM 22353 C CA . LEU A 1 78 ? 9.089 1.108 4.553 1.00 0.00 78 LEU A CA 18
ATOM 22354 C C . LEU A 1 78 ? 10.292 0.522 5.290 1.00 0.00 78 LEU A C 18
ATOM 22355 O O . LEU A 1 78 ? 11.436 0.886 5.005 1.00 0.00 78 LEU A O 18
ATOM 22371 N N . ASP A 1 79 ? 10.040 -0.390 6.220 1.00 0.00 79 ASP A N 18
ATOM 22372 C CA . ASP A 1 79 ? 11.104 -0.936 7.062 1.00 0.00 79 ASP A CA 18
ATOM 22373 C C . ASP A 1 79 ? 11.821 -2.121 6.421 1.00 0.00 79 ASP A C 18
ATOM 22374 O O . ASP A 1 79 ? 12.795 -2.631 6.976 1.00 0.00 79 ASP A O 18
ATOM 22383 N N . HIS A 1 80 ? 11.349 -2.571 5.265 1.00 0.00 80 HIS A N 18
ATOM 22384 C CA . HIS A 1 80 ? 11.950 -3.737 4.613 1.00 0.00 80 HIS A CA 18
ATOM 22385 C C . HIS A 1 80 ? 12.303 -3.454 3.156 1.00 0.00 80 HIS A C 18
ATOM 22386 O O . HIS A 1 80 ? 12.692 -4.365 2.422 1.00 0.00 80 HIS A O 18
ATOM 22401 N N . GLN A 1 81 ? 12.173 -2.202 2.739 1.00 0.00 81 GLN A N 18
ATOM 22402 C CA . GLN A 1 81 ? 12.406 -1.838 1.345 1.00 0.00 81 GLN A CA 18
ATOM 22403 C C . GLN A 1 81 ? 13.900 -1.764 1.049 1.00 0.00 81 GLN A C 18
ATOM 22404 O O . GLN A 1 81 ? 14.708 -1.582 1.960 1.00 0.00 81 GLN A O 18
ATOM 22418 N N . ALA A 1 82 ? 14.250 -1.905 -0.228 1.00 0.00 82 ALA A N 18
ATOM 22419 C CA . ALA A 1 82 ? 15.631 -1.791 -0.681 1.00 0.00 82 ALA A CA 18
ATOM 22420 C C . ALA A 1 82 ? 16.545 -2.758 0.064 1.00 0.00 82 ALA A C 18
ATOM 22421 O O . ALA A 1 82 ? 16.505 -3.965 -0.251 1.00 0.00 82 ALA A O 18
ATOM 22429 N N . MET A 1 1 ? 14.013 -3.808 5.345 1.00 0.00 1 MET A N 19
ATOM 22430 C CA . MET A 1 1 ? 13.431 -5.126 5.014 1.00 0.00 1 MET A CA 19
ATOM 22431 C C . MET A 1 1 ? 13.009 -5.157 3.553 1.00 0.00 1 MET A C 19
ATOM 22432 O O . MET A 1 1 ? 11.925 -4.691 3.211 1.00 0.00 1 MET A O 19
ATOM 22448 N N . ALA A 1 2 ? 13.880 -5.669 2.693 1.00 0.00 2 ALA A N 19
ATOM 22449 C CA . ALA A 1 2 ? 13.566 -5.791 1.275 1.00 0.00 2 ALA A CA 19
ATOM 22450 C C . ALA A 1 2 ? 12.570 -6.922 1.048 1.00 0.00 2 ALA A C 19
ATOM 22451 O O . ALA A 1 2 ? 12.889 -8.096 1.246 1.00 0.00 2 ALA A O 19
ATOM 22458 N N . ALA A 1 3 ? 11.363 -6.561 0.653 1.00 0.00 3 ALA A N 19
ATOM 22459 C CA . ALA A 1 3 ? 10.307 -7.529 0.440 1.00 0.00 3 ALA A CA 19
ATOM 22460 C C . ALA A 1 3 ? 9.896 -7.559 -1.022 1.00 0.00 3 ALA A C 19
ATOM 22461 O O . ALA A 1 3 ? 9.921 -6.533 -1.699 1.00 0.00 3 ALA A O 19
ATOM 22468 N N . THR A 1 4 ? 9.533 -8.728 -1.516 1.00 0.00 4 THR A N 19
ATOM 22469 C CA . THR A 1 4 ? 8.986 -8.830 -2.852 1.00 0.00 4 THR A CA 19
ATOM 22470 C C . THR A 1 4 ? 7.475 -8.620 -2.795 1.00 0.00 4 THR A C 19
ATOM 22471 O O . THR A 1 4 ? 6.953 -8.147 -1.784 1.00 0.00 4 THR A O 19
ATOM 22482 N N . GLN A 1 5 ? 6.775 -8.973 -3.862 1.00 0.00 5 GLN A N 19
ATOM 22483 C CA . GLN A 1 5 ? 5.356 -8.675 -3.965 1.00 0.00 5 GLN A CA 19
ATOM 22484 C C . GLN A 1 5 ? 4.553 -9.351 -2.857 1.00 0.00 5 GLN A C 19
ATOM 22485 O O . GLN A 1 5 ? 3.863 -8.681 -2.101 1.00 0.00 5 GLN A O 19
ATOM 22499 N N . GLU A 1 6 ? 4.671 -10.670 -2.740 1.00 0.00 6 GLU A N 19
ATOM 22500 C CA . GLU A 1 6 ? 3.836 -11.430 -1.809 1.00 0.00 6 GLU A CA 19
ATOM 22501 C C . GLU A 1 6 ? 4.098 -11.022 -0.358 1.00 0.00 6 GLU A C 19
ATOM 22502 O O . GLU A 1 6 ? 3.171 -10.942 0.448 1.00 0.00 6 GLU A O 19
ATOM 22514 N N . GLU A 1 7 ? 5.355 -10.757 -0.033 1.00 0.00 7 GLU A N 19
ATOM 22515 C CA . GLU A 1 7 ? 5.719 -10.347 1.315 1.00 0.00 7 GLU A CA 19
ATOM 22516 C C . GLU A 1 7 ? 5.166 -8.960 1.628 1.00 0.00 7 GLU A C 19
ATOM 22517 O O . GLU A 1 7 ? 4.508 -8.756 2.652 1.00 0.00 7 GLU A O 19
ATOM 22529 N N . ILE A 1 8 ? 5.437 -8.012 0.738 1.00 0.00 8 ILE A N 19
ATOM 22530 C CA . ILE A 1 8 ? 5.007 -6.633 0.932 1.00 0.00 8 ILE A CA 19
ATOM 22531 C C . ILE A 1 8 ? 3.479 -6.551 0.878 1.00 0.00 8 ILE A C 19
ATOM 22532 O O . ILE A 1 8 ? 2.870 -5.752 1.580 1.00 0.00 8 ILE A O 19
ATOM 22548 N N . VAL A 1 9 ? 2.871 -7.416 0.067 1.00 0.00 9 VAL A N 19
ATOM 22549 C CA . VAL A 1 9 ? 1.419 -7.490 -0.041 1.00 0.00 9 VAL A CA 19
ATOM 22550 C C . VAL A 1 9 ? 0.794 -7.876 1.297 1.00 0.00 9 VAL A C 19
ATOM 22551 O O . VAL A 1 9 ? -0.203 -7.291 1.703 1.00 0.00 9 VAL A O 19
ATOM 22564 N N . ALA A 1 10 ? 1.394 -8.842 1.987 1.00 0.00 10 ALA A N 19
ATOM 22565 C CA . ALA A 1 10 ? 0.906 -9.251 3.300 1.00 0.00 10 ALA A CA 19
ATOM 22566 C C . ALA A 1 10 ? 0.983 -8.090 4.284 1.00 0.00 10 ALA A C 19
ATOM 22567 O O . ALA A 1 10 ? 0.052 -7.852 5.055 1.00 0.00 10 ALA A O 19
ATOM 22574 N N . GLY A 1 11 ? 2.100 -7.366 4.246 1.00 0.00 11 GLY A N 19
ATOM 22575 C CA . GLY A 1 11 ? 2.269 -6.211 5.105 1.00 0.00 11 GLY A CA 19
ATOM 22576 C C . GLY A 1 11 ? 1.296 -5.105 4.754 1.00 0.00 11 GLY A C 19
ATOM 22577 O O . GLY A 1 11 ? 0.614 -4.569 5.624 1.00 0.00 11 GLY A O 19
ATOM 22581 N N . LEU A 1 12 ? 1.226 -4.783 3.467 1.00 0.00 12 LEU A N 19
ATOM 22582 C CA . LEU A 1 12 ? 0.315 -3.757 2.964 1.00 0.00 12 LEU A CA 19
ATOM 22583 C C . LEU A 1 12 ? -1.127 -4.132 3.316 1.00 0.00 12 LEU A C 19
ATOM 22584 O O . LEU A 1 12 ? -1.911 -3.293 3.749 1.00 0.00 12 LEU A O 19
ATOM 22600 N N . ALA A 1 13 ? -1.450 -5.410 3.149 1.00 0.00 13 ALA A N 19
ATOM 22601 C CA . ALA A 1 13 ? -2.774 -5.940 3.468 1.00 0.00 13 ALA A CA 19
ATOM 22602 C C . ALA A 1 13 ? -3.122 -5.709 4.927 1.00 0.00 13 ALA A C 19
ATOM 22603 O O . ALA A 1 13 ? -4.145 -5.105 5.236 1.00 0.00 13 ALA A O 19
ATOM 22610 N N . GLU A 1 14 ? -2.261 -6.210 5.809 1.00 0.00 14 GLU A N 19
ATOM 22611 C CA . GLU A 1 14 ? -2.409 -6.028 7.254 1.00 0.00 14 GLU A CA 19
ATOM 22612 C C . GLU A 1 14 ? -2.640 -4.553 7.575 1.00 0.00 14 GLU A C 19
ATOM 22613 O O . GLU A 1 14 ? -3.519 -4.188 8.358 1.00 0.00 14 GLU A O 19
ATOM 22625 N N . ILE A 1 15 ? -1.847 -3.720 6.927 1.00 0.00 15 ILE A N 19
ATOM 22626 C CA . ILE A 1 15 ? -1.914 -2.280 7.076 1.00 0.00 15 ILE A CA 19
ATOM 22627 C C . ILE A 1 15 ? -3.279 -1.716 6.659 1.00 0.00 15 ILE A C 19
ATOM 22628 O O . ILE A 1 15 ? -3.932 -1.021 7.436 1.00 0.00 15 ILE A O 19
ATOM 22644 N N . VAL A 1 16 ? -3.718 -2.017 5.440 1.00 0.00 16 VAL A N 19
ATOM 22645 C CA . VAL A 1 16 ? -4.990 -1.488 4.946 1.00 0.00 16 VAL A CA 19
ATOM 22646 C C . VAL A 1 16 ? -6.159 -2.117 5.695 1.00 0.00 16 VAL A C 19
ATOM 22647 O O . VAL A 1 16 ? -7.243 -1.540 5.779 1.00 0.00 16 VAL A O 19
ATOM 22660 N N . ASN A 1 17 ? -5.932 -3.300 6.241 1.00 0.00 17 ASN A N 19
ATOM 22661 C CA . ASN A 1 17 ? -6.942 -3.990 7.030 1.00 0.00 17 ASN A CA 19
ATOM 22662 C C . ASN A 1 17 ? -7.274 -3.172 8.278 1.00 0.00 17 ASN A C 19
ATOM 22663 O O . ASN A 1 17 ? -8.387 -3.240 8.798 1.00 0.00 17 ASN A O 19
ATOM 22674 N N . GLU A 1 18 ? -6.303 -2.376 8.727 1.00 0.00 18 GLU A N 19
ATOM 22675 C CA . GLU A 1 18 ? -6.508 -1.470 9.853 1.00 0.00 18 GLU A CA 19
ATOM 22676 C C . GLU A 1 18 ? -7.369 -0.288 9.418 1.00 0.00 18 GLU A C 19
ATOM 22677 O O . GLU A 1 18 ? -8.135 0.271 10.205 1.00 0.00 18 GLU A O 19
ATOM 22689 N N . ILE A 1 19 ? -7.247 0.075 8.146 1.00 0.00 19 ILE A N 19
ATOM 22690 C CA . ILE A 1 19 ? -7.918 1.251 7.614 1.00 0.00 19 ILE A CA 19
ATOM 22691 C C . ILE A 1 19 ? -9.347 0.933 7.201 1.00 0.00 19 ILE A C 19
ATOM 22692 O O . ILE A 1 19 ? -10.295 1.574 7.654 1.00 0.00 19 ILE A O 19
ATOM 22708 N N . ALA A 1 20 ? -9.501 -0.075 6.358 1.00 0.00 20 ALA A N 19
ATOM 22709 C CA . ALA A 1 20 ? -10.791 -0.360 5.761 1.00 0.00 20 ALA A CA 19
ATOM 22710 C C . ALA A 1 20 ? -11.247 -1.782 6.059 1.00 0.00 20 ALA A C 19
ATOM 22711 O O . ALA A 1 20 ? -11.996 -2.001 7.011 1.00 0.00 20 ALA A O 19
ATOM 22718 N N . GLY A 1 21 ? -10.806 -2.747 5.255 1.00 0.00 21 GLY A N 19
ATOM 22719 C CA . GLY A 1 21 ? -11.144 -4.125 5.545 1.00 0.00 21 GLY A CA 19
ATOM 22720 C C . GLY A 1 21 ? -11.092 -5.055 4.342 1.00 0.00 21 GLY A C 19
ATOM 22721 O O . GLY A 1 21 ? -11.985 -5.879 4.169 1.00 0.00 21 GLY A O 19
ATOM 22725 N N . ILE A 1 22 ? -10.063 -4.944 3.507 1.00 0.00 22 ILE A N 19
ATOM 22726 C CA . ILE A 1 22 ? -9.817 -5.978 2.503 1.00 0.00 22 ILE A CA 19
ATOM 22727 C C . ILE A 1 22 ? -9.049 -7.121 3.158 1.00 0.00 22 ILE A C 19
ATOM 22728 O O . ILE A 1 22 ? -8.030 -6.889 3.817 1.00 0.00 22 ILE A O 19
ATOM 22744 N N . PRO A 1 23 ? -9.551 -8.360 3.041 1.00 0.00 23 PRO A N 19
ATOM 22745 C CA . PRO A 1 23 ? -8.855 -9.536 3.561 1.00 0.00 23 PRO A CA 19
ATOM 22746 C C . PRO A 1 23 ? -7.446 -9.655 2.980 1.00 0.00 23 PRO A C 19
ATOM 22747 O O . PRO A 1 23 ? -7.216 -9.307 1.821 1.00 0.00 23 PRO A O 19
ATOM 22758 N N . VAL A 1 24 ? -6.512 -10.151 3.785 1.00 0.00 24 VAL A N 19
ATOM 22759 C CA . VAL A 1 24 ? -5.097 -10.185 3.402 1.00 0.00 24 VAL A CA 19
ATOM 22760 C C . VAL A 1 24 ? -4.868 -10.936 2.090 1.00 0.00 24 VAL A C 19
ATOM 22761 O O . VAL A 1 24 ? -3.982 -10.587 1.312 1.00 0.00 24 VAL A O 19
ATOM 22774 N N . GLU A 1 25 ? -5.678 -11.948 1.844 1.00 0.00 25 GLU A N 19
ATOM 22775 C CA . GLU A 1 25 ? -5.532 -12.775 0.654 1.00 0.00 25 GLU A CA 19
ATOM 22776 C C . GLU A 1 25 ? -6.163 -12.113 -0.571 1.00 0.00 25 GLU A C 19
ATOM 22777 O O . GLU A 1 25 ? -5.880 -12.492 -1.706 1.00 0.00 25 GLU A O 19
ATOM 22789 N N . ASP A 1 26 ? -7.020 -11.125 -0.334 1.00 0.00 26 ASP A N 19
ATOM 22790 C CA . ASP A 1 26 ? -7.734 -10.453 -1.417 1.00 0.00 26 ASP A CA 19
ATOM 22791 C C . ASP A 1 26 ? -6.906 -9.300 -1.972 1.00 0.00 26 ASP A C 19
ATOM 22792 O O . ASP A 1 26 ? -7.210 -8.763 -3.038 1.00 0.00 26 ASP A O 19
ATOM 22801 N N . VAL A 1 27 ? -5.867 -8.914 -1.238 1.00 0.00 27 VAL A N 19
ATOM 22802 C CA . VAL A 1 27 ? -5.008 -7.810 -1.645 1.00 0.00 27 VAL A CA 19
ATOM 22803 C C . VAL A 1 27 ? -4.182 -8.200 -2.863 1.00 0.00 27 VAL A C 19
ATOM 22804 O O . VAL A 1 27 ? -3.435 -9.178 -2.843 1.00 0.00 27 VAL A O 19
ATOM 22817 N N . LYS A 1 28 ? -4.327 -7.415 -3.916 1.00 0.00 28 LYS A N 19
ATOM 22818 C CA . LYS A 1 28 ? -3.765 -7.733 -5.212 1.00 0.00 28 LYS A CA 19
ATOM 22819 C C . LYS A 1 28 ? -3.354 -6.440 -5.879 1.00 0.00 28 LYS A C 19
ATOM 22820 O O . LYS A 1 28 ? -3.802 -5.372 -5.473 1.00 0.00 28 LYS A O 19
ATOM 22839 N N . LEU A 1 29 ? -2.542 -6.526 -6.909 1.00 0.00 29 LEU A N 19
ATOM 22840 C CA . LEU A 1 29 ? -2.111 -5.337 -7.633 1.00 0.00 29 LEU A CA 19
ATOM 22841 C C . LEU A 1 29 ? -3.212 -4.865 -8.572 1.00 0.00 29 LEU A C 19
ATOM 22842 O O . LEU A 1 29 ? -3.088 -3.837 -9.238 1.00 0.00 29 LEU A O 19
ATOM 22858 N N . ASP A 1 30 ? -4.294 -5.623 -8.602 1.00 0.00 30 ASP A N 19
ATOM 22859 C CA . ASP A 1 30 ? -5.380 -5.379 -9.533 1.00 0.00 30 ASP A CA 19
ATOM 22860 C C . ASP A 1 30 ? -6.483 -4.528 -8.913 1.00 0.00 30 ASP A C 19
ATOM 22861 O O . ASP A 1 30 ? -7.214 -3.840 -9.629 1.00 0.00 30 ASP A O 19
ATOM 22870 N N . LYS A 1 31 ? -6.613 -4.562 -7.590 1.00 0.00 31 LYS A N 19
ATOM 22871 C CA . LYS A 1 31 ? -7.769 -3.955 -6.952 1.00 0.00 31 LYS A CA 19
ATOM 22872 C C . LYS A 1 31 ? -7.487 -2.503 -6.588 1.00 0.00 31 LYS A C 19
ATOM 22873 O O . LYS A 1 31 ? -6.374 -2.145 -6.194 1.00 0.00 31 LYS A O 19
ATOM 22892 N N . SER A 1 32 ? -8.497 -1.671 -6.741 1.00 0.00 32 SER A N 19
ATOM 22893 C CA . SER A 1 32 ? -8.339 -0.238 -6.593 1.00 0.00 32 SER A CA 19
ATOM 22894 C C . SER A 1 32 ? -8.405 0.171 -5.126 1.00 0.00 32 SER A C 19
ATOM 22895 O O . SER A 1 32 ? -9.257 -0.300 -4.381 1.00 0.00 32 SER A O 19
ATOM 22903 N N . PHE A 1 33 ? -7.505 1.056 -4.722 1.00 0.00 33 PHE A N 19
ATOM 22904 C CA . PHE A 1 33 ? -7.457 1.539 -3.350 1.00 0.00 33 PHE A CA 19
ATOM 22905 C C . PHE A 1 33 ? -8.723 2.319 -3.025 1.00 0.00 33 PHE A C 19
ATOM 22906 O O . PHE A 1 33 ? -9.322 2.152 -1.965 1.00 0.00 33 PHE A O 19
ATOM 22923 N N . THR A 1 34 ? -9.133 3.155 -3.960 1.00 0.00 34 THR A N 19
ATOM 22924 C CA . THR A 1 34 ? -10.308 3.987 -3.785 1.00 0.00 34 THR A CA 19
ATOM 22925 C C . THR A 1 34 ? -11.599 3.166 -3.868 1.00 0.00 34 THR A C 19
ATOM 22926 O O . THR A 1 34 ? -12.544 3.394 -3.112 1.00 0.00 34 THR A O 19
ATOM 22937 N N . ASP A 1 35 ? -11.622 2.201 -4.779 1.00 0.00 35 ASP A N 19
ATOM 22938 C CA . ASP A 1 35 ? -12.840 1.437 -5.058 1.00 0.00 35 ASP A CA 19
ATOM 22939 C C . ASP A 1 35 ? -12.924 0.171 -4.211 1.00 0.00 35 ASP A C 19
ATOM 22940 O O . ASP A 1 35 ? -13.846 0.005 -3.412 1.00 0.00 35 ASP A O 19
ATOM 22949 N N . ASP A 1 36 ? -11.945 -0.708 -4.377 1.00 0.00 36 ASP A N 19
ATOM 22950 C CA . ASP A 1 36 ? -11.973 -2.026 -3.752 1.00 0.00 36 ASP A CA 19
ATOM 22951 C C . ASP A 1 36 ? -11.546 -1.954 -2.295 1.00 0.00 36 ASP A C 19
ATOM 22952 O O . ASP A 1 36 ? -12.229 -2.475 -1.415 1.00 0.00 36 ASP A O 19
ATOM 22961 N N . LEU A 1 37 ? -10.413 -1.307 -2.042 1.00 0.00 37 LEU A N 19
ATOM 22962 C CA . LEU A 1 37 ? -9.920 -1.150 -0.676 1.00 0.00 37 LEU A CA 19
ATOM 22963 C C . LEU A 1 37 ? -10.874 -0.260 0.113 1.00 0.00 37 LEU A C 19
ATOM 22964 O O . LEU A 1 37 ? -10.991 -0.396 1.327 1.00 0.00 37 LEU A O 19
ATOM 22980 N N . ASP A 1 38 ? -11.559 0.636 -0.604 1.00 0.00 38 ASP A N 19
ATOM 22981 C CA . ASP A 1 38 ? -12.476 1.603 0.000 1.00 0.00 38 ASP A CA 19
ATOM 22982 C C . ASP A 1 38 ? -11.720 2.491 0.981 1.00 0.00 38 ASP A C 19
ATOM 22983 O O . ASP A 1 38 ? -11.893 2.406 2.199 1.00 0.00 38 ASP A O 19
ATOM 22992 N N . VAL A 1 39 ? -10.843 3.314 0.432 1.00 0.00 39 VAL A N 19
ATOM 22993 C CA . VAL A 1 39 ? -9.977 4.147 1.236 1.00 0.00 39 VAL A CA 19
ATOM 22994 C C . VAL A 1 39 ? -10.067 5.605 0.792 1.00 0.00 39 VAL A C 19
ATOM 22995 O O . VAL A 1 39 ? -10.435 5.892 -0.349 1.00 0.00 39 VAL A O 19
ATOM 23008 N N . ASP A 1 40 ? -9.755 6.518 1.699 1.00 0.00 40 ASP A N 19
ATOM 23009 C CA . ASP A 1 40 ? -9.672 7.930 1.356 1.00 0.00 40 ASP A CA 19
ATOM 23010 C C . ASP A 1 40 ? -8.215 8.351 1.253 1.00 0.00 40 ASP A C 19
ATOM 23011 O O . ASP A 1 40 ? -7.319 7.605 1.662 1.00 0.00 40 ASP A O 19
ATOM 23020 N N . SER A 1 41 ? -7.992 9.543 0.711 1.00 0.00 41 SER A N 19
ATOM 23021 C CA . SER A 1 41 ? -6.652 10.087 0.524 1.00 0.00 41 SER A CA 19
ATOM 23022 C C . SER A 1 41 ? -5.824 9.983 1.806 1.00 0.00 41 SER A C 19
ATOM 23023 O O . SER A 1 41 ? -4.760 9.359 1.820 1.00 0.00 41 SER A O 19
ATOM 23031 N N . LEU A 1 42 ? -6.321 10.573 2.884 1.00 0.00 42 LEU A N 19
ATOM 23032 C CA . LEU A 1 42 ? -5.598 10.565 4.146 1.00 0.00 42 LEU A CA 19
ATOM 23033 C C . LEU A 1 42 ? -5.531 9.162 4.727 1.00 0.00 42 LEU A C 19
ATOM 23034 O O . LEU A 1 42 ? -4.495 8.754 5.237 1.00 0.00 42 LEU A O 19
ATOM 23050 N N . SER A 1 43 ? -6.627 8.426 4.624 1.00 0.00 43 SER A N 19
ATOM 23051 C CA . SER A 1 43 ? -6.709 7.090 5.196 1.00 0.00 43 SER A CA 19
ATOM 23052 C C . SER A 1 43 ? -5.528 6.225 4.750 1.00 0.00 43 SER A C 19
ATOM 23053 O O . SER A 1 43 ? -4.787 5.682 5.583 1.00 0.00 43 SER A O 19
ATOM 23061 N N . MET A 1 44 ? -5.327 6.136 3.434 1.00 0.00 44 MET A N 19
ATOM 23062 C CA . MET A 1 44 ? -4.241 5.330 2.899 1.00 0.00 44 MET A CA 19
ATOM 23063 C C . MET A 1 44 ? -2.900 5.908 3.293 1.00 0.00 44 MET A C 19
ATOM 23064 O O . MET A 1 44 ? -2.059 5.206 3.834 1.00 0.00 44 MET A O 19
ATOM 23078 N N . VAL A 1 45 ? -2.707 7.193 3.079 1.00 0.00 45 VAL A N 19
ATOM 23079 C CA . VAL A 1 45 ? -1.424 7.803 3.384 1.00 0.00 45 VAL A CA 19
ATOM 23080 C C . VAL A 1 45 ? -1.095 7.680 4.880 1.00 0.00 45 VAL A C 19
ATOM 23081 O O . VAL A 1 45 ? 0.065 7.663 5.262 1.00 0.00 45 VAL A O 19
ATOM 23094 N N . GLU A 1 46 ? -2.111 7.518 5.716 1.00 0.00 46 GLU A N 19
ATOM 23095 C CA . GLU A 1 46 ? -1.893 7.424 7.152 1.00 0.00 46 GLU A CA 19
ATOM 23096 C C . GLU A 1 46 ? -1.294 6.070 7.533 1.00 0.00 46 GLU A C 19
ATOM 23097 O O . GLU A 1 46 ? -0.130 5.991 7.945 1.00 0.00 46 GLU A O 19
ATOM 23109 N N . VAL A 1 47 ? -2.042 4.985 7.339 1.00 0.00 47 VAL A N 19
ATOM 23110 C CA . VAL A 1 47 ? -1.559 3.698 7.795 1.00 0.00 47 VAL A CA 19
ATOM 23111 C C . VAL A 1 47 ? -0.666 3.046 6.740 1.00 0.00 47 VAL A C 19
ATOM 23112 O O . VAL A 1 47 ? 0.216 2.256 7.070 1.00 0.00 47 VAL A O 19
ATOM 23125 N N . VAL A 1 48 ? -0.855 3.406 5.473 1.00 0.00 48 VAL A N 19
ATOM 23126 C CA . VAL A 1 48 ? -0.059 2.805 4.404 1.00 0.00 48 VAL A CA 19
ATOM 23127 C C . VAL A 1 48 ? 1.324 3.475 4.322 1.00 0.00 48 VAL A C 19
ATOM 23128 O O . VAL A 1 48 ? 2.273 2.896 3.798 1.00 0.00 48 VAL A O 19
ATOM 23141 N N . VAL A 1 49 ? 1.450 4.687 4.873 1.00 0.00 49 VAL A N 19
ATOM 23142 C CA . VAL A 1 49 ? 2.771 5.276 5.098 1.00 0.00 49 VAL A CA 19
ATOM 23143 C C . VAL A 1 49 ? 3.399 4.643 6.334 1.00 0.00 49 VAL A C 19
ATOM 23144 O O . VAL A 1 49 ? 4.606 4.433 6.405 1.00 0.00 49 VAL A O 19
ATOM 23157 N N . ALA A 1 50 ? 2.568 4.295 7.303 1.00 0.00 50 ALA A N 19
ATOM 23158 C CA . ALA A 1 50 ? 3.028 3.468 8.411 1.00 0.00 50 ALA A CA 19
ATOM 23159 C C . ALA A 1 50 ? 3.508 2.112 7.878 1.00 0.00 50 ALA A C 19
ATOM 23160 O O . ALA A 1 50 ? 4.251 1.387 8.543 1.00 0.00 50 ALA A O 19
ATOM 23167 N N . ALA A 1 51 ? 3.058 1.778 6.671 1.00 0.00 51 ALA A N 19
ATOM 23168 C CA . ALA A 1 51 ? 3.486 0.570 5.975 1.00 0.00 51 ALA A CA 19
ATOM 23169 C C . ALA A 1 51 ? 4.770 0.791 5.188 1.00 0.00 51 ALA A C 19
ATOM 23170 O O . ALA A 1 51 ? 5.581 -0.121 5.062 1.00 0.00 51 ALA A O 19
ATOM 23177 N N . GLU A 1 52 ? 4.967 1.990 4.652 1.00 0.00 52 GLU A N 19
ATOM 23178 C CA . GLU A 1 52 ? 6.123 2.229 3.803 1.00 0.00 52 GLU A CA 19
ATOM 23179 C C . GLU A 1 52 ? 7.402 2.106 4.632 1.00 0.00 52 GLU A C 19
ATOM 23180 O O . GLU A 1 52 ? 8.312 1.347 4.296 1.00 0.00 52 GLU A O 19
ATOM 23192 N N . GLU A 1 53 ? 7.431 2.808 5.752 1.00 0.00 53 GLU A N 19
ATOM 23193 C CA . GLU A 1 53 ? 8.616 2.861 6.593 1.00 0.00 53 GLU A CA 19
ATOM 23194 C C . GLU A 1 53 ? 9.079 1.477 7.034 1.00 0.00 53 GLU A C 19
ATOM 23195 O O . GLU A 1 53 ? 10.279 1.208 7.110 1.00 0.00 53 GLU A O 19
ATOM 23207 N N . ARG A 1 54 ? 8.127 0.600 7.315 1.00 0.00 54 ARG A N 19
ATOM 23208 C CA . ARG A 1 54 ? 8.442 -0.710 7.869 1.00 0.00 54 ARG A CA 19
ATOM 23209 C C . ARG A 1 54 ? 9.084 -1.619 6.817 1.00 0.00 54 ARG A C 19
ATOM 23210 O O . ARG A 1 54 ? 9.566 -2.703 7.137 1.00 0.00 54 ARG A O 19
ATOM 23231 N N . PHE A 1 55 ? 9.107 -1.162 5.569 1.00 0.00 55 PHE A N 19
ATOM 23232 C CA . PHE A 1 55 ? 9.800 -1.881 4.505 1.00 0.00 55 PHE A CA 19
ATOM 23233 C C . PHE A 1 55 ? 11.028 -1.097 4.037 1.00 0.00 55 PHE A C 19
ATOM 23234 O O . PHE A 1 55 ? 11.648 -1.436 3.030 1.00 0.00 55 PHE A O 19
ATOM 23251 N N . ASP A 1 56 ? 11.373 -0.051 4.795 1.00 0.00 56 ASP A N 19
ATOM 23252 C CA . ASP A 1 56 ? 12.575 0.756 4.539 1.00 0.00 56 ASP A CA 19
ATOM 23253 C C . ASP A 1 56 ? 12.502 1.459 3.194 1.00 0.00 56 ASP A C 19
ATOM 23254 O O . ASP A 1 56 ? 13.503 1.585 2.493 1.00 0.00 56 ASP A O 19
ATOM 23263 N N . VAL A 1 57 ? 11.326 1.943 2.859 1.00 0.00 57 VAL A N 19
ATOM 23264 C CA . VAL A 1 57 ? 11.100 2.570 1.570 1.00 0.00 57 VAL A CA 19
ATOM 23265 C C . VAL A 1 57 ? 10.774 4.052 1.749 1.00 0.00 57 VAL A C 19
ATOM 23266 O O . VAL A 1 57 ? 10.494 4.502 2.861 1.00 0.00 57 VAL A O 19
ATOM 23279 N N . LYS A 1 58 ? 10.839 4.801 0.659 1.00 0.00 58 LYS A N 19
ATOM 23280 C CA . LYS A 1 58 ? 10.459 6.198 0.664 1.00 0.00 58 LYS A CA 19
ATOM 23281 C C . LYS A 1 58 ? 9.437 6.473 -0.436 1.00 0.00 58 LYS A C 19
ATOM 23282 O O . LYS A 1 58 ? 9.757 6.393 -1.625 1.00 0.00 58 LYS A O 19
ATOM 23301 N N . ILE A 1 59 ? 8.206 6.768 -0.034 1.00 0.00 59 ILE A N 19
ATOM 23302 C CA . ILE A 1 59 ? 7.177 7.204 -0.973 1.00 0.00 59 ILE A CA 19
ATOM 23303 C C . ILE A 1 59 ? 6.467 8.457 -0.449 1.00 0.00 59 ILE A C 19
ATOM 23304 O O . ILE A 1 59 ? 5.906 8.459 0.644 1.00 0.00 59 ILE A O 19
ATOM 23320 N N . PRO A 1 60 ? 6.528 9.558 -1.217 1.00 0.00 60 PRO A N 19
ATOM 23321 C CA . PRO A 1 60 ? 5.909 10.839 -0.835 1.00 0.00 60 PRO A CA 19
ATOM 23322 C C . PRO A 1 60 ? 4.407 10.728 -0.562 1.00 0.00 60 PRO A C 19
ATOM 23323 O O . PRO A 1 60 ? 3.710 9.914 -1.174 1.00 0.00 60 PRO A O 19
ATOM 23334 N N . ASP A 1 61 ? 3.919 11.569 0.352 1.00 0.00 61 ASP A N 19
ATOM 23335 C CA . ASP A 1 61 ? 2.504 11.588 0.734 1.00 0.00 61 ASP A CA 19
ATOM 23336 C C . ASP A 1 61 ? 1.611 11.705 -0.490 1.00 0.00 61 ASP A C 19
ATOM 23337 O O . ASP A 1 61 ? 0.625 10.977 -0.640 1.00 0.00 61 ASP A O 19
ATOM 23346 N N . ASP A 1 62 ? 1.970 12.640 -1.358 1.00 0.00 62 ASP A N 19
ATOM 23347 C CA . ASP A 1 62 ? 1.188 12.938 -2.549 1.00 0.00 62 ASP A CA 19
ATOM 23348 C C . ASP A 1 62 ? 1.094 11.720 -3.456 1.00 0.00 62 ASP A C 19
ATOM 23349 O O . ASP A 1 62 ? 0.075 11.496 -4.104 1.00 0.00 62 ASP A O 19
ATOM 23358 N N . ASP A 1 63 ? 2.150 10.920 -3.481 1.00 0.00 63 ASP A N 19
ATOM 23359 C CA . ASP A 1 63 ? 2.231 9.789 -4.390 1.00 0.00 63 ASP A CA 19
ATOM 23360 C C . ASP A 1 63 ? 1.280 8.669 -3.985 1.00 0.00 63 ASP A C 19
ATOM 23361 O O . ASP A 1 63 ? 0.768 7.956 -4.846 1.00 0.00 63 ASP A O 19
ATOM 23370 N N . VAL A 1 64 ? 1.019 8.518 -2.685 1.00 0.00 64 VAL A N 19
ATOM 23371 C CA . VAL A 1 64 ? 0.063 7.508 -2.239 1.00 0.00 64 VAL A CA 19
ATOM 23372 C C . VAL A 1 64 ? -1.348 7.971 -2.575 1.00 0.00 64 VAL A C 19
ATOM 23373 O O . VAL A 1 64 ? -2.177 7.197 -3.032 1.00 0.00 64 VAL A O 19
ATOM 23386 N N . LYS A 1 65 ? -1.611 9.248 -2.344 1.00 0.00 65 LYS A N 19
ATOM 23387 C CA . LYS A 1 65 ? -2.858 9.862 -2.789 1.00 0.00 65 LYS A CA 19
ATOM 23388 C C . LYS A 1 65 ? -3.047 9.684 -4.297 1.00 0.00 65 LYS A C 19
ATOM 23389 O O . LYS A 1 65 ? -4.148 9.405 -4.769 1.00 0.00 65 LYS A O 19
ATOM 23408 N N . ASN A 1 66 ? -1.962 9.836 -5.046 1.00 0.00 66 ASN A N 19
ATOM 23409 C CA . ASN A 1 66 ? -2.021 9.858 -6.508 1.00 0.00 66 ASN A CA 19
ATOM 23410 C C . ASN A 1 66 ? -2.198 8.474 -7.102 1.00 0.00 66 ASN A C 19
ATOM 23411 O O . ASN A 1 66 ? -2.314 8.323 -8.318 1.00 0.00 66 ASN A O 19
ATOM 23422 N N . LEU A 1 67 ? -2.216 7.467 -6.261 1.00 0.00 67 LEU A N 19
ATOM 23423 C CA . LEU A 1 67 ? -2.385 6.117 -6.738 1.00 0.00 67 LEU A CA 19
ATOM 23424 C C . LEU A 1 67 ? -3.776 5.614 -6.396 1.00 0.00 67 LEU A C 19
ATOM 23425 O O . LEU A 1 67 ? -4.304 5.890 -5.322 1.00 0.00 67 LEU A O 19
ATOM 23441 N N . LYS A 1 68 ? -4.383 4.902 -7.329 1.00 0.00 68 LYS A N 19
ATOM 23442 C CA . LYS A 1 68 ? -5.769 4.500 -7.174 1.00 0.00 68 LYS A CA 19
ATOM 23443 C C . LYS A 1 68 ? -5.905 2.991 -7.047 1.00 0.00 68 LYS A C 19
ATOM 23444 O O . LYS A 1 68 ? -7.011 2.478 -6.925 1.00 0.00 68 LYS A O 19
ATOM 23463 N N . THR A 1 69 ? -4.788 2.277 -7.071 1.00 0.00 69 THR A N 19
ATOM 23464 C CA . THR A 1 69 ? -4.803 0.847 -6.802 1.00 0.00 69 THR A CA 19
ATOM 23465 C C . THR A 1 69 ? -3.771 0.524 -5.736 1.00 0.00 69 THR A C 19
ATOM 23466 O O . THR A 1 69 ? -2.784 1.244 -5.582 1.00 0.00 69 THR A O 19
ATOM 23477 N N . VAL A 1 70 ? -3.995 -0.548 -4.998 1.00 0.00 70 VAL A N 19
ATOM 23478 C CA . VAL A 1 70 ? -3.015 -1.000 -4.022 1.00 0.00 70 VAL A CA 19
ATOM 23479 C C . VAL A 1 70 ? -1.782 -1.530 -4.747 1.00 0.00 70 VAL A C 19
ATOM 23480 O O . VAL A 1 70 ? -0.675 -1.549 -4.199 1.00 0.00 70 VAL A O 19
ATOM 23493 N N . GLY A 1 71 ? -1.972 -1.907 -6.007 1.00 0.00 71 GLY A N 19
ATOM 23494 C CA . GLY A 1 71 ? -0.867 -2.384 -6.802 1.00 0.00 71 GLY A CA 19
ATOM 23495 C C . GLY A 1 71 ? 0.095 -1.266 -7.166 1.00 0.00 71 GLY A C 19
ATOM 23496 O O . GLY A 1 71 ? 1.300 -1.491 -7.304 1.00 0.00 71 GLY A O 19
ATOM 23500 N N . ASP A 1 72 ? -0.445 -0.059 -7.335 1.00 0.00 72 ASP A N 19
ATOM 23501 C CA . ASP A 1 72 ? 0.380 1.128 -7.563 1.00 0.00 72 ASP A CA 19
ATOM 23502 C C . ASP A 1 72 ? 1.366 1.307 -6.424 1.00 0.00 72 ASP A C 19
ATOM 23503 O O . ASP A 1 72 ? 2.567 1.459 -6.648 1.00 0.00 72 ASP A O 19
ATOM 23512 N N . ALA A 1 73 ? 0.840 1.280 -5.204 1.00 0.00 73 ALA A N 19
ATOM 23513 C CA . ALA A 1 73 ? 1.641 1.466 -4.003 1.00 0.00 73 ALA A CA 19
ATOM 23514 C C . ALA A 1 73 ? 2.757 0.448 -3.927 1.00 0.00 73 ALA A C 19
ATOM 23515 O O . ALA A 1 73 ? 3.916 0.800 -3.732 1.00 0.00 73 ALA A O 19
ATOM 23522 N N . THR A 1 74 ? 2.400 -0.815 -4.096 1.00 0.00 74 THR A N 19
ATOM 23523 C CA . THR A 1 74 ? 3.349 -1.893 -3.940 1.00 0.00 74 THR A CA 19
ATOM 23524 C C . THR A 1 74 ? 4.484 -1.788 -4.937 1.00 0.00 74 THR A C 19
ATOM 23525 O O . THR A 1 74 ? 5.643 -1.764 -4.547 1.00 0.00 74 THR A O 19
ATOM 23536 N N . LYS A 1 75 ? 4.156 -1.679 -6.217 1.00 0.00 75 LYS A N 19
ATOM 23537 C CA . LYS A 1 75 ? 5.180 -1.615 -7.251 1.00 0.00 75 LYS A CA 19
ATOM 23538 C C . LYS A 1 75 ? 6.045 -0.365 -7.076 1.00 0.00 75 LYS A C 19
ATOM 23539 O O . LYS A 1 75 ? 7.238 -0.381 -7.375 1.00 0.00 75 LYS A O 19
ATOM 23558 N N . TYR A 1 76 ? 5.439 0.702 -6.565 1.00 0.00 76 TYR A N 19
ATOM 23559 C CA . TYR A 1 76 ? 6.175 1.918 -6.238 1.00 0.00 76 TYR A CA 19
ATOM 23560 C C . TYR A 1 76 ? 7.137 1.635 -5.082 1.00 0.00 76 TYR A C 19
ATOM 23561 O O . TYR A 1 76 ? 8.312 2.013 -5.118 1.00 0.00 76 TYR A O 19
ATOM 23579 N N . ILE A 1 77 ? 6.621 0.957 -4.061 1.00 0.00 77 ILE A N 19
ATOM 23580 C CA . ILE A 1 77 ? 7.405 0.599 -2.891 1.00 0.00 77 ILE A CA 19
ATOM 23581 C C . ILE A 1 77 ? 8.541 -0.350 -3.257 1.00 0.00 77 ILE A C 19
ATOM 23582 O O . ILE A 1 77 ? 9.690 -0.143 -2.870 1.00 0.00 77 ILE A O 19
ATOM 23598 N N . LEU A 1 78 ? 8.207 -1.359 -4.042 1.00 0.00 78 LEU A N 19
ATOM 23599 C CA . LEU A 1 78 ? 9.117 -2.453 -4.352 1.00 0.00 78 LEU A CA 19
ATOM 23600 C C . LEU A 1 78 ? 10.382 -1.985 -5.068 1.00 0.00 78 LEU A C 19
ATOM 23601 O O . LEU A 1 78 ? 11.422 -2.647 -4.993 1.00 0.00 78 LEU A O 19
ATOM 23617 N N . ASP A 1 79 ? 10.304 -0.859 -5.761 1.00 0.00 79 ASP A N 19
ATOM 23618 C CA . ASP A 1 79 ? 11.470 -0.333 -6.465 1.00 0.00 79 ASP A CA 19
ATOM 23619 C C . ASP A 1 79 ? 12.320 0.564 -5.569 1.00 0.00 79 ASP A C 19
ATOM 23620 O O . ASP A 1 79 ? 13.549 0.498 -5.596 1.00 0.00 79 ASP A O 19
ATOM 23629 N N . HIS A 1 80 ? 11.667 1.385 -4.759 1.00 0.00 80 HIS A N 19
ATOM 23630 C CA . HIS A 1 80 ? 12.374 2.412 -3.996 1.00 0.00 80 HIS A CA 19
ATOM 23631 C C . HIS A 1 80 ? 12.576 2.001 -2.543 1.00 0.00 80 HIS A C 19
ATOM 23632 O O . HIS A 1 80 ? 12.802 2.848 -1.680 1.00 0.00 80 HIS A O 19
ATOM 23647 N N . GLN A 1 81 ? 12.514 0.704 -2.281 1.00 0.00 81 GLN A N 19
ATOM 23648 C CA . GLN A 1 81 ? 12.672 0.190 -0.927 1.00 0.00 81 GLN A CA 19
ATOM 23649 C C . GLN A 1 81 ? 14.136 -0.106 -0.621 1.00 0.00 81 GLN A C 19
ATOM 23650 O O . GLN A 1 81 ? 14.957 -0.224 -1.536 1.00 0.00 81 GLN A O 19
ATOM 23664 N N . ALA A 1 82 ? 14.443 -0.202 0.668 1.00 0.00 82 ALA A N 19
ATOM 23665 C CA . ALA A 1 82 ? 15.747 -0.650 1.150 1.00 0.00 82 ALA A CA 19
ATOM 23666 C C . ALA A 1 82 ? 16.887 0.214 0.616 1.00 0.00 82 ALA A C 19
ATOM 23667 O O . ALA A 1 82 ? 17.036 1.358 1.091 1.00 0.00 82 ALA A O 19
ATOM 23675 N N . MET A 1 1 ? -18.039 -5.721 -2.732 1.00 0.00 1 MET A N 20
ATOM 23676 C CA . MET A 1 1 ? -16.904 -6.613 -2.414 1.00 0.00 1 MET A CA 20
ATOM 23677 C C . MET A 1 1 ? -15.721 -5.807 -1.906 1.00 0.00 1 MET A C 20
ATOM 23678 O O . MET A 1 1 ? -15.060 -5.108 -2.673 1.00 0.00 1 MET A O 20
ATOM 23694 N N . ALA A 1 2 ? -15.456 -5.903 -0.617 1.00 0.00 2 ALA A N 20
ATOM 23695 C CA . ALA A 1 2 ? -14.328 -5.208 -0.029 1.00 0.00 2 ALA A CA 20
ATOM 23696 C C . ALA A 1 2 ? -13.178 -6.174 0.195 1.00 0.00 2 ALA A C 20
ATOM 23697 O O . ALA A 1 2 ? -13.355 -7.236 0.793 1.00 0.00 2 ALA A O 20
ATOM 23704 N N . ALA A 1 3 ? -12.005 -5.809 -0.297 1.00 0.00 3 ALA A N 20
ATOM 23705 C CA . ALA A 1 3 ? -10.825 -6.633 -0.126 1.00 0.00 3 ALA A CA 20
ATOM 23706 C C . ALA A 1 3 ? -10.255 -6.417 1.258 1.00 0.00 3 ALA A C 20
ATOM 23707 O O . ALA A 1 3 ? -9.870 -5.303 1.615 1.00 0.00 3 ALA A O 20
ATOM 23714 N N . THR A 1 4 ? -10.227 -7.471 2.047 1.00 0.00 4 THR A N 20
ATOM 23715 C CA . THR A 1 4 ? -9.771 -7.364 3.411 1.00 0.00 4 THR A CA 20
ATOM 23716 C C . THR A 1 4 ? -8.244 -7.392 3.470 1.00 0.00 4 THR A C 20
ATOM 23717 O O . THR A 1 4 ? -7.588 -7.419 2.427 1.00 0.00 4 THR A O 20
ATOM 23728 N N . GLN A 1 5 ? -7.696 -7.395 4.683 1.00 0.00 5 GLN A N 20
ATOM 23729 C CA . GLN A 1 5 ? -6.267 -7.191 4.912 1.00 0.00 5 GLN A CA 20
ATOM 23730 C C . GLN A 1 5 ? -5.385 -8.034 3.994 1.00 0.00 5 GLN A C 20
ATOM 23731 O O . GLN A 1 5 ? -4.552 -7.502 3.272 1.00 0.00 5 GLN A O 20
ATOM 23745 N N . GLU A 1 6 ? -5.591 -9.338 4.003 1.00 0.00 6 GLU A N 20
ATOM 23746 C CA . GLU A 1 6 ? -4.735 -10.255 3.257 1.00 0.00 6 GLU A CA 20
ATOM 23747 C C . GLU A 1 6 ? -4.967 -10.139 1.752 1.00 0.00 6 GLU A C 20
ATOM 23748 O O . GLU A 1 6 ? -4.027 -10.231 0.961 1.00 0.00 6 GLU A O 20
ATOM 23760 N N . GLU A 1 7 ? -6.213 -9.917 1.364 1.00 0.00 7 GLU A N 20
ATOM 23761 C CA . GLU A 1 7 ? -6.573 -9.838 -0.046 1.00 0.00 7 GLU A CA 20
ATOM 23762 C C . GLU A 1 7 ? -6.020 -8.556 -0.658 1.00 0.00 7 GLU A C 20
ATOM 23763 O O . GLU A 1 7 ? -5.391 -8.572 -1.717 1.00 0.00 7 GLU A O 20
ATOM 23775 N N . ILE A 1 8 ? -6.233 -7.445 0.034 1.00 0.00 8 ILE A N 20
ATOM 23776 C CA . ILE A 1 8 ? -5.750 -6.158 -0.433 1.00 0.00 8 ILE A CA 20
ATOM 23777 C C . ILE A 1 8 ? -4.220 -6.138 -0.379 1.00 0.00 8 ILE A C 20
ATOM 23778 O O . ILE A 1 8 ? -3.569 -5.516 -1.211 1.00 0.00 8 ILE A O 20
ATOM 23794 N N . VAL A 1 9 ? -3.658 -6.870 0.582 1.00 0.00 9 VAL A N 20
ATOM 23795 C CA . VAL A 1 9 ? -2.210 -7.008 0.711 1.00 0.00 9 VAL A CA 20
ATOM 23796 C C . VAL A 1 9 ? -1.617 -7.684 -0.521 1.00 0.00 9 VAL A C 20
ATOM 23797 O O . VAL A 1 9 ? -0.565 -7.276 -1.001 1.00 0.00 9 VAL A O 20
ATOM 23810 N N . ALA A 1 10 ? -2.307 -8.689 -1.049 1.00 0.00 10 ALA A N 20
ATOM 23811 C CA . ALA A 1 10 ? -1.861 -9.361 -2.265 1.00 0.00 10 ALA A CA 20
ATOM 23812 C C . ALA A 1 10 ? -1.873 -8.392 -3.443 1.00 0.00 10 ALA A C 20
ATOM 23813 O O . ALA A 1 10 ? -0.954 -8.387 -4.264 1.00 0.00 10 ALA A O 20
ATOM 23820 N N . GLY A 1 11 ? -2.915 -7.565 -3.514 1.00 0.00 11 GLY A N 20
ATOM 23821 C CA . GLY A 1 11 ? -2.995 -6.559 -4.560 1.00 0.00 11 GLY A CA 20
ATOM 23822 C C . GLY A 1 11 ? -1.945 -5.477 -4.380 1.00 0.00 11 GLY A C 20
ATOM 23823 O O . GLY A 1 11 ? -1.293 -5.062 -5.339 1.00 0.00 11 GLY A O 20
ATOM 23827 N N . LEU A 1 12 ? -1.776 -5.035 -3.138 1.00 0.00 12 LEU A N 20
ATOM 23828 C CA . LEU A 1 12 ? -0.772 -4.038 -2.796 1.00 0.00 12 LEU A CA 20
ATOM 23829 C C . LEU A 1 12 ? 0.623 -4.583 -3.115 1.00 0.00 12 LEU A C 20
ATOM 23830 O O . LEU A 1 12 ? 1.421 -3.921 -3.771 1.00 0.00 12 LEU A O 20
ATOM 23846 N N . ALA A 1 13 ? 0.886 -5.810 -2.663 1.00 0.00 13 ALA A N 20
ATOM 23847 C CA . ALA A 1 13 ? 2.159 -6.494 -2.901 1.00 0.00 13 ALA A CA 20
ATOM 23848 C C . ALA A 1 13 ? 2.519 -6.494 -4.374 1.00 0.00 13 ALA A C 20
ATOM 23849 O O . ALA A 1 13 ? 3.628 -6.125 -4.763 1.00 0.00 13 ALA A O 20
ATOM 23856 N N . GLU A 1 14 ? 1.559 -6.903 -5.182 1.00 0.00 14 GLU A N 20
ATOM 23857 C CA . GLU A 1 14 ? 1.746 -7.015 -6.616 1.00 0.00 14 GLU A CA 20
ATOM 23858 C C . GLU A 1 14 ? 2.064 -5.653 -7.229 1.00 0.00 14 GLU A C 20
ATOM 23859 O O . GLU A 1 14 ? 2.793 -5.559 -8.217 1.00 0.00 14 GLU A O 20
ATOM 23871 N N . ILE A 1 15 ? 1.532 -4.600 -6.620 1.00 0.00 15 ILE A N 20
ATOM 23872 C CA . ILE A 1 15 ? 1.712 -3.252 -7.134 1.00 0.00 15 ILE A CA 20
ATOM 23873 C C . ILE A 1 15 ? 3.005 -2.608 -6.619 1.00 0.00 15 ILE A C 20
ATOM 23874 O O . ILE A 1 15 ? 3.654 -1.860 -7.344 1.00 0.00 15 ILE A O 20
ATOM 23890 N N . VAL A 1 16 ? 3.398 -2.904 -5.382 1.00 0.00 16 VAL A N 20
ATOM 23891 C CA . VAL A 1 16 ? 4.670 -2.396 -4.870 1.00 0.00 16 VAL A CA 20
ATOM 23892 C C . VAL A 1 16 ? 5.818 -3.088 -5.589 1.00 0.00 16 VAL A C 20
ATOM 23893 O O . VAL A 1 16 ? 6.925 -2.555 -5.697 1.00 0.00 16 VAL A O 20
ATOM 23906 N N . ASN A 1 17 ? 5.539 -4.282 -6.092 1.00 0.00 17 ASN A N 20
ATOM 23907 C CA . ASN A 1 17 ? 6.506 -5.031 -6.876 1.00 0.00 17 ASN A CA 20
ATOM 23908 C C . ASN A 1 17 ? 6.787 -4.293 -8.194 1.00 0.00 17 ASN A C 20
ATOM 23909 O O . ASN A 1 17 ? 7.851 -4.448 -8.790 1.00 0.00 17 ASN A O 20
ATOM 23920 N N . GLU A 1 18 ? 5.825 -3.467 -8.621 1.00 0.00 18 GLU A N 20
ATOM 23921 C CA . GLU A 1 18 ? 5.994 -2.600 -9.794 1.00 0.00 18 GLU A CA 20
ATOM 23922 C C . GLU A 1 18 ? 6.939 -1.447 -9.462 1.00 0.00 18 GLU A C 20
ATOM 23923 O O . GLU A 1 18 ? 7.531 -0.829 -10.350 1.00 0.00 18 GLU A O 20
ATOM 23935 N N . ILE A 1 19 ? 7.073 -1.162 -8.174 1.00 0.00 19 ILE A N 20
ATOM 23936 C CA . ILE A 1 19 ? 7.846 -0.018 -7.722 1.00 0.00 19 ILE A CA 20
ATOM 23937 C C . ILE A 1 19 ? 9.287 -0.404 -7.406 1.00 0.00 19 ILE A C 20
ATOM 23938 O O . ILE A 1 19 ? 10.232 0.215 -7.899 1.00 0.00 19 ILE A O 20
ATOM 23954 N N . ALA A 1 20 ? 9.448 -1.419 -6.571 1.00 0.00 20 ALA A N 20
ATOM 23955 C CA . ALA A 1 20 ? 10.770 -1.833 -6.131 1.00 0.00 20 ALA A CA 20
ATOM 23956 C C . ALA A 1 20 ? 10.983 -3.323 -6.364 1.00 0.00 20 ALA A C 20
ATOM 23957 O O . ALA A 1 20 ? 11.465 -3.727 -7.423 1.00 0.00 20 ALA A O 20
ATOM 23964 N N . GLY A 1 21 ? 10.610 -4.150 -5.390 1.00 0.00 21 GLY A N 20
ATOM 23965 C CA . GLY A 1 21 ? 10.733 -5.578 -5.586 1.00 0.00 21 GLY A CA 20
ATOM 23966 C C . GLY A 1 21 ? 10.650 -6.407 -4.317 1.00 0.00 21 GLY A C 20
ATOM 23967 O O . GLY A 1 21 ? 11.455 -7.318 -4.130 1.00 0.00 21 GLY A O 20
ATOM 23971 N N . ILE A 1 22 ? 9.694 -6.114 -3.444 1.00 0.00 22 ILE A N 20
ATOM 23972 C CA . ILE A 1 22 ? 9.400 -7.025 -2.344 1.00 0.00 22 ILE A CA 20
ATOM 23973 C C . ILE A 1 22 ? 8.536 -8.161 -2.889 1.00 0.00 22 ILE A C 20
ATOM 23974 O O . ILE A 1 22 ? 7.515 -7.907 -3.538 1.00 0.00 22 ILE A O 20
ATOM 23990 N N . PRO A 1 23 ? 8.954 -9.419 -2.684 1.00 0.00 23 PRO A N 20
ATOM 23991 C CA . PRO A 1 23 ? 8.166 -10.581 -3.094 1.00 0.00 23 PRO A CA 20
ATOM 23992 C C . PRO A 1 23 ? 6.768 -10.546 -2.484 1.00 0.00 23 PRO A C 20
ATOM 23993 O O . PRO A 1 23 ? 6.588 -10.055 -1.368 1.00 0.00 23 PRO A O 20
ATOM 24004 N N . VAL A 1 24 ? 5.785 -11.085 -3.197 1.00 0.00 24 VAL A N 20
ATOM 24005 C CA . VAL A 1 24 ? 4.396 -11.018 -2.748 1.00 0.00 24 VAL A CA 20
ATOM 24006 C C . VAL A 1 24 ? 4.208 -11.758 -1.421 1.00 0.00 24 VAL A C 20
ATOM 24007 O O . VAL A 1 24 ? 3.242 -11.528 -0.699 1.00 0.00 24 VAL A O 20
ATOM 24020 N N . GLU A 1 25 ? 5.154 -12.638 -1.107 1.00 0.00 25 GLU A N 20
ATOM 24021 C CA . GLU A 1 25 ? 5.114 -13.418 0.124 1.00 0.00 25 GLU A CA 20
ATOM 24022 C C . GLU A 1 25 ? 5.602 -12.589 1.316 1.00 0.00 25 GLU A C 20
ATOM 24023 O O . GLU A 1 25 ? 5.320 -12.910 2.472 1.00 0.00 25 GLU A O 20
ATOM 24035 N N . ASP A 1 26 ? 6.336 -11.521 1.023 1.00 0.00 26 ASP A N 20
ATOM 24036 C CA . ASP A 1 26 ? 7.012 -10.747 2.061 1.00 0.00 26 ASP A CA 20
ATOM 24037 C C . ASP A 1 26 ? 6.217 -9.498 2.438 1.00 0.00 26 ASP A C 20
ATOM 24038 O O . ASP A 1 26 ? 6.402 -8.941 3.521 1.00 0.00 26 ASP A O 20
ATOM 24047 N N . VAL A 1 27 ? 5.333 -9.052 1.549 1.00 0.00 27 VAL A N 20
ATOM 24048 C CA . VAL A 1 27 ? 4.511 -7.876 1.823 1.00 0.00 27 VAL A CA 20
ATOM 24049 C C . VAL A 1 27 ? 3.572 -8.133 2.991 1.00 0.00 27 VAL A C 20
ATOM 24050 O O . VAL A 1 27 ? 2.720 -9.019 2.943 1.00 0.00 27 VAL A O 20
ATOM 24063 N N . LYS A 1 28 ? 3.743 -7.340 4.037 1.00 0.00 28 LYS A N 20
ATOM 24064 C CA . LYS A 1 28 ? 3.052 -7.546 5.293 1.00 0.00 28 LYS A CA 20
ATOM 24065 C C . LYS A 1 28 ? 2.794 -6.199 5.941 1.00 0.00 28 LYS A C 20
ATOM 24066 O O . LYS A 1 28 ? 3.307 -5.185 5.481 1.00 0.00 28 LYS A O 20
ATOM 24085 N N . LEU A 1 29 ? 2.041 -6.190 7.022 1.00 0.00 29 LEU A N 20
ATOM 24086 C CA . LEU A 1 29 ? 1.792 -4.957 7.756 1.00 0.00 29 LEU A CA 20
ATOM 24087 C C . LEU A 1 29 ? 2.972 -4.644 8.666 1.00 0.00 29 LEU A C 20
ATOM 24088 O O . LEU A 1 29 ? 3.017 -3.604 9.318 1.00 0.00 29 LEU A O 20
ATOM 24104 N N . ASP A 1 30 ? 3.930 -5.556 8.683 1.00 0.00 30 ASP A N 20
ATOM 24105 C CA . ASP A 1 30 ? 5.057 -5.478 9.597 1.00 0.00 30 ASP A CA 20
ATOM 24106 C C . ASP A 1 30 ? 6.239 -4.763 8.964 1.00 0.00 30 ASP A C 20
ATOM 24107 O O . ASP A 1 30 ? 7.095 -4.228 9.668 1.00 0.00 30 ASP A O 20
ATOM 24116 N N . LYS A 1 31 ? 6.294 -4.743 7.640 1.00 0.00 31 LYS A N 20
ATOM 24117 C CA . LYS A 1 31 ? 7.486 -4.277 6.969 1.00 0.00 31 LYS A CA 20
ATOM 24118 C C . LYS A 1 31 ? 7.334 -2.813 6.563 1.00 0.00 31 LYS A C 20
ATOM 24119 O O . LYS A 1 31 ? 6.253 -2.373 6.163 1.00 0.00 31 LYS A O 20
ATOM 24138 N N . SER A 1 32 ? 8.412 -2.057 6.687 1.00 0.00 32 SER A N 20
ATOM 24139 C CA . SER A 1 32 ? 8.368 -0.621 6.461 1.00 0.00 32 SER A CA 20
ATOM 24140 C C . SER A 1 32 ? 8.468 -0.304 4.973 1.00 0.00 32 SER A C 20
ATOM 24141 O O . SER A 1 32 ? 9.279 -0.886 4.263 1.00 0.00 32 SER A O 20
ATOM 24149 N N . PHE A 1 33 ? 7.639 0.623 4.512 1.00 0.00 33 PHE A N 20
ATOM 24150 C CA . PHE A 1 33 ? 7.641 1.040 3.116 1.00 0.00 33 PHE A CA 20
ATOM 24151 C C . PHE A 1 33 ? 8.997 1.616 2.745 1.00 0.00 33 PHE A C 20
ATOM 24152 O O . PHE A 1 33 ? 9.615 1.214 1.763 1.00 0.00 33 PHE A O 20
ATOM 24169 N N . THR A 1 34 ? 9.455 2.542 3.563 1.00 0.00 34 THR A N 20
ATOM 24170 C CA . THR A 1 34 ? 10.706 3.228 3.324 1.00 0.00 34 THR A CA 20
ATOM 24171 C C . THR A 1 34 ? 11.897 2.276 3.412 1.00 0.00 34 THR A C 20
ATOM 24172 O O . THR A 1 34 ? 12.832 2.364 2.618 1.00 0.00 34 THR A O 20
ATOM 24183 N N . ASP A 1 35 ? 11.848 1.361 4.372 1.00 0.00 35 ASP A N 20
ATOM 24184 C CA . ASP A 1 35 ? 12.977 0.472 4.631 1.00 0.00 35 ASP A CA 20
ATOM 24185 C C . ASP A 1 35 ? 12.863 -0.829 3.849 1.00 0.00 35 ASP A C 20
ATOM 24186 O O . ASP A 1 35 ? 13.619 -1.064 2.914 1.00 0.00 35 ASP A O 20
ATOM 24195 N N . ASP A 1 36 ? 11.901 -1.659 4.233 1.00 0.00 36 ASP A N 20
ATOM 24196 C CA . ASP A 1 36 ? 11.735 -2.992 3.647 1.00 0.00 36 ASP A CA 20
ATOM 24197 C C . ASP A 1 36 ? 11.402 -2.917 2.170 1.00 0.00 36 ASP A C 20
ATOM 24198 O O . ASP A 1 36 ? 12.022 -3.591 1.355 1.00 0.00 36 ASP A O 20
ATOM 24207 N N . LEU A 1 37 ? 10.414 -2.097 1.832 1.00 0.00 37 LEU A N 20
ATOM 24208 C CA . LEU A 1 37 ? 9.915 -2.029 0.462 1.00 0.00 37 LEU A CA 20
ATOM 24209 C C . LEU A 1 37 ? 10.925 -1.352 -0.463 1.00 0.00 37 LEU A C 20
ATOM 24210 O O . LEU A 1 37 ? 10.746 -1.376 -1.677 1.00 0.00 37 LEU A O 20
ATOM 24226 N N . ASP A 1 38 ? 11.978 -0.756 0.117 1.00 0.00 38 ASP A N 20
ATOM 24227 C CA . ASP A 1 38 ? 12.997 -0.034 -0.661 1.00 0.00 38 ASP A CA 20
ATOM 24228 C C . ASP A 1 38 ? 12.345 1.053 -1.501 1.00 0.00 38 ASP A C 20
ATOM 24229 O O . ASP A 1 38 ? 12.745 1.304 -2.640 1.00 0.00 38 ASP A O 20
ATOM 24238 N N . VAL A 1 39 ? 11.346 1.710 -0.932 1.00 0.00 39 VAL A N 20
ATOM 24239 C CA . VAL A 1 39 ? 10.532 2.634 -1.693 1.00 0.00 39 VAL A CA 20
ATOM 24240 C C . VAL A 1 39 ? 10.892 4.084 -1.374 1.00 0.00 39 VAL A C 20
ATOM 24241 O O . VAL A 1 39 ? 11.301 4.409 -0.256 1.00 0.00 39 VAL A O 20
ATOM 24254 N N . ASP A 1 40 ? 10.765 4.947 -2.372 1.00 0.00 40 ASP A N 20
ATOM 24255 C CA . ASP A 1 40 ? 10.934 6.380 -2.170 1.00 0.00 40 ASP A CA 20
ATOM 24256 C C . ASP A 1 40 ? 9.581 7.054 -2.063 1.00 0.00 40 ASP A C 20
ATOM 24257 O O . ASP A 1 40 ? 8.557 6.440 -2.367 1.00 0.00 40 ASP A O 20
ATOM 24266 N N . SER A 1 41 ? 9.586 8.319 -1.661 1.00 0.00 41 SER A N 20
ATOM 24267 C CA . SER A 1 41 ? 8.354 9.057 -1.420 1.00 0.00 41 SER A CA 20
ATOM 24268 C C . SER A 1 41 ? 7.487 9.143 -2.679 1.00 0.00 41 SER A C 20
ATOM 24269 O O . SER A 1 41 ? 6.278 8.902 -2.629 1.00 0.00 41 SER A O 20
ATOM 24277 N N . LEU A 1 42 ? 8.097 9.464 -3.810 1.00 0.00 42 LEU A N 20
ATOM 24278 C CA . LEU A 1 42 ? 7.348 9.541 -5.055 1.00 0.00 42 LEU A CA 20
ATOM 24279 C C . LEU A 1 42 ? 6.924 8.139 -5.485 1.00 0.00 42 LEU A C 20
ATOM 24280 O O . LEU A 1 42 ? 5.764 7.909 -5.817 1.00 0.00 42 LEU A O 20
ATOM 24296 N N . SER A 1 43 ? 7.870 7.213 -5.441 1.00 0.00 43 SER A N 20
ATOM 24297 C CA . SER A 1 43 ? 7.643 5.831 -5.848 1.00 0.00 43 SER A CA 20
ATOM 24298 C C . SER A 1 43 ? 6.382 5.251 -5.205 1.00 0.00 43 SER A C 20
ATOM 24299 O O . SER A 1 43 ? 5.456 4.801 -5.899 1.00 0.00 43 SER A O 20
ATOM 24307 N N . MET A 1 44 ? 6.355 5.281 -3.876 1.00 0.00 44 MET A N 20
ATOM 24308 C CA . MET A 1 44 ? 5.236 4.752 -3.109 1.00 0.00 44 MET A CA 20
ATOM 24309 C C . MET A 1 44 ? 3.935 5.429 -3.507 1.00 0.00 44 MET A C 20
ATOM 24310 O O . MET A 1 44 ? 2.971 4.764 -3.865 1.00 0.00 44 MET A O 20
ATOM 24324 N N . VAL A 1 45 ? 3.921 6.749 -3.500 1.00 0.00 45 VAL A N 20
ATOM 24325 C CA . VAL A 1 45 ? 2.705 7.485 -3.797 1.00 0.00 45 VAL A CA 20
ATOM 24326 C C . VAL A 1 45 ? 2.241 7.227 -5.231 1.00 0.00 45 VAL A C 20
ATOM 24327 O O . VAL A 1 45 ? 1.060 7.304 -5.533 1.00 0.00 45 VAL A O 20
ATOM 24340 N N . GLU A 1 46 ? 3.155 6.852 -6.105 1.00 0.00 46 GLU A N 20
ATOM 24341 C CA . GLU A 1 46 ? 2.813 6.701 -7.508 1.00 0.00 46 GLU A CA 20
ATOM 24342 C C . GLU A 1 46 ? 2.013 5.425 -7.759 1.00 0.00 46 GLU A C 20
ATOM 24343 O O . GLU A 1 46 ? 0.831 5.485 -8.119 1.00 0.00 46 GLU A O 20
ATOM 24355 N N . VAL A 1 47 ? 2.613 4.267 -7.525 1.00 0.00 47 VAL A N 20
ATOM 24356 C CA . VAL A 1 47 ? 1.936 3.032 -7.866 1.00 0.00 47 VAL A CA 20
ATOM 24357 C C . VAL A 1 47 ? 1.001 2.586 -6.741 1.00 0.00 47 VAL A C 20
ATOM 24358 O O . VAL A 1 47 ? 0.019 1.884 -6.984 1.00 0.00 47 VAL A O 20
ATOM 24371 N N . VAL A 1 48 ? 1.265 3.025 -5.514 1.00 0.00 48 VAL A N 20
ATOM 24372 C CA . VAL A 1 48 ? 0.422 2.622 -4.394 1.00 0.00 48 VAL A CA 20
ATOM 24373 C C . VAL A 1 48 ? -0.869 3.449 -4.371 1.00 0.00 48 VAL A C 20
ATOM 24374 O O . VAL A 1 48 ? -1.905 2.975 -3.910 1.00 0.00 48 VAL A O 20
ATOM 24387 N N . VAL A 1 49 ? -0.819 4.671 -4.909 1.00 0.00 49 VAL A N 20
ATOM 24388 C CA . VAL A 1 49 ? -2.046 5.429 -5.155 1.00 0.00 49 VAL A CA 20
ATOM 24389 C C . VAL A 1 49 ? -2.807 4.783 -6.311 1.00 0.00 49 VAL A C 20
ATOM 24390 O O . VAL A 1 49 ? -4.034 4.715 -6.320 1.00 0.00 49 VAL A O 20
ATOM 24403 N N . ALA A 1 50 ? -2.066 4.258 -7.277 1.00 0.00 50 ALA A N 20
ATOM 24404 C CA . ALA A 1 50 ? -2.672 3.465 -8.339 1.00 0.00 50 ALA A CA 20
ATOM 24405 C C . ALA A 1 50 ? -3.358 2.222 -7.758 1.00 0.00 50 ALA A C 20
ATOM 24406 O O . ALA A 1 50 ? -4.249 1.644 -8.379 1.00 0.00 50 ALA A O 20
ATOM 24413 N N . ALA A 1 51 ? -2.929 1.814 -6.564 1.00 0.00 51 ALA A N 20
ATOM 24414 C CA . ALA A 1 51 ? -3.537 0.685 -5.865 1.00 0.00 51 ALA A CA 20
ATOM 24415 C C . ALA A 1 51 ? -4.761 1.107 -5.056 1.00 0.00 51 ALA A C 20
ATOM 24416 O O . ALA A 1 51 ? -5.754 0.388 -5.033 1.00 0.00 51 ALA A O 20
ATOM 24423 N N . GLU A 1 52 ? -4.705 2.272 -4.411 1.00 0.00 52 GLU A N 20
ATOM 24424 C CA . GLU A 1 52 ? -5.786 2.692 -3.523 1.00 0.00 52 GLU A CA 20
ATOM 24425 C C . GLU A 1 52 ? -7.079 2.803 -4.312 1.00 0.00 52 GLU A C 20
ATOM 24426 O O . GLU A 1 52 ? -8.104 2.231 -3.946 1.00 0.00 52 GLU A O 20
ATOM 24438 N N . GLU A 1 53 ? -6.996 3.470 -5.439 1.00 0.00 53 GLU A N 20
ATOM 24439 C CA . GLU A 1 53 ? -8.163 3.757 -6.236 1.00 0.00 53 GLU A CA 20
ATOM 24440 C C . GLU A 1 53 ? -8.835 2.480 -6.738 1.00 0.00 53 GLU A C 20
ATOM 24441 O O . GLU A 1 53 ? -10.062 2.395 -6.799 1.00 0.00 53 GLU A O 20
ATOM 24453 N N . ARG A 1 54 ? -8.030 1.478 -7.078 1.00 0.00 54 ARG A N 20
ATOM 24454 C CA . ARG A 1 54 ? -8.562 0.245 -7.649 1.00 0.00 54 ARG A CA 20
ATOM 24455 C C . ARG A 1 54 ? -9.194 -0.634 -6.572 1.00 0.00 54 ARG A C 20
ATOM 24456 O O . ARG A 1 54 ? -9.852 -1.629 -6.874 1.00 0.00 54 ARG A O 20
ATOM 24477 N N . PHE A 1 55 ? -8.991 -0.264 -5.314 1.00 0.00 55 PHE A N 20
ATOM 24478 C CA . PHE A 1 55 ? -9.666 -0.924 -4.203 1.00 0.00 55 PHE A CA 20
ATOM 24479 C C . PHE A 1 55 ? -10.798 -0.042 -3.690 1.00 0.00 55 PHE A C 20
ATOM 24480 O O . PHE A 1 55 ? -11.333 -0.262 -2.606 1.00 0.00 55 PHE A O 20
ATOM 24497 N N . ASP A 1 56 ? -11.151 0.951 -4.506 1.00 0.00 56 ASP A N 20
ATOM 24498 C CA . ASP A 1 56 ? -12.254 1.876 -4.229 1.00 0.00 56 ASP A CA 20
ATOM 24499 C C . ASP A 1 56 ? -12.040 2.624 -2.916 1.00 0.00 56 ASP A C 20
ATOM 24500 O O . ASP A 1 56 ? -12.844 2.536 -1.986 1.00 0.00 56 ASP A O 20
ATOM 24509 N N . VAL A 1 57 ? -10.941 3.347 -2.838 1.00 0.00 57 VAL A N 20
ATOM 24510 C CA . VAL A 1 57 ? -10.668 4.193 -1.693 1.00 0.00 57 VAL A CA 20
ATOM 24511 C C . VAL A 1 57 ? -9.966 5.458 -2.171 1.00 0.00 57 VAL A C 20
ATOM 24512 O O . VAL A 1 57 ? -9.443 5.488 -3.284 1.00 0.00 57 VAL A O 20
ATOM 24525 N N . LYS A 1 58 ? -9.991 6.499 -1.358 1.00 0.00 58 LYS A N 20
ATOM 24526 C CA . LYS A 1 58 ? -9.284 7.724 -1.675 1.00 0.00 58 LYS A CA 20
ATOM 24527 C C . LYS A 1 58 ? -8.514 8.215 -0.452 1.00 0.00 58 LYS A C 20
ATOM 24528 O O . LYS A 1 58 ? -9.102 8.589 0.565 1.00 0.00 58 LYS A O 20
ATOM 24547 N N . ILE A 1 59 ? -7.198 8.169 -0.540 1.00 0.00 59 ILE A N 20
ATOM 24548 C CA . ILE A 1 59 ? -6.346 8.665 0.527 1.00 0.00 59 ILE A CA 20
ATOM 24549 C C . ILE A 1 59 ? -5.492 9.812 0.002 1.00 0.00 59 ILE A C 20
ATOM 24550 O O . ILE A 1 59 ? -5.338 9.972 -1.211 1.00 0.00 59 ILE A O 20
ATOM 24566 N N . PRO A 1 60 ? -4.968 10.661 0.897 1.00 0.00 60 PRO A N 20
ATOM 24567 C CA . PRO A 1 60 ? -4.085 11.761 0.509 1.00 0.00 60 PRO A CA 20
ATOM 24568 C C . PRO A 1 60 ? -2.762 11.255 -0.051 1.00 0.00 60 PRO A C 20
ATOM 24569 O O . PRO A 1 60 ? -2.174 10.319 0.490 1.00 0.00 60 PRO A O 20
ATOM 24580 N N . ASP A 1 61 ? -2.298 11.881 -1.130 1.00 0.00 61 ASP A N 20
ATOM 24581 C CA . ASP A 1 61 ? -1.003 11.549 -1.718 1.00 0.00 61 ASP A CA 20
ATOM 24582 C C . ASP A 1 61 ? 0.077 11.601 -0.645 1.00 0.00 61 ASP A C 20
ATOM 24583 O O . ASP A 1 61 ? 0.882 10.682 -0.503 1.00 0.00 61 ASP A O 20
ATOM 24592 N N . ASP A 1 62 ? 0.052 12.683 0.127 1.00 0.00 62 ASP A N 20
ATOM 24593 C CA . ASP A 1 62 ? 1.017 12.906 1.195 1.00 0.00 62 ASP A CA 20
ATOM 24594 C C . ASP A 1 62 ? 0.967 11.788 2.227 1.00 0.00 62 ASP A C 20
ATOM 24595 O O . ASP A 1 62 ? 1.988 11.427 2.808 1.00 0.00 62 ASP A O 20
ATOM 24604 N N . ASP A 1 63 ? -0.222 11.226 2.426 1.00 0.00 63 ASP A N 20
ATOM 24605 C CA . ASP A 1 63 ? -0.427 10.207 3.445 1.00 0.00 63 ASP A CA 20
ATOM 24606 C C . ASP A 1 63 ? 0.363 8.949 3.111 1.00 0.00 63 ASP A C 20
ATOM 24607 O O . ASP A 1 63 ? 1.039 8.396 3.977 1.00 0.00 63 ASP A O 20
ATOM 24616 N N . VAL A 1 64 ? 0.314 8.524 1.840 1.00 0.00 64 VAL A N 20
ATOM 24617 C CA . VAL A 1 64 ? 1.050 7.333 1.400 1.00 0.00 64 VAL A CA 20
ATOM 24618 C C . VAL A 1 64 ? 2.527 7.461 1.749 1.00 0.00 64 VAL A C 20
ATOM 24619 O O . VAL A 1 64 ? 3.150 6.516 2.215 1.00 0.00 64 VAL A O 20
ATOM 24632 N N . LYS A 1 65 ? 3.064 8.651 1.529 1.00 0.00 65 LYS A N 20
ATOM 24633 C CA . LYS A 1 65 ? 4.468 8.933 1.789 1.00 0.00 65 LYS A CA 20
ATOM 24634 C C . LYS A 1 65 ? 4.727 9.129 3.287 1.00 0.00 65 LYS A C 20
ATOM 24635 O O . LYS A 1 65 ? 5.852 8.964 3.765 1.00 0.00 65 LYS A O 20
ATOM 24654 N N . ASN A 1 66 ? 3.682 9.480 4.019 1.00 0.00 66 ASN A N 20
ATOM 24655 C CA . ASN A 1 66 ? 3.806 9.789 5.435 1.00 0.00 66 ASN A CA 20
ATOM 24656 C C . ASN A 1 66 ? 3.929 8.506 6.251 1.00 0.00 66 ASN A C 20
ATOM 24657 O O . ASN A 1 66 ? 4.685 8.445 7.221 1.00 0.00 66 ASN A O 20
ATOM 24668 N N . LEU A 1 67 ? 3.190 7.479 5.844 1.00 0.00 67 LEU A N 20
ATOM 24669 C CA . LEU A 1 67 ? 3.194 6.206 6.553 1.00 0.00 67 LEU A CA 20
ATOM 24670 C C . LEU A 1 67 ? 4.491 5.450 6.330 1.00 0.00 67 LEU A C 20
ATOM 24671 O O . LEU A 1 67 ? 5.026 5.392 5.224 1.00 0.00 67 LEU A O 20
ATOM 24687 N N . LYS A 1 68 ? 4.988 4.875 7.415 1.00 0.00 68 LYS A N 20
ATOM 24688 C CA . LYS A 1 68 ? 6.314 4.288 7.436 1.00 0.00 68 LYS A CA 20
ATOM 24689 C C . LYS A 1 68 ? 6.296 2.844 6.963 1.00 0.00 68 LYS A C 20
ATOM 24690 O O . LYS A 1 68 ? 7.285 2.352 6.429 1.00 0.00 68 LYS A O 20
ATOM 24709 N N . THR A 1 69 ? 5.180 2.164 7.168 1.00 0.00 69 THR A N 20
ATOM 24710 C CA . THR A 1 69 ? 5.078 0.753 6.822 1.00 0.00 69 THR A CA 20
ATOM 24711 C C . THR A 1 69 ? 4.012 0.557 5.757 1.00 0.00 69 THR A C 20
ATOM 24712 O O . THR A 1 69 ? 3.088 1.363 5.651 1.00 0.00 69 THR A O 20
ATOM 24723 N N . VAL A 1 70 ? 4.134 -0.503 4.969 1.00 0.00 70 VAL A N 20
ATOM 24724 C CA . VAL A 1 70 ? 3.116 -0.816 3.974 1.00 0.00 70 VAL A CA 20
ATOM 24725 C C . VAL A 1 70 ? 1.798 -1.133 4.671 1.00 0.00 70 VAL A C 20
ATOM 24726 O O . VAL A 1 70 ? 0.717 -0.862 4.144 1.00 0.00 70 VAL A O 20
ATOM 24739 N N . GLY A 1 71 ? 1.905 -1.645 5.890 1.00 0.00 71 GLY A N 20
ATOM 24740 C CA . GLY A 1 71 ? 0.733 -1.989 6.656 1.00 0.00 71 GLY A CA 20
ATOM 24741 C C . GLY A 1 71 ? -0.111 -0.779 7.004 1.00 0.00 71 GLY A C 20
ATOM 24742 O O . GLY A 1 71 ? -1.336 -0.878 7.076 1.00 0.00 71 GLY A O 20
ATOM 24746 N N . ASP A 1 72 ? 0.545 0.365 7.210 1.00 0.00 72 ASP A N 20
ATOM 24747 C CA . ASP A 1 72 ? -0.156 1.606 7.538 1.00 0.00 72 ASP A CA 20
ATOM 24748 C C . ASP A 1 72 ? -1.108 1.993 6.420 1.00 0.00 72 ASP A C 20
ATOM 24749 O O . ASP A 1 72 ? -2.304 2.162 6.651 1.00 0.00 72 ASP A O 20
ATOM 24758 N N . ALA A 1 73 ? -0.565 2.122 5.207 1.00 0.00 73 ALA A N 20
ATOM 24759 C CA . ALA A 1 73 ? -1.368 2.454 4.031 1.00 0.00 73 ALA A CA 20
ATOM 24760 C C . ALA A 1 73 ? -2.509 1.491 3.889 1.00 0.00 73 ALA A C 20
ATOM 24761 O O . ALA A 1 73 ? -3.665 1.885 3.768 1.00 0.00 73 ALA A O 20
ATOM 24768 N N . THR A 1 74 ? -2.154 0.223 3.902 1.00 0.00 74 THR A N 20
ATOM 24769 C CA . THR A 1 74 ? -3.106 -0.843 3.741 1.00 0.00 74 THR A CA 20
ATOM 24770 C C . THR A 1 74 ? -4.250 -0.702 4.740 1.00 0.00 74 THR A C 20
ATOM 24771 O O . THR A 1 74 ? -5.411 -0.690 4.353 1.00 0.00 74 THR A O 20
ATOM 24782 N N . LYS A 1 75 ? -3.909 -0.545 6.018 1.00 0.00 75 LYS A N 20
ATOM 24783 C CA . LYS A 1 75 ? -4.913 -0.434 7.073 1.00 0.00 75 LYS A CA 20
ATOM 24784 C C . LYS A 1 75 ? -5.736 0.845 6.905 1.00 0.00 75 LYS A C 20
ATOM 24785 O O . LYS A 1 75 ? -6.936 0.859 7.165 1.00 0.00 75 LYS A O 20
ATOM 24804 N N . TYR A 1 76 ? -5.079 1.911 6.460 1.00 0.00 76 TYR A N 20
ATOM 24805 C CA . TYR A 1 76 ? -5.742 3.187 6.213 1.00 0.00 76 TYR A CA 20
ATOM 24806 C C . TYR A 1 76 ? -6.720 3.044 5.046 1.00 0.00 76 TYR A C 20
ATOM 24807 O O . TYR A 1 76 ? -7.832 3.581 5.074 1.00 0.00 76 TYR A O 20
ATOM 24825 N N . ILE A 1 77 ? -6.294 2.299 4.029 1.00 0.00 77 ILE A N 20
ATOM 24826 C CA . ILE A 1 77 ? -7.155 1.936 2.910 1.00 0.00 77 ILE A CA 20
ATOM 24827 C C . ILE A 1 77 ? -8.337 1.111 3.406 1.00 0.00 77 ILE A C 20
ATOM 24828 O O . ILE A 1 77 ? -9.480 1.344 3.028 1.00 0.00 77 ILE A O 20
ATOM 24844 N N . LEU A 1 78 ? -8.040 0.163 4.276 1.00 0.00 78 LEU A N 20
ATOM 24845 C CA . LEU A 1 78 ? -9.038 -0.740 4.825 1.00 0.00 78 LEU A CA 20
ATOM 24846 C C . LEU A 1 78 ? -10.058 0.002 5.685 1.00 0.00 78 LEU A C 20
ATOM 24847 O O . LEU A 1 78 ? -11.188 -0.456 5.862 1.00 0.00 78 LEU A O 20
ATOM 24863 N N . ASP A 1 79 ? -9.654 1.142 6.218 1.00 0.00 79 ASP A N 20
ATOM 24864 C CA . ASP A 1 79 ? -10.541 1.958 7.037 1.00 0.00 79 ASP A CA 20
ATOM 24865 C C . ASP A 1 79 ? -11.446 2.821 6.164 1.00 0.00 79 ASP A C 20
ATOM 24866 O O . ASP A 1 79 ? -12.668 2.804 6.311 1.00 0.00 79 ASP A O 20
ATOM 24875 N N . HIS A 1 80 ? -10.839 3.541 5.227 1.00 0.00 80 HIS A N 20
ATOM 24876 C CA . HIS A 1 80 ? -11.557 4.535 4.426 1.00 0.00 80 HIS A CA 20
ATOM 24877 C C . HIS A 1 80 ? -12.095 3.946 3.125 1.00 0.00 80 HIS A C 20
ATOM 24878 O O . HIS A 1 80 ? -12.534 4.685 2.242 1.00 0.00 80 HIS A O 20
ATOM 24893 N N . GLN A 1 81 ? -12.064 2.626 2.998 1.00 0.00 81 GLN A N 20
ATOM 24894 C CA . GLN A 1 81 ? -12.520 1.972 1.775 1.00 0.00 81 GLN A CA 20
ATOM 24895 C C . GLN A 1 81 ? -14.026 2.149 1.592 1.00 0.00 81 GLN A C 20
ATOM 24896 O O . GLN A 1 81 ? -14.770 2.257 2.571 1.00 0.00 81 GLN A O 20
ATOM 24910 N N . ALA A 1 82 ? -14.470 2.187 0.345 1.00 0.00 82 ALA A N 20
ATOM 24911 C CA . ALA A 1 82 ? -15.891 2.335 0.052 1.00 0.00 82 ALA A CA 20
ATOM 24912 C C . ALA A 1 82 ? -16.515 0.998 -0.348 1.00 0.00 82 ALA A C 20
ATOM 24913 O O . ALA A 1 82 ? -16.613 0.720 -1.561 1.00 0.00 82 ALA A O 20
#

Sequence (82 aa):
MAATQEEIVAGLAEIVNEIAGIPVEDVKLDKSFTDDLDVDSLSMVEVVVAAEERFDVKIPDDDVKNLKTVGDATKYILDHQAMAATQEEIVAGLAEIVNEIAGIPVEDVKLDKSFTDDLDVDSLSMVEVVVAAEERFDVKIPDDDVKNLKTVGDATKYILDHQAMAATQEEIVAGLAEIVNEIAGIPVEDVKLDKSFTDDLDVDSLSMVEVVVAAEERFDVKIPDDDVKNLKTVGDATKYILDHQAMAATQEEIVAGLAEIVNEIAGIPVEDVKLDKSFTDDLDVDSLSMVEVVVAAEERFDVKIPDDDVKNLKTVGDATKYILDHQAMAATQEEIVAGLAEIVNEIAGIPVEDVKLDKSFTDDLDVDSLSMVEVVVAAEERFDVKIPDDDVKNLKTVGDATKYILDHQAMAATQEEIVAGLAEIVNEIAGIPVEDVKLDKSFTDDLDVDSLSMVEVVVAAEERFDVKIPDDDVKNLKTVGDATKYILDHQAMAATQEEIVAGLAEIVNEIAGIPVEDVKLDKSFTDDLDVDSLSMVEVVVAAEERFDVKIPDDDVKNLKTVGDATKYILDHQAMAATQEEIVAGLAEIVNEIAGIPVEDVKLDKSFTDDLDVDSLSMVEVVVAAEERFDVKIPDDDVKNLKTVGDATKYILDHQAMAATQEEIVAGLAEIVNEIAGIPVEDVKLDKSFTDDLDVDSLSMVEVVVAAEERFDVKIPDDDVKNLKTVGDATKYILDHQAMAATQEEIVAGLAEIVNEIAGIPVEDVKLDKSFTDDLDVDSLSMVEVVVAAEERFDVKIPDDDVKNLKTVGDATKYILDHQAMAATQEEIVAGLAEIVNEIAGIPVEDVKLDKSFTDDLDVDSLSMVEVVVAAEERFDVKIPDDDVKNLKTVGDATKYILDHQAMAATQEEIVAGLAEIVNEIAGIPVEDVKLDKSFTDDLDVDSLSMVEVVVAAEERFDVKIPDDDVKNLKTVGDATKYILDHQAMAATQEEIVAGLAEIVNEIAGIPVEDVKLDKSFTDDLDVDSLSMVEVVVAAEERFDVKIPDDDVKNLKTVGDATKYILDHQAMAATQEEIVAGLAEIVNEIAGIPVEDVKLDKSFTDDLDVDSLSMVEVVVAAEERFDVKIPDDDVKNLKTVGDATKYILDHQAMAATQEEIVAGLAEIVNEIAGIPVEDVKLDKSFTDDLDVDSLSMVEVVVAAEERFDVKIPDDDVKNLKTVGDATKYILDHQAMAATQEEIVAGLAEIVNEIAGIPVEDVKLDKSFTDDLDVDSLSMVEVVVAAEERFDVKIPDDDVKNLKTVGDATKYILDHQAMAATQEEIVAGLAEIVNEIAGIPVEDVKLDKSFTDDLDVDSLSMVEVVVAAEERFDVKIPDDDVKNLKTVGDATKYILDHQAMAATQEEIVAGLAEIVNEIAGIPVEDVKLDKSFTDDLDVDSLSMVEVVVAAEERFDVKIPDDDVKNLKTVGDATKYILDHQAMAATQEEIVAGLAEIVNEIAGIPVEDVKLDKSFTDDLDVDSLSMVEVVVAAEERFDVKIPDDDVKNLKTVGDATKYILDHQAMAATQEEIVAGLAEIVNEIAGIPVEDVKLDKSFTDDLDVDSLSMVEVVVAAEERFDVKIPDDDVKNLKTVGDATKYILDHQA

Organism: Streptomyces coelicolor (NCBI:txid1902)

Secondary structure (DSSP, 8-state):
----HHHHHHHHHHHHHHHS---TTT--TTSBTTTTS---HHHHHHHHHHHHGGGTB---GGGGGT-SBHHHHHHHHHHSB-

CATH classification: 1.10.1200.10

Radius of gyration: 10.77 Å; Cα contacts (8 Å, |Δi|>4): 132; chains: 1; bounding box: 29×26×20 Å

Nearest PDB structures (foldseek):
  2cnr-assembly1_A  TM=9.884E-01  e=3.110E-13  Streptomyces coelicolor A3(2)
  9dp6-assembly1_B  TM=8.645E-01  e=6.951E-07  Mycolicibacterium smegmatis
  2x2b-assembly1_A-2  TM=8.233E-01  e=1.544E-04  Bacillus subtilis subsp. subtilis str. 168
  5h9h-assembly3_C  TM=8.230E-01  e=2.915E-04  Helicobacter pylori P12
  8jfh-assembly1_E  TM=8.076E-01  e=8.059E-04  Helicobacter pylori